Protein 7A0W (pdb70)

Sequence (1593 aa):
ASGGIILIIAAALAMLMANMGATSGWYHHDFLETPVQLRVGALEINKNMLLWINDALMAVFFLLIGLEVKRELMQGSLASLRQAAFPVIAAIGGMIVPALLYLAFNYSDPVTREGWAIPAATDIAFALGVLALLGSRVPLALKIFLMALAIIDDLGAIVIIALFYTSDLSIVSLGVAAFAIAVLALLNLCGVRRTGVYILVGAVLWTAVLKSGVHATLAGVIVGFFIPLKEKHGRSPAKRLEHVLHPWVAYLILPLFAFANAGVSLQGVTIDGLTSMLPLGIIAGLLIGKPLGISLFCWWLALRFKLAHLPQGTTYQQIMAVGILCGIGFTMSIFIASLAFGNVDPELINWAKLGILIGSLLSAVVGYSWDASGGIILIIAAALAMLMANMGATSGWWYHDFLETPVQLRVGALEINKNMLLWINDALMAVFFLLIGLEVKRELMQGSLASLRQAAFPVIAAIGGMIVPALLYLAFNYSDPVTREGWAIPAATDIAFALGVLALLGSRVPLALKIFLMALAIIDDLGAIVIIALFYTSDLSIVSLGVAAFAIAVLALLNLCGVRRTGVYILVGAVLWTAVLKSGVHATLAGVIVGFFIPLKEKHGRSPAKRLEHVLHPWVAYLILPLFAFANAGVSLQGVTIDGLTSMLPLGIIIAGLLIGKPLGISLFCWLALRFKLAHLPQGTTYQQIMAVGILCGIGFTMSIFIASLAFGNVDPELINWAKLGILLIGSLLSAVVGYSWLRARAVTLDESGGGLQTPGGGLSLVCKASGFTFSDYGMGWVRQAPDKGLEWVAGIYTTGSGTRYGAAVKGRATISRDNGQSTVRLQLNNLRAEDTGTYYCAKSTGRDYYGGGIDAWGHGTEVIVSSASTKGPSVFPLAPALGCLVKDYFPEPVTVSWNSGALTSGVHTFPAVLQSSGLYSLSSVVTVPSSSLGTQTYICNVNHKPSNTKVDKKVEPKALTQPSSVSANPGGTVKITCSGGTYSYGWFQQKSPGSAPVTVIYWNDKRPSNIPSRFSGSKSGSTHTLTITGVRAEDEAVYFCGSADSSGTAIFGAGTTLTVLRTVAAPSVFIFPPSDEQLKSGTASVVCLLNNFYPREAKVQWKVDNALQSGNSQESVTEQDSKDSTYSLSSTLTLSKADYEKHKVYACEVTHQGLSLPVTKSFNRAVTLDESGGGLQTPGGGLSLVCKASGFTFSDYGMGWVRQAPDKGLEWVAGIYTTGSGTRYGAAVKGRATISRDNGQSTVRRLQLNNLRAEDTGTYYCAKSTGRDYYGGGIDAWGHGTEVIVSSASTKGPSVFPLAPSSKSTSGGTAALGCLVKDYFPEPVTVSWNSGALTSGVHTFPAVLQSSGLYSLSSVVTVPSSSLGTQTYICNVNHKPSNTKVDKKVEPKALTQPSSVSANPGGTVKITCSGGTYSYGWFQQKSPGSAPVTVIYWNDKRPSNIPSRFSGSKSGSTHTLTITGVRAEDEAVYFCGSADSSGTAIFGAGTTLTVLRTVAAPSVFIFPPSDEQLKSGTASVVCLLNNFYPREAKVQWKVDNALQSGNSQESVTEQDSKDSTYSLSSTLTLSKADYEKHKVYACEVTHQGLSLPVTKSFNRGE

B-factor: mean 78.38, std 32.68, range [21.37, 193.09]

Solvent-accessible surface area: 68204 Å² total; per-residue (Å²): 63,73,19,6,95,78,1,71,88,14,10,47,78,0,43,100,36,8,58,91,80,94,31,44,34,161,11,84,97,83,22,70,28,92,12,34,38,89,43,34,103,126,72,24,92,23,54,29,30,68,47,46,5,2,42,17,2,14,42,16,0,18,10,5,0,2,23,13,29,69,12,89,110,110,22,13,29,51,50,149,129,92,14,15,2,6,50,54,0,0,82,0,0,41,66,12,0,8,104,41,0,55,61,78,0,145,52,0,6,1,0,89,28,0,44,1,0,0,0,0,2,2,16,29,25,0,50,10,18,21,36,100,88,24,111,235,42,41,147,27,11,67,46,7,0,19,2,2,1,7,53,7,2,29,25,0,0,54,44,10,11,124,157,106,28,87,142,34,62,161,115,20,95,44,57,12,65,141,2,56,43,36,0,30,105,30,44,146,103,32,54,59,109,32,23,47,0,66,77,19,5,49,75,5,62,75,22,6,8,144,12,13,6,40,0,0,31,3,8,2,46,8,0,74,50,0,9,11,117,101,106,176,51,157,6,2,1,56,104,23,15,140,70,25,95,37,56,5,16,113,46,18,5,15,79,0,0,62,5,2,0,12,5,67,88,115,39,46,77,130,120,16,27,69,15,34,0,1,51,0,0,18,11,0,0,44,92,0,2,24,81,0,1,23,72,39,3,138,73,8,64,172,121,171,123,25,88,76,21,161,52,6,83,137,106,64,5,70,14,3,0,20,5,1,0,0,0,10,4,2,0,1,2,0,0,35,43,11,8,30,87,6,0,37,12,0,33,47,28,0,18,15,0,0,29,49,0,3,113,64,0,14,92,65,8,100,95,156,178,14,52,14,3,84,66,0,56,84,11,12,44,95,0,38,104,51,8,64,98,71,71,22,36,36,184,16,99,81,106,22,54,26,92,12,43,44,94,41,22,96,128,62,25,96,24,56,32,30,70,47,44,4,7,43,20,3,15,53,15,2,22,5,6,0,3,20,9,23,77,10,55,114,103,27,40,14,16,47,134,200,108,23,39,4,7,65,53,0,3,83,0,0,45,67,25,0,6,113,47,0,50,62,67,0,144,44,0,6,2,0,78,32,0,40,2,0,0,0,0,1,2,14,30,18,0,33,9,15,1,33,90,52,25,112,233,32,34,140,31,7,58,54,10,0,45,2,2,1,5,52,5,4,38,22,2,5,54,43,4,13,120,138,95,40,96,146,21,66,138,119,20,87,38,58,16,66,143,2,44,47,42,0,34,114,26,47,152,100,27,44,69,113,35,26,44,0,75,84,20,6,50,74,7,57,75,20,7,13,130,13,15,5,37,0,0,46,5,6,16,49,8,0,72,48,0,5,19,101,94,124,173,48,167,7,13,5,61,144,21,17,132,58,15,88,43,54,6,17,129,51,13,3,13,79,0,0,62,8,1,0,15,7,69,84,110,40,48,81,145,124,12,33,79,14,40,0,1,58,0,0,21,14,0,0,41,77,0,2,22,88,0,0,18,85,36,7,131,81,6,69,169,127,181,149,27,111,80,32,170,48,8,91,124,55,36,6,58,0,0,0,22,0,2,0,0,0,7,6,6,0,0,2,0,0,27,40,9,11,30,83,6,0,42,13,0,32,49,35,0,15,14,0,0,22,56,0,3,98,77,0,10,93,66,0,63,44,79,18,153,81,156,121,77,61,12,71,8,57,41,27,22,52,48,74,75,49,23,28,31,44,3,27,0,104,6,58,51,40,85,8,47,72,54,0,0,3,0,0,12,10,29,90,134,142,26,12,72,15,0,0,0,0,3,13,85,81,68,5,43,28,36,5,103,43,2,143,81,34,13,71,5,50,40,67,77,68,100,28,19,0,105,0,72,4,63,90,2,102,69,109,0,30,1,20,0,2,0,2,8,3,24,0,49,2,3,0,0,0,2,4,44,20,29,1,108,12,17,60,3,11,11,30,93,52,93,61,88,26,19,43,12,20,5,2,18,87,27,7,0,0,1,0,12,37,0,10,2,43,69,15,70,28,43,2,31,102,44,92,28,107,89,33,39,28,58,2,68,29,42,96,19,124,80,36,34,34,9,13,7,0,3,0,62,20,97,89,113,34,72,78,126,80,87,28,55,0,15,2,17,0,151,61,36,139,35,144,53,84,55,118,19,41,91,175,109,15,96,17,52,96,72,34,73,13,98,64,56,27,77,2,122,0,55,0,36,47,22,25,4,0,2,0,0,0,34,5,47,21,84,77,32,30,3,65,6,2,0,39,36,15,59,78,105,25,126,130,18,57,89,40,5,50,11,68,70,57,13,65,51,0,28,0,17,0,81,28,1,130,21,64,3,15,7,45,0,6,0,0,0,0,43,52,40,0,20,2,27,19,3,87,10,0,64,0,42,0,91,46,110,69,24,47,9,52,10,72,25,3,53,11,8,86,76,1,42,166,74,33,41,0,0,0,3,0,2,0,7,64,0,4,22,109,123,15,136,19,50,9,62,1,56,134,44,139,47,96,85,31,50,62,83,17,32,14,80,7,49,88,178,74,3,12,12,1,2,7,2,19,0,45,26,57,79,72,68,7,98,148,73,142,51,0,7,0,57,0,64,9,128,33,36,119,143,76,44,69,88,69,31,102,157,119,68,51,13,90,34,64,47,17,30,78,53,76,62,49,23,28,23,34,0,48,0,96,2,50,51,39,82,7,50,68,53,0,0,3,0,0,16,5,23,87,130,138,22,12,72,13,0,0,0,0,6,11,100,29,96,4,45,36,31,6,105,43,2,118,74,21,9,80,6,53,32,68,59,72,109,30,26,0,106,0,42,0,68,97,3,121,56,129,2,23,1,11,0,0,0,2,8,3,21,1,57,1,3,0,0,0,2,3,44,18,28,2,155,16,21,92,0,36,4,19,88,28,90,74,87,18,13,46,7,20,26,4,18,4,22,115,69,103,18,32,80,49,62,2,1,0,0,0,7,0,19,39,0,2,12,77,82,14,84,22,47,1,30,99,42,92,34,106,92,32,38,23,57,2,72,26,30,95,26,131,78,22,31,20,14,18,5,0,0,0,32,7,85,44,105,25,38,84,116,87,62,12,45,0,25,2,34,0,148,56,31,141,40,158,41,101,46,90,4,90,67,170,105,16,94,18,54,92,72,30,78,8,88,92,62,27,82,9,127,1,60,0,35,47,19,29,2,0,0,0,0,0,17,5,122,25,87,32,49,36,4,64,5,1,0,39,34,16,50,72,104,24,126,114,16,53,90,48,4,54,10,66,75,57,12,69,44,0,25,0,18,0,80,25,1,122,54,94,2,30,9,42,0,5,0,0,0,0,44,49,36,0,19,2,28,20,3,89,7,0,60,2,28,2,76,94,117,75,31,41,12,44,4,3,2,1,46,14,16,91,75,3,26,176,81,31,41,0,1,0,0,0,0,0,7,55,0,3,6,79,106,21,111,20,50,5,56,6,61,141,53,96,42,96,85,42,53,80,78,18,44,22,116,47,47,113,190,71,14,14,35,0,0,5,2,28,0,59,26,53,76,70,68,9,75,152,60,88,57,0,9,0,29,0,57,11,132,33,40,120,139,68,48,70,50,55,34,50,65,75,162

Organism: Salmonella typhimurium (strain LT2 / SGSC1412 / ATCC 700720) (NCBI:txid99287)

Nearest PDB structures (foldseek):
  7a0w-assembly2_E  TM=1.005E+00  e=3.841E-42  Gallus gallus
  6u8d-assembly1_H  TM=9.599E-01  e=6.643E-33  Homo sapiens
  6ute-assembly4_G  TM=8.856E-01  e=1.412E-32  Homo sapiens
  7dha-assembly1_C  TM=7.088E-01  e=8.542E-33  Homo sapiens
  7dc7-assembly1_A  TM=6.233E-01  e=1.562E-32  Homo sapiens

Radius of gyration: 44.03 Å; Cα contacts (8 Å, |Δi|>4): 3648; chains: 6; bounding box: 127×53×130 Å

CATH classification: 2.60.40.10 (+1 more: 2.60.40.10)

Secondary structure (DSSP, 8-state):
-HHHHHHHHHHHHHHHHHTSTTTTTHHHHHHT-EEEEEETTEEEEEEHHHHHHHHHHHHHHHHHHHHHHHHHHHSGGGSTTTTHHHHHHHHHHHHHHHHHHHHHHTT-TTTGGGTTGGG---HHHHHHHHHHTTTS--HHHHHHHHHHHHHHHHHHHHHIIIIISPP--HHHHHHHHHHHHHHHHHHHTT---HHHHHHHHHHHHHHTTT-HHHHHHHHHHHHHHS----BTTB-HHHHHHHHHHHHIIIIIHHHHHHHHS----TT--HHHHTSHHHHHHHHIIIIIHHHHHHHHHHHHHHTSS----SS-TTHHHHHHHHHTT--HHHHHHHHHHHTTTS-HHHHHHHHHHHHHHHHHHHHHHHH-/--HHHHHHHHHHHHHHHHTTSHHHHHHHHHHHT-EEEEEETTEEEEEEHHHHHHHHHHHHHHHHHHHHHHHHHHSSSS-STT---HHHHHHHHHHHHHHHHHHHHHTT-TTGGGGTTGGG---HHHHHHHHHTTTTS--HHHHHHHHHHHHHHHHHHHHHHHHTSS----HHHHHHHHHHHHHHHHHHHTT---HHHHHHHHHHHHHHTTT-HHHHHHHHHHHHHHS----GGG--HHHHHHHHHHHHIIIIIHHHHHHHHS----TT--HHHHTSHHHHHHHHHHHTHHHHHHHHHHHHHHHTTS----SS-TTHHHHHHHHHHT--HHHHHHHHHHHTSSS-HHHHHHHHHHHHHHHHHHHHHHHHHHTT-/--EEEEE---EE-TT--EEEEEEEESS-GGGS-EEEEEE-TTS-EEEEEEE-SSTT-EEE-TTTTTTEEEEEETTTTEEEEEE-S--GGG-EEEEEEEESSSS--GGGEEEE---EEEEE-SPPPB--EEEEE---BEEEEEEEBSS--EEEEGGGT--TTEEEPPPEE-TTS-EEEEEEE---TT-SSSS--EEEEEEGGGTEEEEEE----/--B--SEEEE-TTS-EEEEEE--SS--EEEEESSTTS--EEEEBTTTB--TTS-TTEEEEEETTEEEEEETT--GGG-EEEEEEEE-TTS-EEE---EEEEE-PPPBPPEEEEEPPPHHHHHTTEEEEEEEEEEEBSS--EEEEEETTEE--SSEEEEEPPPPTTT--EEEEEEEEEEHHHHHH---EEEEEE-TT-SS-EEEEE--/--EEEEEE-EEE-TT--EEEEEEEESS-GGGS-EEEEEE-TTS-EEEEEEE-TTSS-EEE-TTTTTTEEEEEETTTTEEEEEE-S--GGG-EEEEEEEESSSS--GGGEEEE---EEEEE--PPPBPPEEEEEPPPSS-TBTTEEEEEEEEEEEBSS--EEEEGGGTB-TTEEEPPPEE-TTS-EEEEEEEEEEGGGTTTS-EEEEEEEGGGTEEEEEEE---/--B--SEEEE-TT--EEEEEE--SS--EEEEESSTTSPPEEEEBTTTB--TTS-TTEEEEEETTEEEEEESS--GGG-EEEEEEEE-TTS-EEE---EEEEE----BPPEEEEEPPPHHHHTTTEEEEEEEEEEEBSS-EEEEEEETTEE--SSEEEEEPPPPTTT--EEEEEEEEEEHHHHTT--EEEEEEEETT-SS-EEEEEETT-

Foldseek 3Di:
DVLQVLLVVLLVVLQVLCADPVRNPVLVCQQQAWDWDCDPPDIAIDGNVLLLLLVLLLQVLLLVLLVCQCCCCPNQVVDVQSVLQLVLLLVLLQPLLLVLLCVLCVVPPLQNLLSLLQSAFDLSNLLCLCVVVVPPDDPVVNVSLSSNRSCSLVVLLVVCVPPVFDDDDPVLVVLLVVLLVVLVVCLVVPDQDLVVLVVSLVSNLVSCVNTSSSNSVSSSSSSNSNAQDQDPNDGSSVVVSVVCVVCSSNPSSSVLSNSQLHAHCPPDDVVLCCHSNLVSSLCSLQPSQLRSSLVSQVVQVVVVSHDADPPHPSVVSSLVSLSRSQRRSSSLVSLCSSCPPHDVCSSRSNSVSNVNSNVNSSVVSSVD/DLVLLVLLVVLLVVLQVQCADPVRVVVLVCQQQAWDWDCDDPDIAIDGPVLVLLLVLLLLVLLLVLLVCLCCQPPRVVHDPCDACQLVLLLVLLQPLLLVLLCVLCVVPPQLNLLSLLLSAFDLSNLVSLVVVVVPPDDPVLNVSLNVNRCCSLVVLLVVCVVPVWDDADVQLVVLLVVLVVVLVVCLVVVPQDLVVLVVSLVSNLVSVVNTSSSSSVSSSSSSNSHFQDCPPNDGSSVVVSVVSVVCSSNPSSSVLSNSQSHAHCPPPDPVLCPHSNLVSLLCSLQPSQLVRSLVSSVVCVVVVNHDADDPCPSVLSSLSSLSRSQSRSSSLVSLCSSCPPHDVCSSNSNSVSNVVSNVSSSVCSNVVNVVD/DWAWAKDFADEDAAFFKTKMKIQIDDDQLLFWKKFKWWAAPPGDIDGAKIFFNPPGDIDGGPVQPPFWDWDADSVRSMIMIMGGRDDQVPWTWMKIWIFPGRTDDPVGGDDIHPTDTHGHHPDDFDAWDWDWQAVVTWIKTHFGDDDDKDKDKPVNPDDPQKDWDDWDQPPVRGIITIIDGDDDPVDAVPDWIKMWMADVVVRDIDIDTHHHD/DKDWDAEAEDEQQAKDKIKIFQAPFAKWKWWALDPPDDTHTQGPRQFDGDPVHDPQWGWHDDPGMIIIMRGRHHLLSFTWMKMWHAHPVGHIDIYPIYGYHYDDPWFFWDKDKDWADPVVLVVFKTKIKIKTPWTPDPDKDKFKAFLNDGDPPQKDKDKDRQDNPPRTIMMMIIRMDTSVVVVPTFKIKMWMDDPPDPDIDIDIDGD/DWAWDKDKADEDAAQAKTKMKTAIDDDQLLWWKKFKWWAAVPGDIGGAKIAFSVFPDIDGDPVQVPFKDWGADSVRNMIMIMGGRHDQRVWTWMKIWIAQGRGDDPVGTDDIHPTDTHGYAPDDFDAWDKAKQAWDPDCPPDQKTKIWIKTDFGDDDDKDKDKPVPPDDPFKDWDDWDQDPVRGIITIIMGMGGPVCQVPDWIWMWMADVVVRDIDIDTHHHD/DKDKDAEDEDAAQAKDKIKIFDADFFKWKWFAADPPDDTHTQAPRQFDGDPPHDPQWGWHDDDRMIMIMRHRDHPVRFGWMKMWHAHPVGHIDIYPTYGYHHDDDFAFWDKDKDWADPVVLVVFKTKIKMKTPFGPDPDKDKWKAFQRRTDDDFKDKDKDAQDPPRRGMMMMMMGMDTSVVVVVTFKIWMWMDDPPDPHIDIDIGTPPD

InterPro domains:
  IPR004670 Na+/H+ antiporter NhaA [MF_01844] (4-386)
  IPR004670 Na+/H+ antiporter NhaA [PF06965] (6-380)
  IPR004670 Na+/H+ antiporter NhaA [PTHR30341] (2-386)
  IPR004670 Na+/H+ antiporter NhaA [TIGR00773] (7-380)
  IPR023171 Na+/H+ antiporter domain superfamily [G3DSA:1.20.1530.10] (1-387)

Structure (mmCIF, N/CA/C/O backbone):
data_7A0W
#
_entry.id   7A0W
#
_cell.length_a   112.788
_cell.length_b   92.163
_cell.length_c   139.105
_cell.angle_alpha   90.000
_cell.angle_beta   109.885
_cell.angle_gamma   90.000
#
_symmetry.space_group_name_H-M   'P 1 21 1'
#
loop_
_entity.id
_entity.type
_entity.pdbx_description
1 polymer 'Na(+)/H(+) antiporter NhaA'
2 polymer 'chimeric antibody Fab-F6, heavy chain,chimeric antibody Fab-F6, heavy chain'
3 polymer 'chimeric antibody Fab-F6, light chain,chimeric antibody Fab-F6, light chain'
4 non-polymer CARDIOLIPIN
5 non-polymer 1,2-DIACYL-GLYCEROL-3-SN-PHOSPHATE
6 non-polymer 'PHOSPHATE ION'
7 non-polymer 'TETRAETHYLENE GLYCOL'
8 non-polymer 'CHLORIDE ION'
9 water water
#
loop_
_atom_site.group_PDB
_atom_site.id
_atom_site.type_symbol
_atom_site.label_atom_id
_atom_site.label_alt_id
_atom_site.label_comp_id
_atom_site.label_asym_id
_atom_site.label_entity_id
_atom_site.label_seq_id
_atom_site.pdbx_PDB_ins_code
_atom_site.Cartn_x
_atom_site.Cartn_y
_atom_site.Cartn_z
_atom_site.occupancy
_atom_site.B_iso_or_equiv
_atom_site.auth_seq_id
_atom_site.auth_comp_id
_atom_site.auth_asym_id
_atom_site.auth_atom_id
_atom_site.pdbx_PDB_model_num
ATOM 1 N N . ALA A 1 12 ? 22.53230 10.34349 15.29120 1.000 101.25686 12 ALA A N 1
ATOM 2 C CA . ALA A 1 12 ? 22.80971 10.45912 16.72194 1.000 97.30834 12 ALA A CA 1
ATOM 3 C C . ALA A 1 12 ? 21.80868 11.38726 17.39642 1.000 100.01828 12 ALA A C 1
ATOM 4 O O . ALA A 1 12 ? 21.97708 11.76612 18.55637 1.000 90.49992 12 ALA A O 1
ATOM 6 N N . SER A 1 13 ? 20.76062 11.74600 16.65299 1.000 110.38822 13 SER A N 1
ATOM 7 C CA . SER A 1 13 ? 19.79145 12.71851 17.14438 1.000 105.97508 13 SER A CA 1
ATOM 8 C C . SER A 1 13 ? 19.03416 12.20550 18.36330 1.000 111.80496 13 SER A C 1
ATOM 9 O O . SER A 1 13 ? 18.67796 12.99442 19.24687 1.000 109.25927 13 SER A O 1
ATOM 12 N N . GLY A 1 14 ? 18.77953 10.89771 18.43290 1.000 112.84888 14 GLY A N 1
ATOM 13 C CA . GLY A 1 14 ? 18.03060 10.35942 19.55490 1.000 105.29940 14 GLY A CA 1
ATOM 14 C C . GLY A 1 14 ? 18.73817 10.51969 20.88468 1.000 103.24174 14 GLY A C 1
ATOM 15 O O . GLY A 1 14 ? 18.08709 10.63662 21.92662 1.000 111.29175 14 GLY A O 1
ATOM 16 N N . GLY A 1 15 ? 20.06762 10.53544 20.87359 1.000 97.71495 15 GLY A N 1
ATOM 17 C CA . GLY A 1 15 ? 20.82763 10.63533 22.10337 1.000 87.05753 15 GLY A CA 1
ATOM 18 C C . GLY A 1 15 ? 20.82148 12.01696 22.72515 1.000 90.42287 15 GLY A C 1
ATOM 19 O O . GLY A 1 15 ? 20.79313 12.14662 23.95217 1.000 101.80341 15 GLY A O 1
ATOM 20 N N . ILE A 1 16 ? 20.85176 13.06095 21.89481 1.000 90.27770 16 ILE A N 1
ATOM 21 C CA . ILE A 1 16 ? 20.87022 14.42345 22.42183 1.000 93.06039 16 ILE A CA 1
ATOM 22 C C . ILE A 1 16 ? 19.52650 14.77062 23.05326 1.000 84.10994 16 ILE A C 1
ATOM 23 O O . ILE A 1 16 ? 19.46543 15.31693 24.16180 1.000 88.47872 16 ILE A O 1
ATOM 28 N N . ILE A 1 17 ? 18.42883 14.45291 22.36200 1.000 74.89075 17 ILE A N 1
ATOM 29 C CA . ILE A 1 17 ? 17.10542 14.75389 22.89180 1.000 85.94043 17 ILE A CA 1
ATOM 30 C C . ILE A 1 17 ? 16.83561 13.98517 24.17764 1.000 93.24164 17 ILE A C 1
ATOM 31 O O . ILE A 1 17 ? 15.98849 14.39451 24.97761 1.000 104.38449 17 ILE A O 1
ATOM 36 N N . LEU A 1 18 ? 17.55044 12.88125 24.40545 1.000 91.48634 18 LEU A N 1
ATOM 37 C CA . LEU A 1 18 ? 17.40892 12.13422 25.65036 1.000 74.08225 18 LEU A CA 1
ATOM 38 C C . LEU A 1 18 ? 18.12177 12.83376 26.80232 1.000 76.99979 18 LEU A C 1
ATOM 39 O O . LEU A 1 18 ? 17.61820 12.84697 27.93204 1.000 80.57996 18 LEU A O 1
ATOM 44 N N . ILE A 1 19 ? 19.29014 13.42250 26.53162 1.000 77.29184 19 ILE A N 1
ATOM 45 C CA . ILE A 1 19 ? 20.04445 14.11480 27.57348 1.000 71.14854 19 ILE A CA 1
ATOM 46 C C . ILE A 1 19 ? 19.36846 15.42879 27.94729 1.000 79.87709 19 ILE A C 1
ATOM 47 O O . ILE A 1 19 ? 19.33705 15.81234 29.12370 1.000 77.35401 19 ILE A O 1
ATOM 52 N N . ILE A 1 20 ? 18.82911 16.14719 26.95732 1.000 82.35832 20 ILE A N 1
ATOM 53 C CA . ILE A 1 20 ? 18.04193 17.33934 27.26067 1.000 76.94179 20 ILE A CA 1
ATOM 54 C C . ILE A 1 20 ? 16.87891 16.97944 28.17445 1.000 78.14872 20 ILE A C 1
ATOM 55 O O . ILE A 1 20 ? 16.58988 17.68598 29.14930 1.000 82.61639 20 ILE A O 1
ATOM 60 N N . ALA A 1 21 ? 16.20407 15.86438 27.88128 1.000 73.84431 21 ALA A N 1
ATOM 61 C CA . ALA A 1 21 ? 15.07440 15.43772 28.69940 1.000 61.55122 21 ALA A CA 1
ATOM 62 C C . ALA A 1 21 ? 15.50856 15.14566 30.12815 1.000 70.33359 21 ALA A C 1
ATOM 63 O O . ALA A 1 21 ? 14.78311 15.45360 31.08249 1.000 75.72590 21 ALA A O 1
ATOM 65 N N . ALA A 1 22 ? 16.69001 14.54725 30.29508 1.000 66.90334 22 ALA A N 1
ATOM 66 C CA . ALA A 1 22 ? 17.20776 14.30057 31.63541 1.000 61.15487 22 ALA A CA 1
ATOM 67 C C . ALA A 1 22 ? 17.68240 15.59184 32.28738 1.000 71.52007 22 ALA A C 1
ATOM 68 O O . ALA A 1 22 ? 17.54135 15.76766 33.50406 1.000 71.52144 22 ALA A O 1
ATOM 70 N N . ALA A 1 23 ? 18.26134 16.49865 31.49556 1.000 74.45086 23 ALA A N 1
ATOM 71 C CA . ALA A 1 23 ? 18.70498 17.78157 32.03054 1.000 71.92253 23 ALA A CA 1
ATOM 72 C C . ALA A 1 23 ? 17.54108 18.54910 32.64063 1.000 67.14654 23 ALA A C 1
ATOM 73 O O . ALA A 1 23 ? 17.61445 18.99696 33.79096 1.000 71.06121 23 ALA A O 1
ATOM 75 N N . LEU A 1 24 ? 16.45120 18.70421 31.87998 1.000 65.08330 24 LEU A N 1
ATOM 76 C CA . LEU A 1 24 ? 15.26874 19.38718 32.39797 1.000 74.65736 24 LEU A CA 1
ATOM 77 C C . LEU A 1 24 ? 14.74914 18.72071 33.66767 1.000 70.88717 24 LEU A C 1
ATOM 78 O O . LEU A 1 24 ? 14.34193 19.40599 34.61354 1.000 70.78700 24 LEU A O 1
ATOM 83 N N . ALA A 1 25 ? 14.76120 17.38542 33.71068 1.000 65.34395 25 ALA A N 1
ATOM 84 C CA . ALA A 1 25 ? 14.25557 16.67770 34.88338 1.000 59.07925 25 ALA A CA 1
ATOM 85 C C . ALA A 1 25 ? 15.07765 17.01054 36.12214 1.000 62.30130 25 ALA A C 1
ATOM 86 O O . ALA A 1 25 ? 14.52102 17.33364 37.17811 1.000 64.85789 25 ALA A O 1
ATOM 88 N N . MET A 1 26 ? 16.40930 16.92732 36.01506 1.000 58.97536 26 MET A N 1
ATOM 89 C CA . MET A 1 26 ? 17.26687 17.37929 37.10841 1.000 57.32627 26 MET A CA 1
ATOM 90 C C . MET A 1 26 ? 16.99029 18.83662 37.45165 1.000 71.05406 26 MET A C 1
ATOM 91 O O . MET A 1 26 ? 16.99812 19.21905 38.62874 1.000 74.37846 26 MET A O 1
ATOM 96 N N . LEU A 1 27 ? 16.74453 19.66499 36.43244 1.000 73.55981 27 LEU A N 1
ATOM 97 C CA . LEU A 1 27 ? 16.40189 21.06227 36.67376 1.000 72.99581 27 LEU A CA 1
ATOM 98 C C . LEU A 1 27 ? 15.07141 21.17661 37.40373 1.000 72.72931 27 LEU A C 1
ATOM 99 O O . LEU A 1 27 ? 14.97146 21.86738 38.42518 1.000 83.27142 27 LEU A O 1
ATOM 104 N N . MET A 1 28 ? 14.03604 20.49950 36.89186 1.000 63.90082 28 MET A N 1
ATOM 105 C CA . MET A 1 28 ? 12.73636 20.50367 37.55824 1.000 66.67593 28 MET A CA 1
ATOM 106 C C . MET A 1 28 ? 12.83457 20.00184 38.99342 1.000 66.17449 28 MET A C 1
ATOM 107 O O . MET A 1 28 ? 12.11108 20.48438 39.86967 1.000 68.34905 28 MET A O 1
ATOM 112 N N . ALA A 1 29 ? 13.72103 19.04630 39.25566 1.000 65.58111 29 ALA A N 1
ATOM 113 C CA . ALA A 1 29 ? 13.82352 18.43721 40.57143 1.000 59.97873 29 ALA A CA 1
ATOM 114 C C . ALA A 1 29 ? 14.69507 19.22389 41.53967 1.000 74.84725 29 ALA A C 1
ATOM 115 O O . ALA A 1 29 ? 14.74468 18.86797 42.72233 1.000 86.64797 29 ALA A O 1
ATOM 117 N N . ASN A 1 30 ? 15.38115 20.27803 41.08171 1.000 72.88790 30 ASN A N 1
ATOM 118 C CA . ASN A 1 30 ? 16.32728 20.99000 41.93659 1.000 67.70764 30 ASN A CA 1
ATOM 119 C C . ASN A 1 30 ? 16.12794 22.50197 41.91091 1.000 73.11544 30 ASN A C 1
ATOM 120 O O . ASN A 1 30 ? 17.05001 23.24735 42.25370 1.000 84.44935 30 ASN A O 1
ATOM 125 N N . MET A 1 31 ? 14.95345 22.97502 41.51938 1.000 65.52014 31 MET A N 1
ATOM 126 C CA . MET A 1 31 ? 14.63319 24.39241 41.57093 1.000 69.57298 31 MET A CA 1
ATOM 127 C C . MET A 1 31 ? 13.48104 24.60232 42.53695 1.000 73.54126 31 MET A C 1
ATOM 128 O O . MET A 1 31 ? 12.50484 23.84665 42.51841 1.000 81.17804 31 MET A O 1
ATOM 133 N N . GLY A 1 32 ? 13.60307 25.62981 43.37982 1.000 74.28983 32 GLY A N 1
ATOM 134 C CA . GLY A 1 32 ? 12.59076 25.86949 44.39635 1.000 72.49844 32 GLY A CA 1
ATOM 135 C C . GLY A 1 32 ? 11.18745 25.96019 43.82926 1.000 80.30927 32 GLY A C 1
ATOM 136 O O . GLY A 1 32 ? 10.22789 25.48333 44.44089 1.000 87.76382 32 GLY A O 1
ATOM 137 N N . ALA A 1 33 ? 11.04862 26.55745 42.64352 1.000 71.17549 33 ALA A N 1
ATOM 138 C CA . ALA A 1 33 ? 9.72832 26.74304 42.05395 1.000 75.72712 33 ALA A CA 1
ATOM 139 C C . ALA A 1 33 ? 9.16649 25.45617 41.45978 1.000 94.52427 33 ALA A C 1
ATOM 140 O O . ALA A 1 33 ? 7.95255 25.23161 41.52410 1.000 98.37430 33 ALA A O 1
ATOM 142 N N . THR A 1 34 ? 10.01674 24.60330 40.88556 1.000 98.98438 34 THR A N 1
ATOM 143 C CA . THR A 1 34 ? 9.53992 23.40904 40.19506 1.000 82.85252 34 THR A CA 1
ATOM 144 C C . THR A 1 34 ? 9.54405 22.17026 41.08345 1.000 80.76522 34 THR A C 1
ATOM 145 O O . THR A 1 34 ? 8.58115 21.39575 41.06189 1.000 83.74762 34 THR A O 1
ATOM 149 N N . SER A 1 35 ? 10.61049 21.95794 41.85290 1.000 74.60547 35 SER A N 1
ATOM 150 C CA . SER A 1 35 ? 10.68049 20.79689 42.72922 1.000 67.42058 35 SER A CA 1
ATOM 151 C C . SER A 1 35 ? 9.59075 20.88880 43.78192 1.000 79.03905 35 SER A C 1
ATOM 152 O O . SER A 1 35 ? 9.53623 21.85319 44.55026 1.000 92.28992 35 SER A O 1
ATOM 155 N N . GLY A 1 36 ? 8.72578 19.88359 43.81782 1.000 77.67234 36 GLY A N 1
ATOM 156 C CA . GLY A 1 36 ? 7.52145 19.95827 44.61880 1.000 74.02936 36 GLY A CA 1
ATOM 157 C C . GLY A 1 36 ? 6.32067 19.62395 43.76235 1.000 80.63012 36 GLY A C 1
ATOM 158 O O . GLY A 1 36 ? 5.66585 18.60210 43.97905 1.000 95.13142 36 GLY A O 1
ATOM 159 N N . TRP A 1 37 ? 6.02548 20.47632 42.77701 1.000 71.15372 37 TRP A N 1
ATOM 160 C CA . TRP A 1 37 ? 5.05749 20.10218 41.75113 1.000 76.25735 37 TRP A CA 1
ATOM 161 C C . TRP A 1 37 ? 5.54552 18.89127 40.96582 1.000 82.89785 37 TRP A C 1
ATOM 162 O O . TRP A 1 37 ? 4.75238 18.02232 40.58538 1.000 85.24725 37 TRP A O 1
ATOM 173 N N . TYR A 1 38 ? 6.85372 18.81940 40.71805 1.000 81.48345 38 TYR A N 1
ATOM 174 C CA . TYR A 1 38 ? 7.42900 17.68471 40.00396 1.000 67.66648 38 TYR A CA 1
ATOM 175 C C . TYR A 1 38 ? 7.32571 16.40668 40.82893 1.000 76.16177 38 TYR A C 1
ATOM 176 O O . TYR A 1 38 ? 6.87933 15.36657 40.33004 1.000 87.13082 38 TYR A O 1
ATOM 185 N N A HIS A 1 39 ? 7.74772 16.46921 42.09450 0.500 72.50548 39 HIS A N 1
ATOM 186 N N B HIS A 1 39 ? 7.70453 16.46587 42.10478 0.500 72.50200 39 HIS A N 1
ATOM 187 C CA A HIS A 1 39 ? 7.69559 15.29816 42.96356 0.500 71.13166 39 HIS A CA 1
ATOM 188 C CA B HIS A 1 39 ? 7.69852 15.25927 42.92274 0.500 71.07784 39 HIS A CA 1
ATOM 189 C C A HIS A 1 39 ? 6.25707 14.88973 43.25370 0.500 70.74529 39 HIS A C 1
ATOM 190 C C B HIS A 1 39 ? 6.33209 14.93399 43.51767 0.500 71.23971 39 HIS A C 1
ATOM 191 O O A HIS A 1 39 ? 5.93116 13.69692 43.24926 0.500 69.65807 39 HIS A O 1
ATOM 192 O O B HIS A 1 39 ? 6.14511 13.81396 44.00684 0.500 72.78340 39 HIS A O 1
ATOM 205 N N . ASP A 1 40 ? 5.37822 15.86526 43.49197 1.000 72.50064 40 ASP A N 1
ATOM 206 C CA . ASP A 1 40 ? 4.00532 15.53882 43.86817 1.000 78.24262 40 ASP A CA 1
ATOM 207 C C . ASP A 1 40 ? 3.21148 14.96811 42.70348 1.000 74.98810 40 ASP A C 1
ATOM 208 O O . ASP A 1 40 ? 2.35721 14.09733 42.90853 1.000 84.57776 40 ASP A O 1
ATOM 213 N N . PHE A 1 41 ? 3.47287 15.44294 41.48632 1.000 64.85434 41 PHE A N 1
ATOM 214 C CA . PHE A 1 41 ? 2.81277 14.87674 40.31625 1.000 70.48649 41 PHE A CA 1
ATOM 215 C C . PHE A 1 41 ? 3.17733 13.40933 40.13618 1.000 69.48594 41 PHE A C 1
ATOM 216 O O . PHE A 1 41 ? 2.29997 12.55689 39.95930 1.000 68.26014 41 PHE A O 1
ATOM 224 N N . LEU A 1 42 ? 4.47532 13.09675 40.17081 1.000 66.40273 42 LEU A N 1
ATOM 225 C CA . LEU A 1 42 ? 4.90225 11.71837 39.96782 1.000 62.38865 42 LEU A CA 1
ATOM 226 C C . LEU A 1 42 ? 4.35737 10.79258 41.05148 1.000 63.92903 42 LEU A C 1
ATOM 227 O O . LEU A 1 42 ? 4.07394 9.62009 40.77558 1.000 62.26276 42 LEU A O 1
ATOM 232 N N . GLU A 1 43 ? 4.18965 11.29698 42.27640 1.000 62.57823 43 GLU A N 1
ATOM 233 C CA . GLU A 1 43 ? 3.67449 10.50797 43.39003 1.000 54.29509 43 GLU A CA 1
ATOM 234 C C . GLU A 1 43 ? 2.14780 10.52068 43.48876 1.000 60.54495 43 GLU A C 1
ATOM 235 O O . GLU A 1 43 ? 1.60215 10.07013 44.50317 1.000 65.65037 43 GLU A O 1
ATOM 241 N N . THR A 1 44 ? 1.45123 10.99854 42.45854 1.000 71.49644 44 THR A N 1
ATOM 242 C CA . THR A 1 44 ? -0.01192 11.06885 42.49842 1.000 66.08106 44 THR A CA 1
ATOM 243 C C . THR A 1 44 ? -0.62216 9.67001 42.46199 1.000 54.94019 44 THR A C 1
ATOM 244 O O . THR A 1 44 ? -0.29703 8.87865 41.57087 1.000 69.33569 44 THR A O 1
ATOM 248 N N . PRO A 1 45 ? -1.51243 9.33326 43.38831 1.000 58.52082 45 PRO A N 1
ATOM 249 C CA . PRO A 1 45 ? -2.15336 8.01160 43.34388 1.000 58.10613 45 PRO A CA 1
ATOM 250 C C . PRO A 1 45 ? -3.21053 7.93399 42.25200 1.000 63.34779 45 PRO A C 1
ATOM 251 O O . PRO A 1 45 ? -4.01789 8.85084 42.07382 1.000 63.58527 45 PRO A O 1
ATOM 255 N N . VAL A 1 46 ? -3.20527 6.81393 41.53158 1.000 66.53597 46 VAL A N 1
ATOM 256 C CA . VAL A 1 46 ? -4.17445 6.52150 40.47809 1.000 65.06032 46 VAL A CA 1
ATOM 257 C C . VAL A 1 46 ? -4.84519 5.20624 40.83758 1.000 67.28560 46 VAL A C 1
ATOM 258 O O . VAL A 1 46 ? -4.20742 4.14665 40.79197 1.000 74.82976 46 VAL A O 1
ATOM 262 N N . GLN A 1 47 ? -6.12540 5.25999 41.17901 1.000 67.76043 47 GLN A N 1
ATOM 263 C CA . GLN A 1 47 ? -6.87571 4.06878 41.55687 1.000 65.64967 47 GLN A CA 1
ATOM 264 C C . GLN A 1 47 ? -7.90877 3.76422 40.48258 1.000 63.81620 47 GLN A C 1
ATOM 265 O O . GLN A 1 47 ? -8.84783 4.54121 40.28111 1.000 73.25164 47 GLN A O 1
ATOM 271 N N . LEU A 1 48 ? -7.73681 2.63327 39.80328 1.000 60.78182 48 LEU A N 1
ATOM 272 C CA . LEU A 1 48 ? -8.72734 2.11959 38.86809 1.000 61.94154 48 LEU A CA 1
ATOM 273 C C . LEU A 1 48 ? -9.54729 1.04544 39.56888 1.000 58.67537 48 LEU A C 1
ATOM 274 O O . LEU A 1 48 ? -8.98661 0.14469 40.20147 1.000 61.70403 48 LEU A O 1
ATOM 279 N N . ARG A 1 49 ? -10.87082 1.15938 39.47719 1.000 53.97011 49 ARG A N 1
ATOM 280 C CA . ARG A 1 49 ? -11.79614 0.23185 40.12094 1.000 59.66044 49 ARG A CA 1
ATOM 281 C C . ARG A 1 49 ? -12.79359 -0.24026 39.07581 1.000 63.06883 49 ARG A C 1
ATOM 282 O O . ARG A 1 49 ? -13.60536 0.55086 38.58518 1.000 68.93774 49 ARG A O 1
ATOM 290 N N . VAL A 1 50 ? -12.73400 -1.51907 38.73782 1.000 62.40197 50 VAL A N 1
ATOM 291 C CA . VAL A 1 50 ? -13.64637 -2.12512 37.77896 1.000 62.16018 50 VAL A CA 1
ATOM 292 C C . VAL A 1 50 ? -14.47428 -3.13918 38.55370 1.000 64.45613 50 VAL A C 1
ATOM 293 O O . VAL A 1 50 ? -14.01837 -4.25649 38.82247 1.000 69.79850 50 VAL A O 1
ATOM 297 N N . GLY A 1 51 ? -15.68835 -2.75399 38.91479 1.000 68.14858 51 GLY A N 1
ATOM 298 C CA . GLY A 1 51 ? -16.50732 -3.61709 39.74536 1.000 73.24381 51 GLY A CA 1
ATOM 299 C C . GLY A 1 51 ? -15.77599 -3.92549 41.03303 1.000 80.01332 51 GLY A C 1
ATOM 300 O O . GLY A 1 51 ? -15.44673 -3.02910 41.82009 1.000 87.38140 51 GLY A O 1
ATOM 301 N N . ALA A 1 52 ? -15.49519 -5.20903 41.25300 1.000 82.55132 52 ALA A N 1
ATOM 302 C CA . ALA A 1 52 ? -14.72655 -5.61029 42.42239 1.000 91.16120 52 ALA A CA 1
ATOM 303 C C . ALA A 1 52 ? -13.22596 -5.43235 42.22379 1.000 91.93012 52 ALA A C 1
ATOM 304 O O . ALA A 1 52 ? -12.50159 -5.25864 43.20930 1.000 86.00376 52 ALA A O 1
ATOM 306 N N . LEU A 1 53 ? -12.74918 -5.45922 40.98086 1.000 98.13016 53 LEU A N 1
ATOM 307 C CA . LEU A 1 53 ? -11.32585 -5.30839 40.71097 1.000 86.80149 53 LEU A CA 1
ATOM 308 C C . LEU A 1 53 ? -10.85322 -3.90369 41.06775 1.000 82.59902 53 LEU A C 1
ATOM 309 O O . LEU A 1 53 ? -11.58711 -2.92066 40.93485 1.000 89.06052 53 LEU A O 1
ATOM 314 N N . GLU A 1 54 ? -9.60394 -3.81663 41.51500 1.000 77.34148 54 GLU A N 1
ATOM 315 C CA . GLU A 1 54 ? -9.04297 -2.55666 41.98942 1.000 70.13323 54 GLU A CA 1
ATOM 316 C C . GLU A 1 54 ? -7.54005 -2.57255 41.76024 1.000 72.78794 54 GLU A C 1
ATOM 317 O O . GLU A 1 54 ? -6.85147 -3.46971 42.25390 1.000 85.96098 54 GLU A O 1
ATOM 323 N N . ILE A 1 55 ? -7.03729 -1.59295 41.01118 1.000 70.77158 55 ILE A N 1
ATOM 324 C CA . ILE A 1 55 ? -5.61172 -1.45630 40.71746 1.000 63.37227 55 ILE A CA 1
ATOM 325 C C . ILE A 1 55 ? -5.15051 -0.11979 41.28337 1.000 63.80832 55 ILE A C 1
ATOM 326 O O . ILE A 1 55 ? -5.63323 0.93862 40.85966 1.000 68.41603 55 ILE A O 1
ATOM 331 N N . ASN A 1 56 ? -4.23066 -0.16709 42.24517 1.000 61.88925 56 ASN A N 1
ATOM 332 C CA . ASN A 1 56 ? -3.68017 1.03050 42.880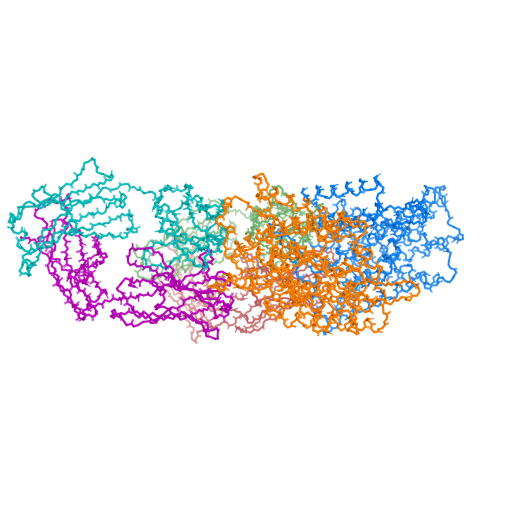23 1.000 57.70580 56 ASN A CA 1
ATOM 333 C C . ASN A 1 56 ? -2.20019 1.13162 42.53326 1.000 66.10972 56 ASN A C 1
ATOM 334 O O . ASN A 1 56 ? -1.37425 0.39305 43.07823 1.000 88.16499 56 ASN A O 1
ATOM 339 N N . LYS A 1 57 ? -1.86991 2.04038 41.62563 1.000 68.55987 57 LYS A N 1
ATOM 340 C CA . LYS A 1 57 ? -0.49141 2.38093 41.31164 1.000 62.03980 57 LYS A CA 1
ATOM 341 C C . LYS A 1 57 ? -0.39132 3.89562 41.26577 1.000 60.28068 57 LYS A C 1
ATOM 342 O O . LYS A 1 57 ? -1.31745 4.56752 40.80094 1.000 75.62733 57 LYS A O 1
ATOM 348 N N . ASN A 1 58 ? 0.72073 4.43676 41.75612 1.000 48.71936 58 ASN A N 1
ATOM 349 C CA . ASN A 1 58 ? 0.94498 5.86987 41.62635 1.000 61.34101 58 ASN A CA 1
ATOM 350 C C . ASN A 1 58 ? 1.05759 6.25308 40.15099 1.000 70.42940 58 ASN A C 1
ATOM 351 O O . ASN A 1 58 ? 0.98689 5.41205 39.24787 1.000 63.06681 58 ASN A O 1
ATOM 356 N N . MET A 1 59 ? 1.23793 7.55247 39.90815 1.000 73.13670 59 MET A N 1
ATOM 357 C CA . MET A 1 59 ? 1.27111 8.05585 38.53861 1.000 67.61870 59 MET A CA 1
ATOM 358 C C . MET A 1 59 ? 2.49560 7.53877 37.79240 1.000 65.00344 59 MET A C 1
ATOM 359 O O . MET A 1 59 ? 2.38951 7.08678 36.64614 1.000 67.10245 59 MET A O 1
ATOM 364 N N . LEU A 1 60 ? 3.66927 7.59476 38.43192 1.000 61.35882 60 LEU A N 1
ATOM 365 C CA . LEU A 1 60 ? 4.89913 7.17665 37.76595 1.000 50.99431 60 LEU A CA 1
ATOM 366 C C . LEU A 1 60 ? 4.83038 5.71682 37.33834 1.000 56.36196 60 LEU A C 1
ATOM 367 O O . LEU A 1 60 ? 5.32655 5.35162 36.26484 1.000 63.40639 60 LEU A O 1
ATOM 372 N N . LEU A 1 61 ? 4.21585 4.86805 38.16283 1.000 53.73289 61 LEU A N 1
ATOM 373 C CA . LEU A 1 61 ? 4.09524 3.45626 37.81481 1.000 55.98893 61 LEU A CA 1
ATOM 374 C C . LEU A 1 61 ? 3.25791 3.27194 36.55735 1.000 54.74573 61 LEU A C 1
ATOM 375 O O . LEU A 1 61 ? 3.63657 2.52178 35.65145 1.000 61.08628 61 LEU A O 1
ATOM 380 N N . TRP A 1 62 ? 2.11123 3.95159 36.48532 1.000 50.70272 62 TRP A N 1
ATOM 381 C CA . TRP A 1 62 ? 1.26034 3.83846 35.30633 1.000 54.57264 62 TRP A CA 1
ATOM 382 C C . TRP A 1 62 ? 1.97920 4.32880 34.05740 1.000 61.95514 62 TRP A C 1
ATOM 383 O O . TRP A 1 62 ? 1.85196 3.73054 32.98316 1.000 63.50715 62 TRP A O 1
ATOM 394 N N . ILE A 1 63 ? 2.74154 5.41533 34.17613 1.000 66.31638 63 ILE A N 1
ATOM 395 C CA . ILE A 1 63 ? 3.45312 5.94601 33.01690 1.000 65.85045 63 ILE A CA 1
ATOM 396 C C . ILE A 1 63 ? 4.55455 4.98796 32.58526 1.000 66.01608 63 ILE A C 1
ATOM 397 O O . ILE A 1 63 ? 4.68140 4.65661 31.40111 1.000 67.60679 63 ILE A O 1
ATOM 402 N N . ASN A 1 64 ? 5.36153 4.52079 33.54120 1.000 64.90909 64 ASN A N 1
ATOM 403 C CA . ASN A 1 64 ? 6.45462 3.61290 33.20784 1.000 61.00596 64 ASN A CA 1
ATOM 404 C C . ASN A 1 64 ? 5.94127 2.31939 32.58110 1.000 64.98029 64 ASN A C 1
ATOM 405 O O . ASN A 1 64 ? 6.53450 1.80846 31.62251 1.000 60.95638 64 ASN A O 1
ATOM 410 N N . ASP A 1 65 ? 4.83838 1.77625 33.10467 1.000 66.16727 65 ASP A N 1
ATOM 411 C CA . ASP A 1 65 ? 4.31050 0.52450 32.57096 1.000 69.90871 65 ASP A CA 1
ATOM 412 C C . ASP A 1 65 ? 3.87563 0.66975 31.11709 1.000 76.20628 65 ASP A C 1
ATOM 413 O O . ASP A 1 65 ? 3.98903 -0.28326 30.33628 1.000 81.87021 65 ASP A O 1
ATOM 418 N N . ALA A 1 66 ? 3.38495 1.84688 30.72872 1.000 70.23881 66 ALA A N 1
ATOM 419 C CA . ALA A 1 66 ? 3.00630 2.04560 29.33461 1.000 51.81882 66 ALA A CA 1
ATOM 420 C C . ALA A 1 66 ? 4.22095 2.35166 28.46628 1.000 67.81412 66 ALA A C 1
ATOM 421 O O . ALA A 1 66 ? 4.35843 1.79381 27.37222 1.000 74.51852 66 ALA A O 1
ATOM 423 N N . LEU A 1 67 ? 5.11907 3.21907 28.94150 1.000 71.71291 67 LEU A N 1
ATOM 424 C CA . LEU A 1 67 ? 6.28148 3.59866 28.14160 1.000 65.11433 67 LEU A CA 1
ATOM 425 C C . LEU A 1 67 ? 7.17719 2.39770 27.85960 1.000 68.30600 67 LEU A C 1
ATOM 426 O O . LEU A 1 67 ? 7.57115 2.15968 26.71140 1.000 81.97935 67 LEU A O 1
ATOM 431 N N . MET A 1 68 ? 7.50941 1.62376 28.89832 1.000 63.44952 68 MET A N 1
ATOM 432 C CA . MET A 1 68 ? 8.37474 0.46368 28.70658 1.000 60.52788 68 MET A CA 1
ATOM 433 C C . MET A 1 68 ? 7.68542 -0.66590 27.94720 1.000 59.66461 68 MET A C 1
ATOM 434 O O . MET A 1 68 ? 8.37080 -1.54983 27.42174 1.000 68.54749 68 MET A O 1
ATOM 439 N N . ALA A 1 69 ? 6.35478 -0.65781 27.86754 1.000 57.85439 69 ALA A N 1
ATOM 440 C CA . ALA A 1 69 ? 5.66314 -1.64404 27.04493 1.000 55.33233 69 ALA A CA 1
ATOM 441 C C . ALA A 1 69 ? 6.00521 -1.45821 25.57248 1.000 65.96589 69 ALA A C 1
ATOM 442 O O . ALA A 1 69 ? 6.50043 -2.38274 24.91789 1.000 78.51605 69 ALA A O 1
ATOM 444 N N . VAL A 1 70 ? 5.75467 -0.26092 25.03096 1.000 63.23563 70 VAL A N 1
ATOM 445 C CA . VAL A 1 70 ? 6.01529 -0.03608 23.61004 1.000 63.61283 70 VAL A CA 1
ATOM 446 C C . VAL A 1 70 ? 7.50919 -0.08071 23.32411 1.000 64.91072 70 VAL A C 1
ATOM 447 O O . VAL A 1 70 ? 7.92917 -0.53649 22.25242 1.000 67.06316 70 VAL A O 1
ATOM 451 N N . PHE A 1 71 ? 8.33683 0.37400 24.26776 1.000 57.08704 71 PHE A N 1
ATOM 452 C CA . PHE A 1 71 ? 9.77759 0.31239 24.05742 1.000 54.36219 71 PHE A CA 1
ATOM 453 C C . PHE A 1 71 ? 10.23743 -1.12648 23.88389 1.000 67.33212 71 PHE A C 1
ATOM 454 O O . PHE A 1 71 ? 11.03137 -1.43024 22.98572 1.000 77.78920 71 PHE A O 1
ATOM 462 N N . PHE A 1 72 ? 9.73088 -2.03263 24.71988 1.000 70.00584 72 PHE A N 1
ATOM 463 C CA . PHE A 1 72 ? 10.08756 -3.43717 24.58606 1.000 74.12303 72 PHE A CA 1
ATOM 464 C C . PHE A 1 72 ? 9.34505 -4.12896 23.45132 1.000 72.22445 72 PHE A C 1
ATOM 465 O O . PHE A 1 72 ? 9.78499 -5.19534 23.00558 1.000 77.77490 72 PHE A O 1
ATOM 473 N N . LEU A 1 73 ? 8.23800 -3.55500 22.97046 1.000 66.93391 73 LEU A N 1
ATOM 474 C CA . LEU A 1 73 ? 7.64542 -4.06096 21.73614 1.000 71.19889 73 LEU A CA 1
ATOM 475 C C . LEU A 1 73 ? 8.60245 -3.87121 20.56702 1.000 78.96887 73 LEU A C 1
ATOM 476 O O . LEU A 1 73 ? 8.75012 -4.76160 19.72067 1.000 84.05774 73 LEU A O 1
ATOM 481 N N . LEU A 1 74 ? 9.27239 -2.71778 20.51354 1.000 74.84273 74 LEU A N 1
ATOM 482 C CA . LEU A 1 74 ? 10.24519 -2.46942 19.45537 1.000 73.60116 74 LEU A CA 1
ATOM 483 C C . LEU A 1 74 ? 11.43484 -3.41259 19.57063 1.000 73.46360 74 LEU A C 1
ATOM 484 O O . LEU A 1 74 ? 11.98169 -3.85999 18.55500 1.000 84.41999 74 LEU A O 1
ATOM 489 N N . ILE A 1 75 ? 11.84323 -3.73109 20.80085 1.000 64.69439 75 ILE A N 1
ATOM 490 C CA . ILE A 1 75 ? 12.96130 -4.64708 20.99964 1.000 64.51540 75 ILE A CA 1
ATOM 491 C C . ILE A 1 75 ? 12.58308 -6.05551 20.56588 1.000 72.68377 75 ILE A C 1
ATOM 492 O O . ILE A 1 75 ? 13.39822 -6.77673 19.98000 1.000 87.61130 75 ILE A O 1
ATOM 497 N N . GLY A 1 76 ? 11.34346 -6.47000 20.83880 1.000 71.80765 76 GLY A N 1
ATOM 498 C CA . GLY A 1 76 ? 10.88202 -7.75675 20.34500 1.000 79.02201 76 GLY A CA 1
ATOM 499 C C . GLY A 1 76 ? 10.96582 -7.87516 18.83569 1.000 83.79652 76 GLY A C 1
ATOM 500 O O . GLY A 1 76 ? 11.25327 -8.95246 18.30728 1.000 89.69298 76 GLY A O 1
ATOM 501 N N . LEU A 1 77 ? 10.72239 -6.77522 18.12033 1.000 77.47105 77 LEU A N 1
ATOM 502 C CA . LEU A 1 77 ? 10.89624 -6.79065 16.67230 1.000 75.41698 77 LEU A CA 1
ATOM 503 C C . LEU A 1 77 ? 12.37128 -6.83838 16.29746 1.000 82.80133 77 LEU A C 1
ATOM 504 O O . LEU A 1 77 ? 12.75281 -7.51397 15.33282 1.000 84.75577 77 LEU A O 1
ATOM 509 N N . GLU A 1 78 ? 13.21730 -6.13067 17.04873 1.000 79.96626 78 GLU A N 1
ATOM 510 C CA . GLU A 1 78 ? 14.63167 -6.07829 16.69881 1.000 85.66529 78 GLU A CA 1
ATOM 511 C C . GLU A 1 78 ? 15.35169 -7.36550 17.07967 1.000 78.85205 78 GLU A C 1
ATOM 512 O O . GLU A 1 78 ? 16.23630 -7.81900 16.34577 1.000 82.71380 78 GLU A O 1
ATOM 518 N N . VAL A 1 79 ? 14.98662 -7.96807 18.21358 1.000 70.66268 79 VAL A N 1
ATOM 519 C CA . VAL A 1 79 ? 15.47342 -9.30829 18.53430 1.000 78.05590 79 VAL A CA 1
ATOM 520 C C . VAL A 1 79 ? 15.11836 -10.27715 17.41538 1.000 82.74878 79 VAL A C 1
ATOM 521 O O . VAL A 1 79 ? 15.96324 -11.04546 16.94323 1.000 88.61222 79 VAL A O 1
ATOM 525 N N . LYS A 1 80 ? 13.85851 -10.24847 16.97131 1.000 82.48947 80 LYS A N 1
ATOM 526 C CA . LYS A 1 80 ? 13.40435 -11.19769 15.96093 1.000 87.00994 80 LYS A CA 1
ATOM 527 C C . LYS A 1 80 ? 14.12007 -10.98433 14.63368 1.000 93.18703 80 LYS A C 1
ATOM 528 O O . LYS A 1 80 ? 14.44990 -11.95312 13.94059 1.000 101.59517 80 LYS A O 1
ATOM 534 N N . ARG A 1 81 ? 14.37895 -9.72745 14.26235 1.000 98.26441 81 ARG A N 1
ATOM 535 C CA . ARG A 1 81 ? 15.07612 -9.47602 13.00405 1.000 100.91984 81 ARG A CA 1
ATOM 536 C C . ARG A 1 81 ? 16.55637 -9.82579 13.10534 1.000 101.28086 81 ARG A C 1
ATOM 537 O O . ARG A 1 81 ? 17.16135 -10.23477 12.11063 1.000 109.34910 81 ARG A O 1
ATOM 545 N N . GLU A 1 82 ? 17.15624 -9.68244 14.28948 1.000 103.48612 82 GLU A N 1
ATOM 546 C CA . GLU A 1 82 ? 18.55059 -10.06568 14.46553 1.000 106.91624 82 GLU A CA 1
ATOM 547 C C . GLU A 1 82 ? 18.71346 -11.55619 14.73016 1.000 107.57182 82 GLU A C 1
ATOM 548 O O . GLU A 1 82 ? 19.79856 -12.09970 14.49627 1.000 101.06184 82 GLU A O 1
ATOM 554 N N . LEU A 1 83 ? 17.66652 -12.22436 15.21460 1.000 107.49632 83 LEU A N 1
ATOM 555 C CA . LEU A 1 83 ? 17.73568 -13.65033 15.50259 1.000 104.75192 83 LEU A CA 1
ATOM 556 C C . LEU A 1 83 ? 17.49980 -14.50458 14.26805 1.000 106.17952 83 LEU A C 1
ATOM 557 O O . LEU A 1 83 ? 17.79694 -15.70372 14.29921 1.000 109.27972 83 LEU A O 1
ATOM 562 N N . MET A 1 84 ? 16.98350 -13.91938 13.18398 1.000 107.17010 84 MET A N 1
ATOM 563 C CA . MET A 1 84 ? 16.74982 -14.65600 11.94848 1.000 107.85751 84 MET A CA 1
ATOM 564 C C . MET A 1 84 ? 17.28605 -13.97105 10.69771 1.000 109.56458 84 MET A C 1
ATOM 565 O O . MET A 1 84 ? 17.23597 -14.57924 9.62279 1.000 104.42512 84 MET A O 1
ATOM 570 N N . GLN A 1 85 ? 17.78481 -12.73404 10.79409 1.000 129.05080 85 GLN A N 1
ATOM 571 C CA . GLN A 1 85 ? 18.31585 -12.02408 9.63753 1.000 121.86689 85 GLN A CA 1
ATOM 572 C C . GLN A 1 85 ? 19.53998 -11.17365 9.94789 1.000 120.79406 85 GLN A C 1
ATOM 573 O O . GLN A 1 85 ? 20.00689 -10.45785 9.05643 1.000 129.71399 85 GLN A O 1
ATOM 579 N N . GLY A 1 86 ? 20.07047 -11.21725 11.16597 1.000 116.92537 86 GLY A N 1
ATOM 580 C CA . GLY A 1 86 ? 21.16707 -10.34251 11.52687 1.000 115.83783 86 GLY A CA 1
ATOM 581 C C . GLY A 1 86 ? 22.30729 -11.04421 12.23148 1.000 114.79956 86 GLY A C 1
ATOM 582 O O . GLY A 1 86 ? 22.79643 -12.07412 11.75935 1.000 117.54708 86 GLY A O 1
ATOM 583 N N . SER A 1 87 ? 22.73354 -10.49665 13.37227 1.000 111.00376 87 SER A N 1
ATOM 584 C CA . SER A 1 87 ? 23.90199 -11.03395 14.06273 1.000 110.19138 87 SER A CA 1
ATOM 585 C C . SER A 1 87 ? 23.59893 -12.38150 14.70635 1.000 108.90952 87 SER A C 1
ATOM 586 O O . SER A 1 87 ? 24.33710 -13.35271 14.51117 1.000 127.39818 87 SER A O 1
ATOM 589 N N . LEU A 1 88 ? 22.51947 -12.46253 15.47762 1.000 119.19275 88 LEU A N 1
ATOM 590 C CA . LEU A 1 88 ? 22.18438 -13.68270 16.20086 1.000 112.98129 88 LEU A CA 1
ATOM 591 C C . LEU A 1 88 ? 21.56645 -14.75386 15.30866 1.000 111.49758 88 LEU A C 1
ATOM 592 O O . LEU A 1 88 ? 21.02982 -15.73620 15.83247 1.000 114.15036 88 LEU A O 1
ATOM 597 N N . ALA A 1 89 ? 21.63411 -14.59079 13.98559 1.000 114.16080 89 ALA A N 1
ATOM 598 C CA . ALA A 1 89 ? 20.97624 -15.52477 13.07680 1.000 117.68402 89 ALA A CA 1
ATOM 599 C C . ALA A 1 89 ? 21.53172 -16.93554 13.23806 1.000 123.39136 89 ALA A C 1
ATOM 600 O O . ALA A 1 89 ? 20.79168 -17.88233 13.52852 1.000 128.36571 89 ALA A O 1
ATOM 602 N N . SER A 1 90 ? 22.83629 -17.09364 13.05646 1.000 118.26824 90 SER A N 1
ATOM 603 C CA . SER A 1 90 ? 23.47883 -18.38768 13.21320 1.000 119.93337 90 SER A CA 1
ATOM 604 C C . SER A 1 90 ? 23.98512 -18.56485 14.64053 1.000 130.62732 90 SER A C 1
ATOM 605 O O . SER A 1 90 ? 24.12498 -17.60502 15.40214 1.000 133.74508 90 SER A O 1
ATOM 608 N N . LEU A 1 91 ? 24.26342 -19.82074 14.99719 1.000 128.68847 91 LEU A N 1
ATOM 609 C CA . LEU A 1 91 ? 24.79073 -20.11380 16.32473 1.000 124.68510 91 LEU A CA 1
ATOM 610 C C . LEU A 1 91 ? 26.25793 -19.72303 16.45926 1.000 129.39766 91 LEU A C 1
ATOM 611 O O . LEU A 1 91 ? 26.72613 -19.49884 17.58024 1.000 127.14269 91 LEU A O 1
ATOM 616 N N . ARG A 1 92 ? 26.98899 -19.62343 15.34905 1.000 135.69044 92 ARG A N 1
ATOM 617 C CA . ARG A 1 92 ? 28.39815 -19.25400 15.40568 1.000 142.94809 92 ARG A CA 1
ATOM 618 C C . ARG A 1 92 ? 28.60456 -17.74332 15.39590 1.000 137.70605 92 ARG A C 1
ATOM 619 O O . ARG A 1 92 ? 29.47894 -17.23784 16.10818 1.000 135.03804 92 ARG A O 1
ATOM 627 N N . GLN A 1 93 ? 27.82280 -17.00866 14.59806 1.000 137.94244 93 GLN A N 1
ATOM 628 C CA . GLN A 1 93 ? 27.91336 -15.55088 14.62255 1.000 129.74851 93 GLN A CA 1
ATOM 629 C C . GLN A 1 93 ? 27.50481 -15.00171 15.98100 1.000 119.33374 93 GLN A C 1
ATOM 630 O O . GLN A 1 93 ? 28.10868 -14.04552 16.48152 1.000 111.80498 93 GLN A O 1
ATOM 636 N N . ALA A 1 94 ? 26.48129 -15.59878 16.59371 1.000 117.21738 94 ALA A N 1
ATOM 637 C CA . ALA A 1 94 ? 25.98698 -15.17589 17.89757 1.000 110.31309 94 ALA A CA 1
ATOM 638 C C . ALA A 1 94 ? 26.91342 -15.56364 19.03993 1.000 115.25575 94 ALA A C 1
ATOM 639 O O . ALA A 1 94 ? 26.58749 -15.27825 20.19697 1.000 118.15718 94 ALA A O 1
ATOM 641 N N . ALA A 1 95 ? 28.05050 -16.19972 18.75395 1.000 121.87915 95 ALA A N 1
ATOM 642 C CA . ALA A 1 95 ? 28.94349 -16.62279 19.82583 1.000 117.80873 95 ALA A CA 1
ATOM 643 C C . ALA A 1 95 ? 29.57738 -15.42802 20.52485 1.000 116.95549 95 ALA A C 1
ATOM 644 O O . ALA A 1 95 ? 29.72062 -15.42650 21.75224 1.000 122.51924 95 ALA A O 1
ATOM 646 N N . PHE A 1 96 ? 29.95021 -14.39970 19.76847 1.000 112.94532 96 PHE A N 1
ATOM 647 C CA . PHE A 1 96 ? 30.68831 -13.27668 20.33491 1.000 112.74102 96 PHE A CA 1
ATOM 648 C C . PHE A 1 96 ? 29.78507 -12.31473 21.10842 1.000 119.60771 96 PHE A C 1
ATOM 649 O O . PHE A 1 96 ? 30.14495 -11.91791 22.22537 1.000 118.23735 96 PHE A O 1
ATOM 657 N N . PRO A 1 97 ? 28.62485 -11.90265 20.57731 1.000 119.98674 97 PRO A N 1
ATOM 658 C CA . PRO A 1 97 ? 27.74378 -11.04138 21.38603 1.000 110.82233 97 PRO A CA 1
ATOM 659 C C . PRO A 1 97 ? 27.24812 -11.70333 22.65870 1.000 110.01991 97 PRO A C 1
ATOM 660 O O . PRO A 1 97 ? 27.09553 -11.01950 23.67920 1.000 114.71044 97 PRO A O 1
ATOM 664 N N . VAL A 1 98 ? 26.99436 -13.01362 22.63707 1.000 107.09867 98 VAL A N 1
ATOM 665 C CA . VAL A 1 98 ? 26.47501 -13.67953 23.82875 1.000 104.47699 98 VAL A CA 1
ATOM 666 C C . VAL A 1 98 ? 27.55882 -13.80121 24.89383 1.000 106.70252 98 VAL A C 1
ATOM 667 O O . VAL A 1 98 ? 27.31383 -13.53717 26.07825 1.000 110.48284 98 VAL A O 1
ATOM 671 N N . ILE A 1 99 ? 28.77106 -14.19927 24.49563 1.000 101.82065 99 ILE A N 1
ATOM 672 C CA . ILE A 1 99 ? 29.86220 -14.32122 25.45966 1.000 102.08004 99 ILE A CA 1
ATOM 673 C C . ILE A 1 99 ? 30.15693 -12.97231 26.10390 1.000 101.48555 99 ILE A C 1
ATOM 674 O O . ILE A 1 99 ? 30.38238 -12.88218 27.31720 1.000 101.74774 99 ILE A O 1
ATOM 679 N N . ALA A 1 100 ? 30.14321 -11.90050 25.30854 1.000 99.66649 100 ALA A N 1
ATOM 680 C CA . ALA A 1 100 ? 30.36839 -10.57278 25.86757 1.000 102.18861 100 ALA A CA 1
ATOM 681 C C . ALA A 1 100 ? 29.25366 -10.16773 26.81990 1.000 103.18936 100 ALA A C 1
ATOM 682 O O . ALA A 1 100 ? 29.49165 -9.39666 27.75632 1.000 101.13143 100 ALA A O 1
ATOM 684 N N . ALA A 1 101 ? 28.03978 -10.67860 26.60564 1.000 105.07924 101 ALA A N 1
ATOM 685 C CA . ALA A 1 101 ? 26.90812 -10.27757 27.43411 1.000 100.56730 101 ALA A CA 1
ATOM 686 C C . ALA A 1 101 ? 26.95963 -10.92252 28.81163 1.000 100.59512 101 ALA A C 1
ATOM 687 O O . ALA A 1 101 ? 26.68423 -10.26002 29.81886 1.000 99.70105 101 ALA A O 1
ATOM 689 N N . ILE A 1 102 ? 27.29719 -12.21167 28.87437 1.000 96.22186 102 ILE A N 1
ATOM 690 C CA . ILE A 1 102 ? 27.40057 -12.88636 30.16489 1.000 93.57860 102 ILE A CA 1
ATOM 691 C C . ILE A 1 102 ? 28.46953 -12.21963 31.02099 1.000 90.32653 102 ILE A C 1
ATOM 692 O O . ILE A 1 102 ? 28.25249 -11.92702 32.20300 1.000 97.61527 102 ILE A O 1
ATOM 697 N N . GLY A 1 103 ? 29.63810 -11.96063 30.43217 1.000 85.20313 103 GLY A N 1
ATOM 698 C CA . GLY A 1 103 ? 30.65322 -11.20214 31.14124 1.000 88.87610 103 GLY A CA 1
ATOM 699 C C . GLY A 1 103 ? 30.18138 -9.80597 31.49205 1.000 90.83798 103 GLY A C 1
ATOM 700 O O . GLY A 1 103 ? 30.42149 -9.31666 32.59922 1.000 97.98943 103 GLY A O 1
ATOM 701 N N . GLY A 1 104 ? 29.48416 -9.15503 30.56315 1.000 88.58982 104 GLY A N 1
ATOM 702 C CA . GLY A 1 104 ? 28.90569 -7.85202 30.81900 1.000 86.79756 104 GLY A CA 1
ATOM 703 C C . GLY A 1 104 ? 27.77549 -7.84053 31.82215 1.000 94.60173 104 GLY A C 1
ATOM 704 O O . GLY A 1 104 ? 27.22251 -6.77095 32.09410 1.000 91.00340 104 GLY A O 1
ATOM 705 N N . MET A 1 105 ? 27.41392 -8.99408 32.37542 1.000 99.40067 105 MET A N 1
ATOM 706 C CA . MET A 1 105 ? 26.38451 -9.08927 33.40236 1.000 92.62766 105 MET A CA 1
ATOM 707 C C . MET A 1 105 ? 26.90850 -9.60365 34.73265 1.000 92.77102 105 MET A C 1
ATOM 708 O O . MET A 1 105 ? 26.57354 -9.03963 35.77834 1.000 89.02088 105 MET A O 1
ATOM 713 N N . ILE A 1 106 ? 27.73255 -10.65412 34.72640 1.000 89.55875 106 ILE A N 1
ATOM 714 C CA . ILE A 1 106 ? 28.14755 -11.26221 35.98561 1.000 89.53590 106 ILE A CA 1
ATOM 715 C C . ILE A 1 106 ? 29.17958 -10.39540 36.70090 1.000 93.16497 106 ILE A C 1
ATOM 716 O O . ILE A 1 106 ? 29.16059 -10.28230 37.93175 1.000 104.14835 106 ILE A O 1
ATOM 721 N N . VAL A 1 107 ? 30.07378 -9.74974 35.96006 1.000 83.02549 107 VAL A N 1
ATOM 722 C CA . VAL A 1 107 ? 31.11139 -8.93164 36.58436 1.000 81.15903 107 VAL A CA 1
ATOM 723 C C . VAL A 1 107 ? 30.50898 -7.64596 37.14868 1.000 79.52236 107 VAL A C 1
ATOM 724 O O . VAL A 1 107 ? 30.81418 -7.29757 38.29905 1.000 80.02986 107 VAL A O 1
ATOM 728 N N . PRO A 1 108 ? 29.65944 -6.90959 36.41662 1.000 78.52193 108 PRO A N 1
ATOM 729 C CA . PRO A 1 108 ? 28.99556 -5.75598 37.04983 1.000 67.14229 108 PRO A CA 1
ATOM 730 C C . PRO A 1 108 ? 28.15826 -6.13292 38.25829 1.000 67.30039 108 PRO A C 1
ATOM 731 O O . PRO A 1 108 ? 28.04266 -5.33457 39.19863 1.000 65.29981 108 PRO A O 1
ATOM 735 N N . ALA A 1 109 ? 27.56373 -7.32687 38.26295 1.000 66.54893 109 ALA A N 1
ATOM 736 C CA . ALA A 1 109 ? 26.78171 -7.75475 39.41651 1.000 63.08087 109 ALA A CA 1
ATOM 737 C C . ALA A 1 109 ? 27.68670 -8.20433 40.55472 1.000 75.01134 109 ALA A C 1
ATOM 738 O O . ALA A 1 109 ? 27.39800 -7.93220 41.72632 1.000 76.58879 109 ALA A O 1
ATOM 740 N N . LEU A 1 110 ? 28.78374 -8.89171 40.22731 1.000 75.97171 110 LEU A N 1
ATOM 741 C CA . LEU A 1 110 ? 29.73697 -9.29725 41.25498 1.000 69.30082 110 LEU A CA 1
ATOM 742 C C . LEU A 1 110 ? 30.31470 -8.08560 41.97389 1.000 67.35955 110 LEU A C 1
ATOM 743 O O . LEU A 1 110 ? 30.38595 -8.05855 43.20780 1.000 76.94593 110 LEU A O 1
ATOM 748 N N . LEU A 1 111 ? 30.73063 -7.06808 41.21670 1.000 63.68582 111 LEU A N 1
ATOM 749 C CA . LEU A 1 111 ? 31.21610 -5.84312 41.84116 1.000 72.94163 111 LEU A CA 1
ATOM 750 C C . LEU A 1 111 ? 30.14646 -5.23169 42.73566 1.000 68.95727 111 LEU A C 1
ATOM 751 O O . LEU A 1 111 ? 30.40857 -4.89569 43.89568 1.000 68.68664 111 LEU A O 1
ATOM 756 N N . TYR A 1 112 ? 28.92579 -5.09670 42.21544 1.000 65.04146 112 TYR A N 1
ATOM 757 C CA . TYR A 1 112 ? 27.83078 -4.56727 43.02068 1.000 56.07623 112 TYR A CA 1
ATOM 758 C C . TYR A 1 112 ? 27.63312 -5.39456 44.28553 1.000 55.54673 112 TYR A C 1
ATOM 759 O O . TYR A 1 112 ? 27.51365 -4.84724 45.38755 1.000 56.85601 112 TYR A O 1
ATOM 768 N N . LEU A 1 113 ? 27.59734 -6.72166 44.14485 1.000 52.87039 113 LEU A N 1
ATOM 769 C CA . LEU A 1 113 ? 27.44246 -7.58440 45.31160 1.000 54.03289 113 LEU A CA 1
ATOM 770 C C . LEU A 1 113 ? 28.64126 -7.49652 46.24312 1.000 62.74973 113 LEU A C 1
ATOM 771 O O . LEU A 1 113 ? 28.48734 -7.63019 47.46192 1.000 66.27320 113 LEU A O 1
ATOM 776 N N . ALA A 1 114 ? 29.83985 -7.28738 45.69370 1.000 63.78374 114 ALA A N 1
ATOM 777 C CA . ALA A 1 114 ? 31.01854 -7.13520 46.54007 1.000 57.76711 114 ALA A CA 1
ATOM 778 C C . ALA A 1 114 ? 30.84685 -5.99572 47.53367 1.000 63.67469 114 ALA A C 1
ATOM 779 O O . ALA A 1 114 ? 31.31941 -6.09037 48.67288 1.000 65.70054 114 ALA A O 1
ATOM 781 N N . PHE A 1 115 ? 30.16158 -4.92244 47.12954 1.000 68.34811 115 PHE A N 1
ATOM 782 C CA . PHE A 1 115 ? 29.88838 -3.80184 48.01941 1.000 61.59242 115 PHE A CA 1
ATOM 783 C C . PHE A 1 115 ? 28.62536 -3.99005 48.84735 1.000 63.44690 115 PHE A C 1
ATOM 784 O O . PHE A 1 115 ? 28.54067 -3.45547 49.95994 1.000 67.39195 115 PHE A O 1
ATOM 792 N N . ASN A 1 116 ? 27.64142 -4.73146 48.33791 1.000 59.21612 116 ASN A N 1
ATOM 793 C CA . ASN A 1 116 ? 26.30552 -4.73914 48.91688 1.000 58.34337 116 ASN A CA 1
ATOM 794 C C . ASN A 1 116 ? 25.90775 -6.07606 49.52918 1.000 61.72682 116 ASN A C 1
ATOM 795 O O . ASN A 1 116 ? 24.75999 -6.21545 49.96722 1.000 64.09751 116 ASN A O 1
ATOM 800 N N . TYR A 1 117 ? 26.81868 -7.05641 49.58225 1.000 58.82746 117 TYR A N 1
ATOM 801 C CA . TYR A 1 117 ? 26.43343 -8.39877 50.02303 1.000 66.10899 117 TYR A CA 1
ATOM 802 C C . TYR A 1 117 ? 25.93250 -8.40565 51.46266 1.000 65.08920 117 TYR A C 1
ATOM 803 O O . TYR A 1 117 ? 25.05465 -9.20506 51.80662 1.000 68.23623 117 TYR A O 1
ATOM 812 N N . SER A 1 118 ? 26.45766 -7.51701 52.30996 1.000 59.05722 118 SER A N 1
ATOM 813 C CA . SER A 1 118 ? 26.12749 -7.52699 53.73003 1.000 60.78815 118 SER A CA 1
ATOM 814 C C . SER A 1 118 ? 24.76936 -6.91199 54.04290 1.000 64.57973 118 SER A C 1
ATOM 815 O O . SER A 1 118 ? 24.27535 -7.09036 55.16066 1.000 72.07575 118 SER A O 1
ATOM 818 N N . ASP A 1 119 ? 24.15665 -6.19955 53.10370 1.000 64.60656 119 ASP A N 1
ATOM 819 C CA . ASP A 1 119 ? 22.85590 -5.57849 53.33558 1.000 49.85885 119 ASP A CA 1
ATOM 820 C C . ASP A 1 119 ? 21.78937 -6.31837 52.54203 1.000 51.16510 119 ASP A C 1
ATOM 821 O O . ASP A 1 119 ? 21.71370 -6.15192 51.31407 1.000 58.23046 119 ASP A O 1
ATOM 826 N N . PRO A 1 120 ? 20.93940 -7.12252 53.18301 1.000 54.74952 120 PRO A N 1
ATOM 827 C CA . PRO A 1 120 ? 19.91851 -7.86623 52.42212 1.000 43.54329 120 PRO A CA 1
ATOM 828 C C . PRO A 1 120 ? 18.98212 -6.97990 51.62274 1.000 42.89159 120 PRO A C 1
ATOM 829 O O . PRO A 1 120 ? 18.41888 -7.44459 50.62311 1.000 48.07801 120 PRO A O 1
ATOM 833 N N . VAL A 1 121 ? 18.81290 -5.71892 52.00876 1.000 53.03206 121 VAL A N 1
ATOM 834 C CA . VAL A 1 121 ? 17.84877 -4.86057 51.33010 1.000 53.29984 121 VAL A CA 1
ATOM 835 C C . VAL A 1 121 ? 18.41827 -4.32247 50.02362 1.000 56.88720 121 VAL A C 1
ATOM 836 O O . VAL A 1 121 ? 17.68743 -4.15679 49.03917 1.000 57.66841 121 VAL A O 1
ATOM 840 N N . THR A 1 122 ? 19.72503 -4.05082 49.98409 1.000 48.33763 122 THR A N 1
ATOM 841 C CA . THR A 1 122 ? 20.33550 -3.49657 48.78329 1.000 49.55322 122 THR A CA 1
ATOM 842 C C . THR A 1 122 ? 20.83322 -4.56886 47.82733 1.000 57.07090 122 THR A C 1
ATOM 843 O O . THR A 1 122 ? 20.89996 -4.32544 46.61579 1.000 62.41450 122 THR A O 1
ATOM 847 N N . ARG A 1 123 ? 21.17713 -5.75354 48.32608 1.000 45.82312 123 ARG A N 1
ATOM 848 C CA . ARG A 1 123 ? 21.67687 -6.75468 47.39599 1.000 44.58322 123 ARG A CA 1
ATOM 849 C C . ARG A 1 123 ? 20.58081 -7.33256 46.51269 1.000 49.61902 123 ARG A C 1
ATOM 850 O O . ARG A 1 123 ? 20.85898 -8.22952 45.70893 1.000 64.36678 123 ARG A O 1
ATOM 858 N N . GLU A 1 124 ? 19.35218 -6.83846 46.63044 1.000 48.72675 124 GLU A N 1
ATOM 859 C CA . GLU A 1 124 ? 18.30216 -7.18930 45.68571 1.000 47.41760 124 GLU A CA 1
ATOM 860 C C . GLU A 1 124 ? 18.46700 -6.47732 44.34919 1.000 58.98111 124 GLU A C 1
ATOM 861 O O . GLU A 1 124 ? 17.98074 -6.98046 43.33108 1.000 61.60288 124 GLU A O 1
ATOM 867 N N . GLY A 1 125 ? 19.15730 -5.33720 44.32524 1.000 59.64643 125 GLY A N 1
ATOM 868 C CA . GLY A 1 125 ? 19.33649 -4.58904 43.09581 1.000 59.11202 125 GLY A CA 1
ATOM 869 C C . GLY A 1 125 ? 20.61841 -4.92310 42.36161 1.000 63.93625 125 GLY A C 1
ATOM 870 O O . GLY A 1 125 ? 21.18923 -4.06576 41.68209 1.000 60.53714 125 GLY A O 1
ATOM 871 N N . TRP A 1 126 ? 21.07116 -6.17427 42.48015 1.000 67.59810 126 TRP A N 1
ATOM 872 C CA . TRP A 1 126 ? 22.31581 -6.58950 41.84332 1.000 64.61963 126 TRP A CA 1
ATOM 873 C C . TRP A 1 126 ? 22.26177 -6.48057 40.32367 1.000 65.42506 126 TRP A C 1
ATOM 874 O O . TRP A 1 126 ? 23.31266 -6.37508 39.68189 1.000 66.70039 126 TRP A O 1
ATOM 885 N N . ALA A 1 127 ? 21.07153 -6.51303 39.73201 1.000 60.05316 127 ALA A N 1
ATOM 886 C CA . ALA A 1 127 ? 20.94732 -6.42351 38.28444 1.000 57.44808 127 ALA A CA 1
ATOM 887 C C . ALA A 1 127 ? 20.99787 -4.99158 37.76654 1.000 59.59175 127 ALA A C 1
ATOM 888 O O . ALA A 1 127 ? 20.98394 -4.79669 36.54567 1.000 65.84279 127 ALA A O 1
ATOM 890 N N . ILE A 1 128 ? 21.06525 -3.99433 38.65351 1.000 57.21129 128 ILE A N 1
ATOM 891 C CA . ILE A 1 128 ? 21.02393 -2.60251 38.19984 1.000 52.33877 128 ILE A CA 1
ATOM 892 C C . ILE A 1 128 ? 22.19429 -2.24754 37.28966 1.000 57.56516 128 ILE A C 1
ATOM 893 O O . ILE A 1 128 ? 21.94975 -1.69981 36.20185 1.000 61.06204 128 ILE A O 1
ATOM 898 N N . PRO A 1 129 ? 23.45189 -2.51974 37.64389 1.000 51.80627 129 PRO A N 1
ATOM 899 C CA . PRO A 1 129 ? 24.56277 -2.17911 36.74736 1.000 49.67350 129 PRO A CA 1
ATOM 900 C C . PRO A 1 129 ? 24.78374 -3.16192 35.60909 1.000 64.92409 129 PRO A C 1
ATOM 901 O O . PRO A 1 129 ? 25.81207 -3.07226 34.93040 1.000 74.41882 129 PRO A O 1
ATOM 905 N N . ALA A 1 130 ? 23.86856 -4.10394 35.39312 1.000 66.08737 130 ALA A N 1
ATOM 906 C CA . ALA A 1 130 ? 23.98704 -5.03028 34.27740 1.000 67.74778 130 ALA A CA 1
ATOM 907 C C . ALA A 1 130 ? 23.29749 -4.51903 33.02171 1.000 81.33650 130 ALA A C 1
ATOM 908 O O . ALA A 1 130 ? 23.60227 -4.99643 31.92159 1.000 88.99140 130 ALA A O 1
ATOM 910 N N . ALA A 1 131 ? 22.39163 -3.55644 33.16121 1.000 78.01382 131 ALA A N 1
ATOM 911 C CA . ALA A 1 131 ? 21.67326 -3.00672 32.02480 1.000 73.36120 131 ALA A CA 1
ATOM 912 C C . ALA A 1 131 ? 22.50790 -1.94785 31.31693 1.000 77.86136 131 ALA A C 1
ATOM 913 O O . ALA A 1 131 ? 23.31471 -1.24342 31.93073 1.000 81.08054 131 ALA A O 1
ATOM 915 N N . THR A 1 132 ? 22.30180 -1.84258 30.00735 1.000 86.48313 132 THR A N 1
ATOM 916 C CA . THR A 1 132 ? 22.97301 -0.85576 29.17370 1.000 85.67876 132 THR A CA 1
ATOM 917 C C . THR A 1 132 ? 21.92821 -0.11192 28.35848 1.000 88.27639 132 THR A C 1
ATOM 918 O O . THR A 1 132 ? 21.12955 -0.73590 27.65131 1.000 89.59009 132 THR A O 1
ATOM 922 N N . ASP A 1 133 ? 21.93227 1.21477 28.46169 1.000 86.43051 133 ASP A N 1
ATOM 923 C CA . ASP A 1 133 ? 21.06318 2.04583 27.63601 1.000 79.62695 133 ASP A CA 1
ATOM 924 C C . ASP A 1 133 ? 21.51374 1.94535 26.18399 1.000 86.47589 133 ASP A C 1
ATOM 925 O O . ASP A 1 133 ? 22.60415 2.40631 25.83332 1.000 96.37236 133 ASP A O 1
ATOM 930 N N . ILE A 1 134 ? 20.68074 1.33751 25.33735 1.000 86.67481 134 ILE A N 1
ATOM 931 C CA . ILE A 1 134 ? 21.04296 1.16767 23.93219 1.000 89.63641 134 ILE A CA 1
ATOM 932 C C . ILE A 1 134 ? 21.04002 2.51351 23.21787 1.000 87.96556 134 ILE A C 1
ATOM 933 O O . ILE A 1 134 ? 21.98768 2.85814 22.50139 1.000 90.89254 134 ILE A O 1
ATOM 938 N N . ALA A 1 135 ? 19.97015 3.29221 23.40602 1.000 81.55231 135 ALA A N 1
ATOM 939 C CA . ALA A 1 135 ? 19.83532 4.57138 22.71581 1.000 80.40665 135 ALA A CA 1
ATOM 940 C C . ALA A 1 135 ? 20.99103 5.50753 23.04241 1.000 86.20065 135 ALA A C 1
ATOM 941 O O . ALA A 1 135 ? 21.56643 6.13488 22.14463 1.000 96.64742 135 ALA A O 1
ATOM 943 N N . PHE A 1 136 ? 21.34124 5.61715 24.32493 1.000 87.45289 136 PHE A N 1
ATOM 944 C CA . PHE A 1 136 ? 22.44649 6.48048 24.72514 1.000 87.67837 136 PHE A CA 1
ATOM 945 C C . PHE A 1 136 ? 23.76207 5.99932 24.12017 1.000 92.15478 136 PHE A C 1
ATOM 946 O O . PHE A 1 136 ? 24.46537 6.76195 23.44531 1.000 90.35555 136 PHE A O 1
ATOM 954 N N . ALA A 1 137 ? 24.10468 4.72688 24.34530 1.000 90.29652 137 ALA A N 1
ATOM 955 C CA . ALA A 1 137 ? 25.38022 4.20220 23.86631 1.000 86.31642 137 ALA A CA 1
ATOM 956 C C . ALA A 1 137 ? 25.49539 4.31514 22.35222 1.000 99.61939 137 ALA A C 1
ATOM 957 O O . ALA A 1 137 ? 26.55372 4.68566 21.83147 1.000 106.48828 137 ALA A O 1
ATOM 959 N N . LEU A 1 138 ? 24.41843 4.00115 21.62555 1.000 102.63212 138 LEU A N 1
ATOM 960 C CA . LEU A 1 138 ? 24.43807 4.19168 20.17777 1.000 99.75992 138 LEU A CA 1
ATOM 961 C C . LEU A 1 138 ? 24.59948 5.66159 19.81613 1.000 98.54917 138 LEU A C 1
ATOM 962 O O . LEU A 1 138 ? 25.23758 5.98574 18.80857 1.000 108.31128 138 LEU A O 1
ATOM 967 N N . GLY A 1 139 ? 24.03397 6.56228 20.62268 1.000 95.21077 139 GLY A N 1
ATOM 968 C CA . GLY A 1 139 ? 24.22314 7.98097 20.37218 1.000 98.15956 139 GLY A CA 1
ATOM 969 C C . GLY A 1 139 ? 25.67689 8.39792 20.47745 1.000 102.96044 139 GLY A C 1
ATOM 970 O O . GLY A 1 139 ? 26.18095 9.14584 19.63586 1.000 110.46818 139 GLY A O 1
ATOM 971 N N . VAL A 1 140 ? 26.37484 7.90794 21.50471 1.000 101.05375 140 VAL A N 1
ATOM 972 C CA . VAL A 1 140 ? 27.78726 8.24107 21.67100 1.000 103.29976 140 VAL A CA 1
ATOM 973 C C . VAL A 1 140 ? 28.60640 7.69449 20.50962 1.000 119.26825 140 VAL A C 1
ATOM 974 O O . VAL A 1 140 ? 29.51922 8.36132 20.00602 1.000 121.80805 140 VAL A O 1
ATOM 978 N N . LEU A 1 141 ? 28.29828 6.47234 20.06809 1.000 128.00718 141 LEU A N 1
ATOM 979 C CA . LEU A 1 141 ? 28.98612 5.90853 18.90970 1.000 132.72986 141 LEU A CA 1
ATOM 980 C C . LEU A 1 141 ? 28.65842 6.68948 17.64523 1.000 142.71392 141 LEU A C 1
ATOM 981 O O . LEU A 1 141 ? 29.55389 7.03042 16.86397 1.000 155.37248 141 LEU A O 1
ATOM 986 N N . ALA A 1 142 ? 27.37437 6.97686 17.42285 1.000 140.89465 142 ALA A N 1
ATOM 987 C CA . ALA A 1 142 ? 26.98163 7.74073 16.24668 1.000 145.58840 142 ALA A CA 1
ATOM 988 C C . ALA A 1 142 ? 27.46145 9.18402 16.31244 1.000 142.33316 142 ALA A C 1
ATOM 989 O O . ALA A 1 142 ? 27.54157 9.84295 15.26986 1.000 151.13869 142 ALA A O 1
ATOM 991 N N . LEU A 1 143 ? 27.78043 9.68552 17.51020 1.000 129.27447 143 LEU A N 1
ATOM 992 C CA . LEU A 1 143 ? 28.34347 11.02712 17.63141 1.000 122.49835 143 LEU A CA 1
ATOM 993 C C . LEU A 1 143 ? 29.65689 11.14070 16.86596 1.000 132.26279 143 LEU A C 1
ATOM 994 O O . LEU A 1 143 ? 29.94539 12.17783 16.25692 1.000 141.24435 143 LEU A O 1
ATOM 999 N N . LEU A 1 144 ? 30.46336 10.07975 16.88221 1.000 129.97932 144 LEU A N 1
ATOM 1000 C CA . LEU A 1 144 ? 31.68616 9.99667 16.09509 1.000 134.48604 144 LEU A CA 1
ATOM 1001 C C . LEU A 1 144 ? 31.55219 9.00275 14.94829 1.000 144.07922 144 LEU A C 1
ATOM 1002 O O . LEU A 1 144 ? 32.56152 8.55291 14.39720 1.000 149.93353 144 LEU A O 1
ATOM 1007 N N . GLY A 1 145 ? 30.32263 8.65780 14.57586 1.000 147.12463 145 GLY A N 1
ATOM 1008 C CA . GLY A 1 145 ? 30.08259 7.58350 13.63462 1.000 150.80629 145 GLY A CA 1
ATOM 1009 C C . GLY A 1 145 ? 30.20889 7.94727 12.17032 1.000 154.93062 145 GLY A C 1
ATOM 1010 O O . GLY A 1 145 ? 29.40527 7.49487 11.34958 1.000 160.17750 145 GLY A O 1
ATOM 1011 N N . SER A 1 146 ? 31.20929 8.75835 11.82148 1.000 152.61719 146 SER A N 1
ATOM 1012 C CA . SER A 1 146 ? 31.46144 9.03647 10.41136 1.000 152.66104 146 SER A CA 1
ATOM 1013 C C . SER A 1 146 ? 31.98498 7.79420 9.70144 1.000 151.18336 146 SER A C 1
ATOM 1014 O O . SER A 1 146 ? 31.49471 7.42751 8.62739 1.000 152.74308 146 SER A O 1
ATOM 1017 N N . ARG A 1 147 ? 32.97692 7.12638 10.29417 1.000 147.21385 147 ARG A N 1
ATOM 1018 C CA . ARG A 1 147 ? 33.52675 5.88582 9.75752 1.000 144.13245 147 ARG A CA 1
ATOM 1019 C C . ARG A 1 147 ? 33.91968 4.94684 10.90399 1.000 147.36769 147 ARG A C 1
ATOM 1020 O O . ARG A 1 147 ? 35.07367 4.55737 11.05891 1.000 148.42291 147 ARG A O 1
ATOM 1028 N N . VAL A 1 148 ? 32.94342 4.57975 11.73303 1.000 141.70895 148 VAL A N 1
ATOM 1029 C CA . VAL A 1 148 ? 33.12267 3.51498 12.72143 1.000 131.67741 148 VAL A CA 1
ATOM 1030 C C . VAL A 1 148 ? 32.59673 2.22081 12.10934 1.000 132.18245 148 VAL A C 1
ATOM 1031 O O . VAL A 1 148 ? 31.60923 2.25589 11.35984 1.000 128.42914 148 VAL A O 1
ATOM 1035 N N . PRO A 1 149 ? 33.20648 1.06754 12.39672 1.000 137.70976 149 PRO A N 1
ATOM 1036 C CA . PRO A 1 149 ? 32.83004 -0.16258 11.68568 1.000 137.14986 149 PRO A CA 1
ATOM 1037 C C . PRO A 1 149 ? 31.36517 -0.51451 11.89613 1.000 140.43050 149 PRO A C 1
ATOM 1038 O O . PRO A 1 149 ? 30.82973 -0.39826 13.00039 1.000 134.27696 149 PRO A O 1
ATOM 1042 N N . LEU A 1 150 ? 30.71757 -0.93813 10.80662 1.000 145.85655 150 LEU A N 1
ATOM 1043 C CA . LEU A 1 150 ? 29.29962 -1.27930 10.86445 1.000 154.00025 150 LEU A CA 1
ATOM 1044 C C . LEU A 1 150 ? 29.04290 -2.39090 11.87153 1.000 152.68495 150 LEU A C 1
ATOM 1045 O O . LEU A 1 150 ? 28.04477 -2.35688 12.59957 1.000 156.28433 150 LEU A O 1
ATOM 1050 N N . ALA A 1 151 ? 29.94542 -3.37510 11.93809 1.000 149.33752 151 ALA A N 1
ATOM 1051 C CA . ALA A 1 151 ? 29.73800 -4.52933 12.80672 1.000 140.76995 151 ALA A CA 1
ATOM 1052 C C . ALA A 1 151 ? 29.59004 -4.12553 14.26794 1.000 131.27471 151 ALA A C 1
ATOM 1053 O O . ALA A 1 151 ? 28.83359 -4.76309 15.00964 1.000 126.34124 151 ALA A O 1
ATOM 1055 N N . LEU A 1 152 ? 30.28906 -3.06940 14.69510 1.000 124.10073 152 LEU A N 1
ATOM 1056 C CA . LEU A 1 152 ? 30.21039 -2.63532 16.08765 1.000 120.33516 152 LEU A CA 1
ATOM 1057 C C . LEU A 1 152 ? 28.79833 -2.19911 16.45640 1.000 121.49451 152 LEU A C 1
ATOM 1058 O O . LEU A 1 152 ? 28.27435 -2.58253 17.50923 1.000 119.94164 152 LEU A O 1
ATOM 1063 N N . LYS A 1 153 ? 28.16779 -1.38551 15.60354 1.000 122.72336 153 LYS A N 1
ATOM 1064 C CA . LYS A 1 153 ? 26.84463 -0.86054 15.93096 1.000 124.01123 153 LYS A CA 1
ATOM 1065 C C . LYS A 1 153 ? 25.80182 -1.97004 16.01492 1.000 127.48104 153 LYS A C 1
ATOM 1066 O O . LYS A 1 153 ? 24.84953 -1.86766 16.79797 1.000 120.73469 153 LYS A O 1
ATOM 1072 N N . ILE A 1 154 ? 25.96294 -3.03564 15.22784 1.000 136.37882 154 ILE A N 1
ATOM 1073 C CA . ILE A 1 154 ? 25.08368 -4.19144 15.37407 1.000 135.62859 154 ILE A CA 1
ATOM 1074 C C . ILE A 1 154 ? 25.56074 -5.08852 16.51537 1.000 134.63665 154 ILE A C 1
ATOM 1075 O O . ILE A 1 154 ? 24.73936 -5.68154 17.22694 1.000 133.88129 154 ILE A O 1
ATOM 1080 N N . PHE A 1 155 ? 26.87739 -5.18118 16.73004 1.000 129.34653 155 PHE A N 1
ATOM 1081 C CA . PHE A 1 155 ? 27.39380 -5.90650 17.88872 1.000 118.04762 155 PHE A CA 1
ATOM 1082 C C . PHE A 1 155 ? 26.92464 -5.26535 19.18693 1.000 115.82807 155 PHE A C 1
ATOM 1083 O O . PHE A 1 155 ? 26.40924 -5.94825 20.07986 1.000 112.49015 155 PHE A O 1
ATOM 1091 N N . LEU A 1 156 ? 27.09770 -3.94647 19.30829 1.000 110.21989 156 LEU A N 1
ATOM 1092 C CA . LEU A 1 156 ? 26.66336 -3.25429 20.51586 1.000 104.31838 156 LEU A CA 1
ATOM 1093 C C . LEU A 1 156 ? 25.16181 -3.39670 20.72011 1.000 106.27618 156 LEU A C 1
ATOM 1094 O O . LEU A 1 156 ? 24.69801 -3.55852 21.85510 1.000 101.45530 156 LEU A O 1
ATOM 1099 N N . MET A 1 157 ? 24.38440 -3.33713 19.63448 1.000 116.32366 157 MET A N 1
ATOM 1100 C CA . MET A 1 157 ? 22.93622 -3.47030 19.76086 1.000 123.96007 157 MET A CA 1
ATOM 1101 C C . MET A 1 157 ? 22.56293 -4.85471 20.27031 1.000 128.13664 157 MET A C 1
ATOM 1102 O O . MET A 1 157 ? 21.82267 -4.98883 21.25186 1.000 127.14088 157 MET A O 1
ATOM 1107 N N . ALA A 1 158 ? 23.07644 -5.90106 19.61794 1.000 132.63010 158 ALA A N 1
ATOM 1108 C CA . ALA A 1 158 ? 22.80193 -7.25793 20.07878 1.000 129.68058 158 ALA A CA 1
ATOM 1109 C C . ALA A 1 158 ? 23.33609 -7.47678 21.48929 1.000 126.56260 158 ALA A C 1
ATOM 1110 O O . ALA A 1 158 ? 22.70253 -8.15927 22.30324 1.000 121.58032 158 ALA A O 1
ATOM 1112 N N . LEU A 1 159 ? 24.49748 -6.89526 21.79718 1.000 120.64518 159 LEU A N 1
ATOM 1113 C CA . LEU A 1 159 ? 25.08030 -7.03770 23.12735 1.000 114.92971 159 LEU A CA 1
ATOM 1114 C C . LEU A 1 159 ? 24.15757 -6.46710 24.19798 1.000 110.35410 159 LEU A C 1
ATOM 1115 O O . LEU A 1 159 ? 23.85694 -7.13113 25.19657 1.000 112.79145 159 LEU A O 1
ATOM 1120 N N . ALA A 1 160 ? 23.68657 -5.23578 23.99904 1.000 101.13496 160 ALA A N 1
ATOM 1121 C CA . ALA A 1 160 ? 22.90583 -4.57037 25.03379 1.000 91.78160 160 ALA A CA 1
ATOM 1122 C C . ALA A 1 160 ? 21.53349 -5.20204 25.21073 1.000 103.22075 160 ALA A C 1
ATOM 1123 O O . ALA A 1 160 ? 20.96207 -5.13707 26.30519 1.000 103.07097 160 ALA A O 1
ATOM 1125 N N . ILE A 1 161 ? 20.99638 -5.82238 24.16089 1.000 107.88868 161 ILE A N 1
ATOM 1126 C CA . ILE A 1 161 ? 19.62015 -6.30455 24.20645 1.000 108.02721 161 ILE A CA 1
ATOM 1127 C C . ILE A 1 161 ? 19.50171 -7.56432 25.05820 1.000 101.72802 161 ILE A C 1
ATOM 1128 O O . ILE A 1 161 ? 18.55471 -7.70945 25.84198 1.000 92.46054 161 ILE A O 1
ATOM 1133 N N . ILE A 1 162 ? 20.44744 -8.49659 24.91703 1.000 107.34301 162 ILE A N 1
ATOM 1134 C CA . ILE A 1 162 ? 20.34567 -9.76161 25.63861 1.000 106.71892 162 ILE A CA 1
ATOM 1135 C C . ILE A 1 162 ? 20.44091 -9.53361 27.14233 1.000 106.18435 162 ILE A C 1
ATOM 1136 O O . ILE A 1 162 ? 19.68613 -10.13024 27.92189 1.000 105.59702 162 ILE A O 1
ATOM 1141 N N . ASP A 1 163 ? 21.35136 -8.65663 27.57355 1.000 103.99687 163 ASP A N 1
ATOM 1142 C CA . ASP A 1 163 ? 21.44119 -8.32034 28.99165 1.000 99.38020 163 ASP A CA 1
ATOM 1143 C C . ASP A 1 163 ? 20.14099 -7.70521 29.49594 1.000 96.31702 163 ASP A C 1
ATOM 1144 O O . ASP A 1 163 ? 19.58102 -8.14894 30.50595 1.000 91.41414 163 ASP A O 1
ATOM 1149 N N . ASP A 1 164 ? 19.64445 -6.67878 28.80083 1.000 100.89730 164 ASP A N 1
ATOM 1150 C CA . ASP A 1 164 ? 18.41695 -6.01394 29.23033 1.000 99.70490 164 ASP A CA 1
ATOM 1151 C C . ASP A 1 164 ? 17.24602 -6.98902 29.25862 1.000 96.33420 164 ASP A C 1
ATOM 1152 O O . ASP A 1 164 ? 16.51265 -7.06969 30.25207 1.000 90.51966 164 ASP A O 1
ATOM 1157 N N . LEU A 1 165 ? 17.06089 -7.74675 28.17461 1.000 98.82091 165 LEU A N 1
ATOM 1158 C CA . LEU A 1 165 ? 15.96889 -8.71353 28.12587 1.000 98.66739 165 LEU A CA 1
ATOM 1159 C C . LEU A 1 165 ? 16.18330 -9.82947 29.14122 1.000 96.22694 165 LEU A C 1
ATOM 1160 O O . LEU A 1 165 ? 15.25667 -10.20385 29.87066 1.000 92.24700 165 LEU A O 1
ATOM 1165 N N . GLY A 1 166 ? 17.40441 -10.36930 29.20497 1.000 93.20715 166 GLY A N 1
ATOM 1166 C CA . GLY A 1 166 ? 17.69297 -11.40223 30.18610 1.000 91.51010 166 GLY A CA 1
ATOM 1167 C C . GLY A 1 166 ? 17.44098 -10.93680 31.60640 1.000 93.89306 166 GLY A C 1
ATOM 1168 O O . GLY A 1 166 ? 16.86214 -11.66596 32.41558 1.000 96.34862 166 GLY A O 1
ATOM 1169 N N . ALA A 1 167 ? 17.86078 -9.70997 31.92384 1.000 89.71295 167 ALA A N 1
ATOM 1170 C CA . ALA A 1 167 ? 17.59172 -9.15109 33.24347 1.000 85.72770 167 ALA A CA 1
ATOM 1171 C C . ALA A 1 167 ? 16.09419 -9.05388 33.49819 1.000 89.95787 167 ALA A C 1
ATOM 1172 O O . ALA A 1 167 ? 15.60544 -9.45403 34.56072 1.000 87.11336 167 ALA A O 1
ATOM 1174 N N . ILE A 1 168 ? 15.34608 -8.52359 32.52882 1.000 92.25937 168 ILE A N 1
ATOM 1175 C CA . ILE A 1 168 ? 13.89593 -8.45112 32.67673 1.000 88.91729 168 ILE A CA 1
ATOM 1176 C C . ILE A 1 168 ? 13.30677 -9.84786 32.81951 1.000 100.14348 168 ILE A C 1
ATOM 1177 O O . ILE A 1 168 ? 12.37290 -10.06543 33.60117 1.000 112.74984 168 ILE A O 1
ATOM 1182 N N . VAL A 1 169 ? 13.85629 -10.82110 32.08875 1.000 93.20892 169 VAL A N 1
ATOM 1183 C CA . VAL A 1 169 ? 13.37681 -12.19653 32.20718 1.000 87.33806 169 VAL A CA 1
ATOM 1184 C C . VAL A 1 169 ? 13.63110 -12.73151 33.61234 1.000 96.71384 169 VAL A C 1
ATOM 1185 O O . VAL A 1 169 ? 12.70900 -13.20033 34.29140 1.000 98.92740 169 VAL A O 1
ATOM 1189 N N . ILE A 1 170 ? 14.88283 -12.65719 34.07710 1.000 99.93541 170 ILE A N 1
ATOM 1190 C CA . ILE A 1 170 ? 15.20907 -13.23299 35.38014 1.000 106.43325 170 ILE A CA 1
ATOM 1191 C C . ILE A 1 170 ? 14.51952 -12.46587 36.50497 1.000 106.85373 170 ILE A C 1
ATOM 1192 O O . ILE A 1 170 ? 14.21678 -13.03881 37.55986 1.000 102.92925 170 ILE A O 1
ATOM 1197 N N . ILE A 1 171 ? 14.25961 -11.17036 36.31017 1.000 107.07384 171 ILE A N 1
ATOM 1198 C CA . ILE A 1 171 ? 13.47383 -10.42593 37.28946 1.000 110.52983 171 ILE A CA 1
ATOM 1199 C C . ILE A 1 171 ? 12.02876 -10.90589 37.27887 1.000 110.42224 171 ILE A C 1
ATOM 1200 O O . ILE A 1 171 ? 11.38273 -11.00081 38.32989 1.000 105.31857 171 ILE A O 1
ATOM 1205 N N . ALA A 1 172 ? 11.50610 -11.23761 36.09824 1.000 108.09973 172 ALA A N 1
ATOM 1206 C CA . ALA A 1 172 ? 10.12800 -11.69138 35.96549 1.000 94.79554 172 ALA A CA 1
ATOM 1207 C C . ALA A 1 172 ? 9.95768 -13.18298 36.21709 1.000 99.70182 172 ALA A C 1
ATOM 1208 O O . ALA A 1 172 ? 8.82694 -13.67589 36.14982 1.000 109.14572 172 ALA A O 1
ATOM 1210 N N . LEU A 1 173 ? 11.03600 -13.91241 36.49763 1.000 98.95879 173 LEU A N 1
ATOM 1211 C CA . LEU A 1 173 ? 10.94130 -15.31981 36.86866 1.000 106.47141 173 LEU A CA 1
ATOM 1212 C C . LEU A 1 173 ? 11.00903 -15.53199 38.37726 1.000 109.02645 173 LEU A C 1
ATOM 1213 O O . LEU A 1 173 ? 10.16970 -16.23857 38.94346 1.000 116.37409 173 LEU A O 1
ATOM 1218 N N . PHE A 1 174 ? 11.98909 -14.92672 39.04504 1.000 99.79918 174 PHE A N 1
ATOM 1219 C CA . PHE A 1 174 ? 12.17933 -15.15294 40.47142 1.000 100.14277 174 PHE A CA 1
ATOM 1220 C C . PHE A 1 174 ? 11.68200 -13.96775 41.28606 1.000 107.84953 174 PHE A C 1
ATOM 1221 O O . PHE A 1 174 ? 10.69971 -14.07823 42.02748 1.000 109.56672 174 PHE A O 1
ATOM 1229 N N . TYR A 1 175 ? 12.35696 -12.82399 41.13403 1.000 113.63659 175 TYR A N 1
ATOM 1230 C CA . TYR A 1 175 ? 12.16640 -11.70737 42.05408 1.000 110.08121 175 TYR A CA 1
ATOM 1231 C C . TYR A 1 175 ? 10.79827 -11.05711 41.91420 1.000 123.46669 175 TYR A C 1
ATOM 1232 O O . TYR A 1 175 ? 10.31595 -10.43803 42.87034 1.000 120.68279 175 TYR A O 1
ATOM 1241 N N . THR A 1 176 ? 10.16249 -11.16913 40.75096 1.000 133.49345 176 THR A N 1
ATOM 1242 C CA . THR A 1 176 ? 8.81429 -10.64020 40.62131 1.000 133.85487 176 THR A CA 1
ATOM 1243 C C . THR A 1 176 ? 7.84626 -11.48006 41.44631 1.000 129.27009 176 THR A C 1
ATOM 1244 O O . THR A 1 176 ? 8.06186 -12.67332 41.68338 1.000 129.43994 176 THR A O 1
ATOM 1248 N N . SER A 1 177 ? 6.78343 -10.83472 41.90900 1.000 122.97667 177 SER A N 1
ATOM 1249 C CA . SER A 1 177 ? 5.76217 -11.53053 42.66927 1.000 116.74946 177 SER A CA 1
ATOM 1250 C C . SER A 1 177 ? 4.77954 -12.21389 41.72876 1.000 116.47553 177 SER A C 1
ATOM 1251 O O . SER A 1 177 ? 4.56079 -11.77694 40.59494 1.000 111.44328 177 SER A O 1
ATOM 1254 N N . ASP A 1 178 ? 4.18641 -13.29871 42.21676 1.000 124.94037 178 ASP A N 1
ATOM 1255 C CA . ASP A 1 178 ? 3.27383 -14.09008 41.40581 1.000 126.79565 178 ASP A CA 1
ATOM 1256 C C . ASP A 1 178 ? 2.04813 -13.27120 41.01322 1.000 123.71521 178 ASP A C 1
ATOM 1257 O O . ASP A 1 178 ? 1.65636 -12.32453 41.70140 1.000 127.55615 178 ASP A O 1
ATOM 1262 N N . LEU A 1 179 ? 1.45089 -13.63736 39.88065 1.000 115.20076 179 LEU A N 1
ATOM 1263 C CA . LEU A 1 179 ? 0.21431 -13.02813 39.41886 1.000 100.78621 179 LEU A CA 1
ATOM 1264 C C . LEU A 1 179 ? -0.98250 -13.80336 39.96012 1.000 91.68944 179 LEU A C 1
ATOM 1265 O O . LEU A 1 179 ? -0.84322 -14.84822 40.59983 1.000 89.82004 179 LEU A O 1
ATOM 1270 N N . SER A 1 180 ? -2.17894 -13.29179 39.68508 1.000 87.17258 180 SER A N 1
ATOM 1271 C CA . SER A 1 180 ? -3.39779 -13.98208 40.07174 1.000 77.82485 180 SER A CA 1
ATOM 1272 C C . SER A 1 180 ? -3.68376 -15.13969 39.11818 1.000 80.53882 180 SER A C 1
ATOM 1273 O O . SER A 1 180 ? -3.15712 -15.20918 38.00386 1.000 81.28046 180 SER A O 1
ATOM 1276 N N . ILE A 1 181 ? -4.54252 -16.05527 39.57335 1.000 90.30248 181 ILE A N 1
ATOM 1277 C CA . ILE A 1 181 ? -4.87960 -17.22302 38.76507 1.000 89.30025 181 ILE A CA 1
ATOM 1278 C C . ILE A 1 181 ? -5.61509 -16.80269 37.50010 1.000 86.88007 181 ILE A C 1
ATOM 1279 O O . ILE A 1 181 ? -5.34361 -17.31529 36.40676 1.000 85.94163 181 ILE A O 1
ATOM 1284 N N . VAL A 1 182 ? -6.55511 -15.86390 37.62419 1.000 88.58720 182 VAL A N 1
ATOM 1285 C CA . VAL A 1 182 ? -7.32342 -15.43086 36.46049 1.000 90.61009 182 VAL A CA 1
ATOM 1286 C C . VAL A 1 182 ? -6.43321 -14.67768 35.48002 1.000 92.63190 182 VAL A C 1
ATOM 1287 O O . VAL A 1 182 ? -6.56733 -14.82662 34.25763 1.000 92.22920 182 VAL A O 1
ATOM 1291 N N . SER A 1 183 ? -5.50295 -13.86863 35.99745 1.000 87.71222 183 SER A N 1
ATOM 1292 C CA . SER A 1 183 ? -4.62936 -13.08694 35.12666 1.000 84.78080 183 SER A CA 1
ATOM 1293 C C . SER A 1 183 ? -3.80402 -13.98250 34.20874 1.000 95.51582 183 SER A C 1
ATOM 1294 O O . SER A 1 183 ? -3.61404 -13.66448 33.02829 1.000 105.26300 183 SER A O 1
ATOM 1297 N N . LEU A 1 184 ? -3.31133 -15.11091 34.72766 1.000 91.83665 184 LEU A N 1
ATOM 1298 C CA . LEU A 1 184 ? -2.51190 -16.01167 33.90102 1.000 87.08515 184 LEU A CA 1
ATOM 1299 C C . LEU A 1 184 ? -3.36244 -16.70162 32.84080 1.000 86.51138 184 LEU A C 1
ATOM 1300 O O . LEU A 1 184 ? -2.89984 -16.92254 31.71513 1.000 91.96417 184 LEU A O 1
ATOM 1305 N N . GLY A 1 185 ? -4.60274 -17.05756 33.18108 1.000 81.67238 185 GLY A N 1
ATOM 1306 C CA . GLY A 1 185 ? -5.46279 -17.71189 32.20800 1.000 81.84148 185 GLY A CA 1
ATOM 1307 C C . GLY A 1 185 ? -5.73569 -16.84240 30.99680 1.000 81.14385 185 GLY A C 1
ATOM 1308 O O . GLY A 1 185 ? -5.76702 -17.33052 29.86460 1.000 87.70878 185 GLY A O 1
ATOM 1309 N N . VAL A 1 186 ? -5.92776 -15.53924 31.21662 1.000 75.44257 186 VAL A N 1
ATOM 1310 C CA . VAL A 1 186 ? -6.11973 -14.62279 30.09689 1.000 76.19583 186 VAL A CA 1
ATOM 1311 C C . VAL A 1 186 ? -4.80716 -14.40741 29.35488 1.000 82.01979 186 VAL A C 1
ATOM 1312 O O . VAL A 1 186 ? -4.77479 -14.37230 28.11819 1.000 91.15826 186 VAL A O 1
ATOM 1316 N N . ALA A 1 187 ? -3.70639 -14.25589 30.09405 1.000 76.76994 187 ALA A N 1
ATOM 1317 C CA . ALA A 1 187 ? -2.40588 -14.08703 29.45589 1.000 78.01572 187 ALA A CA 1
ATOM 1318 C C . ALA A 1 187 ? -2.07901 -15.27984 28.56720 1.000 83.54544 187 ALA A C 1
ATOM 1319 O O . ALA A 1 187 ? -1.68618 -15.11589 27.40545 1.000 90.86592 187 ALA A O 1
ATOM 1321 N N . ALA A 1 188 ? -2.25443 -16.49441 29.09578 1.000 82.29895 188 ALA A N 1
ATOM 1322 C CA . ALA A 1 188 ? -2.00123 -17.69233 28.30184 1.000 74.46889 188 ALA A CA 1
ATOM 1323 C C . ALA A 1 188 ? -2.91893 -17.75396 27.08996 1.000 72.27349 188 ALA A C 1
ATOM 1324 O O . ALA A 1 188 ? -2.47999 -18.10000 25.98754 1.000 78.42139 188 ALA A O 1
ATOM 1326 N N . PHE A 1 189 ? -4.19809 -17.42107 27.27174 1.000 74.09213 189 PHE A N 1
ATOM 1327 C CA . PHE A 1 189 ? -5.12186 -17.45035 26.14424 1.000 83.77901 189 PHE A CA 1
ATOM 1328 C C . PHE A 1 189 ? -4.77652 -16.37641 25.12225 1.000 90.18845 189 PHE A C 1
ATOM 1329 O O . PHE A 1 189 ? -4.87155 -16.61379 23.91169 1.000 96.86319 189 PHE A O 1
ATOM 1337 N N . ALA A 1 190 ? -4.37343 -15.18949 25.58806 1.000 81.00081 190 ALA A N 1
ATOM 1338 C CA . ALA A 1 190 ? -3.99187 -14.12987 24.66000 1.000 72.20907 190 ALA A CA 1
ATOM 1339 C C . ALA A 1 190 ? -2.77427 -14.53434 23.84403 1.000 84.83936 190 ALA A C 1
ATOM 1340 O O . ALA A 1 190 ? -2.72491 -14.30405 22.62902 1.000 96.27707 190 ALA A O 1
ATOM 1342 N N . ILE A 1 191 ? -1.78508 -15.15094 24.49352 1.000 82.66135 191 ILE A N 1
ATOM 1343 C CA . ILE A 1 191 ? -0.61179 -15.63222 23.77061 1.000 84.44955 191 ILE A CA 1
ATOM 1344 C C . ILE A 1 191 ? -1.01144 -16.70502 22.76337 1.000 91.46171 191 ILE A C 1
ATOM 1345 O O . ILE A 1 191 ? -0.47898 -16.75973 21.64749 1.000 97.57523 191 ILE A O 1
ATOM 1350 N N . ALA A 1 192 ? -1.97054 -17.56102 23.13028 1.000 89.77553 192 ALA A N 1
ATOM 1351 C CA . ALA A 1 192 ? -2.43617 -18.58773 22.20356 1.000 79.95429 192 ALA A CA 1
ATOM 1352 C C . ALA A 1 192 ? -3.08345 -17.96639 20.97368 1.000 84.90392 192 ALA A C 1
ATOM 1353 O O . ALA A 1 192 ? -2.85382 -18.42413 19.84750 1.000 89.81012 192 ALA A O 1
ATOM 1355 N N . VAL A 1 193 ? -3.89485 -16.92061 21.16666 1.000 79.67970 193 VAL A N 1
ATOM 1356 C CA . VAL A 1 193 ? -4.50293 -16.23706 20.02661 1.000 84.76912 193 VAL A CA 1
ATOM 1357 C C . VAL A 1 193 ? -3.42793 -15.61241 19.14554 1.000 94.84546 193 VAL A C 1
ATOM 1358 O O . VAL A 1 193 ? -3.53595 -15.61291 17.91218 1.000 93.98570 193 VAL A O 1
ATOM 1362 N N . LEU A 1 194 ? -2.37293 -15.06976 19.76251 1.000 97.72609 194 LEU A N 1
ATOM 1363 C CA . LEU A 1 194 ? -1.24750 -14.56043 18.98507 1.000 89.60131 194 LEU A CA 1
ATOM 1364 C C . LEU A 1 194 ? -0.55211 -15.67564 18.21689 1.000 95.27975 194 LEU A C 1
ATOM 1365 O O . LEU A 1 194 ? -0.03755 -15.44484 17.11595 1.000 99.58469 194 LEU A O 1
ATOM 1370 N N . ALA A 1 195 ? -0.52654 -16.88765 18.77572 1.000 93.83710 195 ALA A N 1
ATOM 1371 C CA . ALA A 1 195 ? 0.07672 -18.01331 18.07037 1.000 91.83163 195 ALA A CA 1
ATOM 1372 C C . ALA A 1 195 ? -0.81286 -18.48168 16.92384 1.000 91.14877 195 ALA A C 1
ATOM 1373 O O . ALA A 1 195 ? -0.33826 -18.68573 15.80034 1.000 96.30664 195 ALA A O 1
ATOM 1375 N N . LEU A 1 196 ? -2.10999 -18.66045 17.18959 1.000 91.31272 196 LEU A N 1
ATOM 1376 C CA . LEU A 1 196 ? -3.03142 -19.05505 16.12938 1.000 99.02991 196 LEU A CA 1
ATOM 1377 C C . LEU A 1 196 ? -3.07783 -18.01688 15.01766 1.000 101.57934 196 LEU A C 1
ATOM 1378 O O . LEU A 1 196 ? -3.21691 -18.37327 13.84144 1.000 103.99563 196 LEU A O 1
ATOM 1383 N N . LEU A 1 197 ? -2.96321 -16.73276 15.36800 1.000 98.95526 197 LEU A N 1
ATOM 1384 C CA . LEU A 1 197 ? -2.87026 -15.69263 14.34839 1.000 97.77307 197 LEU A CA 1
ATOM 1385 C C . LEU A 1 197 ? -1.62725 -15.87856 13.48716 1.000 100.22236 197 LEU A C 1
ATOM 1386 O O . LEU A 1 197 ? -1.68075 -15.72901 12.25955 1.000 94.84382 197 LEU A O 1
ATOM 1391 N N . ASN A 1 198 ? -0.49783 -16.21437 14.11268 1.000 99.28554 198 ASN A N 1
ATOM 1392 C CA . ASN A 1 198 ? 0.72670 -16.41863 13.34879 1.000 103.33936 198 ASN A CA 1
ATOM 1393 C C . ASN A 1 198 ? 0.66081 -17.69976 12.52733 1.000 106.91917 198 ASN A C 1
ATOM 1394 O O . ASN A 1 198 ? 1.08230 -17.71799 11.36466 1.000 108.38738 198 ASN A O 1
ATOM 1399 N N . LEU A 1 199 ? 0.13878 -18.78264 13.11225 1.000 106.77058 199 LEU A N 1
ATOM 1400 C CA . LEU A 1 199 ? 0.06819 -20.04605 12.38293 1.000 103.04088 199 LEU A CA 1
ATOM 1401 C C . LEU A 1 199 ? -0.90615 -19.96743 11.21578 1.000 98.24263 199 LEU A C 1
ATOM 1402 O O . LEU A 1 199 ? -0.67645 -20.59896 10.18076 1.000 102.27609 199 LEU A O 1
ATOM 1407 N N . CYS A 1 200 ? -1.99276 -19.20629 11.35866 1.000 100.71476 200 CYS A N 1
ATOM 1408 C CA . CYS A 1 200 ? -2.92203 -19.00266 10.25465 1.000 100.85536 200 CYS A CA 1
ATOM 1409 C C . CYS A 1 200 ? -2.42364 -17.97357 9.24763 1.000 100.75326 200 CYS A C 1
ATOM 1410 O O . CYS A 1 200 ? -3.03621 -17.82295 8.18454 1.000 99.84745 200 CYS A O 1
ATOM 1413 N N . GLY A 1 201 ? -1.34352 -17.26357 9.55748 1.000 102.15823 201 GLY A N 1
ATOM 1414 C CA . GLY A 1 201 ? -0.73513 -16.34337 8.61203 1.000 102.33159 201 GLY A CA 1
ATOM 1415 C C . GLY A 1 201 ? -1.50151 -15.06379 8.35044 1.000 109.88170 201 GLY A C 1
ATOM 1416 O O . GLY A 1 201 ? -1.63161 -14.65522 7.18880 1.000 111.90481 201 GLY A O 1
ATOM 1417 N N . VAL A 1 202 ? -2.01267 -14.41585 9.39739 1.000 110.92327 202 VAL A N 1
ATOM 1418 C CA . VAL A 1 202 ? -2.64344 -13.10842 9.25609 1.000 107.61325 202 VAL A CA 1
ATOM 1419 C C . VAL A 1 202 ? -1.56557 -12.04008 9.38191 1.000 102.83708 202 VAL A C 1
ATOM 1420 O O . VAL A 1 202 ? -0.65174 -12.14774 10.21086 1.000 102.79651 202 VAL A O 1
ATOM 1424 N N . ARG A 1 203 ? -1.65500 -11.00928 8.54073 1.000 97.90912 203 ARG A N 1
ATOM 1425 C CA . ARG A 1 203 ? -0.59878 -10.00962 8.44055 1.000 89.71774 203 ARG A CA 1
ATOM 1426 C C . ARG A 1 203 ? -1.06496 -8.60615 8.81208 1.000 94.15822 203 ARG A C 1
ATOM 1427 O O . ARG A 1 203 ? -0.30268 -7.64750 8.63844 1.000 98.07127 203 ARG A O 1
ATOM 1435 N N . ARG A 1 204 ? -2.28906 -8.45486 9.31720 1.000 95.77560 204 ARG A N 1
ATOM 1436 C CA . ARG A 1 204 ? -2.74108 -7.17012 9.84149 1.000 90.65299 204 ARG A CA 1
ATOM 1437 C C . ARG A 1 204 ? -2.03700 -6.91017 11.16424 1.000 93.79987 204 ARG A C 1
ATOM 1438 O O . ARG A 1 204 ? -2.25186 -7.63253 12.14250 1.000 97.25507 204 ARG A O 1
ATOM 1446 N N . THR A 1 205 ? -1.18694 -5.88462 11.19854 1.000 95.81608 205 THR A N 1
ATOM 1447 C CA . THR A 1 205 ? -0.42421 -5.61637 12.41138 1.000 97.88995 205 THR A CA 1
ATOM 1448 C C . THR A 1 205 ? -1.32940 -5.19513 13.56342 1.000 97.37722 205 THR A C 1
ATOM 1449 O O . THR A 1 205 ? -1.06244 -5.54427 14.71868 1.000 97.88767 205 THR A O 1
ATOM 1453 N N . GLY A 1 206 ? -2.40966 -4.46838 13.27021 1.000 99.02944 206 GLY A N 1
ATOM 1454 C CA . GLY A 1 206 ? -3.27764 -3.97911 14.32755 1.000 95.40870 206 GLY A CA 1
ATOM 1455 C C . GLY A 1 206 ? -3.97205 -5.07659 15.10780 1.000 96.61618 206 GLY A C 1
ATOM 1456 O O . GLY A 1 206 ? -4.28099 -4.89755 16.29039 1.000 98.14954 206 GLY A O 1
ATOM 1457 N N . VAL A 1 207 ? -4.23154 -6.21987 14.46806 1.000 92.54465 207 VAL A N 1
ATOM 1458 C CA . VAL A 1 207 ? -4.87625 -7.32230 15.17466 1.000 75.99082 207 VAL A CA 1
ATOM 1459 C C . VAL A 1 207 ? -3.96083 -7.86186 16.26377 1.000 77.99488 207 VAL A C 1
ATOM 1460 O O . VAL A 1 207 ? -4.39155 -8.07739 17.40353 1.000 84.93625 207 VAL A O 1
ATOM 1464 N N . TYR A 1 208 ? -2.68339 -8.07985 15.93810 1.000 76.26139 208 TYR A N 1
ATOM 1465 C CA . TYR A 1 208 ? -1.72635 -8.49018 16.96051 1.000 73.39955 208 TYR A CA 1
ATOM 1466 C C . TYR A 1 208 ? -1.66113 -7.46829 18.08807 1.000 77.54344 208 TYR A C 1
ATOM 1467 O O . TYR A 1 208 ? -1.59288 -7.83827 19.26724 1.000 87.47005 208 TYR A O 1
ATOM 1476 N N . ILE A 1 209 ? -1.69092 -6.17623 17.74741 1.000 73.57882 209 ILE A N 1
ATOM 1477 C CA . ILE A 1 209 ? -1.68772 -5.14145 18.77833 1.000 74.95665 209 ILE A CA 1
ATOM 1478 C C . ILE A 1 209 ? -2.95737 -5.22037 19.61294 1.000 74.38290 209 ILE A C 1
ATOM 1479 O O . ILE A 1 209 ? -2.93212 -5.00068 20.83006 1.000 75.86688 209 ILE A O 1
ATOM 1484 N N . LEU A 1 210 ? -4.08474 -5.54142 18.97566 1.000 74.97985 210 LEU A N 1
ATOM 1485 C CA . LEU A 1 210 ? -5.33094 -5.71108 19.71387 1.000 70.27489 210 LEU A CA 1
ATOM 1486 C C . LEU A 1 210 ? -5.20691 -6.83344 20.73678 1.000 74.89048 210 LEU A C 1
ATOM 1487 O O . LEU A 1 210 ? -5.43301 -6.62334 21.93385 1.000 82.78425 210 LEU A O 1
ATOM 1492 N N . VAL A 1 211 ? -4.82733 -8.03313 20.28391 1.000 74.31985 211 VAL A N 1
ATOM 1493 C CA . VAL A 1 211 ? -4.64313 -9.15026 21.20809 1.000 69.43514 211 VAL A CA 1
ATOM 1494 C C . VAL A 1 211 ? -3.56705 -8.82092 22.23482 1.000 71.81663 211 VAL A C 1
ATOM 1495 O O . VAL A 1 211 ? -3.67939 -9.18300 23.41272 1.000 86.57978 211 VAL A O 1
ATOM 1499 N N . GLY A 1 212 ? -2.51341 -8.12057 21.81065 1.000 69.79358 212 GLY A N 1
ATOM 1500 C CA . GLY A 1 212 ? -1.47831 -7.72120 22.74806 1.000 69.78323 212 GLY A CA 1
ATOM 1501 C C . GLY A 1 212 ? -1.97758 -6.76828 23.81431 1.000 76.67868 212 GLY A C 1
ATOM 1502 O O . GLY A 1 212 ? -1.49611 -6.79342 24.95199 1.000 74.26027 212 GLY A O 1
ATOM 1503 N N . ALA A 1 213 ? -2.94366 -5.91453 23.46769 1.000 74.90653 213 ALA A N 1
ATOM 1504 C CA . ALA A 1 213 ? -3.51587 -5.01590 24.46271 1.000 68.22724 213 ALA A CA 1
ATOM 1505 C C . ALA A 1 213 ? -4.23801 -5.79937 25.55296 1.000 76.08641 213 ALA A C 1
ATOM 1506 O O . ALA A 1 213 ? -4.14263 -5.46045 26.73893 1.000 80.59210 213 ALA A O 1
ATOM 1508 N N . VAL A 1 214 ? -4.96396 -6.85393 25.16801 1.000 77.14773 214 VAL A N 1
ATOM 1509 C CA . VAL A 1 214 ? -5.59006 -7.73531 26.15064 1.000 76.84937 214 VAL A CA 1
ATOM 1510 C C . VAL A 1 214 ? -4.53334 -8.38039 27.03764 1.000 80.06719 214 VAL A C 1
ATOM 1511 O O . VAL A 1 214 ? -4.68179 -8.44027 28.26397 1.000 85.87064 214 VAL A O 1
ATOM 1515 N N . LEU A 1 215 ? -3.46002 -8.89056 26.43097 1.000 77.37827 215 LEU A N 1
ATOM 1516 C CA . LEU A 1 215 ? -2.34929 -9.42308 27.21207 1.000 70.79812 215 LEU A CA 1
ATOM 1517 C C . LEU A 1 215 ? -1.83445 -8.38265 28.19848 1.000 69.29883 215 LEU A C 1
ATOM 1518 O O . LEU A 1 215 ? -1.72595 -8.64875 29.40204 1.000 67.35497 215 LEU A O 1
ATOM 1523 N N . TRP A 1 216 ? -1.54499 -7.17456 27.70341 1.000 71.83614 216 TRP A N 1
ATOM 1524 C CA . TRP A 1 216 ? -1.00069 -6.11643 28.55116 1.000 66.52528 216 TRP A CA 1
ATOM 1525 C C . TRP A 1 216 ? -1.93252 -5.79683 29.71122 1.000 69.11502 216 TRP A C 1
ATOM 1526 O O . TRP A 1 216 ? -1.47904 -5.57922 30.84096 1.000 73.82534 216 TRP A O 1
ATOM 1537 N N . THR A 1 217 ? -3.24118 -5.77708 29.45515 1.000 72.36371 217 THR A N 1
ATOM 1538 C CA . THR A 1 217 ? -4.19055 -5.39546 30.49435 1.000 72.28576 217 THR A CA 1
ATOM 1539 C C . THR A 1 217 ? -4.27261 -6.44954 31.59137 1.000 76.85091 217 THR A C 1
ATOM 1540 O O . THR A 1 217 ? -4.34542 -6.11106 32.77916 1.000 74.57284 217 THR A O 1
ATOM 1544 N N . ALA A 1 218 ? -4.25682 -7.73095 31.21354 1.000 77.89260 218 ALA A N 1
ATOM 1545 C CA . ALA A 1 218 ? -4.40385 -8.80125 32.19565 1.000 74.86679 218 ALA A CA 1
ATOM 1546 C C . ALA A 1 218 ? -3.30261 -8.77020 33.24946 1.000 80.63498 218 ALA A C 1
ATOM 1547 O O . ALA A 1 218 ? -3.54638 -9.12509 34.40765 1.000 86.90656 218 ALA A O 1
ATOM 1549 N N . VAL A 1 219 ? -2.09451 -8.34845 32.87896 1.000 84.28823 219 VAL A N 1
ATOM 1550 C CA . VAL A 1 219 ? -0.96437 -8.37115 33.80264 1.000 77.82048 219 VAL A CA 1
ATOM 1551 C C . VAL A 1 219 ? -0.63221 -6.95396 34.24897 1.000 81.64149 219 VAL A C 1
ATOM 1552 O O . VAL A 1 219 ? 0.52076 -6.65197 34.57848 1.000 82.07678 219 VAL A O 1
ATOM 1556 N N . LEU A 1 220 ? -1.64445 -6.08101 34.27627 1.000 79.43167 220 LEU A N 1
ATOM 1557 C CA . LEU A 1 220 ? -1.40921 -4.68044 34.61879 1.000 81.10714 220 LEU A CA 1
ATOM 1558 C C . LEU A 1 220 ? -0.76559 -4.53671 35.99222 1.000 88.35066 220 LEU A C 1
ATOM 1559 O O . LEU A 1 220 ? 0.10979 -3.68480 36.18565 1.000 97.12452 220 LEU A O 1
ATOM 1564 N N . LYS A 1 221 ? -1.18147 -5.36469 36.95699 1.000 86.02948 221 LYS A N 1
ATOM 1565 C CA . LYS A 1 221 ? -0.69024 -5.21751 38.32411 1.000 81.36754 221 LYS A CA 1
ATOM 1566 C C . LYS A 1 221 ? 0.81546 -5.44082 38.41634 1.000 86.69001 221 LYS A C 1
ATOM 1567 O O . LYS A 1 221 ? 1.46644 -4.91021 39.32485 1.000 87.21826 221 LYS A O 1
ATOM 1573 N N . SER A 1 222 ? 1.38845 -6.20756 37.49270 1.000 78.83334 222 SER A N 1
ATOM 1574 C CA . SER A 1 222 ? 2.82695 -6.44098 37.45908 1.000 80.30621 222 SER A CA 1
ATOM 1575 C C . SER A 1 222 ? 3.43298 -5.57837 36.35705 1.000 92.08056 222 SER A C 1
ATOM 1576 O O . SER A 1 222 ? 3.15718 -5.78757 35.17109 1.000 95.03794 222 SER A O 1
ATOM 1579 N N . GLY A 1 223 ? 4.26054 -4.60854 36.75173 1.000 95.38264 223 GLY A N 1
ATOM 1580 C CA . GLY A 1 223 ? 4.88529 -3.73680 35.77315 1.000 88.07016 223 GLY A CA 1
ATOM 1581 C C . GLY A 1 223 ? 5.90339 -4.44420 34.90332 1.000 94.97880 223 GLY A C 1
ATOM 1582 O O . GLY A 1 223 ? 6.06689 -4.10026 33.72834 1.000 99.39020 223 GLY A O 1
ATOM 1583 N N . VAL A 1 224 ? 6.60134 -5.43628 35.45643 1.000 94.42951 224 VAL A N 1
ATOM 1584 C CA . VAL A 1 224 ? 7.58838 -6.15513 34.65828 1.000 82.08562 224 VAL A CA 1
ATOM 1585 C C . VAL A 1 224 ? 6.90599 -7.14380 33.71858 1.000 78.47773 224 VAL A C 1
ATOM 1586 O O . VAL A 1 224 ? 7.44981 -7.47796 32.66003 1.000 80.52672 224 VAL A O 1
ATOM 1590 N N . HIS A 1 225 ? 5.71054 -7.61780 34.07065 1.000 82.74183 225 HIS A N 1
ATOM 1591 C CA . HIS A 1 225 ? 4.98849 -8.49914 33.16339 1.000 77.64575 225 HIS A CA 1
ATOM 1592 C C . HIS A 1 225 ? 4.34718 -7.71377 32.02785 1.000 76.14472 225 HIS A C 1
ATOM 1593 O O . HIS A 1 225 ? 4.43145 -8.12459 30.86460 1.000 74.55826 225 HIS A O 1
ATOM 1600 N N . ALA A 1 226 ? 3.72928 -6.57017 32.34142 1.000 74.69878 226 ALA A N 1
ATOM 1601 C CA . ALA A 1 226 ? 3.24938 -5.67654 31.29172 1.000 73.40873 226 ALA A CA 1
ATOM 1602 C C . ALA A 1 226 ? 4.38464 -5.22374 30.38041 1.000 84.29088 226 ALA A C 1
ATOM 1603 O O . ALA A 1 226 ? 4.14792 -4.88028 29.21696 1.000 96.38587 226 ALA A O 1
ATOM 1605 N N . THR A 1 227 ? 5.61889 -5.21478 30.88991 1.000 83.94684 227 THR A N 1
ATOM 1606 C CA . THR A 1 227 ? 6.78049 -4.94538 30.04750 1.000 73.39221 227 THR A CA 1
ATOM 1607 C C . THR A 1 227 ? 7.06161 -6.11415 29.11432 1.000 75.78399 227 THR A C 1
ATOM 1608 O O . THR A 1 227 ? 7.17863 -5.93736 27.89570 1.000 89.37812 227 THR A O 1
ATOM 1612 N N . LEU A 1 228 ? 7.19159 -7.31882 29.67530 1.000 74.14956 228 LEU A N 1
ATOM 1613 C CA . LEU A 1 228 ? 7.43303 -8.50399 28.86265 1.000 78.48100 228 LEU A CA 1
ATOM 1614 C C . LEU A 1 228 ? 6.30801 -8.76572 27.87420 1.000 79.74777 228 LEU A C 1
ATOM 1615 O O . LEU A 1 228 ? 6.53989 -9.41975 26.84973 1.000 82.18450 228 LEU A O 1
ATOM 1620 N N . ALA A 1 229 ? 5.09659 -8.27656 28.16074 1.000 75.08080 229 ALA A N 1
ATOM 1621 C CA . ALA A 1 229 ? 4.01226 -8.36933 27.18966 1.000 71.17492 229 ALA A CA 1
ATOM 1622 C C . ALA A 1 229 ? 4.39633 -7.72315 25.86593 1.000 72.80966 229 ALA A C 1
ATOM 1623 O O . ALA A 1 229 ? 4.01377 -8.21728 24.79971 1.000 81.27882 229 ALA A O 1
ATOM 1625 N N . GLY A 1 230 ? 5.16903 -6.63670 25.91279 1.000 70.71624 230 GLY A N 1
ATOM 1626 C CA . GLY A 1 230 ? 5.62004 -6.00713 24.68375 1.000 63.76161 230 GLY A CA 1
ATOM 1627 C C . GLY A 1 230 ? 6.57468 -6.87736 23.89128 1.000 66.96353 230 GLY A C 1
ATOM 1628 O O . GLY A 1 230 ? 6.50077 -6.92912 22.66053 1.000 75.34527 230 GLY A O 1
ATOM 1629 N N . VAL A 1 231 ? 7.48378 -7.57301 24.57964 1.000 70.27954 231 VAL A N 1
ATOM 1630 C CA . VAL A 1 231 ? 8.44084 -8.42620 23.87874 1.000 68.13801 231 VAL A CA 1
ATOM 1631 C C . VAL A 1 231 ? 7.72876 -9.60345 23.22953 1.000 78.59896 231 VAL A C 1
ATOM 1632 O O . VAL A 1 231 ? 8.08171 -10.02769 22.12268 1.000 89.56626 231 VAL A O 1
ATOM 1636 N N . ILE A 1 232 ? 6.72426 -10.15786 23.91024 1.000 80.24528 232 ILE A N 1
ATOM 1637 C CA . ILE A 1 232 ? 5.98681 -11.28901 23.35636 1.000 75.84597 232 ILE A CA 1
ATOM 1638 C C . ILE A 1 232 ? 5.24932 -10.87689 22.08861 1.000 82.61964 232 ILE A C 1
ATOM 1639 O O . ILE A 1 232 ? 5.26694 -11.59627 21.08221 1.000 88.89844 232 ILE A O 1
ATOM 1644 N N . VAL A 1 233 ? 4.59646 -9.71113 22.11160 1.000 80.59194 233 VAL A N 1
ATOM 1645 C CA . VAL A 1 233 ? 3.89590 -9.23321 20.92171 1.000 75.24434 233 VAL A CA 1
ATOM 1646 C C . VAL A 1 233 ? 4.88071 -8.99780 19.78438 1.000 82.49817 233 VAL A C 1
ATOM 1647 O O . VAL A 1 233 ? 4.62072 -9.36667 18.63212 1.000 89.33007 233 VAL A O 1
ATOM 1651 N N . GLY A 1 234 ? 6.03839 -8.40508 20.09214 1.000 86.65048 234 GLY A N 1
ATOM 1652 C CA . GLY A 1 234 ? 7.04530 -8.18191 19.06627 1.000 89.10079 234 GLY A CA 1
ATOM 1653 C C . GLY A 1 234 ? 7.58242 -9.46307 18.45945 1.000 89.71538 234 GLY A C 1
ATOM 1654 O O . GLY A 1 234 ? 8.05439 -9.46370 17.31911 1.000 101.66116 234 GLY A O 1
ATOM 1655 N N . PHE A 1 235 ? 7.52288 -10.56890 19.20579 1.000 83.17341 235 PHE A N 1
ATOM 1656 C CA . PHE A 1 235 ? 7.97661 -11.84475 18.66297 1.000 80.59630 235 PHE A CA 1
ATOM 1657 C C . PHE A 1 235 ? 6.98617 -12.41438 17.65896 1.000 81.54637 235 PHE A C 1
ATOM 1658 O O . PHE A 1 235 ? 7.39231 -13.09784 16.71381 1.000 90.16185 235 PHE A O 1
ATOM 1666 N N . PHE A 1 236 ? 5.69298 -12.14799 17.83820 1.000 82.98354 236 PHE A N 1
ATOM 1667 C CA . PHE A 1 236 ? 4.67434 -12.78526 17.01464 1.000 80.39653 236 PHE A CA 1
ATOM 1668 C C . PHE A 1 236 ? 4.27702 -11.97489 15.78963 1.000 82.45934 236 PHE A C 1
ATOM 1669 O O . PHE A 1 236 ? 3.59025 -12.51575 14.91571 1.000 96.44453 236 PHE A O 1
ATOM 1677 N N . ILE A 1 237 ? 4.67420 -10.70858 15.69953 1.000 78.96570 237 ILE A N 1
ATOM 1678 C CA . ILE A 1 237 ? 4.44363 -9.93899 14.47893 1.000 87.56736 237 ILE A CA 1
ATOM 1679 C C . ILE A 1 237 ? 5.18338 -10.64227 13.34768 1.000 96.07611 237 ILE A C 1
ATOM 1680 O O . ILE A 1 237 ? 6.40945 -10.81776 13.42710 1.000 101.35255 237 ILE A O 1
ATOM 1685 N N . PRO A 1 238 ? 4.48907 -11.06612 12.29280 1.000 94.25323 238 PRO A N 1
ATOM 1686 C CA . PRO A 1 238 ? 5.15717 -11.81846 11.22231 1.000 97.84111 238 PRO A CA 1
ATOM 1687 C C . PRO A 1 238 ? 6.22690 -10.99018 10.52349 1.000 97.27481 238 PRO A C 1
ATOM 1688 O O . PRO A 1 238 ? 6.06748 -9.78779 10.30081 1.000 97.04331 238 PRO A O 1
ATOM 1692 N N . LEU A 1 239 ? 7.32990 -11.65490 10.18047 1.000 100.58069 239 LEU A N 1
ATOM 1693 C CA . LEU A 1 239 ? 8.46479 -11.01880 9.52644 1.000 102.47961 239 LEU A CA 1
ATOM 1694 C C . LEU A 1 239 ? 8.59524 -11.40543 8.05814 1.000 100.79767 239 LEU A C 1
ATOM 1695 O O . LEU A 1 239 ? 9.44142 -10.83956 7.35936 1.000 107.44572 239 LEU A O 1
ATOM 1700 N N . LYS A 1 240 ? 7.76908 -12.33196 7.56802 1.000 99.67684 240 LYS A N 1
ATOM 1701 C CA . LYS A 1 240 ? 7.87966 -12.80755 6.19195 1.000 101.38368 240 LYS A CA 1
ATOM 1702 C C . LYS A 1 240 ? 7.76451 -11.65677 5.19677 1.000 109.65492 240 LYS A C 1
ATOM 1703 O O . LYS A 1 240 ? 7.15258 -10.62158 5.47341 1.000 119.17062 240 LYS A O 1
ATOM 1709 N N . GLU A 1 241 ? 8.35196 -11.85460 4.02039 1.000 110.09584 241 GLU A N 1
ATOM 1710 C CA . GLU A 1 241 ? 8.38079 -10.84387 2.96701 1.000 110.60861 241 GLU A CA 1
ATOM 1711 C C . GLU A 1 241 ? 7.55380 -11.32051 1.77519 1.000 127.53848 241 GLU A C 1
ATOM 1712 O O . GLU A 1 241 ? 8.08554 -11.70600 0.72954 1.000 142.57605 241 GLU A O 1
ATOM 1718 N N . LYS A 1 242 ? 6.23191 -11.28640 1.93634 1.000 106.10567 242 LYS A N 1
ATOM 1719 C CA . LYS A 1 242 ? 5.31252 -11.61235 0.85156 1.000 114.83607 242 LYS A CA 1
ATOM 1720 C C . LYS A 1 242 ? 4.93267 -10.34027 0.10322 1.000 120.69929 242 LYS A C 1
ATOM 1721 O O . LYS A 1 242 ? 4.52572 -9.35034 0.72081 1.000 110.15328 242 LYS A O 1
ATOM 1727 N N . HIS A 1 243 ? 5.06723 -10.37423 -1.22658 1.000 132.31678 243 HIS A N 1
ATOM 1728 C CA . HIS A 1 243 ? 4.77375 -9.22709 -2.08908 1.000 134.56690 243 HIS A CA 1
ATOM 1729 C C . HIS A 1 243 ? 5.64959 -8.02459 -1.73506 1.000 132.19108 243 HIS A C 1
ATOM 1730 O O . HIS A 1 243 ? 5.23547 -6.87135 -1.87899 1.000 128.10025 243 HIS A O 1
ATOM 1737 N N . GLY A 1 244 ? 6.86826 -8.28762 -1.26641 1.000 130.66798 244 GLY A N 1
ATOM 1738 C CA . GLY A 1 244 ? 7.77995 -7.21688 -0.89938 1.000 130.85876 244 GLY A CA 1
ATOM 1739 C C . GLY A 1 244 ? 7.31704 -6.36328 0.26079 1.000 133.76836 244 GLY A C 1
ATOM 1740 O O . GLY A 1 244 ? 7.64942 -5.17367 0.31606 1.000 139.86512 244 GLY A O 1
ATOM 1741 N N . ARG A 1 245 ? 6.56088 -6.93707 1.19751 1.000 122.35386 245 ARG A N 1
ATOM 1742 C CA . ARG A 1 245 ? 6.05114 -6.20720 2.35304 1.000 113.31313 245 ARG A CA 1
ATOM 1743 C C . ARG A 1 245 ? 6.16814 -7.07848 3.59496 1.000 110.12870 245 ARG A C 1
ATOM 1744 O O . ARG A 1 245 ? 5.84166 -8.26828 3.55912 1.000 114.94533 245 ARG A O 1
ATOM 1752 N N . SER A 1 246 ? 6.62961 -6.48104 4.69222 1.000 101.81883 246 SER A N 1
ATOM 1753 C CA . SER A 1 246 ? 6.80247 -7.19452 5.95473 1.000 103.19897 246 SER A CA 1
ATOM 1754 C C . SER A 1 246 ? 6.10257 -6.42870 7.06862 1.000 100.63030 246 SER A C 1
ATOM 1755 O O . SER A 1 246 ? 6.40659 -5.23622 7.28223 1.000 99.98046 246 SER A O 1
ATOM 1758 N N . PRO A 1 247 ? 5.17952 -7.05327 7.80422 1.000 95.60558 247 PRO A N 1
ATOM 1759 C CA . PRO A 1 247 ? 4.54611 -6.33844 8.92225 1.000 96.01060 247 PRO A CA 1
ATOM 1760 C C . PRO A 1 247 ? 5.52723 -5.92422 10.00599 1.000 88.14017 247 PRO A C 1
ATOM 1761 O O . PRO A 1 247 ? 5.45155 -4.79317 10.50053 1.000 82.02524 247 PRO A O 1
ATOM 1765 N N . ALA A 1 248 ? 6.45110 -6.81061 10.38924 1.000 82.03291 248 ALA A N 1
ATOM 1766 C CA . ALA A 1 248 ? 7.38104 -6.48286 11.46531 1.000 79.67552 248 ALA A CA 1
ATOM 1767 C C . ALA A 1 248 ? 8.36697 -5.40371 11.03554 1.000 91.02412 248 ALA A C 1
ATOM 1768 O O . ALA A 1 248 ? 8.63056 -4.46036 11.78971 1.000 93.62544 248 ALA A O 1
ATOM 1770 N N . LYS A 1 249 ? 8.92503 -5.52443 9.82881 1.000 100.84808 249 LYS A N 1
ATOM 1771 C CA . LYS A 1 249 ? 9.82595 -4.48851 9.33423 1.000 104.24474 249 LYS A CA 1
ATOM 1772 C C . LYS A 1 249 ? 9.11173 -3.15253 9.18991 1.000 94.10071 249 LYS A C 1
ATOM 1773 O O . LYS A 1 249 ? 9.70577 -2.09983 9.44838 1.000 93.66399 249 LYS A O 1
ATOM 1779 N N . ARG A 1 250 ? 7.83964 -3.17252 8.78949 1.000 91.08897 250 ARG A N 1
ATOM 1780 C CA . ARG A 1 250 ? 7.08021 -1.93081 8.69835 1.000 90.85448 250 ARG A CA 1
ATOM 1781 C C . ARG A 1 250 ? 6.78641 -1.36186 10.08175 1.000 88.82312 250 ARG A C 1
ATOM 1782 O O . ARG A 1 250 ? 6.86180 -0.14505 10.28534 1.000 92.96138 250 ARG A O 1
ATOM 1790 N N . LEU A 1 251 ? 6.46407 -2.22534 11.04945 1.000 88.28243 251 LEU A N 1
ATOM 1791 C CA . LEU A 1 251 ? 6.11045 -1.74462 12.38373 1.000 86.93682 251 LEU A CA 1
ATOM 1792 C C . LEU A 1 251 ? 7.32888 -1.20506 13.12191 1.000 88.96271 251 LEU A C 1
ATOM 1793 O O . LEU A 1 251 ? 7.24983 -0.16385 13.78525 1.000 94.22507 251 LEU A O 1
ATOM 1798 N N . GLU A 1 252 ? 8.45682 -1.91457 13.03811 1.000 89.51993 252 GLU A N 1
ATOM 1799 C CA . GLU A 1 252 ? 9.70646 -1.39961 13.58866 1.000 84.65844 252 GLU A CA 1
ATOM 1800 C C . GLU A 1 252 ? 10.06618 -0.05733 12.96381 1.000 88.34928 252 GLU A C 1
ATOM 1801 O O . GLU A 1 252 ? 10.58758 0.83546 13.64270 1.000 90.81362 252 GLU A O 1
ATOM 1807 N N . HIS A 1 253 ? 9.78285 0.10697 11.66926 1.000 93.65404 253 HIS A N 1
ATOM 1808 C CA . HIS A 1 253 ? 10.05280 1.37826 11.00749 1.000 97.65339 253 HIS A CA 1
ATOM 1809 C C . HIS A 1 253 ? 9.14547 2.49054 11.52037 1.000 94.19666 253 HIS A C 1
ATOM 1810 O O . HIS A 1 253 ? 9.54164 3.66196 11.51106 1.000 86.53596 253 HIS A O 1
ATOM 1817 N N . VAL A 1 254 ? 7.93231 2.15267 11.96289 1.000 99.54776 254 VAL A N 1
ATOM 1818 C CA . VAL A 1 254 ? 7.01839 3.17253 12.46968 1.000 95.15663 254 VAL A CA 1
ATOM 1819 C C . VAL A 1 254 ? 7.35010 3.52454 13.91291 1.000 91.67795 254 VAL A C 1
ATOM 1820 O O . VAL A 1 254 ? 7.33094 4.69935 14.29574 1.000 96.14342 254 VAL A O 1
ATOM 1824 N N . LEU A 1 255 ? 7.67628 2.51933 14.72970 1.000 90.10465 255 LEU A N 1
ATOM 1825 C CA . LEU A 1 255 ? 7.89092 2.75487 16.15372 1.000 87.21755 255 LEU A CA 1
ATOM 1826 C C . LEU A 1 255 ? 9.18513 3.50597 16.42941 1.000 89.75935 255 LEU A C 1
ATOM 1827 O O . LEU A 1 255 ? 9.27481 4.22391 17.43123 1.000 91.87986 255 LEU A O 1
ATOM 1832 N N . HIS A 1 256 ? 10.19222 3.35149 15.56979 1.000 94.11012 256 HIS A N 1
ATOM 1833 C CA . HIS A 1 256 ? 11.52373 3.85843 15.89812 1.000 84.37606 256 HIS A CA 1
ATOM 1834 C C . HIS A 1 256 ? 11.54402 5.35642 16.18266 1.000 84.40607 256 HIS A C 1
ATOM 1835 O O . HIS A 1 256 ? 12.04842 5.74759 17.25045 1.000 81.58515 256 HIS A O 1
ATOM 1842 N N . PRO A 1 257 ? 11.02079 6.23803 15.32040 1.000 80.47036 257 PRO A N 1
ATOM 1843 C CA . PRO A 1 257 ? 11.02536 7.66894 15.67495 1.000 80.48333 257 PRO A CA 1
ATOM 1844 C C . PRO A 1 257 ? 10.18745 8.00281 16.90034 1.000 86.97774 257 PRO A C 1
ATOM 1845 O O . PRO A 1 257 ? 10.52836 8.94324 17.62859 1.000 93.73745 257 PRO A O 1
ATOM 1849 N N . TRP A 1 258 ? 9.09836 7.27258 17.15581 1.000 83.04540 258 TRP A N 1
ATOM 1850 C CA . TRP A 1 258 ? 8.30744 7.55509 18.34983 1.000 77.53763 258 TRP A CA 1
ATOM 1851 C C . TRP A 1 258 ? 9.04529 7.15269 19.61618 1.000 78.60984 258 TRP A C 1
ATOM 1852 O O . TRP A 1 258 ? 8.90494 7.81549 20.65047 1.000 84.82093 258 TRP A O 1
ATOM 1863 N N . VAL A 1 259 ? 9.83597 6.08095 19.55727 1.000 80.30308 259 VAL A N 1
ATOM 1864 C CA . VAL A 1 259 ? 10.56975 5.64372 20.73946 1.000 75.86933 259 VAL A CA 1
ATOM 1865 C C . VAL A 1 259 ? 11.74945 6.56718 21.00411 1.000 76.47007 259 VAL A C 1
ATOM 1866 O O . VAL A 1 259 ? 12.02045 6.93853 22.15203 1.000 85.09101 259 VAL A O 1
ATOM 1870 N N . ALA A 1 260 ? 12.45682 6.96777 19.94725 1.000 73.08921 260 ALA A N 1
ATOM 1871 C CA . ALA A 1 260 ? 13.66199 7.76805 20.12397 1.000 70.85627 260 ALA A CA 1
ATOM 1872 C C . ALA A 1 260 ? 13.34508 9.20245 20.53382 1.000 81.95868 260 ALA A C 1
ATOM 1873 O O . ALA A 1 260 ? 14.16587 9.84772 21.19638 1.000 90.69827 260 ALA A O 1
ATOM 1875 N N . TYR A 1 261 ? 12.17383 9.72210 20.15507 1.000 77.38901 261 TYR A N 1
ATOM 1876 C CA . TYR A 1 261 ? 11.87226 11.13731 20.32672 1.000 74.84336 261 TYR A CA 1
ATOM 1877 C C . TYR A 1 261 ? 10.74191 11.42562 21.29992 1.000 82.15677 261 TYR A C 1
ATOM 1878 O O . TYR A 1 261 ? 10.51836 12.59785 21.62400 1.000 89.74257 261 TYR A O 1
ATOM 1887 N N . LEU A 1 262 ? 10.02231 10.41059 21.77058 1.000 73.56087 262 LEU A N 1
ATOM 1888 C CA . LEU A 1 262 ? 8.92853 10.65491 22.69940 1.000 66.00042 262 LEU A CA 1
ATOM 1889 C C . LEU A 1 262 ? 8.98168 9.69462 23.87949 1.000 69.64424 262 LEU A C 1
ATOM 1890 O O . LEU A 1 262 ? 8.97810 10.12630 25.03712 1.000 71.06125 262 LEU A O 1
ATOM 1895 N N . ILE A 1 263 ? 9.03348 8.39202 23.59697 1.000 66.12625 263 ILE A N 1
ATOM 1896 C CA . ILE A 1 263 ? 8.95889 7.39615 24.66376 1.000 65.67584 263 ILE A CA 1
ATOM 1897 C C . ILE A 1 263 ? 10.15520 7.52415 25.60133 1.000 63.70775 263 ILE A C 1
ATOM 1898 O O . ILE A 1 263 ? 10.00058 7.66871 26.82081 1.000 62.67922 263 ILE A O 1
ATOM 1903 N N . LEU A 1 264 ? 11.36338 7.48523 25.04896 1.000 61.03619 264 LEU A N 1
ATOM 1904 C CA . LEU A 1 264 ? 12.55680 7.55729 25.88492 1.000 62.51111 264 LEU A CA 1
ATOM 1905 C C . LEU A 1 264 ? 12.73353 8.93769 26.51926 1.000 70.90300 264 LEU A C 1
ATOM 1906 O O . LEU A 1 264 ? 13.05867 9.01586 27.71219 1.000 65.56846 264 LEU A O 1
ATOM 1911 N N . PRO A 1 265 ? 12.54840 10.04575 25.78475 1.000 74.14339 265 PRO A N 1
ATOM 1912 C CA . PRO A 1 265 ? 12.59758 11.35443 26.46185 1.000 64.00792 265 PRO A CA 1
ATOM 1913 C C . PRO A 1 265 ? 11.59173 11.49506 27.59121 1.000 68.98090 265 PRO A C 1
ATOM 1914 O O . PRO A 1 265 ? 11.93120 12.04249 28.64862 1.000 73.45370 265 PRO A O 1
ATOM 1918 N N . LEU A 1 266 ? 10.36225 11.01045 27.40919 1.000 67.33556 266 LEU A N 1
ATOM 1919 C CA . LEU A 1 266 ? 9.39194 11.09015 28.49621 1.000 64.27383 266 LEU A CA 1
ATOM 1920 C C . LEU A 1 266 ? 9.80116 10.20687 29.66436 1.000 66.27043 266 LEU A C 1
ATOM 1921 O O . LEU A 1 266 ? 9.64498 10.59608 30.82783 1.000 73.26583 266 LEU A O 1
ATOM 1926 N N . PHE A 1 267 ? 10.32320 9.01301 29.37923 1.000 65.51171 267 PHE A N 1
ATOM 1927 C CA . PHE A 1 267 ? 10.75853 8.14161 30.46367 1.000 59.67089 267 PHE A CA 1
ATOM 1928 C C . PHE A 1 267 ? 11.91536 8.76296 31.23029 1.000 59.26380 267 PHE A C 1
ATOM 1929 O O . PHE A 1 267 ? 11.95900 8.68949 32.46431 1.000 62.89392 267 PHE A O 1
ATOM 1937 N N . ALA A 1 268 ? 12.86200 9.37596 30.51541 1.000 59.45680 268 ALA A N 1
ATOM 1938 C CA . ALA A 1 268 ? 13.97449 10.04682 31.18147 1.000 65.10139 268 ALA A CA 1
ATOM 1939 C C . ALA A 1 268 ? 13.49882 11.26648 31.96050 1.000 69.64758 268 ALA A C 1
ATOM 1940 O O . ALA A 1 268 ? 14.00352 11.54802 33.05460 1.000 68.30352 268 ALA A O 1
ATOM 1942 N N . PHE A 1 269 ? 12.52412 11.99987 31.41812 1.000 67.92753 269 PHE A N 1
ATOM 1943 C CA . PHE A 1 269 ? 12.03036 13.18358 32.11049 1.000 61.29499 269 PHE A CA 1
ATOM 1944 C C . PHE A 1 269 ? 11.27478 12.81945 33.38182 1.000 72.07104 269 PHE A C 1
ATOM 1945 O O . PHE A 1 269 ? 11.28469 13.59202 34.34842 1.000 78.21407 269 PHE A O 1
ATOM 1953 N N . ALA A 1 270 ? 10.62588 11.65517 33.41013 1.000 62.19545 270 ALA A N 1
ATOM 1954 C CA . ALA A 1 270 ? 9.81854 11.26717 34.55847 1.000 56.35379 270 ALA A CA 1
ATOM 1955 C C . ALA A 1 270 ? 10.59089 10.47453 35.60577 1.000 63.11090 270 ALA A C 1
ATOM 1956 O O . ALA A 1 270 ? 10.05027 10.22639 36.68935 1.000 67.72210 270 ALA A O 1
ATOM 1958 N N . ASN A 1 271 ? 11.83356 10.07870 35.32449 1.000 59.18079 271 ASN A N 1
ATOM 1959 C CA . ASN A 1 271 ? 12.57299 9.20825 36.23170 1.000 50.17109 271 ASN A CA 1
ATOM 1960 C C . ASN A 1 271 ? 13.97290 9.69041 36.59263 1.000 56.32713 271 ASN A C 1
ATOM 1961 O O . ASN A 1 271 ? 14.47508 9.29382 37.64960 1.000 74.80396 271 ASN A O 1
ATOM 1966 N N . ALA A 1 272 ? 14.61452 10.52417 35.78046 1.000 51.57581 272 ALA A N 1
ATOM 1967 C CA . ALA A 1 272 ? 15.99395 10.92824 36.02445 1.000 56.51359 272 ALA A CA 1
ATOM 1968 C C . ALA A 1 272 ? 16.11562 12.16928 36.90370 1.000 63.81118 272 ALA A C 1
ATOM 1969 O O . ALA A 1 272 ? 17.21771 12.71149 37.03640 1.000 70.03784 272 ALA A O 1
ATOM 1971 N N . GLY A 1 273 ? 15.02447 12.62907 37.50686 1.000 62.32548 273 GLY A N 1
ATOM 1972 C CA . GLY A 1 273 ? 15.09263 13.79832 38.35905 1.000 58.75766 273 GLY A CA 1
ATOM 1973 C C . GLY A 1 273 ? 15.15354 13.45851 39.83490 1.000 61.02542 273 GLY A C 1
ATOM 1974 O O . GLY A 1 273 ? 14.15081 13.03982 40.42234 1.000 62.65742 273 GLY A O 1
ATOM 1975 N N . VAL A 1 274 ? 16.32760 13.61890 40.44314 1.000 55.30177 274 VAL A N 1
ATOM 1976 C CA . VAL A 1 274 ? 16.48950 13.45320 41.88172 1.000 61.07891 274 VAL A CA 1
ATOM 1977 C C . VAL A 1 274 ? 17.00900 14.75836 42.46232 1.000 57.40872 274 VAL A C 1
ATOM 1978 O O . VAL A 1 274 ? 17.74086 15.50786 41.80797 1.000 51.67373 274 VAL A O 1
ATOM 1982 N N . SER A 1 275 ? 16.62285 15.03240 43.70209 1.000 58.39212 275 SER A N 1
ATOM 1983 C CA . SER A 1 275 ? 17.13934 16.21378 44.36881 1.000 53.21728 275 SER A CA 1
ATOM 1984 C C . SER A 1 275 ? 18.61712 16.02375 44.66846 1.000 57.50996 275 SER A C 1
ATOM 1985 O O . SER A 1 275 ? 19.05925 14.92830 45.02701 1.000 55.29978 275 SER A O 1
ATOM 1988 N N . LEU A 1 276 ? 19.38533 17.09401 44.49690 1.000 61.43850 276 LEU A N 1
ATOM 1989 C CA . LEU A 1 276 ? 20.81047 17.08219 44.79017 1.000 60.73994 276 LEU A CA 1
ATOM 1990 C C . LEU A 1 276 ? 21.12783 17.69789 46.14458 1.000 61.98976 276 LEU A C 1
ATOM 1991 O O . LEU A 1 276 ? 22.29889 17.73849 46.53627 1.000 59.13063 276 LEU A O 1
ATOM 1996 N N . GLN A 1 277 ? 20.11584 18.16236 46.87149 1.000 59.91658 277 GLN A N 1
ATOM 1997 C CA . GLN A 1 277 ? 20.35597 18.84553 48.13326 1.000 46.12268 277 GLN A CA 1
ATOM 1998 C C . GLN A 1 277 ? 20.85932 17.86681 49.18311 1.000 46.74970 277 GLN A C 1
ATOM 1999 O O . GLN A 1 277 ? 20.25385 16.81618 49.41462 1.000 55.11041 277 GLN A O 1
ATOM 2005 N N . GLY A 1 278 ? 21.97775 18.21360 49.81628 1.000 55.76322 278 GLY A N 1
ATOM 2006 C CA . GLY A 1 278 ? 22.57767 17.37722 50.83438 1.000 51.28668 278 GLY A CA 1
ATOM 2007 C C . GLY A 1 278 ? 23.47247 16.27296 50.31906 1.000 60.35040 278 GLY A C 1
ATOM 2008 O O . GLY A 1 278 ? 23.97665 15.48191 51.12675 1.000 62.65028 278 GLY A O 1
ATOM 2009 N N . VAL A 1 279 ? 23.69157 16.18985 49.01034 1.000 65.05009 279 VAL A N 1
ATOM 2010 C CA . VAL A 1 279 ? 24.51206 15.12557 48.44311 1.000 57.57616 279 VAL A CA 1
ATOM 2011 C C . VAL A 1 279 ? 25.98311 15.46495 48.64145 1.000 63.95790 279 VAL A C 1
ATOM 2012 O O . VAL A 1 279 ? 26.44261 16.54492 48.25684 1.000 53.79800 279 VAL A O 1
ATOM 2016 N N . THR A 1 280 ? 26.72703 14.53973 49.24083 1.000 72.54622 280 THR A N 1
ATOM 2017 C CA . THR A 1 280 ? 28.13795 14.73102 49.53915 1.000 55.21028 280 THR A CA 1
ATOM 2018 C C . THR A 1 280 ? 28.93063 13.55139 48.98608 1.000 64.55887 280 THR A C 1
ATOM 2019 O O . THR A 1 280 ? 28.36913 12.51121 48.63237 1.000 65.99781 280 THR A O 1
ATOM 2023 N N . ILE A 1 281 ? 30.25404 13.72320 48.90013 1.000 68.83623 281 ILE A N 1
ATOM 2024 C CA . ILE A 1 281 ? 31.09982 12.65839 48.36514 1.000 67.11163 281 ILE A CA 1
ATOM 2025 C C . ILE A 1 281 ? 31.01613 11.41752 49.24425 1.000 69.22904 281 ILE A C 1
ATOM 2026 O O . ILE A 1 281 ? 30.98335 10.28430 48.74388 1.000 70.60108 281 ILE A O 1
ATOM 2031 N N . ASP A 1 282 ? 30.96360 11.60588 50.56609 1.000 66.75845 282 ASP A N 1
ATOM 2032 C CA . ASP A 1 282 ? 30.85246 10.45635 51.45902 1.000 67.53842 282 ASP A CA 1
ATOM 2033 C C . ASP A 1 282 ? 29.54138 9.71407 51.23423 1.000 69.06197 282 ASP A C 1
ATOM 2034 O O . ASP A 1 282 ? 29.49920 8.48018 51.30141 1.000 75.30861 282 ASP A O 1
ATOM 2039 N N . GLY A 1 283 ? 28.45958 10.44595 50.95913 1.000 62.50968 283 GLY A N 1
ATOM 2040 C CA . GLY A 1 283 ? 27.21774 9.78499 50.59220 1.000 46.09619 283 GLY A CA 1
ATOM 2041 C C . GLY A 1 283 ? 27.34934 8.99139 49.30584 1.000 56.29634 283 GLY A C 1
ATOM 2042 O O . GLY A 1 283 ? 26.85531 7.86686 49.20489 1.000 62.40427 283 GLY A O 1
ATOM 2043 N N . LEU A 1 284 ? 28.03832 9.55823 48.31010 1.000 57.21167 284 LEU A N 1
ATOM 2044 C CA . LEU A 1 284 ? 28.18639 8.88904 47.02271 1.000 57.68906 284 LEU A CA 1
ATOM 2045 C C . LEU A 1 284 ? 29.09641 7.67291 47.09499 1.000 61.96928 284 LEU A C 1
ATOM 2046 O O . LEU A 1 284 ? 29.05494 6.83430 46.18834 1.000 68.54398 284 LEU A O 1
ATOM 2051 N N . THR A 1 285 ? 29.91616 7.55871 48.13876 1.000 66.35133 285 THR A N 1
ATOM 2052 C CA . THR A 1 285 ? 30.81730 6.42696 48.30211 1.000 60.12621 285 THR A CA 1
ATOM 2053 C C . THR A 1 285 ? 30.23973 5.34547 49.20237 1.000 55.02521 285 THR A C 1
ATOM 2054 O O . THR A 1 285 ? 30.94754 4.38850 49.53293 1.000 63.73927 285 THR A O 1
ATOM 2058 N N . SER A 1 286 ? 28.97824 5.47083 49.61236 1.000 55.24767 286 SER A N 1
ATOM 2059 C CA . SER A 1 286 ? 28.35370 4.38755 50.35038 1.000 50.37666 286 SER A CA 1
ATOM 2060 C C . SER A 1 286 ? 28.10877 3.20256 49.41545 1.000 60.80564 286 SER A C 1
ATOM 2061 O O . SER A 1 286 ? 28.28341 3.29296 48.19792 1.000 63.60236 286 SER A O 1
ATOM 2064 N N . MET A 1 287 ? 27.70019 2.07276 50.00216 1.000 63.75725 287 MET A N 1
ATOM 2065 C CA . MET A 1 287 ? 27.73042 0.81163 49.26558 1.000 55.97185 287 MET A CA 1
ATOM 2066 C C . MET A 1 287 ? 26.78537 0.82762 48.06742 1.000 56.58180 287 MET A C 1
ATOM 2067 O O . MET A 1 287 ? 27.12764 0.31191 46.99433 1.000 57.70406 287 MET A O 1
ATOM 2072 N N . LEU A 1 288 ? 25.59353 1.42959 48.21928 1.000 50.07796 288 LEU A N 1
ATOM 2073 C CA . LEU A 1 288 ? 24.60473 1.34594 47.14276 1.000 47.31788 288 LEU A CA 1
ATOM 2074 C C . LEU A 1 288 ? 25.01882 2.15346 45.91528 1.000 52.78941 288 LEU A C 1
ATOM 2075 O O . LEU A 1 288 ? 25.17983 1.55907 44.83471 1.000 65.89584 288 LEU A O 1
ATOM 2080 N N . PRO A 1 289 ? 25.23197 3.47582 45.99279 1.000 54.98045 289 PRO A N 1
ATOM 2081 C CA . PRO A 1 289 ? 25.63769 4.18619 44.76409 1.000 48.80811 289 PRO A CA 1
ATOM 2082 C C . PRO A 1 289 ? 26.99879 3.76775 44.23969 1.000 58.63142 289 PRO A C 1
ATOM 2083 O O . PRO A 1 289 ? 27.17410 3.65461 43.01867 1.000 66.79053 289 PRO A O 1
ATOM 2087 N N . LEU A 1 290 ? 27.97536 3.53885 45.12152 1.000 55.62991 290 LEU A N 1
ATOM 2088 C CA . LEU A 1 290 ? 29.31084 3.18083 44.65295 1.000 50.11724 290 LEU A CA 1
ATOM 2089 C C . LEU A 1 290 ? 29.33636 1.78305 44.04893 1.000 51.16327 290 LEU A C 1
ATOM 2090 O O . LEU A 1 290 ? 30.08906 1.53113 43.09807 1.000 55.37235 290 LEU A O 1
ATOM 2095 N N . GLY A 1 291 ? 28.53097 0.86498 44.58152 1.000 50.22142 291 GLY A N 1
ATOM 2096 C CA . GLY A 1 291 ? 28.42299 -0.44664 43.96322 1.000 58.16589 291 GLY A CA 1
ATOM 2097 C C . GLY A 1 291 ? 27.87757 -0.36866 42.55077 1.000 66.43932 291 GLY A C 1
ATOM 2098 O O . GLY A 1 291 ? 28.29893 -1.11942 41.66838 1.000 71.05238 291 GLY A O 1
ATOM 2099 N N . ILE A 1 292 ? 26.93476 0.54704 42.31863 1.000 63.70386 292 ILE A N 1
ATOM 2100 C CA . ILE A 1 292 ? 26.42559 0.77896 40.97089 1.000 56.68785 292 ILE A CA 1
ATOM 2101 C C . ILE A 1 292 ? 27.48596 1.45560 40.11556 1.000 62.22319 292 ILE A C 1
ATOM 2102 O O . ILE A 1 292 ? 27.75174 1.04184 38.98126 1.000 70.10250 292 ILE A O 1
ATOM 2107 N N . ILE A 1 293 ? 28.10767 2.50643 40.65296 1.000 70.38317 293 ILE A N 1
ATOM 2108 C CA . ILE A 1 293 ? 29.16992 3.21123 39.93978 1.000 66.97057 293 ILE A CA 1
ATOM 2109 C C . ILE A 1 293 ? 30.28668 2.24749 39.55822 1.000 69.29257 293 ILE A C 1
ATOM 2110 O O . ILE A 1 293 ? 30.72141 2.19769 38.40035 1.000 73.61137 293 ILE A O 1
ATOM 2115 N N . ALA A 1 294 ? 30.76871 1.46430 40.52441 1.000 68.94386 294 ALA A N 1
ATOM 2116 C CA . ALA A 1 294 ? 31.81419 0.49418 40.21326 1.000 65.03914 294 ALA A CA 1
ATOM 2117 C C . ALA A 1 294 ? 31.30057 -0.57433 39.25914 1.000 68.38798 294 ALA A C 1
ATOM 2118 O O . ALA A 1 294 ? 32.02762 -1.01020 38.35809 1.000 68.18604 294 ALA A O 1
ATOM 2120 N N . GLY A 1 295 ? 30.04725 -1.00110 39.43533 1.000 66.67852 295 GLY A N 1
ATOM 2121 C CA . GLY A 1 295 ? 29.47641 -1.97958 38.52224 1.000 67.67997 295 GLY A CA 1
ATOM 2122 C C . GLY A 1 295 ? 29.45417 -1.49605 37.08367 1.000 71.48714 295 GLY A C 1
ATOM 2123 O O . GLY A 1 295 ? 29.83734 -2.22600 36.16777 1.000 78.55288 295 GLY A O 1
ATOM 2124 N N . LEU A 1 296 ? 29.01956 -0.25340 36.86684 1.000 70.34122 296 LEU A N 1
ATOM 2125 C CA . LEU A 1 296 ? 28.95080 0.29753 35.51708 1.000 63.19499 296 LEU A CA 1
ATOM 2126 C C . LEU A 1 296 ? 30.32837 0.68606 35.00520 1.000 72.02108 296 LEU A C 1
ATOM 2127 O O . LEU A 1 296 ? 30.77827 0.19762 33.96344 1.000 78.78901 296 LEU A O 1
ATOM 2132 N N . LEU A 1 297 ? 31.00815 1.57393 35.73244 1.000 76.05814 297 LEU A N 1
ATOM 2133 C CA . LEU A 1 297 ? 32.24017 2.16921 35.22824 1.000 79.57451 297 LEU A CA 1
ATOM 2134 C C . LEU A 1 297 ? 33.35302 1.14291 35.06071 1.000 82.24545 297 LEU A C 1
ATOM 2135 O O . LEU A 1 297 ? 34.21213 1.30836 34.18735 1.000 80.06624 297 LEU A O 1
ATOM 2140 N N . ILE A 1 298 ? 33.36144 0.08146 35.87191 1.000 82.34584 298 ILE A N 1
ATOM 2141 C CA . ILE A 1 298 ? 34.43223 -0.90540 35.85354 1.000 84.39214 298 ILE A CA 1
ATOM 2142 C C . ILE A 1 298 ? 33.92749 -2.29378 35.48584 1.000 81.29644 298 ILE A C 1
ATOM 2143 O O . ILE A 1 298 ? 34.56520 -2.99931 34.69629 1.000 86.10536 298 ILE A O 1
ATOM 2148 N N . GLY A 1 299 ? 32.79455 -2.71165 36.04920 1.000 72.39015 299 GLY A N 1
ATOM 2149 C CA . GLY A 1 299 ? 32.33127 -4.07190 35.82452 1.000 73.23119 299 GLY A CA 1
ATOM 2150 C C . GLY A 1 299 ? 32.03785 -4.35953 34.36645 1.000 80.53650 299 GLY A C 1
ATOM 2151 O O . GLY A 1 299 ? 32.37699 -5.42983 33.85486 1.000 91.93139 299 GLY A O 1
ATOM 2152 N N . LYS A 1 300 ? 31.41135 -3.40430 33.67466 1.000 85.19214 300 LYS A N 1
ATOM 2153 C CA . LYS A 1 300 ? 31.09520 -3.59811 32.26021 1.000 80.89094 300 LYS A CA 1
ATOM 2154 C C . LYS A 1 300 ? 32.34747 -3.79935 31.41665 1.000 78.67472 300 LYS A C 1
ATOM 2155 O O . LYS A 1 300 ? 32.49224 -4.87254 30.80415 1.000 76.96451 300 LYS A O 1
ATOM 2161 N N . PRO A 1 301 ? 33.29015 -2.85220 31.34708 1.000 79.07048 301 PRO A N 1
ATOM 2162 C CA . PRO A 1 301 ? 34.47309 -3.08906 30.50468 1.000 76.91729 301 PRO A CA 1
ATOM 2163 C C . PRO A 1 301 ? 35.33704 -4.23955 30.99451 1.000 81.37282 301 PRO A C 1
ATOM 2164 O O . PRO A 1 301 ? 36.07613 -4.82314 30.19415 1.000 94.59107 301 PRO A O 1
ATOM 2168 N N . LEU A 1 302 ? 35.26404 -4.59176 32.27836 1.000 82.09443 302 LEU A N 1
ATOM 2169 C CA . LEU A 1 302 ? 36.00260 -5.74826 32.77568 1.000 86.61069 302 LEU A CA 1
ATOM 2170 C C . LEU A 1 302 ? 35.38118 -7.04426 32.26874 1.000 85.30235 302 LEU A C 1
ATOM 2171 O O . LEU A 1 302 ? 36.04780 -7.85547 31.61608 1.000 87.93094 302 LEU A O 1
ATOM 2176 N N . GLY A 1 303 ? 34.09865 -7.25943 32.57137 1.000 79.45436 303 GLY A N 1
ATOM 2177 C CA . GLY A 1 303 ? 33.45158 -8.49336 32.16438 1.000 82.63606 303 GLY A CA 1
ATOM 2178 C C . GLY A 1 303 ? 33.39098 -8.66481 30.66173 1.000 93.11438 303 GLY A C 1
ATOM 2179 O O . GLY A 1 303 ? 33.50443 -9.78349 30.15275 1.000 103.06308 303 GLY A O 1
ATOM 2180 N N . ILE A 1 304 ? 33.22320 -7.56525 29.93030 1.000 90.15189 304 ILE A N 1
ATOM 2181 C CA . ILE A 1 304 ? 33.14204 -7.65183 28.47765 1.000 98.10740 304 ILE A CA 1
ATOM 2182 C C . ILE A 1 304 ? 34.50076 -8.01547 27.89227 1.000 103.23566 304 ILE A C 1
ATOM 2183 O O . ILE A 1 304 ? 34.61962 -8.96167 27.10551 1.000 111.60578 304 ILE A O 1
ATOM 2188 N N . SER A 1 305 ? 35.55019 -7.28994 28.28707 1.000 101.58478 305 SER A N 1
ATOM 2189 C CA . SER A 1 305 ? 36.88267 -7.57065 27.75720 1.000 95.89578 305 SER A CA 1
ATOM 2190 C C . SER A 1 305 ? 37.35602 -8.95915 28.16832 1.000 96.28686 305 SER A C 1
ATOM 2191 O O . SER A 1 305 ? 37.84235 -9.73160 27.33504 1.000 107.27494 305 SER A O 1
ATOM 2194 N N . LEU A 1 306 ? 37.21770 -9.29276 29.45513 1.000 89.78242 306 LEU A N 1
ATOM 2195 C CA . LEU A 1 306 ? 37.68505 -10.58510 29.95044 1.000 91.28458 306 LEU A CA 1
ATOM 2196 C C . LEU A 1 306 ? 37.07168 -11.73666 29.16363 1.000 93.99713 306 LEU A C 1
ATOM 2197 O O . LEU A 1 306 ? 37.78565 -12.62330 28.68179 1.000 101.52908 306 LEU A O 1
ATOM 2202 N N . PHE A 1 307 ? 35.74515 -11.73764 29.01811 1.000 89.08812 307 PHE A N 1
ATOM 2203 C CA . PHE A 1 307 ? 35.08676 -12.85445 28.34953 1.000 91.30991 307 PHE A CA 1
ATOM 2204 C C . PHE A 1 307 ? 35.37797 -12.85854 26.85440 1.000 108.70642 307 PHE A C 1
ATOM 2205 O O . PHE A 1 307 ? 35.55122 -13.92669 26.25638 1.000 120.37733 307 PHE A O 1
ATOM 2213 N N . CYS A 1 308 ? 35.44443 -11.67907 26.23205 1.000 111.11941 308 CYS A N 1
ATOM 2214 C CA . CYS A 1 308 ? 35.82909 -11.62143 24.82511 1.000 118.82534 308 CYS A CA 1
ATOM 2215 C C . CYS A 1 308 ? 37.26332 -12.09253 24.63410 1.000 114.84403 308 CYS A C 1
ATOM 2216 O O . CYS A 1 308 ? 37.56064 -12.83981 23.69472 1.000 118.11926 308 CYS A O 1
ATOM 2219 N N . TRP A 1 309 ? 38.16799 -11.66371 25.51509 1.000 106.27785 309 TRP A N 1
ATOM 2220 C CA A TRP A 1 309 ? 39.54386 -12.14714 25.45931 0.500 105.19050 309 TRP A CA 1
ATOM 2221 C CA B TRP A 1 309 ? 39.54001 -12.15013 25.44010 0.500 105.19574 309 TRP A CA 1
ATOM 2222 C C . TRP A 1 309 ? 39.60921 -13.64229 25.73865 1.000 102.40714 309 TRP A C 1
ATOM 2223 O O . TRP A 1 309 ? 40.39965 -14.36465 25.12285 1.000 106.61442 309 TRP A O 1
ATOM 2244 N N . LEU A 1 310 ? 38.78799 -14.12244 26.67538 1.000 103.11246 310 LEU A N 1
ATOM 2245 C CA . LEU A 1 310 ? 38.72249 -15.55739 26.93138 1.000 104.58300 310 LEU A CA 1
ATOM 2246 C C . LEU A 1 310 ? 38.13684 -16.29651 25.73846 1.000 100.70849 310 LEU A C 1
ATOM 2247 O O . LEU A 1 310 ? 38.57750 -17.40360 25.40855 1.000 105.57781 310 LEU A O 1
ATOM 2252 N N . ALA A 1 311 ? 37.13307 -15.70429 25.08894 1.000 96.32554 311 ALA A N 1
ATOM 2253 C CA . ALA 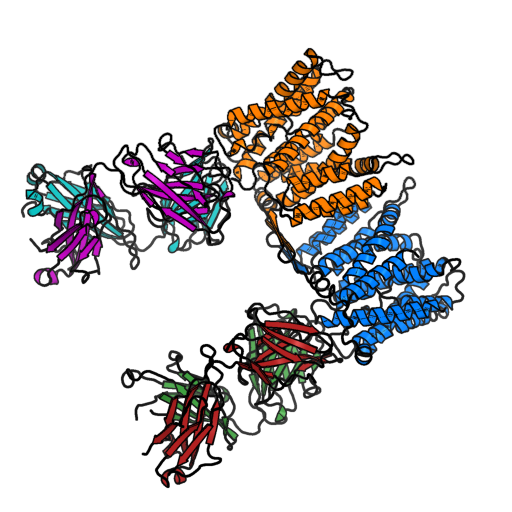A 1 311 ? 36.55758 -16.31831 23.89873 1.000 103.03925 311 ALA A CA 1
ATOM 2254 C C . ALA A 1 311 ? 37.61389 -16.50012 22.81960 1.000 116.23179 311 ALA A C 1
ATOM 2255 O O . ALA A 1 311 ? 37.82819 -17.61419 22.32829 1.000 126.49924 311 ALA A O 1
ATOM 2257 N N . LEU A 1 312 ? 38.29842 -15.41142 22.45447 1.000 115.03392 312 LEU A N 1
ATOM 2258 C CA . LEU A 1 312 ? 39.28527 -15.45901 21.37958 1.000 120.46315 312 LEU A CA 1
ATOM 2259 C C . LEU A 1 312 ? 40.32900 -16.54073 21.62661 1.000 123.79742 312 LEU A C 1
ATOM 2260 O O . LEU A 1 312 ? 40.60729 -17.36573 20.74904 1.000 122.24619 312 LEU A O 1
ATOM 2265 N N . ARG A 1 313 ? 40.90486 -16.56197 22.82993 1.000 126.20946 313 ARG A N 1
ATOM 2266 C CA . ARG A 1 313 ? 41.99028 -17.49407 23.11000 1.000 137.79852 313 ARG A CA 1
ATOM 2267 C C . ARG A 1 313 ? 41.51463 -18.94303 23.12942 1.000 138.86219 313 ARG A C 1
ATOM 2268 O O . ARG A 1 313 ? 42.26279 -19.84131 22.72762 1.000 155.40495 313 ARG A O 1
ATOM 2276 N N . PHE A 1 314 ? 40.28363 -19.19594 23.56330 1.000 142.10586 314 PHE A N 1
ATOM 2277 C CA . PHE A 1 314 ? 39.81038 -20.55546 23.80106 1.000 141.63915 314 PHE A CA 1
ATOM 2278 C C . PHE A 1 314 ? 38.84361 -21.04538 22.72473 1.000 140.08997 314 PHE A C 1
ATOM 2279 O O . PHE A 1 314 ? 37.86206 -21.72955 23.01743 1.000 150.40171 314 PHE A O 1
ATOM 2287 N N . LYS A 1 315 ? 39.10246 -20.66711 21.47137 1.000 129.62898 315 LYS A N 1
ATOM 2288 C CA . LYS A 1 315 ? 38.62285 -21.35732 20.27199 1.000 139.43137 315 LYS A CA 1
ATOM 2289 C C . LYS A 1 315 ? 37.10526 -21.41435 20.08629 1.000 133.17765 315 LYS A C 1
ATOM 2290 O O . LYS A 1 315 ? 36.63599 -21.78015 19.00246 1.000 129.28693 315 LYS A O 1
ATOM 2296 N N . LEU A 1 316 ? 36.32337 -21.05668 21.10810 1.000 135.75212 316 LEU A N 1
ATOM 2297 C CA . LEU A 1 316 ? 34.87030 -20.98562 20.98357 1.000 126.42322 316 LEU A CA 1
ATOM 2298 C C . LEU A 1 316 ? 34.40259 -19.63945 20.44212 1.000 127.74142 316 LEU A C 1
ATOM 2299 O O . LEU A 1 316 ? 33.29163 -19.19925 20.76382 1.000 124.04927 316 LEU A O 1
ATOM 2304 N N . ALA A 1 317 ? 35.20759 -18.98653 19.61119 1.000 134.60283 317 ALA A N 1
ATOM 2305 C CA . ALA A 1 317 ? 35.09569 -17.55616 19.39671 1.000 136.82025 317 ALA A CA 1
ATOM 2306 C C . ALA A 1 317 ? 34.64428 -17.20201 17.98456 1.000 143.77844 317 ALA A C 1
ATOM 2307 O O . ALA A 1 317 ? 34.27849 -18.06058 17.17423 1.000 154.12156 317 ALA A O 1
ATOM 2309 N N . HIS A 1 318 ? 34.66461 -15.90205 17.71452 1.000 143.50244 318 HIS A N 1
ATOM 2310 C CA . HIS A 1 318 ? 34.51031 -15.29572 16.40096 1.000 144.13269 318 HIS A CA 1
ATOM 2311 C C . HIS A 1 318 ? 35.18102 -13.92708 16.48999 1.000 140.66587 318 HIS A C 1
ATOM 2312 O O . HIS A 1 318 ? 35.82601 -13.60556 17.49392 1.000 137.61424 318 HIS A O 1
ATOM 2319 N N . LEU A 1 319 ? 35.04466 -13.12113 15.44532 1.000 141.66775 319 LEU A N 1
ATOM 2320 C CA . LEU A 1 319 ? 35.52957 -11.74840 15.50459 1.000 139.42840 319 LEU A CA 1
ATOM 2321 C C . LEU A 1 319 ? 34.84877 -10.91736 14.42478 1.000 140.68192 319 LEU A C 1
ATOM 2322 O O . LEU A 1 319 ? 34.88042 -11.28920 13.24360 1.000 147.52102 319 LEU A O 1
ATOM 2327 N N . PRO A 1 320 ? 34.21522 -9.80160 14.78608 1.000 132.28983 320 PRO A N 1
ATOM 2328 C CA . PRO A 1 320 ? 33.60902 -8.93459 13.76916 1.000 136.67038 320 PRO A CA 1
ATOM 2329 C C . PRO A 1 320 ? 34.65802 -8.37999 12.81504 1.000 146.54236 320 PRO A C 1
ATOM 2330 O O . PRO A 1 320 ? 35.85122 -8.32754 13.12046 1.000 161.48684 320 PRO A O 1
ATOM 2334 N N . GLN A 1 321 ? 34.19650 -7.96347 11.63774 1.000 137.77359 321 GLN A N 1
ATOM 2335 C CA . GLN A 1 321 ? 35.11083 -7.48558 10.60856 1.000 142.54358 321 GLN A CA 1
ATOM 2336 C C . GLN A 1 321 ? 35.66325 -6.11470 10.98319 1.000 145.41510 321 GLN A C 1
ATOM 2337 O O . GLN A 1 321 ? 34.91056 -5.21634 11.37118 1.000 139.23043 321 GLN A O 1
ATOM 2343 N N . GLY A 1 322 ? 36.98170 -5.95572 10.86330 1.000 157.66642 322 GLY A N 1
ATOM 2344 C CA . GLY A 1 322 ? 37.64245 -4.72267 11.25030 1.000 161.98716 322 GLY A CA 1
ATOM 2345 C C . GLY A 1 322 ? 37.49356 -4.42248 12.72791 1.000 170.83650 322 GLY A C 1
ATOM 2346 O O . GLY A 1 322 ? 36.93537 -3.38878 13.10810 1.000 178.70842 322 GLY A O 1
ATOM 2347 N N . THR A 1 323 ? 38.00002 -5.31914 13.57186 1.000 167.01611 323 THR A N 1
ATOM 2348 C CA . THR A 1 323 ? 37.75089 -5.27736 15.00736 1.000 154.94476 323 THR A CA 1
ATOM 2349 C C . THR A 1 323 ? 38.93687 -4.75384 15.81196 1.000 158.80138 323 THR A C 1
ATOM 2350 O O . THR A 1 323 ? 38.75055 -3.92105 16.70525 1.000 161.18946 323 THR A O 1
ATOM 2354 N N . THR A 1 324 ? 40.15085 -5.23888 15.52234 1.000 162.39680 324 THR A N 1
ATOM 2355 C CA . THR A 1 324 ? 41.39758 -4.85112 16.19049 1.000 166.65203 324 THR A CA 1
ATOM 2356 C C . THR A 1 324 ? 41.46447 -5.31154 17.64762 1.000 167.89897 324 THR A C 1
ATOM 2357 O O . THR A 1 324 ? 42.54740 -5.32512 18.24064 1.000 171.63687 324 THR A O 1
ATOM 2361 N N . TYR A 1 325 ? 40.31175 -5.66843 18.22397 1.000 159.81365 325 TYR A N 1
ATOM 2362 C CA . TYR A 1 325 ? 40.10753 -6.16340 19.58928 1.000 139.52567 325 TYR A CA 1
ATOM 2363 C C . TYR A 1 325 ? 40.37765 -5.11445 20.66770 1.000 136.75689 325 TYR A C 1
ATOM 2364 O O . TYR A 1 325 ? 40.06632 -5.34496 21.84188 1.000 129.47921 325 TYR A O 1
ATOM 2373 N N . GLN A 1 326 ? 40.94410 -3.96355 20.29997 1.000 140.14199 326 GLN A N 1
ATOM 2374 C CA . GLN A 1 326 ? 40.96095 -2.84626 21.23793 1.000 134.29550 326 GLN A CA 1
ATOM 2375 C C . GLN A 1 326 ? 39.64551 -2.08416 21.20752 1.000 129.64104 326 GLN A C 1
ATOM 2376 O O . GLN A 1 326 ? 39.26193 -1.46841 22.20841 1.000 129.47489 326 GLN A O 1
ATOM 2382 N N . GLN A 1 327 ? 38.94489 -2.11781 20.07405 1.000 127.73068 327 GLN A N 1
ATOM 2383 C CA . GLN A 1 327 ? 37.61928 -1.52508 19.98545 1.000 122.04945 327 GLN A CA 1
ATOM 2384 C C . GLN A 1 327 ? 36.55414 -2.37523 20.66665 1.000 125.51757 327 GLN A C 1
ATOM 2385 O O . GLN A 1 327 ? 35.45627 -1.86941 20.92602 1.000 126.50479 327 GLN A O 1
ATOM 2391 N N . ILE A 1 328 ? 36.85013 -3.64192 20.96967 1.000 120.30393 328 ILE A N 1
ATOM 2392 C CA . ILE A 1 328 ? 35.90761 -4.46284 21.72403 1.000 110.83429 328 ILE A CA 1
ATOM 2393 C C . ILE A 1 328 ? 35.83964 -3.99330 23.17124 1.000 108.60573 328 ILE A C 1
ATOM 2394 O O . ILE A 1 328 ? 34.75226 -3.80127 23.72638 1.000 109.82017 328 ILE A O 1
ATOM 2399 N N . MET A 1 329 ? 36.99920 -3.79350 23.80396 1.000 110.84468 329 MET A N 1
ATOM 2400 C CA . MET A 1 329 ? 37.00558 -3.25351 25.15808 1.000 116.71909 329 MET A CA 1
ATOM 2401 C C . MET A 1 329 ? 36.59416 -1.78870 25.18999 1.000 117.59113 329 MET A C 1
ATOM 2402 O O . MET A 1 329 ? 36.15410 -1.30468 26.23841 1.000 117.12499 329 MET A O 1
ATOM 2407 N N . ALA A 1 330 ? 36.72087 -1.07745 24.06776 1.000 120.18808 330 ALA A N 1
ATOM 2408 C CA . ALA A 1 330 ? 36.26371 0.30660 24.01323 1.000 120.61817 330 ALA A CA 1
ATOM 2409 C C . ALA A 1 330 ? 34.75528 0.39022 24.21270 1.000 120.11234 330 ALA A C 1
ATOM 2410 O O . ALA A 1 330 ? 34.27196 1.13951 25.06944 1.000 126.95653 330 ALA A O 1
ATOM 2412 N N . VAL A 1 331 ? 33.99091 -0.38358 23.43540 1.000 114.81326 331 VAL A N 1
ATOM 2413 C CA . VAL A 1 331 ? 32.54244 -0.38805 23.60719 1.000 108.82770 331 VAL A CA 1
ATOM 2414 C C . VAL A 1 331 ? 32.14542 -1.01158 24.93479 1.000 102.72017 331 VAL A C 1
ATOM 2415 O O . VAL A 1 331 ? 31.02076 -0.79803 25.40234 1.000 105.92121 331 VAL A O 1
ATOM 2419 N N . GLY A 1 332 ? 33.03716 -1.78611 25.55541 1.000 97.57224 332 GLY A N 1
ATOM 2420 C CA . GLY A 1 332 ? 32.77392 -2.24775 26.90633 1.000 96.96141 332 GLY A CA 1
ATOM 2421 C C . GLY A 1 332 ? 32.62570 -1.09436 27.87736 1.000 95.06801 332 GLY A C 1
ATOM 2422 O O . GLY A 1 332 ? 31.77791 -1.12583 28.77098 1.000 95.47594 332 GLY A O 1
ATOM 2423 N N . ILE A 1 333 ? 33.44052 -0.05233 27.70331 1.000 96.70882 333 ILE A N 1
ATOM 2424 C CA . ILE A 1 333 ? 33.29979 1.14912 28.51728 1.000 94.78462 333 ILE A CA 1
ATOM 2425 C C . ILE A 1 333 ? 31.98596 1.85088 28.20227 1.000 87.74395 333 ILE A C 1
ATOM 2426 O O . ILE A 1 333 ? 31.26134 2.28153 29.10767 1.000 90.99450 333 ILE A O 1
ATOM 2431 N N . LEU A 1 334 ? 31.65732 1.97102 26.91421 1.000 87.23809 334 LEU A N 1
ATOM 2432 C CA . LEU A 1 334 ? 30.40619 2.60390 26.51198 1.000 85.83412 334 LEU A CA 1
ATOM 2433 C C . LEU A 1 334 ? 29.19780 1.85197 27.04792 1.000 90.76541 334 LEU A C 1
ATOM 2434 O O . LEU A 1 334 ? 28.13624 2.45073 27.25678 1.000 99.65925 334 LEU A O 1
ATOM 2439 N N . CYS A 1 335 ? 29.33205 0.54531 27.27575 1.000 89.37731 335 CYS A N 1
ATOM 2440 C CA . CYS A 1 335 ? 28.23330 -0.20779 27.86328 1.000 97.06461 335 CYS A CA 1
ATOM 2441 C C . CYS A 1 335 ? 28.02521 0.11657 29.33491 1.000 95.66489 335 CYS A C 1
ATOM 2442 O O . CYS A 1 335 ? 27.00897 -0.29644 29.90321 1.000 99.48755 335 CYS A O 1
ATOM 2445 N N . GLY A 1 336 ? 28.95182 0.84355 29.96055 1.000 89.34364 336 GLY A N 1
ATOM 2446 C CA . GLY A 1 336 ? 28.72924 1.33810 31.30585 1.000 82.31070 336 GLY A CA 1
ATOM 2447 C C . GLY A 1 336 ? 27.64101 2.38500 31.40992 1.000 78.08186 336 GLY A C 1
ATOM 2448 O O . GLY A 1 336 ? 27.27849 2.76738 32.52766 1.000 88.89524 336 GLY A O 1
ATOM 2449 N N . ILE A 1 337 ? 27.12007 2.85818 30.27859 1.000 75.00042 337 ILE A N 1
ATOM 2450 C CA . ILE A 1 337 ? 26.00924 3.80248 30.26811 1.000 77.15474 337 ILE A CA 1
ATOM 2451 C C . ILE A 1 337 ? 24.71210 3.04048 30.50677 1.000 80.17083 337 ILE A C 1
ATOM 2452 O O . ILE A 1 337 ? 24.08089 2.55579 29.55996 1.000 82.17159 337 ILE A O 1
ATOM 2457 N N . GLY A 1 338 ? 24.31137 2.91963 31.77005 1.000 76.43997 338 GLY A N 1
ATOM 2458 C CA . GLY A 1 338 ? 23.08548 2.22169 32.10472 1.000 68.23467 338 GLY A CA 1
ATOM 2459 C C . GLY A 1 338 ? 21.85933 3.07728 31.86844 1.000 76.92266 338 GLY A C 1
ATOM 2460 O O . GLY A 1 338 ? 20.91109 2.65057 31.20066 1.000 84.69192 338 GLY A O 1
ATOM 2461 N N . PHE A 1 339 ? 21.87791 4.28821 32.43075 1.000 78.97542 339 PHE A N 1
ATOM 2462 C CA . PHE A 1 339 ? 20.86201 5.31750 32.22441 1.000 83.01262 339 PHE A CA 1
ATOM 2463 C C . PHE A 1 339 ? 19.43359 4.79084 32.32453 1.000 81.06777 339 PHE A C 1
ATOM 2464 O O . PHE A 1 339 ? 19.04463 4.23521 33.35682 1.000 86.48227 339 PHE A O 1
ATOM 2472 N N . THR A 1 340 ? 18.64842 4.95874 31.25527 1.000 74.28250 340 THR A N 1
ATOM 2473 C CA . THR A 1 340 ? 17.21895 4.67031 31.33652 1.000 80.56357 340 THR A CA 1
ATOM 2474 C C . THR A 1 340 ? 16.95667 3.21642 31.70437 1.000 79.40211 340 THR A C 1
ATOM 2475 O O . THR A 1 340 ? 16.06005 2.92562 32.50616 1.000 81.23018 340 THR A O 1
ATOM 2479 N N . MET A 1 341 ? 17.72857 2.28850 31.13461 1.000 72.04682 341 MET A N 1
ATOM 2480 C CA . MET A 1 341 ? 17.49433 0.87691 31.41805 1.000 71.40345 341 MET A CA 1
ATOM 2481 C C . MET A 1 341 ? 17.83530 0.52995 32.86105 1.000 71.87453 341 MET A C 1
ATOM 2482 O O . MET A 1 341 ? 17.07266 -0.17762 33.52920 1.000 71.34356 341 MET A O 1
ATOM 2487 N N . SER A 1 342 ? 18.97121 1.01357 33.36374 1.000 72.00385 342 SER A N 1
ATOM 2488 C CA . SER A 1 342 ? 19.29222 0.77247 34.76459 1.000 62.33134 342 SER A CA 1
ATOM 2489 C C . SER A 1 342 ? 18.27631 1.43712 35.67895 1.000 61.72696 342 SER A C 1
ATOM 2490 O O . SER A 1 342 ? 17.90977 0.87650 36.72009 1.000 59.48773 342 SER A O 1
ATOM 2493 N N . ILE A 1 343 ? 17.80875 2.63377 35.31101 1.000 65.09726 343 ILE A N 1
ATOM 2494 C CA . ILE A 1 343 ? 16.81778 3.31647 36.13799 1.000 57.89986 343 ILE A CA 1
ATOM 2495 C C . ILE A 1 343 ? 15.55063 2.48087 36.23690 1.000 57.59548 343 ILE A C 1
ATOM 2496 O O . ILE A 1 343 ? 14.97007 2.33361 37.31871 1.000 60.66585 343 ILE A O 1
ATOM 2501 N N . PHE A 1 344 ? 15.11054 1.90460 35.11592 1.000 58.54735 344 PHE A N 1
ATOM 2502 C CA . PHE A 1 344 ? 13.91669 1.06508 35.14263 1.000 53.90353 344 PHE A CA 1
ATOM 2503 C C . PHE A 1 344 ? 14.12876 -0.16916 36.01032 1.000 58.73631 344 PHE A C 1
ATOM 2504 O O . PHE A 1 344 ? 13.28887 -0.49225 36.85842 1.000 66.39231 344 PHE A O 1
ATOM 2512 N N . ILE A 1 345 ? 15.25360 -0.86745 35.81911 1.000 59.08893 345 ILE A N 1
ATOM 2513 C CA . ILE A 1 345 ? 15.59126 -1.99391 36.69042 1.000 48.46040 345 ILE A CA 1
ATOM 2514 C C . ILE A 1 345 ? 15.57780 -1.57325 38.15716 1.000 49.91297 345 ILE A C 1
ATOM 2515 O O . ILE A 1 345 ? 15.02959 -2.27811 39.01223 1.000 64.57663 345 ILE A O 1
ATOM 2520 N N . ALA A 1 346 ? 16.17080 -0.41663 38.47433 1.000 56.94276 346 ALA A N 1
ATOM 2521 C CA . ALA A 1 346 ? 16.17441 0.05156 39.85848 1.000 53.81355 346 ALA A CA 1
ATOM 2522 C C . ALA A 1 346 ? 14.76638 0.31789 40.36751 1.000 50.26835 346 ALA A C 1
ATOM 2523 O O . ALA A 1 346 ? 14.49162 0.11446 41.55423 1.000 49.55083 346 ALA A O 1
ATOM 2525 N N . SER A 1 347 ? 13.86405 0.78331 39.49844 1.000 50.95889 347 SER A N 1
ATOM 2526 C CA . SER A 1 347 ? 12.49746 1.03627 39.94085 1.000 54.61191 347 SER A CA 1
ATOM 2527 C C . SER A 1 347 ? 11.76801 -0.26317 40.26397 1.000 64.19336 347 SER A C 1
ATOM 2528 O O . SER A 1 347 ? 10.87526 -0.27560 41.11960 1.000 66.26410 347 SER A O 1
ATOM 2531 N N . LEU A 1 348 ? 12.12693 -1.35884 39.58873 1.000 62.72679 348 LEU A N 1
ATOM 2532 C CA . LEU A 1 348 ? 11.56122 -2.66663 39.90875 1.000 57.40285 348 LEU A CA 1
ATOM 2533 C C . LEU A 1 348 ? 12.18823 -3.24191 41.17265 1.000 58.11402 348 LEU A C 1
ATOM 2534 O O . LEU A 1 348 ? 11.48108 -3.72945 42.06127 1.000 63.74667 348 LEU A O 1
ATOM 2539 N N . ALA A 1 349 ? 13.52079 -3.19556 41.26515 1.000 45.92851 349 ALA A N 1
ATOM 2540 C CA . ALA A 1 349 ? 14.20022 -3.77492 42.41721 1.000 43.96363 349 ALA A CA 1
ATOM 2541 C C . ALA A 1 349 ? 13.85588 -3.04762 43.70753 1.000 55.94933 349 ALA A C 1
ATOM 2542 O O . ALA A 1 349 ? 13.82800 -3.66728 44.77735 1.000 52.61288 349 ALA A O 1
ATOM 2544 N N . PHE A 1 350 ? 13.57705 -1.74948 43.63249 1.000 65.46567 350 PHE A N 1
ATOM 2545 C CA . PHE A 1 350 ? 13.45670 -0.91496 44.81981 1.000 42.47132 350 PHE A CA 1
ATOM 2546 C C . PHE A 1 350 ? 12.06607 -0.31419 44.97039 1.000 40.91977 350 PHE A C 1
ATOM 2547 O O . PHE A 1 350 ? 11.90168 0.73491 45.59382 1.000 53.97820 350 PHE A O 1
ATOM 2555 N N . GLY A 1 351 ? 11.05328 -0.96933 44.41194 1.000 42.66874 351 GLY A N 1
ATOM 2556 C CA . GLY A 1 351 ? 9.68769 -0.60010 44.72462 1.000 46.44532 351 GLY A CA 1
ATOM 2557 C C . GLY A 1 351 ? 9.22194 -1.22313 46.02830 1.000 46.98483 351 GLY A C 1
ATOM 2558 O O . GLY A 1 351 ? 9.70985 -2.26695 46.45686 1.000 67.15006 351 GLY A O 1
ATOM 2559 N N . ASN A 1 352 ? 8.25769 -0.55709 46.66395 1.000 50.61151 352 ASN A N 1
ATOM 2560 C CA . ASN A 1 352 ? 7.70512 -0.97639 47.95946 1.000 53.99641 352 ASN A CA 1
ATOM 2561 C C . ASN A 1 352 ? 8.80645 -1.26137 48.97906 1.000 47.70283 352 ASN A C 1
ATOM 2562 O O . ASN A 1 352 ? 8.71139 -2.18510 49.79139 1.000 50.36792 352 ASN A O 1
ATOM 2567 N N . VAL A 1 353 ? 9.87918 -0.47680 48.91147 1.000 47.06333 353 VAL A N 1
ATOM 2568 C CA . VAL A 1 353 ? 10.85540 -0.36924 49.98285 1.000 44.38465 353 VAL A CA 1
ATOM 2569 C C . VAL A 1 353 ? 11.13072 1.11006 50.22608 1.000 45.25226 353 VAL A C 1
ATOM 2570 O O . VAL A 1 353 ? 10.51392 1.98804 49.61683 1.000 46.69872 353 VAL A O 1
ATOM 2574 N N . ASP A 1 354 ? 12.06764 1.37065 51.12797 1.000 53.76984 354 ASP A N 1
ATOM 2575 C CA . ASP A 1 354 ? 12.36264 2.72178 51.57531 1.000 38.59695 354 ASP A CA 1
ATOM 2576 C C . ASP A 1 354 ? 12.53088 3.66238 50.37908 1.000 39.07833 354 ASP A C 1
ATOM 2577 O O . ASP A 1 354 ? 13.21254 3.30553 49.40566 1.000 45.89726 354 ASP A O 1
ATOM 2582 N N . PRO A 1 355 ? 11.91890 4.85179 50.40227 1.000 36.90507 355 PRO A N 1
ATOM 2583 C CA . PRO A 1 355 ? 11.91514 5.70170 49.19884 1.000 36.06316 355 PRO A CA 1
ATOM 2584 C C . PRO A 1 355 ? 13.26834 6.26733 48.82390 1.000 44.39945 355 PRO A C 1
ATOM 2585 O O . PRO A 1 355 ? 13.42180 6.73222 47.68816 1.000 57.43879 355 PRO A O 1
ATOM 2589 N N . GLU A 1 356 ? 14.24956 6.26471 49.72355 1.000 48.20531 356 GLU A N 1
ATOM 2590 C CA . GLU A 1 356 ? 15.55366 6.81445 49.37675 1.000 47.81220 356 GLU A CA 1
ATOM 2591 C C . GLU A 1 356 ? 16.43935 5.81465 48.65149 1.000 43.04423 356 GLU A C 1
ATOM 2592 O O . GLU A 1 356 ? 17.44523 6.21458 48.05244 1.000 50.36489 356 GLU A O 1
ATOM 2598 N N . LEU A 1 357 ? 16.09019 4.52989 48.69389 1.000 38.41924 357 LEU A N 1
ATOM 2599 C CA . LEU A 1 357 ? 16.83585 3.52815 47.94640 1.000 36.88965 357 LEU A CA 1
ATOM 2600 C C . LEU A 1 357 ? 16.82419 3.83570 46.45101 1.000 41.32039 357 LEU A C 1
ATOM 2601 O O . LEU A 1 357 ? 17.86740 3.78302 45.78886 1.000 45.96370 357 LEU A O 1
ATOM 2606 N N . ILE A 1 358 ? 15.64902 4.15399 45.89531 1.000 41.50007 358 ILE A N 1
ATOM 2607 C CA . ILE A 1 358 ? 15.58421 4.45936 44.46690 1.000 45.34688 358 ILE A CA 1
ATOM 2608 C C . ILE A 1 358 ? 16.31275 5.76340 44.16312 1.000 48.58466 358 ILE A C 1
ATOM 2609 O O . ILE A 1 358 ? 16.90753 5.91588 43.08961 1.000 62.96176 358 ILE A O 1
ATOM 2614 N N . ASN A 1 359 ? 16.31658 6.70772 45.10428 1.000 45.06450 359 ASN A N 1
ATOM 2615 C CA . ASN A 1 359 ? 16.98986 7.98128 44.87171 1.000 41.97205 359 ASN A CA 1
ATOM 2616 C C . ASN A 1 359 ? 18.50486 7.81631 44.85209 1.000 45.20071 359 ASN A C 1
ATOM 2617 O O . ASN A 1 359 ? 19.18231 8.33709 43.95915 1.000 52.00450 359 ASN A O 1
ATOM 2622 N N . TRP A 1 360 ? 19.05970 7.09819 45.83292 1.000 42.83379 360 TRP A N 1
ATOM 2623 C CA . TRP A 1 360 ? 20.49833 6.83925 45.81532 1.000 42.53281 360 TRP A CA 1
ATOM 2624 C C . TRP A 1 360 ? 20.89969 6.00378 44.61119 1.000 51.55816 360 TRP A C 1
ATOM 2625 O O . TRP A 1 360 ? 22.02925 6.11855 44.12261 1.000 53.94798 360 TRP A O 1
ATOM 2636 N N . ALA A 1 361 ? 20.00043 5.14884 44.12730 1.000 52.25427 361 ALA A N 1
ATOM 2637 C CA . ALA A 1 361 ? 20.33170 4.32798 42.97168 1.000 47.98866 361 ALA A CA 1
ATOM 2638 C C . ALA A 1 361 ? 20.50878 5.19215 41.73365 1.000 53.49839 361 ALA A C 1
ATOM 2639 O O . ALA A 1 361 ? 21.52455 5.08722 41.03416 1.000 57.37279 361 ALA A O 1
ATOM 2641 N N . LYS A 1 362 ? 19.53912 6.07691 41.46478 1.000 48.35187 362 LYS A N 1
ATOM 2642 C CA . LYS A 1 362 ? 19.62958 6.94697 40.29352 1.000 45.59268 362 LYS A CA 1
ATOM 2643 C C . LYS A 1 362 ? 20.90035 7.78342 40.32008 1.000 48.13394 362 LYS A C 1
ATOM 2644 O O . LYS A 1 362 ? 21.53208 7.99797 39.27895 1.000 61.67263 362 LYS A O 1
ATOM 2650 N N . LEU A 1 363 ? 21.29730 8.26208 41.50031 1.000 52.13982 363 LEU A N 1
ATOM 2651 C CA . LEU A 1 363 ? 22.52493 9.04577 41.58132 1.000 58.78825 363 LEU A CA 1
ATOM 2652 C C . LEU A 1 363 ? 23.73326 8.21549 41.16736 1.000 55.37863 363 LEU A C 1
ATOM 2653 O O . LEU A 1 363 ? 24.57767 8.68105 40.39353 1.000 69.07667 363 LEU A O 1
ATOM 2658 N N . GLY A 1 364 ? 23.82251 6.97387 41.64864 1.000 54.78911 364 GLY A N 1
ATOM 2659 C CA . GLY A 1 364 ? 24.92376 6.11790 41.23372 1.000 51.52436 364 GLY A CA 1
ATOM 2660 C C . GLY A 1 364 ? 24.89552 5.82400 39.74674 1.000 55.39945 364 GLY A C 1
ATOM 2661 O O . GLY A 1 364 ? 25.93747 5.80550 39.08399 1.000 60.36711 364 GLY A O 1
ATOM 2662 N N . ILE A 1 365 ? 23.69935 5.60282 39.20152 1.000 50.63158 365 ILE A N 1
ATOM 2663 C CA . ILE A 1 365 ? 23.56450 5.32093 37.77660 1.000 56.21795 365 ILE A CA 1
ATOM 2664 C C . ILE A 1 365 ? 24.02519 6.51487 36.95483 1.000 62.96424 365 ILE A C 1
ATOM 2665 O O . ILE A 1 365 ? 24.78336 6.37135 35.98897 1.000 75.45523 365 ILE A O 1
ATOM 2670 N N . LEU A 1 366 ? 23.57625 7.71549 37.32951 1.000 57.03666 366 LEU A N 1
ATOM 2671 C CA . LEU A 1 366 ? 23.91094 8.90118 36.54625 1.000 57.80303 366 LEU A CA 1
ATOM 2672 C C . LEU A 1 366 ? 25.40445 9.19891 36.59284 1.000 63.96228 366 LEU A C 1
ATOM 2673 O O . LEU A 1 366 ? 26.01092 9.52207 35.56501 1.000 67.52070 366 LEU A O 1
ATOM 2678 N N . ILE A 1 367 ? 26.02185 9.08142 37.76686 1.000 61.51057 367 ILE A N 1
ATOM 2679 C CA . ILE A 1 367 ? 27.46508 9.27922 37.85072 1.000 62.46690 367 ILE A CA 1
ATOM 2680 C C . ILE A 1 367 ? 28.19309 8.19637 37.06609 1.000 67.74972 367 ILE A C 1
ATOM 2681 O O . ILE A 1 367 ? 29.07966 8.48542 36.25423 1.000 82.25184 367 ILE A O 1
ATOM 2686 N N . GLY A 1 368 ? 27.82170 6.93314 37.28886 1.000 60.89830 368 GLY A N 1
ATOM 2687 C CA . GLY A 1 368 ? 28.45145 5.84879 36.55147 1.000 64.85085 368 GLY A CA 1
ATOM 2688 C C . GLY A 1 368 ? 28.28607 5.98508 35.04954 1.000 70.51019 368 GLY A C 1
ATOM 2689 O O . GLY A 1 368 ? 29.24854 5.82784 34.29329 1.000 75.52778 368 GLY A O 1
ATOM 2690 N N . SER A 1 369 ? 27.06664 6.29244 34.59649 1.000 65.72013 369 SER A N 1
ATOM 2691 C CA . SER A 1 369 ? 26.82868 6.42429 33.16284 1.000 69.49930 369 SER A CA 1
ATOM 2692 C C . SER A 1 369 ? 27.57554 7.61757 32.58444 1.000 79.87269 369 SER A C 1
ATOM 2693 O O . SER A 1 369 ? 28.14579 7.52801 31.48989 1.000 80.39138 369 SER A O 1
ATOM 2696 N N . LEU A 1 370 ? 27.58564 8.74424 33.30023 1.000 84.25791 370 LEU A N 1
ATOM 2697 C CA . LEU A 1 370 ? 28.28300 9.92009 32.78882 1.000 93.73397 370 LEU A CA 1
ATOM 2698 C C . LEU A 1 370 ? 29.78477 9.67595 32.70413 1.000 89.39139 370 LEU A C 1
ATOM 2699 O O . LEU A 1 370 ? 30.43754 10.11505 31.75054 1.000 82.93997 370 LEU A O 1
ATOM 2704 N N . LEU A 1 371 ? 30.34995 8.97418 33.68767 1.000 87.51529 371 LEU A N 1
ATOM 2705 C CA . LEU A 1 371 ? 31.76860 8.64316 33.62504 1.000 83.28201 371 LEU A CA 1
ATOM 2706 C C . LEU A 1 371 ? 32.05210 7.64206 32.51268 1.000 85.43399 371 LEU A C 1
ATOM 2707 O O . LEU A 1 371 ? 33.04975 7.77290 31.79518 1.000 88.23261 371 LEU A O 1
ATOM 2712 N N . SER A 1 372 ? 31.18190 6.64130 32.34505 1.000 81.50149 372 SER A N 1
ATOM 2713 C CA . SER A 1 372 ? 31.36940 5.67628 31.26477 1.000 77.90995 372 SER A CA 1
ATOM 2714 C C . SER A 1 372 ? 31.25421 6.33282 29.89440 1.000 88.51792 372 SER A C 1
ATOM 2715 O O . SER A 1 372 ? 31.93359 5.91405 28.94909 1.000 93.08500 372 SER A O 1
ATOM 2718 N N . ALA A 1 373 ? 30.40257 7.35279 29.76094 1.000 86.91253 373 ALA A N 1
ATOM 2719 C CA . ALA A 1 373 ? 30.26448 8.02112 28.47071 1.000 81.24171 373 ALA A CA 1
ATOM 2720 C C . ALA A 1 373 ? 31.47795 8.88868 28.16379 1.000 88.28541 373 ALA A C 1
ATOM 2721 O O . ALA A 1 373 ? 31.98598 8.87619 27.03784 1.000 91.71152 373 ALA A O 1
ATOM 2723 N N . VAL A 1 374 ? 31.95973 9.64713 29.15001 1.000 94.49020 374 VAL A N 1
ATOM 2724 C CA . VAL A 1 374 ? 33.10237 10.52736 28.91590 1.000 96.70095 374 VAL A CA 1
ATOM 2725 C C . VAL A 1 374 ? 34.37230 9.71145 28.70718 1.000 93.80798 374 VAL A C 1
ATOM 2726 O O . VAL A 1 374 ? 35.14379 9.96640 27.77726 1.000 92.28330 374 VAL A O 1
ATOM 2730 N N . VAL A 1 375 ? 34.61123 8.72161 29.57132 1.000 98.78854 375 VAL A N 1
ATOM 2731 C CA . VAL A 1 375 ? 35.80758 7.89289 29.43807 1.000 96.63531 375 VAL A CA 1
ATOM 2732 C C . VAL A 1 375 ? 35.79199 7.13863 28.11439 1.000 102.45749 375 VAL A C 1
ATOM 2733 O O . VAL A 1 375 ? 36.80610 7.07237 27.40956 1.000 119.21606 375 VAL A O 1
ATOM 2737 N N . GLY A 1 376 ? 34.64299 6.56432 27.75044 1.000 96.08488 376 GLY A N 1
ATOM 2738 C CA . GLY A 1 376 ? 34.54175 5.84679 26.49128 1.000 97.50094 376 GLY A CA 1
ATOM 2739 C C . GLY A 1 376 ? 34.63310 6.73170 25.26626 1.000 104.26285 376 GLY A C 1
ATOM 2740 O O . GLY A 1 376 ? 34.90482 6.22931 24.17159 1.000 102.43429 376 GLY A O 1
ATOM 2741 N N . TYR A 1 377 ? 34.41352 8.03773 25.42528 1.000 118.17609 377 TYR A N 1
ATOM 2742 C CA . TYR A 1 377 ? 34.53597 8.97317 24.31434 1.000 123.50244 377 TYR A CA 1
ATOM 2743 C C . TYR A 1 377 ? 35.98598 9.28429 23.96891 1.000 118.64166 377 TYR A C 1
ATOM 2744 O O . TYR A 1 377 ? 36.26366 9.69573 22.83776 1.000 122.74787 377 TYR A O 1
ATOM 2753 N N . SER A 1 378 ? 36.91155 9.09447 24.91275 1.000 114.30391 378 SER A N 1
ATOM 2754 C CA . SER A 1 378 ? 38.31704 9.39187 24.66298 1.000 123.37445 378 SER A CA 1
ATOM 2755 C C . SER A 1 378 ? 38.97078 8.37641 23.73615 1.000 125.15676 378 SER A C 1
ATOM 2756 O O . SER A 1 378 ? 39.96247 8.70556 23.07667 1.000 132.62910 378 SER A O 1
ATOM 2759 N N . TRP A 1 379 ? 38.44440 7.15896 23.67184 1.000 119.64038 379 TRP A N 1
ATOM 2760 C CA . TRP A 1 379 ? 38.99627 6.13014 22.79938 1.000 121.42101 379 TRP A CA 1
ATOM 2761 C C . TRP A 1 379 ? 38.52222 6.30176 21.36188 1.000 115.58017 379 TRP A C 1
ATOM 2762 O O . TRP A 1 379 ? 37.63428 5.58263 20.90697 1.000 114.82047 379 TRP A O 1
ATOM 2773 N N . ASP B 1 11 ? -19.42698 -5.77322 -0.63296 1.000 126.51210 11 ASP B N 1
ATOM 2774 C CA . ASP B 1 11 ? -19.23543 -4.50852 0.06644 1.000 129.00683 11 ASP B CA 1
ATOM 2775 C C . ASP B 1 11 ? -20.34306 -4.30393 1.09511 1.000 136.14282 11 ASP B C 1
ATOM 2776 O O . ASP B 1 11 ? -20.29866 -3.36975 1.89734 1.000 145.75854 11 ASP B O 1
ATOM 2781 N N . ALA B 1 12 ? -21.33881 -5.18714 1.06519 1.000 131.46899 12 ALA B N 1
ATOM 2782 C CA . ALA B 1 12 ? -22.42163 -5.18128 2.03917 1.000 124.91141 12 ALA B CA 1
ATOM 2783 C C . ALA B 1 12 ? -22.09492 -5.99334 3.28633 1.000 124.36258 12 ALA B C 1
ATOM 2784 O O . ALA B 1 12 ? -22.97337 -6.18451 4.13405 1.000 124.53589 12 ALA B O 1
ATOM 2786 N N . SER B 1 13 ? -20.85263 -6.46795 3.41732 1.000 119.64639 13 SER B N 1
ATOM 2787 C CA . SER B 1 13 ? -20.49270 -7.32783 4.53946 1.000 114.32939 13 SER B CA 1
ATOM 2788 C C . SER B 1 13 ? -20.56961 -6.58930 5.87012 1.000 115.82849 13 SER B C 1
ATOM 2789 O O . SER B 1 13 ? -20.83732 -7.20949 6.90672 1.000 107.45337 13 SER B O 1
ATOM 2792 N N . GLY B 1 14 ? -20.33969 -5.27533 5.86446 1.000 120.78231 14 GLY B N 1
ATOM 2793 C CA . GLY B 1 14 ? -20.42122 -4.51941 7.10230 1.000 113.60044 14 GLY B CA 1
ATOM 2794 C C . GLY B 1 14 ? -21.82406 -4.49289 7.67623 1.000 108.72230 14 GLY B C 1
ATOM 2795 O O . GLY B 1 14 ? -22.00704 -4.57535 8.89370 1.000 103.39258 14 GLY B O 1
ATOM 2796 N N . GLY B 1 15 ? -22.83350 -4.38518 6.80916 1.000 104.74176 15 GLY B N 1
ATOM 2797 C CA . GLY B 1 15 ? -24.20569 -4.34598 7.28302 1.000 107.18661 15 GLY B CA 1
ATOM 2798 C C . GLY B 1 15 ? -24.70205 -5.68117 7.79941 1.000 110.04212 15 GLY B C 1
ATOM 2799 O O . GLY B 1 15 ? -25.57007 -5.72697 8.67648 1.000 103.45604 15 GLY B O 1
ATOM 2800 N N . ILE B 1 16 ? -24.16844 -6.78129 7.26869 1.000 116.04424 16 ILE B N 1
ATOM 2801 C CA . ILE B 1 16 ? -24.58258 -8.10282 7.72773 1.000 109.07945 16 ILE B CA 1
ATOM 2802 C C . ILE B 1 16 ? -23.94221 -8.42870 9.06989 1.000 100.96238 16 ILE B C 1
ATOM 2803 O O . ILE B 1 16 ? -24.61600 -8.89167 9.99789 1.000 99.79521 16 ILE B O 1
ATOM 2808 N N . ILE B 1 17 ? -22.63277 -8.19150 9.19282 1.000 97.39613 17 ILE B N 1
ATOM 2809 C CA . ILE B 1 17 ? -21.95947 -8.38580 10.47455 1.000 92.88798 17 ILE B CA 1
ATOM 2810 C C . ILE B 1 17 ? -22.61398 -7.52721 11.54879 1.000 99.78730 17 ILE B C 1
ATOM 2811 O O . ILE B 1 17 ? -22.77305 -7.95605 12.69866 1.000 105.43339 17 ILE B O 1
ATOM 2816 N N . LEU B 1 18 ? -23.01955 -6.30778 11.18721 1.000 96.38827 18 LEU B N 1
ATOM 2817 C CA . LEU B 1 18 ? -23.73874 -5.45374 12.12173 1.000 87.83672 18 LEU B CA 1
ATOM 2818 C C . LEU B 1 18 ? -25.06673 -6.06718 12.54246 1.000 90.01180 18 LEU B C 1
ATOM 2819 O O . LEU B 1 18 ? -25.56514 -5.75315 13.62895 1.000 95.50385 18 LEU B O 1
ATOM 2824 N N . ILE B 1 19 ? -25.64457 -6.94324 11.71607 1.000 86.67368 19 ILE B N 1
ATOM 2825 C CA . ILE B 1 19 ? -26.90833 -7.58184 12.07255 1.000 93.20962 19 ILE B CA 1
ATOM 2826 C C . ILE B 1 19 ? -26.67398 -8.81379 12.93885 1.000 96.20155 19 ILE B C 1
ATOM 2827 O O . ILE B 1 19 ? -27.42534 -9.06746 13.88773 1.000 92.68634 19 ILE B O 1
ATOM 2832 N N . ILE B 1 20 ? -25.63965 -9.60015 12.63009 1.000 98.96498 20 ILE B N 1
ATOM 2833 C CA . ILE B 1 20 ? -25.31279 -10.74923 13.47017 1.000 100.54115 20 ILE B CA 1
ATOM 2834 C C . ILE B 1 20 ? -25.02617 -10.29905 14.89854 1.000 97.74189 20 ILE B C 1
ATOM 2835 O O . ILE B 1 20 ? -25.47366 -10.92677 15.86814 1.000 92.78023 20 ILE B O 1
ATOM 2840 N N . ALA B 1 21 ? -24.29228 -9.19317 15.04949 1.000 88.76345 21 ALA B N 1
ATOM 2841 C CA . ALA B 1 21 ? -23.92500 -8.72259 16.37918 1.000 81.26593 21 ALA B CA 1
ATOM 2842 C C . ALA B 1 21 ? -25.15358 -8.32573 17.18607 1.000 84.10893 21 ALA B C 1
ATOM 2843 O O . ALA B 1 21 ? -25.21516 -8.57233 18.39708 1.000 86.42008 21 ALA B O 1
ATOM 2845 N N . ALA B 1 22 ? -26.14534 -7.71105 16.53406 1.000 81.86698 22 ALA B N 1
ATOM 2846 C CA . ALA B 1 22 ? -27.36395 -7.33400 17.24451 1.000 81.37203 22 ALA B CA 1
ATOM 2847 C C . ALA B 1 22 ? -28.20024 -8.56012 17.59176 1.000 94.32674 22 ALA B C 1
ATOM 2848 O O . ALA B 1 22 ? -28.82778 -8.60929 18.65775 1.000 99.07489 22 ALA B O 1
ATOM 2850 N N . ALA B 1 23 ? -28.22095 -9.55864 16.70375 1.000 94.86563 23 ALA B N 1
ATOM 2851 C CA . ALA B 1 23 ? -28.90046 -10.81445 17.00753 1.000 86.12298 23 ALA B CA 1
ATOM 2852 C C . ALA B 1 23 ? -28.24812 -11.51228 18.19487 1.000 85.93784 23 ALA B C 1
ATOM 2853 O O . ALA B 1 23 ? -28.93030 -11.92092 19.14336 1.000 82.17327 23 ALA B O 1
ATOM 2855 N N . LEU B 1 24 ? -26.92071 -11.66136 18.15512 1.000 83.46088 24 LEU B N 1
ATOM 2856 C CA . LEU B 1 24 ? -26.20124 -12.21729 19.29548 1.000 81.98094 24 LEU B CA 1
ATOM 2857 C C . LEU B 1 24 ? -26.53166 -11.45702 20.57283 1.000 83.58368 24 LEU B C 1
ATOM 2858 O O . LEU B 1 24 ? -26.82626 -12.06136 21.61034 1.000 89.39242 24 LEU B O 1
ATOM 2863 N N . ALA B 1 25 ? -26.49320 -10.12215 20.51007 1.000 84.01494 25 ALA B N 1
ATOM 2864 C CA . ALA B 1 25 ? -26.80468 -9.31410 21.68585 1.000 80.99850 25 ALA B CA 1
ATOM 2865 C C . ALA B 1 25 ? -28.21319 -9.59515 22.18681 1.000 84.01033 25 ALA B C 1
ATOM 2866 O O . ALA B 1 25 ? -28.43444 -9.72447 23.39618 1.000 86.24896 25 ALA B O 1
ATOM 2868 N N . MET B 1 26 ? -29.17814 -9.70427 21.26957 1.000 88.12411 26 MET B N 1
ATOM 2869 C CA . MET B 1 26 ? -30.54677 -10.02274 21.66702 1.000 85.49045 26 MET B CA 1
ATOM 2870 C C . MET B 1 26 ? -30.64121 -11.42420 22.25609 1.000 83.95460 26 MET B C 1
ATOM 2871 O O . MET B 1 26 ? -31.39888 -11.65368 23.20671 1.000 75.62910 26 MET B O 1
ATOM 2876 N N . LEU B 1 27 ? -29.88137 -12.37387 21.70124 1.000 80.97855 27 LEU B N 1
ATOM 2877 C CA . LEU B 1 27 ? -29.80813 -13.70549 22.29511 1.000 82.73093 27 LEU B CA 1
ATOM 2878 C C . LEU B 1 27 ? -29.22470 -13.64842 23.70080 1.000 84.00113 27 LEU B C 1
ATOM 2879 O O . LEU B 1 27 ? -29.75259 -14.27590 24.62715 1.000 94.11309 27 LEU B O 1
ATOM 2884 N N . MET B 1 28 ? -28.13894 -12.89221 23.87875 1.000 79.70122 28 MET B N 1
ATOM 2885 C CA . MET B 1 28 ? -27.51505 -12.77986 25.19220 1.000 83.06367 28 MET B CA 1
ATOM 2886 C C . MET B 1 28 ? -28.48790 -12.23184 26.23125 1.000 87.64819 28 MET B C 1
ATOM 2887 O O . MET B 1 28 ? -28.47736 -12.66263 27.39062 1.000 97.31567 28 MET B O 1
ATOM 2892 N N . ALA B 1 29 ? -29.34446 -11.29481 25.83471 1.000 83.24597 29 ALA B N 1
ATOM 2893 C CA . ALA B 1 29 ? -30.23468 -10.61226 26.76231 1.000 82.25514 29 ALA B CA 1
ATOM 2894 C C . ALA B 1 29 ? -31.57243 -11.31825 26.95458 1.000 84.04001 29 ALA B C 1
ATOM 2895 O O . ALA B 1 29 ? -32.49729 -10.71316 27.50561 1.000 92.42064 29 ALA B O 1
ATOM 2897 N N . ASN B 1 30 ? -31.70840 -12.57403 26.52606 1.000 90.14281 30 ASN B N 1
ATOM 2898 C CA . ASN B 1 30 ? -33.01417 -13.22069 26.63339 1.000 89.36942 30 ASN B CA 1
ATOM 2899 C C . ASN B 1 30 ? -32.97869 -14.67922 27.06868 1.000 95.91848 30 ASN B C 1
ATOM 2900 O O . ASN B 1 30 ? -33.94675 -15.12705 27.69277 1.000 106.81581 30 ASN B O 1
ATOM 2905 N N . MET B 1 31 ? -31.93064 -15.44317 26.77573 1.000 87.89634 31 MET B N 1
ATOM 2906 C CA . MET B 1 31 ? -31.83214 -16.77979 27.34222 1.000 101.76041 31 MET B CA 1
ATOM 2907 C C . MET B 1 31 ? -31.23320 -16.69398 28.73949 1.000 101.26492 31 MET B C 1
ATOM 2908 O O . MET B 1 31 ? -30.25813 -15.97182 28.97072 1.000 99.65254 31 MET B O 1
ATOM 2913 N N . GLY B 1 32 ? -31.84203 -17.42834 29.67599 1.000 99.83516 32 GLY B N 1
ATOM 2914 C CA . GLY B 1 32 ? -31.53127 -17.24273 31.08343 1.000 97.20904 32 GLY B CA 1
ATOM 2915 C C . GLY B 1 32 ? -30.08747 -17.53214 31.43686 1.000 101.66671 32 GLY B C 1
ATOM 2916 O O . GLY B 1 32 ? -29.56911 -16.99371 32.41911 1.000 103.42514 32 GLY B O 1
ATOM 2917 N N . ALA B 1 33 ? -29.41497 -18.37448 30.64594 1.000 105.42104 33 ALA B N 1
ATOM 2918 C CA . ALA B 1 33 ? -28.03047 -18.71976 30.95336 1.000 104.51413 33 ALA B CA 1
ATOM 2919 C C . ALA B 1 33 ? -27.11241 -17.50912 30.84349 1.000 103.97731 33 ALA B C 1
ATOM 2920 O O . ALA B 1 33 ? -26.07751 -17.44903 31.51948 1.000 102.76925 33 ALA B O 1
ATOM 2922 N N . THR B 1 34 ? -27.47657 -16.53397 30.00698 1.000 101.25374 34 THR B N 1
ATOM 2923 C CA . THR B 1 34 ? -26.62358 -15.39204 29.72072 1.000 93.15350 34 THR B CA 1
ATOM 2924 C C . THR B 1 34 ? -27.23116 -14.04442 30.09044 1.000 92.97894 34 THR B C 1
ATOM 2925 O O . THR B 1 34 ? -26.49916 -13.04822 30.11156 1.000 94.41409 34 THR B O 1
ATOM 2929 N N . SER B 1 35 ? -28.53446 -13.97788 30.38261 1.000 93.41820 35 SER B N 1
ATOM 2930 C CA . SER B 1 35 ? -29.15682 -12.69622 30.70490 1.000 88.72016 35 SER B CA 1
ATOM 2931 C C . SER B 1 35 ? -28.52780 -12.05496 31.93335 1.000 99.73509 35 SER B C 1
ATOM 2932 O O . SER B 1 35 ? -28.48330 -10.82397 32.03556 1.000 103.40280 35 SER B O 1
ATOM 2935 N N . GLY B 1 36 ? -28.03991 -12.86537 32.87306 1.000 106.83805 36 GLY B N 1
ATOM 2936 C CA . GLY B 1 36 ? -27.44772 -12.30684 34.07719 1.000 99.50478 36 GLY B CA 1
ATOM 2937 C C . GLY B 1 36 ? -26.08654 -11.68823 33.82238 1.000 94.37256 36 GLY B C 1
ATOM 2938 O O . GLY B 1 36 ? -25.80866 -10.57111 34.26570 1.000 91.21828 36 GLY B O 1
ATOM 2939 N N . TRP B 1 37 ? -25.22010 -12.40413 33.09904 1.000 90.51159 37 TRP B N 1
ATOM 2940 C CA A TRP B 1 37 ? -23.87478 -11.90231 32.82908 0.500 89.55327 37 TRP B CA 1
ATOM 2941 C CA B TRP B 1 37 ? -23.88022 -11.88403 32.85157 0.500 89.50502 37 TRP B CA 1
ATOM 2942 C C . TRP B 1 37 ? -23.91814 -10.65297 31.95612 1.000 93.24607 37 TRP B C 1
ATOM 2943 O O . TRP B 1 37 ? -23.21885 -9.66908 32.22225 1.000 100.70361 37 TRP B O 1
ATOM 2964 N N . TYR B 1 38 ? -24.72645 -10.68696 30.89462 1.000 88.23405 38 TYR B N 1
ATOM 2965 C CA . TYR B 1 38 ? -24.78802 -9.56906 29.95760 1.000 76.80410 38 TYR B CA 1
ATOM 2966 C C . TYR B 1 38 ? -25.25009 -8.29285 30.64955 1.000 84.19697 38 TYR B C 1
ATOM 2967 O O . TYR B 1 38 ? -24.64032 -7.22937 30.48862 1.000 88.05994 38 TYR B O 1
ATOM 2976 N N . HIS B 1 39 ? -26.32803 -8.38098 31.43129 1.000 82.51618 39 HIS B N 1
ATOM 2977 C CA . HIS B 1 39 ? -26.84919 -7.19828 32.10729 1.000 74.12557 39 HIS B CA 1
ATOM 2978 C C . HIS B 1 39 ? -25.87367 -6.69660 33.16623 1.000 78.38987 39 HIS B C 1
ATOM 2979 O O . HIS B 1 39 ? -25.57330 -5.49797 33.22707 1.000 76.43138 39 HIS B O 1
ATOM 2986 N N . ASP B 1 40 ? -25.35604 -7.60442 34.00243 1.000 84.50129 40 ASP B N 1
ATOM 2987 C CA . ASP B 1 40 ? -24.45530 -7.19889 35.08063 1.000 81.35996 40 ASP B CA 1
ATOM 2988 C C . ASP B 1 40 ? -23.15497 -6.61760 34.53741 1.000 73.12838 40 ASP B C 1
ATOM 2989 O O . ASP B 1 40 ? -22.62352 -5.64761 35.08932 1.000 76.93203 40 ASP B O 1
ATOM 2994 N N . PHE B 1 41 ? -22.62254 -7.20019 33.46447 1.000 75.95831 41 PHE B N 1
ATOM 2995 C CA . PHE B 1 41 ? -21.37196 -6.70036 32.90160 1.000 76.06051 41 PHE B CA 1
ATOM 2996 C C . PHE B 1 41 ? -21.52506 -5.28400 32.35880 1.000 76.46244 41 PHE B C 1
ATOM 2997 O O . PHE B 1 41 ? -20.66740 -4.42718 32.59976 1.000 72.28406 41 PHE B O 1
ATOM 3005 N N . LEU B 1 42 ? -22.60473 -5.01770 31.61926 1.000 80.73275 42 LEU B N 1
ATOM 3006 C CA . LEU B 1 42 ? -22.77674 -3.69507 31.02863 1.000 73.99483 42 LEU B CA 1
ATOM 3007 C C . LEU B 1 42 ? -23.02148 -2.62675 32.08777 1.000 72.37805 42 LEU B C 1
ATOM 3008 O O . LEU B 1 42 ? -22.67200 -1.45947 31.87598 1.000 75.23109 42 LEU B O 1
ATOM 3013 N N . GLU B 1 43 ? -23.60400 -2.99519 33.22818 1.000 72.52953 43 GLU B N 1
ATOM 3014 C CA . GLU B 1 43 ? -23.85447 -2.04594 34.30525 1.000 69.88658 43 GLU B CA 1
ATOM 3015 C C . GLU B 1 43 ? -22.74493 -2.03961 35.35365 1.000 76.07910 43 GLU B C 1
ATOM 3016 O O . GLU B 1 43 ? -22.89404 -1.39234 36.39465 1.000 82.47197 43 GLU B O 1
ATOM 3022 N N . THR B 1 44 ? -21.63754 -2.72989 35.09516 1.000 77.53988 44 THR B N 1
ATOM 3023 C CA . THR B 1 44 ? -20.51770 -2.74468 36.02847 1.000 76.48593 44 THR B CA 1
ATOM 3024 C C . THR B 1 44 ? -19.97458 -1.33032 36.21673 1.000 73.52343 44 THR B C 1
ATOM 3025 O O . THR B 1 44 ? -19.65664 -0.65696 35.22631 1.000 79.35478 44 THR B O 1
ATOM 3029 N N . PRO B 1 45 ? -19.85666 -0.84375 37.44983 1.000 65.42958 45 PRO B N 1
ATOM 3030 C CA . PRO B 1 45 ? -19.30237 0.49987 37.66192 1.000 55.37722 45 PRO B CA 1
ATOM 3031 C C . PRO B 1 45 ? -17.78700 0.51584 37.53806 1.000 70.56346 45 PRO B C 1
ATOM 3032 O O . PRO B 1 45 ? -17.09843 -0.43993 37.90484 1.000 80.11520 45 PRO B O 1
ATOM 3036 N N . VAL B 1 46 ? -17.27346 1.62090 37.00154 1.000 69.70003 46 VAL B N 1
ATOM 3037 C CA . VAL B 1 46 ? -15.85197 1.80008 36.72536 1.000 57.11944 46 VAL B CA 1
ATOM 3038 C C . VAL B 1 46 ? -15.45909 3.16552 37.26674 1.000 70.96880 46 VAL B C 1
ATOM 3039 O O . VAL B 1 46 ? -15.87913 4.19592 36.72471 1.000 85.34493 46 VAL B O 1
ATOM 3043 N N . GLN B 1 47 ? -14.65860 3.18061 38.32722 1.000 64.19284 47 GLN B N 1
ATOM 3044 C CA . GLN B 1 47 ? -14.20988 4.41537 38.95834 1.000 59.65414 47 GLN B CA 1
ATOM 3045 C C . GLN B 1 47 ? -12.72599 4.62022 38.68123 1.000 65.90160 47 GLN B C 1
ATOM 3046 O O . GLN B 1 47 ? -11.89777 3.78807 39.06915 1.000 67.41024 47 GLN B O 1
ATOM 3052 N N . LEU B 1 48 ? -12.39640 5.72271 38.01118 1.000 70.54903 48 LEU B N 1
ATOM 3053 C CA . LEU B 1 48 ? -11.01998 6.17917 37.85427 1.000 61.37103 48 LEU B CA 1
ATOM 3054 C C . LEU B 1 48 ? -10.80701 7.36627 38.77916 1.000 65.06939 48 LEU B C 1
ATOM 3055 O O . LEU B 1 48 ? -11.50102 8.38139 38.66200 1.000 70.77942 48 LEU B O 1
ATOM 3060 N N . ARG B 1 49 ? -9.85920 7.23788 39.69663 1.000 67.80122 49 ARG B N 1
ATOM 3061 C CA . ARG B 1 49 ? -9.54790 8.28961 40.65583 1.000 57.54837 49 ARG B CA 1
ATOM 3062 C C . ARG B 1 49 ? -8.08757 8.66978 40.46031 1.000 62.36610 49 ARG B C 1
ATOM 3063 O O . ARG B 1 49 ? -7.18802 7.89033 40.79435 1.000 68.00998 49 ARG B O 1
ATOM 3071 N N . VAL B 1 50 ? -7.85505 9.84586 39.88859 1.000 61.73630 50 VAL B N 1
ATOM 3072 C CA . VAL B 1 50 ? -6.51342 10.37414 39.67513 1.000 65.88664 50 VAL B CA 1
ATOM 3073 C C . VAL B 1 50 ? -6.33678 11.51466 40.66698 1.000 69.85793 50 VAL B C 1
ATOM 3074 O O . VAL B 1 50 ? -6.83624 12.62494 40.44825 1.000 75.17662 50 VAL B O 1
ATOM 3078 N N . GLY B 1 51 ? -5.63060 11.24710 41.76076 1.000 68.59369 51 GLY B N 1
ATOM 3079 C CA . GLY B 1 51 ? -5.51497 12.25059 42.80665 1.000 71.61437 51 GLY B CA 1
ATOM 3080 C C . GLY B 1 51 ? -6.88175 12.58594 43.36970 1.000 73.17351 51 GLY B C 1
ATOM 3081 O O . GLY B 1 51 ? -7.65651 11.70174 43.75141 1.000 75.19951 51 GLY B O 1
ATOM 3082 N N . ALA B 1 52 ? -7.19493 13.88138 43.42206 1.000 75.47607 52 ALA B N 1
ATOM 3083 C CA . ALA B 1 52 ? -8.51275 14.30363 43.87621 1.000 81.69676 52 ALA B CA 1
ATOM 3084 C C . ALA B 1 52 ? -9.56233 14.19197 42.77986 1.000 89.03547 52 ALA B C 1
ATOM 3085 O O . ALA B 1 52 ? -10.75847 14.14490 43.08843 1.000 95.32971 52 ALA B O 1
ATOM 3087 N N . LEU B 1 53 ? -9.13967 14.14108 41.51781 1.000 84.81521 53 LEU B N 1
ATOM 3088 C CA . LEU B 1 53 ? -10.06242 13.97065 40.40470 1.000 76.32628 53 LEU B CA 1
ATOM 3089 C C . LEU B 1 53 ? -10.66918 12.57113 40.41652 1.000 79.40286 53 LEU B C 1
ATOM 3090 O O . LEU B 1 53 ? -10.06641 11.61013 40.90392 1.000 96.34674 53 LEU B O 1
ATOM 3095 N N . GLU B 1 54 ? -11.87257 12.45830 39.85821 1.000 67.18107 54 GLU B N 1
ATOM 3096 C CA . GLU B 1 54 ? -12.60528 11.20232 39.91653 1.000 70.21095 54 GLU B CA 1
ATOM 3097 C C . GLU B 1 54 ? -13.63875 11.16332 38.80009 1.000 74.51883 54 GLU B C 1
ATOM 3098 O O . GLU B 1 54 ? -14.33919 12.14999 38.56238 1.000 88.59234 54 GLU B O 1
ATOM 3104 N N . ILE B 1 55 ? -13.72385 10.02008 38.12096 1.000 68.13760 55 ILE B N 1
ATOM 3105 C CA . ILE B 1 55 ? -14.70762 9.78870 37.06798 1.000 68.21364 55 ILE B CA 1
ATOM 3106 C C . ILE B 1 55 ? -15.43329 8.48558 37.37261 1.000 65.72615 55 ILE B C 1
ATOM 3107 O O . ILE B 1 55 ? -14.79425 7.43795 37.52995 1.000 66.49758 55 ILE B O 1
ATOM 3112 N N . ASN B 1 56 ? -16.76225 8.54828 37.44982 1.000 63.87262 56 ASN B N 1
ATOM 3113 C CA . ASN B 1 56 ? -17.59971 7.37435 37.67114 1.000 64.16825 56 ASN B CA 1
ATOM 3114 C C . ASN B 1 56 ? -18.54408 7.22079 36.48766 1.000 72.90017 56 ASN B C 1
ATOM 3115 O O . ASN B 1 56 ? -19.40146 8.07879 36.25382 1.000 87.38459 56 ASN B O 1
ATOM 3120 N N . LYS B 1 57 ? -18.37356 6.13498 35.74149 1.000 70.61682 57 LYS B N 1
ATOM 3121 C CA . LYS B 1 57 ? -19.26276 5.74942 34.65746 1.000 63.94315 57 LYS B CA 1
ATOM 3122 C C . LYS B 1 57 ? -19.37053 4.23464 34.66016 1.000 60.59468 57 LYS B C 1
ATOM 3123 O O . LYS B 1 57 ? -18.37770 3.54363 34.90439 1.000 67.71174 57 LYS B O 1
ATOM 3129 N N . ASN B 1 58 ? -20.56680 3.71728 34.38828 1.000 47.85905 58 ASN B N 1
ATOM 3130 C CA . ASN B 1 58 ? -20.69356 2.28145 34.21102 1.000 59.75510 58 ASN B CA 1
ATOM 3131 C C . ASN B 1 58 ? -19.82940 1.82275 33.03097 1.000 68.46619 58 ASN B C 1
ATOM 3132 O O . ASN B 1 58 ? -19.31682 2.62598 32.24396 1.000 69.53696 58 ASN B O 1
ATOM 3137 N N . MET B 1 59 ? -19.67257 0.50046 32.92230 1.000 70.68569 59 MET B N 1
ATOM 3138 C CA . MET B 1 59 ? -18.84992 -0.08133 31.86484 1.000 59.06408 59 MET B CA 1
ATOM 3139 C C . MET B 1 59 ? -19.34108 0.32998 30.48079 1.000 66.28833 59 MET B C 1
ATOM 3140 O O . MET B 1 59 ? -18.53872 0.68765 29.60849 1.000 72.06174 59 MET B O 1
ATOM 3145 N N . LEU B 1 60 ? -20.65918 0.28152 30.26333 1.000 64.53982 60 LEU B N 1
ATOM 3146 C CA . LEU B 1 60 ? -21.21350 0.54634 28.93880 1.000 59.12521 60 LEU B CA 1
ATOM 3147 C C . LEU B 1 60 ? -20.88961 1.95977 28.47022 1.000 63.78499 60 LEU B C 1
ATOM 3148 O O . LEU B 1 60 ? -20.66823 2.19063 27.27239 1.000 67.87527 60 LEU B O 1
ATOM 3153 N N . LEU B 1 61 ? -20.85978 2.92070 29.39968 1.000 53.17849 61 LEU B N 1
ATOM 3154 C CA . LEU B 1 61 ? -20.54428 4.29629 29.02696 1.000 52.44171 61 LEU B CA 1
ATOM 3155 C C . LEU B 1 61 ? -19.09355 4.43272 28.58046 1.000 53.69974 61 LEU B C 1
ATOM 3156 O O . LEU B 1 61 ? -18.81160 5.10588 27.58270 1.000 72.20073 61 LEU B O 1
ATOM 3161 N N . TRP B 1 62 ? -18.15770 3.80223 29.29939 1.000 53.53660 62 TRP B N 1
ATOM 3162 C CA . TRP B 1 62 ? -16.76257 3.82310 28.85934 1.000 58.74265 62 TRP B CA 1
ATOM 3163 C C . TRP B 1 62 ? -16.61982 3.24351 27.46195 1.000 64.17874 62 TRP B C 1
ATOM 3164 O O . TRP B 1 62 ? -15.92230 3.81024 26.61327 1.000 69.70900 62 TRP B O 1
ATOM 3175 N N . ILE B 1 63 ? -17.28176 2.11575 27.20366 1.000 66.88073 63 ILE B N 1
ATOM 3176 C CA . ILE B 1 63 ? -17.19570 1.47704 25.89333 1.000 57.40598 63 ILE B CA 1
ATOM 3177 C C . ILE B 1 63 ? -17.74219 2.40153 24.81313 1.000 65.33058 63 ILE B C 1
ATOM 3178 O O . ILE B 1 63 ? -17.12469 2.58555 23.75823 1.000 73.87102 63 ILE B O 1
ATOM 3183 N N . ASN B 1 64 ? -18.91157 2.99664 25.05700 1.000 64.14462 64 ASN B N 1
ATOM 3184 C CA . ASN B 1 64 ? -19.52526 3.83844 24.03379 1.000 61.56608 64 ASN B CA 1
ATOM 3185 C C . ASN B 1 64 ? -18.71070 5.10297 23.79185 1.000 58.77500 64 ASN B C 1
ATOM 3186 O O . ASN B 1 64 ? -18.56219 5.53887 22.64513 1.000 69.22910 64 ASN B O 1
ATOM 3191 N N . ASP B 1 65 ? -18.15875 5.69626 24.85212 1.000 55.92609 65 ASP B N 1
ATOM 3192 C CA . ASP B 1 65 ? -17.35164 6.89917 24.67485 1.000 57.03523 65 ASP B CA 1
ATOM 3193 C C . ASP B 1 65 ? -16.07314 6.60898 23.89824 1.000 66.45468 65 ASP B C 1
ATOM 3194 O O . ASP B 1 65 ? -15.55965 7.49132 23.19986 1.000 68.64995 65 ASP B O 1
ATOM 3199 N N . ALA B 1 66 ? -15.54937 5.38561 23.99407 1.000 69.63098 66 ALA B N 1
ATOM 3200 C CA . ALA B 1 66 ? -14.37428 5.02670 23.20668 1.000 58.44391 66 ALA B CA 1
ATOM 3201 C C . ALA B 1 66 ? -14.75367 4.61280 21.79072 1.000 67.33073 66 ALA B C 1
ATOM 3202 O O . ALA B 1 66 ? -14.09667 5.01879 20.82661 1.000 73.52411 66 ALA B O 1
ATOM 3204 N N . LEU B 1 67 ? -15.80677 3.80793 21.64268 1.000 70.62122 67 LEU B N 1
ATOM 3205 C CA . LEU B 1 67 ? -16.20852 3.35893 20.31317 1.000 59.65272 67 LEU B CA 1
ATOM 3206 C C . LEU B 1 67 ? -16.68791 4.52566 19.45998 1.000 63.81317 67 LEU B C 1
ATOM 3207 O O . LEU B 1 67 ? -16.25387 4.68967 18.31386 1.000 72.30146 67 LEU B O 1
ATOM 3212 N N . MET B 1 68 ? -17.58502 5.35058 20.00365 1.000 66.87016 68 MET B N 1
ATOM 3213 C CA . MET B 1 68 ? -18.13407 6.46306 19.23915 1.000 67.06664 68 MET B CA 1
ATOM 3214 C C . MET B 1 68 ? -17.12139 7.57670 18.99865 1.000 72.71367 68 MET B C 1
ATOM 3215 O O . MET B 1 68 ? -17.35454 8.42335 18.12961 1.000 74.59847 68 MET B O 1
ATOM 3220 N N . ALA B 1 69 ? -16.00371 7.59635 19.72645 1.000 69.07571 69 ALA B N 1
ATOM 3221 C CA . ALA B 1 69 ? -14.93158 8.52000 19.37162 1.000 64.96854 69 ALA B CA 1
ATOM 3222 C C . ALA B 1 69 ? -14.21011 8.06002 18.11068 1.000 75.47459 69 ALA B C 1
ATOM 3223 O O . ALA B 1 69 ? -13.85091 8.88105 17.25755 1.000 78.62389 69 ALA B O 1
ATOM 3225 N N . VAL B 1 7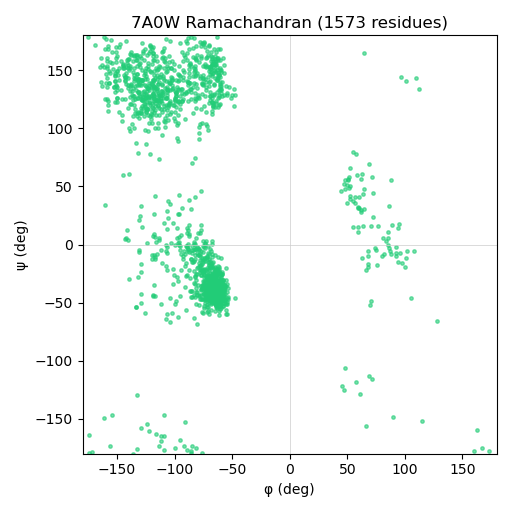0 ? -13.99689 6.75032 17.96851 1.000 73.09437 70 VAL B N 1
ATOM 3226 C CA . VAL B 1 70 ? -13.33453 6.23290 16.77370 1.000 69.05715 70 VAL B CA 1
ATOM 3227 C C . VAL B 1 70 ? -14.26174 6.31464 15.56701 1.000 74.11513 70 VAL B C 1
ATOM 3228 O O . VAL B 1 70 ? -13.83158 6.65443 14.45902 1.000 87.24276 70 VAL B O 1
ATOM 3232 N N . PHE B 1 71 ? -15.54568 6.00372 15.75920 1.000 73.59678 71 PHE B N 1
ATOM 3233 C CA . PHE B 1 71 ? -16.50102 6.07283 14.65698 1.000 73.33073 71 PHE B CA 1
ATOM 3234 C C . PHE B 1 71 ? -16.62288 7.49145 14.11610 1.000 80.41333 71 PHE B C 1
ATOM 3235 O O . PHE B 1 71 ? -16.69606 7.69543 12.89862 1.000 95.59054 71 PHE B O 1
ATOM 3243 N N . PHE B 1 72 ? -16.64346 8.48687 15.00340 1.000 72.77412 72 PHE B N 1
ATOM 3244 C CA . PHE B 1 72 ? -16.78877 9.86871 14.56584 1.000 74.40018 72 PHE B CA 1
ATOM 3245 C C . PHE B 1 72 ? -15.47635 10.49742 14.11104 1.000 74.09449 72 PHE B C 1
ATOM 3246 O O . PHE B 1 72 ? -15.50670 11.56700 13.49301 1.000 79.05816 72 PHE B O 1
ATOM 3254 N N . LEU B 1 73 ? -14.33024 9.87018 14.38657 1.000 69.92199 73 LEU B N 1
ATOM 3255 C CA . LEU B 1 73 ? -13.10455 10.29194 13.71486 1.000 73.58171 73 LEU B CA 1
ATOM 3256 C C . LEU B 1 73 ? -13.16609 9.96082 12.23150 1.000 85.96020 73 LEU B C 1
ATOM 3257 O O . LEU B 1 73 ? -12.73259 10.75768 11.38942 1.000 92.26162 73 LEU B O 1
ATOM 3262 N N . LEU B 1 74 ? -13.70600 8.78648 11.89539 1.000 87.01751 74 LEU B N 1
ATOM 3263 C CA . LEU B 1 74 ? -13.89638 8.42784 10.49580 1.000 81.32949 74 LEU B CA 1
ATOM 3264 C C . LEU B 1 74 ? -14.89122 9.35542 9.81719 1.000 79.13352 74 LEU B C 1
ATOM 3265 O O . LEU B 1 74 ? -14.73932 9.66261 8.63013 1.000 81.11609 74 LEU B O 1
ATOM 3270 N N . ILE B 1 75 ? -15.90761 9.81141 10.55308 1.000 79.59997 75 ILE B N 1
ATOM 3271 C CA . ILE B 1 75 ? -16.90772 10.70869 9.97981 1.000 82.53062 75 ILE B CA 1
ATOM 3272 C C . ILE B 1 75 ? -16.28655 12.06120 9.64914 1.000 92.89504 75 ILE B C 1
ATOM 3273 O O . ILE B 1 75 ? -16.49122 12.60481 8.55740 1.000 102.75074 75 ILE B O 1
ATOM 3278 N N . GLY B 1 76 ? -15.51623 12.62299 10.58595 1.000 90.92214 76 GLY B N 1
ATOM 3279 C CA . GLY B 1 76 ? -14.84859 13.88830 10.32620 1.000 89.46256 76 GLY B CA 1
ATOM 3280 C C . GLY B 1 76 ? -13.94768 13.84752 9.10944 1.000 95.19866 76 GLY B C 1
ATOM 3281 O O . GLY B 1 76 ? -13.83760 14.83707 8.38107 1.000 100.80303 76 GLY B O 1
ATOM 3282 N N . LEU B 1 77 ? -13.29599 12.70765 8.86812 1.000 104.90251 77 LEU B N 1
ATOM 3283 C CA . LEU B 1 77 ? -12.51792 12.54384 7.64499 1.000 85.37168 77 LEU B CA 1
ATOM 3284 C C . LEU B 1 77 ? -13.42490 12.54190 6.42037 1.000 100.21477 77 LEU B C 1
ATOM 3285 O O . LEU B 1 77 ? -13.15436 13.23692 5.43297 1.000 109.67836 77 LEU B O 1
ATOM 3290 N N . GLU B 1 78 ? -14.51028 11.76384 6.46795 1.000 88.79528 78 GLU B N 1
ATOM 3291 C CA . GLU B 1 78 ? -15.42966 11.70482 5.33656 1.000 92.64243 78 GLU B CA 1
ATOM 3292 C C . GLU B 1 78 ? -16.06990 13.06062 5.07479 1.000 94.65104 78 GLU B C 1
ATOM 3293 O O . GLU B 1 78 ? -16.18550 13.48650 3.91906 1.000 98.99611 78 GLU B O 1
ATOM 3299 N N . VAL B 1 79 ? -16.48464 13.75624 6.13610 1.000 91.77733 79 VAL B N 1
ATOM 3300 C CA . VAL B 1 79 ? -17.12064 15.06130 5.97093 1.000 93.60180 79 VAL B CA 1
ATOM 3301 C C . VAL B 1 79 ? -16.16693 16.03488 5.29668 1.000 96.41492 79 VAL B C 1
ATOM 3302 O O . VAL B 1 79 ? -16.50326 16.65489 4.28232 1.000 102.98373 79 VAL B O 1
ATOM 3306 N N . LYS B 1 80 ? -14.95929 16.18065 5.84931 1.000 94.34867 80 LYS B N 1
ATOM 3307 C CA . LYS B 1 80 ? -14.01785 17.15843 5.31384 1.000 96.93356 80 LYS B CA 1
ATOM 3308 C C . LYS B 1 80 ? -13.69995 16.87882 3.84911 1.000 110.69277 80 LYS B C 1
ATOM 3309 O O . LYS B 1 80 ? -13.54112 17.81094 3.05156 1.000 109.33176 80 LYS B O 1
ATOM 3315 N N . ARG B 1 81 ? -13.61097 15.60141 3.47339 1.000 107.13245 81 ARG B N 1
ATOM 3316 C CA . ARG B 1 81 ? -13.41739 15.25886 2.06787 1.000 109.04607 81 ARG B CA 1
ATOM 3317 C C . ARG B 1 81 ? -14.65322 15.60904 1.24851 1.000 119.09909 81 ARG B C 1
ATOM 3318 O O . ARG B 1 81 ? -14.55712 16.26760 0.20664 1.000 115.06936 81 ARG B O 1
ATOM 3326 N N . GLU B 1 82 ? -15.82933 15.18449 1.71349 1.000 121.74075 82 GLU B N 1
ATOM 3327 C CA . GLU B 1 82 ? -17.06580 15.42995 0.98409 1.000 118.29563 82 GLU B CA 1
ATOM 3328 C C . GLU B 1 82 ? -17.54084 16.87312 1.09802 1.000 118.10004 82 GLU B C 1
ATOM 3329 O O . GLU B 1 82 ? -18.51210 17.23716 0.43012 1.000 125.67426 82 GLU B O 1
ATOM 3335 N N . LEU B 1 83 ? -16.88760 17.69770 1.92109 1.000 114.88315 83 LEU B N 1
ATOM 3336 C CA . LEU B 1 83 ? -17.23307 19.10624 2.05256 1.000 111.86576 83 LEU B CA 1
ATOM 3337 C C . LEU B 1 83 ? -16.22806 20.03789 1.39308 1.000 115.22948 83 LEU B C 1
ATOM 3338 O O . LEU B 1 83 ? -16.58652 21.17275 1.06602 1.000 118.14059 83 LEU B O 1
ATOM 3343 N N . MET B 1 84 ? -14.98850 19.59140 1.18368 1.000 115.14876 84 MET B N 1
ATOM 3344 C CA . MET B 1 84 ? -13.97030 20.42354 0.56179 1.000 118.50395 84 MET B CA 1
ATOM 3345 C C . MET B 1 84 ? -13.57067 19.96032 -0.83146 1.000 131.65550 84 MET B C 1
ATOM 3346 O O . MET B 1 84 ? -12.96601 20.74273 -1.57183 1.000 129.44725 84 MET B O 1
ATOM 3351 N N . GLN B 1 85 ? -13.90206 18.72433 -1.20951 1.000 156.36061 85 GLN B N 1
ATOM 3352 C CA . GLN B 1 85 ? -13.61447 18.21808 -2.54714 1.000 136.59814 85 GLN B CA 1
ATOM 3353 C C . GLN B 1 85 ? -14.48510 17.00921 -2.87420 1.000 139.40811 85 GLN B C 1
ATOM 3354 O O . GLN B 1 85 ? -14.04917 16.09635 -3.58240 1.000 134.36594 85 GLN B O 1
ATOM 3360 N N . GLY B 1 86 ? -15.71746 16.99267 -2.37219 1.000 142.98953 86 GLY B N 1
ATOM 3361 C CA . GLY B 1 86 ? -16.57581 15.83724 -2.54978 1.000 140.18769 86 GLY B CA 1
ATOM 3362 C C . GLY B 1 86 ? -17.95490 16.15271 -3.09046 1.000 132.00221 86 GLY B C 1
ATOM 3363 O O . GLY B 1 86 ? -18.16337 17.20152 -3.70702 1.000 129.74534 86 GLY B O 1
ATOM 3364 N N . SER B 1 87 ? -18.90924 15.24763 -2.85593 1.000 128.28325 87 SER B N 1
ATOM 3365 C CA . SER B 1 87 ? -20.24409 15.40892 -3.42420 1.000 128.74777 87 SER B CA 1
ATOM 3366 C C . SER B 1 87 ? -21.02835 16.49523 -2.69776 1.000 132.26804 87 SER B C 1
ATOM 3367 O O . SER B 1 87 ? -21.57157 17.40699 -3.33108 1.000 141.80300 87 SER B O 1
ATOM 3370 N N . LEU B 1 88 ? -21.11667 16.40575 -1.36914 1.000 133.64701 88 LEU B N 1
ATOM 3371 C CA . LEU B 1 88 ? -21.72832 17.48197 -0.59533 1.000 136.80338 88 LEU B CA 1
ATOM 3372 C C . LEU B 1 88 ? -21.05096 18.81126 -0.90762 1.000 146.65798 88 LEU B C 1
ATOM 3373 O O . LEU B 1 88 ? -21.69233 19.75574 -1.38334 1.000 154.74275 88 LEU B O 1
ATOM 3378 N N . ALA B 1 89 ? -19.74218 18.88936 -0.65248 1.000 151.17125 89 ALA B N 1
ATOM 3379 C CA . ALA B 1 89 ? -18.87886 19.99264 -1.06593 1.000 152.11958 89 ALA B CA 1
ATOM 3380 C C . ALA B 1 89 ? -19.23528 21.31881 -0.40492 1.000 148.03119 89 ALA B C 1
ATOM 3381 O O . ALA B 1 89 ? -20.30965 21.47289 0.18607 1.000 128.34975 89 ALA B O 1
ATOM 3383 N N . SER B 1 90 ? -18.31231 22.27544 -0.48057 1.000 161.50720 90 SER B N 1
ATOM 3384 C CA . SER B 1 90 ? -18.61369 23.65468 -0.12962 1.000 166.96062 90 SER B CA 1
ATOM 3385 C C . SER B 1 90 ? -19.06687 24.38011 -1.38790 1.000 166.96120 90 SER B C 1
ATOM 3386 O O . SER B 1 90 ? -19.60069 23.75241 -2.30913 1.000 157.53612 90 SER B O 1
ATOM 3389 N N . LEU B 1 91 ? -18.85991 25.69316 -1.43895 1.000 173.88651 91 LEU B N 1
ATOM 3390 C CA . LEU B 1 91 ? -19.25521 26.54267 -2.55926 1.000 183.12854 91 LEU B CA 1
ATOM 3391 C C . LEU B 1 91 ? -20.75484 26.49475 -2.83833 1.000 179.02434 91 LEU B C 1
ATOM 3392 O O . LEU B 1 91 ? -21.19959 26.98599 -3.88408 1.000 188.37792 91 LEU B O 1
ATOM 3397 N N . ARG B 1 92 ? -21.54112 25.90285 -1.93310 1.000 158.36559 92 ARG B N 1
ATOM 3398 C CA . ARG B 1 92 ? -23.00443 25.94781 -1.97378 1.000 141.15201 92 ARG B CA 1
ATOM 3399 C C . ARG B 1 92 ? -23.57265 25.29099 -3.23095 1.000 146.37681 92 ARG B C 1
ATOM 3400 O O . ARG B 1 92 ? -24.66196 25.64665 -3.68851 1.000 152.28899 92 ARG B O 1
ATOM 3408 N N . GLN B 1 93 ? -22.85288 24.32188 -3.80042 1.000 152.89311 93 GLN B N 1
ATOM 3409 C CA . GLN B 1 93 ? -23.29927 23.70408 -5.05172 1.000 155.96935 93 GLN B CA 1
ATOM 3410 C C . GLN B 1 93 ? -24.36533 22.64140 -4.79526 1.000 150.59157 93 GLN B C 1
ATOM 3411 O O . GLN B 1 93 ? -25.53164 22.81301 -5.16295 1.000 137.59409 93 GLN B O 1
ATOM 3417 N N . ALA B 1 94 ? -23.97700 21.53155 -4.16487 1.000 145.52148 94 ALA B N 1
ATOM 3418 C CA . ALA B 1 94 ? -24.91149 20.45853 -3.83201 1.000 141.15044 94 ALA B CA 1
ATOM 3419 C C . ALA B 1 94 ? -25.59359 20.78721 -2.50425 1.000 145.87993 94 ALA B C 1
ATOM 3420 O O . ALA B 1 94 ? -25.34935 20.17648 -1.46140 1.000 142.67941 94 ALA B O 1
ATOM 3422 N N . ALA B 1 95 ? -26.45421 21.80233 -2.55858 1.000 152.77505 95 ALA B N 1
ATOM 3423 C CA . ALA B 1 95 ? -27.32480 22.13776 -1.44067 1.000 144.56937 95 ALA B CA 1
ATOM 3424 C C . ALA B 1 95 ? -28.58723 21.29023 -1.41868 1.000 137.16985 95 ALA B C 1
ATOM 3425 O O . ALA B 1 95 ? -29.44117 21.49841 -0.55055 1.000 139.74305 95 ALA B O 1
ATOM 3427 N N . PHE B 1 96 ? -28.72468 20.35738 -2.35958 1.000 130.36517 96 PHE B N 1
ATOM 3428 C CA . PHE B 1 96 ? -29.85448 19.43372 -2.33713 1.000 125.10199 96 PHE B CA 1
ATOM 3429 C C . PHE B 1 96 ? -29.88542 18.55794 -1.08820 1.000 128.90849 96 PHE B C 1
ATOM 3430 O O . PHE B 1 96 ? -30.98080 18.37484 -0.52863 1.000 128.53876 96 PHE B O 1
ATOM 3438 N N . PRO B 1 97 ? -28.77294 17.99249 -0.60155 1.000 127.03757 97 PRO B N 1
ATOM 3439 C CA . PRO B 1 97 ? -28.85103 17.26241 0.67283 1.000 116.81608 97 PRO B CA 1
ATOM 3440 C C . PRO B 1 97 ? -29.04867 18.16650 1.87829 1.000 119.31416 97 PRO B C 1
ATOM 3441 O O . PRO B 1 97 ? -29.68971 17.74393 2.84832 1.000 120.29484 97 PRO B O 1
ATOM 3445 N N . VAL B 1 98 ? -28.52412 19.39491 1.85391 1.000 122.61972 98 VAL B N 1
ATOM 3446 C CA . VAL B 1 98 ? -28.64732 20.27183 3.01691 1.000 119.16258 98 VAL B CA 1
ATOM 3447 C C . VAL B 1 98 ? -30.10447 20.65453 3.25217 1.000 129.36197 98 VAL B C 1
ATOM 3448 O O . VAL B 1 98 ? -30.56813 20.70598 4.39815 1.000 110.50345 98 VAL B O 1
ATOM 3452 N N . ILE B 1 99 ? -30.85171 20.92809 2.17861 1.000 138.60260 99 ILE B N 1
ATOM 3453 C CA . ILE B 1 99 ? -32.27319 21.21595 2.34292 1.000 137.84293 99 ILE B CA 1
ATOM 3454 C C . ILE B 1 99 ? -33.03501 19.94113 2.68764 1.000 136.20698 99 ILE B C 1
ATOM 3455 O O . ILE B 1 99 ? -34.01724 19.97953 3.44006 1.000 141.52937 99 ILE B O 1
ATOM 3460 N N . ALA B 1 100 ? -32.58664 18.79231 2.17297 1.000 129.29024 100 ALA B N 1
ATOM 3461 C CA . ALA B 1 100 ? -33.22795 17.52843 2.51633 1.000 110.44404 100 ALA B CA 1
ATOM 3462 C C . ALA B 1 100 ? -32.99126 17.15481 3.97252 1.000 125.79800 100 ALA B C 1
ATOM 3463 O O . ALA B 1 100 ? -33.85386 16.52740 4.59748 1.000 124.05929 100 ALA B O 1
ATOM 3465 N N . ALA B 1 101 ? -31.83845 17.53520 4.52997 1.000 117.59209 101 ALA B N 1
ATOM 3466 C CA . ALA B 1 101 ? -31.50563 17.13428 5.89282 1.000 101.64342 101 ALA B CA 1
ATOM 3467 C C . ALA B 1 101 ? -32.36846 17.86001 6.91485 1.000 100.77413 101 ALA B C 1
ATOM 3468 O O . ALA B 1 101 ? -32.76733 17.26930 7.92478 1.000 98.28467 101 ALA B O 1
ATOM 3470 N N . ILE B 1 102 ? -32.65660 19.14299 6.68037 1.000 103.36324 102 ILE B N 1
ATOM 3471 C CA . ILE B 1 102 ? -33.54733 19.87061 7.57837 1.000 103.04952 102 ILE B CA 1
ATOM 3472 C C . ILE B 1 102 ? -34.90965 19.19521 7.62867 1.000 112.62435 102 ILE B C 1
ATOM 3473 O O . ILE B 1 102 ? -35.57189 19.18780 8.67402 1.000 115.74968 102 ILE B O 1
ATOM 3478 N N . GLY B 1 103 ? -35.34225 18.60031 6.51408 1.000 109.30141 103 GLY B N 1
ATOM 3479 C CA . GLY B 1 103 ? -36.57292 17.82906 6.52577 1.000 113.17000 103 GLY B CA 1
ATOM 3480 C C . GLY B 1 103 ? -36.43054 16.49414 7.22746 1.000 110.77124 103 GLY B C 1
ATOM 3481 O O . GLY B 1 103 ? -37.37169 16.02555 7.87544 1.000 114.88007 103 GLY B O 1
ATOM 3482 N N . GLY B 1 104 ? -35.26262 15.86450 7.11250 1.000 106.72161 104 GLY B N 1
ATOM 3483 C CA . GLY B 1 104 ? -34.98053 14.64811 7.84782 1.000 111.46140 104 GLY B CA 1
ATOM 3484 C C . GLY B 1 104 ? -34.84746 14.82330 9.34522 1.000 116.54486 104 GLY B C 1
ATOM 3485 O O . GLY B 1 104 ? -34.70188 13.82677 10.05936 1.000 116.59524 104 GLY B O 1
ATOM 3486 N N . MET B 1 105 ? -34.88495 16.05899 9.83860 1.000 113.19175 105 MET B N 1
ATOM 3487 C CA . MET B 1 105 ? -34.83700 16.33590 11.26381 1.000 104.92486 105 MET B CA 1
ATOM 3488 C C . MET B 1 105 ? -36.08180 17.03249 11.78830 1.000 101.65274 105 MET B C 1
ATOM 3489 O O . MET B 1 105 ? -36.49066 16.75805 12.91805 1.000 100.98597 105 MET B O 1
ATOM 3494 N N . ILE B 1 106 ? -36.69933 17.91212 11.00137 1.000 99.20400 106 ILE B N 1
ATOM 3495 C CA . ILE B 1 106 ? -37.85699 18.65700 11.48301 1.000 100.73322 106 ILE B CA 1
ATOM 3496 C C . ILE B 1 106 ? -39.09284 17.76700 11.52933 1.000 102.65086 106 ILE B C 1
ATOM 3497 O O . ILE B 1 106 ? -39.82287 17.74271 12.52759 1.000 100.13417 106 ILE B O 1
ATOM 3502 N N . VAL B 1 107 ? -39.34305 17.01506 10.46242 1.000 108.97334 107 VAL B N 1
ATOM 3503 C CA . VAL B 1 107 ? -40.54143 16.17938 10.38718 1.000 107.35124 107 VAL B CA 1
ATOM 3504 C C . VAL B 1 107 ? -40.45054 15.01400 11.37212 1.000 99.41666 107 VAL B C 1
ATOM 3505 O O . VAL B 1 107 ? -41.42181 14.77645 12.10593 1.000 99.86193 107 VAL B O 1
ATOM 3509 N N . PRO B 1 108 ? -39.34055 14.25881 11.44536 1.000 95.87186 108 PRO B N 1
ATOM 3510 C CA . PRO B 1 108 ? -39.28003 13.20027 12.47092 1.000 89.39601 108 PRO B CA 1
ATOM 3511 C C . PRO B 1 108 ? -39.41782 13.73119 13.88546 1.000 91.14864 108 PRO B C 1
ATOM 3512 O O . PRO B 1 108 ? -40.04360 13.07730 14.72769 1.000 90.77810 108 PRO B O 1
ATOM 3516 N N . ALA B 1 109 ? -38.85578 14.90822 14.17014 1.000 91.48051 109 ALA B N 1
ATOM 3517 C CA . ALA B 1 109 ? -38.97867 15.48410 15.50548 1.000 85.19717 109 ALA B CA 1
ATOM 3518 C C . ALA B 1 109 ? -40.41397 15.91194 15.79116 1.000 99.14812 109 ALA B C 1
ATOM 3519 O O . ALA B 1 109 ? -40.97041 15.58688 16.84761 1.000 104.40527 109 ALA B O 1
ATOM 3521 N N . LEU B 1 110 ? -41.03132 16.64525 14.85909 1.000 97.08022 110 LEU B N 1
ATOM 3522 C CA . LEU B 1 110 ? -42.40659 17.08740 15.06646 1.000 95.84646 110 LEU B CA 1
ATOM 3523 C C . LEU B 1 110 ? -43.36359 15.90682 15.15369 1.000 94.97672 110 LEU B C 1
ATOM 3524 O O . LEU B 1 110 ? -44.34943 15.96109 15.89898 1.000 99.20908 110 LEU B O 1
ATOM 3529 N N . LEU B 1 111 ? -43.08543 14.82963 14.41544 1.000 92.24588 111 LEU B N 1
ATOM 3530 C CA . LEU B 1 111 ? -43.92856 13.64174 14.50030 1.000 94.87018 111 LEU B CA 1
ATOM 3531 C C . LEU B 1 111 ? -43.76251 12.94784 15.84712 1.000 96.62441 111 LEU B C 1
ATOM 3532 O O . LEU B 1 111 ? -44.74315 12.48670 16.44335 1.000 99.86302 111 LEU B O 1
ATOM 3537 N N . TYR B 1 112 ? -42.52695 12.86486 16.34002 1.000 90.73577 112 TYR B N 1
ATOM 3538 C CA . TYR B 1 112 ? -42.28457 12.28494 17.65600 1.000 84.48409 112 TYR B CA 1
ATOM 3539 C C . TYR B 1 112 ? -42.94685 13.11744 18.74689 1.000 92.89941 112 TYR B C 1
ATOM 3540 O O . TYR B 1 112 ? -43.64300 12.58267 19.61835 1.000 95.86642 112 TYR B O 1
ATOM 3549 N N . LEU B 1 113 ? -42.75121 14.43869 18.70465 1.000 95.93034 113 LEU B N 1
ATOM 3550 C CA . LEU B 1 113 ? -43.32076 15.31729 19.71943 1.000 93.23170 113 LEU B CA 1
ATOM 3551 C C . LEU B 1 113 ? -44.84225 15.33103 19.69209 1.000 94.99264 113 LEU B C 1
ATOM 3552 O O . LEU B 1 113 ? -45.46031 15.71981 20.68826 1.000 98.41631 113 LEU B O 1
ATOM 3557 N N . ALA B 1 114 ? -45.45922 14.92119 18.58047 1.000 94.15787 114 ALA B N 1
ATOM 3558 C CA . ALA B 1 114 ? -46.91490 14.84462 18.53960 1.000 91.13053 114 ALA B CA 1
ATOM 3559 C C . ALA B 1 114 ? -47.44425 13.80134 19.51419 1.000 89.60729 114 ALA B C 1
ATOM 3560 O O . ALA B 1 114 ? -48.56119 13.93983 20.02499 1.000 96.00221 114 ALA B O 1
ATOM 3562 N N . PHE B 1 115 ? -46.66170 12.75732 19.78800 1.000 86.66689 115 PHE B N 1
ATOM 3563 C CA . PHE B 1 115 ? -47.04894 11.73442 20.75266 1.000 90.74999 115 PHE B CA 1
ATOM 3564 C C . PHE B 1 115 ? -46.66267 12.11091 22.17854 1.000 97.55418 115 PHE B C 1
ATOM 3565 O O . PHE B 1 115 ? -47.46734 11.96054 23.10330 1.000 106.16531 115 PHE B O 1
ATOM 3573 N N . ASN B 1 116 ? -45.43745 12.59783 22.37008 1.000 88.88990 116 ASN B N 1
ATOM 3574 C CA . ASN B 1 116 ? -44.85146 12.74085 23.69464 1.000 92.73841 116 ASN B CA 1
ATOM 3575 C C . ASN B 1 116 ? -44.96226 14.15095 24.26272 1.000 95.63819 116 ASN B C 1
ATOM 3576 O O . ASN B 1 116 ? -44.28780 14.45276 25.25076 1.000 103.25405 116 ASN B O 1
ATOM 3581 N N . TYR B 1 117 ? -45.80133 15.01381 23.68092 1.000 89.34426 117 TYR B N 1
ATOM 3582 C CA . TYR B 1 117 ? -45.86008 16.40139 24.13726 1.000 94.09494 117 TYR B CA 1
ATOM 3583 C C . TYR B 1 117 ? -46.36217 16.49902 25.57432 1.000 97.99332 117 TYR B C 1
ATOM 3584 O O . TYR B 1 117 ? -45.88353 17.33623 26.35013 1.000 97.42841 117 TYR B O 1
ATOM 3593 N N . SER B 1 118 ? -47.32006 15.64712 25.95180 1.000 97.62052 118 SER B N 1
ATOM 3594 C CA . SER B 1 118 ? -47.88805 15.69048 27.29590 1.000 92.73726 118 SER B CA 1
ATOM 3595 C C . SER B 1 118 ? -46.94813 15.14297 28.36103 1.000 82.82946 118 SER B C 1
ATOM 3596 O O . SER B 1 118 ? -47.22943 15.31238 29.55250 1.000 88.78443 118 SER B O 1
ATOM 3599 N N . ASP B 1 119 ? -45.85949 14.48656 27.96979 1.000 77.55069 119 ASP B N 1
ATOM 3600 C CA . ASP B 1 119 ? -44.91121 13.91415 28.91807 1.000 72.75859 119 ASP B CA 1
ATOM 3601 C C . ASP B 1 119 ? -43.62363 14.72340 28.88729 1.000 76.99816 119 ASP B C 1
ATOM 3602 O O . ASP B 1 119 ? -42.84934 14.61029 27.92339 1.000 76.54567 119 ASP B O 1
ATOM 3607 N N . PRO B 1 120 ? -43.35190 15.54219 29.90489 1.000 82.22929 120 PRO B N 1
ATOM 3608 C CA . PRO B 1 120 ? -42.11113 16.33470 29.90364 1.000 78.09210 120 PRO B CA 1
ATOM 3609 C C . PRO B 1 120 ? -40.84639 15.49789 29.92969 1.000 73.36059 120 PRO B C 1
ATOM 3610 O O . PRO B 1 120 ? -39.79523 15.98435 29.49544 1.000 71.50648 120 PRO B O 1
ATOM 3614 N N . VAL B 1 121 ? -40.90608 14.25872 30.41749 1.000 76.35000 121 VAL B N 1
ATOM 3615 C CA . VAL B 1 121 ? -39.70152 13.43563 30.48853 1.000 76.13057 121 VAL B CA 1
ATOM 3616 C C . VAL B 1 121 ? -39.29721 12.95500 29.09926 1.000 81.01552 121 VAL B C 1
ATOM 3617 O O . VAL B 1 121 ? -38.13678 13.08761 28.69225 1.000 77.67131 121 VAL B O 1
ATOM 3621 N N . THR B 1 122 ? -40.24748 12.38778 28.35117 1.000 77.37397 122 THR B N 1
ATOM 3622 C CA . THR B 1 122 ? -39.93702 11.82123 27.04516 1.000 73.72612 122 THR B CA 1
ATOM 3623 C C . THR B 1 122 ? -39.78383 12.87558 25.95615 1.000 75.99179 122 THR B C 1
ATOM 3624 O O . THR B 1 122 ? -39.20519 12.57345 24.90709 1.000 77.30162 122 THR B O 1
ATOM 3628 N N . ARG B 1 123 ? -40.28566 14.09761 26.17431 1.000 80.78182 123 ARG B N 1
ATOM 3629 C CA . ARG B 1 123 ? -40.08646 15.17517 25.20757 1.000 70.94136 123 ARG B CA 1
ATOM 3630 C C . ARG B 1 123 ? -38.61692 15.40810 24.88937 1.000 69.25273 123 ARG B C 1
ATOM 3631 O O . ARG B 1 123 ? -38.30888 16.00063 23.85116 1.000 76.01627 123 ARG B O 1
ATOM 3639 N N . GLU B 1 124 ? -37.70537 14.95470 25.75436 1.000 73.50658 124 GLU B N 1
ATOM 3640 C CA . GLU B 1 124 ? -36.28651 15.21805 25.54628 1.000 81.42338 124 GLU B CA 1
ATOM 3641 C C . GLU B 1 124 ? -35.70870 14.36316 24.42662 1.000 80.00639 124 GLU B C 1
ATOM 3642 O O . GLU B 1 124 ? -34.72441 14.75986 23.79309 1.000 90.00949 124 GLU B O 1
ATOM 3648 N N . GLY B 1 125 ? -36.30254 13.20340 24.15981 1.000 77.07954 125 GLY B N 1
ATOM 3649 C CA . GLY B 1 125 ? -35.78659 12.32159 23.13153 1.000 74.59246 125 GLY B CA 1
ATOM 3650 C C . GLY B 1 125 ? -36.31960 12.60850 21.74362 1.000 79.03452 125 GLY B C 1
ATOM 3651 O O . GLY B 1 125 ? -36.56639 11.67775 20.97057 1.000 88.52137 125 GLY B O 1
ATOM 3652 N N . TRP B 1 126 ? -36.49113 13.88767 21.40410 1.000 83.54352 126 TRP B N 1
ATOM 3653 C CA . TRP B 1 126 ? -37.07252 14.25028 20.11549 1.000 86.61289 126 TRP B CA 1
ATOM 3654 C C . TRP B 1 126 ? -36.10546 14.09038 18.94911 1.000 87.51190 126 TRP B C 1
ATOM 3655 O O . TRP B 1 126 ? -36.54274 14.13737 17.79540 1.000 84.42055 126 TRP B O 1
ATOM 3666 N N . ALA B 1 127 ? -34.81443 13.91097 19.20969 1.000 87.99396 127 ALA B N 1
ATOM 3667 C CA . ALA B 1 127 ? -33.83271 13.72375 18.15279 1.000 79.12737 127 ALA B CA 1
ATOM 3668 C C . ALA B 1 127 ? -33.53557 12.25772 17.87833 1.000 87.40340 127 ALA B C 1
ATOM 3669 O O . ALA B 1 127 ? -32.72878 11.96140 16.99458 1.000 100.85952 127 ALA B O 1
ATOM 3671 N N . ILE B 1 128 ? -34.17364 11.33763 18.60720 1.000 83.87751 128 ILE B N 1
ATOM 3672 C CA . ILE B 1 128 ? -33.91695 9.91093 18.39044 1.000 78.53934 128 ILE B CA 1
ATOM 3673 C C . ILE B 1 128 ? -34.25576 9.48008 16.96784 1.000 86.54699 128 ILE B C 1
ATOM 3674 O O . ILE B 1 128 ? -33.38979 8.88539 16.30453 1.000 86.72907 128 ILE B O 1
ATOM 3679 N N . PRO B 1 129 ? -35.45586 9.73379 16.43169 1.000 76.37978 129 PRO B N 1
ATOM 3680 C CA . PRO B 1 129 ? -35.72099 9.31710 15.04697 1.000 85.66035 129 PRO B CA 1
ATOM 3681 C C . PRO B 1 129 ? -35.02014 10.17532 14.01299 1.000 95.37248 129 PRO B C 1
ATOM 3682 O O . PRO B 1 129 ? -35.13211 9.88476 12.81880 1.000 110.17376 129 PRO B O 1
ATOM 3686 N N . ALA B 1 130 ? -34.30572 11.22274 14.42755 1.000 88.42547 130 ALA B N 1
ATOM 3687 C CA . ALA B 1 130 ? -33.56831 12.04218 13.47663 1.000 85.95286 130 ALA B CA 1
ATOM 3688 C C . ALA B 1 130 ? -32.24836 11.41170 13.05599 1.000 92.80700 130 ALA B C 1
ATOM 3689 O O . ALA B 1 130 ? -31.61339 11.91686 12.12472 1.000 106.04862 130 ALA B O 1
ATOM 3691 N N . ALA B 1 131 ? -31.82651 10.33168 13.70895 1.000 86.28033 131 ALA B N 1
ATOM 3692 C CA . ALA B 1 131 ? -30.58621 9.65147 13.37311 1.000 86.75429 131 ALA B CA 1
ATOM 3693 C C . ALA B 1 131 ? -30.79530 8.66331 12.22710 1.000 88.96781 131 ALA B C 1
ATOM 3694 O O . ALA B 1 131 ? -31.91754 8.25281 11.91735 1.000 88.33161 131 ALA B O 1
ATOM 3696 N N . THR B 1 132 ? -29.68282 8.28191 11.59969 1.000 91.71691 132 THR B N 1
ATOM 3697 C CA . THR B 1 132 ? -29.68276 7.32051 10.50284 1.000 93.14696 132 THR B CA 1
ATOM 3698 C C . THR B 1 132 ? -28.40938 6.49260 10.57578 1.000 95.26359 132 THR B C 1
ATOM 3699 O O . THR B 1 132 ? -27.30818 7.05177 10.59158 1.000 90.43192 132 THR B O 1
ATOM 3703 N N . ASP B 1 133 ? -28.55664 5.16959 10.61652 1.000 98.42717 133 ASP B N 1
ATOM 3704 C CA . ASP B 1 133 ? -27.39728 4.28429 10.63053 1.000 101.17880 133 ASP B CA 1
ATOM 3705 C C . ASP B 1 133 ? -26.81782 4.22802 9.22193 1.000 106.25734 133 ASP B C 1
ATOM 3706 O O . ASP B 1 133 ? -27.38362 3.58138 8.33411 1.000 106.86767 133 ASP B O 1
ATOM 3711 N N . ILE B 1 134 ? -25.69093 4.91488 9.01820 1.000 104.36079 134 ILE B N 1
ATOM 3712 C CA . ILE B 1 134 ? -25.10245 5.01716 7.68452 1.000 103.18404 134 ILE B CA 1
ATOM 3713 C C . ILE B 1 134 ? -24.68133 3.64343 7.18126 1.000 102.73065 134 ILE B C 1
ATOM 3714 O O . ILE B 1 134 ? -25.01107 3.24469 6.05757 1.000 110.63065 134 ILE B O 1
ATOM 3719 N N . ALA B 1 135 ? -23.94549 2.89974 8.01165 1.000 95.88864 135 ALA B N 1
ATOM 3720 C CA . ALA B 1 135 ? -23.34701 1.64868 7.56033 1.000 103.11376 135 ALA B CA 1
ATOM 3721 C C . ALA B 1 135 ? -24.40683 0.62971 7.16514 1.000 109.01864 135 ALA B C 1
ATOM 3722 O O . ALA B 1 135 ? -24.28584 -0.03093 6.12622 1.000 121.53717 135 ALA B O 1
ATOM 3724 N N . PHE B 1 136 ? -25.45711 0.48765 7.97386 1.000 101.91513 136 PHE B N 1
ATOM 3725 C CA . PHE B 1 136 ? -26.45683 -0.52814 7.66735 1.000 106.69283 136 PHE B CA 1
ATOM 3726 C C . PHE B 1 136 ? -27.34914 -0.10474 6.50734 1.000 101.32089 136 PHE B C 1
ATOM 3727 O O . PHE B 1 136 ? -27.77216 -0.94836 5.70840 1.000 105.57013 136 PHE B O 1
ATOM 3735 N N . ALA B 1 137 ? -27.66464 1.18897 6.40678 1.000 94.38709 137 ALA B N 1
ATOM 3736 C CA . ALA B 1 137 ? -28.50301 1.65745 5.30619 1.000 98.13883 137 ALA B CA 1
ATOM 3737 C C . ALA B 1 137 ? -27.80791 1.44857 3.96574 1.000 111.00604 137 ALA B C 1
ATOM 3738 O O . ALA B 1 137 ? -28.41817 0.97010 3.00154 1.000 111.07635 137 ALA B O 1
ATOM 3740 N N . LEU B 1 138 ? -26.52316 1.80566 3.88635 1.000 108.11007 138 LEU B N 1
ATOM 3741 C CA . LEU B 1 138 ? -25.74327 1.47907 2.69840 1.000 105.83324 138 LEU B CA 1
ATOM 3742 C C . LEU B 1 138 ? -25.52117 -0.02156 2.57783 1.000 114.05171 138 LEU B C 1
ATOM 3743 O O . LEU B 1 138 ? -25.43496 -0.54663 1.46256 1.000 121.07124 138 LEU B O 1
ATOM 3748 N N . GLY B 1 139 ? -25.42002 -0.72327 3.70798 1.000 120.95256 139 GLY B N 1
ATOM 3749 C CA . GLY B 1 139 ? -25.31118 -2.17109 3.65746 1.000 129.46686 139 GLY B CA 1
ATOM 3750 C C . GLY B 1 139 ? -26.50811 -2.81607 2.98801 1.000 131.79897 139 GLY B C 1
ATOM 3751 O O . GLY B 1 139 ? -26.36646 -3.79020 2.24514 1.000 142.55881 139 GLY B O 1
ATOM 3752 N N . VAL B 1 140 ? -27.70359 -2.27685 3.23376 1.000 128.54895 140 VAL B N 1
ATOM 3753 C CA . VAL B 1 140 ? -28.88842 -2.77613 2.54777 1.000 130.72985 140 VAL B CA 1
ATOM 3754 C C . VAL B 1 140 ? -28.95887 -2.26498 1.11104 1.000 138.89242 140 VAL B C 1
ATOM 3755 O O . VAL B 1 140 ? -29.61811 -2.88997 0.26825 1.000 133.43019 140 VAL B O 1
ATOM 3759 N N . LEU B 1 141 ? -28.27860 -1.15458 0.80340 1.000 140.04169 141 LEU B N 1
ATOM 3760 C CA . LEU B 1 141 ? -28.17837 -0.69418 -0.57881 1.000 138.50293 141 LEU B CA 1
ATOM 3761 C C . LEU B 1 141 ? -27.14029 -1.48807 -1.35913 1.000 144.51001 141 LEU B C 1
ATOM 3762 O O . LEU B 1 141 ? -27.38778 -1.87588 -2.50687 1.000 155.30973 141 LEU B O 1
ATOM 3767 N N . ALA B 1 142 ? -25.96963 -1.72324 -0.75932 1.000 141.30946 142 ALA B N 1
ATOM 3768 C CA . ALA B 1 142 ? -24.96949 -2.58305 -1.38059 1.000 148.70921 142 ALA B CA 1
ATOM 3769 C C . ALA B 1 142 ? -25.50725 -3.98456 -1.63003 1.000 147.42722 142 ALA B C 1
ATOM 3770 O O . ALA B 1 142 ? -25.01754 -4.67718 -2.53002 1.000 154.76346 142 ALA B O 1
ATOM 3772 N N . LEU B 1 143 ? -26.50909 -4.40775 -0.85386 1.000 137.05999 143 LEU B N 1
ATOM 3773 C CA . LEU B 1 143 ? -27.20570 -5.65827 -1.13031 1.000 130.98631 143 LEU B CA 1
ATOM 3774 C C . LEU B 1 143 ? -27.82737 -5.65125 -2.52170 1.000 134.82513 143 LEU B C 1
ATOM 3775 O O . LEU B 1 143 ? -27.93919 -6.70452 -3.15964 1.000 145.12123 143 LEU B O 1
ATOM 3780 N N . LEU B 1 144 ? -28.23389 -4.47817 -3.00680 1.000 126.12057 144 LEU B N 1
ATOM 3781 C CA . LEU B 1 144 ? -28.78882 -4.31899 -4.34400 1.000 127.52515 144 LEU B CA 1
ATOM 3782 C C . LEU B 1 144 ? -27.89312 -3.48210 -5.24814 1.000 129.20548 144 LEU B C 1
ATOM 3783 O O . LEU B 1 144 ? -28.26397 -3.20826 -6.39392 1.000 128.64769 144 LEU B O 1
ATOM 3788 N N . GLY B 1 145 ? -26.71848 -3.08448 -4.76760 0.000 124.20812 145 GLY B N 1
ATOM 3789 C CA . GLY B 1 145 ? -25.90058 -2.11074 -5.46269 0.000 124.23450 145 GLY B CA 1
ATOM 3790 C C . GLY B 1 145 ? -25.12332 -2.60911 -6.66379 0.000 127.82264 145 GLY B C 1
ATOM 3791 O O . GLY B 1 145 ? -23.93745 -2.29628 -6.80542 0.000 127.89165 145 GLY B O 1
ATOM 3792 N N . SER B 1 146 ? -25.77005 -3.37700 -7.54248 0.000 131.11220 146 SER B N 1
ATOM 3793 C CA . SER B 1 146 ? -25.12579 -3.74424 -8.79930 0.000 134.85107 146 SER B CA 1
ATOM 3794 C C . SER B 1 146 ? -25.02522 -2.53865 -9.72496 0.000 135.89894 146 SER B C 1
ATOM 3795 O O . SER B 1 146 ? -23.93837 -2.20133 -10.20893 0.000 136.80682 146 SER B O 1
ATOM 3798 N N . ARG B 1 147 ? -26.15175 -1.87194 -9.97679 1.000 136.07521 147 ARG B N 1
ATOM 3799 C CA . ARG B 1 147 ? -26.18635 -0.65068 -10.76928 1.000 137.10156 147 ARG B CA 1
ATOM 3800 C C . ARG B 1 147 ? -27.15353 0.34816 -10.12656 1.000 149.34371 147 ARG B C 1
ATOM 3801 O O . ARG B 1 147 ? -28.15759 0.75503 -10.70369 1.000 144.71926 147 ARG B O 1
ATOM 3809 N N . VAL B 1 148 ? -26.85382 0.74115 -8.89161 1.000 145.05115 148 VAL B N 1
ATOM 3810 C CA . VAL B 1 148 ? -27.52723 1.87301 -8.26037 1.000 141.19121 148 VAL B CA 1
ATOM 3811 C C . VAL B 1 148 ? -26.68151 3.10953 -8.54230 1.000 137.58263 148 VAL B C 1
ATOM 3812 O O . VAL B 1 148 ? -25.44429 3.01827 -8.54322 1.000 138.70366 148 VAL B O 1
ATOM 3816 N N . PRO B 1 149 ? -27.28921 4.26402 -8.81217 1.000 130.82017 149 PRO B N 1
ATOM 3817 C CA . PRO B 1 149 ? -26.49769 5.46974 -9.08909 1.000 131.93971 149 PRO B CA 1
ATOM 3818 C C . PRO B 1 149 ? -25.50642 5.76584 -7.97294 1.000 132.62473 149 PRO B C 1
ATOM 3819 O O . PRO B 1 149 ? -25.85323 5.75965 -6.78891 1.000 140.39240 149 PRO B O 1
ATOM 3823 N N . LEU B 1 150 ? -24.25095 6.00064 -8.36630 1.000 140.57284 150 LEU B N 1
ATOM 3824 C CA . LEU B 1 150 ? -23.20028 6.30660 -7.39945 1.000 141.91376 150 LEU B CA 1
ATOM 3825 C C . LEU B 1 150 ? -23.56941 7.52074 -6.55971 1.000 146.72337 150 LEU B C 1
ATOM 3826 O O . LEU B 1 150 ? -23.40466 7.51693 -5.33399 1.000 142.81089 150 LEU B O 1
ATOM 3831 N N . ALA B 1 151 ? -24.06889 8.57559 -7.20959 1.000 150.13269 151 ALA B N 1
ATOM 3832 C CA . ALA B 1 151 ? -24.45702 9.77805 -6.48282 1.000 151.45219 151 ALA B CA 1
ATOM 3833 C C . ALA B 1 151 ? -25.53773 9.48636 -5.45259 1.000 147.20413 151 ALA B C 1
ATOM 3834 O O . ALA B 1 151 ? -25.55979 10.11475 -4.39108 1.000 147.45795 151 ALA B O 1
ATOM 3836 N N . LEU B 1 152 ? -26.42906 8.53401 -5.74166 1.000 148.81379 152 LEU B N 1
ATOM 3837 C CA . LEU B 1 152 ? -27.49034 8.18288 -4.80204 1.000 131.66892 152 LEU B CA 1
ATOM 3838 C C . LEU B 1 152 ? -26.91710 7.74884 -3.45868 1.000 135.31881 152 LEU B C 1
ATOM 3839 O O . LEU B 1 152 ? -27.29828 8.27485 -2.40529 1.000 133.63104 152 LEU B O 1
ATOM 3844 N N . LYS B 1 153 ? -25.99749 6.78108 -3.47841 1.000 129.34183 153 LYS B N 1
ATOM 3845 C CA . LYS B 1 153 ? -25.40503 6.29977 -2.23550 1.000 124.06367 153 LYS B CA 1
ATOM 3846 C C . LYS B 1 153 ? -24.61268 7.40021 -1.54653 1.000 131.81574 153 LYS B C 1
ATOM 3847 O O . LYS B 1 153 ? -24.71566 7.58273 -0.32692 1.000 130.32151 153 LYS B O 1
ATOM 3853 N N . ILE B 1 154 ? -23.82352 8.15618 -2.31423 1.000 140.92373 154 ILE B N 1
ATOM 3854 C CA . ILE B 1 154 ? -23.07111 9.26459 -1.73326 1.000 148.64649 154 ILE B CA 1
ATOM 3855 C C . ILE B 1 154 ? -23.95531 10.46823 -1.44907 1.000 152.79024 154 ILE B C 1
ATOM 3856 O O . ILE B 1 154 ? -23.51709 11.39491 -0.75676 1.000 156.01174 154 ILE B O 1
ATOM 3861 N N . PHE B 1 155 ? -25.19164 10.48045 -1.95835 1.000 150.01367 155 PHE B N 1
ATOM 3862 C CA . PHE B 1 155 ? -26.18782 11.42533 -1.46262 1.000 146.95686 155 PHE B CA 1
ATOM 3863 C C . PHE B 1 155 ? -26.78041 10.94724 -0.14461 1.000 146.86156 155 PHE B C 1
ATOM 3864 O O . PHE B 1 155 ? -26.95747 11.74451 0.78241 1.000 148.62940 155 PHE B O 1
ATOM 3872 N N . LEU B 1 156 ? -27.09444 9.65208 -0.04811 1.000 138.14008 156 LEU B N 1
ATOM 3873 C CA . LEU B 1 156 ? -27.53109 9.08496 1.22351 1.000 128.27608 156 LEU B CA 1
ATOM 3874 C C . LEU B 1 156 ? -26.47030 9.29156 2.29572 1.000 125.64631 156 LEU B C 1
ATOM 3875 O O . LEU B 1 156 ? -26.76475 9.77426 3.39502 1.000 123.23838 156 LEU B O 1
ATOM 3880 N N . MET B 1 157 ? -25.22362 8.92844 1.98788 1.000 134.33325 157 MET B N 1
ATOM 3881 C CA . MET B 1 157 ? -24.14769 9.05684 2.96465 1.000 141.42526 157 MET B CA 1
ATOM 3882 C C . MET B 1 157 ? -23.92492 10.51394 3.35238 1.000 132.70080 157 MET B C 1
ATOM 3883 O O . MET B 1 157 ? -23.66228 10.81888 4.52166 1.000 121.08518 157 MET B O 1
ATOM 3888 N N . ALA B 1 158 ? -24.03639 11.43113 2.38693 1.000 133.72812 158 ALA B N 1
ATOM 3889 C CA . ALA B 1 158 ? -23.93009 12.85070 2.70941 1.000 125.80303 158 ALA B CA 1
ATOM 3890 C C . ALA B 1 158 ? -25.14068 13.32480 3.50093 1.000 125.2606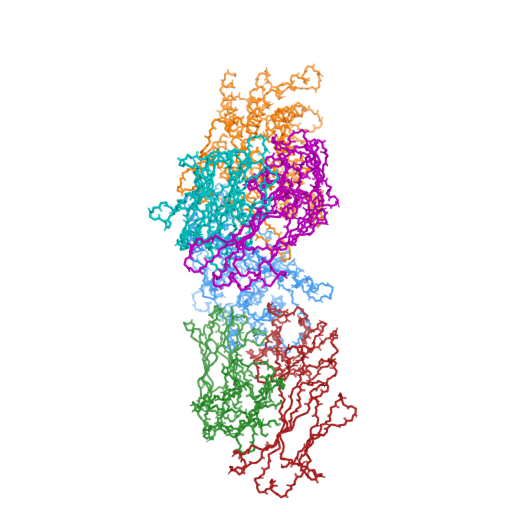5 158 ALA B C 1
ATOM 3891 O O . ALA B 1 158 ? -25.00975 14.14392 4.41800 1.000 118.91373 158 ALA B O 1
ATOM 3893 N N . LEU B 1 159 ? -26.32636 12.81515 3.16258 1.000 130.62708 159 LEU B N 1
ATOM 3894 C CA . LEU B 1 159 ? -27.54159 13.23049 3.85393 1.000 133.26734 159 LEU B CA 1
ATOM 3895 C C . LEU B 1 159 ? -27.56256 12.72571 5.29018 1.000 132.53674 159 LEU B C 1
ATOM 3896 O O . LEU B 1 159 ? -27.93553 13.46481 6.20938 1.000 132.24834 159 LEU B O 1
ATOM 3901 N N . ALA B 1 160 ? -27.15952 11.47022 5.50115 1.000 125.88655 160 ALA B N 1
ATOM 3902 C CA . ALA B 1 160 ? -27.25165 10.86712 6.82529 1.000 112.91208 160 ALA B CA 1
ATOM 3903 C C . ALA B 1 160 ? -26.34691 11.56231 7.83388 1.000 117.01041 160 ALA B C 1
ATOM 3904 O O . ALA B 1 160 ? -26.67061 11.60405 9.02651 1.000 120.40652 160 ALA B O 1
ATOM 3906 N N . ILE B 1 161 ? -25.22198 12.11833 7.38036 1.000 115.52865 161 ILE B N 1
ATOM 3907 C CA . ILE B 1 161 ? -24.26944 12.72408 8.30561 1.000 108.78838 161 ILE B CA 1
ATOM 3908 C C . ILE B 1 161 ? -24.82333 14.02114 8.88406 1.000 109.13011 161 ILE B C 1
ATOM 3909 O O . ILE B 1 161 ? -24.69913 14.27860 10.08827 1.000 108.62038 161 ILE B O 1
ATOM 3914 N N . ILE B 1 162 ? -25.43618 14.85867 8.04055 1.000 106.42993 162 ILE B N 1
ATOM 3915 C CA . ILE B 1 162 ? -25.97407 16.13495 8.50941 1.000 111.49767 162 ILE B CA 1
ATOM 3916 C C . ILE B 1 162 ? -26.95814 15.91080 9.65223 1.000 120.36441 162 ILE B C 1
ATOM 3917 O O . ILE B 1 162 ? -26.94110 16.63221 10.65781 1.000 121.16649 162 ILE B O 1
ATOM 3922 N N . ASP B 1 163 ? -27.82143 14.89950 9.52172 1.000 121.86826 163 ASP B N 1
ATOM 3923 C CA . ASP B 1 163 ? -28.77100 14.58252 10.58434 1.000 117.25488 163 ASP B CA 1
ATOM 3924 C C . ASP B 1 163 ? -28.05608 14.11023 11.84581 1.000 112.61460 163 ASP B C 1
ATOM 3925 O O . ASP B 1 163 ? -28.38359 14.54563 12.95641 1.000 103.27858 163 ASP B O 1
ATOM 3930 N N . ASP B 1 164 ? -27.07556 13.21487 11.69494 1.000 112.46868 164 ASP B N 1
ATOM 3931 C CA . ASP B 1 164 ? -26.38638 12.67031 12.86225 1.000 106.63977 164 ASP B CA 1
ATOM 3932 C C . ASP B 1 164 ? -25.48719 13.71556 13.51119 1.000 101.57832 164 ASP B C 1
ATOM 3933 O O . ASP B 1 164 ? -25.46085 13.84434 14.74148 1.000 89.76529 164 ASP B O 1
ATOM 3938 N N . LEU B 1 165 ? -24.73921 14.46428 12.69809 1.000 106.74077 165 LEU B N 1
ATOM 3939 C CA . LEU B 1 165 ? -23.90255 15.53646 13.22485 1.000 104.75083 165 LEU B CA 1
ATOM 3940 C C . LEU B 1 165 ? -24.75055 16.60688 13.90077 1.000 104.84399 165 LEU B C 1
ATOM 3941 O O . LEU B 1 165 ? -24.46354 17.02361 15.02997 1.000 101.84858 165 LEU B O 1
ATOM 3946 N N . GLY B 1 166 ? -25.80420 17.06465 13.21826 1.000 99.66137 166 GLY B N 1
ATOM 3947 C CA . GLY B 1 166 ? -26.67317 18.07097 13.80490 1.000 98.47670 166 GLY B CA 1
ATOM 3948 C C . GLY B 1 166 ? -27.29671 17.61698 15.11038 1.000 104.43832 166 GLY B C 1
ATOM 3949 O O . GLY B 1 166 ? -27.39182 18.39233 16.06540 1.000 107.20362 166 GLY B O 1
ATOM 3950 N N . ALA B 1 167 ? -27.72281 16.35137 15.17266 1.000 104.45573 167 ALA B N 1
ATOM 3951 C CA . ALA B 1 167 ? -28.29695 15.82528 16.40712 1.000 98.70843 167 ALA B CA 1
ATOM 3952 C C . ALA B 1 167 ? -27.27319 15.82894 17.53333 1.000 98.65420 167 ALA B C 1
ATOM 3953 O O . ALA B 1 167 ? -27.57914 16.23715 18.65994 1.000 102.86524 167 ALA B O 1
ATOM 3955 N N . ILE B 1 168 ? -26.04957 15.38201 17.24513 1.000 96.29878 168 ILE B N 1
ATOM 3956 C CA . ILE B 1 168 ? -24.99337 15.38462 18.25262 1.000 87.88943 168 ILE B CA 1
ATOM 3957 C C . ILE B 1 168 ? -24.65240 16.81207 18.66670 1.000 86.30073 168 ILE B C 1
ATOM 3958 O O . ILE B 1 168 ? -24.38658 17.08566 19.84282 1.000 85.46962 168 ILE B O 1
ATOM 3963 N N . VAL B 1 169 ? -24.68017 17.74738 17.71567 1.000 96.15384 169 VAL B N 1
ATOM 3964 C CA . VAL B 1 169 ? -24.35655 19.13799 18.02312 1.000 97.75796 169 VAL B CA 1
ATOM 3965 C C . VAL B 1 169 ? -25.38703 19.73406 18.97709 1.000 105.84912 169 VAL B C 1
ATOM 3966 O O . VAL B 1 169 ? -25.03417 20.38711 19.96602 1.000 112.72822 169 VAL B O 1
ATOM 3970 N N . ILE B 1 170 ? -26.67467 19.51550 18.69968 1.000 110.54327 170 ILE B N 1
ATOM 3971 C CA . ILE B 1 170 ? -27.72268 20.11379 19.52319 1.000 109.65355 170 ILE B CA 1
ATOM 3972 C C . ILE B 1 170 ? -27.70387 19.52415 20.92852 1.000 108.29832 170 ILE B C 1
ATOM 3973 O O . ILE B 1 170 ? -27.86234 20.24755 21.92029 1.000 107.79325 170 ILE B O 1
ATOM 3978 N N . ILE B 1 171 ? -27.50360 18.20770 21.04072 1.000 105.30408 171 ILE B N 1
ATOM 3979 C CA . ILE B 1 171 ? -27.37174 17.59169 22.35903 1.000 93.74852 171 ILE B CA 1
ATOM 3980 C C . ILE B 1 171 ? -26.16795 18.17034 23.09151 1.000 91.18738 171 ILE B C 1
ATOM 3981 O O . ILE B 1 171 ? -26.19294 18.35118 24.31511 1.000 87.04264 171 ILE B O 1
ATOM 3986 N N . ALA B 1 172 ? -25.10334 18.49016 22.35172 1.000 92.63045 172 ALA B N 1
ATOM 3987 C CA . ALA B 1 172 ? -23.89995 19.05054 22.95255 1.000 97.43426 172 ALA B CA 1
ATOM 3988 C C . ALA B 1 172 ? -24.04036 20.52772 23.29380 1.000 107.34023 172 ALA B C 1
ATOM 3989 O O . ALA B 1 172 ? -23.32302 21.01633 24.17394 1.000 115.81402 172 ALA B O 1
ATOM 3991 N N . LEU B 1 173 ? -24.94197 21.24599 22.62473 1.000 103.63585 173 LEU B N 1
ATOM 3992 C CA . LEU B 1 173 ? -25.09394 22.67881 22.84170 1.000 103.38461 173 LEU B CA 1
ATOM 3993 C C . LEU B 1 173 ? -26.17793 23.03120 23.85061 1.000 108.50566 173 LEU B C 1
ATOM 3994 O O . LEU B 1 173 ? -26.14294 24.13244 24.41250 1.000 105.87269 173 LEU B O 1
ATOM 3999 N N . PHE B 1 174 ? -27.13873 22.13930 24.09091 1.000 117.38790 174 PHE B N 1
ATOM 4000 C CA . PHE B 1 174 ? -28.24986 22.46568 24.97641 1.000 120.28902 174 PHE B CA 1
ATOM 4001 C C . PHE B 1 174 ? -28.51999 21.35271 25.98015 1.000 122.93454 174 PHE B C 1
ATOM 4002 O O . PHE B 1 174 ? -28.55390 21.59526 27.19054 1.000 126.88877 174 PHE B O 1
ATOM 4010 N N . TYR B 1 175 ? -28.71099 20.12942 25.48825 1.000 120.63313 175 TYR B N 1
ATOM 4011 C CA . TYR B 1 175 ? -29.19187 19.02358 26.30383 1.000 115.13643 175 TYR B CA 1
ATOM 4012 C C . TYR B 1 175 ? -28.07492 18.26688 27.02020 1.000 124.22712 175 TYR B C 1
ATOM 4013 O O . TYR B 1 175 ? -28.30800 17.14666 27.49020 1.000 127.39017 175 TYR B O 1
ATOM 4022 N N . THR B 1 176 ? -26.88045 18.84409 27.12445 1.000 127.17212 176 THR B N 1
ATOM 4023 C CA . THR B 1 176 ? -25.77577 18.20763 27.82736 1.000 122.76837 176 THR B CA 1
ATOM 4024 C C . THR B 1 176 ? -25.50310 18.91701 29.14811 1.000 129.42086 176 THR B C 1
ATOM 4025 O O . THR B 1 176 ? -25.90163 20.06593 29.36213 1.000 133.32374 176 THR B O 1
ATOM 4029 N N . SER B 1 177 ? -24.81283 18.20826 30.03800 1.000 128.98890 177 SER B N 1
ATOM 4030 C CA . SER B 1 177 ? -24.41222 18.77072 31.31591 1.000 123.07202 177 SER B CA 1
ATOM 4031 C C . SER B 1 177 ? -23.12002 19.56778 31.15265 1.000 118.32608 177 SER B C 1
ATOM 4032 O O . SER B 1 177 ? -22.52642 19.63486 30.07220 1.000 114.53914 177 SER B O 1
ATOM 4035 N N . ASP B 1 178 ? -22.67150 20.17259 32.24573 1.000 123.45317 178 ASP B N 1
ATOM 4036 C CA . ASP B 1 178 ? -21.57604 21.12646 32.19654 1.000 129.01740 178 ASP B CA 1
ATOM 4037 C C . ASP B 1 178 ? -20.21859 20.44431 32.31028 1.000 129.47243 178 ASP B C 1
ATOM 4038 O O . ASP B 1 178 ? -20.08343 19.35166 32.87045 1.000 126.77618 178 ASP B O 1
ATOM 4043 N N . LEU B 1 179 ? -19.21144 21.11262 31.75853 1.000 120.54498 179 LEU B N 1
ATOM 4044 C CA . LEU B 1 179 ? -17.81219 20.76794 31.93830 1.000 103.26500 179 LEU B CA 1
ATOM 4045 C C . LEU B 1 179 ? -17.13206 21.86370 32.74629 1.000 92.59168 179 LEU B C 1
ATOM 4046 O O . LEU B 1 179 ? -17.44888 23.04899 32.60437 1.000 92.92532 179 LEU B O 1
ATOM 4051 N N . SER B 1 180 ? -16.19547 21.45814 33.59755 1.000 87.81362 180 SER B N 1
ATOM 4052 C CA . SER B 1 180 ? -15.46136 22.41964 34.40201 1.000 87.59201 180 SER B CA 1
ATOM 4053 C C . SER B 1 180 ? -14.58704 23.29914 33.51397 1.000 87.79960 180 SER B C 1
ATOM 4054 O O . SER B 1 180 ? -14.24428 22.94191 32.38360 1.000 97.40246 180 SER B O 1
ATOM 4057 N N . ILE B 1 181 ? -14.22903 24.47210 34.04349 1.000 81.81554 181 ILE B N 1
ATOM 4058 C CA . ILE B 1 181 ? -13.41288 25.40827 33.27684 1.000 87.18828 181 ILE B CA 1
ATOM 4059 C C . ILE B 1 181 ? -12.04287 24.81361 32.98781 1.000 84.35524 181 ILE B C 1
ATOM 4060 O O . ILE B 1 181 ? -11.43129 25.11557 31.95554 1.000 96.36121 181 ILE B O 1
ATOM 4065 N N . VAL B 1 182 ? -11.54273 23.95246 33.87595 1.000 79.48425 182 VAL B N 1
ATOM 4066 C CA . VAL B 1 182 ? -10.28101 23.26924 33.60349 1.000 83.83766 182 VAL B CA 1
ATOM 4067 C C . VAL B 1 182 ? -10.42741 22.36041 32.38808 1.000 90.13773 182 VAL B C 1
ATOM 4068 O O . VAL B 1 182 ? -9.53091 22.28439 31.53777 1.000 92.06044 182 VAL B O 1
ATOM 4072 N N . SER B 1 183 ? -11.56498 21.66772 32.27808 1.000 87.06555 183 SER B N 1
ATOM 4073 C CA . SER B 1 183 ? -11.81861 20.84399 31.09982 1.000 84.86005 183 SER B CA 1
ATOM 4074 C C . SER B 1 183 ? -11.94106 21.70358 29.84868 1.000 90.53239 183 SER B C 1
ATOM 4075 O O . SER B 1 183 ? -11.32331 21.40878 28.81800 1.000 92.02485 183 SER B O 1
ATOM 4078 N N . LEU B 1 184 ? -12.73856 22.77385 29.92142 1.000 88.60426 184 LEU B N 1
ATOM 4079 C CA . LEU B 1 184 ? -12.91539 23.64642 28.76457 1.000 88.09654 184 LEU B CA 1
ATOM 4080 C C . LEU B 1 184 ? -11.60207 24.30189 28.36027 1.000 84.44263 184 LEU B C 1
ATOM 4081 O O . LEU B 1 184 ? -11.33602 24.49090 27.16806 1.000 88.13092 184 LEU B O 1
ATOM 4086 N N . GLY B 1 185 ? -10.76797 24.65735 29.33846 1.000 79.51769 185 GLY B N 1
ATOM 4087 C CA . GLY B 1 185 ? -9.49771 25.28531 29.01429 1.000 77.06579 185 GLY B CA 1
ATOM 4088 C C . GLY B 1 185 ? -8.58178 24.36355 28.23410 1.000 83.27928 185 GLY B C 1
ATOM 4089 O O . GLY B 1 185 ? -8.06552 24.72997 27.17424 1.000 86.44471 185 GLY B O 1
ATOM 4090 N N . VAL B 1 186 ? -8.37225 23.14783 28.74851 1.000 81.45232 186 VAL B N 1
ATOM 4091 C CA . VAL B 1 186 ? -7.52993 22.17709 28.05345 1.000 78.28177 186 VAL B CA 1
ATOM 4092 C C . VAL B 1 186 ? -8.12859 21.83070 26.69652 1.000 79.43680 186 VAL B C 1
ATOM 4093 O O . VAL B 1 186 ? -7.40612 21.66933 25.70476 1.000 82.02679 186 VAL B O 1
ATOM 4097 N N . ALA B 1 187 ? -9.45760 21.71914 26.62818 1.000 77.77920 187 ALA B N 1
ATOM 4098 C CA . ALA B 1 187 ? -10.10898 21.46117 25.34915 1.000 77.64548 187 ALA B CA 1
ATOM 4099 C C . ALA B 1 187 ? -9.79385 22.55822 24.33990 1.000 86.37339 187 ALA B C 1
ATOM 4100 O O . ALA B 1 187 ? -9.56189 22.27485 23.15940 1.000 93.89031 187 ALA B O 1
ATOM 4102 N N . ALA B 1 188 ? -9.76835 23.81834 24.78585 1.000 88.77249 188 ALA B N 1
ATOM 4103 C CA . ALA B 1 188 ? -9.44708 24.91109 23.87207 1.000 85.41932 188 ALA B CA 1
ATOM 4104 C C . ALA B 1 188 ? -7.96418 24.92309 23.52884 1.000 86.94026 188 ALA B C 1
ATOM 4105 O O . ALA B 1 188 ? -7.58915 25.19873 22.38386 1.000 90.45423 188 ALA B O 1
ATOM 4107 N N . PHE B 1 189 ? -7.10369 24.63171 24.50696 1.000 86.97291 189 PHE B N 1
ATOM 4108 C CA . PHE B 1 189 ? -5.67653 24.55303 24.21831 1.000 88.31463 189 PHE B CA 1
ATOM 4109 C C . PHE B 1 189 ? -5.35625 23.37369 23.30774 1.000 87.82791 189 PHE B C 1
ATOM 4110 O O . PHE B 1 189 ? -4.41963 23.44890 22.50417 1.000 83.89251 189 PHE B O 1
ATOM 4118 N N . ALA B 1 190 ? -6.12326 22.28472 23.41162 1.000 87.52726 190 ALA B N 1
ATOM 4119 C CA . ALA B 1 190 ? -5.90369 21.13745 22.53790 1.000 81.35422 190 ALA B CA 1
ATOM 4120 C C . ALA B 1 190 ? -6.22754 21.46567 21.08740 1.000 80.09660 190 ALA B C 1
ATOM 4121 O O . ALA B 1 190 ? -5.68003 20.83626 20.17602 1.000 80.99952 190 ALA B O 1
ATOM 4123 N N . ILE B 1 191 ? -7.11259 22.43560 20.85043 1.000 85.05720 191 ILE B N 1
ATOM 4124 C CA . ILE B 1 191 ? -7.39680 22.84504 19.47880 1.000 88.35411 191 ILE B CA 1
ATOM 4125 C C . ILE B 1 191 ? -6.35637 23.84265 18.98553 1.000 92.85732 191 ILE B C 1
ATOM 4126 O O . ILE B 1 191 ? -6.02137 23.85610 17.79520 1.000 104.00176 191 ILE B O 1
ATOM 4131 N N . ALA B 1 192 ? -5.83654 24.69158 19.87627 1.000 89.12635 192 ALA B N 1
ATOM 4132 C CA . ALA B 1 192 ? -4.79310 25.63031 19.47987 1.000 89.02848 192 ALA B CA 1
ATOM 4133 C C . ALA B 1 192 ? -3.56822 24.89701 18.94768 1.000 91.63778 192 ALA B C 1
ATOM 4134 O O . ALA B 1 192 ? -3.00484 25.28355 17.91647 1.000 99.02760 192 ALA B O 1
ATOM 4136 N N . VAL B 1 193 ? -3.14594 23.82823 19.63046 1.000 84.81738 193 VAL B N 1
ATOM 4137 C CA . VAL B 1 193 ? -2.01047 23.05368 19.13868 1.000 86.62847 193 VAL B CA 1
ATOM 4138 C C . VAL B 1 193 ? -2.39253 22.29292 17.87341 1.000 90.06606 193 VAL B C 1
ATOM 4139 O O . VAL B 1 193 ? -1.55788 22.10094 16.98078 1.000 96.63876 193 VAL B O 1
ATOM 4143 N N . LEU B 1 194 ? -3.65504 21.87588 17.75213 1.000 87.31640 194 LEU B N 1
ATOM 4144 C CA . LEU B 1 194 ? -4.11080 21.29865 16.49015 1.000 96.33156 194 LEU B CA 1
ATOM 4145 C C . LEU B 1 194 ? -4.09017 22.33334 15.37117 1.000 103.46782 194 LEU B C 1
ATOM 4146 O O . LEU B 1 194 ? -3.72307 22.01709 14.23281 1.000 108.66690 194 LEU B O 1
ATOM 4151 N N . ALA B 1 195 ? -4.47908 23.57517 15.67428 1.000 101.81582 195 ALA B N 1
ATOM 4152 C CA . ALA B 1 195 ? -4.46243 24.62120 14.65601 1.000 98.03566 195 ALA B CA 1
ATOM 4153 C C . ALA B 1 195 ? -3.03574 25.00571 14.28275 1.000 98.18637 195 ALA B C 1
ATOM 4154 O O . ALA B 1 195 ? -2.75374 25.30342 13.11692 1.000 107.73985 195 ALA B O 1
ATOM 4156 N N . LEU B 1 196 ? -2.12309 25.00958 15.25820 1.000 95.27240 196 LEU B N 1
ATOM 4157 C CA . LEU B 1 196 ? -0.71647 25.24596 14.94943 1.000 94.01864 196 LEU B CA 1
ATOM 4158 C C . LEU B 1 196 ? -0.15304 24.12917 14.08178 1.000 87.33380 196 LEU B C 1
ATOM 4159 O O . LEU B 1 196 ? 0.63716 24.38259 13.16625 1.000 91.80505 196 LEU B O 1
ATOM 4164 N N . LEU B 1 197 ? -0.54241 22.88280 14.35879 1.000 86.30259 197 LEU B N 1
ATOM 4165 C CA . LEU B 1 197 ? -0.09221 21.77308 13.52605 1.000 90.50419 197 LEU B CA 1
ATOM 4166 C C . LEU B 1 197 ? -0.62218 21.90677 12.10432 1.000 100.51195 197 LEU B C 1
ATOM 4167 O O . LEU B 1 197 ? 0.11056 21.67442 11.13509 1.000 99.99131 197 LEU B O 1
ATOM 4172 N N . ASN B 1 198 ? -1.89394 22.29104 11.96144 1.000 108.71536 198 ASN B N 1
ATOM 4173 C CA . ASN B 1 198 ? -2.49899 22.39031 10.63692 1.000 110.21349 198 ASN B CA 1
ATOM 4174 C C . ASN B 1 198 ? -1.83155 23.47488 9.79873 1.000 117.89507 198 ASN B C 1
ATOM 4175 O O . ASN B 1 198 ? -1.56463 23.27020 8.60840 1.000 122.77482 198 ASN B O 1
ATOM 4180 N N . LEU B 1 199 ? -1.55190 24.63398 10.39948 1.000 114.40200 199 LEU B N 1
ATOM 4181 C CA . LEU B 1 199 ? -0.91486 25.71080 9.64865 1.000 119.01698 199 LEU B CA 1
ATOM 4182 C C . LEU B 1 199 ? 0.51593 25.35169 9.27229 1.000 109.92020 199 LEU B C 1
ATOM 4183 O O . LEU B 1 199 ? 0.95113 25.61600 8.14560 1.000 110.72896 199 LEU B O 1
ATOM 4188 N N . CYS B 1 200 ? 1.25724 24.73838 10.19515 1.000 105.63675 200 CYS B N 1
ATOM 4189 C CA . CYS B 1 200 ? 2.65730 24.40520 9.95784 1.000 108.55411 200 CYS B CA 1
ATOM 4190 C C . CYS B 1 200 ? 2.84381 23.23417 8.99970 1.000 109.11827 200 CYS B C 1
ATOM 4191 O O . CYS B 1 200 ? 3.99194 22.85824 8.73512 1.000 106.78526 200 CYS B O 1
ATOM 4194 N N . GLY B 1 201 ? 1.76534 22.64757 8.48260 1.000 108.36321 201 GLY B N 1
ATOM 4195 C CA . GLY B 1 201 ? 1.89548 21.59554 7.49318 1.000 108.11442 201 GLY B CA 1
ATOM 4196 C C . GLY B 1 201 ? 2.40162 20.27276 8.01736 1.000 109.77080 201 GLY B C 1
ATOM 4197 O O . GLY B 1 201 ? 2.96475 19.48951 7.24814 1.000 109.92497 201 GLY B O 1
ATOM 4198 N N . VAL B 1 202 ? 2.22727 20.00227 9.31103 1.000 108.85967 202 VAL B N 1
ATOM 4199 C CA . VAL B 1 202 ? 2.59779 18.70684 9.86793 1.000 105.55079 202 VAL B CA 1
ATOM 4200 C C . VAL B 1 202 ? 1.70014 17.63255 9.27005 1.000 109.75415 202 VAL B C 1
ATOM 4201 O O . VAL B 1 202 ? 0.46879 17.76218 9.26737 1.000 116.75659 202 VAL B O 1
ATOM 4205 N N . ARG B 1 203 ? 2.31063 16.56311 8.75969 1.000 106.87095 203 ARG B N 1
ATOM 4206 C CA . ARG B 1 203 ? 1.57433 15.51803 8.05925 1.000 104.20317 203 ARG B CA 1
ATOM 4207 C C . ARG B 1 203 ? 1.64531 14.16177 8.75699 1.000 106.96205 203 ARG B C 1
ATOM 4208 O O . ARG B 1 203 ? 1.16143 13.16642 8.20384 1.000 116.99667 203 ARG B O 1
ATOM 4216 N N . ARG B 1 204 ? 2.23223 14.09421 9.95250 1.000 93.42537 204 ARG B N 1
ATOM 4217 C CA . ARG B 1 204 ? 2.23518 12.85652 10.72394 1.000 88.39651 204 ARG B CA 1
ATOM 4218 C C . ARG B 1 204 ? 0.85551 12.62659 11.32194 1.000 92.82080 204 ARG B C 1
ATOM 4219 O O . ARG B 1 204 ? 0.36805 13.44727 12.10686 1.000 104.44466 204 ARG B O 1
ATOM 4227 N N . THR B 1 205 ? 0.21990 11.51673 10.94718 1.000 90.50635 205 THR B N 1
ATOM 4228 C CA . THR B 1 205 ? -1.11361 11.23379 11.46556 1.000 87.81385 205 THR B CA 1
ATOM 4229 C C . THR B 1 205 ? -1.07982 11.01588 12.97313 1.000 91.03863 205 THR B C 1
ATOM 4230 O O . THR B 1 205 ? -1.99713 11.43220 13.69010 1.000 93.94135 205 THR B O 1
ATOM 4234 N N . GLY B 1 206 ? -0.01351 10.39233 13.47605 1.000 90.22239 206 GLY B N 1
ATOM 4235 C CA . GLY B 1 206 ? 0.03539 10.05754 14.88990 1.000 81.69264 206 GLY B CA 1
ATOM 4236 C C . GLY B 1 206 ? 0.10183 11.27299 15.79456 1.000 78.08453 206 GLY B C 1
ATOM 4237 O O . GLY B 1 206 ? -0.46374 11.26853 16.89102 1.000 78.00021 206 GLY B O 1
ATOM 4238 N N . VAL B 1 207 ? 0.79208 12.32818 15.35399 1.000 79.08826 207 VAL B N 1
ATOM 4239 C CA . VAL B 1 207 ? 0.91246 13.52814 16.17837 1.000 79.16745 207 VAL B CA 1
ATOM 4240 C C . VAL B 1 207 ? -0.44876 14.18229 16.36251 1.000 82.96612 207 VAL B C 1
ATOM 4241 O O . VAL B 1 207 ? -0.76130 14.71046 17.43711 1.000 85.23409 207 VAL B O 1
ATOM 4245 N N . TYR B 1 208 ? -1.28462 14.15246 15.32260 1.000 84.73502 208 TYR B N 1
ATOM 4246 C CA . TYR B 1 208 ? -2.64802 14.64592 15.47720 1.000 83.23191 208 TYR B CA 1
ATOM 4247 C C . TYR B 1 208 ? -3.46295 13.75173 16.39913 1.000 76.40250 208 TYR B C 1
ATOM 4248 O O . TYR B 1 208 ? -4.35343 14.23887 17.10463 1.000 84.37738 208 TYR B O 1
ATOM 4257 N N . ILE B 1 209 ? -3.17923 12.44905 16.41149 1.000 77.21886 209 ILE B N 1
ATOM 4258 C CA . ILE B 1 209 ? -3.92649 11.54655 17.28160 1.000 84.24088 209 ILE B CA 1
ATOM 4259 C C . ILE B 1 209 ? -3.44160 11.66424 18.72004 1.000 75.06224 209 ILE B C 1
ATOM 4260 O O . ILE B 1 209 ? -4.23514 11.57023 19.66342 1.000 69.90378 209 ILE B O 1
ATOM 4265 N N . LEU B 1 210 ? -2.13685 11.87790 18.90823 1.000 77.15807 210 LEU B N 1
ATOM 4266 C CA . LEU B 1 210 ? -1.60649 12.14220 20.24201 1.000 68.80527 210 LEU B CA 1
ATOM 4267 C C . LEU B 1 210 ? -2.31886 13.32859 20.88023 1.000 65.58496 210 LEU B C 1
ATOM 4268 O O . LEU B 1 210 ? -2.90210 13.20771 21.96426 1.000 74.37308 210 LEU B O 1
ATOM 4273 N N . VAL B 1 211 ? -2.30314 14.48169 20.20240 1.000 64.57652 211 VAL B N 1
ATOM 4274 C CA . VAL B 1 211 ? -3.01275 15.65866 20.69972 1.000 64.59623 211 VAL B CA 1
ATOM 4275 C C . VAL B 1 211 ? -4.49998 15.36781 20.84511 1.000 72.14508 211 VAL B C 1
ATOM 4276 O O . VAL B 1 211 ? -5.13491 15.77821 21.82567 1.000 76.62478 211 VAL B O 1
ATOM 4280 N N . GLY B 1 212 ? -5.08062 14.65793 19.87559 1.000 69.21948 212 GLY B N 1
ATOM 4281 C CA . GLY B 1 212 ? -6.47996 14.27846 19.99409 1.000 69.28956 212 GLY B CA 1
ATOM 4282 C C . GLY B 1 212 ? -6.76299 13.48291 21.25371 1.000 68.67446 212 GLY B C 1
ATOM 4283 O O . GLY B 1 212 ? -7.81576 13.64436 21.87975 1.000 64.37312 212 GLY B O 1
ATOM 4284 N N . ALA B 1 213 ? -5.82299 12.61939 21.64973 1.000 65.05700 213 ALA B N 1
ATOM 4285 C CA . ALA B 1 213 ? -6.00344 11.85248 22.87766 1.000 70.10493 213 ALA B CA 1
ATOM 4286 C C . ALA B 1 213 ? -6.13744 12.77514 24.08104 1.000 76.86238 213 ALA B C 1
ATOM 4287 O O . ALA B 1 213 ? -6.91992 12.50169 24.99838 1.000 87.35976 213 ALA B O 1
ATOM 4289 N N . VAL B 1 214 ? -5.39233 13.88241 24.08784 1.000 73.06076 214 VAL B N 1
ATOM 4290 C CA . VAL B 1 214 ? -5.52596 14.85898 25.16475 1.000 65.55496 214 VAL B CA 1
ATOM 4291 C C . VAL B 1 214 ? -6.89529 15.52392 25.11520 1.000 74.58458 214 VAL B C 1
ATOM 4292 O O . VAL B 1 214 ? -7.54811 15.71090 26.14934 1.000 84.76417 214 VAL B O 1
ATOM 4296 N N . LEU B 1 215 ? -7.35125 15.89770 23.91759 1.000 74.46497 215 LEU B N 1
ATOM 4297 C CA . LEU B 1 215 ? -8.68414 16.47739 23.79013 1.000 72.73462 215 LEU B CA 1
ATOM 4298 C C . LEU B 1 215 ? -9.74994 15.51576 24.29545 1.000 71.47769 215 LEU B C 1
ATOM 4299 O O . LEU B 1 215 ? -10.67377 15.92189 25.00996 1.000 72.80191 215 LEU B O 1
ATOM 4304 N N . TRP B 1 216 ? -9.62403 14.23081 23.95134 1.000 73.99669 216 TRP B N 1
ATOM 4305 C CA . TRP B 1 216 ? -10.61477 13.24251 24.36717 1.000 69.94816 216 TRP B CA 1
ATOM 4306 C C . TRP B 1 216 ? -10.65602 13.10312 25.88232 1.000 75.69321 216 TRP B C 1
ATOM 4307 O O . TRP B 1 216 ? -11.73166 13.16148 26.48953 1.000 85.57868 216 TRP B O 1
ATOM 4318 N N . THR B 1 217 ? -9.49430 12.91470 26.51420 1.000 71.81381 217 THR B N 1
ATOM 4319 C CA . THR B 1 217 ? -9.48074 12.71601 27.95983 1.000 70.64949 217 THR B CA 1
ATOM 4320 C C . THR B 1 217 ? -9.89940 13.97052 28.71888 1.000 64.90893 217 THR B C 1
ATOM 4321 O O . THR B 1 217 ? -10.47670 13.85374 29.80264 1.000 70.25243 217 THR B O 1
ATOM 4325 N N . ALA B 1 218 ? -9.65653 15.16183 28.16410 1.000 69.16975 218 ALA B N 1
ATOM 4326 C CA . ALA B 1 218 ? -10.06192 16.38789 28.84555 1.000 63.69795 218 ALA B CA 1
ATOM 4327 C C . ALA B 1 218 ? -11.57533 16.48662 28.98713 1.000 68.22603 218 ALA B C 1
ATOM 4328 O O . ALA B 1 218 ? -12.06731 17.03456 29.98102 1.000 75.84328 218 ALA B O 1
ATOM 4330 N N . VAL B 1 219 ? -12.32577 15.97151 28.01778 1.000 69.14127 219 VAL B N 1
ATOM 4331 C CA . VAL B 1 219 ? -13.78259 16.03730 28.03875 1.000 69.97119 219 VAL B CA 1
ATOM 4332 C C . VAL B 1 219 ? -14.39328 14.68045 28.38117 1.000 69.92909 219 VAL B C 1
ATOM 4333 O O . VAL B 1 219 ? -15.55656 14.42615 28.06905 1.000 69.97357 219 VAL B O 1
ATOM 4337 N N . LEU B 1 220 ? -13.62272 13.81159 29.03863 1.000 70.90975 220 LEU B N 1
ATOM 4338 C CA . LEU B 1 220 ? -14.05437 12.43768 29.26918 1.000 69.84829 220 LEU B CA 1
ATOM 4339 C C . LEU B 1 220 ? -15.31098 12.34271 30.13181 1.000 81.26563 220 LEU B C 1
ATOM 4340 O O . LEU B 1 220 ? -15.98128 11.30442 30.11192 1.000 90.77956 220 LEU B O 1
ATOM 4345 N N . LYS B 1 221 ? -15.65456 13.39372 30.87918 1.000 78.53643 221 LYS B N 1
ATOM 4346 C CA . LYS B 1 221 ? -16.85902 13.37979 31.70353 1.000 72.52622 221 LYS B CA 1
ATOM 4347 C C . LYS B 1 221 ? -18.14589 13.54947 30.90289 1.000 75.88888 221 LYS B C 1
ATOM 4348 O O . LYS B 1 221 ? -19.22710 13.53814 31.50001 1.000 86.75232 221 LYS B O 1
ATOM 4354 N N . SER B 1 222 ? -18.07133 13.71303 29.58390 1.000 73.91193 222 SER B N 1
ATOM 4355 C CA . SER B 1 222 ? -19.26298 13.94513 28.77837 1.000 71.52095 222 SER B CA 1
ATOM 4356 C C . SER B 1 222 ? -19.17572 13.14214 27.49052 1.000 81.43485 222 SER B C 1
ATOM 4357 O O . SER B 1 222 ? -18.19336 13.25272 26.75032 1.000 94.10415 222 SER B O 1
ATOM 4360 N N . GLY B 1 223 ? -20.21248 12.34682 27.22187 1.000 81.02490 223 GLY B N 1
ATOM 4361 C CA . GLY B 1 223 ? -20.18928 11.49065 26.04778 1.000 80.40211 223 GLY B CA 1
ATOM 4362 C C . GLY B 1 223 ? -20.23913 12.26759 24.74706 1.000 81.91108 223 GLY B C 1
ATOM 4363 O O . GLY B 1 223 ? -19.50530 11.95829 23.80365 1.000 89.87591 223 GLY B O 1
ATOM 4364 N N . VAL B 1 224 ? -21.10360 13.28396 24.67509 1.000 80.39621 224 VAL B N 1
ATOM 4365 C CA . VAL B 1 224 ? -21.22684 14.07215 23.44900 1.000 83.09240 224 VAL B CA 1
ATOM 4366 C C . VAL B 1 224 ? -19.91414 14.77416 23.13239 1.000 84.99759 224 VAL B C 1
ATOM 4367 O O . VAL B 1 224 ? -19.45011 14.77578 21.98557 1.000 88.11538 224 VAL B O 1
ATOM 4371 N N . HIS B 1 225 ? -19.29732 15.38528 24.14491 1.000 77.87912 225 HIS B N 1
ATOM 4372 C CA . HIS B 1 225 ? -18.04952 16.09857 23.90751 1.000 82.78429 225 HIS B CA 1
ATOM 4373 C C . HIS B 1 225 ? -16.93095 15.13817 23.52957 1.000 84.38610 225 HIS B C 1
ATOM 4374 O O . HIS B 1 225 ? -16.12495 15.43764 22.63943 1.000 87.96796 225 HIS B O 1
ATOM 4381 N N . ALA B 1 226 ? -16.87453 13.97313 24.18123 1.000 79.79450 226 ALA B N 1
ATOM 4382 C CA . ALA B 1 226 ? -15.94750 12.93559 23.74184 1.000 81.77603 226 ALA B CA 1
ATOM 4383 C C . ALA B 1 226 ? -16.23155 12.52970 22.30023 1.000 87.31628 226 ALA B C 1
ATOM 4384 O O . ALA B 1 226 ? -15.30527 12.25495 21.52841 1.000 90.14120 226 ALA B O 1
ATOM 4386 N N . THR B 1 227 ? -17.50958 12.50436 21.91448 1.000 84.59489 227 THR B N 1
ATOM 4387 C CA . THR B 1 227 ? -17.85843 12.23243 20.52440 1.000 82.19698 227 THR B CA 1
ATOM 4388 C C . THR B 1 227 ? -17.48280 13.40100 19.61912 1.000 90.97985 227 THR B C 1
ATOM 4389 O O . THR B 1 227 ? -16.97345 13.19418 18.51120 1.000 95.72675 227 THR B O 1
ATOM 4393 N N . LEU B 1 228 ? -17.72358 14.63654 20.07149 1.000 92.37547 228 LEU B N 1
ATOM 4394 C CA . LEU B 1 228 ? -17.34174 15.79917 19.27426 1.000 82.05396 228 LEU B CA 1
ATOM 4395 C C . LEU B 1 228 ? -15.83850 15.85878 19.05471 1.000 75.14915 228 LEU B C 1
ATOM 4396 O O . LEU B 1 228 ? -15.38330 16.34233 18.01260 1.000 88.10842 228 LEU B O 1
ATOM 4401 N N . ALA B 1 229 ? -15.05293 15.37953 20.02052 1.000 67.18921 229 ALA B N 1
ATOM 4402 C CA . ALA B 1 229 ? -13.60337 15.38507 19.86729 1.000 72.55161 229 ALA B CA 1
ATOM 4403 C C . ALA B 1 229 ? -13.13315 14.47607 18.73933 1.000 80.56008 229 ALA B C 1
ATOM 4404 O O . ALA B 1 229 ? -12.02570 14.66706 18.22881 1.000 88.19031 229 ALA B O 1
ATOM 4406 N N . GLY B 1 230 ? -13.93839 13.49207 18.34001 1.000 82.90963 230 GLY B N 1
ATOM 4407 C CA . GLY B 1 230 ? -13.54007 12.64235 17.23142 1.000 69.77337 230 GLY B CA 1
ATOM 4408 C C . GLY B 1 230 ? -13.62439 13.35798 15.89915 1.000 73.42141 230 GLY B C 1
ATOM 4409 O O . GLY B 1 230 ? -12.71431 13.25792 15.07142 1.000 79.46733 230 GLY B O 1
ATOM 4410 N N . VAL B 1 231 ? -14.71170 14.09942 15.67532 1.000 77.00685 231 VAL B N 1
ATOM 4411 C CA . VAL B 1 231 ? -14.87523 14.78708 14.39937 1.000 87.81921 231 VAL B CA 1
ATOM 4412 C C . VAL B 1 231 ? -13.89968 15.95106 14.28134 1.000 83.21344 231 VAL B C 1
ATOM 4413 O O . VAL B 1 231 ? -13.47433 16.30290 13.17404 1.000 81.17194 231 VAL B O 1
ATOM 4417 N N . ILE B 1 232 ? -13.51795 16.55935 15.40626 1.000 80.78619 232 ILE B N 1
ATOM 4418 C CA . ILE B 1 232 ? -12.61780 17.70490 15.35146 1.000 79.92455 232 ILE B CA 1
ATOM 4419 C C . ILE B 1 232 ? -11.21859 17.26482 14.94114 1.000 80.76562 232 ILE B C 1
ATOM 4420 O O . ILE B 1 232 ? -10.55342 17.93418 14.13958 1.000 85.31686 232 ILE B O 1
ATOM 4425 N N . VAL B 1 233 ? -10.75584 16.12668 15.46463 1.000 76.45765 233 VAL B N 1
ATOM 4426 C CA . VAL B 1 233 ? -9.45786 15.59748 15.05199 1.000 82.79676 233 VAL B CA 1
ATOM 4427 C C . VAL B 1 233 ? -9.47629 15.24095 13.57025 1.000 86.20499 233 VAL B C 1
ATOM 4428 O O . VAL B 1 233 ? -8.51825 15.51685 12.83853 1.000 95.64357 233 VAL B O 1
ATOM 4432 N N . GLY B 1 234 ? -10.57033 14.63766 13.09906 1.000 88.15953 234 GLY B N 1
ATOM 4433 C CA . GLY B 1 234 ? -10.70698 14.36778 11.67758 1.000 90.66068 234 GLY B CA 1
ATOM 4434 C C . GLY B 1 234 ? -10.80959 15.61311 10.82225 1.000 85.06707 234 GLY B C 1
ATOM 4435 O O . GLY B 1 234 ? -10.55296 15.54605 9.61714 1.000 88.30684 234 GLY B O 1
ATOM 4436 N N . PHE B 1 235 ? -11.18551 16.74608 11.41843 1.000 88.64973 235 PHE B N 1
ATOM 4437 C CA . PHE B 1 235 ? -11.24229 18.00680 10.68679 1.000 87.75425 235 PHE B CA 1
ATOM 4438 C C . PHE B 1 235 ? -9.85546 18.60578 10.49130 1.000 88.52016 235 PHE B C 1
ATOM 4439 O O . PHE B 1 235 ? -9.56229 19.16475 9.42945 1.000 101.55221 235 PHE B O 1
ATOM 4447 N N . PHE B 1 236 ? -8.99261 18.50435 11.50032 1.000 85.94861 236 PHE B N 1
ATOM 4448 C CA . PHE B 1 236 ? -7.70726 19.18819 11.47314 1.000 92.40295 236 PHE B CA 1
ATOM 4449 C C . PHE B 1 236 ? -6.59877 18.39054 10.79431 1.000 100.10717 236 PHE B C 1
ATOM 4450 O O . PHE B 1 236 ? -5.50548 18.93259 10.59980 1.000 112.52111 236 PHE B O 1
ATOM 4458 N N . ILE B 1 237 ? -6.84132 17.14039 10.42369 1.000 92.31869 237 ILE B N 1
ATOM 4459 C CA . ILE B 1 237 ? -5.80318 16.34050 9.76842 1.000 96.49881 237 ILE B CA 1
ATOM 4460 C C . ILE B 1 237 ? -5.67455 16.79340 8.31636 1.000 103.28049 237 ILE B C 1
ATOM 4461 O O . ILE B 1 237 ? -6.69257 16.87430 7.60955 1.000 100.77045 237 ILE B O 1
ATOM 4466 N N . PRO B 1 238 ? -4.46396 17.09032 7.84314 1.000 107.27765 238 PRO B N 1
ATOM 4467 C CA . PRO B 1 238 ? -4.30318 17.60064 6.47429 1.000 106.39004 238 PRO B CA 1
ATOM 4468 C C . PRO B 1 238 ? -4.79838 16.60700 5.43325 1.000 102.62875 238 PRO B C 1
ATOM 4469 O O . PRO B 1 238 ? -4.49285 15.41315 5.48913 1.000 97.00389 238 PRO B O 1
ATOM 4473 N N . LEU B 1 239 ? -5.57525 17.11877 4.48012 1.000 101.53754 239 LEU B N 1
ATOM 4474 C CA . LEU B 1 239 ? -6.07696 16.35083 3.34967 1.000 107.04263 239 LEU B CA 1
ATOM 4475 C C . LEU B 1 239 ? -5.21676 16.52849 2.10217 1.000 113.08929 239 LEU B C 1
ATOM 4476 O O . LEU B 1 239 ? -5.51787 15.93159 1.06363 1.000 109.10678 239 LEU B O 1
ATOM 4481 N N . LYS B 1 240 ? -4.13859 17.30752 2.19371 1.000 115.66640 240 LYS B N 1
ATOM 4482 C CA . LYS B 1 240 ? -3.35016 17.67551 1.02353 1.000 117.95991 240 LYS B CA 1
ATOM 4483 C C . LYS B 1 240 ? -2.78418 16.44659 0.32043 1.000 122.31175 240 LYS B C 1
ATOM 4484 O O . LYS B 1 240 ? -2.50415 15.41647 0.93912 1.000 119.54368 240 LYS B O 1
ATOM 4490 N N . GLU B 1 241 ? -2.60689 16.57547 -0.99502 1.000 130.77631 241 GLU B N 1
ATOM 4491 C CA . GLU B 1 241 ? -2.17164 15.48456 -1.85659 1.000 137.12129 241 GLU B CA 1
ATOM 4492 C C . GLU B 1 241 ? -0.70510 15.60324 -2.25743 1.000 144.69672 241 GLU B C 1
ATOM 4493 O O . GLU B 1 241 ? -0.33951 15.23276 -3.37909 1.000 164.22052 241 GLU B O 1
ATOM 4499 N N . LYS B 1 242 ? 0.14377 16.11019 -1.36604 1.000 137.52081 242 LYS B N 1
ATOM 4500 C CA . LYS B 1 242 ? 1.55670 16.27172 -1.68796 1.000 136.51652 242 LYS B CA 1
ATOM 4501 C C . LYS B 1 242 ? 2.22044 14.91413 -1.88748 1.000 136.56282 242 LYS B C 1
ATOM 4502 O O . LYS B 1 242 ? 2.10497 14.02313 -1.03919 1.000 134.90934 242 LYS B O 1
ATOM 4508 N N . HIS B 1 243 ? 2.91171 14.76165 -3.02005 1.000 137.78840 243 HIS B N 1
ATOM 4509 C CA . HIS B 1 243 ? 3.61586 13.52608 -3.37100 1.000 137.83581 243 HIS B CA 1
ATOM 4510 C C . HIS B 1 243 ? 2.65415 12.34643 -3.51176 1.000 144.19806 243 HIS B C 1
ATOM 4511 O O . HIS B 1 243 ? 3.02226 11.19530 -3.26315 1.000 144.69058 243 HIS B O 1
ATOM 4518 N N . GLY B 1 244 ? 1.41423 12.62446 -3.91296 1.000 146.52886 244 GLY B N 1
ATOM 4519 C CA . GLY B 1 244 ? 0.42705 11.58587 -4.14177 1.000 144.75806 244 GLY B CA 1
ATOM 4520 C C . GLY B 1 244 ? 0.04851 10.78040 -2.91149 1.000 136.64361 244 GLY B C 1
ATOM 4521 O O . GLY B 1 244 ? -0.54260 9.70387 -3.02800 1.000 137.81588 244 GLY B O 1
ATOM 4522 N N . ARG B 1 245 ? 0.38273 11.28733 -1.72565 1.000 123.90345 245 ARG B N 1
ATOM 4523 C CA . ARG B 1 245 ? 0.06588 10.61848 -0.46827 1.000 123.37697 245 ARG B CA 1
ATOM 4524 C C . ARG B 1 245 ? -0.63808 11.61108 0.44479 1.000 115.89441 245 ARG B C 1
ATOM 4525 O O . ARG B 1 245 ? -0.06561 12.65009 0.79227 1.000 112.27770 245 ARG B O 1
ATOM 4533 N N . SER B 1 246 ? -1.87695 11.29434 0.82707 1.000 108.25005 246 SER B N 1
ATOM 4534 C CA . SER B 1 246 ? -2.67456 12.16680 1.67442 1.000 111.72846 246 SER B CA 1
ATOM 4535 C C . SER B 1 246 ? -2.85163 11.55435 3.05647 1.000 112.54126 246 SER B C 1
ATOM 4536 O O . SER B 1 246 ? -3.30426 10.40593 3.16518 1.000 114.38096 246 SER B O 1
ATOM 4539 N N . PRO B 1 247 ? -2.50841 12.27705 4.12899 1.000 103.70693 247 PRO B N 1
ATOM 4540 C CA . PRO B 1 247 ? -2.68278 11.70371 5.47390 1.000 97.20914 247 PRO B CA 1
ATOM 4541 C C . PRO B 1 247 ? -4.12409 11.35398 5.79350 1.000 96.16843 247 PRO B C 1
ATOM 4542 O O . PRO B 1 247 ? -4.38055 10.31199 6.40899 1.000 99.23758 247 PRO B O 1
ATOM 4546 N N . ALA B 1 248 ? -5.07740 12.19685 5.38964 1.000 94.30502 248 ALA B N 1
ATOM 4547 C CA . ALA B 1 248 ? -6.47874 11.90415 5.66614 1.000 93.45815 248 ALA B CA 1
ATOM 4548 C C . ALA B 1 248 ? -6.95378 10.68641 4.88377 1.000 94.55214 248 ALA B C 1
ATOM 4549 O O . ALA B 1 248 ? -7.61237 9.80387 5.44417 1.000 112.45983 248 ALA B O 1
ATOM 4551 N N . LYS B 1 249 ? -6.62742 10.61257 3.59090 1.000 97.78059 249 LYS B N 1
ATOM 4552 C CA . LYS B 1 249 ? -7.03840 9.45219 2.80671 1.000 99.05239 249 LYS B CA 1
ATOM 4553 C C . LYS B 1 249 ? -6.35368 8.18139 3.29772 1.000 98.93938 249 LYS B C 1
ATOM 4554 O O . LYS B 1 249 ? -6.98417 7.11956 3.36917 1.000 99.04018 249 LYS B O 1
ATOM 4560 N N . ARG B 1 250 ? -5.06583 8.26584 3.64179 1.000 95.93821 250 ARG B N 1
ATOM 4561 C CA . ARG B 1 250 ? -4.37419 7.09412 4.16865 1.000 93.87392 250 ARG B CA 1
ATOM 4562 C C . ARG B 1 250 ? -5.00520 6.63197 5.47846 1.000 104.44688 250 ARG B C 1
ATOM 4563 O O . ARG B 1 250 ? -5.24587 5.43404 5.67371 1.000 103.87332 250 ARG B O 1
ATOM 4571 N N . LEU B 1 251 ? -5.30223 7.57202 6.38012 1.000 97.75574 251 LEU B N 1
ATOM 4572 C CA . LEU B 1 251 ? -5.91298 7.20792 7.65549 1.000 93.61440 251 LEU B CA 1
ATOM 4573 C C . LEU B 1 251 ? -7.30241 6.61674 7.45664 1.000 93.14218 251 LEU B C 1
ATOM 4574 O O . LEU B 1 251 ? -7.65374 5.61703 8.09398 1.000 94.73365 251 LEU B O 1
ATOM 4579 N N . GLU B 1 252 ? -8.10587 7.22037 6.57721 1.000 94.97370 252 GLU B N 1
ATOM 4580 C CA . GLU B 1 252 ? -9.45829 6.72163 6.34618 1.000 95.19595 252 GLU B CA 1
ATOM 4581 C C . GLU B 1 252 ? -9.43662 5.31319 5.76458 1.000 96.73322 252 GLU B C 1
ATOM 4582 O O . GLU B 1 252 ? -10.28718 4.48116 6.10310 1.000 95.12275 252 GLU B O 1
ATOM 4588 N N . HIS B 1 253 ? -8.46578 5.02242 4.89396 1.000 98.61491 253 HIS B N 1
ATOM 4589 C CA . HIS B 1 253 ? -8.37829 3.68399 4.31965 1.000 101.26475 253 HIS B CA 1
ATOM 4590 C C . HIS B 1 253 ? -7.97430 2.65140 5.36275 1.000 96.78718 253 HIS B C 1
ATOM 4591 O O . HIS B 1 253 ? -8.33041 1.47422 5.23902 1.000 96.99190 253 HIS B O 1
ATOM 4598 N N . VAL B 1 254 ? -7.22317 3.06569 6.38178 1.000 95.27614 254 VAL B N 1
ATOM 4599 C CA . VAL B 1 254 ? -6.93022 2.17630 7.49827 1.000 92.56633 254 VAL B CA 1
ATOM 4600 C C . VAL B 1 254 ? -8.09988 2.14325 8.46787 1.000 92.75094 254 VAL B C 1
ATOM 4601 O O . VAL B 1 254 ? -8.46707 1.08187 8.98351 1.000 93.44746 254 VAL B O 1
ATOM 4605 N N . LEU B 1 255 ? -8.70702 3.30521 8.71808 1.000 94.80163 255 LEU B N 1
ATOM 4606 C CA . LEU B 1 255 ? -9.75439 3.40944 9.72671 1.000 93.24695 255 LEU B CA 1
ATOM 4607 C C . LEU B 1 255 ? -11.04856 2.74446 9.28051 1.000 91.78036 255 LEU B C 1
ATOM 4608 O O . LEU B 1 255 ? -11.77045 2.18308 10.11242 1.000 93.78049 255 LEU B O 1
ATOM 4613 N N . HIS B 1 256 ? -11.36157 2.80124 7.98668 1.000 91.30999 256 HIS B N 1
ATOM 4614 C CA . HIS B 1 256 ? -12.66064 2.31785 7.52199 1.000 98.33183 256 HIS B CA 1
ATOM 4615 C C . HIS B 1 256 ? -12.90033 0.84193 7.82210 1.000 99.46700 256 HIS B C 1
ATOM 4616 O O . HIS B 1 256 ? -13.97219 0.51600 8.36265 1.000 94.09530 256 HIS B O 1
ATOM 4623 N N . PRO B 1 257 ? -11.98917 -0.09020 7.51043 1.000 100.91392 257 PRO B N 1
ATOM 4624 C CA . PRO B 1 257 ? -12.28808 -1.50500 7.79566 1.000 88.40510 257 PRO B CA 1
ATOM 4625 C C . PRO B 1 257 ? -12.46637 -1.81104 9.27321 1.000 87.61149 257 PRO B C 1
ATOM 4626 O O . PRO B 1 257 ? -13.25806 -2.69835 9.61527 1.000 95.21671 257 PRO B O 1
ATOM 4630 N N . TRP B 1 258 ? -11.76395 -1.10570 10.16438 1.000 86.28497 258 TRP B N 1
ATOM 4631 C CA . TRP B 1 258 ? -11.91847 -1.37182 11.59338 1.000 82.83036 258 TRP B CA 1
ATOM 4632 C C . TRP B 1 258 ? -13.28801 -0.94841 12.10516 1.000 83.72512 258 TRP B C 1
ATOM 4633 O O . TRP B 1 258 ? -13.82141 -1.57008 13.03296 1.000 86.42675 258 TRP B O 1
ATOM 4644 N N . VAL B 1 259 ? -13.86440 0.10641 11.52761 1.000 86.93086 259 VAL B N 1
ATOM 4645 C CA . VAL B 1 259 ? -15.19018 0.54764 11.94664 1.000 84.14546 259 VAL B CA 1
ATOM 4646 C C . VAL B 1 259 ? -16.25104 -0.45505 11.50778 1.000 86.24325 259 VAL B C 1
ATOM 4647 O O . VAL B 1 259 ? -17.13517 -0.82693 12.28824 1.000 87.93540 259 VAL B O 1
ATOM 4651 N N . ALA B 1 260 ? -16.17266 -0.92227 10.26137 1.000 89.80898 260 ALA B N 1
ATOM 4652 C CA . ALA B 1 260 ? -17.21751 -1.79813 9.74531 1.000 87.11946 260 ALA B CA 1
ATOM 4653 C C . ALA B 1 260 ? -17.17100 -3.17826 10.38556 1.000 89.66406 260 ALA B C 1
ATOM 4654 O O . ALA B 1 260 ? -18.21019 -3.83777 10.50328 1.000 91.93453 260 ALA B O 1
ATOM 4656 N N . TYR B 1 261 ? -15.98851 -3.62735 10.81405 1.000 89.23161 261 TYR B N 1
ATOM 4657 C CA . TYR B 1 261 ? -15.81369 -4.99245 11.28757 1.000 85.34882 261 TYR B CA 1
ATOM 4658 C C . TYR B 1 261 ? -15.63735 -5.11686 12.79191 1.000 76.91435 261 TYR B C 1
ATOM 4659 O O . TYR B 1 261 ? -15.82975 -6.21422 13.32346 1.000 81.99468 261 TYR B O 1
ATOM 4668 N N . LEU B 1 262 ? -15.28138 -4.03987 13.49204 1.000 76.15704 262 LEU B N 1
ATOM 4669 C CA . LEU B 1 262 ? -15.02500 -4.15711 14.92264 1.000 78.90666 262 LEU B CA 1
ATOM 4670 C C . LEU B 1 262 ? -15.78678 -3.12459 15.74629 1.000 83.28810 262 LEU B C 1
ATOM 4671 O O . LEU B 1 262 ? -16.44719 -3.48358 16.72679 1.000 90.60406 262 LEU B O 1
ATOM 4676 N N . ILE B 1 263 ? -15.69652 -1.84403 15.37731 1.000 81.22782 263 ILE B N 1
ATOM 4677 C CA . ILE B 1 263 ? -16.28607 -0.79834 16.21294 1.000 81.11280 263 ILE B CA 1
ATOM 4678 C C . ILE B 1 263 ? -17.80952 -0.88806 16.19041 1.000 84.85026 263 ILE B C 1
ATOM 4679 O O . ILE B 1 263 ? -18.46022 -0.92196 17.24202 1.000 79.50723 263 ILE B O 1
ATOM 4684 N N . LEU B 1 264 ? -18.40502 -0.93916 14.99302 1.000 78.07043 264 LEU B N 1
ATOM 4685 C CA . LEU B 1 264 ? -19.86593 -0.93134 14.92109 1.000 76.01490 264 LEU B CA 1
ATOM 4686 C C . LEU B 1 264 ? -20.48546 -2.22073 15.44450 1.000 77.39056 264 LEU B C 1
ATOM 4687 O O . LEU B 1 264 ? -21.45791 -2.13996 16.21661 1.000 80.04887 264 LEU B O 1
ATOM 4692 N N . PRO B 1 265 ? -20.00676 -3.41833 15.08573 1.000 78.25907 265 PRO B N 1
ATOM 4693 C CA . PRO B 1 265 ? -20.58634 -4.62630 15.69893 1.000 81.03949 265 PRO B CA 1
ATOM 4694 C C . PRO B 1 265 ? -20.39293 -4.69264 17.20193 1.000 86.27548 265 PRO B C 1
ATOM 4695 O O . PRO B 1 265 ? -21.22265 -5.29660 17.89310 1.000 103.10920 265 PRO B O 1
ATOM 4699 N N . LEU B 1 266 ? -19.33022 -4.08899 17.73799 1.000 80.31760 266 LEU B N 1
ATOM 4700 C CA . LEU B 1 266 ? -19.17615 -4.04796 19.18936 1.000 79.17502 266 LEU B CA 1
ATOM 4701 C C . LEU B 1 266 ? -20.18812 -3.10145 19.81821 1.000 70.12437 266 LEU B C 1
ATOM 4702 O O . LEU B 1 266 ? -20.84029 -3.44685 20.81071 1.000 77.51791 266 LEU B O 1
ATOM 4707 N N . PHE B 1 267 ? -20.33084 -1.89707 19.25548 1.000 72.64343 267 PHE B N 1
ATOM 4708 C CA . PHE B 1 267 ? -21.32929 -0.96176 19.76553 1.000 73.57070 267 PHE B CA 1
ATOM 4709 C C . PHE B 1 267 ? -22.72712 -1.56174 19.68371 1.000 73.77888 267 PHE B C 1
ATOM 4710 O O . PHE B 1 267 ? -23.55124 -1.36598 20.58644 1.000 80.24432 267 PHE B O 1
ATOM 4718 N N . ALA B 1 268 ? -23.00843 -2.30059 18.60953 1.000 69.74764 268 ALA B N 1
ATOM 4719 C CA . ALA B 1 268 ? -24.28700 -2.99122 18.49670 1.000 69.17450 268 ALA B CA 1
ATOM 4720 C C . ALA B 1 268 ? -24.40091 -4.10457 19.53156 1.000 75.62031 268 ALA B C 1
ATOM 4721 O O . ALA B 1 268 ? -25.42392 -4.23004 20.21498 1.000 79.89024 268 ALA B O 1
ATOM 4723 N N . PHE B 1 269 ? -23.35521 -4.92252 19.67009 1.000 74.73708 269 PHE B N 1
ATOM 4724 C CA . PHE B 1 269 ? -23.42366 -6.01911 20.63004 1.000 71.88816 269 PHE B CA 1
ATOM 4725 C C . PHE B 1 269 ? -23.55150 -5.50695 22.05710 1.000 77.70067 269 PHE B C 1
ATOM 4726 O O . PHE B 1 269 ? -24.10206 -6.20485 22.91498 1.000 85.84770 269 PHE B O 1
ATOM 4734 N N . ALA B 1 270 ? -23.06532 -4.29633 22.32854 1.000 75.45342 270 ALA B N 1
ATOM 4735 C CA . ALA B 1 270 ? -23.12687 -3.73838 23.67309 1.000 66.47592 270 ALA B CA 1
ATOM 4736 C C . ALA B 1 270 ? -24.40065 -2.95161 23.93626 1.000 66.18963 270 ALA B C 1
ATOM 4737 O O . ALA B 1 270 ? -24.82131 -2.84300 25.09147 1.000 71.40004 270 ALA B O 1
ATOM 4739 N N . ASN B 1 271 ? -25.02410 -2.39383 22.90091 1.000 69.82306 271 ASN B N 1
ATOM 4740 C CA . ASN B 1 271 ? -26.13912 -1.48445 23.09420 1.000 62.02191 271 ASN B CA 1
ATOM 4741 C C . ASN B 1 271 ? -27.45649 -1.96467 22.50755 1.000 75.13370 271 ASN B C 1
ATOM 4742 O O . ASN B 1 271 ? -28.48876 -1.35260 22.79471 1.000 84.97846 271 ASN B O 1
ATOM 4747 N N . ALA B 1 272 ? -27.46650 -3.02973 21.70481 1.000 71.42748 272 ALA B N 1
ATOM 4748 C CA . ALA B 1 272 ? -28.68847 -3.49320 21.05880 1.000 76.63306 272 ALA B CA 1
ATOM 4749 C C . ALA B 1 272 ? -29.31264 -4.69934 21.75488 1.000 87.09994 272 ALA B C 1
ATOM 4750 O O . ALA B 1 272 ? -30.13317 -5.39680 21.14972 1.000 100.59246 272 ALA B O 1
ATOM 4752 N N . GLY B 1 273 ? -28.95651 -4.95351 23.00958 1.000 84.14020 273 GLY B N 1
ATOM 4753 C CA . GLY B 1 273 ? -29.50617 -6.09133 23.71914 1.000 79.44225 273 GLY B CA 1
ATOM 4754 C C . GLY B 1 273 ? -30.56348 -5.70287 24.73063 1.000 79.62215 273 GLY B C 1
ATOM 4755 O O . GLY B 1 273 ? -30.25311 -5.06894 25.74352 1.000 87.46692 273 GLY B O 1
ATOM 4756 N N . VAL B 1 274 ? -31.81367 -6.08735 24.47518 1.000 74.81359 274 VAL B N 1
ATOM 4757 C CA . VAL B 1 274 ? -32.94605 -5.70998 25.31257 1.000 84.85910 274 VAL B CA 1
ATOM 4758 C C . VAL B 1 274 ? -33.71753 -6.96399 25.69768 1.000 84.39065 274 VAL B C 1
ATOM 4759 O O . VAL B 1 274 ? -34.09331 -7.75784 24.82762 1.000 87.80097 274 VAL B O 1
ATOM 4763 N N . SER B 1 275 ? -33.95969 -7.13404 26.99719 1.000 75.34966 275 SER B N 1
ATOM 4764 C CA . SER B 1 275 ? -34.77072 -8.24622 27.47526 1.000 74.21083 275 SER B CA 1
ATOM 4765 C C . SER B 1 275 ? -36.21796 -8.07354 27.03157 1.000 78.66099 275 SER B C 1
ATOM 4766 O O . SER B 1 275 ? -36.83849 -7.03789 27.28807 1.000 86.73900 275 SER B O 1
ATOM 4769 N N . LEU B 1 276 ? -36.75951 -9.09793 26.37781 1.000 82.49838 276 LEU B N 1
ATOM 4770 C CA . LEU B 1 276 ? -38.09296 -9.04434 25.79712 1.000 80.18091 276 LEU B CA 1
ATOM 4771 C C . LEU B 1 276 ? -39.15440 -9.68648 26.67760 1.000 85.61623 276 LEU B C 1
ATOM 4772 O O . LEU B 1 276 ? -40.30485 -9.81292 26.24589 1.000 93.67923 276 LEU B O 1
ATOM 4777 N N . GLN B 1 277 ? -38.80413 -10.10326 27.88983 1.000 77.58291 277 GLN B N 1
ATOM 4778 C CA . GLN B 1 277 ? -39.79736 -10.72226 28.75143 1.000 76.31816 277 GLN B CA 1
ATOM 4779 C C . GLN B 1 277 ? -40.86186 -9.70007 29.12262 1.000 86.74560 277 GLN B C 1
ATOM 4780 O O . GLN B 1 277 ? -40.56076 -8.53526 29.39449 1.000 94.58940 277 GLN B O 1
ATOM 4786 N N . GLY B 1 278 ? -42.11817 -10.13428 29.10356 1.000 93.37246 278 GLY B N 1
ATOM 4787 C CA . GLY B 1 278 ? -43.21962 -9.25305 29.41729 1.000 88.98513 278 GLY B CA 1
ATOM 4788 C C . GLY B 1 278 ? -43.58023 -8.25622 28.33927 1.000 92.55425 278 GLY B C 1
ATOM 4789 O O . GLY B 1 278 ? -44.57216 -7.53439 28.49865 1.000 100.22039 278 GLY B O 1
ATOM 4790 N N . VAL B 1 279 ? -42.82096 -8.19017 27.24757 1.000 91.35829 279 VAL B N 1
ATOM 4791 C CA . VAL B 1 279 ? -43.10889 -7.23409 26.18189 1.000 91.28738 279 VAL B CA 1
ATOM 4792 C C . VAL B 1 279 ? -44.42630 -7.62693 25.52053 1.000 97.72879 279 VAL B C 1
ATOM 4793 O O . VAL B 1 279 ? -44.53225 -8.68562 24.89536 1.000 104.22028 279 VAL B O 1
ATOM 4797 N N . THR B 1 280 ? -45.42954 -6.77239 25.65990 1.000 98.46086 280 THR B N 1
ATOM 4798 C CA . THR B 1 280 ? -46.74100 -6.96203 25.06662 1.000 88.30962 280 THR B CA 1
ATOM 4799 C C . THR B 1 280 ? -46.92888 -5.98831 23.90987 1.000 92.74914 280 THR B C 1
ATOM 4800 O O . THR B 1 280 ? -46.07588 -5.14398 23.62216 1.000 90.80850 280 THR B O 1
ATOM 4804 N N . ILE B 1 281 ? -48.07621 -6.11191 23.24423 1.000 105.80353 281 ILE B N 1
ATOM 4805 C CA . ILE B 1 281 ? -48.40223 -5.20323 22.15414 1.000 108.54367 281 ILE B CA 1
ATOM 4806 C C . ILE B 1 281 ? -48.92916 -3.86863 22.67027 1.000 109.30180 281 ILE B C 1
ATOM 4807 O O . ILE B 1 281 ? -48.90040 -2.87256 21.93699 1.000 107.29687 281 ILE B O 1
ATOM 4812 N N . ASP B 1 282 ? -49.40084 -3.81723 23.91859 1.000 109.48994 282 ASP B N 1
ATOM 4813 C CA . ASP B 1 282 ? -49.80689 -2.54360 24.50366 1.000 111.34968 282 ASP B CA 1
ATOM 4814 C C . ASP B 1 282 ? -48.59781 -1.67537 24.82092 1.000 105.93622 282 ASP B C 1
ATOM 4815 O O . ASP B 1 282 ? -48.66205 -0.44512 24.70921 1.000 105.35893 282 ASP B O 1
ATOM 4820 N N . GLY B 1 283 ? -47.48850 -2.29751 25.22490 1.000 102.66536 283 GLY B N 1
ATOM 4821 C CA . GLY B 1 283 ? -46.30523 -1.53111 25.57097 1.000 102.04392 283 GLY B CA 1
ATOM 4822 C C . GLY B 1 283 ? -45.66223 -0.85177 24.38047 1.000 101.50491 283 GLY B C 1
ATOM 4823 O O . GLY B 1 283 ? -45.14421 0.26248 24.50420 1.000 109.93986 283 GLY B O 1
ATOM 4824 N N . LEU B 1 284 ? -45.68900 -1.50271 23.21582 1.000 96.05326 284 LEU B N 1
ATOM 4825 C CA . LEU B 1 284 ? -45.07064 -0.94904 22.01863 1.000 88.19031 284 LEU B CA 1
ATOM 4826 C C . LEU B 1 284 ? -45.87155 0.19492 21.41652 1.000 90.62426 284 LEU B C 1
ATOM 4827 O O . LEU B 1 284 ? -45.30420 1.00932 20.68062 1.000 91.08571 284 LEU B O 1
ATOM 4832 N N . THR B 1 285 ? -47.16445 0.27968 21.71879 1.000 93.89547 285 THR B N 1
ATOM 4833 C CA . THR B 1 285 ? -48.01550 1.36446 21.25210 1.000 98.53324 285 THR B CA 1
ATOM 4834 C C . THR B 1 285 ? -48.00061 2.57203 22.18598 1.000 101.37154 285 THR B C 1
ATOM 4835 O O . THR B 1 285 ? -48.80755 3.49020 22.00241 1.000 100.68257 285 THR B O 1
ATOM 4839 N N . SER B 1 286 ? -47.10927 2.58968 23.17696 1.000 96.96835 286 SER B N 1
ATOM 4840 C CA . SER B 1 286 ? -46.97454 3.73658 24.06264 1.000 95.66093 286 SER B CA 1
ATOM 4841 C C . SER B 1 286 ? -46.40475 4.93358 23.30502 1.000 100.15915 286 SER B C 1
ATOM 4842 O O . SER B 1 286 ? -45.80861 4.79920 22.23310 1.000 99.88110 286 SER B O 1
ATOM 4845 N N . MET B 1 287 ? -46.57700 6.12030 23.89502 1.000 82.29130 287 MET B N 1
ATOM 4846 C CA . MET B 1 287 ? -46.18476 7.35216 23.21525 1.000 86.45866 287 MET B CA 1
ATOM 4847 C C . MET B 1 287 ? -44.69363 7.38218 22.89151 1.000 80.93155 287 MET B C 1
ATOM 4848 O O . MET B 1 287 ? -44.29440 7.97246 21.88001 1.000 83.09062 287 MET B O 1
ATOM 4853 N N . LEU B 1 288 ? -43.85800 6.74612 23.71904 1.000 75.63946 288 LEU B N 1
ATOM 4854 C CA . LEU B 1 288 ? -42.41101 6.79497 23.51403 1.000 76.99914 288 LEU B CA 1
ATOM 4855 C C . LEU B 1 288 ? -41.95721 5.89391 22.36512 1.000 80.92860 288 LEU B C 1
ATOM 4856 O O . LEU B 1 288 ? -41.35972 6.40197 21.40651 1.000 93.37785 288 LEU B O 1
ATOM 4861 N N . PRO B 1 289 ? -42.19919 4.57466 22.39654 1.000 72.19832 289 PRO B N 1
ATOM 4862 C CA . PRO B 1 289 ? -41.73459 3.75898 21.26171 1.000 74.42912 289 PRO B CA 1
ATOM 4863 C C . PRO B 1 289 ? -42.45971 4.07558 19.96916 1.000 81.11429 289 PRO B C 1
ATOM 4864 O O . PRO B 1 289 ? -41.82587 4.13696 18.90824 1.000 87.25872 289 PRO B O 1
ATOM 4868 N N . LEU B 1 290 ? -43.77543 4.28694 20.02591 1.000 77.48717 290 LEU B N 1
ATOM 4869 C CA . LEU B 1 290 ? -44.52302 4.57229 18.80494 1.000 86.28704 290 LEU B CA 1
ATOM 4870 C C . LEU B 1 290 ? -44.04658 5.86646 18.15730 1.000 92.24472 290 LEU B C 1
ATOM 4871 O O . LEU B 1 290 ? -43.98568 5.96718 16.92587 1.000 102.93797 290 LEU B O 1
ATOM 4876 N N . GLY B 1 291 ? -43.70088 6.86716 18.97179 1.000 81.42065 291 GLY B N 1
ATOM 4877 C CA . GLY B 1 291 ? -43.13741 8.08837 18.42202 1.000 84.07632 291 GLY B CA 1
ATOM 4878 C C . GLY B 1 291 ? -41.85610 7.83362 17.65438 1.000 83.76911 291 GLY B C 1
ATOM 4879 O O . GLY B 1 291 ? -41.62360 8.42763 16.59924 1.000 91.10819 291 GLY B O 1
ATOM 4880 N N . ILE B 1 292 ? -41.01339 6.93674 18.16830 1.000 79.75074 292 ILE B N 1
ATOM 4881 C CA . ILE B 1 292 ? -39.80680 6.54803 17.44621 1.000 82.14236 292 ILE B CA 1
ATOM 4882 C C . ILE B 1 292 ? -40.16323 5.72140 16.21399 1.000 85.22441 292 ILE B C 1
ATOM 4883 O O . ILE B 1 292 ? -39.56777 5.89143 15.14284 1.000 93.82136 292 ILE B O 1
ATOM 4888 N N . ILE B 1 293 ? -41.13862 4.81748 16.34222 1.000 77.26748 293 ILE B N 1
ATOM 4889 C CA A ILE B 1 293 ? -41.58538 4.05032 15.18437 0.500 75.83400 293 ILE B CA 1
ATOM 4890 C CA B ILE B 1 293 ? -41.61029 4.04899 15.19063 0.500 75.94240 293 ILE B CA 1
ATOM 4891 C C . ILE B 1 293 ? -42.09401 4.98726 14.09555 1.000 84.90211 293 ILE B C 1
ATOM 4892 O O . ILE B 1 293 ? -41.65187 4.91777 12.94218 1.000 91.87690 293 ILE B O 1
ATOM 4901 N N . ALA B 1 294 ? -43.01832 5.88399 14.44783 1.000 77.22299 294 ALA B N 1
ATOM 4902 C CA . ALA B 1 294 ? -43.59891 6.78763 13.45956 1.000 85.52351 294 ALA B CA 1
ATOM 4903 C C . ALA B 1 294 ? -42.55913 7.75910 12.91167 1.000 81.21752 294 ALA B C 1
ATOM 4904 O O . ALA B 1 294 ? -42.46587 7.96101 11.69522 1.000 84.07044 294 ALA B O 1
ATOM 4906 N N . GLY B 1 295 ? -41.76980 8.37383 13.79633 1.000 78.63243 295 GLY B N 1
ATOM 4907 C CA . GLY B 1 295 ? -40.76354 9.32043 13.34629 1.000 79.14587 295 GLY B CA 1
ATOM 4908 C C . GLY B 1 295 ? -39.74449 8.71216 12.40338 1.000 90.00123 295 GLY B C 1
ATOM 4909 O O . GLY B 1 295 ? -39.17740 9.41343 11.56075 1.000 92.54583 295 GLY B O 1
ATOM 4910 N N . LEU B 1 296 ? -39.49969 7.40673 12.52564 1.000 83.84317 296 LEU B N 1
ATOM 4911 C CA . LEU B 1 296 ? -38.58609 6.69839 11.63372 1.000 82.87982 296 LEU B CA 1
ATOM 4912 C C . LEU B 1 296 ? -39.31030 6.13582 10.41346 1.000 89.76760 296 LEU B C 1
ATOM 4913 O O . LEU B 1 296 ? -38.94082 6.43016 9.27260 1.000 88.97417 296 LEU B O 1
ATOM 4918 N N . LEU B 1 297 ? -40.34367 5.32232 10.64507 1.000 90.61728 297 LEU B N 1
ATOM 4919 C CA . LEU B 1 297 ? -41.00949 4.63245 9.54606 1.000 92.25134 297 LEU B CA 1
ATOM 4920 C C . LEU B 1 297 ? -41.79707 5.58988 8.66385 1.000 89.15605 297 LEU B C 1
ATOM 4921 O O . LEU B 1 297 ? -41.98521 5.31479 7.47606 1.000 100.90348 297 LEU B O 1
ATOM 4926 N N . ILE B 1 298 ? -42.27055 6.70760 9.21625 1.000 92.03481 298 ILE B N 1
ATOM 4927 C CA . ILE B 1 298 ? -43.04368 7.68616 8.46523 1.000 94.51378 298 ILE B CA 1
ATOM 4928 C C . ILE B 1 298 ? -42.35750 9.04515 8.42915 1.000 100.14694 298 ILE B C 1
ATOM 4929 O O . ILE B 1 298 ? -42.29274 9.68243 7.37190 1.000 104.74331 298 ILE B O 1
ATOM 4934 N N . GLY B 1 299 ? -41.82999 9.50426 9.56662 1.000 95.36154 299 GLY B N 1
ATOM 4935 C CA . GLY B 1 299 ? -41.20598 10.81728 9.60472 1.000 91.87327 299 GLY B CA 1
ATOM 4936 C C . GLY B 1 299 ? -40.05154 10.95024 8.63121 1.000 93.47524 299 GLY B C 1
ATOM 4937 O O . GLY B 1 299 ? -39.87776 11.99548 7.99942 1.000 93.55596 299 GLY B O 1
ATOM 4938 N N . LYS B 1 300 ? -39.25096 9.88383 8.48474 1.000 94.78519 300 LYS B N 1
ATOM 4939 C CA . LYS B 1 300 ? -38.14420 9.93505 7.52787 1.000 94.92609 300 LYS B CA 1
ATOM 4940 C C . LYS B 1 300 ? -38.63923 9.97140 6.08621 1.000 103.96734 300 LYS B C 1
ATOM 4941 O O . LYS B 1 300 ? -38.28262 10.91130 5.35352 1.000 114.75927 300 LYS B O 1
ATOM 4947 N N . PRO B 1 301 ? -39.44499 9.01109 5.60720 1.000 102.40960 301 PRO B N 1
ATOM 4948 C CA . PRO B 1 301 ? -39.86504 9.08726 4.19689 1.000 101.21854 301 PRO B CA 1
ATOM 4949 C C . PRO B 1 301 ? -40.73332 10.29708 3.89805 1.000 110.27479 301 PRO B C 1
ATOM 4950 O O . PRO B 1 301 ? -40.52194 10.96739 2.87920 1.000 107.33121 301 PRO B O 1
ATOM 4954 N N . LEU B 1 302 ? -41.69845 10.60914 4.76602 1.000 111.78313 302 LEU B N 1
ATOM 4955 C CA . LEU B 1 302 ? -42.55046 11.76956 4.52706 1.000 110.56296 302 LEU B CA 1
ATOM 4956 C C . LEU B 1 302 ? -41.75264 13.06504 4.59470 1.000 106.00447 302 LEU B C 1
ATOM 4957 O O . LEU B 1 302 ? -41.98745 13.98481 3.80468 1.000 109.53265 302 LEU B O 1
ATOM 4962 N N . GLY B 1 303 ? -40.79752 13.15212 5.52102 1.000 102.39831 303 GLY B N 1
ATOM 4963 C CA . GLY B 1 303 ? -40.03904 14.38372 5.66881 1.000 109.27569 303 GLY B CA 1
ATOM 4964 C C . GLY B 1 303 ? -39.03372 14.60099 4.55379 1.000 113.88724 303 GLY B C 1
ATOM 4965 O O . GLY B 1 303 ? -38.91854 15.70707 4.01649 1.000 110.70770 303 GLY B O 1
ATOM 4966 N N . ILE B 1 304 ? -38.29133 13.55327 4.19239 1.000 114.18763 304 ILE B N 1
ATOM 4967 C CA . ILE B 1 304 ? -37.26852 13.68299 3.15866 1.000 122.76740 304 ILE B CA 1
ATOM 4968 C C . ILE B 1 304 ? -37.90463 14.01455 1.81447 1.000 139.27904 304 ILE B C 1
ATOM 4969 O O . ILE B 1 304 ? -37.50210 14.96726 1.13594 1.000 151.52696 304 ILE B O 1
ATOM 4974 N N . SER B 1 305 ? -38.90944 13.23322 1.41124 1.000 137.57008 305 SER B N 1
ATOM 4975 C CA . SER B 1 305 ? -39.51909 13.42491 0.09985 1.000 122.61091 305 SER B CA 1
ATOM 4976 C C . SER B 1 305 ? -40.24395 14.76085 0.00990 1.000 119.62438 305 SER B C 1
ATOM 4977 O O . SER B 1 305 ? -40.19594 15.42786 -1.02960 1.000 128.65810 305 SER B O 1
ATOM 4980 N N . LEU B 1 306 ? -40.92061 15.17143 1.08452 1.000 117.61816 306 LEU B N 1
ATOM 4981 C CA . LEU B 1 306 ? -41.68816 16.41013 1.02481 1.000 121.48290 306 LEU B CA 1
ATOM 4982 C C . LEU B 1 306 ? -40.78383 17.62923 0.90359 1.000 125.49740 306 LEU B C 1
ATOM 4983 O O . LEU B 1 306 ? -41.19588 18.64776 0.33902 1.000 130.48197 306 LEU B O 1
ATOM 4988 N N . PHE B 1 307 ? -39.55874 17.55246 1.42728 1.000 122.75936 307 PHE B N 1
ATOM 4989 C CA . PHE B 1 307 ? -38.64795 18.68799 1.33595 1.000 123.01370 307 PHE B CA 1
ATOM 4990 C C . PHE B 1 307 ? -37.95585 18.75031 -0.02039 1.000 132.82518 307 PHE B C 1
ATOM 4991 O O . PHE B 1 307 ? -37.73634 19.84376 -0.55250 1.000 144.47239 307 PHE B O 1
ATOM 4999 N N . CYS B 1 308 ? -37.60322 17.59597 -0.59526 1.000 134.34668 308 CYS B N 1
ATOM 5000 C CA . CYS B 1 308 ? -37.09033 17.58569 -1.96339 1.000 140.07459 308 CYS B CA 1
ATOM 5001 C C . CYS B 1 308 ? -38.15302 18.06600 -2.94249 1.000 139.27660 308 CYS B C 1
ATOM 5002 O O . CYS B 1 308 ? -37.84999 18.78779 -3.89981 1.000 142.83609 308 CYS B O 1
ATOM 5005 N N . TRP B 1 309 ? -39.40682 17.67003 -2.71601 1.000 136.28702 309 TRP B N 1
ATOM 5006 C CA . TRP B 1 309 ? -40.51338 18.19906 -3.50320 1.000 137.00296 309 TRP B CA 1
ATOM 5007 C C . TRP B 1 309 ? -40.64204 19.70581 -3.31317 1.000 143.57623 309 TRP B C 1
ATOM 5008 O O . TRP B 1 309 ? -40.77081 20.45793 -4.28607 1.000 154.01094 309 TRP B O 1
ATOM 5019 N N . LEU B 1 310 ? -40.60839 20.16601 -2.05776 1.000 139.25902 310 LEU B N 1
ATOM 5020 C CA . LEU B 1 310 ? -40.73716 21.59482 -1.78636 1.000 145.64052 310 LEU B CA 1
ATOM 5021 C C . LEU B 1 310 ? -39.55556 22.38585 -2.33173 1.000 146.86238 310 LEU B C 1
ATOM 5022 O O . LEU B 1 310 ? -39.70510 23.56714 -2.66437 1.000 153.06159 310 LEU B O 1
ATOM 5027 N N . ALA B 1 311 ? -38.37926 21.76442 -2.43115 1.000 142.49144 311 ALA B N 1
ATOM 5028 C CA . ALA B 1 311 ? -37.20111 22.50627 -2.86392 1.000 137.07600 311 ALA B CA 1
ATOM 5029 C C . ALA B 1 311 ? -37.09075 22.55122 -4.38369 1.000 149.03416 311 ALA B C 1
ATOM 5030 O O . ALA B 1 311 ? -36.70962 23.58349 -4.94723 1.000 153.60981 311 ALA B O 1
ATOM 5032 N N . LEU B 1 312 ? -37.40646 21.44184 -5.05970 1.000 151.48323 312 LEU B N 1
ATOM 5033 C CA . LEU B 1 312 ? -37.29954 21.39659 -6.51555 1.000 147.62114 312 LEU B CA 1
ATOM 5034 C C . LEU B 1 312 ? -38.26226 22.37735 -7.17218 1.000 152.45845 312 LEU B C 1
ATOM 5035 O O . LEU B 1 312 ? -37.89212 23.09702 -8.10729 1.000 156.70394 312 LEU B O 1
ATOM 5040 N N . ARG B 1 313 ? -39.50818 22.41748 -6.69441 1.000 153.70588 313 ARG B N 1
ATOM 5041 C CA . ARG B 1 313 ? -40.51508 23.25826 -7.33232 1.000 162.35296 313 ARG B CA 1
ATOM 5042 C C . ARG B 1 313 ? -40.15392 24.73529 -7.22963 1.000 169.49762 313 ARG B C 1
ATOM 5043 O O . ARG B 1 313 ? -40.40547 25.50910 -8.16041 1.000 181.78705 313 ARG B O 1
ATOM 5051 N N . PHE B 1 314 ? -39.54642 25.14403 -6.11554 1.000 166.98551 314 PHE B N 1
ATOM 5052 C CA . PHE B 1 314 ? -39.24779 26.54788 -5.85720 1.000 169.98654 314 PHE B CA 1
ATOM 5053 C C . PHE B 1 314 ? -37.81308 26.91947 -6.22982 1.000 166.29753 314 PHE B C 1
ATOM 5054 O O . PHE B 1 314 ? -37.24096 27.84913 -5.65085 1.000 169.49778 314 PHE B O 1
ATOM 5062 N N . LYS B 1 315 ? -37.22017 26.18557 -7.17410 1.000 161.98818 315 LYS B N 1
ATOM 5063 C CA . LYS B 1 315 ? -35.97860 26.50558 -7.88035 1.000 163.27625 315 LYS B CA 1
ATOM 5064 C C . LYS B 1 315 ? -34.79136 26.77907 -6.95765 1.000 158.20667 315 LYS B C 1
ATOM 5065 O O . LYS B 1 315 ? -33.76740 27.30119 -7.41553 1.000 159.18947 315 LYS B O 1
ATOM 5071 N N . LEU B 1 316 ? -34.88348 26.42461 -5.67823 1.000 158.74722 316 LEU B N 1
ATOM 5072 C CA . LEU B 1 316 ? -33.75543 26.54390 -4.76398 1.000 153.63900 316 LEU B CA 1
ATOM 5073 C C . LEU B 1 316 ? -32.86983 25.30705 -4.74988 1.000 152.78499 316 LEU B C 1
ATOM 5074 O O . LEU B 1 316 ? -31.82992 25.32076 -4.08460 1.000 150.06945 316 LEU B O 1
ATOM 5079 N N . ALA B 1 317 ? -33.23924 24.25359 -5.47659 1.000 158.77202 317 ALA B N 1
ATOM 5080 C CA . ALA B 1 317 ? -32.69393 22.92576 -5.26905 1.000 159.64461 317 ALA B CA 1
ATOM 5081 C C . ALA B 1 317 ? -31.76676 22.52192 -6.41855 1.000 163.25667 317 ALA B C 1
ATOM 5082 O O . ALA B 1 317 ? -31.06831 23.37707 -6.98970 1.000 165.87471 317 ALA B O 1
ATOM 5084 N N . HIS B 1 318 ? -31.75130 21.23141 -6.73580 1.000 166.90762 318 HIS B N 1
ATOM 5085 C CA . HIS B 1 318 ? -30.83193 20.59942 -7.67606 1.000 171.64285 318 HIS B CA 1
ATOM 5086 C C . HIS B 1 318 ? -31.32370 19.16697 -7.85946 1.000 163.75160 318 HIS B C 1
ATOM 5087 O O . HIS B 1 318 ? -32.33558 18.76383 -7.27768 1.000 160.36068 318 HIS B O 1
ATOM 5094 N N . LEU B 1 319 ? -30.60631 18.39617 -8.66870 1.000 161.52236 319 LEU B N 1
ATOM 5095 C CA . LEU B 1 319 ? -31.00808 17.00705 -8.85018 1.000 159.67202 319 LEU B CA 1
ATOM 5096 C C . LEU B 1 319 ? -29.83312 16.16101 -9.32685 1.000 171.63616 319 LEU B C 1
ATOM 5097 O O . LEU B 1 319 ? -29.25967 16.43521 -10.38980 1.000 182.29442 319 LEU B O 1
ATOM 5102 N N . PRO B 1 320 ? -29.44743 15.13141 -8.57093 1.000 168.97382 320 PRO B N 1
ATOM 5103 C CA . PRO B 1 320 ? -28.32973 14.27937 -8.99604 1.000 170.85666 320 PRO B CA 1
ATOM 5104 C C . PRO B 1 320 ? -28.64249 13.54060 -10.28952 1.000 176.93249 320 PRO B C 1
ATOM 5105 O O . PRO B 1 320 ? -29.79171 13.19736 -10.57340 1.000 188.34254 320 PRO B O 1
ATOM 5109 N N . GLN B 1 321 ? -27.59374 13.29550 -11.07477 1.000 170.84495 321 GLN B N 1
ATOM 5110 C CA . GLN B 1 321 ? -27.73880 12.64581 -12.37395 1.000 165.76864 321 GLN B CA 1
ATOM 5111 C C . GLN B 1 321 ? -28.24123 11.21543 -12.19436 1.000 157.31931 321 GLN B C 1
ATOM 5112 O O . GLN B 1 321 ? -27.56806 10.38641 -11.57212 1.000 149.86742 321 GLN B O 1
ATOM 5118 N N . GLY B 1 322 ? -29.42431 10.92845 -12.73888 1.000 154.20870 322 GLY B N 1
ATOM 5119 C CA . GLY B 1 322 ? -30.03863 9.61974 -12.60555 1.000 151.94483 322 GLY B CA 1
ATOM 5120 C C . GLY B 1 322 ? -30.89081 9.49182 -11.35825 1.000 158.60196 322 GLY B C 1
ATOM 5121 O O . GLY B 1 322 ? -30.68834 8.58055 -10.54948 1.000 155.96628 322 GLY B O 1
ATOM 5122 N N . THR B 1 323 ? -31.86216 10.39181 -11.19976 1.000 165.84309 323 THR B N 1
ATOM 5123 C CA . THR B 1 323 ? -32.61548 10.52875 -9.95688 1.000 165.96319 323 THR B CA 1
ATOM 5124 C C . THR B 1 323 ? -33.97531 9.83523 -9.98992 1.000 177.41097 323 THR B C 1
ATOM 5125 O O . THR B 1 323 ? -34.29246 9.06884 -9.07428 1.000 181.69023 323 THR B O 1
ATOM 5129 N N . THR B 1 324 ? -34.79225 10.10540 -11.01703 1.000 181.98363 324 THR B N 1
ATOM 5130 C CA . THR B 1 324 ? -36.16008 9.59550 -11.17139 1.000 179.95081 324 THR B CA 1
ATOM 5131 C C . THR B 1 324 ? -37.11658 10.13452 -10.10638 1.000 170.21334 324 THR B C 1
ATOM 5132 O O . THR B 1 324 ? -38.33598 10.11818 -10.30337 1.000 170.26426 324 THR B O 1
ATOM 5136 N N . TYR B 1 325 ? -36.56774 10.58643 -8.97437 1.000 161.54149 325 TYR B N 1
ATOM 5137 C CA . TYR B 1 325 ? -37.26353 11.18412 -7.83245 1.000 150.35956 325 TYR B CA 1
ATOM 5138 C C . TYR B 1 325 ? -38.13345 10.17983 -7.07887 1.000 149.71904 325 TYR B C 1
ATOM 5139 O O . TYR B 1 325 ? -38.48110 10.41795 -5.91792 1.000 132.27886 325 TYR B O 1
ATOM 5148 N N . GLN B 1 326 ? -38.48832 9.05711 -7.70476 1.000 155.97900 326 GLN B N 1
ATOM 5149 C CA . GLN B 1 326 ? -39.05450 7.95495 -6.93758 1.000 158.08711 326 GLN B CA 1
ATOM 5150 C C . GLN B 1 326 ? -37.97286 7.14046 -6.24025 1.000 151.80662 326 GLN B C 1
ATOM 5151 O O . GLN B 1 326 ? -38.24928 6.51811 -5.20851 1.000 152.02884 326 GLN B O 1
ATOM 5157 N N . GLN B 1 327 ? -36.74680 7.14452 -6.77402 1.000 144.59194 327 GLN B N 1
ATOM 5158 C CA . GLN B 1 327 ? -35.63267 6.49564 -6.09051 1.000 136.03321 327 GLN B CA 1
ATOM 5159 C C . GLN B 1 327 ? -35.26783 7.21754 -4.80087 1.000 131.29625 327 GLN B C 1
ATOM 5160 O O . GLN B 1 327 ? -34.71567 6.59995 -3.88313 1.000 129.33559 327 GLN B O 1
ATOM 5166 N N . ILE B 1 328 ? -35.55285 8.52022 -4.71908 1.000 133.80735 328 ILE B N 1
ATOM 5167 C CA . ILE B 1 328 ? -35.29447 9.26928 -3.49129 1.000 128.50303 328 ILE B CA 1
ATOM 5168 C C . ILE B 1 328 ? -36.17158 8.74889 -2.36109 1.000 128.22261 328 ILE B C 1
ATOM 5169 O O . ILE B 1 328 ? -35.70924 8.55724 -1.22908 1.000 122.73535 328 ILE B O 1
ATOM 5174 N N . MET B 1 329 ? -37.44833 8.49777 -2.65603 1.000 134.92618 329 MET B N 1
ATOM 5175 C CA . MET B 1 329 ? -38.36985 7.97386 -1.65716 1.000 137.81565 329 MET B CA 1
ATOM 5176 C C . MET B 1 329 ? -37.97618 6.57790 -1.18708 1.000 142.35346 329 MET B C 1
ATOM 5177 O O . MET B 1 329 ? -38.40277 6.15697 -0.10587 1.000 139.39044 329 MET B O 1
ATOM 5182 N N . ALA B 1 330 ? -37.16749 5.85444 -1.96802 1.000 148.43596 330 ALA B N 1
ATOM 5183 C CA . ALA B 1 330 ? -36.60591 4.59631 -1.48479 1.000 145.18477 330 ALA B CA 1
ATOM 5184 C C . ALA B 1 330 ? -35.50327 4.84847 -0.46420 1.000 134.26973 330 ALA B C 1
ATOM 5185 O O . ALA B 1 330 ? -35.36302 4.09764 0.50886 1.000 123.27199 330 ALA B O 1
ATOM 5187 N N . VAL B 1 331 ? -34.70603 5.89724 -0.67577 1.000 128.12540 331 VAL B N 1
ATOM 5188 C CA . VAL B 1 331 ? -33.74065 6.31118 0.33561 1.000 122.61179 331 VAL B CA 1
ATOM 5189 C C . VAL B 1 331 ? -34.46268 6.79402 1.58751 1.000 118.82687 331 VAL B C 1
ATOM 5190 O O . VAL B 1 331 ? -34.02295 6.53557 2.71480 1.000 120.22569 331 VAL B O 1
ATOM 5194 N N . GLY B 1 332 ? -35.58289 7.49282 1.41040 1.000 116.62572 332 GLY B N 1
ATOM 5195 C CA . GLY B 1 332 ? -36.37316 7.97863 2.52403 1.000 111.94319 332 GLY B CA 1
ATOM 5196 C C . GLY B 1 332 ? -36.78813 6.87231 3.46791 1.000 99.86251 332 GLY B C 1
ATOM 5197 O O . GLY B 1 332 ? -36.43234 6.89736 4.64871 1.000 95.11145 332 GLY B O 1
ATOM 5198 N N . ILE B 1 333 ? -37.52835 5.88492 2.95517 1.000 102.24874 333 ILE B N 1
ATOM 5199 C CA . ILE B 1 333 ? -37.88246 4.72625 3.76526 1.000 105.42421 333 ILE B CA 1
ATOM 5200 C C . ILE B 1 333 ? -36.63824 4.00271 4.25933 1.000 107.69748 333 ILE B C 1
ATOM 5201 O O . ILE B 1 333 ? -36.67914 3.34052 5.30175 1.000 108.18236 333 ILE B O 1
ATOM 5206 N N . LEU B 1 334 ? -35.52108 4.12371 3.53828 1.000 108.13674 334 LEU B N 1
ATOM 5207 C CA . LEU B 1 334 ? -34.25750 3.56341 3.99590 1.000 99.19534 334 LEU B CA 1
ATOM 5208 C C . LEU B 1 334 ? -33.59880 4.41528 5.07023 1.000 106.10047 334 LEU B C 1
ATOM 5209 O O . LEU B 1 334 ? -32.76437 3.90238 5.82327 1.000 110.23568 334 LEU B O 1
ATOM 5214 N N . CYS B 1 335 ? -33.94161 5.70097 5.15295 1.000 105.26740 335 CYS B N 1
ATOM 5215 C CA . CYS B 1 335 ? -33.42584 6.54568 6.22180 1.000 104.17465 335 CYS B CA 1
ATOM 5216 C C . CYS B 1 335 ? -34.14450 6.32393 7.54552 1.000 103.35343 335 CYS B C 1
ATOM 5217 O O . CYS B 1 335 ? -33.68395 6.83206 8.57371 1.000 98.52825 335 CYS B O 1
ATOM 5220 N N . GLY B 1 336 ? -35.25460 5.58355 7.54874 1.000 107.31400 336 GLY B N 1
ATOM 5221 C CA . GLY B 1 336 ? -35.84077 5.11934 8.79096 1.000 98.20556 336 GLY B CA 1
ATOM 5222 C C . GLY B 1 336 ? -35.00543 4.10417 9.52843 1.000 96.50012 336 GLY B C 1
ATOM 5223 O O . GLY B 1 336 ? -35.44175 3.57753 10.55663 1.000 102.75754 336 GLY B O 1
ATOM 5224 N N . ILE B 1 337 ? -33.81693 3.80108 9.01289 1.000 96.91185 337 ILE B N 1
ATOM 5225 C CA . ILE B 1 337 ? -32.84613 2.95716 9.69873 1.000 99.69602 337 ILE B CA 1
ATOM 5226 C C . ILE B 1 337 ? -32.16446 3.82354 10.75327 1.000 104.19175 337 ILE B C 1
ATOM 5227 O O . ILE B 1 337 ? -31.21186 4.54722 10.45960 1.000 112.74010 337 ILE B O 1
ATOM 5232 N N . GLY B 1 338 ? -32.65801 3.75693 11.98893 1.000 89.68070 338 GLY B N 1
ATOM 5233 C CA . GLY B 1 338 ? -31.98202 4.40656 13.08786 1.000 87.23881 338 GLY B CA 1
ATOM 5234 C C . GLY B 1 338 ? -30.87295 3.52645 13.61665 1.000 96.78087 338 GLY B C 1
ATOM 5235 O O . GLY B 1 338 ? -29.69643 3.88518 13.54550 1.000 101.77956 338 GLY B O 1
ATOM 5236 N N . PHE B 1 339 ? -31.24645 2.35244 14.13661 1.000 97.91474 339 PHE B N 1
ATOM 5237 C CA . PHE B 1 339 ? -30.29781 1.36693 14.64953 1.000 100.05313 339 PHE B CA 1
ATOM 5238 C C . PHE B 1 339 ? -29.24892 1.97350 15.57043 1.000 97.11954 339 PHE B C 1
ATOM 5239 O O . PHE B 1 339 ? -29.58528 2.64810 16.54825 1.000 110.91663 339 PHE B O 1
ATOM 5247 N N . THR B 1 340 ? -27.97266 1.75212 15.23923 1.000 89.31230 340 THR B N 1
ATOM 5248 C CA . THR B 1 340 ? -26.89625 2.12109 16.15286 1.000 88.03566 340 THR B CA 1
ATOM 5249 C C . THR B 1 340 ? -26.89046 3.61809 16.42326 1.000 86.45243 340 THR B C 1
ATOM 5250 O O . THR B 1 340 ? -26.67684 4.04759 17.56426 1.000 81.52646 340 THR B O 1
ATOM 5254 N N . MET B 1 341 ? -27.15084 4.42923 15.39502 1.000 78.87817 341 MET B N 1
ATOM 5255 C CA . MET B 1 341 ? -27.04936 5.87426 15.56793 1.000 78.33196 341 MET B CA 1
ATOM 5256 C C . MET B 1 341 ? -28.15277 6.40833 16.47253 1.000 77.96376 341 MET B C 1
ATOM 5257 O O . MET B 1 341 ? -27.90204 7.27149 17.32167 1.000 80.17643 341 MET B O 1
ATOM 5262 N N . SER B 1 342 ? -29.38214 5.91681 16.30189 1.000 76.93923 342 SER B N 1
ATOM 5263 C CA . SER B 1 342 ? -30.45855 6.30987 17.20440 1.000 78.40925 342 SER B CA 1
ATOM 5264 C C . SER B 1 342 ? -30.26443 5.73252 18.60060 1.000 79.11972 342 SER B C 1
ATOM 5265 O O . SER B 1 342 ? -30.64985 6.36818 19.59049 1.000 77.19051 342 SER B O 1
ATOM 5268 N N . ILE B 1 343 ? -29.68999 4.53218 18.70835 1.000 70.72793 343 ILE B N 1
ATOM 5269 C CA . ILE B 1 343 ? -29.42635 3.98014 20.03349 1.000 68.33909 343 ILE B CA 1
ATOM 5270 C C . ILE B 1 343 ? -28.45763 4.87710 20.78357 1.000 69.59610 343 ILE B C 1
ATOM 5271 O O . ILE B 1 343 ? -28.65084 5.17321 21.96816 1.000 75.83918 343 ILE B O 1
ATOM 5276 N N . PHE B 1 344 ? -27.41597 5.35012 20.09809 1.000 65.35068 344 PHE B N 1
ATOM 5277 C CA . PHE B 1 344 ? -26.47749 6.26314 20.73739 1.000 64.74009 344 PHE B CA 1
ATOM 5278 C C . PHE B 1 344 ? -27.17378 7.54817 21.17177 1.000 69.46092 344 PHE B C 1
ATOM 5279 O O . PHE B 1 344 ? -27.00725 8.00362 22.31009 1.000 67.43404 344 PHE B O 1
ATOM 5287 N N . ILE B 1 345 ? -27.96894 8.14425 20.27910 1.000 68.45720 345 ILE B N 1
ATOM 5288 C CA . ILE B 1 345 ? -28.70349 9.35411 20.64227 1.000 59.78618 345 ILE B CA 1
ATOM 5289 C C . ILE B 1 345 ? -29.62458 9.08009 21.82084 1.000 62.15947 345 ILE B C 1
ATOM 5290 O O . ILE B 1 345 ? -29.71933 9.88640 22.75601 1.000 67.98813 345 ILE B O 1
ATOM 5295 N N . ALA B 1 346 ? -30.31387 7.93574 21.80006 1.000 65.69583 346 ALA B N 1
ATOM 5296 C CA . ALA B 1 346 ? -31.18074 7.57365 22.91827 1.000 63.16380 346 ALA B CA 1
ATOM 5297 C C . ALA B 1 346 ? -30.39019 7.46431 24.21692 1.000 65.52438 346 ALA B C 1
ATOM 5298 O O . ALA B 1 346 ? -30.81077 7.98842 25.25429 1.000 67.13530 346 ALA B O 1
ATOM 5300 N N . SER B 1 347 ? -29.23101 6.80291 24.17568 1.000 64.37128 347 SER B N 1
ATOM 5301 C CA . SER B 1 347 ? -28.42276 6.64539 25.37680 1.000 58.72686 347 SER B CA 1
ATOM 5302 C C . SER B 1 347 ? -27.95020 7.98233 25.93340 1.000 65.41954 347 SER B C 1
ATOM 5303 O O . SER B 1 347 ? -27.66163 8.08040 27.13268 1.000 72.36048 347 SER B O 1
ATOM 5306 N N . LEU B 1 348 ? -27.86393 9.01478 25.09700 1.000 66.17961 348 LEU B N 1
ATOM 5307 C CA . LEU B 1 348 ? -27.47201 10.32758 25.59695 1.000 61.00119 348 LEU B CA 1
ATOM 5308 C C . LEU B 1 348 ? -28.67288 11.08510 26.14626 1.000 68.28519 348 LEU B C 1
ATOM 5309 O O . LEU B 1 348 ? -28.60335 11.67404 27.23054 1.000 78.56091 348 LEU B O 1
ATOM 5314 N N . ALA B 1 349 ? -29.78717 11.07674 25.41054 1.000 67.89078 349 ALA B N 1
ATOM 5315 C CA . ALA B 1 349 ? -30.96879 11.80816 25.85074 1.000 64.80203 349 ALA B CA 1
ATOM 5316 C C . ALA B 1 349 ? -31.59648 11.20825 27.10209 1.000 67.23653 349 ALA B C 1
ATOM 5317 O O . ALA B 1 349 ? -32.28180 11.92381 27.84167 1.000 65.49995 349 ALA B O 1
ATOM 5319 N N . PHE B 1 350 ? -31.37885 9.92362 27.36214 1.000 66.71935 350 PHE B N 1
ATOM 5320 C CA . PHE B 1 350 ? -32.01025 9.23339 28.47874 1.000 63.06547 350 PHE B CA 1
ATOM 5321 C C . PHE B 1 350 ? -30.97461 8.74745 29.48602 1.000 63.86023 350 PHE B C 1
ATOM 5322 O O . PHE B 1 350 ? -31.05728 7.63093 30.00494 1.000 65.61594 350 PHE B O 1
ATOM 5330 N N . GLY B 1 351 ? -29.98560 9.58736 29.77527 1.000 56.01571 351 GLY B N 1
ATOM 5331 C CA . GLY B 1 351 ? -29.04603 9.33686 30.84907 1.000 47.56382 351 GLY B CA 1
ATOM 5332 C C . GLY B 1 351 ? -29.47097 10.06286 32.11303 1.000 57.30727 351 GLY B C 1
ATOM 5333 O O . GLY B 1 351 ? -30.03598 11.15228 32.06060 1.000 82.85262 351 GLY B O 1
ATOM 5334 N N . ASN B 1 352 ? -29.19111 9.43845 33.25574 1.000 55.66960 352 ASN B N 1
ATOM 5335 C CA . ASN B 1 352 ? -29.57205 9.96097 34.57359 1.000 58.86448 352 ASN B CA 1
ATOM 5336 C C . ASN B 1 352 ? -31.08029 10.19948 34.67027 1.000 55.72550 352 ASN B C 1
ATOM 5337 O O . ASN B 1 352 ? -31.54288 11.15580 35.30027 1.000 55.91695 352 ASN B O 1
ATOM 5342 N N . VAL B 1 353 ? -31.85391 9.32851 34.02440 1.000 55.00513 353 VAL B N 1
ATOM 5343 C CA . VAL B 1 353 ? -33.29706 9.23543 34.21046 1.000 57.73953 353 VAL B CA 1
ATOM 5344 C C . VAL B 1 353 ? -33.66471 7.76057 34.31527 1.000 59.76724 353 VAL B C 1
ATOM 5345 O O . VAL B 1 353 ? -32.80363 6.87981 34.23074 1.000 63.77169 353 VAL B O 1
ATOM 5349 N N . ASP B 1 354 ? -34.96062 7.50616 34.48875 1.000 63.71018 354 ASP B N 1
ATOM 5350 C CA . ASP B 1 354 ? -35.48082 6.16788 34.72930 1.000 52.20647 354 ASP B CA 1
ATOM 5351 C C . ASP B 1 354 ? -34.88421 5.17177 33.73521 1.000 52.96591 354 ASP B C 1
ATOM 5352 O O . ASP B 1 354 ? -34.90225 5.42793 32.52355 1.000 56.06660 354 ASP B O 1
ATOM 5357 N N . PRO B 1 355 ? -34.32742 4.04828 34.20392 1.000 47.73097 355 PRO B N 1
ATOM 5358 C CA . PRO B 1 355 ? -33.61418 3.14282 33.28928 1.000 48.50092 355 PRO B CA 1
ATOM 5359 C C . PRO B 1 355 ? -34.49252 2.48837 32.24588 1.000 58.71736 355 PRO B C 1
ATOM 5360 O O . PRO B 1 355 ? -33.97742 2.11005 31.18772 1.000 66.88197 355 PRO B O 1
ATOM 5364 N N . GLU B 1 356 ? -35.79024 2.32868 32.49286 1.000 58.58027 356 GLU B N 1
ATOM 5365 C CA . GLU B 1 356 ? -36.61733 1.69172 31.47801 1.000 44.49824 356 GLU B CA 1
ATOM 5366 C C . GLU B 1 356 ? -36.85569 2.58983 30.27596 1.000 61.56851 356 GLU B C 1
ATOM 5367 O O . GLU B 1 356 ? -37.34986 2.10741 29.24991 1.000 66.43262 356 GLU B O 1
ATOM 5373 N N . LEU B 1 357 ? -36.51178 3.87395 30.37444 1.000 56.32191 357 LEU B N 1
ATOM 5374 C CA . LEU B 1 357 ? -36.67993 4.77410 29.24024 1.000 62.79523 357 LEU B CA 1
ATOM 5375 C C . LEU B 1 357 ? -35.80830 4.34274 28.06784 1.000 67.21152 357 LEU B C 1
ATOM 5376 O O . LEU B 1 357 ? -36.28812 4.23603 26.93295 1.000 68.12823 357 LEU B O 1
ATOM 5381 N N . ILE B 1 358 ? -34.52481 4.06871 28.32477 1.000 68.74583 358 ILE B N 1
ATOM 5382 C CA . ILE B 1 358 ? -33.64117 3.64594 27.23942 1.000 67.16506 358 ILE B CA 1
ATOM 5383 C C . ILE B 1 358 ? -34.09357 2.30713 26.66350 1.000 60.63074 358 ILE B C 1
ATOM 5384 O O . ILE B 1 358 ? -33.99344 2.08400 25.45257 1.000 68.90183 358 ILE B O 1
ATOM 5389 N N . ASN B 1 359 ? -34.63436 1.41289 27.49538 1.000 58.93752 359 ASN B N 1
ATOM 5390 C CA . ASN B 1 359 ? -35.07125 0.11369 26.98960 1.000 51.32636 359 ASN B CA 1
ATOM 5391 C C . ASN B 1 359 ? -36.26613 0.25483 26.05431 1.000 58.06990 359 ASN B C 1
ATOM 5392 O O . ASN B 1 359 ? -36.29478 -0.35143 24.97772 1.000 71.75124 359 ASN B O 1
ATOM 5397 N N . TRP B 1 360 ? -37.27176 1.04083 26.44763 1.000 54.06236 360 TRP B N 1
ATOM 5398 C CA . TRP B 1 360 ? -38.40050 1.25182 25.54731 1.000 53.21057 360 TRP B CA 1
ATOM 5399 C C . TRP B 1 360 ? -37.97816 2.00899 24.29628 1.000 65.04309 360 TRP B C 1
ATOM 5400 O O . TRP B 1 360 ? -38.51205 1.75526 23.20964 1.000 73.63198 360 TRP B O 1
ATOM 5411 N N . ALA B 1 361 ? -37.02114 2.93154 24.42262 1.000 68.31862 361 ALA B N 1
ATOM 5412 C CA . ALA B 1 361 ? -36.52250 3.63090 23.24290 1.000 71.00025 361 ALA B CA 1
ATOM 5413 C C . ALA B 1 361 ? -35.86381 2.66273 22.26680 1.000 79.59623 361 ALA B C 1
ATOM 5414 O O . ALA B 1 361 ? -36.06623 2.76445 21.05048 1.000 88.73752 361 ALA B O 1
ATOM 5416 N N . LYS B 1 362 ? -35.08467 1.70473 22.78204 1.000 67.06495 362 LYS B N 1
ATOM 5417 C CA . LYS B 1 362 ? -34.41815 0.74206 21.90816 1.000 63.52385 362 LYS B CA 1
ATOM 5418 C C . LYS B 1 362 ? -35.42431 -0.10194 21.13133 1.000 67.78653 362 LYS B C 1
ATOM 5419 O O . LYS B 1 362 ? -35.22300 -0.37870 19.94241 1.000 80.35510 362 LYS B O 1
ATOM 5425 N N . LEU B 1 363 ? -36.51424 -0.51927 21.78179 1.000 63.95529 363 LEU B N 1
ATOM 5426 C CA . LEU B 1 363 ? -37.53069 -1.30022 21.08202 1.000 67.93961 363 LEU B CA 1
ATOM 5427 C C . LEU B 1 363 ? -38.13795 -0.50696 19.93486 1.000 75.71124 363 LEU B C 1
ATOM 5428 O O . LEU B 1 363 ? -38.27568 -1.02256 18.81918 1.000 89.86168 363 LEU B O 1
ATOM 5433 N N . GLY B 1 364 ? -38.49494 0.75387 20.18449 1.000 74.23167 364 GLY B N 1
ATOM 5434 C CA . GLY B 1 364 ? -39.00207 1.59988 19.12007 1.000 86.24062 364 GLY B CA 1
ATOM 5435 C C . GLY B 1 364 ? -38.01591 1.81936 17.99193 1.000 89.36653 364 GLY B C 1
ATOM 5436 O O . GLY B 1 364 ? -38.42992 2.13113 16.87050 1.000 95.54659 364 GLY B O 1
ATOM 5437 N N . ILE B 1 365 ? -36.71854 1.65597 18.25865 1.000 87.11896 365 ILE B N 1
ATOM 5438 C CA . ILE B 1 365 ? -35.71330 1.87045 17.22201 1.000 83.74528 365 ILE B CA 1
ATOM 5439 C C . ILE B 1 365 ? -35.56730 0.63830 16.33786 1.000 84.64456 365 ILE B C 1
ATOM 5440 O O . ILE B 1 365 ? -35.51850 0.74696 15.10671 1.000 97.26694 365 ILE B O 1
ATOM 5445 N N . LEU B 1 366 ? -35.50378 -0.55033 16.94204 1.000 72.83187 366 LEU B N 1
ATOM 5446 C CA A LEU B 1 366 ? -35.28198 -1.76214 16.16101 0.500 68.30854 366 LEU B CA 1
ATOM 5447 C CA B LEU B 1 366 ? -35.27927 -1.75749 16.15372 0.500 68.31908 366 LEU B CA 1
ATOM 5448 C C . LEU B 1 366 ? -36.51514 -2.13245 15.34602 1.000 85.13495 366 LEU B C 1
ATOM 5449 O O . LEU B 1 366 ? -36.39835 -2.58307 14.19967 1.000 89.99104 366 LEU B O 1
ATOM 5458 N N . ILE B 1 367 ? -37.70610 -1.95038 15.91602 1.000 71.72190 367 ILE B N 1
ATOM 5459 C CA . ILE B 1 367 ? -38.92071 -2.23328 15.15892 1.000 78.35047 367 ILE B CA 1
ATOM 5460 C C . ILE B 1 367 ? -39.09665 -1.20895 14.04286 1.000 89.39167 367 ILE B C 1
ATOM 5461 O O . ILE B 1 367 ? -39.49890 -1.54999 12.92296 1.000 100.36852 367 ILE B O 1
ATOM 5466 N N . GLY B 1 368 ? -38.77340 0.05568 14.32010 1.000 82.22277 368 GLY B N 1
ATOM 5467 C CA . GLY B 1 368 ? -38.87557 1.07666 13.29144 1.000 79.80196 368 GLY B CA 1
ATOM 5468 C C . GLY B 1 368 ? -37.86278 0.88677 12.17937 1.000 88.85191 368 GLY B C 1
ATOM 5469 O O . GLY B 1 368 ? -38.17582 1.08744 11.00234 1.000 104.62260 368 GLY B O 1
ATOM 5470 N N . SER B 1 369 ? -36.63844 0.49036 12.53219 1.000 85.82435 369 SER B N 1
ATOM 5471 C CA . SER B 1 369 ? -35.60924 0.27891 11.51844 1.000 88.75179 369 SER B CA 1
ATOM 5472 C C . SER B 1 369 ? -35.90192 -0.96513 10.68832 1.000 93.54160 369 SER B C 1
ATOM 5473 O O . SER B 1 369 ? -35.81209 -0.93572 9.45641 1.000 102.58379 369 SER B O 1
ATOM 5476 N N . LEU B 1 370 ? -36.24954 -2.07210 11.34976 1.000 97.22980 370 LEU B N 1
ATOM 5477 C CA . LEU B 1 370 ? -36.58579 -3.29758 10.63019 1.000 98.74400 370 LEU B CA 1
ATOM 5478 C C . LEU B 1 370 ? -37.72133 -3.05786 9.64708 1.000 97.98057 370 LEU B C 1
ATOM 5479 O O . LEU B 1 370 ? -37.65054 -3.47342 8.48386 1.000 96.76580 370 LEU B O 1
ATOM 5484 N N . LEU B 1 371 ? -38.78180 -2.38457 10.10068 1.000 91.40932 371 LEU B N 1
ATOM 5485 C CA . LEU B 1 371 ? -39.85639 -2.01279 9.18960 1.000 91.86105 371 LEU B CA 1
ATOM 5486 C C . LEU B 1 371 ? -39.35495 -1.09100 8.08749 1.000 102.25954 371 LEU B C 1
ATOM 5487 O O . LEU B 1 371 ? -39.84635 -1.15332 6.95602 1.000 114.27554 371 LEU B O 1
ATOM 5492 N N . SER B 1 372 ? -38.37087 -0.24271 8.38684 1.000 95.13272 372 SER B N 1
ATOM 5493 C CA . SER B 1 372 ? -37.81349 0.61697 7.34940 1.000 89.12139 372 SER B CA 1
ATOM 5494 C C . SER B 1 372 ? -36.92050 -0.16694 6.39721 1.000 91.09235 372 SER B C 1
ATOM 5495 O O . SER B 1 372 ? -36.94250 0.07476 5.18507 1.000 99.17608 372 SER B O 1
ATOM 5498 N N . ALA B 1 373 ? -36.13183 -1.10857 6.92433 1.000 90.05115 373 ALA B N 1
ATOM 5499 C CA . ALA B 1 373 ? -35.23997 -1.88866 6.07020 1.000 96.23785 373 ALA B CA 1
ATOM 5500 C C . ALA B 1 373 ? -36.02448 -2.76242 5.10107 1.000 105.03517 373 ALA B C 1
ATOM 5501 O O . ALA B 1 373 ? -35.70401 -2.81764 3.90779 1.000 109.61897 373 ALA B O 1
ATOM 5503 N N . VAL B 1 374 ? -37.05484 -3.45081 5.59596 1.000 103.47565 374 VAL B N 1
ATOM 5504 C CA . VAL B 1 374 ? -37.83780 -4.34019 4.74387 1.000 100.84759 374 VAL B CA 1
ATOM 5505 C C . VAL B 1 374 ? -38.62332 -3.53793 3.71346 1.000 107.58037 374 VAL B C 1
ATOM 5506 O O . VAL B 1 374 ? -38.58013 -3.83041 2.51215 1.000 104.13558 374 VAL B O 1
ATOM 5510 N N . VAL B 1 375 ? -39.35585 -2.51653 4.16710 1.000 112.55373 375 VAL B N 1
ATOM 5511 C CA . VAL B 1 375 ? -40.08585 -1.65748 3.23697 1.000 114.26913 375 VAL B CA 1
ATOM 5512 C C . VAL B 1 375 ? -39.12053 -0.97723 2.27355 1.000 115.86122 375 VAL B C 1
ATOM 5513 O O . VAL B 1 375 ? -39.39522 -0.86397 1.07281 1.000 113.86616 375 VAL B O 1
ATOM 5517 N N . GLY B 1 376 ? -37.96643 -0.53310 2.77796 1.000 119.61201 376 GLY B N 1
ATOM 5518 C CA . GLY B 1 376 ? -36.98135 0.09268 1.91330 1.000 123.86419 376 GLY B CA 1
ATOM 5519 C C . GLY B 1 376 ? -36.38596 -0.85426 0.89228 1.000 132.26058 376 GLY B C 1
ATOM 5520 O O . GLY B 1 376 ? -36.04544 -0.43947 -0.21981 1.000 134.18393 376 GLY B O 1
ATOM 5521 N N . TYR B 1 377 ? -36.25361 -2.13204 1.24676 1.000 135.99432 377 TYR B N 1
ATOM 5522 C CA . TYR B 1 377 ? -35.70611 -3.11233 0.31667 1.000 138.09829 377 TYR B CA 1
ATOM 5523 C C . TYR B 1 377 ? -36.77168 -3.60679 -0.65453 1.000 134.50397 377 TYR B C 1
ATOM 5524 O O . TYR B 1 377 ? -36.56010 -3.60735 -1.87166 1.000 133.22086 377 TYR B O 1
ATOM 5533 N N . SER B 1 378 ? -37.92288 -4.03528 -0.12885 1.000 131.38485 378 SER B N 1
ATOM 5534 C CA . SER B 1 378 ? -38.97402 -4.59857 -0.96856 1.000 126.77210 378 SER B CA 1
ATOM 5535 C C . SER B 1 378 ? -39.54753 -3.58335 -1.94453 1.000 134.84534 378 SER B C 1
ATOM 5536 O O . SER B 1 378 ? -40.08276 -3.97732 -2.98703 1.000 146.48287 378 SER B O 1
ATOM 5539 N N . TRP B 1 379 ? -39.45539 -2.29133 -1.63707 1.000 128.90392 379 TRP B N 1
ATOM 5540 C CA . TRP B 1 379 ? -39.98220 -1.29166 -2.55500 1.000 135.14516 379 TRP B CA 1
ATOM 5541 C C . TRP B 1 379 ? -38.93466 -0.81200 -3.55160 1.000 136.26203 379 TRP B C 1
ATOM 5542 O O . TRP B 1 379 ? -39.26518 -0.54993 -4.71318 1.000 143.40907 379 TRP B O 1
ATOM 5553 N N . LEU B 1 380 ? -37.67449 -0.69134 -3.12626 1.000 131.08406 380 LEU B N 1
ATOM 5554 C CA . LEU B 1 380 ? -36.62794 -0.29676 -4.06343 1.000 131.11169 380 LEU B CA 1
ATOM 5555 C C . LEU B 1 380 ? -36.25939 -1.43810 -5.00382 1.000 132.13244 380 LEU B C 1
ATOM 5556 O O . LEU B 1 380 ? -35.82999 -1.18980 -6.13685 1.000 134.91364 380 LEU B O 1
ATOM 5561 N N . ARG B 1 381 ? -36.42317 -2.69030 -4.56511 1.000 129.05768 381 ARG B N 1
ATOM 5562 C CA . ARG B 1 381 ? -36.21462 -3.80945 -5.47636 1.000 130.75883 381 ARG B CA 1
ATOM 5563 C C . ARG B 1 381 ? -37.26779 -3.84693 -6.57485 1.000 140.33242 381 ARG B C 1
ATOM 5564 O O . ARG B 1 381 ? -37.07620 -4.54340 -7.57693 1.000 146.14009 381 ARG B O 1
ATOM 5572 N N . ALA B 1 382 ? -38.37528 -3.11917 -6.40427 1.000 141.94599 382 ALA B N 1
ATOM 5573 C CA . ALA B 1 382 ? -39.38621 -3.02504 -7.44906 1.000 145.72846 382 ALA B CA 1
ATOM 5574 C C . ALA B 1 382 ? -39.01035 -2.00466 -8.51566 1.000 149.34672 382 ALA B C 1
ATOM 5575 O O . ALA B 1 382 ? -39.37613 -2.17406 -9.68465 1.000 151.68090 382 ALA B O 1
ATOM 5577 N N . ARG B 1 383 ? -38.28536 -0.95382 -8.14317 1.000 136.09426 383 ARG B N 1
ATOM 5578 C CA . ARG B 1 383 ? -37.88510 0.07113 -9.10196 1.000 145.06791 383 ARG B CA 1
ATOM 5579 C C . ARG B 1 383 ? -36.40488 -0.03759 -9.46681 1.000 143.32310 383 ARG B C 1
ATOM 5580 O O . ARG B 1 383 ? -36.05637 -0.38913 -10.59686 1.000 142.95393 383 ARG B O 1
ATOM 5588 N N . ALA C 2 1 ? -7.42150 -4.29411 61.53570 1.000 70.59755 1 ALA C N 1
ATOM 5589 C CA . ALA C 2 1 ? -6.79888 -3.82296 62.76592 1.000 63.15306 1 ALA C CA 1
ATOM 5590 C C . ALA C 2 1 ? -5.46499 -4.51753 62.96057 1.000 60.82320 1 ALA C C 1
ATOM 5591 O O . ALA C 2 1 ? -5.41517 -5.68376 63.34803 1.000 76.92691 1 ALA C O 1
ATOM 5593 N N . VAL C 2 2 ? -4.37813 -3.79612 62.69218 1.000 59.88813 2 VAL C N 1
ATOM 5594 C CA . VAL C 2 2 ? -3.04908 -4.38009 62.79720 1.000 51.18642 2 VAL C CA 1
ATOM 5595 C C . VAL C 2 2 ? -2.74047 -4.68857 64.25513 1.000 55.18102 2 VAL C C 1
ATOM 5596 O O . VAL C 2 2 ? -2.88706 -3.82860 65.13266 1.000 61.21124 2 VAL C O 1
ATOM 5600 N N . THR C 2 3 ? -2.31146 -5.92250 64.51948 1.000 53.73169 3 THR C N 1
ATOM 5601 C CA . THR C 2 3 ? -2.09300 -6.41541 65.87414 1.000 52.34911 3 THR C CA 1
ATOM 5602 C C . THR C 2 3 ? -0.72664 -7.07341 65.97182 1.000 55.44779 3 THR C C 1
ATOM 5603 O O . THR C 2 3 ? -0.38613 -7.93172 65.15066 1.000 65.36410 3 THR C O 1
ATOM 5607 N N . LEU C 2 4 ? 0.04958 -6.67307 66.97842 1.000 57.43422 4 LEU C N 1
ATOM 5608 C CA . LEU C 2 4 ? 1.36711 -7.24519 67.25148 1.000 55.01465 4 LEU C CA 1
ATOM 5609 C C . LEU C 2 4 ? 1.43260 -7.59400 68.73594 1.000 56.13546 4 LEU C C 1
ATOM 5610 O O . LEU C 2 4 ? 1.41297 -6.69739 69.58654 1.000 63.76221 4 LEU C O 1
ATOM 5615 N N . ASP C 2 5 ? 1.50105 -8.89078 69.05176 1.000 57.64131 5 ASP C N 1
ATOM 5616 C CA . ASP C 2 5 ? 1.39641 -9.37507 70.42798 1.000 50.86185 5 ASP C CA 1
ATOM 5617 C C . ASP C 2 5 ? 2.64324 -10.17071 70.79385 1.000 44.27605 5 ASP C C 1
ATOM 5618 O O . ASP C 2 5 ? 2.79974 -11.31889 70.36883 1.000 53.49018 5 ASP C O 1
ATOM 5623 N N . GLU C 2 6 ? 3.51870 -9.56774 71.59283 1.000 49.30009 6 GLU C N 1
ATOM 5624 C CA . GLU C 2 6 ? 4.77132 -10.19036 71.99493 1.000 43.39045 6 GLU C CA 1
ATOM 5625 C C . GLU C 2 6 ? 4.58629 -11.07612 73.22360 1.000 49.79111 6 GLU C C 1
ATOM 5626 O O . GLU C 2 6 ? 3.69224 -10.85758 74.04370 1.000 53.77867 6 GLU C O 1
ATOM 5632 N N . SER C 2 7 ? 5.45453 -12.07938 73.34874 1.000 49.37594 7 SER C N 1
ATOM 5633 C CA . SER C 2 7 ? 5.51849 -12.89977 74.54881 1.000 46.65201 7 SER C CA 1
ATOM 5634 C C . SER C 2 7 ? 6.92160 -13.48544 74.64818 1.000 39.02060 7 SER C C 1
ATOM 5635 O O . SER C 2 7 ? 7.75825 -13.29326 73.76031 1.000 49.03483 7 SER C O 1
ATOM 5638 N N . GLY C 2 8 ? 7.18358 -14.19765 75.74686 1.000 45.00393 8 GLY C N 1
ATOM 5639 C CA . GLY C 2 8 ? 8.45906 -14.85205 75.97109 1.000 49.87236 8 GLY C CA 1
ATOM 5640 C C . GLY C 2 8 ? 9.43645 -14.07869 76.83896 1.000 43.47292 8 GLY C C 1
ATOM 5641 O O . GLY C 2 8 ? 10.41074 -14.66424 77.32546 1.000 65.93860 8 GLY C O 1
ATOM 5642 N N . GLY C 2 9 ? 9.21303 -12.79265 77.04298 1.000 52.08673 9 GLY C N 1
ATOM 5643 C CA . GLY C 2 9 ? 10.06283 -12.04821 77.94352 1.000 53.51336 9 GLY C CA 1
ATOM 5644 C C . GLY C 2 9 ? 9.81403 -12.42542 79.38868 1.000 63.04089 9 GLY C C 1
ATOM 5645 O O . GLY C 2 9 ? 8.77820 -12.98406 79.75153 1.000 83.22462 9 GLY C O 1
ATOM 5646 N N . GLY C 2 10 ? 10.78701 -12.10386 80.22863 1.000 56.48825 10 GLY C N 1
ATOM 5647 C CA . GLY C 2 10 ? 10.69779 -12.43866 81.63630 1.000 45.02512 10 GLY C CA 1
ATOM 5648 C C . GLY C 2 10 ? 12.06752 -12.35100 82.28173 1.000 54.01119 10 GLY C C 1
ATOM 5649 O O . GLY C 2 10 ? 12.96929 -11.69420 81.76715 1.000 57.66452 10 GLY C O 1
ATOM 5650 N N . LEU C 2 11 ? 12.19087 -13.02768 83.41808 1.000 67.24243 11 LEU C N 1
ATOM 5651 C CA . LEU C 2 11 ? 13.41040 -12.99282 84.21119 1.000 69.23908 11 LEU C CA 1
ATOM 5652 C C . LEU C 2 11 ? 14.37150 -14.08053 83.74636 1.000 72.31847 11 LEU C C 1
ATOM 5653 O O . LEU C 2 11 ? 13.95603 -15.19801 83.42655 1.000 68.67269 11 LEU C O 1
ATOM 5658 N N . GLN C 2 12 ? 15.65777 -13.73822 83.69218 1.000 58.81948 12 GLN C N 1
ATOM 5659 C CA . GLN C 2 12 ? 16.69841 -14.70127 83.36059 1.000 55.19010 12 GLN C CA 1
ATOM 5660 C C . GLN C 2 12 ? 18.00509 -14.28480 84.02227 1.000 54.66644 12 GLN C C 1
ATOM 5661 O O . GLN C 2 12 ? 18.28239 -13.09154 84.16389 1.000 50.18251 12 GLN C O 1
ATOM 5667 N N . THR C 2 13 ? 18.79791 -15.27362 84.43090 1.000 50.95014 13 THR C N 1
ATOM 5668 C CA . THR C 2 13 ? 20.09478 -14.99135 85.02065 1.000 52.84370 13 THR C CA 1
ATOM 5669 C C . THR C 2 13 ? 21.07765 -14.54181 83.93605 1.000 49.28452 13 THR C C 1
ATOM 5670 O O . THR C 2 13 ? 20.91828 -14.88927 82.76349 1.000 56.77931 13 THR C O 1
ATOM 5674 N N . PRO C 2 14 ? 22.09798 -13.75984 84.29814 1.000 56.17362 14 PRO C N 1
ATOM 5675 C CA . PRO C 2 14 ? 23.10684 -13.36788 83.30394 1.000 50.78894 14 PRO C CA 1
ATOM 5676 C C . PRO C 2 14 ? 23.80440 -14.58801 82.71671 1.000 48.73464 14 PRO C C 1
ATOM 5677 O O . PRO C 2 14 ? 24.17343 -15.52245 83.42978 1.000 54.43441 14 PRO C O 1
ATOM 5681 N N . GLY C 2 15 ? 23.98552 -14.57061 81.39990 1.000 47.51712 15 GLY C N 1
ATOM 5682 C CA . GLY C 2 15 ? 24.60180 -15.66133 80.68634 1.000 40.42202 15 GLY C CA 1
ATOM 5683 C C . GLY C 2 15 ? 23.62577 -16.58319 79.98823 1.000 46.57091 15 GLY C C 1
ATOM 5684 O O . GLY C 2 15 ? 24.03069 -17.32200 79.08279 1.000 50.94003 15 GLY C O 1
ATOM 5685 N N . GLY C 2 16 ? 22.35931 -16.57077 80.38587 1.000 49.06673 16 GLY C N 1
ATOM 5686 C CA . GLY C 2 16 ? 21.36248 -17.39597 79.74166 1.000 43.03120 16 GLY C CA 1
ATOM 5687 C C . GLY C 2 16 ? 20.80528 -16.69742 78.52319 1.000 47.85292 16 GLY C C 1
ATOM 5688 O O . GLY C 2 16 ? 21.26596 -15.63161 78.11491 1.000 51.82635 16 GLY C O 1
ATOM 5689 N N . GLY C 2 17 ? 19.77723 -17.31368 77.93181 1.000 46.39316 17 GLY C N 1
ATOM 5690 C CA . GLY C 2 17 ? 19.10869 -16.73910 76.78567 1.000 44.56692 17 GLY C CA 1
ATOM 5691 C C . GLY C 2 17 ? 17.60834 -16.66170 77.00595 1.000 40.60385 17 GLY C C 1
ATOM 5692 O O . GLY C 2 17 ? 17.06358 -17.26652 77.93590 1.000 42.19192 17 GLY C O 1
ATOM 5693 N N . LEU C 2 18 ? 16.94735 -15.90221 76.12987 1.000 38.83171 18 LEU C N 1
ATOM 5694 C CA . LEU C 2 18 ? 15.49171 -15.83274 76.09207 1.000 53.49149 18 LEU C CA 1
ATOM 5695 C C . LEU C 2 18 ? 15.02730 -15.83087 74.63893 1.000 47.55877 18 LEU C C 1
ATOM 5696 O O . LEU C 2 18 ? 15.74620 -15.38322 73.74004 1.000 47.22984 18 LEU C O 1
ATOM 5701 N N . SER C 2 19 ? 13.81662 -16.34501 74.41884 1.000 42.83110 19 SER C N 1
ATOM 5702 C CA . SER C 2 19 ? 13.21072 -16.45424 73.09356 1.000 33.40786 19 SER C CA 1
ATOM 5703 C C . SER C 2 19 ? 11.91605 -15.64689 73.09790 1.000 28.91723 19 SER C C 1
ATOM 5704 O O . SER C 2 19 ? 10.95650 -16.01425 73.78211 1.000 45.91192 19 SER C O 1
ATOM 5707 N N . LEU C 2 20 ? 11.89402 -14.53929 72.35999 1.000 34.83041 20 LEU C N 1
ATOM 5708 C CA . LEU C 2 20 ? 10.70746 -13.70573 72.22029 1.000 39.76830 20 LEU C CA 1
ATOM 5709 C C . LEU C 2 20 ? 10.04796 -13.98324 70.87670 1.000 37.18160 20 LEU C C 1
ATOM 5710 O O . LEU C 2 20 ? 10.73551 -14.22928 69.87631 1.000 42.28595 20 LEU C O 1
ATOM 5715 N N . VAL C 2 21 ? 8.71402 -13.95552 70.86032 1.000 34.46190 21 VAL C N 1
ATOM 5716 C CA . VAL C 2 21 ? 7.93182 -14.23506 69.66229 1.000 43.04120 21 VAL C CA 1
ATOM 5717 C C . VAL C 2 21 ? 6.83393 -13.18623 69.54630 1.000 44.83172 21 VAL C C 1
ATOM 5718 O O . VAL C 2 21 ? 6.25046 -12.76638 70.55185 1.000 45.62964 21 VAL C O 1
ATOM 5722 N N . CYS C 2 22 ? 6.57918 -12.73978 68.31795 1.000 39.97023 22 CYS C N 1
ATOM 5723 C CA . CYS C 2 22 ? 5.53923 -11.76640 68.00989 1.000 37.36894 22 CYS C CA 1
ATOM 5724 C C . CYS C 2 22 ? 4.49066 -12.45179 67.15765 1.000 43.04756 22 CYS C C 1
ATOM 5725 O O . CYS C 2 22 ? 4.80776 -12.94945 66.07515 1.000 53.04563 22 CYS C O 1
ATOM 5728 N N . LYS C 2 23 ? 3.25484 -12.49002 67.64148 1.000 45.96541 23 LYS C N 1
ATOM 5729 C CA . LYS C 2 23 ? 2.14376 -13.03126 66.86822 1.000 42.15765 23 LYS C CA 1
ATOM 5730 C C . LYS C 2 23 ? 1.44194 -11.87147 66.17062 1.000 55.23103 23 LYS C C 1
ATOM 5731 O O . LYS C 2 23 ? 0.97260 -10.94037 66.83218 1.000 67.09593 23 LYS C O 1
ATOM 5737 N N . ALA C 2 24 ? 1.38220 -11.91741 64.84304 1.000 56.38569 24 ALA C N 1
ATOM 5738 C CA . ALA C 2 24 ? 0.85446 -10.81808 64.05009 1.000 43.05544 24 ALA C CA 1
ATOM 5739 C C . ALA C 2 24 ? -0.51143 -11.17224 63.47642 1.000 47.55689 24 ALA C C 1
ATOM 5740 O O . ALA C 2 24 ? -0.79876 -12.33501 63.18862 1.000 54.72396 24 ALA C O 1
ATOM 5742 N N . SER C 2 25 ? -1.35575 -10.15921 63.31018 1.000 50.72145 25 SER C N 1
ATOM 5743 C CA . SER C 2 25 ? -2.64673 -10.35835 62.66602 1.000 61.11731 25 SER C CA 1
ATOM 5744 C C . SER C 2 25 ? -3.12648 -9.01876 62.12804 1.000 47.45530 25 SER C C 1
ATOM 5745 O O . SER C 2 25 ? -2.53951 -7.96743 62.39997 1.000 49.77989 25 SER C O 1
ATOM 5748 N N . GLY C 2 26 ? -4.19925 -9.06987 61.34597 1.000 39.95620 26 GLY C N 1
ATOM 5749 C CA . GLY C 2 26 ? -4.76338 -7.87109 60.76551 1.000 47.86928 26 GLY C CA 1
ATOM 5750 C C . GLY C 2 26 ? -4.15168 -7.42590 59.45477 1.000 56.46281 26 GLY C C 1
ATOM 5751 O O . GLY C 2 26 ? -4.63733 -6.44823 58.86773 1.000 58.74975 26 GLY C O 1
ATOM 5752 N N . PHE C 2 27 ? -3.11677 -8.10876 58.97122 1.000 58.92015 27 PHE C N 1
ATOM 5753 C CA . PHE C 2 27 ? -2.46564 -7.74362 57.72008 1.000 62.03158 27 PHE C CA 1
ATOM 5754 C C . PHE C 2 27 ? -1.80015 -8.98288 57.13706 1.000 62.56034 27 PHE C C 1
ATOM 5755 O O . PHE C 2 27 ? -1.64058 -10.00203 57.81455 1.000 66.87435 27 PHE C O 1
ATOM 5763 N N . THR C 2 28 ? -1.41222 -8.88731 55.86499 1.000 58.78112 28 THR C N 1
ATOM 5764 C CA . THR C 2 28 ? -0.76211 -10.01229 55.18929 1.000 57.25404 28 THR C CA 1
ATOM 5765 C C . THR C 2 28 ? 0.69637 -10.05434 55.62817 1.000 49.47043 28 THR C C 1
ATOM 5766 O O . THR C 2 28 ? 1.53496 -9.29663 55.13880 1.000 49.80674 28 THR C O 1
ATOM 5770 N N . PHE C 2 29 ? 0.99533 -10.96248 56.55422 1.000 47.25047 29 PHE C N 1
ATOM 5771 C CA . PHE C 2 29 ? 2.26923 -10.93443 57.26077 1.000 45.82278 29 PHE C CA 1
ATOM 5772 C C . PHE C 2 29 ? 3.45011 -11.08264 56.30816 1.000 53.17112 29 PHE C C 1
ATOM 5773 O O . PHE C 2 29 ? 4.50427 -10.47079 56.51818 1.000 44.16573 29 PHE C O 1
ATOM 5781 N N . SER C 2 30 ? 3.29236 -11.87930 55.24758 1.000 57.59329 30 SER C N 1
ATOM 5782 C CA . SER C 2 30 ? 4.43375 -12.24538 54.41390 1.000 47.18363 30 SER C CA 1
ATOM 5783 C C . SER C 2 30 ? 4.93451 -11.11104 53.53015 1.000 50.27083 30 SER C C 1
ATOM 5784 O O . SER C 2 30 ? 6.04161 -11.21867 52.99533 1.000 49.06587 30 SER C O 1
ATOM 5787 N N . ASP C 2 31 ? 4.16650 -10.03567 53.36628 1.000 51.24791 31 ASP C N 1
ATOM 5788 C CA . ASP C 2 31 ? 4.51941 -8.95946 52.45148 1.000 53.76754 31 ASP C CA 1
ATOM 5789 C C . ASP C 2 31 ? 5.36667 -7.86931 53.08783 1.000 45.59103 31 ASP C C 1
ATOM 5790 O O . ASP C 2 31 ? 5.75125 -6.93043 52.38541 1.000 45.58619 31 ASP C O 1
ATOM 5795 N N . TYR C 2 32 ? 5.66463 -7.96034 54.38484 1.000 34.16460 32 TYR C N 1
ATOM 5796 C CA . TYR C 2 32 ? 6.28861 -6.86814 55.11211 1.000 33.74518 32 TYR C CA 1
ATOM 5797 C C . TYR C 2 32 ? 7.55715 -7.33025 55.80911 1.000 37.06350 32 TYR C C 1
ATOM 5798 O O . TYR C 2 32 ? 7.63253 -8.45560 56.31160 1.000 42.55317 32 TYR C O 1
ATOM 5807 N N . GLY C 2 33 ? 8.56009 -6.46258 55.82168 1.000 39.26176 33 GLY C N 1
ATOM 5808 C CA . GLY C 2 33 ? 9.68614 -6.69021 56.69377 1.000 31.15109 33 GLY C CA 1
ATOM 5809 C C . GLY C 2 33 ? 9.25713 -6.52664 58.13294 1.000 37.32571 33 GLY C C 1
ATOM 5810 O O . GLY C 2 33 ? 8.24170 -5.91020 58.43177 1.000 35.79270 33 GLY C O 1
ATOM 5811 N N . MET C 2 34 ? 10.01416 -7.12901 59.03816 1.000 43.05202 34 MET C N 1
ATOM 5812 C CA . MET C 2 34 ? 9.71550 -7.03137 60.45669 1.000 30.53507 34 MET C CA 1
ATOM 5813 C C . MET C 2 34 ? 11.02252 -6.83092 61.19921 1.000 44.27850 34 MET C C 1
ATOM 5814 O O . MET C 2 34 ? 12.10777 -7.08979 60.67114 1.000 44.59544 34 MET C O 1
ATOM 5819 N N . GLY C 2 35 ? 10.90710 -6.37549 62.43992 1.000 36.69540 35 GLY C N 1
ATOM 5820 C CA . GLY C 2 35 ? 12.10121 -6.11667 63.21652 1.000 29.92310 35 GLY C CA 1
ATOM 5821 C C . GLY C 2 35 ? 11.75330 -6.05306 64.68498 1.000 31.54964 35 GLY C C 1
ATOM 5822 O O . GLY C 2 35 ? 10.58918 -6.16977 65.07541 1.000 32.71306 35 GLY C O 1
ATOM 5823 N N . TRP C 2 36 ? 12.78428 -5.85127 65.50260 1.000 35.62795 36 TRP C N 1
ATOM 5824 C CA . TRP C 2 36 ? 12.61075 -5.77054 66.94489 1.000 31.76766 36 TRP C CA 1
ATOM 5825 C C . TRP C 2 36 ? 13.34746 -4.55130 67.45451 1.000 28.52467 36 TRP C C 1
ATOM 5826 O O . TRP C 2 36 ? 14.44625 -4.22997 66.98177 1.000 31.96239 36 TRP C O 1
ATOM 5837 N N . VAL C 2 37 ? 12.73139 -3.86859 68.41170 1.000 34.14132 37 VAL C N 1
ATOM 5838 C CA . VAL C 2 37 ? 13.27146 -2.64836 68.98629 1.000 30.14897 37 VAL C CA 1
ATOM 5839 C C . VAL C 2 37 ? 13.17370 -2.78119 70.49989 1.000 38.14543 37 VAL C C 1
ATOM 5840 O O . VAL C 2 37 ? 12.25256 -3.41915 71.01978 1.000 37.46068 37 VAL C O 1
ATOM 5844 N N . ARG C 2 38 ? 14.13203 -2.19586 71.21786 1.000 38.45296 38 ARG C N 1
ATOM 5845 C CA . ARG C 2 38 ? 14.14278 -2.33787 72.66550 1.000 30.72989 38 ARG C CA 1
ATOM 5846 C C . ARG C 2 38 ? 14.35542 -0.98924 73.32405 1.000 33.31497 38 ARG C C 1
ATOM 5847 O O . ARG C 2 38 ? 14.77128 -0.01812 72.68962 1.000 37.98371 38 ARG C O 1
ATOM 5855 N N . GLN C 2 39 ? 14.03036 -0.92941 74.61144 1.000 33.95097 39 GLN C N 1
ATOM 5856 C CA . GLN C 2 39 ? 14.11587 0.32310 75.35013 1.000 35.88452 39 GLN C CA 1
ATOM 5857 C C . GLN C 2 39 ? 14.53218 -0.00866 76.77542 1.000 48.06380 39 GLN C C 1
ATOM 5858 O O . GLN C 2 39 ? 13.73339 -0.54463 77.55059 1.000 50.79392 39 GLN C O 1
ATOM 5864 N N . ALA C 2 40 ? 15.78601 0.27999 77.10767 1.000 52.64582 40 ALA C N 1
ATOM 5865 C CA . ALA C 2 40 ? 16.24608 0.08593 78.47049 1.000 51.07286 40 ALA C CA 1
ATOM 5866 C C . ALA C 2 40 ? 15.56243 1.09228 79.39468 1.000 49.53204 40 ALA C C 1
ATOM 5867 O O . ALA C 2 40 ? 15.14649 2.16409 78.95044 1.000 55.43816 40 ALA C O 1
ATOM 5869 N N . PRO C 2 41 ? 15.42052 0.76213 80.67799 1.000 55.13026 41 PRO C N 1
ATOM 5870 C CA . PRO C 2 41 ? 14.74145 1.66703 81.61356 1.000 58.04389 41 PRO C CA 1
ATOM 5871 C C . PRO C 2 41 ? 15.27477 3.08884 81.55491 1.000 61.67719 41 PRO C C 1
ATOM 5872 O O . PRO C 2 41 ? 16.48190 3.32318 81.63890 1.000 68.77196 41 PRO C O 1
ATOM 5876 N N . ASP C 2 42 ? 14.35137 4.04156 81.40124 1.000 63.61838 42 ASP C N 1
ATOM 5877 C CA . ASP C 2 42 ? 14.66927 5.46999 81.36198 1.000 69.13074 42 ASP C CA 1
ATOM 5878 C C . ASP C 2 42 ? 15.68570 5.79249 80.26905 1.000 72.74879 42 ASP C C 1
ATOM 5879 O O . ASP C 2 42 ? 16.59589 6.60380 80.45812 1.000 75.01873 42 ASP C O 1
ATOM 5884 N N . LYS C 2 43 ? 15.52360 5.16042 79.10924 1.000 60.30419 43 LYS C N 1
ATOM 5885 C CA . LYS C 2 43 ? 16.40715 5.39171 77.97726 1.000 53.94720 43 LYS C CA 1
ATOM 5886 C C . LYS C 2 43 ? 15.59786 5.36812 76.68641 1.000 47.64563 43 LYS C C 1
ATOM 5887 O O . LYS C 2 43 ? 14.39402 5.09548 76.68196 1.000 56.65695 43 LYS C O 1
ATOM 5893 N N . GLY C 2 44 ? 16.27768 5.66059 75.57693 1.000 42.58566 44 GLY C N 1
ATOM 5894 C CA . GLY C 2 44 ? 15.62343 5.78726 74.29361 1.000 42.01843 44 GLY C CA 1
ATOM 5895 C C . GLY C 2 44 ? 15.52950 4.46934 73.55594 1.000 43.16914 44 GLY C C 1
ATOM 5896 O O . GLY C 2 44 ? 16.00743 3.42714 74.00245 1.000 37.74848 44 GLY C O 1
ATOM 5897 N N . LEU C 2 45 ? 14.89532 4.52598 72.39029 1.000 45.01864 45 LEU C N 1
ATOM 5898 C CA . LEU C 2 45 ? 14.73881 3.32722 71.58678 1.000 45.29305 45 LEU C CA 1
ATOM 5899 C C . LEU C 2 45 ? 16.08220 2.90756 71.00810 1.000 38.97344 45 LEU C C 1
ATOM 5900 O O . LEU C 2 45 ? 16.94743 3.74255 70.73136 1.000 40.43974 45 LEU C O 1
ATOM 5905 N N . GLU C 2 46 ? 16.24811 1.59565 70.82599 1.000 40.28911 46 GLU C N 1
ATOM 5906 C CA . GLU C 2 46 ? 17.46100 1.01680 70.26078 1.000 36.84269 46 GLU C CA 1
ATOM 5907 C C . GLU C 2 46 ? 17.07564 -0.16149 69.38226 1.000 39.06416 46 GLU C C 1
ATOM 5908 O O . GLU C 2 46 ? 16.40007 -1.08016 69.84785 1.000 44.30576 46 GLU C O 1
ATOM 5914 N N . TRP C 2 47 ? 17.50413 -0.14539 68.12338 1.000 31.65598 47 TRP C N 1
ATOM 5915 C CA . TRP C 2 47 ? 17.16400 -1.23722 67.21548 1.000 31.91957 47 TRP C CA 1
ATOM 5916 C C . TRP C 2 47 ? 17.90450 -2.51020 67.60127 1.000 34.94008 47 TRP C C 1
ATOM 5917 O O . TRP C 2 47 ? 19.08772 -2.47582 67.95102 1.000 45.57793 47 TRP C O 1
ATOM 5928 N N . VAL C 2 48 ? 17.20821 -3.64614 67.51619 1.000 38.57052 48 VAL C N 1
ATOM 5929 C CA . VAL C 2 48 ? 17.77682 -4.95093 67.84278 1.000 34.98054 48 VAL C CA 1
ATOM 5930 C C . VAL C 2 48 ? 18.04953 -5.77377 66.58043 1.000 36.21043 48 VAL C C 1
ATOM 5931 O O . VAL C 2 48 ? 19.18927 -6.15773 66.31518 1.000 41.11639 48 VAL C O 1
ATOM 5935 N N . ALA C 2 49 ? 17.01550 -6.05331 65.78915 1.000 31.97630 49 ALA C N 1
ATOM 5936 C CA . ALA C 2 49 ? 17.20127 -6.90420 64.61962 1.000 28.44938 49 ALA C CA 1
ATOM 5937 C C . ALA C 2 49 ? 16.07793 -6.65741 63.62023 1.000 34.81727 49 ALA C C 1
ATOM 5938 O O . ALA C 2 49 ? 15.01572 -6.13094 63.96793 1.000 35.90419 49 ALA C O 1
ATOM 5940 N N . GLY C 2 50 ? 16.32520 -7.05317 62.37546 1.000 33.69279 50 GLY C N 1
ATOM 5941 C CA . GLY C 2 50 ? 15.31628 -6.95082 61.33281 1.000 33.87774 50 GLY C CA 1
ATOM 5942 C C . GLY C 2 50 ? 15.43824 -8.11272 60.37494 1.000 40.52454 50 GLY C C 1
ATOM 5943 O O . GLY C 2 50 ? 16.51764 -8.69253 60.21665 1.000 35.68905 50 GLY C O 1
ATOM 5944 N N . ILE C 2 51 ? 14.31838 -8.46707 59.73752 1.000 34.35456 51 ILE C N 1
ATOM 5945 C CA . ILE C 2 51 ? 14.27521 -9.59840 58.81870 1.000 36.89110 51 ILE C CA 1
ATOM 5946 C C . ILE C 2 51 ? 13.43669 -9.21109 57.60321 1.000 46.17111 51 ILE C C 1
ATOM 5947 O O . ILE C 2 51 ? 12.34083 -8.65964 57.74660 1.000 38.47358 51 ILE C O 1
ATOM 5952 N N . TYR C 2 52 ? 13.96691 -9.48918 56.40950 1.000 43.62469 52 TYR C N 1
ATOM 5953 C CA . TYR C 2 52 ? 13.40375 -9.12009 55.11829 1.000 37.22411 52 TYR C CA 1
ATOM 5954 C C . TYR C 2 52 ? 12.21580 -10.02090 54.78572 1.000 41.92337 52 TYR C C 1
ATOM 5955 O O . TYR C 2 52 ? 11.94681 -11.00532 55.47568 1.000 53.34112 52 TYR C O 1
ATOM 5964 N N . THR C 2 53 ? 11.50510 -9.69381 53.69581 1.000 43.63706 53 THR C N 1
ATOM 5965 C CA . THR C 2 53 ? 10.35929 -10.51469 53.29858 1.000 34.73635 53 THR C CA 1
ATOM 5966 C C . THR C 2 53 ? 10.80282 -11.83202 52.68196 1.000 48.08584 53 THR C C 1
ATOM 5967 O O . THR C 2 53 ? 10.35934 -12.90447 53.10354 1.000 55.50442 53 THR C O 1
ATOM 5971 N N . THR C 2 54 ? 11.64476 -11.77261 51.66006 1.000 63.20509 54 THR C N 1
ATOM 5972 C CA . THR C 2 54 ? 12.05540 -12.95318 50.91969 1.000 65.78245 54 THR C CA 1
ATOM 5973 C C . THR C 2 54 ? 13.50549 -13.29150 51.23426 1.000 63.41433 54 THR C C 1
ATOM 5974 O O . THR C 2 54 ? 14.28661 -12.44326 51.66777 1.000 78.03185 54 THR C O 1
ATOM 5978 N N . GLY C 2 55 ? 13.85644 -14.55777 51.02511 1.000 72.46750 55 GLY C N 1
ATOM 5979 C CA . GLY C 2 55 ? 15.20370 -15.03175 51.26676 1.000 72.44026 55 GLY C CA 1
ATOM 5980 C C . GLY C 2 55 ? 15.64829 -15.06715 52.71322 1.000 71.10254 55 GLY C C 1
ATOM 5981 O O . GLY C 2 55 ? 16.74537 -15.57349 52.98948 1.000 72.71384 55 GLY C O 1
ATOM 5982 N N . SER C 2 56 ? 14.84190 -14.56232 53.64650 1.000 86.09998 56 SER C N 1
ATOM 5983 C CA . SER C 2 56 ? 15.22921 -14.46105 55.05202 1.000 90.23523 56 SER C CA 1
ATOM 5984 C C . SER C 2 56 ? 16.62345 -13.84366 55.18013 1.000 84.15176 56 SER C C 1
ATOM 5985 O O . SER C 2 56 ? 17.55687 -14.42805 55.73312 1.000 71.97368 56 SER C O 1
ATOM 5988 N N . GLY C 2 57 ? 16.77523 -12.65587 54.60096 1.000 72.93011 57 GLY C N 1
ATOM 5989 C CA . GLY C 2 57 ? 17.94350 -11.84927 54.87847 1.000 46.27657 57 GLY C CA 1
ATOM 5990 C C . GLY C 2 57 ? 17.73116 -11.15151 56.20396 1.000 47.93163 57 GLY C C 1
ATOM 5991 O O . GLY C 2 57 ? 16.70692 -10.49098 56.41394 1.000 48.83618 57 GLY C O 1
ATOM 5992 N N . THR C 2 58 ? 18.69154 -11.30571 57.10955 1.000 42.19914 58 THR C N 1
ATOM 5993 C CA . THR C 2 58 ? 18.58358 -10.74339 58.44165 1.000 41.02397 58 THR C CA 1
ATOM 5994 C C . THR C 2 58 ? 19.68890 -9.72941 58.66707 1.000 32.13922 58 THR C C 1
ATOM 5995 O O . THR C 2 58 ? 20.72517 -9.74547 58.00012 1.000 46.45738 58 THR C O 1
ATOM 5999 N N . ARG C 2 59 ? 19.46005 -8.85180 59.63837 1.000 37.14923 59 ARG C N 1
ATOM 6000 C CA . ARG C 2 59 ? 20.41541 -7.81522 59.98659 1.000 34.77857 59 ARG C CA 1
ATOM 6001 C C . ARG C 2 59 ? 20.20781 -7.48780 61.46009 1.000 44.12594 59 ARG C C 1
ATOM 6002 O O . ARG C 2 59 ? 19.07440 -7.53974 61.95242 1.000 39.95445 59 ARG C O 1
ATOM 6010 N N . TYR C 2 60 ? 21.30252 -7.16675 62.16213 1.000 39.06168 60 TYR C N 1
ATOM 6011 C CA . TYR C 2 60 ? 21.29964 -7.08420 63.61828 1.000 36.45558 60 TYR C CA 1
ATOM 6012 C C . TYR C 2 60 ? 21.96026 -5.80022 64.10118 1.000 35.93488 60 TYR C C 1
ATOM 6013 O O . TYR C 2 60 ? 22.96032 -5.35421 63.53131 1.000 47.38660 60 TYR C O 1
ATOM 6022 N N . GLY C 2 61 ? 21.40854 -5.21865 65.16856 1.000 29.13323 61 GLY C N 1
ATOM 6023 C CA . GLY C 2 61 ? 22.05497 -4.08261 65.79859 1.000 32.20190 61 GLY C CA 1
ATOM 6024 C C . GLY C 2 61 ? 23.40614 -4.45366 66.38083 1.000 42.33462 61 GLY C C 1
ATOM 6025 O O . GLY C 2 61 ? 23.69106 -5.61281 66.67223 1.000 42.09765 61 GLY C O 1
ATOM 6026 N N . ALA C 2 62 ? 24.25948 -3.44286 66.55360 1.000 41.91309 62 ALA C N 1
ATOM 6027 C CA . ALA C 2 62 ? 25.64744 -3.72273 66.91339 1.000 42.73551 62 ALA C CA 1
ATOM 6028 C C . ALA C 2 62 ? 25.76484 -4.39405 68.27562 1.000 46.89755 62 ALA C C 1
ATOM 6029 O O . ALA C 2 62 ? 26.67745 -5.20228 68.49143 1.000 48.82616 62 ALA C O 1
ATOM 6031 N N . ALA C 2 63 ? 24.85868 -4.08016 69.20233 1.000 38.99758 63 ALA C N 1
ATOM 6032 C CA . ALA C 2 63 ? 24.98769 -4.55789 70.57480 1.000 36.15951 63 ALA C CA 1
ATOM 6033 C C . ALA C 2 63 ? 24.55307 -6.00449 70.74730 1.000 43.45272 63 ALA C C 1
ATOM 6034 O O . ALA C 2 63 ? 24.87384 -6.61607 71.77442 1.000 57.44907 63 ALA C O 1
ATOM 6036 N N . VAL C 2 64 ? 23.82885 -6.56306 69.78224 1.000 41.27769 64 VAL C N 1
ATOM 6037 C CA . VAL C 2 64 ? 23.39471 -7.95253 69.84964 1.000 33.10846 64 VAL C CA 1
ATOM 6038 C C . VAL C 2 64 ? 23.96530 -8.81222 68.73644 1.000 34.43522 64 VAL C C 1
ATOM 6039 O O . VAL C 2 64 ? 23.86616 -10.04494 68.82440 1.000 47.53183 64 VAL C O 1
ATOM 6043 N N . LYS C 2 65 ? 24.55946 -8.22184 67.69816 1.000 44.62120 65 LYS C N 1
ATOM 6044 C CA . LYS C 2 65 ? 25.12530 -9.01026 66.60873 1.000 37.36013 65 LYS C CA 1
ATOM 6045 C C . LYS C 2 65 ? 26.11853 -10.02496 67.15467 1.000 47.28499 65 LYS C C 1
ATOM 6046 O O . LYS C 2 65 ? 26.92950 -9.71872 68.03238 1.000 54.25521 65 LYS C O 1
ATOM 6052 N N . GLY C 2 66 ? 26.04171 -11.24742 66.63736 1.000 49.67405 66 GLY C N 1
ATOM 6053 C CA . GLY C 2 66 ? 26.83181 -12.34502 67.13787 1.000 34.02883 66 GLY C CA 1
ATOM 6054 C C . GLY C 2 66 ? 26.14900 -13.19674 68.18932 1.000 41.66370 66 GLY C C 1
ATOM 6055 O O . GLY C 2 66 ? 26.62069 -14.29825 68.47511 1.000 51.09971 66 GLY C O 1
ATOM 6056 N N . ARG C 2 67 ? 25.05514 -12.72055 68.78340 1.000 43.30545 67 ARG C N 1
ATOM 6057 C CA . ARG C 2 67 ? 24.37160 -13.52930 69.78152 1.000 48.09503 67 ARG C CA 1
ATOM 6058 C C . ARG C 2 67 ? 22.84940 -13.42849 69.69195 1.000 42.03881 67 ARG C C 1
ATOM 6059 O O . ARG C 2 67 ? 22.15484 -13.90827 70.60117 1.000 42.46699 67 ARG C O 1
ATOM 6067 N N . ALA C 2 68 ? 22.30931 -12.85555 68.61950 1.000 36.80571 68 ALA C N 1
ATOM 6068 C CA . ALA C 2 68 ? 20.87490 -12.79184 68.37587 1.000 37.57483 68 ALA C CA 1
ATOM 6069 C C . ALA C 2 68 ? 20.53171 -13.60361 67.13332 1.000 37.17000 68 ALA C C 1
ATOM 6070 O O . ALA C 2 68 ? 21.39398 -13.88077 66.29487 1.000 41.86841 68 ALA C O 1
ATOM 6072 N N . THR C 2 69 ? 19.26242 -14.01193 67.03930 1.000 33.40005 69 THR C N 1
ATOM 6073 C CA . THR C 2 69 ? 18.75123 -14.78819 65.90510 1.000 33.94095 69 THR C CA 1
ATOM 6074 C C . THR C 2 69 ? 17.31501 -14.35375 65.67365 1.000 40.52497 69 THR C C 1
ATOM 6075 O O . THR C 2 69 ? 16.44522 -14.63402 66.50646 1.000 40.24493 69 THR C O 1
ATOM 6079 N N . ILE C 2 70 ? 17.05801 -13.67122 64.56186 1.000 32.96232 70 ILE C N 1
ATOM 6080 C CA . ILE C 2 70 ? 15.69728 -13.31653 64.17334 1.000 35.06566 70 ILE C CA 1
ATOM 6081 C C . ILE C 2 70 ? 15.27755 -14.24528 63.04341 1.000 45.12725 70 ILE C C 1
ATOM 6082 O O . ILE C 2 70 ? 16.08433 -14.57968 62.16610 1.000 44.10181 70 ILE C O 1
ATOM 6087 N N . SER C 2 71 ? 14.03023 -14.70649 63.09766 1.000 40.42753 71 SER C N 1
ATOM 6088 C CA . SER C 2 71 ? 13.47840 -15.57545 62.07071 1.000 45.99948 71 SER C CA 1
ATOM 6089 C C . SER C 2 71 ? 11.98019 -15.32357 62.00759 1.000 36.27770 71 SER C C 1
ATOM 6090 O O . SER C 2 71 ? 11.41520 -14.66726 62.87992 1.000 40.10470 71 SER C O 1
ATOM 6093 N N . ARG C 2 72 ? 11.32549 -15.87544 60.98288 1.000 44.60333 72 ARG C N 1
ATOM 6094 C CA . ARG C 2 72 ? 9.90251 -15.62203 60.79312 1.000 37.09106 72 ARG C CA 1
ATOM 6095 C C . ARG C 2 72 ? 9.20937 -16.87393 60.29602 1.000 47.31245 72 ARG C C 1
ATOM 6096 O O . ARG C 2 72 ? 9.77483 -17.65276 59.52314 1.000 44.03450 72 ARG C O 1
ATOM 6104 N N . ASP C 2 73 ? 7.98141 -17.05785 60.75798 1.000 46.99210 73 ASP C N 1
ATOM 6105 C CA . ASP C 2 73 ? 7.13128 -18.16432 60.34666 1.000 43.04315 73 ASP C CA 1
ATOM 6106 C C . ASP C 2 73 ? 5.93010 -17.53474 59.64973 1.000 39.05056 73 ASP C C 1
ATOM 6107 O O . ASP C 2 73 ? 5.01512 -17.03058 60.30946 1.000 53.71047 73 ASP C O 1
ATOM 6112 N N . ASN C 2 74 ? 5.94300 -17.53822 58.31412 1.000 39.80319 74 ASN C N 1
ATOM 6113 C CA . ASN C 2 74 ? 4.82281 -16.98169 57.56378 1.000 44.69421 74 ASN C CA 1
ATOM 6114 C C . ASN C 2 74 ? 3.55385 -17.81762 57.68045 1.000 50.25207 74 ASN C C 1
ATOM 6115 O O . ASN C 2 74 ? 2.48432 -17.33361 57.30710 1.000 59.67224 74 ASN C O 1
ATOM 6120 N N . GLY C 2 75 ? 3.64029 -19.05393 58.17513 1.000 51.77537 75 GLY C N 1
ATOM 6121 C CA . GLY C 2 75 ? 2.44129 -19.85326 58.37397 1.000 44.20358 75 GLY C CA 1
ATOM 6122 C C . GLY C 2 75 ? 1.71439 -19.53344 59.66442 1.000 50.02283 75 GLY C C 1
ATOM 6123 O O . GLY C 2 75 ? 0.49601 -19.71428 59.75232 1.000 62.25458 75 GLY C O 1
ATOM 6124 N N . GLN C 2 76 ? 2.43912 -19.06553 60.68082 1.000 43.54728 76 GLN C N 1
ATOM 6125 C CA . GLN C 2 76 ? 1.84262 -18.66777 61.94634 1.000 57.20202 76 GLN C CA 1
ATOM 6126 C C . GLN C 2 76 ? 1.81016 -17.16227 62.11029 1.000 52.71748 76 GLN C C 1
ATOM 6127 O O . GLN C 2 76 ? 1.29908 -16.67647 63.12531 1.000 58.89951 76 GLN C O 1
ATOM 6133 N N . SER C 2 77 ? 2.34932 -16.41881 61.14586 1.000 42.63393 77 SER C N 1
ATOM 6134 C CA . SER C 2 77 ? 2.52555 -14.97979 61.25355 1.000 43.48194 77 SER C CA 1
ATOM 6135 C C . SER C 2 77 ? 3.24792 -14.63544 62.55420 1.000 42.15475 77 SER C C 1
ATOM 6136 O O . SER C 2 77 ? 2.74137 -13.91193 63.41296 1.000 53.86122 77 SER C O 1
ATOM 6139 N N . THR C 2 78 ? 4.44753 -15.19493 62.70596 1.000 41.98326 78 THR C N 1
ATOM 6140 C CA . THR C 2 78 ? 5.24823 -14.91390 63.88483 1.000 37.29350 78 THR C CA 1
ATOM 6141 C C . THR C 2 78 ? 6.67477 -14.57337 63.49094 1.000 33.68724 78 THR C C 1
ATOM 6142 O O . THR C 2 78 ? 7.25390 -15.20083 62.60122 1.000 49.59362 78 THR C O 1
ATOM 6146 N N . VAL C 2 79 ? 7.22201 -13.55753 64.14479 1.000 42.96853 79 VAL C N 1
ATOM 6147 C CA . VAL C 2 79 ? 8.65387 -13.30342 64.17209 1.000 43.05213 79 VAL C CA 1
ATOM 6148 C C . VAL C 2 79 ? 9.15648 -13.78750 65.52108 1.000 40.32934 79 VAL C C 1
ATOM 6149 O O . VAL C 2 79 ? 8.46939 -13.62991 66.53757 1.000 43.31439 79 VAL C O 1
ATOM 6153 N N . ARG C 2 80 ? 10.34254 -14.37920 65.53796 1.000 37.82767 80 ARG C N 1
ATOM 6154 C CA . ARG C 2 80 ? 10.93924 -14.86073 66.77247 1.000 31.29173 80 ARG C CA 1
ATOM 6155 C C . ARG C 2 80 ? 12.30638 -14.22723 66.92527 1.000 36.10460 80 ARG C C 1
ATOM 6156 O O . ARG C 2 80 ? 13.08707 -14.19169 65.96966 1.000 45.68640 80 ARG C O 1
ATOM 6164 N N . LEU C 2 81 ? 12.57974 -13.69561 68.10792 1.000 34.68105 81 LEU C N 1
ATOM 6165 C CA . LEU C 2 81 ? 13.90360 -13.18789 68.44353 1.000 29.55543 81 LEU C CA 1
ATOM 6166 C C . LEU C 2 81 ? 14.46418 -14.05719 69.55852 1.000 36.06037 81 LEU C C 1
ATOM 6167 O O . LEU C 2 81 ? 13.85337 -14.16664 70.62530 1.000 47.67495 81 LEU C O 1
ATOM 6172 N N . GLN C 2 82 ? 15.59205 -14.70704 69.30088 1.000 33.18869 82 GLN C N 1
ATOM 6173 C CA . GLN C 2 82 ? 16.35524 -15.35829 70.35371 1.000 34.05215 82 GLN C CA 1
ATOM 6174 C C . GLN C 2 82 ? 17.60150 -14.53673 70.63923 1.000 41.12150 82 GLN C C 1
ATOM 6175 O O . GLN C 2 82 ? 18.35036 -14.20108 69.71581 1.000 43.34573 82 GLN C O 1
ATOM 6181 N N . LEU C 2 83 ? 17.81760 -14.21735 71.91157 1.000 39.77640 83 LEU C N 1
ATOM 6182 C CA . LEU C 2 83 ? 18.95126 -13.41239 72.35094 1.000 39.02073 83 LEU C CA 1
ATOM 6183 C C . LEU C 2 83 ? 19.72586 -14.20662 73.39653 1.000 46.02173 83 LEU C C 1
ATOM 6184 O O . LEU C 2 83 ? 19.15161 -14.62462 74.40802 1.000 55.63506 83 LEU C O 1
ATOM 6189 N N . ASN C 2 84 ? 21.01417 -14.43021 73.14803 1.000 40.46126 84 ASN C N 1
ATOM 6190 C CA . ASN C 2 84 ? 21.85623 -15.26782 73.99528 1.000 36.58784 84 ASN C CA 1
ATOM 6191 C C . ASN C 2 84 ? 22.86387 -14.41984 74.76756 1.000 40.64211 84 ASN C C 1
ATOM 6192 O O . ASN C 2 84 ? 23.07490 -13.24030 74.48053 1.000 48.42014 84 ASN C O 1
ATOM 6197 N N . ASN C 2 85 ? 23.51919 -15.05970 75.73566 1.000 42.46468 85 ASN C N 1
ATOM 6198 C CA . ASN C 2 85 ? 24.56840 -14.42733 76.53139 1.000 52.17219 85 ASN C CA 1
ATOM 6199 C C . ASN C 2 85 ? 24.08490 -13.10169 77.11889 1.000 49.83381 85 ASN C C 1
ATOM 6200 O O . ASN C 2 85 ? 24.74956 -12.06695 77.03137 1.000 61.72608 85 ASN C O 1
ATOM 6205 N N . LEU C 2 86 ? 22.89935 -13.14693 77.72188 1.000 46.39738 86 LEU C N 1
ATOM 6206 C CA . LEU C 2 86 ? 22.27926 -11.95197 78.28188 1.000 39.85265 86 LEU C CA 1
ATOM 6207 C C . LEU C 2 86 ? 23.15973 -11.30397 79.34455 1.000 37.89506 86 LEU C C 1
ATOM 6208 O O . LEU C 2 86 ? 23.78740 -11.98724 80.16227 1.000 52.58041 86 LEU C O 1
ATOM 6213 N N . ARG C 2 87 ? 23.19134 -9.97385 79.32419 1.000 43.76813 87 ARG C N 1
ATOM 6214 C CA . ARG C 2 87 ? 23.84562 -9.12920 80.31385 1.000 43.06647 87 ARG C CA 1
ATOM 6215 C C . ARG C 2 87 ? 22.82349 -8.12873 80.84143 1.000 46.30200 87 ARG C C 1
ATOM 6216 O O . ARG C 2 87 ? 21.74299 -7.95818 80.27131 1.000 49.46521 87 ARG C O 1
ATOM 6224 N N . ALA C 2 88 ? 23.19038 -7.43538 81.92394 1.000 60.80019 88 ALA C N 1
ATOM 6225 C CA . ALA C 2 88 ? 22.29478 -6.44101 82.51251 1.000 48.91903 88 ALA C CA 1
ATOM 6226 C C . ALA C 2 88 ? 21.84480 -5.40571 81.48513 1.000 51.98766 88 ALA C C 1
ATOM 6227 O O . ALA C 2 88 ? 20.67058 -5.01726 81.45964 1.000 65.59694 88 ALA C O 1
ATOM 6229 N N . GLU C 2 89 ? 22.75621 -4.95831 80.61752 1.000 49.99393 89 GLU C N 1
ATOM 6230 C CA . GLU C 2 89 ? 22.39952 -3.97164 79.60233 1.000 45.40596 89 GLU C CA 1
ATOM 6231 C C . GLU C 2 89 ? 21.30400 -4.44992 78.65794 1.000 47.25204 89 GLU C C 1
ATOM 6232 O O . GLU C 2 89 ? 20.78321 -3.63431 77.88918 1.000 56.34772 89 GLU C O 1
ATOM 6238 N N . ASP C 2 90 ? 20.95189 -5.73715 78.67898 1.000 35.98912 90 ASP C N 1
ATOM 6239 C CA . ASP C 2 90 ? 19.89278 -6.26079 77.82487 1.000 38.70192 90 ASP C CA 1
ATOM 6240 C C . ASP C 2 90 ? 18.51475 -6.17096 78.46619 1.000 44.07474 90 ASP C C 1
ATOM 6241 O O . ASP C 2 90 ? 17.52325 -6.53394 77.81877 1.000 40.71217 90 ASP C O 1
ATOM 6246 N N . THR C 2 91 ? 18.43658 -5.71535 79.71778 1.000 39.01886 91 THR C N 1
ATOM 6247 C CA . THR C 2 91 ? 17.15248 -5.48135 80.36926 1.000 50.36402 91 THR C CA 1
ATOM 6248 C C . THR C 2 91 ? 16.39926 -4.34504 79.67625 1.000 43.45524 91 THR C C 1
ATOM 6249 O O . THR C 2 91 ? 16.98395 -3.31561 79.33118 1.000 43.69130 91 THR C O 1
ATOM 6253 N N . GLY C 2 92 ? 15.10159 -4.52805 79.46867 1.000 38.16558 92 GLY C N 1
ATOM 6254 C CA . GLY C 2 92 ? 14.28855 -3.47069 78.89291 1.000 29.28000 92 GLY C CA 1
ATOM 6255 C C . GLY C 2 92 ? 12.99776 -4.00969 78.30554 1.000 33.66171 92 GLY C C 1
ATOM 6256 O O . GLY C 2 92 ? 12.68621 -5.19743 78.39671 1.000 38.56831 92 GLY C O 1
ATOM 6257 N N . THR C 2 93 ? 12.23150 -3.09260 77.71592 1.000 42.36374 93 THR C N 1
ATOM 6258 C CA . THR C 2 93 ? 11.04648 -3.47167 76.95624 1.000 37.58371 93 THR C CA 1
ATOM 6259 C C . THR C 2 93 ? 11.45409 -3.77216 75.52248 1.000 34.90059 93 THR C C 1
ATOM 6260 O O . THR C 2 93 ? 12.21774 -3.01920 74.91079 1.000 42.78559 93 THR C O 1
ATOM 6264 N N . TYR C 2 94 ? 10.95198 -4.87244 74.98985 1.000 36.27581 94 TYR C N 1
ATOM 6265 C CA . TYR C 2 94 ? 11.24412 -5.28272 73.62147 1.000 44.01667 94 TYR C CA 1
ATOM 6266 C C . TYR C 2 94 ? 9.95947 -5.19808 72.81801 1.000 37.32990 94 TYR C C 1
ATOM 6267 O O . TYR C 2 94 ? 8.98644 -5.89133 73.13032 1.000 40.29486 94 TYR C O 1
ATOM 6276 N N . TYR C 2 95 ? 9.95225 -4.34367 71.80249 1.000 41.23127 95 TYR C N 1
ATOM 6277 C CA . TYR C 2 95 ? 8.78315 -4.14249 70.96185 1.000 36.68965 95 TYR C CA 1
ATOM 6278 C C . TYR C 2 95 ? 9.00884 -4.81543 69.62040 1.000 34.39299 95 TYR C C 1
ATOM 6279 O O . TYR C 2 95 ? 10.07200 -4.65229 69.01205 1.000 37.13524 95 TYR C O 1
ATOM 6288 N N . CYS C 2 96 ? 8.00789 -5.56743 69.17727 1.000 41.25842 96 CYS C N 1
ATOM 6289 C CA . CYS C 2 96 ? 7.89946 -6.00520 67.79248 1.000 30.97986 96 CYS C CA 1
ATOM 6290 C C . CYS C 2 96 ? 7.50444 -4.81733 66.92822 1.000 33.49270 96 CYS C C 1
ATOM 6291 O O . CYS C 2 96 ? 6.69311 -3.98694 67.33694 1.000 40.76952 96 CYS C O 1
ATOM 6294 N N . ALA C 2 97 ? 8.10203 -4.70938 65.74184 1.000 33.77180 97 ALA C N 1
ATOM 6295 C CA . ALA C 2 97 ? 7.91601 -3.52929 64.90154 1.000 36.93116 97 ALA C CA 1
ATOM 6296 C C . ALA C 2 97 ? 7.65897 -3.96292 63.46624 1.000 34.56831 97 ALA C C 1
ATOM 6297 O O . ALA C 2 97 ? 8.46377 -4.69785 62.89142 1.000 45.10803 97 ALA C O 1
ATOM 6299 N N . LYS C 2 98 ? 6.54766 -3.50493 62.88739 1.000 34.50221 98 LYS C N 1
ATOM 6300 C CA . LYS C 2 98 ? 6.14953 -3.91349 61.54565 1.000 34.49118 98 LYS C CA 1
ATOM 6301 C C . LYS C 2 98 ? 6.49605 -2.82674 60.54204 1.000 36.31059 98 LYS C C 1
ATOM 6302 O O . LYS C 2 98 ? 6.22751 -1.65158 60.77635 1.000 37.43520 98 LYS C O 1
ATOM 6308 N N . SER C 2 99 ? 7.07852 -3.22111 59.41700 1.000 44.91186 99 SER C N 1
ATOM 6309 C CA . SER C 2 99 ? 7.48834 -2.24568 58.42021 1.000 37.12804 99 SER C CA 1
ATOM 6310 C C . SER C 2 99 ? 6.37401 -1.95758 57.41362 1.000 38.25207 99 SER C C 1
ATOM 6311 O O . SER C 2 99 ? 5.44608 -2.74682 57.21834 1.000 43.87182 99 SER C O 1
ATOM 6314 N N . THR C 2 100 ? 6.48810 -0.79816 56.76339 1.000 38.88674 100 THR C N 1
ATOM 6315 C CA . THR C 2 100 ? 5.56991 -0.42926 55.69065 1.000 39.38774 100 THR C CA 1
ATOM 6316 C C . THR C 2 100 ? 5.85930 -1.18807 54.40170 1.000 36.63567 100 THR C C 1
ATOM 6317 O O . THR C 2 100 ? 4.93009 -1.52070 53.65656 1.000 42.36565 100 THR C O 1
ATOM 6321 N N . GLY C 2 101 ? 7.12515 -1.47093 54.12289 1.000 40.08097 101 GLY C N 1
ATOM 6322 C CA . GLY C 2 101 ? 7.47094 -2.17758 52.90927 1.000 39.41227 101 GLY C CA 1
ATOM 6323 C C . GLY C 2 101 ? 8.21601 -3.45946 53.19509 1.000 37.92078 101 GLY C C 1
ATOM 6324 O O . GLY C 2 101 ? 8.15693 -3.98976 54.30975 1.000 44.09860 101 GLY C O 1
ATOM 6325 N N . ARG C 2 102 ? 8.92968 -3.96997 52.19027 1.000 38.89156 102 ARG C N 1
ATOM 6326 C CA . ARG C 2 102 ? 9.66179 -5.21268 52.36541 1.000 39.80228 102 ARG C CA 1
ATOM 6327 C C . ARG C 2 102 ? 10.88320 -5.05029 53.25583 1.000 43.00160 102 ARG C C 1
ATOM 6328 O O . ARG C 2 102 ? 11.37394 -6.04595 53.79301 1.000 47.15347 102 ARG C O 1
ATOM 6336 N N . ASP C 2 103 ? 11.38758 -3.83269 53.42124 1.000 40.42020 103 ASP C N 1
ATOM 6337 C CA . ASP C 2 103 ? 12.62047 -3.63501 54.16075 1.000 36.64558 103 ASP C CA 1
ATOM 6338 C C . ASP C 2 103 ? 12.32735 -3.52262 55.65250 1.000 42.96342 103 ASP C C 1
ATOM 6339 O O . ASP C 2 103 ? 11.18326 -3.61630 56.09836 1.000 54.02613 103 ASP C O 1
ATOM 6344 N N . TYR C 2 104 ? 13.38289 -3.29228 56.43791 1.000 41.69874 104 TYR C N 1
ATOM 6345 C CA . TYR C 2 104 ? 13.25630 -3.13668 57.88230 1.000 36.39107 104 TYR C CA 1
ATOM 6346 C C . TYR C 2 104 ? 13.93364 -1.86529 58.38125 1.000 46.38932 104 TYR C C 1
ATOM 6347 O O . TYR C 2 104 ? 14.17884 -1.73644 59.58708 1.000 47.13575 104 TYR C O 1
ATOM 6356 N N . TYR C 2 105 ? 14.25820 -0.93426 57.48407 1.000 39.20128 105 TYR C N 1
ATOM 6357 C CA . TYR C 2 105 ? 14.85951 0.31992 57.90902 1.000 37.42823 105 TYR C CA 1
ATOM 6358 C C . TYR C 2 105 ? 13.90901 1.04819 58.84125 1.000 38.95619 105 TYR C C 1
ATOM 6359 O O . TYR C 2 105 ? 12.70037 0.81466 58.83939 1.000 39.66505 105 TYR C O 1
ATOM 6368 N N . GLY C 2 106 ? 14.46650 1.95743 59.63936 1.000 34.90562 106 GLY C N 1
ATOM 6369 C CA . GLY C 2 106 ? 13.65739 2.62257 60.64452 1.000 32.72493 106 GLY C CA 1
ATOM 6370 C C . GLY C 2 106 ? 12.71505 3.66618 60.08914 1.000 38.12883 106 GLY C C 1
ATOM 6371 O O . GLY C 2 106 ? 11.74078 4.02904 60.76311 1.000 40.73749 106 GLY C O 1
ATOM 6372 N N . GLY C 2 107 ? 12.98648 4.17636 58.88619 1.000 33.52550 107 GLY C N 1
ATOM 6373 C CA . GLY C 2 107 ? 12.11621 5.19258 58.32220 1.000 30.89447 107 GLY C CA 1
ATOM 6374 C C . GLY C 2 107 ? 10.69607 4.72979 58.06479 1.000 25.88425 107 GLY C C 1
ATOM 6375 O O . GLY C 2 107 ? 9.78622 5.56188 57.97452 1.000 32.56007 107 GLY C O 1
ATOM 6376 N N . GLY C 2 108 ? 10.48223 3.42389 57.95461 1.000 29.94015 108 GLY C N 1
ATOM 6377 C CA . GLY C 2 108 ? 9.20956 2.91281 57.49160 1.000 42.84080 108 GLY C CA 1
ATOM 6378 C C . GLY C 2 108 ? 8.44437 2.05886 58.48165 1.000 37.86639 108 GLY C C 1
ATOM 6379 O O . GLY C 2 108 ? 7.44082 1.43823 58.10374 1.000 38.15801 108 GLY C O 1
ATOM 6380 N N . ILE C 2 109 ? 8.90514 2.01202 59.73926 1.000 32.17490 109 ILE C N 1
ATOM 6381 C CA . ILE C 2 109 ? 8.17478 1.31568 60.79745 1.000 31.21119 109 ILE C CA 1
ATOM 6382 C C . ILE C 2 109 ? 6.82926 1.99090 60.97792 1.000 33.03511 109 ILE C C 1
ATOM 6383 O O . ILE C 2 109 ? 6.76792 3.16259 61.35995 1.000 33.70922 109 ILE C O 1
ATOM 6388 N N . ASP C 2 110 ? 5.73916 1.25376 60.75049 1.000 31.76131 110 ASP C N 1
ATOM 6389 C CA . ASP C 2 110 ? 4.42025 1.87357 60.84689 1.000 37.71319 110 ASP C CA 1
ATOM 6390 C C . ASP C 2 110 ? 3.51521 1.29398 61.92452 1.000 35.87714 110 ASP C C 1
ATOM 6391 O O . ASP C 2 110 ? 2.45902 1.87770 62.18762 1.000 39.63473 110 ASP C O 1
ATOM 6396 N N . ALA C 2 111 ? 3.88013 0.18148 62.55716 1.000 30.59973 111 ALA C N 1
ATOM 6397 C CA . ALA C 2 111 ? 3.06544 -0.36943 63.63319 1.000 35.71009 111 ALA C CA 1
ATOM 6398 C C . ALA C 2 111 ? 3.98408 -0.96706 64.68673 1.000 38.93354 111 ALA C C 1
ATOM 6399 O O . ALA C 2 111 ? 5.03608 -1.50875 64.35915 1.000 33.54539 111 ALA C O 1
ATOM 6401 N N . TRP C 2 112 ? 3.56692 -0.87552 65.95268 1.000 45.27367 112 TRP C N 1
ATOM 6402 C CA . TRP C 2 112 ? 4.38731 -1.25150 67.09871 1.000 35.57983 112 TRP C CA 1
ATOM 6403 C C . TRP C 2 112 ? 3.60793 -2.15510 68.04061 1.000 42.03462 112 TRP C C 1
ATOM 6404 O O . TRP C 2 112 ? 2.44460 -1.88068 68.34980 1.000 42.01316 112 TRP C O 1
ATOM 6415 N N . GLY C 2 113 ? 4.26730 -3.18935 68.54119 1.000 48.41269 113 GLY C N 1
ATOM 6416 C CA . GLY C 2 113 ? 3.67347 -4.01688 69.56728 1.000 48.68826 113 GLY C CA 1
ATOM 6417 C C . GLY C 2 113 ? 3.64246 -3.32510 70.91637 1.000 46.97237 113 GLY C C 1
ATOM 6418 O O . GLY C 2 113 ? 4.23762 -2.26970 71.12785 1.000 49.77297 113 GLY C O 1
ATOM 6419 N N . HIS C 2 114 ? 2.92095 -3.93931 71.86023 1.000 51.81816 114 HIS C N 1
ATOM 6420 C CA . HIS C 2 114 ? 2.83860 -3.37498 73.20664 1.000 51.91792 114 HIS C CA 1
ATOM 6421 C C . HIS C 2 114 ? 4.11706 -3.60163 74.00795 1.000 47.87886 114 HIS C C 1
ATOM 6422 O O . HIS C 2 114 ? 4.37518 -2.86977 74.96669 1.000 49.13670 114 HIS C O 1
ATOM 6429 N N . GLY C 2 115 ? 4.92395 -4.58658 73.64590 1.000 45.27055 115 GLY C N 1
ATOM 6430 C CA . GLY C 2 115 ? 6.17521 -4.75708 74.35493 1.000 44.12787 115 GLY C CA 1
ATOM 6431 C C . GLY C 2 115 ? 6.13380 -5.86893 75.37825 1.000 41.68539 115 GLY C C 1
ATOM 6432 O O . GLY C 2 115 ? 5.11915 -6.07229 76.05021 1.000 63.98356 115 GLY C O 1
ATOM 6433 N N . THR C 2 116 ? 7.22442 -6.61568 75.47511 1.000 51.01430 116 THR C N 1
ATOM 6434 C CA . THR C 2 116 ? 7.39109 -7.66195 76.46792 1.000 45.79804 116 THR C CA 1
ATOM 6435 C C . THR C 2 116 ? 8.66234 -7.33404 77.23260 1.000 48.67905 116 THR C C 1
ATOM 6436 O O . THR C 2 116 ? 9.61473 -6.79668 76.66028 1.000 55.35915 116 THR C O 1
ATOM 6440 N N . GLU C 2 117 ? 8.65625 -7.58874 78.53266 1.000 52.46467 117 GLU C N 1
ATOM 6441 C CA . GLU C 2 117 ? 9.69243 -7.06465 79.40965 1.000 45.80596 117 GLU C CA 1
ATOM 6442 C C . GLU C 2 117 ? 10.75249 -8.13170 79.63780 1.000 49.57879 117 GLU C C 1
ATOM 6443 O O . GLU C 2 117 ? 10.43143 -9.29995 79.86493 1.000 48.93696 117 GLU C O 1
ATOM 6449 N N . VAL C 2 118 ? 12.01774 -7.72992 79.56050 1.000 42.98835 118 VAL C N 1
ATOM 6450 C CA . VAL C 2 118 ? 13.14034 -8.63663 79.76828 1.000 38.85260 118 VAL C CA 1
ATOM 6451 C C . VAL C 2 118 ? 13.93659 -8.12584 80.95815 1.000 40.23244 118 VAL C C 1
ATOM 6452 O O . VAL C 2 118 ? 14.27740 -6.93943 81.01560 1.000 45.39395 118 VAL C O 1
ATOM 6456 N N . ILE C 2 119 ? 14.21065 -9.01259 81.91257 1.000 42.69626 119 ILE C N 1
ATOM 6457 C CA . ILE C 2 119 ? 14.89744 -8.65877 83.15156 1.000 50.46742 119 ILE C CA 1
ATOM 6458 C C . ILE C 2 119 ? 16.04155 -9.64399 83.32083 1.000 48.58744 119 ILE C C 1
ATOM 6459 O O . ILE C 2 119 ? 15.80565 -10.83814 83.53759 1.000 51.66771 119 ILE C O 1
ATOM 6464 N N . VAL C 2 120 ? 17.27318 -9.15361 83.22791 1.000 53.05725 120 VAL C N 1
ATOM 6465 C CA . VAL C 2 120 ? 18.46389 -9.97480 83.41228 1.000 44.18880 120 VAL C CA 1
ATOM 6466 C C . VAL C 2 120 ? 18.98166 -9.72113 84.82035 1.000 54.00479 120 VAL C C 1
ATOM 6467 O O . VAL C 2 120 ? 19.51275 -8.64445 85.11226 1.000 64.19040 120 VAL C O 1
ATOM 6471 N N . SER C 2 121 ? 18.82797 -10.70758 85.69809 1.000 56.28547 121 SER C N 1
ATOM 6472 C CA . SER C 2 121 ? 19.23377 -10.55961 87.08732 1.000 59.29307 121 SER C CA 1
ATOM 6473 C C . SER C 2 121 ? 19.33592 -11.94000 87.71272 1.000 67.71977 121 SER C C 1
ATOM 6474 O O . SER C 2 121 ? 18.67740 -12.88512 87.26907 1.000 68.30620 121 SER C O 1
ATOM 6477 N N . SER C 2 122 ? 20.17191 -12.04353 88.74434 1.000 75.11062 122 SER C N 1
ATOM 6478 C CA . SER C 2 122 ? 20.30265 -13.26548 89.52754 1.000 77.85520 122 SER C CA 1
ATOM 6479 C C . SER C 2 122 ? 19.31714 -13.33577 90.68421 1.000 82.08941 122 SER C C 1
ATOM 6480 O O . SER C 2 122 ? 19.33843 -14.31567 91.43426 1.000 88.42825 122 SER C O 1
ATOM 6483 N N . ALA C 2 123 ? 18.46724 -12.32578 90.85210 1.000 83.46025 123 ALA C N 1
ATOM 6484 C CA . ALA C 2 123 ? 17.51017 -12.30892 91.94779 1.000 77.85397 123 ALA C CA 1
ATOM 6485 C C . ALA C 2 123 ? 16.32788 -13.21633 91.63775 1.000 85.26394 123 ALA C C 1
ATOM 6486 O O . ALA C 2 123 ? 15.87861 -13.30882 90.49225 1.000 87.75791 123 ALA C O 1
ATOM 6488 N N . SER C 2 124 ? 15.82196 -13.88461 92.66740 1.000 95.64084 124 SER C N 1
ATOM 6489 C CA . SER C 2 124 ? 14.69480 -14.78134 92.48303 1.000 102.96737 124 SER C CA 1
ATOM 6490 C C . SER C 2 124 ? 13.38594 -13.99895 92.44786 1.000 97.29107 124 SER C C 1
ATOM 6491 O O . SER C 2 124 ? 13.31017 -12.83883 92.86306 1.000 95.94170 124 SER C O 1
ATOM 6494 N N . THR C 2 125 ? 12.34527 -14.65402 91.94047 1.000 93.68789 125 THR C N 1
ATOM 6495 C CA . THR C 2 125 ? 11.03371 -14.02915 91.87668 1.000 81.48551 125 THR C CA 1
ATOM 6496 C C . THR C 2 125 ? 10.47273 -13.86258 93.28159 1.000 88.22867 125 THR C C 1
ATOM 6497 O O . THR C 2 125 ? 10.73130 -14.67169 94.17464 1.000 91.72480 125 THR C O 1
ATOM 6501 N N . LYS C 2 126 ? 9.71619 -12.78385 93.47814 1.000 94.30207 126 LYS C N 1
ATOM 6502 C CA . LYS C 2 126 ? 9.07546 -12.51909 94.75867 1.000 94.49885 126 LYS C CA 1
ATOM 6503 C C . LYS C 2 126 ? 7.74095 -11.83395 94.50729 1.000 88.75944 126 LYS C C 1
ATOM 6504 O O . LYS C 2 126 ? 7.66239 -10.89137 93.71372 1.000 85.90755 126 LYS C O 1
ATOM 6510 N N . GLY C 2 127 ? 6.69828 -12.31904 95.17422 1.000 91.47793 127 GLY C N 1
ATOM 6511 C CA . GLY C 2 127 ? 5.38838 -11.72609 95.07857 1.000 89.43492 127 GLY C CA 1
ATOM 6512 C C . GLY C 2 127 ? 5.25087 -10.51522 95.97864 1.000 94.58395 127 GLY C C 1
ATOM 6513 O O . GLY C 2 127 ? 6.00085 -10.33636 96.94505 1.000 99.51834 127 GLY C O 1
ATOM 6514 N N . PRO C 2 128 ? 4.27500 -9.66543 95.68399 1.000 89.28294 128 PRO C N 1
ATOM 6515 C CA . PRO C 2 128 ? 4.16639 -8.38165 96.38108 1.000 94.36871 128 PRO C CA 1
ATOM 6516 C C . PRO C 2 128 ? 3.47545 -8.51761 97.73178 1.000 94.91474 128 PRO C C 1
ATOM 6517 O O . PRO C 2 128 ? 2.92654 -9.55959 98.08624 1.000 95.65172 128 PRO C O 1
ATOM 6521 N N . SER C 2 129 ? 3.52903 -7.42544 98.49113 1.000 94.94396 129 SER C N 1
ATOM 6522 C CA . SER C 2 129 ? 2.76775 -7.26211 99.72315 1.000 92.14442 129 SER C CA 1
ATOM 6523 C C . SER C 2 129 ? 1.89322 -6.03126 99.55724 1.000 95.98326 129 SER C C 1
ATOM 6524 O O . SER C 2 129 ? 2.40381 -4.93308 99.30899 1.000 106.15550 129 SER C O 1
ATOM 6527 N N . VAL C 2 130 ? 0.58416 -6.21439 99.68268 1.000 90.89299 130 VAL C N 1
ATOM 6528 C CA . VAL C 2 130 ? -0.38325 -5.15834 99.41977 1.000 91.48284 130 VAL C CA 1
ATOM 6529 C C . VAL C 2 130 ? -0.81328 -4.54616 100.74392 1.000 102.11280 130 VAL C C 1
ATOM 6530 O O . VAL C 2 130 ? -1.26894 -5.25711 101.64968 1.000 106.14569 130 VAL C O 1
ATOM 6534 N N . PHE C 2 131 ? -0.66582 -3.22581 100.85665 1.000 101.01643 131 PHE C N 1
ATOM 6535 C CA . PHE C 2 131 ? -1.06291 -2.48473 102.04163 1.000 95.25936 131 PHE C CA 1
ATOM 6536 C C . PHE C 2 131 ? -2.01552 -1.37200 101.62213 1.000 100.01767 131 PHE C C 1
ATOM 6537 O O . PHE C 2 131 ? -1.70213 -0.60319 100.69616 1.000 98.97121 131 PHE C O 1
ATOM 6545 N N . PRO C 2 132 ? -3.17528 -1.25016 102.26015 1.000 105.97474 132 PRO C N 1
ATOM 6546 C CA . PRO C 2 132 ? -4.13347 -0.21670 101.85412 1.000 110.21272 132 PRO C CA 1
ATOM 6547 C C . PRO C 2 132 ? -3.71129 1.16922 102.31531 1.000 110.98761 132 PRO C C 1
ATOM 6548 O O . PRO C 2 132 ? -3.15519 1.34797 103.40218 1.000 116.52174 132 PRO C O 1
ATOM 6552 N N . LEU C 2 133 ? -3.98152 2.15632 101.46457 1.000 103.62788 133 LEU C N 1
ATOM 6553 C CA . LEU C 2 133 ? -3.78420 3.56612 101.79421 1.000 104.89017 133 LEU C CA 1
ATOM 6554 C C . LEU C 2 133 ? -5.14008 4.10303 102.23640 1.000 116.94401 133 LEU C C 1
ATOM 6555 O O . LEU C 2 133 ? -5.92953 4.59587 101.42915 1.000 115.65254 133 LEU C O 1
ATOM 6560 N N . ALA C 2 134 ? -5.41303 3.99003 103.53224 1.000 120.87399 134 ALA C N 1
ATOM 6561 C CA . ALA C 2 134 ? -6.71182 4.38701 104.04975 1.000 119.44708 134 ALA C CA 1
ATOM 6562 C C . ALA C 2 134 ? -6.82861 5.90999 104.07772 1.000 122.62622 134 ALA C C 1
ATOM 6563 O O . ALA C 2 134 ? -5.84976 6.60518 104.37055 1.000 119.96161 134 ALA C O 1
ATOM 6565 N N . PRO C 2 135 ? -8.01374 6.46014 103.76987 1.000 128.18820 135 PRO C N 1
ATOM 6566 C CA . PRO C 2 135 ? -8.30405 7.89988 103.80922 1.000 131.48636 135 PRO C CA 1
ATOM 6567 C C . PRO C 2 135 ? -8.12589 8.51272 105.19737 1.000 129.43515 135 PRO C C 1
ATOM 6568 O O . PRO C 2 135 ? -8.76488 9.52705 105.48809 1.000 125.22902 135 PRO C O 1
ATOM 6572 N N . ALA C 2 146 ? -7.94444 9.89938 96.96062 1.000 107.20702 146 ALA C N 1
ATOM 6573 C CA . ALA C 2 146 ? -8.72276 9.72135 98.17932 1.000 107.65938 146 ALA C CA 1
ATOM 6574 C C . ALA C 2 146 ? -8.36887 8.40370 98.87748 1.000 110.59785 146 ALA C C 1
ATOM 6575 O O . ALA C 2 146 ? -8.35585 8.33757 100.10702 1.000 119.74403 146 ALA C O 1
ATOM 6577 N N . LEU C 2 147 ? -8.07429 7.36286 98.09821 1.000 109.98955 147 LEU C N 1
ATOM 6578 C CA . LEU C 2 147 ? -7.70625 6.06681 98.65998 1.000 116.41866 147 LEU C CA 1
ATOM 6579 C C . LEU C 2 147 ? -6.97588 5.25184 97.59956 1.000 113.59555 147 LEU C C 1
ATOM 6580 O O . LEU C 2 147 ? -6.96388 5.60121 96.41653 1.000 114.80296 147 LEU C O 1
ATOM 6585 N N . GLY C 2 148 ? -6.36798 4.15604 98.04000 1.000 108.30185 148 GLY C N 1
ATOM 6586 C CA . GLY C 2 148 ? -5.67694 3.27270 97.12193 1.000 101.87772 148 GLY C CA 1
ATOM 6587 C C . GLY C 2 148 ? -4.92893 2.18156 97.85779 1.000 103.10950 148 GLY C C 1
ATOM 6588 O O . GLY C 2 148 ? -4.98172 2.07309 99.08660 1.000 116.58266 148 GLY C O 1
ATOM 6589 N N . CYS C 2 149 ? -4.22511 1.36898 97.07097 1.000 95.96076 149 CYS C N 1
ATOM 6590 C CA . CYS C 2 149 ? -3.45572 0.23548 97.56898 1.000 102.76844 149 CYS C CA 1
ATOM 6591 C C . CYS C 2 149 ? -1.96684 0.47229 97.34786 1.000 94.49276 149 CYS C C 1
ATOM 6592 O O . CYS C 2 149 ? -1.56691 1.06979 96.34323 1.000 100.98731 149 CYS C O 1
ATOM 6595 N N . LEU C 2 150 ? -1.14803 0.00632 98.29232 1.000 84.68869 150 LEU C N 1
ATOM 6596 C CA . LEU C 2 150 ? 0.30644 0.11571 98.20861 1.000 79.29407 150 LEU C CA 1
ATOM 6597 C C . LEU C 2 150 ? 0.88227 -1.26967 97.94326 1.000 87.25660 150 LEU C C 1
ATOM 6598 O O . LEU C 2 150 ? 0.87683 -2.13377 98.82842 1.000 90.58034 150 LEU C O 1
ATOM 6603 N N . VAL C 2 151 ? 1.37959 -1.47281 96.72756 1.000 79.79255 151 VAL C N 1
ATOM 6604 C CA . VAL C 2 151 ? 1.99551 -2.73187 96.32629 1.000 79.11137 151 VAL C CA 1
ATOM 6605 C C . VAL C 2 151 ? 3.48590 -2.63592 96.63118 1.000 79.80839 151 VAL C C 1
ATOM 6606 O O . VAL C 2 151 ? 4.22426 -1.91883 95.95171 1.000 84.10203 151 VAL C O 1
ATOM 6610 N N . LYS C 2 152 ? 3.93109 -3.36413 97.64866 1.000 85.85255 152 LYS C N 1
ATOM 6611 C CA . LYS C 2 152 ? 5.25437 -3.18100 98.22473 1.000 96.60039 152 LYS C CA 1
ATOM 6612 C C . LYS C 2 152 ? 6.12171 -4.41114 97.99020 1.000 99.38247 152 LYS C C 1
ATOM 6613 O O . LYS C 2 152 ? 5.65246 -5.54761 98.11207 1.000 94.11590 152 LYS C O 1
ATOM 6619 N N . ASP C 2 153 ? 7.38720 -4.16793 97.64097 1.000 103.82294 153 ASP C N 1
ATOM 6620 C CA . ASP C 2 153 ? 8.42668 -5.19259 97.60969 1.000 104.68987 153 ASP C CA 1
ATOM 6621 C C . ASP C 2 153 ? 8.06616 -6.38944 96.73743 1.000 104.00624 153 ASP C C 1
ATOM 6622 O O . ASP C 2 153 ? 7.65844 -7.43463 97.25301 1.000 112.37968 153 ASP C O 1
ATOM 6627 N N . TYR C 2 154 ? 8.22354 -6.26070 95.42268 1.000 94.80379 154 TYR C N 1
ATOM 6628 C CA . TYR C 2 154 ? 7.99977 -7.38135 94.52297 1.000 90.95160 154 TYR C CA 1
ATOM 6629 C C . TYR C 2 154 ? 9.03652 -7.35008 93.41080 1.000 92.71448 154 TYR C C 1
ATOM 6630 O O . TYR C 2 154 ? 9.63241 -6.31162 93.11457 1.000 98.03987 154 TYR C O 1
ATOM 6639 N N . PHE C 2 155 ? 9.24084 -8.51437 92.78966 1.000 88.58080 155 PHE C N 1
ATOM 6640 C CA . PHE C 2 155 ? 10.21532 -8.64942 91.71873 1.000 81.41601 155 PHE C CA 1
ATOM 6641 C C . PHE C 2 155 ? 9.92971 -9.92953 90.95652 1.000 80.61213 155 PHE C C 1
ATOM 6642 O O . PHE C 2 155 ? 9.67475 -10.96421 91.58785 1.000 85.17736 155 PHE C O 1
ATOM 6650 N N . PRO C 2 156 ? 9.97483 -9.91261 89.61960 1.000 73.97984 156 PRO C N 1
ATOM 6651 C CA . PRO C 2 156 ? 10.25265 -8.71691 88.82265 1.000 69.90879 156 PRO C CA 1
ATOM 6652 C C . PRO C 2 156 ? 8.99705 -7.99932 88.34698 1.000 73.62904 156 PRO C C 1
ATOM 6653 O O . PRO C 2 156 ? 7.89250 -8.29327 88.80069 1.000 75.44128 156 PRO C O 1
ATOM 6657 N N . GLU C 2 157 ? 9.18711 -7.05627 87.43129 1.000 74.00465 157 GLU C N 1
ATOM 6658 C CA . GLU C 2 157 ? 8.07514 -6.43621 86.74299 1.000 78.41447 157 GLU C CA 1
ATOM 6659 C C . GLU C 2 157 ? 7.37570 -7.46724 85.85686 1.000 91.37256 157 GLU C C 1
ATOM 6660 O O . GLU C 2 157 ? 7.97691 -8.46957 85.46161 1.000 97.54134 157 GLU C O 1
ATOM 6666 N N . PRO C 2 158 ? 6.08597 -7.25428 85.54642 1.000 87.71714 158 PRO C N 1
ATOM 6667 C CA . PRO C 2 158 ? 5.27086 -6.16669 86.07822 1.000 77.11499 158 PRO C CA 1
ATOM 6668 C C . PRO C 2 158 ? 4.21962 -6.65624 87.05761 1.000 73.43251 158 PRO C C 1
ATOM 6669 O O . PRO C 2 158 ? 4.16167 -7.84354 87.37642 1.000 69.56388 158 PRO C O 1
ATOM 6673 N N . VAL C 2 159 ? 3.39692 -5.72166 87.52308 1.000 78.07875 159 VAL C N 1
ATOM 6674 C CA . VAL C 2 159 ? 2.25392 -5.99755 88.38004 1.000 75.18751 159 VAL C CA 1
ATOM 6675 C C . VAL C 2 159 ? 1.05675 -5.26806 87.79091 1.000 79.67645 159 VAL C C 1
ATOM 6676 O O . VAL C 2 159 ? 1.18030 -4.12010 87.35003 1.000 82.23370 159 VAL C O 1
ATOM 6680 N N . THR C 2 160 ? -0.09301 -5.93879 87.75471 1.000 77.71762 160 THR C N 1
ATOM 6681 C CA . THR C 2 160 ? -1.32557 -5.34518 87.25430 1.000 74.46330 160 THR C CA 1
ATOM 6682 C C . THR C 2 160 ? -2.28191 -5.09004 88.40950 1.000 80.10452 160 THR C C 1
ATOM 6683 O O . THR C 2 160 ? -2.37486 -5.89487 89.34262 1.000 78.11404 160 THR C O 1
ATOM 6687 N N . VAL C 2 161 ? -2.99108 -3.96625 88.34288 1.000 85.76798 161 VAL C N 1
ATOM 6688 C CA . VAL C 2 161 ? -3.94823 -3.57625 89.37076 1.000 87.87682 161 VAL C CA 1
ATOM 6689 C C . VAL C 2 161 ? -5.25614 -3.19068 88.69623 1.000 89.07832 161 VAL C C 1
ATOM 6690 O O . VAL C 2 161 ? -5.25886 -2.42053 87.72966 1.000 90.11813 161 VAL C O 1
ATOM 6694 N N . SER C 2 162 ? -6.36079 -3.72870 89.20220 1.000 91.52559 162 SER C N 1
ATOM 6695 C CA . SER C 2 162 ? -7.69687 -3.30622 88.81593 1.000 93.34366 162 SER C CA 1
ATOM 6696 C C . SER C 2 162 ? -8.48854 -2.99187 90.07858 1.000 98.39355 162 SER C C 1
ATOM 6697 O O . SER C 2 162 ? -8.02544 -3.21606 91.20090 1.000 94.00943 162 SER C O 1
ATOM 6700 N N . TRP C 2 163 ? -9.69557 -2.46333 89.88886 1.000 105.66028 163 TRP C N 1
ATOM 6701 C CA . TRP C 2 163 ? -10.56151 -2.07939 90.99509 1.000 106.18564 163 TRP C CA 1
ATOM 6702 C C . TRP C 2 163 ? -11.95869 -2.62570 90.75966 1.000 109.05153 163 TRP C C 1
ATOM 6703 O O . TRP C 2 163 ? -12.51892 -2.45416 89.67226 1.000 116.56415 163 TRP C O 1
ATOM 6714 N N . ASN C 2 164 ? -12.51345 -3.27637 91.78445 1.000 110.70862 164 ASN C N 1
ATOM 6715 C CA . ASN C 2 164 ? -13.84973 -3.86703 91.72038 1.000 110.86616 164 ASN C CA 1
ATOM 6716 C C . ASN C 2 164 ? -13.99344 -4.77848 90.50381 1.000 119.63998 164 ASN C C 1
ATOM 6717 O O . ASN C 2 164 ? -15.01259 -4.77017 89.81003 1.000 132.93149 164 ASN C O 1
ATOM 6722 N N . SER C 2 165 ? -12.94562 -5.56289 90.24002 1.000 114.80471 165 SER C N 1
ATOM 6723 C CA . SER C 2 165 ? -12.93686 -6.55204 89.15998 1.000 120.55660 165 SER C CA 1
ATOM 6724 C C . SER C 2 165 ? -13.14482 -5.89834 87.79319 1.000 122.98405 165 SER C C 1
ATOM 6725 O O . SER C 2 165 ? -13.86025 -6.42096 86.93568 1.000 132.94645 165 SER C O 1
ATOM 6728 N N . GLY C 2 166 ? -12.50600 -4.74656 87.58333 1.000 112.94515 166 GLY C N 1
ATOM 6729 C CA . GLY C 2 166 ? -12.64386 -4.00666 86.34703 1.000 107.24156 166 GLY C CA 1
ATOM 6730 C C . GLY C 2 166 ? -13.87224 -3.12743 86.25105 1.000 111.51717 166 GLY C C 1
ATOM 6731 O O . GLY C 2 166 ? -13.97883 -2.34608 85.29657 1.000 117.88313 166 GLY C O 1
ATOM 6732 N N . ALA C 2 167 ? -14.80245 -3.22112 87.20130 1.000 108.71893 167 ALA C N 1
ATOM 6733 C CA . ALA C 2 167 ? -16.01233 -2.40772 87.20126 1.000 110.83860 167 ALA C CA 1
ATOM 6734 C C . ALA C 2 167 ? -15.79273 -1.01195 87.77152 1.000 110.66280 167 ALA C C 1
ATOM 6735 O O . ALA C 2 167 ? -16.76512 -0.26656 87.93884 1.000 108.30290 167 ALA C O 1
ATOM 6737 N N . LEU C 2 168 ? -14.55112 -0.64611 88.08244 1.000 107.63251 168 LEU C N 1
ATOM 6738 C CA . LEU C 2 168 ? -14.22725 0.69918 88.54936 1.000 109.64246 168 LEU C CA 1
ATOM 6739 C C . LEU C 2 168 ? -12.96809 1.15580 87.82948 1.000 109.82068 168 LEU C C 1
ATOM 6740 O O . LEU C 2 168 ? -11.88049 0.62705 88.07966 1.000 110.94506 168 LEU C O 1
ATOM 6745 N N . THR C 2 169 ? -13.11757 2.12981 86.93425 1.000 113.71518 169 THR C N 1
ATOM 6746 C CA . THR C 2 169 ? -11.99218 2.68402 86.19366 1.000 108.04850 169 THR C CA 1
ATOM 6747 C C . THR C 2 169 ? -11.91149 4.20268 86.23468 1.000 111.77057 169 THR C C 1
ATOM 6748 O O . THR C 2 169 ? -10.84489 4.74672 85.92489 1.000 113.79106 169 THR C O 1
ATOM 6752 N N . SER C 2 170 ? -12.98008 4.90054 86.61490 1.000 111.39259 170 SER C N 1
ATOM 6753 C CA . SER C 2 170 ? -12.97550 6.35696 86.60517 1.000 110.27388 170 SER C CA 1
ATOM 6754 C C . SER C 2 170 ? -12.13754 6.90398 87.75472 1.000 107.96551 170 SER C C 1
ATOM 6755 O O . SER C 2 170 ? -12.33980 6.53594 88.91610 1.000 106.95232 170 SER C O 1
ATOM 6758 N N . GLY C 2 171 ? -11.20001 7.79256 87.42722 1.000 104.78703 171 GLY C N 1
ATOM 6759 C CA . GLY C 2 171 ? -10.39551 8.45158 88.43706 1.000 98.28315 171 GLY C CA 1
ATOM 6760 C C . GLY C 2 171 ? -9.29106 7.61102 89.02868 1.000 96.85102 171 GLY C C 1
ATOM 6761 O O . GLY C 2 171 ? -8.75181 7.97060 90.07916 1.000 99.86282 171 GLY C O 1
ATOM 6762 N N . VAL C 2 172 ? -8.93480 6.50619 88.38755 1.000 96.27492 172 VAL C N 1
ATOM 6763 C CA . VAL C 2 172 ? -7.90051 5.60195 88.87509 1.000 91.97252 172 VAL C CA 1
ATOM 6764 C C . VAL C 2 172 ? -6.54992 6.05759 88.34024 1.000 90.68689 172 VAL C C 1
ATOM 6765 O O . VAL C 2 172 ? -6.43493 6.47657 87.18209 1.000 94.06551 172 VAL C O 1
ATOM 6769 N N . HIS C 2 173 ? -5.52086 5.97939 89.18846 1.000 80.09189 173 HIS C N 1
ATOM 6770 C CA . HIS C 2 173 ? -4.14965 6.32827 88.80961 1.000 70.47190 173 HIS C CA 1
ATOM 6771 C C . HIS C 2 173 ? -3.22204 5.26973 89.39596 1.000 69.78897 173 HIS C C 1
ATOM 6772 O O . HIS C 2 173 ? -2.93255 5.28756 90.59617 1.000 77.45641 173 HIS C O 1
ATOM 6779 N N . THR C 2 174 ? -2.75085 4.36087 88.54931 1.000 67.70111 174 THR C N 1
ATOM 6780 C CA . THR C 2 174 ? -1.80423 3.32349 88.95301 1.000 77.21439 174 THR C CA 1
ATOM 6781 C C . THR C 2 174 ? -0.41097 3.80482 88.56303 1.000 70.00787 174 THR C C 1
ATOM 6782 O O . THR C 2 174 ? -0.02942 3.75184 87.39169 1.000 76.38205 174 THR C O 1
ATOM 6786 N N . PHE C 2 175 ? 0.34402 4.28083 89.54971 1.000 66.05614 175 PHE C N 1
ATOM 6787 C CA . PHE C 2 175 ? 1.63495 4.88874 89.27624 1.000 71.84687 175 PHE C CA 1
ATOM 6788 C C . PHE C 2 175 ? 2.63566 3.84759 88.77630 1.000 78.65794 175 PHE C C 1
ATOM 6789 O O . PHE C 2 175 ? 2.57458 2.67541 89.16092 1.000 80.06585 175 PHE C O 1
ATOM 6797 N N . PRO C 2 176 ? 3.56418 4.25207 87.90969 1.000 72.06184 176 PRO C N 1
ATOM 6798 C CA . PRO C 2 176 ? 4.62264 3.33069 87.48823 1.000 63.17120 176 PRO C CA 1
ATOM 6799 C C . PRO C 2 176 ? 5.47300 2.90770 88.67553 1.000 65.94853 176 PRO C C 1
ATOM 6800 O O . PRO C 2 176 ? 5.69045 3.67335 89.61720 1.000 74.79180 176 PRO C O 1
ATOM 6804 N N . ALA C 2 177 ? 5.93638 1.66241 88.63147 1.000 62.57437 177 ALA C N 1
ATOM 6805 C CA . ALA C 2 177 ? 6.72447 1.12490 89.72897 1.000 68.33662 177 ALA C CA 1
ATOM 6806 C C . ALA C 2 177 ? 8.08032 1.81477 89.80096 1.000 66.62339 177 ALA C C 1
ATOM 6807 O O . ALA C 2 177 ? 8.62017 2.28194 88.79617 1.000 67.60028 177 ALA C O 1
ATOM 6809 N N . VAL C 2 178 ? 8.62656 1.88533 91.00907 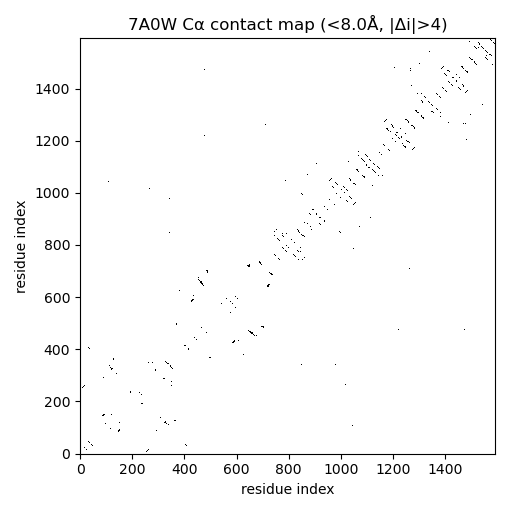1.000 65.08123 178 VAL C N 1
ATOM 6810 C CA . VAL C 2 178 ? 9.96138 2.42056 91.23471 1.000 66.84137 178 VAL C CA 1
ATOM 6811 C C . VAL C 2 178 ? 10.80829 1.32249 91.86008 1.000 71.05322 178 VAL C C 1
ATOM 6812 O O . VAL C 2 178 ? 10.33647 0.57379 92.72235 1.000 82.27068 178 VAL C O 1
ATOM 6816 N N . LEU C 2 179 ? 12.05020 1.20924 91.40373 1.000 79.89097 179 LEU C N 1
ATOM 6817 C CA . LEU C 2 179 ? 12.96915 0.20125 91.92283 1.000 80.95360 179 LEU C CA 1
ATOM 6818 C C . LEU C 2 179 ? 13.49755 0.68677 93.26489 1.000 87.53155 179 LEU C C 1
ATOM 6819 O O . LEU C 2 179 ? 14.34524 1.57944 93.32650 1.000 91.44373 179 LEU C O 1
ATOM 6824 N N . GLN C 2 180 ? 12.98373 0.11146 94.34902 1.000 91.73738 180 GLN C N 1
ATOM 6825 C CA . GLN C 2 180 ? 13.51980 0.41144 95.66654 1.000 94.86091 180 GLN C CA 1
ATOM 6826 C C . GLN C 2 180 ? 14.96386 -0.07373 95.76404 1.000 102.52549 180 GLN C C 1
ATOM 6827 O O . GLN C 2 180 ? 15.41489 -0.93054 94.99834 1.000 100.22008 180 GLN C O 1
ATOM 6833 N N . SER C 2 181 ? 15.69561 0.48718 96.72869 1.000 116.48554 181 SER C N 1
ATOM 6834 C CA . SER C 2 181 ? 17.11159 0.16411 96.86591 1.000 120.55621 181 SER C CA 1
ATOM 6835 C C . SER C 2 181 ? 17.34578 -1.28162 97.28709 1.000 119.34737 181 SER C C 1
ATOM 6836 O O . SER C 2 181 ? 18.47467 -1.77217 97.17254 1.000 117.23435 181 SER C O 1
ATOM 6839 N N . SER C 2 182 ? 16.31412 -1.97041 97.76941 1.000 115.57024 182 SER C N 1
ATOM 6840 C CA . SER C 2 182 ? 16.39952 -3.38978 98.08372 1.000 109.31465 182 SER C CA 1
ATOM 6841 C C . SER C 2 182 ? 16.32729 -4.27439 96.84448 1.000 111.39910 182 SER C C 1
ATOM 6842 O O . SER C 2 182 ? 16.20976 -5.49688 96.98165 1.000 121.17921 182 SER C O 1
ATOM 6845 N N . GLY C 2 183 ? 16.39442 -3.69201 95.64753 1.000 101.09522 183 GLY C N 1
ATOM 6846 C CA . GLY C 2 183 ? 16.22772 -4.43815 94.42020 1.000 89.28980 183 GLY C CA 1
ATOM 6847 C C . GLY C 2 183 ? 14.80478 -4.84562 94.11665 1.000 86.66177 183 GLY C C 1
ATOM 6848 O O . GLY C 2 183 ? 14.56083 -5.43147 93.05366 1.000 83.41057 183 GLY C O 1
ATOM 6849 N N . LEU C 2 184 ? 13.86170 -4.55506 95.01029 1.000 85.69848 184 LEU C N 1
ATOM 6850 C CA . LEU C 2 184 ? 12.45861 -4.89224 94.83155 1.000 81.23030 184 LEU C CA 1
ATOM 6851 C C . LEU C 2 184 ? 11.67172 -3.67256 94.36811 1.000 74.81784 184 LEU C C 1
ATOM 6852 O O . LEU C 2 184 ? 12.00845 -2.53163 94.69375 1.000 75.63925 184 LEU C O 1
ATOM 6857 N N . TYR C 2 185 ? 10.60794 -3.92579 93.61472 1.000 70.85555 185 TYR C N 1
ATOM 6858 C CA . TYR C 2 185 ? 9.77082 -2.85335 93.10361 1.000 69.94526 185 TYR C CA 1
ATOM 6859 C C . TYR C 2 185 ? 8.62903 -2.54024 94.06063 1.000 70.86182 185 TYR C C 1
ATOM 6860 O O . TYR C 2 185 ? 8.26326 -3.33797 94.92730 1.000 75.86112 185 TYR C O 1
ATOM 6869 N N . SER C 2 186 ? 8.06102 -1.35330 93.87915 1.000 74.91389 186 SER C N 1
ATOM 6870 C CA . SER C 2 186 ? 6.95968 -0.88721 94.71275 1.000 78.60633 186 SER C CA 1
ATOM 6871 C C . SER C 2 186 ? 6.20267 0.18054 93.94402 1.000 77.39942 186 SER C C 1
ATOM 6872 O O . SER C 2 186 ? 6.79960 1.17210 93.51293 1.000 84.37800 186 SER C O 1
ATOM 6875 N N . LEU C 2 187 ? 4.90380 -0.02549 93.75853 1.000 71.86190 187 LEU C N 1
ATOM 6876 C CA . LEU C 2 187 ? 4.03920 0.97554 93.16094 1.000 75.40477 187 LEU C CA 1
ATOM 6877 C C . LEU C 2 187 ? 2.82974 1.17827 94.05862 1.000 76.93344 187 LEU C C 1
ATOM 6878 O O . LEU C 2 187 ? 2.50546 0.33986 94.90423 1.000 80.13588 187 LEU C O 1
ATOM 6883 N N . SER C 2 188 ? 2.16683 2.31105 93.86447 1.000 75.82743 188 SER C N 1
ATOM 6884 C CA . SER C 2 188 ? 0.96112 2.65314 94.59800 1.000 83.01277 188 SER C CA 1
ATOM 6885 C C . SER C 2 188 ? -0.15310 2.92574 93.60037 1.000 86.03421 188 SER C C 1
ATOM 6886 O O . SER C 2 188 ? 0.06258 3.61545 92.59761 1.000 90.45430 188 SER C O 1
ATOM 6889 N N . SER C 2 189 ? -1.32867 2.36455 93.86183 1.000 84.07988 189 SER C N 1
ATOM 6890 C CA . SER C 2 189 ? -2.52034 2.64116 93.07645 1.000 83.85552 189 SER C CA 1
ATOM 6891 C C . SER C 2 189 ? -3.41442 3.59054 93.85798 1.000 91.92682 189 SER C C 1
ATOM 6892 O O . SER C 2 189 ? -3.38710 3.61675 95.08996 1.000 107.60808 189 SER C O 1
ATOM 6895 N N . VAL C 2 190 ? -4.20184 4.37914 93.13384 1.000 92.27599 190 VAL C N 1
ATOM 6896 C CA . VAL C 2 190 ? -4.96775 5.46352 93.74220 1.000 89.47613 190 VAL C CA 1
ATOM 6897 C C . VAL C 2 190 ? -6.21274 5.71002 92.90378 1.000 90.56688 190 VAL C C 1
ATOM 6898 O O . VAL C 2 190 ? -6.17030 5.64782 91.67160 1.000 91.68361 190 VAL C O 1
ATOM 6902 N N . VAL C 2 191 ? -7.32704 5.98136 93.57783 1.000 92.81217 191 VAL C N 1
ATOM 6903 C CA . VAL C 2 191 ? -8.59243 6.25698 92.90993 1.000 99.12713 191 VAL C CA 1
ATOM 6904 C C . VAL C 2 191 ? -9.27748 7.42087 93.61471 1.000 103.18065 191 VAL C C 1
ATOM 6905 O O . VAL C 2 191 ? -9.28788 7.49850 94.84808 1.000 95.61157 191 VAL C O 1
ATOM 6909 N N . THR C 2 192 ? -9.83020 8.33810 92.82392 1.000 109.14222 192 THR C N 1
ATOM 6910 C CA . THR C 2 192 ? -10.58625 9.47622 93.33024 1.000 105.07961 192 THR C CA 1
ATOM 6911 C C . THR C 2 192 ? -12.07307 9.15928 93.21778 1.000 105.07097 192 THR C C 1
ATOM 6912 O O . THR C 2 192 ? -12.56454 8.85222 92.12589 1.000 104.34033 192 THR C O 1
ATOM 6916 N N . VAL C 2 193 ? -12.78069 9.22007 94.34407 1.000 110.84749 193 VAL C N 1
ATOM 6917 C CA . VAL C 2 193 ? -14.21150 8.90527 94.37235 1.000 118.72121 193 VAL C CA 1
ATOM 6918 C C . VAL C 2 193 ? -14.92395 9.88423 95.28441 1.000 122.03682 193 VAL C C 1
ATOM 6919 O O . VAL C 2 193 ? -14.35322 10.39880 96.25581 1.000 115.69733 193 VAL C O 1
ATOM 6923 N N . PRO C 2 194 ? -16.19244 10.16754 94.98511 1.000 136.03031 194 PRO C N 1
ATOM 6924 C CA . PRO C 2 194 ? -16.96184 11.08470 95.83520 1.000 142.04225 194 PRO C CA 1
ATOM 6925 C C . PRO C 2 194 ? -17.21319 10.50408 97.21866 1.000 133.05741 194 PRO C C 1
ATOM 6926 O O . PRO C 2 194 ? -17.26569 9.28744 97.41342 1.000 128.47476 194 PRO C O 1
ATOM 6930 N N . SER C 2 195 ? -17.37859 11.40380 98.18758 1.000 135.15128 195 SER C N 1
ATOM 6931 C CA . SER C 2 195 ? -17.52040 11.02003 99.58547 1.000 136.07794 195 SER C CA 1
ATOM 6932 C C . SER C 2 195 ? -18.94782 10.65160 99.97131 1.000 137.36711 195 SER C C 1
ATOM 6933 O O . SER C 2 195 ? -19.17162 10.22312 101.10976 1.000 138.67139 195 SER C O 1
ATOM 6936 N N . SER C 2 196 ? -19.91446 10.80109 99.06370 0.000 135.06404 196 SER C N 1
ATOM 6937 C CA . SER C 2 196 ? -21.29226 10.45325 99.39041 0.000 133.33809 196 SER C CA 1
ATOM 6938 C C . SER C 2 196 ? -21.49146 8.95077 99.53953 0.000 133.62104 196 SER C C 1
ATOM 6939 O O . SER C 2 196 ? -22.51257 8.52582 100.09054 0.000 138.40654 196 SER C O 1
ATOM 6942 N N . SER C 2 197 ? -20.54461 8.14146 99.06797 0.000 129.04787 197 SER C N 1
ATOM 6943 C CA . SER C 2 197 ? -20.63645 6.68419 99.14119 0.000 129.41851 197 SER C CA 1
ATOM 6944 C C . SER C 2 197 ? -19.28995 6.13954 99.60895 0.000 125.05105 197 SER C C 1
ATOM 6945 O O . SER C 2 197 ? -18.35070 6.02116 98.81630 0.000 120.33308 197 SER C O 1
ATOM 6948 N N . LEU C 2 198 ? -19.19919 5.81142 100.89706 0.000 127.05617 198 LEU C N 1
ATOM 6949 C CA . LEU C 2 198 ? -17.99270 5.21392 101.45565 0.000 124.09241 198 LEU C CA 1
ATOM 6950 C C . LEU C 2 198 ? -18.33014 3.91460 102.17348 0.000 128.11061 198 LEU C C 1
ATOM 6951 O O . LEU C 2 198 ? -17.81613 2.84820 101.82057 0.000 125.50577 198 LEU C O 1
ATOM 6956 N N . GLY C 2 199 ? -19.19464 3.99702 103.18344 1.000 137.22486 199 GLY C N 1
ATOM 6957 C CA . GLY C 2 199 ? -19.60917 2.82005 103.92067 1.000 150.33440 199 GLY C CA 1
ATOM 6958 C C . GLY C 2 199 ? -20.67890 1.98785 103.25291 1.000 163.47078 199 GLY C C 1
ATOM 6959 O O . GLY C 2 199 ? -20.99705 0.90174 103.74643 1.000 173.35022 199 GLY C O 1
ATOM 6960 N N . THR C 2 200 ? -21.24270 2.46888 102.14625 1.000 165.14063 200 THR C N 1
ATOM 6961 C CA . THR C 2 200 ? -22.26045 1.72973 101.41057 1.000 171.34142 200 THR C CA 1
ATOM 6962 C C . THR C 2 200 ? -21.70226 0.95997 100.22184 1.000 164.61933 200 THR C C 1
ATOM 6963 O O . THR C 2 200 ? -22.23604 -0.10000 99.87859 1.000 170.68348 200 THR C O 1
ATOM 6967 N N . GLN C 2 201 ? -20.64599 1.46042 99.59030 1.000 151.55058 201 GLN C N 1
ATOM 6968 C CA . GLN C 2 201 ? -20.02459 0.79757 98.45415 1.000 145.64382 201 GLN C CA 1
ATOM 6969 C C . GLN C 2 201 ? -18.71859 0.14234 98.88557 1.000 142.33985 201 GLN C C 1
ATOM 6970 O O . GLN C 2 201 ? -17.94896 0.71732 99.66132 1.000 137.63582 201 GLN C O 1
ATOM 6976 N N . THR C 2 202 ? -18.47813 -1.06616 98.38211 1.000 140.49175 202 THR C N 1
ATOM 6977 C CA . THR C 2 202 ? -17.27050 -1.82406 98.68286 1.000 132.85570 202 THR C CA 1
ATOM 6978 C C . THR C 2 202 ? -16.26239 -1.62684 97.55626 1.000 128.45564 202 THR C C 1
ATOM 6979 O O . THR C 2 202 ? -16.56226 -1.91889 96.39320 1.000 132.91189 202 THR C O 1
ATOM 6983 N N . TYR C 2 203 ? -15.07527 -1.13056 97.90173 1.000 121.25559 203 TYR C N 1
ATOM 6984 C CA . TYR C 2 203 ? -13.98033 -0.94339 96.95425 1.000 111.88508 203 TYR C CA 1
ATOM 6985 C C . TYR C 2 203 ? -12.86405 -1.92130 97.28778 1.000 105.31855 203 TYR C C 1
ATOM 6986 O O . TYR C 2 203 ? -12.35198 -1.92288 98.41246 1.000 105.25057 203 TYR C O 1
ATOM 6995 N N . ILE C 2 204 ? -12.48309 -2.74004 96.31009 1.000 109.79372 204 ILE C N 1
ATOM 6996 C CA . ILE C 2 204 ? -11.43819 -3.74183 96.47432 1.000 107.58845 204 ILE C CA 1
ATOM 6997 C C . ILE C 2 204 ? -10.47644 -3.62000 95.30166 1.000 108.01424 204 ILE C C 1
ATOM 6998 O O . ILE C 2 204 ? -10.90998 -3.55737 94.14572 1.000 109.04581 204 ILE C O 1
ATOM 7003 N N . CYS C 2 205 ? -9.17721 -3.57827 95.59590 1.000 110.02872 205 CYS C N 1
ATOM 7004 C CA . CYS C 2 205 ? -8.15563 -3.55558 94.55683 1.000 104.74579 205 CYS C CA 1
ATOM 7005 C C . CYS C 2 205 ? -7.70465 -4.97878 94.25803 1.000 100.25688 205 CYS C C 1
ATOM 7006 O O . CYS C 2 205 ? -7.63595 -5.82498 95.15615 1.000 94.49794 205 CYS C O 1
ATOM 7009 N N . ASN C 2 206 ? -7.41618 -5.24198 92.98463 1.000 91.01110 206 ASN C N 1
ATOM 7010 C CA . ASN C 2 206 ? -7.09555 -6.58253 92.50824 1.000 93.04107 206 ASN C CA 1
ATOM 7011 C C . ASN C 2 206 ? -5.69124 -6.56553 91.91815 1.000 96.24602 206 ASN C C 1
ATOM 7012 O O . ASN C 2 206 ? -5.48330 -6.06516 90.80659 1.000 100.24511 206 ASN C O 1
ATOM 7017 N N . VAL C 2 207 ? -4.73075 -7.11209 92.65651 1.000 96.54137 207 VAL C N 1
ATOM 7018 C CA . VAL C 2 207 ? -3.34029 -7.16615 92.22106 1.000 94.24432 207 VAL C CA 1
ATOM 7019 C C . VAL C 2 207 ? -3.06479 -8.54993 91.65152 1.000 87.64655 207 VAL C C 1
ATOM 7020 O O . VAL C 2 207 ? -3.35185 -9.56555 92.29826 1.000 89.54553 207 VAL C O 1
ATOM 7024 N N . ASN C 2 208 ? -2.52106 -8.59094 90.43599 1.000 86.79465 208 ASN C N 1
ATOM 7025 C CA . ASN C 2 208 ? -2.15500 -9.83584 89.76986 1.000 85.82886 208 ASN C CA 1
ATOM 7026 C C . ASN C 2 208 ? -0.69482 -9.75419 89.35020 1.000 77.71616 208 ASN C C 1
ATOM 7027 O O . ASN C 2 208 ? -0.31424 -8.86692 88.58115 1.000 78.00572 208 ASN C O 1
ATOM 7032 N N . HIS C 2 209 ? 0.11518 -10.67414 89.84982 1.000 82.65224 209 HIS C N 1
ATOM 7033 C CA . HIS C 2 209 ? 1.53270 -10.74461 89.51471 1.000 83.09125 209 HIS C CA 1
ATOM 7034 C C . HIS C 2 209 ? 1.74743 -12.00039 88.66956 1.000 88.23110 209 HIS C C 1
ATOM 7035 O O . HIS C 2 209 ? 1.93736 -13.09780 89.20410 1.000 81.34283 209 HIS C O 1
ATOM 7042 N N . LYS C 2 210 ? 1.70432 -11.82933 87.34567 1.000 90.38327 210 LYS C N 1
ATOM 7043 C CA . LYS C 2 210 ? 1.87176 -12.96267 86.43731 1.000 82.46213 210 LYS C CA 1
ATOM 7044 C C . LYS C 2 210 ? 3.14738 -13.75320 86.69445 1.000 78.35312 210 LYS C C 1
ATOM 7045 O O . LYS C 2 210 ? 3.07415 -14.99413 86.72801 1.000 94.55141 210 LYS C O 1
ATOM 7051 N N . PRO C 2 211 ? 4.32660 -13.13498 86.87318 1.000 69.86450 211 PRO C N 1
ATOM 7052 C CA . PRO C 2 211 ? 5.54991 -13.94754 87.02853 1.000 74.66933 211 PRO C CA 1
ATOM 7053 C C . PRO C 2 211 ? 5.49775 -14.92830 88.18500 1.000 89.04797 211 PRO C C 1
ATOM 7054 O O . PRO C 2 211 ? 6.05094 -16.03012 88.08354 1.000 99.20243 211 PRO C O 1
ATOM 7058 N N . SER C 2 212 ? 4.85023 -14.56210 89.28560 1.000 92.85674 212 SER C N 1
ATOM 7059 C CA . SER C 2 212 ? 4.69457 -15.45814 90.42032 1.000 96.98216 212 SER C CA 1
ATOM 7060 C C . SER C 2 212 ? 3.35710 -16.18643 90.41682 1.000 106.05189 212 SER C C 1
ATOM 7061 O O . SER C 2 212 ? 3.08855 -16.95984 91.34358 1.000 111.50906 212 SER C O 1
ATOM 7064 N N . ASN C 2 213 ? 2.52322 -15.96534 89.39954 1.000 101.62845 213 ASN C N 1
ATOM 7065 C CA . ASN C 2 213 ? 1.17194 -16.52026 89.33734 1.000 92.13883 213 ASN C CA 1
ATOM 7066 C C . ASN C 2 213 ? 0.42822 -16.23599 90.64266 1.000 100.68864 213 ASN C C 1
ATOM 7067 O O . ASN C 2 213 ? -0.05401 -17.13434 91.33533 1.000 102.65351 213 ASN C O 1
ATOM 7072 N N . THR C 2 214 ? 0.36145 -14.94664 90.97416 1.000 102.64528 214 THR C N 1
ATOM 7073 C CA . THR C 2 214 ? -0.16178 -14.47833 92.25097 1.000 101.95951 214 THR C CA 1
ATOM 7074 C C . THR C 2 214 ? -1.27530 -13.47204 92.01298 1.000 94.54799 214 THR C C 1
ATOM 7075 O O . THR C 2 214 ? -1.08314 -12.48998 91.28874 1.000 93.64438 214 THR C O 1
ATOM 7079 N N . LYS C 2 215 ? -2.43308 -13.72302 92.62068 1.000 102.10129 215 LYS C N 1
ATOM 7080 C CA . LYS C 2 215 ? -3.54756 -12.78513 92.64801 1.000 104.92064 215 LYS C CA 1
ATOM 7081 C C . LYS C 2 215 ? -3.92129 -12.52468 94.10005 1.000 108.71501 215 LYS C C 1
ATOM 7082 O O . LYS C 2 215 ? -4.15030 -13.46958 94.86217 1.000 99.78793 215 LYS C O 1
ATOM 7088 N N . VAL C 2 216 ? -3.97194 -11.24913 94.48306 1.000 120.19095 216 VAL C N 1
ATOM 7089 C CA . VAL C 2 216 ? -4.26757 -10.85122 95.85720 1.000 120.73412 216 VAL C CA 1
ATOM 7090 C C . VAL C 2 216 ? -5.24354 -9.68305 95.83510 1.000 114.51030 216 VAL C C 1
ATOM 7091 O O . VAL C 2 216 ? -5.01036 -8.68439 95.14536 1.000 104.41999 216 VAL C O 1
ATOM 7095 N N . ASP C 2 217 ? -6.33419 -9.81150 96.58515 1.000 123.69349 217 ASP C N 1
ATOM 7096 C CA . ASP C 2 217 ? -7.29491 -8.73848 96.79114 1.000 130.64340 217 ASP C CA 1
ATOM 7097 C C . ASP C 2 217 ? -7.09228 -8.11022 98.16576 1.000 132.44848 217 ASP C C 1
ATOM 7098 O O . ASP C 2 217 ? -6.53620 -8.72318 99.08057 1.000 141.29655 217 ASP C O 1
ATOM 7103 N N . LYS C 2 218 ? -7.55577 -6.86984 98.30164 1.000 124.14088 218 LYS C N 1
ATOM 7104 C CA . LYS C 2 218 ? -7.43696 -6.14963 99.56756 1.000 119.81014 218 LYS C CA 1
ATOM 7105 C C . LYS C 2 218 ? -8.48693 -5.05086 99.59388 1.000 121.17923 218 LYS C C 1
ATOM 7106 O O . LYS C 2 218 ? -8.43053 -4.12217 98.78086 1.000 127.34539 218 LYS C O 1
ATOM 7112 N N . LYS C 2 219 ? -9.44435 -5.15668 100.51180 1.000 114.69197 219 LYS C N 1
ATOM 7113 C CA . LYS C 2 219 ? -10.48214 -4.14367 100.63871 1.000 120.62116 219 LYS C CA 1
ATOM 7114 C C . LYS C 2 219 ? -9.96641 -2.97206 101.46671 1.000 130.09343 219 LYS C C 1
ATOM 7115 O O . LYS C 2 219 ? -9.40262 -3.16300 102.54951 1.000 130.58640 219 LYS C O 1
ATOM 7121 N N . VAL C 2 220 ? -10.14433 -1.76121 100.94632 1.000 132.65041 220 VAL C N 1
ATOM 7122 C CA . VAL C 2 220 ? -9.70359 -0.54882 101.62586 1.000 130.57580 220 VAL C CA 1
ATOM 7123 C C . VAL C 2 220 ? -10.86383 -0.00269 102.44514 1.000 135.38551 220 VAL C C 1
ATOM 7124 O O . VAL C 2 220 ? -11.98183 0.14673 101.93708 1.000 135.01123 220 VAL C O 1
ATOM 7128 N N . GLU C 2 221 ? -10.59645 0.29741 103.71482 1.000 138.77218 221 GLU C N 1
ATOM 7129 C CA . GLU C 2 221 ? -11.60679 0.61650 104.70898 1.000 137.03700 221 GLU C CA 1
ATOM 7130 C C . GLU C 2 221 ? -11.42893 2.03551 105.23729 1.000 133.62119 221 GLU C C 1
ATOM 7131 O O . GLU C 2 221 ? -10.30636 2.54902 105.29461 1.000 130.84656 221 GLU C O 1
ATOM 7137 N N . PRO C 2 222 ? -12.52302 2.69798 105.62243 1.000 132.82724 222 PRO C N 1
ATOM 7138 C CA . PRO C 2 222 ? -12.40315 4.01615 106.26099 1.000 134.68156 222 PRO C CA 1
ATOM 7139 C C . PRO C 2 222 ? -11.87406 3.92189 107.68510 1.000 145.69810 222 PRO C C 1
ATOM 7140 O O . PRO C 2 222 ? -12.60753 3.54538 108.60610 1.000 151.73162 222 PRO C O 1
ATOM 7144 N N . LYS C 2 223 ? -10.60357 4.26268 107.87692 1.000 144.79264 223 LYS C N 1
ATOM 7145 C CA . LYS C 2 223 ? -9.99695 4.23756 109.20342 1.000 146.68637 223 LYS C CA 1
ATOM 7146 C C . LYS C 2 223 ? -8.91541 5.30536 109.32891 1.000 150.92108 223 LYS C C 1
ATOM 7147 O O . LYS C 2 223 ? -8.54399 5.94435 108.34369 1.000 150.77964 223 LYS C O 1
ATOM 7153 N N . ALA D 3 1 ? 22.95911 7.22852 65.63277 1.000 79.23412 1 ALA D N 1
ATOM 7154 C CA . ALA D 3 1 ? 23.80208 8.35234 65.23666 1.000 54.47489 1 ALA D CA 1
ATOM 7155 C C . ALA D 3 1 ? 22.96413 9.41192 64.54094 1.000 52.99980 1 ALA D C 1
ATOM 7156 O O . ALA D 3 1 ? 23.47230 10.16594 63.70540 1.000 53.83943 1 ALA D O 1
ATOM 7158 N N . LEU D 3 2 ? 21.67657 9.45650 64.88488 1.000 49.17623 2 LEU D N 1
ATOM 7159 C CA . LEU D 3 2 ? 20.82474 10.58364 64.53937 1.000 44.94755 2 LEU D CA 1
ATOM 7160 C C . LEU D 3 2 ? 20.91736 11.65891 65.61111 1.000 49.18731 2 LEU D C 1
ATOM 7161 O O . LEU D 3 2 ? 21.08179 11.36443 66.79927 1.000 45.39452 2 LEU D O 1
ATOM 7166 N N . THR D 3 3 ? 20.79206 12.91243 65.17867 1.000 47.36560 3 THR D N 1
ATOM 7167 C CA . THR D 3 3 ? 20.84143 14.07193 66.05974 1.000 42.11356 3 THR D CA 1
ATOM 7168 C C . THR D 3 3 ? 19.50505 14.78908 66.00301 1.000 49.04845 3 THR D C 1
ATOM 7169 O O . THR D 3 3 ? 19.06955 15.20864 64.92631 1.000 60.06725 3 THR D O 1
ATOM 7173 N N . GLN D 3 4 ? 18.85738 14.91720 67.15405 1.000 55.40412 4 GLN D N 1
ATOM 7174 C CA . GLN D 3 4 ? 17.62795 15.67534 67.31239 1.000 50.39144 4 GLN D CA 1
ATOM 7175 C C . GLN D 3 4 ? 17.70754 16.39906 68.64573 1.000 52.61420 4 GLN D C 1
ATOM 7176 O O . GLN D 3 4 ? 18.39451 15.93205 69.56273 1.000 55.60485 4 GLN D O 1
ATOM 7182 N N . PRO D 3 5 ? 17.04271 17.54523 68.77940 1.000 47.07760 5 PRO D N 1
ATOM 7183 C CA . PRO D 3 5 ? 17.21257 18.34868 69.99261 1.000 42.71055 5 PRO D CA 1
ATOM 7184 C C . PRO D 3 5 ? 16.62788 17.65204 71.21300 1.000 50.70856 5 PRO D C 1
ATOM 7185 O O . PRO D 3 5 ? 15.72886 16.81311 71.11951 1.000 53.51388 5 PRO D O 1
ATOM 7189 N N . SER D 3 6 ? 17.17581 18.00902 72.37943 1.000 60.24785 6 SER D N 1
ATOM 7190 C CA . SER D 3 6 ? 16.74076 17.39189 73.62832 1.000 52.11590 6 SER D CA 1
ATOM 7191 C C . SER D 3 6 ? 15.28052 17.70046 73.91813 1.000 55.67909 6 SER D C 1
ATOM 7192 O O . SER D 3 6 ? 14.53839 16.82914 74.38590 1.000 52.56874 6 SER D O 1
ATOM 7195 N N . SER D 3 7 ? 14.84561 18.92777 73.64364 1.000 54.31087 7 SER D N 1
ATOM 7196 C CA . SER D 3 7 ? 13.51451 19.34503 74.05390 1.000 51.30817 7 SER D CA 1
ATOM 7197 C C . SER D 3 7 ? 13.06613 20.52475 73.20672 1.000 45.05395 7 SER D C 1
ATOM 7198 O O . SER D 3 7 ? 13.88847 21.30516 72.72542 1.000 47.92085 7 SER D O 1
ATOM 7201 N N . VAL D 3 8 ? 11.74840 20.64625 73.04195 1.000 50.53224 8 VAL D N 1
ATOM 7202 C CA . VAL D 3 8 ? 11.12705 21.73847 72.29887 1.000 50.72273 8 VAL D CA 1
ATOM 7203 C C . VAL D 3 8 ? 9.84725 22.11304 73.02703 1.000 59.23156 8 VAL D C 1
ATOM 7204 O O . VAL D 3 8 ? 9.10702 21.23804 73.48555 1.000 69.01772 8 VAL D O 1
ATOM 7208 N N . SER D 3 9 ? 9.58949 23.40956 73.14337 1.000 64.41054 9 SER D N 1
ATOM 7209 C CA . SER D 3 9 ? 8.41075 23.91131 73.83160 1.000 54.31614 9 SER D CA 1
ATOM 7210 C C . SER D 3 9 ? 7.51064 24.65406 72.84900 1.000 56.46102 9 SER D C 1
ATOM 7211 O O . SER D 3 9 ? 7.97894 25.20856 71.84859 1.000 66.36815 9 SER D O 1
ATOM 7214 N N . ALA D 3 10 ? 6.21059 24.65873 73.13742 1.000 52.44180 10 ALA D N 1
ATOM 7215 C CA . ALA D 3 10 ? 5.24751 25.29313 72.24964 1.000 53.56383 10 ALA D CA 1
ATOM 7216 C C . ALA D 3 10 ? 3.98848 25.65162 73.01957 1.000 62.41276 10 ALA D C 1
ATOM 7217 O O . ALA D 3 10 ? 3.61393 24.95997 73.96879 1.000 61.43568 10 ALA D O 1
ATOM 7219 N N . ASN D 3 11 ? 3.32350 26.74157 72.58349 1.000 62.76553 11 ASN D N 1
ATOM 7220 C CA . ASN D 3 11 ? 1.98716 27.04888 73.07452 1.000 56.21805 11 ASN D CA 1
ATOM 7221 C C . ASN D 3 11 ? 0.94963 26.25891 72.28373 1.000 50.81252 11 ASN D C 1
ATOM 7222 O O . ASN D 3 11 ? 1.15180 25.96881 71.10144 1.000 65.13107 11 ASN D O 1
ATOM 7227 N N . PRO D 3 12 ? -0.16289 25.88439 72.91199 1.000 55.08007 12 PRO D N 1
ATOM 7228 C CA . PRO D 3 12 ? -1.21556 25.18694 72.16399 1.000 56.48571 12 PRO D CA 1
ATOM 7229 C C . PRO D 3 12 ? -1.71236 26.06996 71.02846 1.000 62.39114 12 PRO D C 1
ATOM 7230 O O . PRO D 3 12 ? -2.00371 27.24926 71.22040 1.000 73.89896 12 PRO D O 1
ATOM 7234 N N . GLY D 3 13 ? -1.77675 25.49673 69.83013 1.000 61.55767 13 GLY D N 1
ATOM 7235 C CA . GLY D 3 13 ? -2.12326 26.24979 68.64599 1.000 56.40408 13 GLY D CA 1
ATOM 7236 C C . GLY D 3 13 ? -0.94735 26.83079 67.88848 1.000 55.10520 13 GLY D C 1
ATOM 7237 O O . GLY D 3 13 ? -1.14681 27.39102 66.80219 1.000 58.38766 13 GLY D O 1
ATOM 7238 N N . GLY D 3 14 ? 0.27041 26.74078 68.43458 1.000 55.78064 14 GLY D N 1
ATOM 7239 C CA . GLY D 3 14 ? 1.45737 27.17150 67.72980 1.000 45.84994 14 GLY D CA 1
ATOM 7240 C C . GLY D 3 14 ? 1.99139 26.05959 66.85186 1.000 45.57689 14 GLY D C 1
ATOM 7241 O O . GLY D 3 14 ? 1.45484 24.95564 66.80754 1.000 59.39942 14 GLY D O 1
ATOM 7242 N N . THR D 3 15 ? 3.07016 26.36087 66.13183 1.000 58.77056 15 THR D N 1
ATOM 7243 C CA . THR D 3 15 ? 3.68376 25.39594 65.22347 1.000 52.70193 15 THR D CA 1
ATOM 7244 C C . THR D 3 15 ? 4.98154 24.88982 65.83314 1.000 41.72714 15 THR D C 1
ATOM 7245 O O . THR D 3 15 ? 5.80362 25.68501 66.30194 1.000 54.42625 15 THR D O 1
ATOM 7249 N N . VAL D 3 16 ? 5.14940 23.57174 65.83683 1.000 43.54923 16 VAL D N 1
ATOM 7250 C CA . VAL D 3 16 ? 6.33133 22.90544 66.36831 1.000 43.89694 16 VAL D CA 1
ATOM 7251 C C . VAL D 3 16 ? 7.12312 22.35922 65.19547 1.000 48.10611 16 VAL D C 1
ATOM 7252 O O . VAL D 3 16 ? 6.55205 21.72281 64.30254 1.000 48.58349 16 VAL D O 1
ATOM 7256 N N . LYS D 3 17 ? 8.43666 22.56012 65.21656 1.000 52.17486 17 LYS D N 1
ATOM 7257 C CA . LYS D 3 17 ? 9.31920 21.94201 64.23750 1.000 38.80461 17 LYS D CA 1
ATOM 7258 C C . LYS D 3 17 ? 10.45413 21.23951 64.96159 1.000 44.40415 17 LYS D C 1
ATOM 7259 O O . LYS D 3 17 ? 11.25930 21.88807 65.63705 1.000 62.50277 17 LYS D O 1
ATOM 7265 N N . ILE D 3 18 ? 10.50061 19.91465 64.83494 1.000 42.43809 18 ILE D N 1
ATOM 7266 C CA . ILE D 3 18 ? 11.54138 19.08738 65.42585 1.000 38.92688 18 ILE D CA 1
ATOM 7267 C C . ILE D 3 18 ? 12.37262 18.52629 64.28627 1.000 44.47108 18 ILE D C 1
ATOM 7268 O O . ILE D 3 18 ? 11.82815 17.88834 63.37585 1.000 43.92092 18 ILE D O 1
ATOM 7273 N N . THR D 3 19 ? 13.68552 18.73469 64.33912 1.000 45.14023 19 THR D N 1
ATOM 7274 C CA . THR D 3 19 ? 14.55728 18.27760 63.26697 1.000 52.99613 19 THR D CA 1
ATOM 7275 C C . THR D 3 19 ? 15.35513 17.03933 63.65962 1.000 54.06317 19 THR D C 1
ATOM 7276 O O . THR D 3 19 ? 15.51645 16.70762 64.83651 1.000 54.04097 19 THR D O 1
ATOM 7280 N N . CYS D 3 20 ? 15.87698 16.37261 62.63334 1.000 45.83501 20 CYS D N 1
ATOM 7281 C CA . CYS D 3 20 ? 16.67336 15.16424 62.76346 1.000 37.19827 20 CYS D CA 1
ATOM 7282 C C . CYS D 3 20 ? 17.63680 15.14243 61.58287 1.000 43.91785 20 CYS D C 1
ATOM 7283 O O . CYS D 3 20 ? 17.24777 15.46976 60.45871 1.000 43.01733 20 CYS D O 1
ATOM 7286 N N . SER D 3 21 ? 18.89531 14.78722 61.83721 1.000 41.86317 21 SER D N 1
ATOM 7287 C CA . SER D 3 21 ? 19.86371 14.62811 60.76300 1.000 39.29148 21 SER D CA 1
ATOM 7288 C C . SER D 3 21 ? 20.70093 13.38490 61.03022 1.000 36.09967 21 SER D C 1
ATOM 7289 O O . SER D 3 21 ? 20.67896 12.81434 62.12392 1.000 39.91660 21 SER D O 1
ATOM 7292 N N . GLY D 3 22 ? 21.42559 12.94221 60.00326 1.000 37.34848 22 GLY D N 1
ATOM 7293 C CA . GLY D 3 22 ? 22.35024 11.83748 60.14316 1.000 38.14350 22 GLY D CA 1
ATOM 7294 C C . GLY D 3 22 ? 21.92085 10.54261 59.49634 1.000 42.70813 22 GLY D C 1
ATOM 7295 O O . GLY D 3 22 ? 22.70272 9.58215 59.49710 1.000 46.73005 22 GLY D O 1
ATOM 7296 N N . GLY D 3 23 ? 20.71471 10.46493 58.95631 1.000 41.58737 23 GLY D N 1
ATOM 7297 C CA . GLY D 3 23 ? 20.27968 9.25929 58.28422 1.000 33.11561 23 GLY D CA 1
ATOM 7298 C C . GLY D 3 23 ? 20.69166 9.25900 56.82422 1.000 39.97219 23 GLY D C 1
ATOM 7299 O O . GLY D 3 23 ? 20.90190 10.30527 56.21624 1.000 47.00304 23 GLY D O 1
ATOM 7300 N N . THR D 3 24 ? 20.81297 8.05843 56.26428 1.000 41.48373 24 THR D N 1
ATOM 7301 C CA . THR D 3 24 ? 21.07743 7.90832 54.83934 1.000 39.47287 24 THR D CA 1
ATOM 7302 C C . THR D 3 24 ? 19.81157 7.62472 54.04335 1.000 40.34024 24 THR D C 1
ATOM 7303 O O . THR D 3 24 ? 19.72306 8.01847 52.87207 1.000 44.43777 24 THR D O 1
ATOM 7307 N N . TYR D 3 25 ? 18.81281 7.00071 54.66766 1.000 38.70588 25 TYR D N 1
ATOM 7308 C CA . TYR D 3 25 ? 17.54001 6.68172 54.04126 1.000 44.16541 25 TYR D CA 1
ATOM 7309 C C . TYR D 3 25 ? 16.42528 7.52793 54.66172 1.000 39.51479 25 TYR D C 1
ATOM 7310 O O . TYR D 3 25 ? 16.68413 8.48564 55.39227 1.000 41.18832 25 TYR D O 1
ATOM 7319 N N . SER D 3 26 ? 15.17368 7.18808 54.35174 1.000 47.87182 26 SER D N 1
ATOM 7320 C CA . SER D 3 26 ? 14.04841 8.02101 54.75832 1.000 33.09501 26 SER D CA 1
ATOM 7321 C C . SER D 3 26 ? 13.95531 8.10241 56.28495 1.000 38.62476 26 SER D C 1
ATOM 7322 O O . SER D 3 26 ? 14.61313 7.35252 57.02194 1.000 34.49198 26 SER D O 1
ATOM 7325 N N . TYR D 3 27 ? 13.11778 9.02800 56.76236 1.000 43.72525 27 TYR D N 1
ATOM 7326 C CA . TYR D 3 27 ? 12.96065 9.28873 58.18985 1.000 39.41492 27 TYR D CA 1
ATOM 7327 C C . TYR D 3 27 ? 11.53765 9.00142 58.63816 1.000 42.28307 27 TYR D C 1
ATOM 7328 O O . TYR D 3 27 ? 10.58023 9.23367 57.89290 1.000 37.69110 27 TYR D O 1
ATOM 7337 N N . GLY D 3 28 ? 11.40831 8.51001 59.87448 1.000 36.79325 28 GLY D N 1
ATOM 7338 C CA . GLY D 3 28 ? 10.11475 8.31645 60.48851 1.000 22.78207 28 GLY D CA 1
ATOM 7339 C C . GLY D 3 28 ? 10.11644 8.94521 61.86731 1.000 37.94554 28 GLY D C 1
ATOM 7340 O O . GLY D 3 28 ? 11.17609 9.22659 62.44182 1.000 34.48431 28 GLY D O 1
ATOM 7341 N N . TRP D 3 29 ? 8.91576 9.16607 62.39396 1.000 33.98567 29 TRP D N 1
ATOM 7342 C CA . TRP D 3 29 ? 8.78753 9.81174 63.69403 1.000 28.74864 29 TRP D CA 1
ATOM 7343 C C . TRP D 3 29 ? 7.79075 9.04666 64.54103 1.000 33.54872 29 TRP D C 1
ATOM 7344 O O . TRP D 3 29 ? 6.69580 8.71714 64.07388 1.000 41.74000 29 TRP D O 1
ATOM 7355 N N . PHE D 3 30 ? 8.16426 8.77607 65.78580 1.000 38.32733 30 PHE D N 1
ATOM 7356 C CA . PHE D 3 30 ? 7.37919 7.90533 66.64788 1.000 40.72657 30 PHE D CA 1
ATOM 7357 C C . PHE D 3 30 ? 7.10136 8.64775 67.93903 1.000 35.55660 30 PHE D C 1
ATOM 7358 O O . PHE D 3 30 ? 8.00305 9.27664 68.50397 1.000 38.83181 30 PHE D O 1
ATOM 7366 N N . GLN D 3 31 ? 5.84326 8.62861 68.36335 1.000 29.55725 31 GLN D N 1
ATOM 7367 C CA . GLN D 3 31 ? 5.40177 9.37593 69.53107 1.000 27.77072 31 GLN D CA 1
ATOM 7368 C C . GLN D 3 31 ? 5.33947 8.39923 70.69576 1.000 35.24346 31 GLN D C 1
ATOM 7369 O O . GLN D 3 31 ? 4.73779 7.32883 70.57680 1.000 39.84276 31 GLN D O 1
ATOM 7375 N N . GLN D 3 32 ? 6.00862 8.73433 71.79402 1.000 38.93561 32 GLN D N 1
ATOM 7376 C CA . GLN D 3 32 ? 5.96700 7.91045 72.99565 1.000 36.23226 32 GLN D CA 1
ATOM 7377 C C . GLN D 3 32 ? 5.42216 8.79054 74.10115 1.000 33.59140 32 GLN D C 1
ATOM 7378 O O . GLN D 3 32 ? 6.06918 9.76497 74.50106 1.000 41.72410 32 GLN D O 1
ATOM 7384 N N . LYS D 3 33 ? 4.22158 8.46381 74.57167 1.000 51.07899 33 LYS D N 1
ATOM 7385 C CA . LYS D 3 33 ? 3.56283 9.31190 75.55197 1.000 47.67451 33 LYS D CA 1
ATOM 7386 C C . LYS D 3 33 ? 4.17470 9.14771 76.93890 1.000 52.09458 33 LYS D C 1
ATOM 7387 O O . LYS D 3 33 ? 4.20650 10.10918 77.71048 1.000 50.72530 33 LYS D O 1
ATOM 7393 N N . SER D 3 34 ? 4.67640 7.96073 77.26303 1.000 52.76530 34 SER D N 1
ATOM 7394 C CA . SER D 3 34 ? 5.41683 7.71983 78.49384 1.000 61.89232 34 SER D CA 1
ATOM 7395 C C . SER D 3 34 ? 6.33664 6.53093 78.26201 1.000 55.33766 34 SER D C 1
ATOM 7396 O O . SER D 3 34 ? 6.07528 5.70810 77.37768 1.000 70.89605 34 SER D O 1
ATOM 7399 N N . PRO D 3 35 ? 7.43060 6.41617 79.02551 1.000 62.21237 35 PRO D N 1
ATOM 7400 C CA . PRO D 3 35 ? 8.37448 5.30805 78.78600 1.000 64.55708 35 PRO D CA 1
ATOM 7401 C C . PRO D 3 35 ? 7.75620 3.93615 78.96636 1.000 62.02316 35 PRO D C 1
ATOM 7402 O O . PRO D 3 35 ? 8.30141 2.94869 78.45312 1.000 72.41057 35 PRO D O 1
ATOM 7406 N N . GLY D 3 36 ? 6.63571 3.84091 79.67410 1.000 71.93740 36 GLY D N 1
ATOM 7407 C CA . GLY D 3 36 ? 5.95408 2.57659 79.85019 1.000 81.16333 36 GLY D CA 1
ATOM 7408 C C . GLY D 3 36 ? 4.82489 2.38439 78.85886 1.000 82.26332 36 GLY D C 1
ATOM 7409 O O . GLY D 3 36 ? 3.74267 1.91380 79.22220 1.000 74.02382 36 GLY D O 1
ATOM 7410 N N . SER D 3 37 ? 5.06210 2.74109 77.59765 1.000 75.91981 37 SER D N 1
ATOM 7411 C CA . SER D 3 37 ? 4.03628 2.56922 76.58323 1.000 58.20526 37 SER D CA 1
ATOM 7412 C C . SER D 3 37 ? 4.68716 2.48314 75.21249 1.000 49.50693 37 SER D C 1
ATOM 7413 O O . SER D 3 37 ? 5.71341 3.11536 74.95083 1.000 57.12272 37 SER D O 1
ATOM 7416 N N . ALA D 3 38 ? 4.06175 1.69866 74.34332 1.000 51.17640 38 ALA D N 1
ATOM 7417 C CA . ALA D 3 38 ? 4.53603 1.52718 72.98104 1.000 45.11829 38 ALA D CA 1
ATOM 7418 C C . ALA D 3 38 ? 4.50605 2.85125 72.23104 1.000 55.10937 38 ALA D C 1
ATOM 7419 O O . ALA D 3 38 ? 3.60645 3.67123 72.43923 1.000 48.80366 38 ALA D O 1
ATOM 7421 N N . PRO D 3 39 ? 5.48863 3.09176 71.36556 1.000 52.45220 39 PRO D N 1
ATOM 7422 C CA . PRO D 3 39 ? 5.44000 4.27553 70.50560 1.000 51.05056 39 PRO D CA 1
ATOM 7423 C C . PRO D 3 39 ? 4.35463 4.13802 69.44938 1.000 44.10073 39 PRO D C 1
ATOM 7424 O O . PRO D 3 39 ? 3.75386 3.08301 69.25044 1.000 47.39757 39 PRO D O 1
ATOM 7428 N N . VAL D 3 40 ? 4.11887 5.24965 68.75853 1.000 39.64221 40 VAL D N 1
ATOM 7429 C CA . VAL D 3 40 ? 3.07131 5.36733 67.75243 1.000 40.91405 40 VAL D CA 1
ATOM 7430 C C . VAL D 3 40 ? 3.65615 6.15864 66.59104 1.000 39.15122 40 VAL D C 1
ATOM 7431 O O . VAL D 3 40 ? 4.14088 7.27579 66.78852 1.000 50.90784 40 VAL D O 1
ATOM 7435 N N . THR D 3 41 ? 3.66807 5.56586 65.39739 1.000 45.27724 41 THR D N 1
ATOM 7436 C CA . THR D 3 41 ? 4.22610 6.25689 64.23667 1.000 42.45905 41 THR D CA 1
ATOM 7437 C C . THR D 3 41 ? 3.32282 7.41868 63.86096 1.000 40.10856 41 THR D C 1
ATOM 7438 O O . THR D 3 41 ? 2.11970 7.21809 63.65354 1.000 39.89015 41 THR D O 1
ATOM 7442 N N . VAL D 3 42 ? 3.88330 8.63592 63.79531 1.000 32.04743 42 VAL D N 1
ATOM 7443 C CA . VAL D 3 42 ? 3.13155 9.78843 63.31432 1.000 36.81696 42 VAL D CA 1
ATOM 7444 C C . VAL D 3 42 ? 3.50915 10.08279 61.86201 1.000 42.43770 42 VAL D C 1
ATOM 7445 O O . VAL D 3 42 ? 2.70393 10.62932 61.10198 1.000 46.93578 42 VAL D O 1
ATOM 7449 N N . ILE D 3 43 ? 4.71870 9.70425 61.45294 1.000 37.62637 43 ILE D N 1
ATOM 7450 C CA . ILE D 3 43 ? 5.20584 9.97581 60.10091 1.000 32.77999 43 ILE D CA 1
ATOM 7451 C C . ILE D 3 43 ? 6.17047 8.86941 59.72162 1.000 39.23134 43 ILE D C 1
ATOM 7452 O O . ILE D 3 43 ? 7.04828 8.50421 60.51391 1.000 39.85023 43 ILE D O 1
ATOM 7457 N N . TYR D 3 44 ? 6.00138 8.31767 58.51840 1.000 32.99246 44 TYR D N 1
ATOM 7458 C CA . TYR D 3 44 ? 6.93516 7.33818 57.98711 1.000 36.82015 44 TYR D CA 1
ATOM 7459 C C . TYR D 3 44 ? 7.26426 7.70599 56.55116 1.000 36.47382 44 TYR D C 1
ATOM 7460 O O . TYR D 3 44 ? 6.55642 8.49121 55.91116 1.000 46.12658 44 TYR D O 1
ATOM 7469 N N . TRP D 3 45 ? 8.35372 7.11618 56.06278 1.000 35.58750 45 TRP D N 1
ATOM 7470 C CA . TRP D 3 45 ? 8.83673 7.31377 54.69770 1.000 30.86538 45 TRP D CA 1
ATOM 7471 C C . TRP D 3 45 ? 8.86594 8.79227 54.32874 1.000 32.97121 45 TRP D C 1
ATOM 7472 O O . TRP D 3 45 ? 8.30264 9.22089 53.31652 1.000 43.55966 45 TRP D O 1
ATOM 7483 N N . ASN D 3 46 ? 9.51723 9.57727 55.19096 1.000 30.86636 46 ASN D N 1
ATOM 7484 C CA . ASN D 3 46 ? 9.75366 11.00677 54.98935 1.000 35.22435 46 ASN D CA 1
ATOM 7485 C C . ASN D 3 46 ? 8.50650 11.87532 55.11274 1.000 40.04672 46 ASN D C 1
ATOM 7486 O O . ASN D 3 46 ? 8.54488 12.90073 55.79795 1.000 42.20735 46 ASN D O 1
ATOM 7491 N N . ASP D 3 47 ? 7.40427 11.51971 54.44653 1.000 45.16269 47 ASP D N 1
ATOM 7492 C CA . ASP D 3 47 ? 6.26238 12.42642 54.46223 1.000 40.05023 47 ASP D CA 1
ATOM 7493 C C . ASP D 3 47 ? 4.90513 11.73694 54.52843 1.000 41.24696 47 ASP D C 1
ATOM 7494 O O . ASP D 3 47 ? 3.88055 12.42857 54.44631 1.000 42.71495 47 ASP D O 1
ATOM 7499 N N . LYS D 3 48 ? 4.85097 10.41971 54.68727 1.000 48.47957 48 LYS D N 1
ATOM 7500 C CA . LYS D 3 48 ? 3.58084 9.70917 54.69630 1.000 42.26424 48 LYS D CA 1
ATOM 7501 C C . LYS D 3 48 ? 3.00931 9.64385 56.10939 1.000 40.27433 48 LYS D C 1
ATOM 7502 O O . LYS D 3 48 ? 3.74330 9.44348 57.08213 1.000 48.01980 48 LYS D O 1
ATOM 7508 N N . ARG D 3 49 ? 1.69111 9.79845 56.21189 1.000 36.49109 49 ARG D N 1
ATOM 7509 C CA . ARG D 3 49 ? 0.99556 9.85134 57.49010 1.000 37.53410 49 ARG D CA 1
ATOM 7510 C C . ARG D 3 49 ? -0.01405 8.71679 57.59752 1.000 50.03087 49 ARG D C 1
ATOM 7511 O O . ARG D 3 49 ? -0.92133 8.63167 56.75291 1.000 60.80042 49 ARG D O 1
ATOM 7519 N N . PRO D 3 50 ? 0.07771 7.83958 58.60225 1.000 54.08773 50 PRO D N 1
ATOM 7520 C CA . PRO D 3 50 ? -0.92387 6.77359 58.75117 1.000 41.81802 50 PRO D CA 1
ATOM 7521 C C . PRO D 3 50 ? -2.32832 7.33552 58.89116 1.000 44.41131 50 PRO D C 1
ATOM 7522 O O . PRO D 3 50 ? -2.53034 8.50540 59.22124 1.000 52.83615 50 PRO D O 1
ATOM 7526 N N . SER D 3 51 ? -3.31403 6.47450 58.63345 1.000 57.68619 51 SER D N 1
ATOM 7527 C CA . SER D 3 51 ? -4.68743 6.94803 58.48368 1.000 59.37045 51 SER D CA 1
ATOM 7528 C C . SER D 3 51 ? -5.29973 7.40270 59.80191 1.000 66.81096 51 SER D C 1
ATOM 7529 O O . SER D 3 51 ? -6.20905 8.24242 59.79801 1.000 66.59667 51 SER D O 1
ATOM 7532 N N . ASN D 3 52 ? -4.85346 6.86005 60.93082 1.000 54.30631 52 ASN D N 1
ATOM 7533 C CA . ASN D 3 52 ? -5.46704 7.23740 62.19760 1.000 60.03857 52 ASN D CA 1
ATOM 7534 C C . ASN D 3 52 ? -4.81083 8.45874 62.83151 1.000 49.02861 52 ASN D C 1
ATOM 7535 O O . ASN D 3 52 ? -5.32294 8.96779 63.83035 1.000 57.07765 52 ASN D O 1
ATOM 7540 N N . ILE D 3 53 ? -3.72104 8.95696 62.25868 1.000 47.36126 53 ILE D N 1
ATOM 7541 C CA . ILE D 3 53 ? -2.97726 10.09809 62.79321 1.000 39.42185 53 ILE D CA 1
ATOM 7542 C C . ILE D 3 53 ? -3.57520 11.41681 62.30404 1.000 47.57327 53 ILE D C 1
ATOM 7543 O O . ILE D 3 53 ? -3.82330 11.57612 61.10042 1.000 52.98444 53 ILE D O 1
ATOM 7548 N N . PRO D 3 54 ? -3.82367 12.38421 63.19230 1.000 55.83611 54 PRO D N 1
ATOM 7549 C CA . PRO D 3 54 ? -4.43915 13.65278 62.76682 1.000 46.37598 54 PRO D CA 1
ATOM 7550 C C . PRO D 3 54 ? -3.57436 14.45070 61.79776 1.000 52.29317 54 PRO D C 1
ATOM 7551 O O . PRO D 3 54 ? -2.34303 14.42298 61.85004 1.000 44.27947 54 PRO D O 1
ATOM 7555 N N . SER D 3 55 ? -4.24863 15.21898 60.93546 1.000 54.51034 55 SER D N 1
ATOM 7556 C CA . SER D 3 55 ? -3.59864 15.84473 59.78675 1.000 56.11007 55 SER D CA 1
ATOM 7557 C C . SER D 3 55 ? -2.63241 16.96456 60.15717 1.000 49.91893 55 SER D C 1
ATOM 7558 O O . SER D 3 55 ? -1.87562 17.40546 59.28721 1.000 52.13880 55 SER D O 1
ATOM 7561 N N . ARG D 3 56 ? -2.63855 17.44671 61.40201 1.000 57.65897 56 ARG D N 1
ATOM 7562 C CA . ARG D 3 56 ? -1.69360 18.48802 61.79172 1.000 40.68388 56 ARG D CA 1
ATOM 7563 C C . ARG D 3 56 ? -0.25061 18.00304 61.81203 1.000 48.49820 56 ARG D C 1
ATOM 7564 O O . ARG D 3 56 ? 0.65706 18.83855 61.91756 1.000 52.71582 56 ARG D O 1
ATOM 7572 N N . PHE D 3 57 ? -0.01911 16.69000 61.70845 1.000 46.17161 57 PHE D N 1
ATOM 7573 C CA . PHE D 3 57 ? 1.32100 16.11011 61.66698 1.000 42.19474 57 PHE D CA 1
ATOM 7574 C C . PHE D 3 57 ? 1.80050 16.01261 60.22431 1.000 48.06864 57 PHE D C 1
ATOM 7575 O O . PHE D 3 57 ? 1.08394 15.49061 59.36078 1.000 61.09099 57 PHE D O 1
ATOM 7583 N N . SER D 3 58 ? 3.01618 16.49521 59.96401 1.000 39.35274 58 SER D N 1
ATOM 7584 C CA . SER D 3 58 ? 3.58941 16.36003 58.63061 1.000 42.12645 58 SER D CA 1
ATOM 7585 C C . SER D 3 58 ? 5.10258 16.28831 58.73801 1.000 46.38060 58 SER D C 1
ATOM 7586 O O . SER D 3 58 ? 5.70063 16.73055 59.72320 1.000 51.79416 58 SER D O 1
ATOM 7589 N N . GLY D 3 59 ? 5.71215 15.71079 57.71093 1.000 40.84225 59 GLY D N 1
ATOM 7590 C CA . GLY D 3 59 ? 7.15556 15.59933 57.64605 1.000 35.22846 59 GLY D CA 1
ATOM 7591 C C . GLY D 3 59 ? 7.65499 16.04329 56.28692 1.000 46.23772 59 GLY D C 1
ATOM 7592 O O . GLY D 3 59 ? 6.93920 15.98307 55.28630 1.000 54.09035 59 GLY D O 1
ATOM 7593 N N . SER D 3 60 ? 8.90198 16.50628 56.26428 1.000 41.34479 60 SER D N 1
ATOM 7594 C CA . SER D 3 60 ? 9.52339 16.92383 55.01741 1.000 44.74178 60 SER D CA 1
ATOM 7595 C C . SER D 3 60 ? 11.02152 16.68894 55.10918 1.000 46.01352 60 SER D C 1
ATOM 7596 O O . SER D 3 60 ? 11.65660 17.14947 56.06046 1.000 53.42639 60 SER D O 1
ATOM 7599 N N . LYS D 3 61 ? 11.58395 15.96805 54.14336 1.000 47.70356 61 LYS D N 1
ATOM 7600 C CA . LYS D 3 61 ? 13.03139 15.83178 54.07074 1.000 44.27544 61 LYS D CA 1
ATOM 7601 C C . LYS D 3 61 ? 13.58577 16.98219 53.25187 1.000 44.85376 61 LYS D C 1
ATOM 7602 O O . LYS D 3 61 ? 13.07070 17.28830 52.17251 1.000 72.49238 61 LYS D O 1
ATOM 7608 N N . SER D 3 62 ? 14.62913 17.62616 53.77109 1.000 52.78606 62 SER D N 1
ATOM 7609 C CA . SER D 3 62 ? 15.28767 18.74250 53.09593 1.000 53.74728 62 SER D CA 1
ATOM 7610 C C . SER D 3 62 ? 16.79757 18.49256 53.11438 1.000 57.60807 62 SER D C 1
ATOM 7611 O O . SER D 3 62 ? 17.53515 19.07278 53.91215 1.000 64.83398 62 SER D O 1
ATOM 7614 N N . GLY D 3 63 ? 17.25710 17.62773 52.22037 1.000 52.54309 63 GLY D N 1
ATOM 7615 C CA . GLY D 3 63 ? 18.66619 17.30369 52.17746 1.000 49.07638 63 GLY D CA 1
ATOM 7616 C C . GLY D 3 63 ? 19.09123 16.46146 53.35916 1.000 53.86993 63 GLY D C 1
ATOM 7617 O O . GLY D 3 63 ? 18.63410 15.32531 53.52556 1.000 67.56498 63 GLY D O 1
ATOM 7618 N N . SER D 3 64 ? 19.96193 17.01788 54.19715 1.000 60.06882 64 SER D N 1
ATOM 7619 C CA . SER D 3 64 ? 20.53809 16.28300 55.31426 1.000 60.88352 64 SER D CA 1
ATOM 7620 C C . SER D 3 64 ? 19.65634 16.28659 56.55451 1.000 49.57118 64 SER D C 1
ATOM 7621 O O . SER D 3 64 ? 19.87672 15.46615 57.45223 1.000 56.23120 64 SER D O 1
ATOM 7624 N N . THR D 3 65 ? 18.66146 17.16901 56.61896 1.000 50.02958 65 THR D N 1
ATOM 7625 C CA . THR D 3 65 ? 17.84268 17.36238 57.80912 1.000 46.65783 65 THR D CA 1
ATOM 7626 C C . THR D 3 65 ? 16.39453 17.02030 57.50038 1.000 44.64645 65 THR D C 1
ATOM 7627 O O . THR D 3 65 ? 15.82307 17.54847 56.54239 1.000 61.08956 65 THR D O 1
ATOM 7631 N N . HIS D 3 66 ? 15.79994 16.15476 58.31363 1.000 47.52155 66 HIS D N 1
ATOM 7632 C CA . HIS D 3 66 ? 14.36088 15.93807 58.28247 1.000 44.99091 66 HIS D CA 1
ATOM 7633 C C . HIS D 3 66 ? 13.68248 16.77885 59.35673 1.000 40.60058 66 HIS D C 1
ATOM 7634 O O . HIS D 3 66 ? 14.28847 17.11618 60.37722 1.000 51.20875 66 HIS D O 1
ATOM 7641 N N . THR D 3 67 ? 12.41058 17.11117 59.12058 1.000 45.91152 67 THR D N 1
ATOM 7642 C CA . THR D 3 67 ? 11.63723 17.97173 60.01225 1.000 32.83055 67 THR D CA 1
ATOM 7643 C C . THR D 3 67 ? 10.24489 17.39122 60.22812 1.000 44.70460 67 THR D C 1
ATOM 7644 O O . THR D 3 67 ? 9.48376 17.22589 59.26545 1.000 45.74487 67 THR D O 1
ATOM 7648 N N . LEU D 3 68 ? 9.91164 17.08712 61.48689 1.000 39.92733 68 LEU D N 1
ATOM 7649 C CA . LEU D 3 68 ? 8.52649 16.86802 61.89764 1.000 29.50740 68 LEU D CA 1
ATOM 7650 C C . LEU D 3 68 ? 7.89045 18.20793 62.23253 1.000 38.55188 68 LEU D C 1
ATOM 7651 O O . LEU D 3 68 ? 8.41833 18.96534 63.05788 1.000 40.43571 68 LEU D O 1
ATOM 7656 N N . THR D 3 69 ? 6.76737 18.51023 61.58554 1.000 38.50294 69 THR D N 1
ATOM 7657 C CA . THR D 3 69 ? 6.01592 19.72896 61.85429 1.000 36.68387 69 THR D CA 1
ATOM 7658 C C . THR D 3 69 ? 4.64943 19.36584 62.42185 1.000 49.58403 69 THR D C 1
ATOM 7659 O O . THR D 3 69 ? 3.97769 18.46280 61.90740 1.000 47.28240 69 THR D O 1
ATOM 7663 N N . ILE D 3 70 ? 4.25045 20.05391 63.49052 1.000 52.07421 70 ILE D N 1
ATOM 7664 C CA . ILE D 3 70 ? 2.90501 19.95378 64.04130 1.000 42.06875 70 ILE D CA 1
ATOM 7665 C C . ILE D 3 70 ? 2.29745 21.33553 63.92869 1.000 45.14811 70 ILE D C 1
ATOM 7666 O O . ILE D 3 70 ? 2.76456 22.28358 64.57385 1.000 49.88092 70 ILE D O 1
ATOM 7671 N N . THR D 3 71 ? 1.26649 21.46040 63.10657 1.000 41.34489 71 THR D N 1
ATOM 7672 C CA . THR D 3 71 ? 0.64310 22.74692 62.85121 1.000 40.08402 71 THR D CA 1
ATOM 7673 C C . THR D 3 71 ? -0.57963 22.89070 63.74957 1.000 47.16659 71 THR D C 1
ATOM 7674 O O . THR D 3 71 ? -1.47785 22.04559 63.72516 1.000 59.74549 71 THR D O 1
ATOM 7678 N N . GLY D 3 72 ? -0.60980 23.95645 64.54433 1.000 53.40072 72 GLY D N 1
ATOM 7679 C CA . GLY D 3 72 ? -1.66377 24.11013 65.52548 1.000 48.00231 72 GLY D CA 1
ATOM 7680 C C . GLY D 3 72 ? -1.60963 22.97947 66.52683 1.000 49.80661 72 GLY D C 1
ATOM 7681 O O . GLY D 3 72 ? -2.58456 22.24270 66.70239 1.000 56.34601 72 GLY D O 1
ATOM 7682 N N . VAL D 3 73 ? -0.44725 22.83457 67.17092 1.000 49.60446 73 VAL D N 1
ATOM 7683 C CA . VAL D 3 73 ? -0.23045 21.77019 68.13814 1.000 45.79020 73 VAL D CA 1
ATOM 7684 C C . VAL D 3 73 ? -1.27182 21.83769 69.25410 1.000 50.71995 73 VAL D C 1
ATOM 7685 O O . VAL D 3 73 ? -1.76298 22.91328 69.61726 1.000 49.93630 73 VAL D O 1
ATOM 7689 N N . ARG D 3 74 ? -1.63773 20.67054 69.78104 1.000 58.49165 74 ARG D N 1
ATOM 7690 C CA . ARG D 3 74 ? -2.63666 20.57026 70.83567 1.000 56.35688 74 ARG D CA 1
ATOM 7691 C C . ARG D 3 74 ? -1.99506 20.01646 72.10184 1.000 51.84125 74 ARG D C 1
ATOM 7692 O O . ARG D 3 74 ? -0.91690 19.42059 72.05875 1.000 56.28607 74 ARG D O 1
ATOM 7700 N N . ALA D 3 75 ? -2.67822 20.21745 73.23674 1.000 50.26858 75 ALA D N 1
ATOM 7701 C CA . ALA D 3 75 ? -2.11022 19.82121 74.52586 1.000 47.66837 75 ALA D CA 1
ATOM 7702 C C . ALA D 3 75 ? -1.77600 18.33611 74.57378 1.000 53.43861 75 ALA D C 1
ATOM 7703 O O . ALA D 3 75 ? -0.77466 17.94342 75.18317 1.000 60.93556 75 ALA D O 1
ATOM 7705 N N . GLU D 3 76 ? -2.59342 17.48941 73.93837 1.000 53.68082 76 GLU D N 1
ATOM 7706 C CA . GLU D 3 76 ? -2.32293 16.05288 73.94686 1.000 48.18497 76 GLU D CA 1
ATOM 7707 C C . GLU D 3 76 ? -1.10262 15.66303 73.12014 1.000 51.06484 76 GLU D C 1
ATOM 7708 O O . GLU D 3 76 ? -0.68242 14.49698 73.18012 1.000 50.11195 76 GLU D O 1
ATOM 7714 N N . ASP D 3 77 ? -0.51517 16.59228 72.36343 1.000 56.46595 77 ASP D N 1
ATOM 7715 C CA . ASP D 3 77 ? 0.68300 16.27454 71.59227 1.000 57.17076 77 ASP D CA 1
ATOM 7716 C C . ASP D 3 77 ? 1.95050 16.27933 72.43422 1.000 56.03762 77 ASP D C 1
ATOM 7717 O O . ASP D 3 77 ? 3.02481 15.99044 71.89394 1.000 49.60419 77 ASP D O 1
ATOM 7722 N N . GLU D 3 78 ? 1.85316 16.62220 73.72080 1.000 53.95096 78 GLU D N 1
ATOM 7723 C CA . GLU D 3 78 ? 2.99759 16.56478 74.62346 1.000 50.20490 78 GLU D CA 1
ATOM 7724 C C . GLU D 3 78 ? 3.40644 15.11017 74.82049 1.000 54.48466 78 GLU D C 1
ATOM 7725 O O . GLU D 3 78 ? 2.60342 14.28649 75.27023 1.000 60.33089 78 GLU D O 1
ATOM 7731 N N . ALA D 3 79 ? 4.64047 14.78947 74.44607 1.000 46.99438 79 ALA D N 1
ATOM 7732 C CA . ALA D 3 79 ? 5.16204 13.42799 74.46635 1.000 46.78080 79 ALA D CA 1
ATOM 7733 C C . ALA D 3 79 ? 6.64329 13.50069 74.10862 1.000 38.15642 79 ALA D C 1
ATOM 7734 O O . ALA D 3 79 ? 7.19046 14.57862 73.86795 1.000 42.24385 79 ALA D O 1
ATOM 7736 N N . VAL D 3 80 ? 7.28675 12.34270 74.06810 1.000 37.60605 80 VAL D N 1
ATOM 7737 C CA . VAL D 3 80 ? 8.62410 12.22473 73.50537 1.000 42.31256 80 VAL D CA 1
ATOM 7738 C C . VAL D 3 80 ? 8.49056 11.73247 72.07124 1.000 37.51693 80 VAL D C 1
ATOM 7739 O O . VAL D 3 80 ? 7.71984 10.80510 71.79020 1.000 46.82584 80 VAL D O 1
ATOM 7743 N N . TYR D 3 81 ? 9.21772 12.36777 71.15639 1.000 45.57777 81 TYR D N 1
ATOM 7744 C CA . TYR D 3 81 ? 9.23511 11.97992 69.75161 1.000 40.14145 81 TYR D CA 1
ATOM 7745 C C . TYR D 3 81 ? 10.62606 11.47480 69.41154 1.000 39.18097 81 TYR D C 1
ATOM 7746 O O . TYR D 3 81 ? 11.61547 12.17866 69.65073 1.000 43.47243 81 TYR D O 1
ATOM 7755 N N . PHE D 3 82 ? 10.70215 10.25633 68.87248 1.000 43.03571 82 PHE D N 1
ATOM 7756 C CA . PHE D 3 82 ? 11.93515 9.69560 68.33737 1.000 41.84595 82 PHE D CA 1
ATOM 7757 C C . PHE D 3 82 ? 11.89068 9.71565 66.81111 1.000 47.13884 82 PHE D C 1
ATOM 7758 O O . PHE D 3 82 ? 10.84474 9.43204 66.21193 1.000 38.55459 82 PHE D O 1
ATOM 7766 N N . CYS D 3 83 ? 13.02536 10.03249 66.17662 1.000 37.16004 83 CYS D N 1
ATOM 7767 C CA . CYS D 3 83 ? 13.14823 9.84027 64.73657 1.000 33.55341 83 CYS D CA 1
ATOM 7768 C C . CYS D 3 83 ? 13.84475 8.51950 64.45092 1.000 37.70294 83 CYS D C 1
ATOM 7769 O O . CYS D 3 83 ? 14.69012 8.05842 65.22098 1.000 34.67059 83 CYS D O 1
ATOM 7772 N N . GLY D 3 84 ? 13.45045 7.89490 63.35096 1.000 47.40714 84 GLY D N 1
ATOM 7773 C CA . GLY D 3 84 ? 14.08977 6.67723 62.89970 1.000 33.80419 84 GLY D CA 1
ATOM 7774 C C . GLY D 3 84 ? 14.56818 6.85023 61.47562 1.000 39.38625 84 GLY D C 1
ATOM 7775 O O . GLY D 3 84 ? 14.02468 7.64292 60.70639 1.000 40.19918 84 GLY D O 1
ATOM 7776 N N . SER D 3 85 ? 15.62261 6.11126 61.14067 1.000 35.83036 85 SER D N 1
ATOM 7777 C CA . SER D 3 85 ? 16.13184 6.11516 59.77216 1.000 30.09680 85 SER D CA 1
ATOM 7778 C C . SER D 3 85 ? 16.99424 4.86674 59.59825 1.000 43.11369 85 SER D C 1
ATOM 7779 O O . SER D 3 85 ? 16.73103 3.83666 60.23096 1.000 41.22147 85 SER D O 1
ATOM 7782 N N . ALA D 3 86 ? 18.01317 4.95670 58.75182 1.000 41.69238 86 ALA D N 1
ATOM 7783 C CA . ALA D 3 86 ? 18.95733 3.85943 58.60181 1.000 27.60089 86 ALA D CA 1
ATOM 7784 C C . ALA D 3 86 ? 20.28052 4.44505 58.13852 1.000 35.12302 86 ALA D C 1
ATOM 7785 O O . ALA D 3 86 ? 20.30683 5.49104 57.48735 1.000 41.95868 86 ALA D O 1
ATOM 7787 N N . ASP D 3 87 ? 21.38213 3.78964 58.48787 1.000 37.97346 87 ASP D N 1
ATOM 7788 C CA . ASP D 3 87 ? 22.67560 4.37372 58.16187 1.000 33.56745 87 ASP D CA 1
ATOM 7789 C C . ASP D 3 87 ? 23.14876 3.85486 56.80292 1.000 43.60264 87 ASP D C 1
ATOM 7790 O O . ASP D 3 87 ? 22.41803 3.16349 56.08732 1.000 52.20305 87 ASP D O 1
ATOM 7795 N N . SER D 3 88 ? 24.38570 4.18627 56.42869 1.000 50.79476 88 SER D N 1
ATOM 7796 C CA . SER D 3 88 ? 24.86264 3.82925 55.09946 1.000 54.95278 88 SER D CA 1
ATOM 7797 C C . SER D 3 88 ? 24.96106 2.32299 54.90317 1.000 52.52303 88 SER D C 1
ATOM 7798 O O . SER D 3 88 ? 24.89037 1.85879 53.76176 1.000 59.38101 88 SER D O 1
ATOM 7801 N N . SER D 3 89 ? 25.08802 1.54708 55.97912 1.000 52.32058 89 SER D N 1
ATOM 7802 C CA . SER D 3 89 ? 25.23785 0.10058 55.87666 1.000 54.45082 89 SER D CA 1
ATOM 7803 C C . SER D 3 89 ? 23.90856 -0.64734 55.87014 1.000 56.74268 89 SER D C 1
ATOM 7804 O O . SER D 3 89 ? 23.91236 -1.87756 55.76185 1.000 56.05454 89 SER D O 1
ATOM 7807 N N . GLY D 3 90 ? 22.78314 0.05043 55.98314 1.000 51.04811 90 GLY D N 1
ATOM 7808 C CA . GLY D 3 90 ? 21.49389 -0.61701 56.00605 1.000 50.09348 90 GLY D CA 1
ATOM 7809 C C . GLY D 3 90 ? 21.05699 -1.09416 57.37704 1.000 46.04132 90 GLY D C 1
ATOM 7810 O O . GLY D 3 90 ? 20.39529 -2.13171 57.49226 1.000 55.38026 90 GLY D O 1
ATOM 7811 N N . THR D 3 91 ? 21.41509 -0.36379 58.42397 1.000 42.67487 91 THR D N 1
ATOM 7812 C CA . THR D 3 91 ? 21.05597 -0.69889 59.79136 1.000 43.44056 91 THR D CA 1
ATOM 7813 C C . THR D 3 91 ? 20.12802 0.38302 60.31027 1.000 39.64344 91 THR D C 1
ATOM 7814 O O . THR D 3 91 ? 20.46446 1.56690 60.24784 1.000 44.76474 91 THR D O 1
ATOM 7818 N N . ALA D 3 92 ? 18.95193 -0.00780 60.78397 1.000 31.37363 92 ALA D N 1
ATOM 7819 C CA . ALA D 3 92 ? 18.05022 0.99120 61.33479 1.000 31.48754 92 ALA D CA 1
ATOM 7820 C C . ALA D 3 92 ? 18.67727 1.60938 62.57636 1.000 27.32190 92 ALA D C 1
ATOM 7821 O O . ALA D 3 92 ? 19.37570 0.93520 63.33778 1.000 46.06091 92 ALA D O 1
ATOM 7823 N N . ILE D 3 93 ? 18.46475 2.91444 62.75849 1.000 39.47004 93 ILE D N 1
ATOM 7824 C CA . ILE D 3 93 ? 18.99181 3.64837 63.90208 1.000 39.82358 93 ILE D CA 1
ATOM 7825 C C . ILE D 3 93 ? 17.94925 4.66237 64.34551 1.000 40.36805 93 ILE D C 1
ATOM 7826 O O . ILE D 3 93 ? 17.13733 5.13361 63.54268 1.000 33.37907 93 ILE D O 1
ATOM 7831 N N . PHE D 3 94 ? 17.97755 5.00311 65.63615 1.000 40.69574 94 PHE D N 1
ATOM 7832 C CA . PHE D 3 94 ? 17.03416 5.94500 66.21829 1.000 37.87303 94 PHE D CA 1
ATOM 7833 C C . PHE D 3 94 ? 17.78115 7.09874 66.86422 1.000 37.15524 94 PHE D C 1
ATOM 7834 O O . PHE D 3 94 ? 18.91468 6.94906 67.33236 1.000 45.00386 94 PHE D O 1
ATOM 7842 N N . GLY D 3 95 ? 17.13586 8.25396 66.88350 1.000 34.87556 95 GLY D N 1
ATOM 7843 C CA . GLY D 3 95 ? 17.64121 9.36881 67.64702 1.000 40.58574 95 GLY D CA 1
ATOM 7844 C C . GLY D 3 95 ? 17.38343 9.19281 69.12968 1.000 50.80281 95 GLY D C 1
ATOM 7845 O O . GLY D 3 95 ? 16.71833 8.25026 69.56703 1.000 57.19078 95 GLY 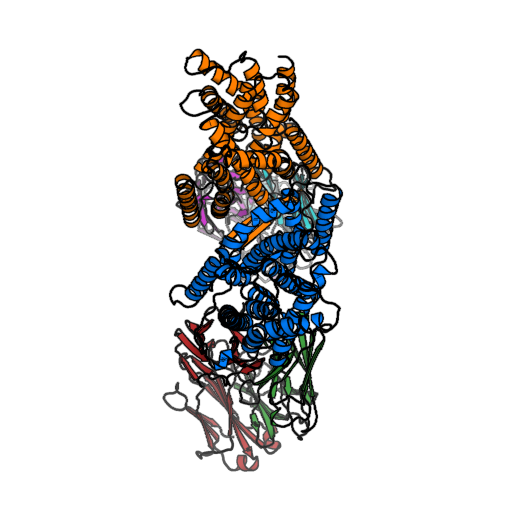D O 1
ATOM 7846 N N . ALA D 3 96 ? 17.94137 10.12390 69.90753 1.000 51.27589 96 ALA D N 1
ATOM 7847 C CA . ALA D 3 96 ? 17.85970 10.07893 71.36359 1.000 39.28555 96 ALA D CA 1
ATOM 7848 C C . ALA D 3 96 ? 16.49212 10.49498 71.88900 1.000 47.18749 96 ALA D C 1
ATOM 7849 O O . ALA D 3 96 ? 16.15665 10.16921 73.03435 1.000 46.17923 96 ALA D O 1
ATOM 7851 N N . GLY D 3 97 ? 15.71588 11.21874 71.09952 1.000 44.86726 97 GLY D N 1
ATOM 7852 C CA . GLY D 3 97 ? 14.37004 11.59245 71.49678 1.000 40.25225 97 GLY D CA 1
ATOM 7853 C C . GLY D 3 97 ? 14.26355 13.07384 71.78779 1.000 44.55925 97 GLY D C 1
ATOM 7854 O O . GLY D 3 97 ? 15.18985 13.69445 72.32693 1.000 49.24979 97 GLY D O 1
ATOM 7855 N N . THR D 3 98 ? 13.12264 13.65468 71.42365 1.000 41.83252 98 THR D N 1
ATOM 7856 C CA . THR D 3 98 ? 12.83585 15.04948 71.71121 1.000 39.41873 98 THR D CA 1
ATOM 7857 C C . THR D 3 98 ? 11.62152 15.12245 72.61993 1.000 46.91248 98 THR D C 1
ATOM 7858 O O . THR D 3 98 ? 10.55147 14.61794 72.26950 1.000 52.76160 98 THR D O 1
ATOM 7862 N N . THR D 3 99 ? 11.78640 15.75764 73.77612 1.000 45.24661 99 THR D N 1
ATOM 7863 C CA . THR D 3 99 ? 10.67803 15.99078 74.69327 1.000 46.59913 99 THR D CA 1
ATOM 7864 C C . THR D 3 99 ? 9.93819 17.25032 74.25569 1.000 52.19313 99 THR D C 1
ATOM 7865 O O . THR D 3 99 ? 10.48260 18.35587 74.32023 1.000 57.68508 99 THR D O 1
ATOM 7869 N N . LEU D 3 100 ? 8.70003 17.09444 73.80676 1.000 45.53409 100 LEU D N 1
ATOM 7870 C CA . LEU D 3 100 ? 7.89257 18.23161 73.38643 1.000 41.78441 100 LEU D CA 1
ATOM 7871 C C . LEU D 3 100 ? 6.94657 18.62254 74.50934 1.000 50.89279 100 LEU D C 1
ATOM 7872 O O . LEU D 3 100 ? 6.20776 17.77746 75.02502 1.000 44.14671 100 LEU D O 1
ATOM 7877 N N . THR D 3 101 ? 6.96714 19.90084 74.86759 1.000 56.86545 101 THR D N 1
ATOM 7878 C CA . THR D 3 101 ? 6.18063 20.45801 75.95691 1.000 48.36134 101 THR D CA 1
ATOM 7879 C C . THR D 3 101 ? 5.16441 21.42119 75.36508 1.000 47.33092 101 THR D C 1
ATOM 7880 O O . THR D 3 101 ? 5.54190 22.37349 74.67492 1.000 60.57120 101 THR D O 1
ATOM 7884 N N . VAL D 3 102 ? 3.88439 21.16824 75.62851 1.000 52.44692 102 VAL D N 1
ATOM 7885 C CA . VAL D 3 102 ? 2.78920 22.02761 75.19078 1.000 52.56698 102 VAL D CA 1
ATOM 7886 C C . VAL D 3 102 ? 2.22767 22.72373 76.41942 1.000 63.53528 102 VAL D C 1
ATOM 7887 O O . VAL D 3 102 ? 1.68187 22.06827 77.31555 1.000 66.43201 102 VAL D O 1
ATOM 7891 N N . LEU D 3 103 ? 2.33422 24.05194 76.45013 1.000 72.79403 103 LEU D N 1
ATOM 7892 C CA . LEU D 3 103 ? 2.01181 24.83280 77.64344 1.000 71.86807 103 LEU D CA 1
ATOM 7893 C C . LEU D 3 103 ? 0.50374 25.07563 77.73142 1.000 72.33092 103 LEU D C 1
ATOM 7894 O O . LEU D 3 103 ? -0.00709 26.16828 77.47743 1.000 69.89734 103 LEU D O 1
ATOM 7899 N N . ARG D 3 104 ? -0.21395 24.01827 78.10677 1.000 73.06831 104 ARG D N 1
ATOM 7900 C CA . ARG D 3 104 ? -1.61023 24.16319 78.48631 1.000 69.08449 104 ARG D CA 1
ATOM 7901 C C . ARG D 3 104 ? -1.71480 24.93245 79.80589 1.000 70.66916 104 ARG D C 1
ATOM 7902 O O . ARG D 3 104 ? -0.73026 25.10635 80.53346 1.000 68.83971 104 ARG D O 1
ATOM 7910 N N . THR D 3 105 ? -2.92872 25.39569 80.11631 1.000 67.21867 105 THR D N 1
ATOM 7911 C CA . THR D 3 105 ? -3.11634 26.25893 81.27731 1.000 74.65837 105 THR D CA 1
ATOM 7912 C C . THR D 3 105 ? -2.70474 25.54976 82.56183 1.000 79.25182 105 THR D C 1
ATOM 7913 O O . THR D 3 105 ? -2.96493 24.35699 82.74912 1.000 85.62928 105 THR D O 1
ATOM 7917 N N . VAL D 3 106 ? -2.04782 26.30621 83.44563 1.000 86.83895 106 VAL D N 1
ATOM 7918 C CA . VAL D 3 106 ? -1.53315 25.75498 84.69236 1.000 89.91457 106 VAL D CA 1
ATOM 7919 C C . VAL D 3 106 ? -2.68114 25.25465 85.55988 1.000 87.43319 106 VAL D C 1
ATOM 7920 O O . VAL D 3 106 ? -3.75726 25.86460 85.61799 1.000 85.06645 106 VAL D O 1
ATOM 7924 N N . ALA D 3 107 ? -2.45327 24.12878 86.23765 1.000 77.06057 107 ALA D N 1
ATOM 7925 C CA . ALA D 3 107 ? -3.42961 23.52679 87.13766 1.000 71.35215 107 ALA D CA 1
ATOM 7926 C C . ALA D 3 107 ? -2.73125 23.10367 88.42293 1.000 81.05669 107 ALA D C 1
ATOM 7927 O O . ALA D 3 107 ? -1.72493 22.38708 88.38134 1.000 77.75423 107 ALA D O 1
ATOM 7929 N N . ALA D 3 108 ? -3.27214 23.53568 89.56030 1.000 85.08746 108 ALA D N 1
ATOM 7930 C CA . ALA D 3 108 ? -2.64386 23.25741 90.84461 1.000 79.35998 108 ALA D CA 1
ATOM 7931 C C . ALA D 3 108 ? -3.00879 21.85339 91.32893 1.000 80.48108 108 ALA D C 1
ATOM 7932 O O . ALA D 3 108 ? -4.13237 21.39107 91.10535 1.000 74.52510 108 ALA D O 1
ATOM 7934 N N . PRO D 3 109 ? -2.08605 21.16058 91.99636 1.000 80.61015 109 PRO D N 1
ATOM 7935 C CA . PRO D 3 109 ? -2.37868 19.80665 92.47411 1.000 77.05587 109 PRO D CA 1
ATOM 7936 C C . PRO D 3 109 ? -3.17391 19.80747 93.76696 1.000 77.89560 109 PRO D C 1
ATOM 7937 O O . PRO D 3 109 ? -3.03712 20.69076 94.61671 1.000 79.44471 109 PRO D O 1
ATOM 7941 N N . SER D 3 110 ? -4.01986 18.79094 93.90176 1.000 119.70557 110 SER D N 1
ATOM 7942 C CA . SER D 3 110 ? -4.68223 18.49292 95.16279 1.000 103.53945 110 SER D CA 1
ATOM 7943 C C . SER D 3 110 ? -3.83884 17.47558 95.91891 1.000 103.89636 110 SER D C 1
ATOM 7944 O O . SER D 3 110 ? -3.51258 16.41037 95.38354 1.000 118.90694 110 SER D O 1
ATOM 7947 N N . VAL D 3 111 ? -3.47491 17.80971 97.15053 1.000 102.51319 111 VAL D N 1
ATOM 7948 C CA . VAL D 3 111 ? -2.54341 17.01058 97.93710 1.000 101.93564 111 VAL D CA 1
ATOM 7949 C C . VAL D 3 111 ? -3.32425 16.08112 98.85272 1.000 101.27533 111 VAL D C 1
ATOM 7950 O O . VAL D 3 111 ? -4.36957 16.45362 99.40004 1.000 101.65636 111 VAL D O 1
ATOM 7954 N N . PHE D 3 112 ? -2.81939 14.85886 99.00161 1.000 102.90964 112 PHE D N 1
ATOM 7955 C CA . PHE D 3 112 ? -3.34520 13.85977 99.91984 1.000 100.70488 112 PHE D CA 1
ATOM 7956 C C . PHE D 3 112 ? -2.16696 13.13928 100.55216 1.000 106.28478 112 PHE D C 1
ATOM 7957 O O . PHE D 3 112 ? -1.22158 12.75428 99.85625 1.000 107.71664 112 PHE D O 1
ATOM 7965 N N . ILE D 3 113 ? -2.22664 12.94876 101.86580 1.000 103.40817 113 ILE D N 1
ATOM 7966 C CA . ILE D 3 113 ? -1.17984 12.25283 102.60321 1.000 103.81605 113 ILE D CA 1
ATOM 7967 C C . ILE D 3 113 ? -1.81340 11.07375 103.33045 1.000 107.35855 113 ILE D C 1
ATOM 7968 O O . ILE D 3 113 ? -2.88653 11.21085 103.93010 1.000 118.34184 113 ILE D O 1
ATOM 7973 N N . PHE D 3 114 ? -1.16152 9.91244 103.25666 1.000 103.53174 114 PHE D N 1
ATOM 7974 C CA . PHE D 3 114 ? -1.68407 8.69182 103.84339 1.000 102.75520 114 PHE D CA 1
ATOM 7975 C C . PHE D 3 114 ? -0.74712 8.16693 104.92343 1.000 104.51564 114 PHE D C 1
ATOM 7976 O O . PHE D 3 114 ? 0.47212 8.14880 104.73138 1.000 102.35776 114 PHE D O 1
ATOM 7984 N N . PRO D 3 115 ? -1.28451 7.73987 106.06331 1.000 105.28417 115 PRO D N 1
ATOM 7985 C CA . PRO D 3 115 ? -0.45131 7.13770 107.10719 1.000 105.78346 115 PRO D CA 1
ATOM 7986 C C . PRO D 3 115 ? -0.09051 5.70857 106.74943 1.000 114.54881 115 PRO D C 1
ATOM 7987 O O . PRO D 3 115 ? -0.74815 5.08821 105.89975 1.000 121.72080 115 PRO D O 1
ATOM 7991 N N . PRO D 3 116 ? 0.95146 5.15306 107.36742 1.000 111.08718 116 PRO D N 1
ATOM 7992 C CA . PRO D 3 116 ? 1.32795 3.76668 107.07164 1.000 116.66576 116 PRO D CA 1
ATOM 7993 C C . PRO D 3 116 ? 0.20662 2.79731 107.41178 1.000 126.72601 116 PRO D C 1
ATOM 7994 O O . PRO D 3 116 ? -0.59992 3.03262 108.31373 1.000 125.33209 116 PRO D O 1
ATOM 7998 N N . SER D 3 117 ? 0.16322 1.69671 106.66742 1.000 144.70849 117 SER D N 1
ATOM 7999 C CA . SER D 3 117 ? -0.87267 0.69435 106.86947 1.000 149.38092 117 SER D CA 1
ATOM 8000 C C . SER D 3 117 ? -0.65053 -0.05684 108.17466 1.000 146.95822 117 SER D C 1
ATOM 8001 O O . SER D 3 117 ? 0.48623 -0.32548 108.56997 1.000 152.06209 117 SER D O 1
ATOM 8004 N N . ASP D 3 118 ? -1.75396 -0.39898 108.84419 1.000 136.64504 118 ASP D N 1
ATOM 8005 C CA . ASP D 3 118 ? -1.65762 -1.14499 110.09374 1.000 127.03253 118 ASP D CA 1
ATOM 8006 C C . ASP D 3 118 ? -1.02229 -2.51350 109.88095 1.000 135.22324 118 ASP D C 1
ATOM 8007 O O . ASP D 3 118 ? -0.29477 -3.00070 110.75452 1.000 126.18257 118 ASP D O 1
ATOM 8012 N N . GLU D 3 119 ? -1.28087 -3.14928 108.73265 1.000 135.12969 119 GLU D N 1
ATOM 8013 C CA . GLU D 3 119 ? -0.60636 -4.40796 108.42648 1.000 139.77006 119 GLU D CA 1
ATOM 8014 C C . GLU D 3 119 ? 0.87711 -4.18348 108.17529 1.000 131.95699 119 GLU D C 1
ATOM 8015 O O . GLU D 3 119 ? 1.71230 -5.00775 108.56619 1.000 133.45677 119 GLU D O 1
ATOM 8021 N N . GLN D 3 120 ? 1.22156 -3.07393 107.51862 1.000 125.36460 120 GLN D N 1
ATOM 8022 C CA . GLN D 3 120 ? 2.62385 -2.78344 107.24713 1.000 123.07721 120 GLN D CA 1
ATOM 8023 C C . GLN D 3 120 ? 3.37003 -2.42663 108.52632 1.000 124.36781 120 GLN D C 1
ATOM 8024 O O . GLN D 3 120 ? 4.52602 -2.82651 108.71010 1.000 123.47254 120 GLN D O 1
ATOM 8030 N N . LEU D 3 121 ? 2.72315 -1.67599 109.42128 1.000 126.67607 121 LEU D N 1
ATOM 8031 C CA . LEU D 3 121 ? 3.36210 -1.29898 110.67685 1.000 123.79603 121 LEU D CA 1
ATOM 8032 C C . LEU D 3 121 ? 3.80804 -2.52644 111.45903 1.000 134.58609 121 LEU D C 1
ATOM 8033 O O . LEU D 3 121 ? 4.87396 -2.51768 112.08565 1.000 144.84448 121 LEU D O 1
ATOM 8038 N N . LYS D 3 122 ? 3.01399 -3.59916 111.42209 1.000 134.39282 122 LYS D N 1
ATOM 8039 C CA . LYS D 3 122 ? 3.36182 -4.81405 112.14871 1.000 137.47842 122 LYS D CA 1
ATOM 8040 C C . LYS D 3 122 ? 4.45842 -5.61819 111.46276 1.000 140.70482 122 LYS D C 1
ATOM 8041 O O . LYS D 3 122 ? 5.06740 -6.48142 112.10527 1.000 138.17282 122 LYS D O 1
ATOM 8047 N N . SER D 3 123 ? 4.72729 -5.35259 110.18609 1.000 147.71333 123 SER D N 1
ATOM 8048 C CA . SER D 3 123 ? 5.75501 -6.06590 109.44091 1.000 150.14792 123 SER D CA 1
ATOM 8049 C C . SER D 3 123 ? 7.12498 -5.40461 109.53534 1.000 153.72840 123 SER D C 1
ATOM 8050 O O . SER D 3 123 ? 8.08725 -5.92521 108.96299 1.000 156.89728 123 SER D O 1
ATOM 8053 N N . GLY D 3 124 ? 7.23949 -4.27875 110.23481 1.000 151.48067 124 GLY D N 1
ATOM 8054 C CA . GLY D 3 124 ? 8.52552 -3.64154 110.43019 1.000 147.55278 124 GLY D CA 1
ATOM 8055 C C . GLY D 3 124 ? 8.86586 -2.54415 109.45113 1.000 144.38957 124 GLY D C 1
ATOM 8056 O O . GLY D 3 124 ? 10.04043 -2.17329 109.34568 1.000 147.26080 124 GLY D O 1
ATOM 8057 N N . THR D 3 125 ? 7.87995 -2.00409 108.73729 1.000 115.80553 125 THR D N 1
ATOM 8058 C CA . THR D 3 125 ? 8.11049 -0.96180 107.74879 1.000 106.65157 125 THR D CA 1
ATOM 8059 C C . THR D 3 125 ? 6.95011 0.02120 107.77934 1.000 102.02638 125 THR D C 1
ATOM 8060 O O . THR D 3 125 ? 5.79414 -0.37653 107.94422 1.000 97.68339 125 THR D O 1
ATOM 8064 N N . ALA D 3 126 ? 7.26370 1.30671 107.63438 1.000 105.89843 126 ALA D N 1
ATOM 8065 C CA . ALA D 3 126 ? 6.25709 2.36086 107.60162 1.000 109.52044 126 ALA D CA 1
ATOM 8066 C C . ALA D 3 126 ? 6.42960 3.16441 106.32214 1.000 112.32276 126 ALA D C 1
ATOM 8067 O O . ALA D 3 126 ? 7.47319 3.79436 106.11878 1.000 115.17332 126 ALA D O 1
ATOM 8069 N N . SER D 3 127 ? 5.41051 3.14266 105.46437 1.000 110.30875 127 SER D N 1
ATOM 8070 C CA . SER D 3 127 ? 5.40116 3.91059 104.22265 1.000 100.96152 127 SER D CA 1
ATOM 8071 C C . SER D 3 127 ? 4.27571 4.93428 104.29759 1.000 99.23112 127 SER D C 1
ATOM 8072 O O . SER D 3 127 ? 3.09410 4.56935 104.29600 1.000 97.68121 127 SER D O 1
ATOM 8075 N N . VAL D 3 128 ? 4.64194 6.20994 104.37180 1.000 100.07670 128 VAL D N 1
ATOM 8076 C CA . VAL D 3 128 ? 3.69493 7.31540 104.30660 1.000 105.93445 128 VAL D CA 1
ATOM 8077 C C . VAL D 3 128 ? 3.86972 7.99642 102.95741 1.000 108.78509 128 VAL D C 1
ATOM 8078 O O . VAL D 3 128 ? 4.98622 8.38040 102.58777 1.000 112.59300 128 VAL D O 1
ATOM 8082 N N . VAL D 3 129 ? 2.77539 8.13215 102.21623 1.000 102.30209 129 VAL D N 1
ATOM 8083 C CA . VAL D 3 129 ? 2.83571 8.62394 100.84785 1.000 93.17824 129 VAL D CA 1
ATOM 8084 C C . VAL D 3 129 ? 2.13327 9.96919 100.75309 1.000 98.76256 129 VAL D C 1
ATOM 8085 O O . VAL D 3 129 ? 1.20560 10.27613 101.51097 1.000 103.54275 129 VAL D O 1
ATOM 8089 N N . CYS D 3 130 ? 2.60121 10.78060 99.81105 1.000 101.54394 130 CYS D N 1
ATOM 8090 C CA . CYS D 3 130 ? 1.99525 12.05765 99.46769 1.000 99.14074 130 CYS D CA 1
ATOM 8091 C C . CYS D 3 130 ? 1.49656 11.94821 98.03541 1.000 93.65748 130 CYS D C 1
ATOM 8092 O O . CYS D 3 130 ? 2.20906 11.42699 97.17073 1.000 84.57444 130 CYS D O 1
ATOM 8095 N N . LEU D 3 131 ? 0.27247 12.40759 97.78743 1.000 89.17689 131 LEU D N 1
ATOM 8096 C CA . LEU D 3 131 ? -0.36199 12.26071 96.48182 1.000 78.07135 131 LEU D CA 1
ATOM 8097 C C . LEU D 3 131 ? -0.70663 13.63402 95.93179 1.000 78.73329 131 LEU D C 1
ATOM 8098 O O . LEU D 3 131 ? -1.47873 14.37500 96.54465 1.000 88.31760 131 LEU D O 1
ATOM 8103 N N . LEU D 3 132 ? -0.14277 13.96429 94.77712 1.000 85.38939 132 LEU D N 1
ATOM 8104 C CA . LEU D 3 132 ? -0.46181 15.18879 94.05249 1.000 76.35055 132 LEU D CA 1
ATOM 8105 C C . LEU D 3 132 ? -1.30745 14.77746 92.85561 1.000 74.34738 132 LEU D C 1
ATOM 8106 O O . LEU D 3 132 ? -0.81448 14.11067 91.94053 1.000 80.95695 132 LEU D O 1
ATOM 8111 N N . ASN D 3 133 ? -2.57983 15.15304 92.87080 1.000 76.22035 133 ASN D N 1
ATOM 8112 C CA . ASN D 3 133 ? -3.55996 14.61291 91.94065 1.000 83.91323 133 ASN D CA 1
ATOM 8113 C C . ASN D 3 133 ? -3.92659 15.65799 90.89702 1.000 78.73501 133 ASN D C 1
ATOM 8114 O O . ASN D 3 133 ? -4.30801 16.77928 91.24386 1.000 85.30984 133 ASN D O 1
ATOM 8119 N N . ASN D 3 134 ? -3.79139 15.28473 89.62255 1.000 83.71284 134 ASN D N 1
ATOM 8120 C CA . ASN D 3 134 ? -4.31400 16.04924 88.49308 1.000 81.89224 134 ASN D CA 1
ATOM 8121 C C . ASN D 3 134 ? -3.78145 17.47576 88.42939 1.000 72.70345 134 ASN D C 1
ATOM 8122 O O . ASN D 3 134 ? -4.49325 18.42110 88.77127 1.000 78.27673 134 ASN D O 1
ATOM 8127 N N . PHE D 3 135 ? -2.54635 17.64664 87.96256 1.000 78.24931 135 PHE D N 1
ATOM 8128 C CA . PHE D 3 135 ? -1.93281 18.96345 87.89022 1.000 77.18363 135 PHE D CA 1
ATOM 8129 C C . PHE D 3 135 ? -1.17038 19.11041 86.57777 1.000 74.75027 135 PHE D C 1
ATOM 8130 O O . PHE D 3 135 ? -0.89298 18.13358 85.87648 1.000 73.60564 135 PHE D O 1
ATOM 8138 N N . TYR D 3 136 ? -0.85221 20.36307 86.24548 1.000 74.94036 136 TYR D N 1
ATOM 8139 C CA . TYR D 3 136 ? -0.00078 20.71149 85.12364 1.000 68.48173 136 TYR D CA 1
ATOM 8140 C C . TYR D 3 136 ? 0.70173 22.00925 85.49739 1.000 68.61494 136 TYR D C 1
ATOM 8141 O O . TYR D 3 136 ? 0.04123 22.93302 85.99481 1.000 76.80783 136 TYR D O 1
ATOM 8150 N N . PRO D 3 137 ? 2.02012 22.13169 85.25250 1.000 70.54525 137 PRO D N 1
ATOM 8151 C CA . PRO D 3 137 ? 2.88522 21.14637 84.58667 1.000 71.69872 137 PRO D CA 1
ATOM 8152 C C . PRO D 3 137 ? 3.36534 20.04193 85.51380 1.000 71.80817 137 PRO D C 1
ATOM 8153 O O . PRO D 3 137 ? 2.94795 19.99134 86.67216 1.000 71.86777 137 PRO D O 1
ATOM 8157 N N . ARG D 3 138 ? 4.24085 19.17475 85.00346 1.000 62.60928 138 ARG D N 1
ATOM 8158 C CA . ARG D 3 138 ? 4.71038 18.03606 85.78145 1.000 70.44480 138 ARG D CA 1
ATOM 8159 C C . ARG D 3 138 ? 5.75898 18.40717 86.82382 1.000 77.82104 138 ARG D C 1
ATOM 8160 O O . ARG D 3 138 ? 6.00041 17.61673 87.74355 1.000 82.94415 138 ARG D O 1
ATOM 8168 N N . GLU D 3 139 ? 6.38889 19.57304 86.70531 1.000 77.84485 139 GLU D N 1
ATOM 8169 C CA . GLU D 3 139 ? 7.39340 19.99635 87.67883 1.000 70.13510 139 GLU D CA 1
ATOM 8170 C C . GLU D 3 139 ? 6.68942 20.34492 88.97858 1.000 84.31718 139 GLU D C 1
ATOM 8171 O O . GLU D 3 139 ? 6.14159 21.43803 89.13006 1.000 91.76793 139 GLU D O 1
ATOM 8177 N N . ALA D 3 140 ? 6.68932 19.40734 89.91849 1.000 87.70731 140 ALA D N 1
ATOM 8178 C CA . ALA D 3 140 ? 6.18150 19.64388 91.25975 1.000 89.30553 140 ALA D CA 1
ATOM 8179 C C . ALA D 3 140 ? 7.23597 19.20585 92.26147 1.000 90.01751 140 ALA D C 1
ATOM 8180 O O . ALA D 3 140 ? 7.91575 18.19471 92.05853 1.000 97.41360 140 ALA D O 1
ATOM 8182 N N . LYS D 3 141 ? 7.36901 19.96988 93.33790 1.000 91.96541 141 LYS D N 1
ATOM 8183 C CA . LYS D 3 141 ? 8.38544 19.73742 94.35824 1.000 96.27162 141 LYS D CA 1
ATOM 8184 C C . LYS D 3 141 ? 7.69328 19.33102 95.65401 1.000 94.48051 141 LYS D C 1
ATOM 8185 O O . LYS D 3 141 ? 7.01316 20.14889 96.28045 1.000 101.77698 141 LYS D O 1
ATOM 8191 N N . VAL D 3 142 ? 7.86435 18.07118 96.05469 1.000 97.17824 142 VAL D N 1
ATOM 8192 C CA . VAL D 3 142 ? 7.29837 17.55708 97.29896 1.000 105.13296 142 VAL D CA 1
ATOM 8193 C C . VAL D 3 142 ? 8.38170 17.57008 98.36678 1.000 108.47167 142 VAL D C 1
ATOM 8194 O O . VAL D 3 142 ? 9.55048 17.27413 98.08621 1.000 108.79043 142 VAL D O 1
ATOM 8198 N N . GLN D 3 143 ? 7.99676 17.91350 99.59525 1.000 110.07514 143 GLN D N 1
ATOM 8199 C CA . GLN D 3 143 ? 8.93615 18.08204 100.69786 1.000 114.39378 143 GLN D CA 1
ATOM 8200 C C . GLN D 3 143 ? 8.38948 17.38656 101.93498 1.000 111.63759 143 GLN D C 1
ATOM 8201 O O . GLN D 3 143 ? 7.34785 17.78723 102.46461 1.000 116.79998 143 GLN D O 1
ATOM 8207 N N . TRP D 3 144 ? 9.09870 16.36287 102.40398 1.000 104.84344 144 TRP D N 1
ATOM 8208 C CA . TRP D 3 144 ? 8.67952 15.59785 103.57136 1.000 106.12906 144 TRP D CA 1
ATOM 8209 C C . TRP D 3 144 ? 9.22652 16.24065 104.84031 1.000 118.08448 144 TRP D C 1
ATOM 8210 O O . TRP D 3 144 ? 10.44176 16.41871 104.97915 1.000 127.07529 144 TRP D O 1
ATOM 8221 N N . LYS D 3 145 ? 8.32954 16.57858 105.76454 1.000 118.55835 145 LYS D N 1
ATOM 8222 C CA . LYS D 3 145 ? 8.69008 17.15799 107.05177 1.000 122.53406 145 LYS D CA 1
ATOM 8223 C C . LYS D 3 145 ? 8.19332 16.25649 108.17075 1.000 124.02461 145 LYS D C 1
ATOM 8224 O O . LYS D 3 145 ? 7.01051 15.89985 108.20806 1.000 124.40857 145 LYS D O 1
ATOM 8230 N N . VAL D 3 146 ? 9.09471 15.89696 109.07960 1.000 126.07190 146 VAL D N 1
ATOM 8231 C CA . VAL D 3 146 ? 8.77459 15.06591 110.23271 1.000 122.41018 146 VAL D CA 1
ATOM 8232 C C . VAL D 3 146 ? 9.22147 15.81773 111.47786 1.000 125.75510 146 VAL D C 1
ATOM 8233 O O . VAL D 3 146 ? 10.42108 16.05915 111.66351 1.000 126.37682 146 VAL D O 1
ATOM 8237 N N . ASP D 3 147 ? 8.25848 16.18578 112.32728 1.000 122.94506 147 ASP D N 1
ATOM 8238 C CA . ASP D 3 147 ? 8.50870 17.05156 113.48623 1.000 132.86039 147 ASP D CA 1
ATOM 8239 C C . ASP D 3 147 ? 9.17640 18.35652 113.05851 1.000 135.24053 147 ASP D C 1
ATOM 8240 O O . ASP D 3 147 ? 10.04561 18.88802 113.75420 1.000 130.77725 147 ASP D O 1
ATOM 8245 N N . ASN D 3 148 ? 8.75785 18.87195 111.89880 1.000 136.74933 148 ASN D N 1
ATOM 8246 C CA . ASN D 3 148 ? 9.33126 20.07509 111.29470 1.000 140.05440 148 ASN D CA 1
ATOM 8247 C C . ASN D 3 148 ? 10.82410 19.91439 111.02074 1.000 142.30008 148 ASN D C 1
ATOM 8248 O O . ASN D 3 148 ? 11.58211 20.88600 111.07049 1.000 153.40526 148 ASN D O 1
ATOM 8253 N N . ALA D 3 149 ? 11.25674 18.68888 110.72827 1.000 133.01974 149 ALA D N 1
ATOM 8254 C CA . ALA D 3 149 ? 12.64083 18.40253 110.38478 1.000 128.71070 149 ALA D CA 1
ATOM 8255 C C . ALA D 3 149 ? 12.72172 17.91833 108.94407 1.000 130.67938 149 ALA D C 1
ATOM 8256 O O . ALA D 3 149 ? 11.81558 17.24132 108.44667 1.000 127.18169 149 ALA D O 1
ATOM 8258 N N . LEU D 3 150 ? 13.81760 18.27439 108.27765 1.000 132.78214 150 LEU D N 1
ATOM 8259 C CA . LEU D 3 150 ? 14.00434 17.92173 106.87758 1.000 129.48395 150 LEU D CA 1
ATOM 8260 C C . LEU D 3 150 ? 14.36930 16.45115 106.73512 1.000 127.92093 150 LEU D C 1
ATOM 8261 O O . LEU D 3 150 ? 15.16842 15.91232 107.50641 1.000 132.83836 150 LEU D O 1
ATOM 8266 N N . GLN D 3 151 ? 13.77407 15.80383 105.74212 1.000 119.77077 151 GLN D N 1
ATOM 8267 C CA . GLN D 3 151 ? 14.08185 14.42406 105.41504 1.000 118.83360 151 GLN D CA 1
ATOM 8268 C C . GLN D 3 151 ? 14.89054 14.38017 104.12721 1.000 119.94646 151 GLN D C 1
ATOM 8269 O O . GLN D 3 151 ? 14.80203 15.28183 103.28884 1.000 114.28722 151 GLN D O 1
ATOM 8275 N N . SER D 3 152 ? 15.69070 13.32684 103.98294 1.000 126.35073 152 SER D N 1
ATOM 8276 C CA . SER D 3 152 ? 16.57866 13.20015 102.83844 1.000 128.18801 152 SER D CA 1
ATOM 8277 C C . SER D 3 152 ? 16.82972 11.72746 102.55767 1.000 123.60177 152 SER D C 1
ATOM 8278 O O . SER D 3 152 ? 17.08029 10.94569 103.47825 1.000 130.93346 152 SER D O 1
ATOM 8281 N N . GLY D 3 153 ? 16.76165 11.35767 101.27857 1.000 113.06922 153 GLY D N 1
ATOM 8282 C CA . GLY D 3 153 ? 17.05913 10.01108 100.84567 1.000 110.26612 153 GLY D CA 1
ATOM 8283 C C . GLY D 3 153 ? 15.98850 8.97974 101.12550 1.000 114.39582 153 GLY D C 1
ATOM 8284 O O . GLY D 3 153 ? 16.00419 7.91020 100.50255 1.000 120.17084 153 GLY D O 1
ATOM 8285 N N . ASN D 3 154 ? 15.05245 9.25941 102.03354 1.000 110.10624 154 ASN D N 1
ATOM 8286 C CA . ASN D 3 154 ? 14.02621 8.30135 102.42477 1.000 111.19861 154 ASN D CA 1
ATOM 8287 C C . ASN D 3 154 ? 12.71650 8.49948 101.66610 1.000 110.14359 154 ASN D C 1
ATOM 8288 O O . ASN D 3 154 ? 11.64997 8.13167 102.16924 1.000 115.33497 154 ASN D O 1
ATOM 8293 N N . SER D 3 155 ? 12.77091 9.06478 100.46115 1.000 101.50787 155 SER D N 1
ATOM 8294 C CA . SER D 3 155 ? 11.56450 9.33408 99.69377 1.000 97.78198 155 SER D CA 1
ATOM 8295 C C . SER D 3 155 ? 11.81867 9.08514 98.21521 1.000 96.53506 155 SER D C 1
ATOM 8296 O O . SER D 3 155 ? 12.91211 9.35788 97.71085 1.000 97.11672 155 SER D O 1
ATOM 8299 N N . GLN D 3 156 ? 10.79804 8.57380 97.52490 1.000 90.30469 156 GLN D N 1
ATOM 8300 C CA . GLN D 3 156 ? 10.85036 8.35016 96.08771 1.000 84.92630 156 GLN D CA 1
ATOM 8301 C C . GLN D 3 156 ? 9.58529 8.89485 95.43844 1.000 85.64556 156 GLN D C 1
ATOM 8302 O O . GLN D 3 156 ? 8.49926 8.85637 96.02550 1.000 90.99231 156 GLN D O 1
ATOM 8308 N N . GLU D 3 157 ? 9.73556 9.39682 94.21570 1.000 84.21645 157 GLU D N 1
ATOM 8309 C CA . GLU D 3 157 ? 8.63991 9.99293 93.46712 1.000 84.90024 157 GLU D CA 1
ATOM 8310 C C . GLU D 3 157 ? 8.26072 9.11717 92.28123 1.000 82.53189 157 GLU D C 1
ATOM 8311 O O . GLU D 3 157 ? 9.03321 8.26742 91.82917 1.000 83.42069 157 GLU D O 1
ATOM 8317 N N . SER D 3 158 ? 7.05033 9.34506 91.77787 1.000 80.46523 158 SER D N 1
ATOM 8318 C CA . SER D 3 158 ? 6.52519 8.57796 90.65156 1.000 66.51348 158 SER D CA 1
ATOM 8319 C C . SER D 3 158 ? 5.42406 9.39819 89.99787 1.000 71.07219 158 SER D C 1
ATOM 8320 O O . SER D 3 158 ? 4.47928 9.81601 90.67725 1.000 78.65035 158 SER D O 1
ATOM 8323 N N . VAL D 3 159 ? 5.54747 9.63377 88.69364 1.000 72.80828 159 VAL D N 1
ATOM 8324 C CA . VAL D 3 159 ? 4.60600 10.44388 87.92558 1.000 70.66122 159 VAL D CA 1
ATOM 8325 C C . VAL D 3 159 ? 3.85135 9.53080 86.96913 1.000 72.49810 159 VAL D C 1
ATOM 8326 O O . VAL D 3 159 ? 4.46412 8.71760 86.26627 1.000 75.38420 159 VAL D O 1
ATOM 8330 N N . THR D 3 160 ? 2.52701 9.66810 86.93309 1.000 77.81377 160 THR D N 1
ATOM 8331 C CA . THR D 3 160 ? 1.74314 8.89643 85.98109 1.000 68.85734 160 THR D CA 1
ATOM 8332 C C . THR D 3 160 ? 1.95624 9.42237 84.56550 1.000 69.81135 160 THR D C 1
ATOM 8333 O O . THR D 3 160 ? 2.49885 10.50890 84.34478 1.000 76.41898 160 THR D O 1
ATOM 8337 N N . GLU D 3 161 ? 1.51167 8.62892 83.59606 1.000 71.93230 161 GLU D N 1
ATOM 8338 C CA . GLU D 3 161 ? 1.41132 9.11681 82.22956 1.000 62.64933 161 GLU D CA 1
ATOM 8339 C C . GLU D 3 161 ? 0.44188 10.29071 82.18267 1.000 70.68497 161 GLU D C 1
ATOM 8340 O O . GLU D 3 161 ? -0.52126 10.35691 82.95291 1.000 76.60724 161 GLU D O 1
ATOM 8346 N N . GLN D 3 162 ? 0.72591 11.24404 81.30404 1.000 64.44983 162 GLN D N 1
ATOM 8347 C CA . GLN D 3 162 ? -0.15185 12.39424 81.15414 1.000 61.13764 162 GLN D CA 1
ATOM 8348 C C . GLN D 3 162 ? -1.53634 11.93750 80.70034 1.000 58.68859 162 GLN D C 1
ATOM 8349 O O . GLN D 3 162 ? -1.66689 11.16846 79.74449 1.000 65.95205 162 GLN D O 1
ATOM 8355 N N . ASP D 3 163 ? -2.56764 12.39017 81.40827 1.000 68.78883 163 ASP D N 1
ATOM 8356 C CA . ASP D 3 163 ? -3.94141 12.03414 81.06718 1.000 75.52138 163 ASP D CA 1
ATOM 8357 C C . ASP D 3 163 ? -4.22253 12.34890 79.60136 1.000 75.59029 163 ASP D C 1
ATOM 8358 O O . ASP D 3 163 ? -3.84248 13.40860 79.09789 1.000 85.94363 163 ASP D O 1
ATOM 8363 N N . SER D 3 164 ? -4.87597 11.41555 78.91090 1.000 77.91106 164 SER D N 1
ATOM 8364 C CA . SER D 3 164 ? -5.14864 11.58102 77.48684 1.000 78.87074 164 SER D CA 1
ATOM 8365 C C . SER D 3 164 ? -6.37755 12.43484 77.20301 1.000 85.10837 164 SER D C 1
ATOM 8366 O O . SER D 3 164 ? -6.70044 12.64238 76.02899 1.000 97.72424 164 SER D O 1
ATOM 8369 N N . LYS D 3 165 ? -7.06345 12.93436 78.23211 1.000 80.44591 165 LYS D N 1
ATOM 8370 C CA . LYS D 3 165 ? -8.25974 13.74999 78.06314 1.000 78.19068 165 LYS D CA 1
ATOM 8371 C C . LYS D 3 165 ? -8.05693 15.19588 78.49146 1.000 77.92411 165 LYS D C 1
ATOM 8372 O O . LYS D 3 165 ? -8.36933 16.11435 77.72783 1.000 89.89016 165 LYS D O 1
ATOM 8378 N N . ASP D 3 166 ? -7.53957 15.42710 79.70052 1.000 69.79540 166 ASP D N 1
ATOM 8379 C CA . ASP D 3 166 ? -7.26957 16.77286 80.18763 1.000 73.58685 166 ASP D CA 1
ATOM 8380 C C . ASP D 3 166 ? -5.78667 17.12948 80.22325 1.000 68.21120 166 ASP D C 1
ATOM 8381 O O . ASP D 3 166 ? -5.45583 18.28682 80.50659 1.000 69.41915 166 ASP D O 1
ATOM 8386 N N . SER D 3 167 ? -4.89292 16.17356 79.96398 1.000 68.96225 167 SER D N 1
ATOM 8387 C CA . SER D 3 167 ? -3.45248 16.43274 79.86916 1.000 73.51655 167 SER D CA 1
ATOM 8388 C C . SER D 3 167 ? -2.87454 16.92252 81.19820 1.000 72.55064 167 SER D C 1
ATOM 8389 O O . SER D 3 167 ? -2.07700 17.86294 81.24059 1.000 81.13997 167 SER D O 1
ATOM 8392 N N . THR D 3 168 ? -3.27773 16.28200 82.29198 1.000 70.08020 168 THR D N 1
ATOM 8393 C CA . THR D 3 168 ? -2.75189 16.56832 83.62008 1.000 73.69830 168 THR D CA 1
ATOM 8394 C C . THR D 3 168 ? -1.90705 15.39834 84.10504 1.000 71.63299 168 THR D C 1
ATOM 8395 O O . THR D 3 168 ? -1.94233 14.29829 83.54864 1.000 71.95013 168 THR D O 1
ATOM 8399 N N . TYR D 3 169 ? -1.14125 15.64601 85.16198 1.000 67.80845 169 TYR D N 1
ATOM 8400 C CA . TYR D 3 169 ? -0.27508 14.63159 85.73974 1.000 67.90814 169 TYR D CA 1
ATOM 8401 C C . TYR D 3 169 ? -0.68048 14.34613 87.17842 1.000 71.54306 169 TYR D C 1
ATOM 8402 O O . TYR D 3 169 ? -1.32624 15.16041 87.84266 1.000 69.35058 169 TYR D O 1
ATOM 8411 N N . SER D 3 170 ? -0.28415 13.17132 87.65551 1.000 72.20028 170 SER D N 1
ATOM 8412 C CA . SER D 3 170 ? -0.42337 12.82500 89.05958 1.000 72.92698 170 SER D CA 1
ATOM 8413 C C . SER D 3 170 ? 0.91545 12.32177 89.57154 1.000 68.34497 170 SER D C 1
ATOM 8414 O O . SER D 3 170 ? 1.64729 11.63916 88.85130 1.000 71.90919 170 SER D O 1
ATOM 8417 N N . LEU D 3 171 ? 1.24582 12.69546 90.80324 1.000 71.16394 171 LEU D N 1
ATOM 8418 C CA . LEU D 3 171 ? 2.53834 12.38705 91.39452 1.000 78.16169 171 LEU D CA 1
ATOM 8419 C C . LEU D 3 171 ? 2.32618 11.78404 92.77272 1.000 81.65695 171 LEU D C 1
ATOM 8420 O O . LEU D 3 171 ? 1.43214 12.20460 93.51375 1.000 84.84329 171 LEU D O 1
ATOM 8425 N N . SER D 3 172 ? 3.16340 10.80937 93.11698 1.000 76.36588 172 SER D N 1
ATOM 8426 C CA . SER D 3 172 ? 3.12270 10.16742 94.42410 1.000 86.20969 172 SER D CA 1
ATOM 8427 C C . SER D 3 172 ? 4.52331 10.16720 95.01580 1.000 88.25953 172 SER D C 1
ATOM 8428 O O . SER D 3 172 ? 5.43920 9.56264 94.44762 1.000 88.98617 172 SER D O 1
ATOM 8431 N N . SER D 3 173 ? 4.68848 10.84123 96.15004 1.000 86.23474 173 SER D N 1
ATOM 8432 C CA . SER D 3 173 ? 5.93522 10.81459 96.90326 1.000 89.31895 173 SER D CA 1
ATOM 8433 C C . SER D 3 173 ? 5.76581 9.85852 98.07691 1.000 91.21178 173 SER D C 1
ATOM 8434 O O . SER D 3 173 ? 4.89277 10.06521 98.92617 1.000 94.28568 173 SER D O 1
ATOM 8437 N N . THR D 3 174 ? 6.59169 8.81671 98.11992 1.000 86.63199 174 THR D N 1
ATOM 8438 C CA . THR D 3 174 ? 6.49212 7.77161 99.13097 1.000 89.41568 174 THR D CA 1
ATOM 8439 C C . THR D 3 174 ? 7.63488 7.92327 100.12447 1.000 92.85592 174 THR D C 1
ATOM 8440 O O . THR D 3 174 ? 8.80418 7.76389 99.75990 1.000 92.93717 174 THR D O 1
ATOM 8444 N N . LEU D 3 175 ? 7.29416 8.22012 101.37388 1.000 95.97128 175 LEU D N 1
ATOM 8445 C CA . LEU D 3 175 ? 8.26868 8.32807 102.45567 1.000 99.84353 175 LEU D CA 1
ATOM 8446 C C . LEU D 3 175 ? 8.27591 6.99822 103.20347 1.000 106.71335 175 LEU D C 1
ATOM 8447 O O . LEU D 3 175 ? 7.35100 6.69159 103.95997 1.000 106.69682 175 LEU D O 1
ATOM 8452 N N . THR D 3 176 ? 9.31624 6.20202 102.97992 1.000 108.24012 176 THR D N 1
ATOM 8453 C CA . THR D 3 176 ? 9.47560 4.91360 103.64124 1.000 116.70308 176 THR D CA 1
ATOM 8454 C C . THR D 3 176 ? 10.42378 5.07960 104.82043 1.000 123.35217 176 THR D C 1
ATOM 8455 O O . THR D 3 176 ? 11.58895 5.44809 104.63666 1.000 124.98488 176 THR D O 1
ATOM 8459 N N . LEU D 3 177 ? 9.92466 4.80952 106.02283 1.000 127.73222 177 LEU D N 1
ATOM 8460 C CA . LEU D 3 177 ? 10.72208 4.86115 107.23669 1.000 131.63148 177 LEU D CA 1
ATOM 8461 C C . LEU D 3 177 ? 10.67013 3.51728 107.95056 1.000 130.96303 177 LEU D C 1
ATOM 8462 O O . LEU D 3 177 ? 9.73738 2.72887 107.77259 1.000 130.37123 177 LEU D O 1
ATOM 8467 N N . SER D 3 178 ? 11.69116 3.26499 108.76503 1.000 134.21954 178 SER D N 1
ATOM 8468 C CA . SER D 3 178 ? 11.72787 2.04961 109.55985 1.000 133.25747 178 SER D CA 1
ATOM 8469 C C . SER D 3 178 ? 10.63307 2.06957 110.62065 1.000 134.48397 178 SER D C 1
ATOM 8470 O O . SER D 3 178 ? 10.15912 3.12602 111.04745 1.000 134.69460 178 SER D O 1
ATOM 8473 N N . LYS D 3 179 ? 10.23022 0.87076 111.04490 1.000 137.12064 179 LYS D N 1
ATOM 8474 C CA . LYS D 3 179 ? 9.22995 0.76400 112.10022 1.000 144.10906 179 LYS D CA 1
ATOM 8475 C C . LYS D 3 179 ? 9.69939 1.45757 113.37184 1.000 151.25539 179 LYS D C 1
ATOM 8476 O O . LYS D 3 179 ? 8.93045 2.18315 114.01173 1.000 153.18427 179 LYS D O 1
ATOM 8482 N N . ALA D 3 180 ? 10.96653 1.25950 113.74410 1.000 156.44407 180 ALA D N 1
ATOM 8483 C CA . ALA D 3 180 ? 11.48767 1.87430 114.96105 1.000 153.78033 180 ALA D CA 1
ATOM 8484 C C . ALA D 3 180 ? 11.61703 3.38570 114.81121 1.000 152.82990 180 ALA D C 1
ATOM 8485 O O . ALA D 3 180 ? 11.30409 4.13581 115.74215 1.000 152.33526 180 ALA D O 1
ATOM 8487 N N . ASP D 3 181 ? 12.07663 3.85396 113.64909 1.000 154.23353 181 ASP D N 1
ATOM 8488 C CA . ASP D 3 181 ? 12.20053 5.29238 113.43977 1.000 153.88452 181 ASP D CA 1
ATOM 8489 C C . ASP D 3 181 ? 10.83978 5.96168 113.30755 1.000 144.59278 181 ASP D C 1
ATOM 8490 O O . ASP D 3 181 ? 10.71206 7.15959 113.58456 1.000 146.67417 181 ASP D O 1
ATOM 8495 N N . TYR D 3 182 ? 9.81723 5.21452 112.88506 1.000 139.58784 182 TYR D N 1
ATOM 8496 C CA . TYR D 3 182 ? 8.47944 5.78419 112.78174 1.000 136.93993 182 TYR D CA 1
ATOM 8497 C C . TYR D 3 182 ? 7.85997 6.04163 114.14827 1.000 140.91824 182 TYR D C 1
ATOM 8498 O O . TYR D 3 182 ? 6.94350 6.86306 114.25522 1.000 138.57583 182 TYR D O 1
ATOM 8507 N N . GLU D 3 183 ? 8.34578 5.37200 115.19283 1.000 148.78808 183 GLU D N 1
ATOM 8508 C CA . GLU D 3 183 ? 7.80218 5.54504 116.53292 1.000 158.21144 183 GLU D CA 1
ATOM 8509 C C . GLU D 3 183 ? 8.49404 6.64980 117.32217 1.000 161.30069 183 GLU D C 1
ATOM 8510 O O . GLU D 3 183 ? 7.95208 7.09370 118.34160 1.000 167.09851 183 GLU D O 1
ATOM 8516 N N . LYS D 3 184 ? 9.66920 7.10463 116.87911 1.000 159.23744 184 LYS D N 1
ATOM 8517 C CA . LYS D 3 184 ? 10.38578 8.15038 117.60448 1.000 159.46495 184 LYS D CA 1
ATOM 8518 C C . LYS D 3 184 ? 9.68178 9.49567 117.46881 1.000 159.86558 184 LYS D C 1
ATOM 8519 O O . LYS D 3 184 ? 9.31024 10.12269 118.46850 1.000 156.21940 184 LYS D O 1
ATOM 8525 N N . HIS D 3 185 ? 9.49372 9.95538 116.23580 1.000 135.24614 185 HIS D N 1
ATOM 8526 C CA . HIS D 3 185 ? 8.91637 11.26216 115.96834 1.000 133.66410 185 HIS D CA 1
ATOM 8527 C C . HIS D 3 185 ? 7.39324 11.17126 115.87779 1.000 132.35108 185 HIS D C 1
ATOM 8528 O O . HIS D 3 185 ? 6.80657 10.08655 115.89140 1.000 132.73000 185 HIS D O 1
ATOM 8535 N N . LYS D 3 186 ? 6.74659 12.33513 115.77911 1.000 125.82220 186 LYS D N 1
ATOM 8536 C CA . LYS D 3 186 ? 5.28808 12.37326 115.88028 1.000 124.33957 186 LYS D CA 1
ATOM 8537 C C . LYS D 3 186 ? 4.60975 13.13417 114.74879 1.000 121.16647 186 LYS D C 1
ATOM 8538 O O . LYS D 3 186 ? 3.58762 12.67050 114.23543 1.000 119.88832 186 LYS D O 1
ATOM 8544 N N . VAL D 3 187 ? 5.14252 14.28085 114.34653 0.000 120.14353 187 VAL D N 1
ATOM 8545 C CA . VAL D 3 187 ? 4.54546 15.05205 113.26081 0.000 117.42584 187 VAL D CA 1
ATOM 8546 C C . VAL D 3 187 ? 5.02296 14.49129 111.92917 0.000 116.31896 187 VAL D C 1
ATOM 8547 O O . VAL D 3 187 ? 6.19331 14.12552 111.77617 0.000 117.72288 187 VAL D O 1
ATOM 8551 N N . TYR D 3 188 ? 4.10977 14.40342 110.96246 1.000 114.07487 188 TYR D N 1
ATOM 8552 C CA . TYR D 3 188 ? 4.42435 13.89279 109.62918 1.000 113.91265 188 TYR D CA 1
ATOM 8553 C C . TYR D 3 188 ? 3.68134 14.72574 108.59944 1.000 110.23992 188 TYR D C 1
ATOM 8554 O O . TYR D 3 188 ? 2.44745 14.73272 108.58124 1.000 110.92507 188 TYR D O 1
ATOM 8563 N N . ALA D 3 189 ? 4.42517 15.41190 107.73712 1.000 109.55837 189 ALA D N 1
ATOM 8564 C CA . ALA D 3 189 ? 3.82564 16.30947 106.76331 1.000 116.63645 189 ALA D CA 1
ATOM 8565 C C . ALA D 3 189 ? 4.58478 16.23466 105.44799 1.000 117.11071 189 ALA D C 1
ATOM 8566 O O . ALA D 3 189 ? 5.79763 16.01068 105.42308 1.000 111.57356 189 ALA D O 1
ATOM 8568 N N . CYS D 3 190 ? 3.85554 16.41695 104.35088 1.000 120.76008 190 CYS D N 1
ATOM 8569 C CA . CYS D 3 190 ? 4.45584 16.63021 103.04253 1.000 126.28995 190 CYS D CA 1
ATOM 8570 C C . CYS D 3 190 ? 4.01747 17.99252 102.52998 1.000 122.68058 190 CYS D C 1
ATOM 8571 O O . CYS D 3 190 ? 2.83942 18.35067 102.63370 1.000 124.80928 190 CYS D O 1
ATOM 8574 N N . GLU D 3 191 ? 4.97017 18.75358 101.99996 1.000 116.63175 191 GLU D N 1
ATOM 8575 C CA . GLU D 3 191 ? 4.72496 20.09397 101.48903 1.000 110.11126 191 GLU D CA 1
ATOM 8576 C C . GLU D 3 191 ? 5.01486 20.11870 99.99695 1.000 105.60089 191 GLU D C 1
ATOM 8577 O O . GLU D 3 191 ? 6.04342 19.59826 99.55286 1.000 109.50202 191 GLU D O 1
ATOM 8583 N N . VAL D 3 192 ? 4.11703 20.72796 99.22995 1.000 100.87884 192 VAL D N 1
ATOM 8584 C CA . VAL D 3 192 ? 4.22235 20.74893 97.77747 1.000 102.47609 192 VAL D CA 1
ATOM 8585 C C . VAL D 3 192 ? 4.56867 22.15775 97.31428 1.000 102.12005 192 VAL D C 1
ATOM 8586 O O . VAL D 3 192 ? 4.24867 23.15259 97.97480 1.000 104.02360 192 VAL D O 1
ATOM 8590 N N . THR D 3 193 ? 5.24086 22.23432 96.16512 1.000 108.46621 193 THR D N 1
ATOM 8591 C CA . THR D 3 193 ? 5.66179 23.50477 95.57086 1.000 109.42655 193 THR D CA 1
ATOM 8592 C C . THR D 3 193 ? 5.42315 23.40921 94.06750 1.000 111.17614 193 THR D C 1
ATOM 8593 O O . THR D 3 193 ? 6.24794 22.85513 93.33394 1.000 119.47214 193 THR D O 1
ATOM 8597 N N . HIS D 3 194 ? 4.29674 23.94519 93.61413 1.000 109.63266 194 HIS D N 1
ATOM 8598 C CA . HIS D 3 194 ? 3.93189 23.91087 92.20980 1.000 97.07619 194 HIS D CA 1
ATOM 8599 C C . HIS D 3 194 ? 3.81168 25.33355 91.68022 1.000 98.10178 194 HIS D C 1
ATOM 8600 O O . HIS D 3 194 ? 3.74483 26.30073 92.44051 1.000 99.58246 194 HIS D O 1
ATOM 8607 N N . GLN D 3 195 ? 3.80108 25.45418 90.35426 1.000 109.33470 195 GLN D N 1
ATOM 8608 C CA . GLN D 3 195 ? 3.65044 26.76866 89.74441 1.000 98.82498 195 GLN D CA 1
ATOM 8609 C C . GLN D 3 195 ? 2.26908 27.34790 90.01756 1.000 103.50858 195 GLN D C 1
ATOM 8610 O O . GLN D 3 195 ? 2.13736 28.54336 90.30479 1.000 115.58179 195 GLN D O 1
ATOM 8616 N N . GLY D 3 196 ? 1.23314 26.51434 89.95602 1.000 95.30336 196 GLY D N 1
ATOM 8617 C CA . GLY D 3 196 ? -0.13080 26.97003 90.14343 1.000 94.57997 196 GLY D CA 1
ATOM 8618 C C . GLY D 3 196 ? -0.52158 27.23050 91.58319 1.000 95.47911 196 GLY D C 1
ATOM 8619 O O . GLY D 3 196 ? -1.71169 27.31899 91.89937 1.000 100.48603 196 GLY D O 1
ATOM 8620 N N . LEU D 3 197 ? 0.46394 27.35857 92.46677 1.000 100.88775 197 LEU D N 1
ATOM 8621 C CA . LEU D 3 197 ? 0.23096 27.65351 93.87544 1.000 101.89241 197 LEU D CA 1
ATOM 8622 C C . LEU D 3 197 ? 0.99812 28.91354 94.24573 1.000 107.90115 197 LEU D C 1
ATOM 8623 O O . LEU D 3 197 ? 2.23259 28.93182 94.17968 1.000 102.74618 197 LEU D O 1
ATOM 8628 N N . SER D 3 198 ? 0.26559 29.96636 94.62174 1.000 112.65293 198 SER D N 1
ATOM 8629 C CA . SER D 3 198 ? 0.91078 31.18074 95.11085 1.000 114.98110 198 SER D CA 1
ATOM 8630 C C . SER D 3 198 ? 1.69326 30.89681 96.38581 1.000 113.60904 198 SER D C 1
ATOM 8631 O O . SER D 3 198 ? 2.86451 31.27387 96.50842 1.000 114.64894 198 SER D O 1
ATOM 8634 N N . LEU D 3 199 ? 1.05888 30.22076 97.34487 1.000 107.06970 199 LEU D N 1
ATOM 8635 C CA . LEU D 3 199 ? 1.67986 29.78527 98.58138 1.000 114.21845 199 LEU D CA 1
ATOM 8636 C C . LEU D 3 199 ? 1.70971 28.26197 98.64188 1.000 119.30888 199 LEU D C 1
ATOM 8637 O O . LEU D 3 199 ? 0.75984 27.60860 98.19572 1.000 119.31532 199 LEU D O 1
ATOM 8642 N N . PRO D 3 200 ? 2.78163 27.66991 99.17075 1.000 119.79352 200 PRO D N 1
ATOM 8643 C CA . PRO D 3 200 ? 2.87131 26.20480 99.22095 1.000 115.19918 200 PRO D CA 1
ATOM 8644 C C . PRO D 3 200 ? 1.79389 25.59352 100.10697 1.000 110.68525 200 PRO D C 1
ATOM 8645 O O . PRO D 3 200 ? 1.26110 26.22797 101.01995 1.000 118.33730 200 PRO D O 1
ATOM 8649 N N . VAL D 3 201 ? 1.48124 24.33000 99.82400 1.000 104.54175 201 VAL D N 1
ATOM 8650 C CA . VAL D 3 201 ? 0.43162 23.58761 100.51579 1.000 102.96126 201 VAL D CA 1
ATOM 8651 C C . VAL D 3 201 ? 1.07257 22.46686 101.32428 1.000 105.51755 201 VAL D C 1
ATOM 8652 O O . VAL D 3 201 ? 1.86125 21.67765 100.78883 1.000 105.03168 201 VAL D O 1
ATOM 8656 N N . THR D 3 202 ? 0.72369 22.38998 102.60686 1.000 111.14998 202 THR D N 1
ATOM 8657 C CA . THR D 3 202 ? 1.23550 21.36749 103.50837 1.000 108.22610 202 THR D CA 1
ATOM 8658 C C . THR D 3 202 ? 0.09345 20.46557 103.95458 1.000 109.31127 202 THR D C 1
ATOM 8659 O O . THR D 3 202 ? -0.94378 20.95300 104.41575 1.000 114.72986 202 THR D O 1
ATOM 8663 N N . LYS D 3 203 ? 0.28688 19.15584 103.81515 1.000 104.29578 203 LYS D N 1
ATOM 8664 C CA . LYS D 3 203 ? -0.65593 18.15605 104.29877 1.000 101.99294 203 LYS D CA 1
ATOM 8665 C C . LYS D 3 203 ? 0.03632 17.32815 105.36919 1.000 113.03858 203 LYS D C 1
ATOM 8666 O O . LYS D 3 203 ? 1.01178 16.62707 105.08049 1.000 118.60069 203 LYS D O 1
ATOM 8672 N N . SER D 3 204 ? -0.46533 17.41262 106.59680 1.000 114.94821 204 SER D N 1
ATOM 8673 C CA . SER D 3 204 ? 0.14509 16.77707 107.75280 1.000 113.67323 204 SER D CA 1
ATOM 8674 C C . SER D 3 204 ? -0.84132 15.81979 108.41015 1.000 116.97131 204 SER D C 1
ATOM 8675 O O . SER D 3 204 ? -2.04389 15.84102 108.13519 1.000 119.24088 204 SER D O 1
ATOM 8678 N N . PHE D 3 205 ? -0.31583 14.97258 109.29448 1.000 114.97246 205 PHE D N 1
ATOM 8679 C CA . PHE D 3 205 ? -1.15338 14.06751 110.07063 1.000 116.95452 205 PHE D CA 1
ATOM 8680 C C . PHE D 3 205 ? -0.39947 13.62856 111.31582 1.000 118.91464 205 PHE D C 1
ATOM 8681 O O . PHE D 3 205 ? 0.83317 13.66360 111.36622 1.000 114.70644 205 PHE D O 1
ATOM 8689 N N . ASN D 3 206 ? -1.16900 13.20080 112.31575 1.000 125.15760 206 ASN D N 1
ATOM 8690 C CA . ASN D 3 206 ? -0.64002 12.57270 113.51680 1.000 124.65637 206 ASN D CA 1
ATOM 8691 C C . ASN D 3 206 ? -1.49255 11.35748 113.85259 1.000 123.85483 206 ASN D C 1
ATOM 8692 O O . ASN D 3 206 ? -2.65364 11.25467 113.44851 1.000 120.16007 206 ASN D O 1
ATOM 8697 N N . ARG D 3 207 ? -0.90097 10.43597 114.60283 1.000 130.30238 207 ARG D N 1
ATOM 8698 C CA . ARG D 3 207 ? -1.58818 9.21356 114.99988 1.000 140.61411 207 ARG D CA 1
ATOM 8699 C C . ARG D 3 207 ? -2.74035 9.51469 115.95578 1.000 138.61192 207 ARG D C 1
ATOM 8700 O O . ARG D 3 207 ? -3.89714 9.20698 115.66746 1.000 138.06763 207 ARG D O 1
ATOM 8708 N N . ALA E 2 1 ? -25.80116 16.49237 53.98854 1.000 87.97312 1 ALA E N 1
ATOM 8709 C CA . ALA E 2 1 ? -26.81259 15.44456 53.91920 1.000 75.48190 1 ALA E CA 1
ATOM 8710 C C . ALA E 2 1 ? -28.07631 15.96795 53.25156 1.000 72.18588 1 ALA E C 1
ATOM 8711 O O . ALA E 2 1 ? -28.42338 17.13949 53.40315 1.000 81.84053 1 ALA E O 1
ATOM 8713 N N . VAL E 2 2 ? -28.76088 15.10125 52.50801 1.000 62.30544 2 VAL E N 1
ATOM 8714 C CA . VAL E 2 2 ? -29.98183 15.51229 51.82498 1.000 58.18225 2 VAL E CA 1
ATOM 8715 C C . VAL E 2 2 ? -31.04498 15.82724 52.86550 1.000 53.60056 2 VAL E C 1
ATOM 8716 O O . VAL E 2 2 ? -31.39451 14.97820 53.69324 1.000 53.91818 2 VAL E O 1
ATOM 8720 N N . THR E 2 3 ? -31.55411 17.05385 52.83893 1.000 54.45256 3 THR E N 1
ATOM 8721 C CA . THR E 2 3 ? -32.64020 17.45426 53.71837 1.000 50.79526 3 THR E CA 1
ATOM 8722 C C . THR E 2 3 ? -33.76093 18.03596 52.87375 1.000 48.37717 3 THR E C 1
ATOM 8723 O O . THR E 2 3 ? -33.52054 18.67892 51.84806 1.000 55.33594 3 THR E O 1
ATOM 8727 N N . LEU E 2 4 ? -34.99044 17.80389 53.30970 1.000 55.58819 4 LEU E N 1
ATOM 8728 C CA . LEU E 2 4 ? -36.16591 18.34207 52.62911 1.000 41.74714 4 LEU E CA 1
ATOM 8729 C C . LEU E 2 4 ? -37.07829 18.93294 53.70667 1.000 48.10442 4 LEU E C 1
ATOM 8730 O O . LEU E 2 4 ? -37.96378 18.25010 54.23152 1.000 63.58929 4 LEU E O 1
ATOM 8735 N N . ASP E 2 5 ? -36.83977 20.20008 54.04699 1.000 55.20894 5 ASP E N 1
ATOM 8736 C CA . ASP E 2 5 ? -37.64086 20.89389 55.05062 1.000 56.40254 5 ASP E CA 1
ATOM 8737 C C . ASP E 2 5 ? -38.92658 21.42679 54.42334 1.000 55.03600 5 ASP E C 1
ATOM 8738 O O . ASP E 2 5 ? -38.88666 22.16030 53.43065 1.000 64.86574 5 ASP E O 1
ATOM 8743 N N . GLU E 2 6 ? -40.06582 21.07139 55.00981 1.000 59.82396 6 GLU E N 1
ATOM 8744 C CA . GLU E 2 6 ? -41.37021 21.45018 54.48784 1.000 41.15039 6 GLU E CA 1
ATOM 8745 C C . GLU E 2 6 ? -42.04337 22.47605 55.39032 1.000 54.46777 6 GLU E C 1
ATOM 8746 O O . GLU E 2 6 ? -41.61555 22.71062 56.52503 1.000 71.95240 6 GLU E O 1
ATOM 8752 N N . SER E 2 7 ? -43.10281 23.09251 54.86339 1.000 50.56334 7 SER E N 1
ATOM 8753 C CA . SER E 2 7 ? -43.87451 24.10294 55.58358 1.000 47.31168 7 SER E CA 1
ATOM 8754 C C . SER E 2 7 ? -45.14205 24.39096 54.78923 1.000 40.08997 7 SER E C 1
ATOM 8755 O O . SER E 2 7 ? -45.30951 23.93033 53.65713 1.000 48.20841 7 SER E O 1
ATOM 8758 N N . GLY E 2 8 ? -46.03068 25.16945 55.39215 1.000 38.94407 8 GLY E N 1
ATOM 8759 C CA . GLY E 2 8 ? -47.33420 25.38003 54.79565 1.000 43.22116 8 GLY E CA 1
ATOM 8760 C C . GLY E 2 8 ? -48.33922 24.34204 55.25123 1.000 46.25037 8 GLY E C 1
ATOM 8761 O O . GLY E 2 8 ? -48.26056 23.83640 56.37457 1.000 61.07274 8 GLY E O 1
ATOM 8762 N N . GLY E 2 9 ? -49.28531 24.00787 54.38810 1.000 56.19742 9 GLY E N 1
ATOM 8763 C CA . GLY E 2 9 ? -50.34090 23.12368 54.83548 1.000 45.47058 9 GLY E CA 1
ATOM 8764 C C . GLY E 2 9 ? -51.18331 23.79912 55.89636 1.000 46.05701 9 GLY E C 1
ATOM 8765 O O . GLY E 2 9 ? -51.24896 25.02078 56.00421 1.000 52.00819 9 GLY E O 1
ATOM 8766 N N . GLY E 2 10 ? -51.83503 22.97009 56.71174 1.000 39.04086 10 GLY E N 1
ATOM 8767 C CA . GLY E 2 10 ? -52.66345 23.48442 57.78277 1.000 29.60379 10 GLY E CA 1
ATOM 8768 C C . GLY E 2 10 ? -54.11992 23.13395 57.56741 1.000 36.75372 10 GLY E C 1
ATOM 8769 O O . GLY E 2 10 ? -54.44257 22.13282 56.91946 1.000 34.02888 10 GLY E O 1
ATOM 8770 N N . LEU E 2 11 ? -54.99473 23.97609 58.10135 1.000 37.20586 11 LEU E N 1
ATOM 8771 C CA . LEU E 2 11 ? -56.43285 23.72756 58.11786 1.000 40.51355 11 LEU E CA 1
ATOM 8772 C C . LEU E 2 11 ? -57.12331 24.70892 57.17999 1.000 41.45099 11 LEU E C 1
ATOM 8773 O O . LEU E 2 11 ? -56.90191 25.91979 57.27689 1.000 40.06808 11 LEU E O 1
ATOM 8778 N N . GLN E 2 12 ? -57.95251 24.18834 56.27528 1.000 39.83214 12 GLN E N 1
ATOM 8779 C CA . GLN E 2 12 ? -58.72337 25.03025 55.36271 1.000 44.86069 12 GLN E CA 1
ATOM 8780 C C . GLN E 2 12 ? -60.14069 24.48070 55.23079 1.000 36.13811 12 GLN E C 1
ATOM 8781 O O . GLN E 2 12 ? -60.37776 23.28990 55.43330 1.000 36.57338 12 GLN E O 1
ATOM 8787 N N . THR E 2 13 ? -61.08707 25.35574 54.90809 1.000 39.13283 13 THR E N 1
ATOM 8788 C CA . THR E 2 13 ? -62.41412 24.89230 54.53189 1.000 35.79244 13 THR E CA 1
ATOM 8789 C C . THR E 2 13 ? -62.40925 24.39290 53.08844 1.000 49.18874 13 THR E C 1
ATOM 8790 O O . THR E 2 13 ? -61.54489 24.77507 52.29302 1.000 51.85550 13 THR E O 1
ATOM 8794 N N . PRO E 2 14 ? -63.35549 23.52585 52.72080 1.000 49.94368 14 PRO E N 1
ATOM 8795 C CA . PRO E 2 14 ? -63.40118 23.04828 51.33368 1.000 43.49445 14 PRO E CA 1
ATOM 8796 C C . PRO E 2 14 ? -63.66708 24.19560 50.36937 1.000 53.41121 14 PRO E C 1
ATOM 8797 O O . PRO E 2 14 ? -64.41219 25.13096 50.67083 1.000 59.32290 14 PRO E O 1
ATOM 8801 N N . GLY E 2 15 ? -63.02485 24.13333 49.20700 1.000 50.78091 15 GLY E N 1
ATOM 8802 C CA . GLY E 2 15 ? -63.13414 25.19524 48.22869 1.000 48.72417 15 GLY E CA 1
ATOM 8803 C C . GLY E 2 15 ? -62.07124 26.27061 48.32917 1.000 53.76147 15 GLY E C 1
ATOM 8804 O O . GLY E 2 15 ? -61.97369 27.11123 47.42534 1.000 62.28415 15 GLY E O 1
ATOM 8805 N N . GLY E 2 16 ? -61.27329 26.27931 49.39427 1.000 44.06382 16 GLY E N 1
ATOM 8806 C CA . GLY E 2 16 ? -60.24095 27.27591 49.56901 1.000 41.08713 16 GLY E CA 1
ATOM 8807 C C . GLY E 2 16 ? -58.89802 26.71805 49.15677 1.000 43.01374 16 GLY E C 1
ATOM 8808 O O . GLY E 2 16 ? -58.78070 25.60005 48.65442 1.000 47.86836 16 GLY E O 1
ATOM 8809 N N . GLY E 2 17 ? -57.86111 27.50970 49.37829 1.000 42.55230 17 GLY E N 1
ATOM 8810 C CA . GLY E 2 17 ? -56.56778 27.01518 48.95743 1.000 34.51621 17 GLY E CA 1
ATOM 8811 C C . GLY E 2 17 ? -55.57010 26.84513 50.07815 1.000 44.72217 17 GLY E C 1
ATOM 8812 O O . GLY E 2 17 ? -55.74328 27.37102 51.18762 1.000 51.38800 17 GLY E O 1
ATOM 8813 N N . LEU E 2 18 ? -54.50840 26.10667 49.79047 1.000 39.78590 18 LEU E N 1
ATOM 8814 C CA . LEU E 2 18 ? -53.38240 25.96238 50.69555 1.000 39.81994 18 LEU E CA 1
ATOM 8815 C C . LEU E 2 18 ? -52.14097 25.74084 49.85133 1.000 42.08772 18 LEU E C 1
ATOM 8816 O O . LEU E 2 18 ? -52.20666 25.14449 48.77136 1.000 46.23730 18 LEU E O 1
ATOM 8821 N N . SER E 2 19 ? -51.00874 26.20409 50.36136 1.000 48.19106 19 SER E N 1
ATOM 8822 C CA . SER E 2 19 ? -49.73313 26.06303 49.68191 1.000 46.19117 19 SER E CA 1
ATOM 8823 C C . SER E 2 19 ? -48.75474 25.32888 50.58184 1.000 48.37170 19 SER E C 1
ATOM 8824 O O . SER E 2 19 ? -48.70529 25.57352 51.78979 1.000 53.99919 19 SER E O 1
ATOM 8827 N N . LEU E 2 20 ? -47.98613 24.42215 49.99163 1.000 53.55921 20 LEU E N 1
ATOM 8828 C CA . LEU E 2 20 ? -46.88687 23.76576 50.67845 1.000 53.59218 20 LEU E CA 1
ATOM 8829 C C . LEU E 2 20 ? -45.58250 24.11707 49.98160 1.000 46.94656 20 LEU E C 1
ATOM 8830 O O . LEU E 2 20 ? -45.53523 24.25143 48.75322 1.000 53.87404 20 LEU E O 1
ATOM 8835 N N . VAL E 2 21 ? -44.53574 24.29193 50.77665 1.000 47.79163 21 VAL E N 1
ATOM 8836 C CA . VAL E 2 21 ? -43.21344 24.64188 50.28089 1.000 36.54185 21 VAL E CA 1
ATOM 8837 C C . VAL E 2 21 ? -42.23359 23.61226 50.81860 1.000 44.09661 21 VAL E C 1
ATOM 8838 O O . VAL E 2 21 ? -42.40372 23.08293 51.92222 1.000 51.04619 21 VAL E O 1
ATOM 8842 N N . CYS E 2 22 ? -41.20629 23.32059 50.02815 1.000 41.15385 22 CYS E N 1
ATOM 8843 C CA . CYS E 2 22 ? -40.16851 22.36674 50.40336 1.000 38.98573 22 CYS E CA 1
ATOM 8844 C C . CYS E 2 22 ? -38.82333 23.01484 50.11347 1.000 48.84166 22 CYS E C 1
ATOM 8845 O O . CYS E 2 22 ? -38.50273 23.29269 48.95422 1.000 65.79881 22 CYS E O 1
ATOM 8848 N N . LYS E 2 23 ? -38.05970 23.29431 51.16522 1.000 49.27806 23 LYS E N 1
ATOM 8849 C CA . LYS E 2 23 ? -36.72218 23.86397 51.03837 1.000 41.90065 23 LYS E CA 1
ATOM 8850 C C . LYS E 2 23 ? -35.70487 22.73129 51.07630 1.000 51.53463 23 LYS E C 1
ATOM 8851 O O . LYS E 2 23 ? -35.59096 22.02896 52.08668 1.000 58.76186 23 LYS E O 1
ATOM 8857 N N . ALA E 2 24 ? -34.96921 22.55716 49.98362 1.000 56.53437 24 ALA E N 1
ATOM 8858 C CA . ALA E 2 24 ? -34.03696 21.44920 49.83743 1.000 53.34227 24 ALA E CA 1
ATOM 8859 C C . ALA E 2 24 ? -32.60582 21.92754 50.03920 1.000 55.04207 24 ALA E C 1
ATOM 8860 O O . ALA E 2 24 ? -32.25195 23.04407 49.64662 1.000 59.89218 24 ALA E O 1
ATOM 8862 N N . SER E 2 25 ? -31.78516 21.07830 50.65686 1.000 44.86649 25 SER E N 1
ATOM 8863 C CA . SER E 2 25 ? -30.36894 21.37180 50.81700 1.000 46.31300 25 SER E CA 1
ATOM 8864 C C . SER E 2 25 ? -29.59322 20.06393 50.80418 1.000 51.31092 25 SER E C 1
ATOM 8865 O O . SER E 2 25 ? -30.16980 18.97596 50.85063 1.000 53.35194 25 SER E O 1
ATOM 8868 N N . GLY E 2 26 ? -28.27029 20.17984 50.74081 1.000 51.17943 26 GLY E N 1
ATOM 8869 C CA . GLY E 2 26 ? -27.41998 19.00809 50.74285 1.000 54.27881 26 GLY E CA 1
ATOM 8870 C C . GLY E 2 26 ? -27.19111 18.36797 49.39260 1.000 61.64449 26 GLY E C 1
ATOM 8871 O O . GLY E 2 26 ? -26.56464 17.30350 49.32985 1.000 69.10069 26 GLY E O 1
ATOM 8872 N N . PHE E 2 27 ? -27.67345 18.97647 48.31155 1.000 63.21201 27 PHE E N 1
ATOM 8873 C CA . PHE E 2 27 ? -27.48008 18.43926 46.97027 1.000 58.10891 27 PHE E CA 1
ATOM 8874 C C . PHE E 2 27 ? -27.78844 19.53629 45.96398 1.000 66.98560 27 PHE E C 1
ATOM 8875 O O . PHE E 2 27 ? -28.45979 20.52192 46.28333 1.000 72.97189 27 PHE E O 1
ATOM 8883 N N . THR E 2 28 ? -27.28317 19.35935 44.74323 1.000 65.70501 28 THR E N 1
ATOM 8884 C CA . THR E 2 28 ? -27.51730 20.33531 43.67972 1.000 57.93783 28 THR E CA 1
ATOM 8885 C C . THR E 2 28 ? -28.97328 20.23615 43.23913 1.000 56.76123 28 THR E C 1
ATOM 8886 O O . THR E 2 28 ? -29.36262 19.32115 42.51064 1.000 54.13755 28 THR E O 1
ATOM 8890 N N . PHE E 2 29 ? -29.78941 21.18293 43.70553 1.000 65.13617 29 PHE E N 1
ATOM 8891 C CA . PHE E 2 29 ? -31.23674 21.09213 43.53219 1.000 53.50607 29 PHE E CA 1
ATOM 8892 C C . PHE E 2 29 ? -31.62362 21.01490 42.06098 1.000 51.70773 29 PHE E C 1
ATOM 8893 O O . PHE E 2 29 ? -32.49768 20.23001 41.68198 1.000 55.55897 29 PHE E O 1
ATOM 8901 N N . SER E 2 30 ? -30.97505 21.80985 41.21430 1.000 62.92887 30 SER E N 1
ATOM 8902 C CA . SER E 2 30 ? -31.39646 21.91687 39.82248 1.000 63.26413 30 SER E CA 1
ATOM 8903 C C . SER E 2 30 ? -31.09756 20.66752 39.00194 1.000 67.86669 30 SER E C 1
ATOM 8904 O O . SER E 2 30 ? -31.45485 20.63515 37.82080 1.000 75.89980 30 SER E O 1
ATOM 8907 N N . ASP E 2 31 ? -30.48101 19.64133 39.58696 1.000 68.18613 31 ASP E N 1
ATOM 8908 C CA . ASP E 2 31 ? -30.14200 18.42188 38.86573 1.000 63.87420 31 ASP E CA 1
ATOM 8909 C C . ASP E 2 31 ? -31.17865 17.31433 38.99524 1.000 63.25659 31 ASP E C 1
ATOM 8910 O O . ASP E 2 31 ? -31.04876 16.29225 38.31388 1.000 64.66919 31 ASP E O 1
ATOM 8915 N N . TYR E 2 32 ? -32.18281 17.47189 39.85154 1.000 57.86144 32 TYR E N 1
ATOM 8916 C CA . TYR E 2 32 ? -33.06417 16.37303 40.20485 1.000 53.70036 32 TYR E CA 1
ATOM 8917 C C . TYR E 2 32 ? -34.51391 16.78769 40.01949 1.000 53.17376 32 TYR E C 1
ATOM 8918 O O . TYR E 2 32 ? -34.88263 17.93453 40.29232 1.000 64.44691 32 TYR E O 1
ATOM 8927 N N . GLY E 2 33 ? -35.32512 15.85638 39.52712 1.000 40.02130 33 GLY E N 1
ATOM 8928 C CA . GLY E 2 33 ? -36.75473 16.06114 39.53395 1.000 40.76160 33 GLY E CA 1
ATOM 8929 C 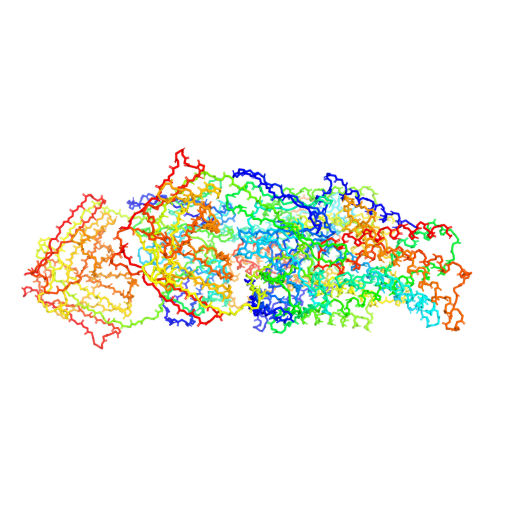C . GLY E 2 33 ? -37.29729 16.00417 40.94804 1.000 45.42967 33 GLY E C 1
ATOM 8930 O O . GLY E 2 33 ? -36.72668 15.37371 41.83794 1.000 47.21247 33 GLY E O 1
ATOM 8931 N N . MET E 2 34 ? -38.40744 16.69559 41.16272 1.000 40.50274 34 MET E N 1
ATOM 8932 C CA . MET E 2 34 ? -39.01834 16.77733 42.47480 1.000 38.94264 34 MET E CA 1
ATOM 8933 C C . MET E 2 34 ? -40.50565 16.50855 42.33325 1.000 44.38704 34 MET E C 1
ATOM 8934 O O . MET E 2 34 ? -41.08286 16.65370 41.25265 1.000 43.59039 34 MET E O 1
ATOM 8939 N N . GLY E 2 35 ? -41.12373 16.11549 43.43967 1.000 37.98790 35 GLY E N 1
ATOM 8940 C CA . GLY E 2 35 ? -42.54194 15.83625 43.40383 1.000 36.28317 35 GLY E CA 1
ATOM 8941 C C . GLY E 2 35 ? -43.11666 15.90389 44.79777 1.000 41.03546 35 GLY E C 1
ATOM 8942 O O . GLY E 2 35 ? -42.40010 16.10707 45.77888 1.000 37.37324 35 GLY E O 1
ATOM 8943 N N . TRP E 2 36 ? -44.43374 15.72546 44.87255 1.000 39.17528 36 TRP E N 1
ATOM 8944 C CA . TRP E 2 36 ? -45.14197 15.68815 46.14137 1.000 28.30581 36 TRP E CA 1
ATOM 8945 C C . TRP E 2 36 ? -46.00811 14.44651 46.18747 1.000 41.17746 36 TRP E C 1
ATOM 8946 O O . TRP E 2 36 ? -46.68721 14.11308 45.20698 1.000 37.34046 36 TRP E O 1
ATOM 8957 N N . VAL E 2 37 ? -45.99594 13.78434 47.34030 1.000 36.45895 37 VAL E N 1
ATOM 8958 C CA . VAL E 2 37 ? -46.75836 12.56998 47.57536 1.000 36.55309 37 VAL E CA 1
ATOM 8959 C C . VAL E 2 37 ? -47.60784 12.78853 48.81854 1.000 43.53468 37 VAL E C 1
ATOM 8960 O O . VAL E 2 37 ? -47.22753 13.54003 49.72042 1.000 46.91162 37 VAL E O 1
ATOM 8964 N N . ARG E 2 38 ? -48.77270 12.14809 48.86835 1.000 38.58583 38 ARG E N 1
ATOM 8965 C CA . ARG E 2 38 ? -49.66591 12.34429 49.99693 1.000 25.87465 38 ARG E CA 1
ATOM 8966 C C . ARG E 2 38 ? -50.20877 11.01286 50.47232 1.000 32.77695 38 ARG E C 1
ATOM 8967 O O . ARG E 2 38 ? -50.16076 10.00289 49.76327 1.000 40.28801 38 ARG E O 1
ATOM 8975 N N . GLN E 2 39 ? -50.74963 11.03602 51.68941 1.000 30.31082 39 GLN E N 1
ATOM 8976 C CA . GLN E 2 39 ? -51.28347 9.83798 52.32393 1.000 25.11175 39 GLN E CA 1
ATOM 8977 C C . GLN E 2 39 ? -52.44944 10.24033 53.21094 1.000 36.55448 39 GLN E C 1
ATOM 8978 O O . GLN E 2 39 ? -52.25502 10.96447 54.19029 1.000 41.60932 39 GLN E O 1
ATOM 8984 N N . ALA E 2 40 ? -53.65882 9.79070 52.85959 1.000 40.69907 40 ALA E N 1
ATOM 8985 C CA . ALA E 2 40 ? -54.82798 10.08281 53.66584 1.000 37.68567 40 ALA E CA 1
ATOM 8986 C C . ALA E 2 40 ? -54.79182 9.24562 54.93738 1.000 43.33853 40 ALA E C 1
ATOM 8987 O O . ALA E 2 40 ? -54.15116 8.19449 54.97293 1.000 52.85706 40 ALA E O 1
ATOM 8989 N N . PRO E 2 41 ? -55.46075 9.69621 56.00174 1.000 41.61388 41 PRO E N 1
ATOM 8990 C CA . PRO E 2 41 ? -55.41870 8.95372 57.26765 1.000 49.88149 41 PRO E CA 1
ATOM 8991 C C . PRO E 2 41 ? -55.75572 7.47814 57.06783 1.000 67.23829 41 PRO E C 1
ATOM 8992 O O . PRO E 2 41 ? -56.77732 7.13354 56.46884 1.000 68.80970 41 PRO E O 1
ATOM 8996 N N . ASP E 2 42 ? -54.85478 6.61221 57.54763 1.000 70.74433 42 ASP E N 1
ATOM 8997 C CA . ASP E 2 42 ? -54.87910 5.14490 57.48980 1.000 82.56088 42 ASP E CA 1
ATOM 8998 C C . ASP E 2 42 ? -54.92479 4.57172 56.07133 1.000 79.60988 42 ASP E C 1
ATOM 8999 O O . ASP E 2 42 ? -55.20883 3.37969 55.90400 1.000 95.39083 42 ASP E O 1
ATOM 9004 N N . LYS E 2 43 ? -54.63479 5.36547 55.04399 1.000 67.03617 43 LYS E N 1
ATOM 9005 C CA . LYS E 2 43 ? -54.59742 4.83143 53.69235 1.000 52.17648 43 LYS E CA 1
ATOM 9006 C C . LYS E 2 43 ? -53.15278 4.84238 53.17656 1.000 50.48989 43 LYS E C 1
ATOM 9007 O O . LYS E 2 43 ? -52.20155 4.97969 53.95645 1.000 57.36222 43 LYS E O 1
ATOM 9013 N N . GLY E 2 44 ? -52.98492 4.68706 51.86484 1.000 48.47152 44 GLY E N 1
ATOM 9014 C CA . GLY E 2 44 ? -51.68512 4.48775 51.26766 1.000 38.99502 44 GLY E CA 1
ATOM 9015 C C . GLY E 2 44 ? -51.16274 5.73118 50.56966 1.000 31.00884 44 GLY E C 1
ATOM 9016 O O . GLY E 2 44 ? -51.83068 6.75418 50.45547 1.000 38.97149 44 GLY E O 1
ATOM 9017 N N . LEU E 2 45 ? -49.92224 5.61829 50.10297 1.000 41.04563 45 LEU E N 1
ATOM 9018 C CA . LEU E 2 45 ? -49.28777 6.72133 49.40206 1.000 44.16386 45 LEU E CA 1
ATOM 9019 C C . LEU E 2 45 ? -50.01378 7.00348 48.09036 1.000 45.09808 45 LEU E C 1
ATOM 9020 O O . LEU E 2 45 ? -50.57010 6.10401 47.45753 1.000 44.98162 45 LEU E O 1
ATOM 9025 N N . GLU E 2 46 ? -50.00216 8.26973 47.68286 1.000 41.13758 46 GLU E N 1
ATOM 9026 C CA . GLU E 2 46 ? -50.70558 8.69695 46.48133 1.000 33.00374 46 GLU E CA 1
ATOM 9027 C C . GLU E 2 46 ? -49.95057 9.86894 45.88743 1.000 30.91953 46 GLU E C 1
ATOM 9028 O O . GLU E 2 46 ? -49.67776 10.84847 46.58646 1.000 46.96485 46 GLU E O 1
ATOM 9034 N N . TRP E 2 47 ? -49.60001 9.75885 44.60993 1.000 43.38134 47 TRP E N 1
ATOM 9035 C CA . TRP E 2 47 ? -48.81718 10.79732 43.95906 1.000 34.57508 47 TRP E CA 1
ATOM 9036 C C . TRP E 2 47 ? -49.67251 12.02569 43.71644 1.000 44.02211 47 TRP E C 1
ATOM 9037 O O . TRP E 2 47 ? -50.81349 11.92658 43.26045 1.000 52.73178 47 TRP E O 1
ATOM 9048 N N . VAL E 2 48 ? -49.10944 13.19350 44.01333 1.000 35.26976 48 VAL E N 1
ATOM 9049 C CA . VAL E 2 48 ? -49.81165 14.44447 43.79156 1.000 38.27925 48 VAL E CA 1
ATOM 9050 C C . VAL E 2 48 ? -49.28063 15.11000 42.52846 1.000 45.05970 48 VAL E C 1
ATOM 9051 O O . VAL E 2 48 ? -50.03029 15.34442 41.57303 1.000 49.23156 48 VAL E O 1
ATOM 9055 N N . ALA E 2 49 ? -47.98177 15.39985 42.50348 1.000 34.61932 49 ALA E N 1
ATOM 9056 C CA . ALA E 2 49 ? -47.44303 16.25692 41.46045 1.000 22.76631 49 ALA E CA 1
ATOM 9057 C C . ALA E 2 49 ? -45.95490 16.00926 41.32725 1.000 39.72167 49 ALA E C 1
ATOM 9058 O O . ALA E 2 49 ? -45.29389 15.59892 42.28580 1.000 38.74646 49 ALA E O 1
ATOM 9060 N N . GLY E 2 50 ? -45.44258 16.26685 40.13202 1.000 38.27660 50 GLY E N 1
ATOM 9061 C CA . GLY E 2 50 ? -44.01556 16.19981 39.88946 1.000 37.98705 50 GLY E CA 1
ATOM 9062 C C . GLY E 2 50 ? -43.62673 17.26212 38.88940 1.000 35.71757 50 GLY E C 1
ATOM 9063 O O . GLY E 2 50 ? -44.44166 17.70204 38.07554 1.000 41.49256 50 GLY E O 1
ATOM 9064 N N . ILE E 2 51 ? -42.36599 17.68368 38.96314 1.000 43.20161 51 ILE E N 1
ATOM 9065 C CA . ILE E 2 51 ? -41.85773 18.74339 38.10236 1.000 49.28084 51 ILE E CA 1
ATOM 9066 C C . ILE E 2 51 ? -40.46952 18.36053 37.61244 1.000 46.70118 51 ILE E C 1
ATOM 9067 O O . ILE E 2 51 ? -39.65012 17.82797 38.36794 1.000 49.84736 51 ILE E O 1
ATOM 9072 N N . TYR E 2 52 ? -40.21750 18.61718 36.33453 1.000 52.33968 52 TYR E N 1
ATOM 9073 C CA . TYR E 2 52 ? -38.95170 18.27417 35.71660 1.000 53.10725 52 TYR E CA 1
ATOM 9074 C C . TYR E 2 52 ? -37.86278 19.25000 36.16613 1.000 61.73257 52 TYR E C 1
ATOM 9075 O O . TYR E 2 52 ? -38.12391 20.25198 36.83921 1.000 67.66090 52 TYR E O 1
ATOM 9084 N N . THR E 2 53 ? -36.61937 18.95132 35.77647 1.000 66.24426 53 THR E N 1
ATOM 9085 C CA . THR E 2 53 ? -35.49329 19.74700 36.25480 1.000 62.04500 53 THR E CA 1
ATOM 9086 C C . THR E 2 53 ? -35.49940 21.15056 35.66011 1.000 77.80424 53 THR E C 1
ATOM 9087 O O . THR E 2 53 ? -35.11875 22.11335 36.33660 1.000 85.02212 53 THR E O 1
ATOM 9091 N N . THR E 2 54 ? -35.92522 21.29482 34.40158 1.000 85.29234 54 THR E N 1
ATOM 9092 C CA . THR E 2 54 ? -35.95510 22.62239 33.79383 1.000 97.80658 54 THR E CA 1
ATOM 9093 C C . THR E 2 54 ? -37.00526 23.52858 34.42874 1.000 106.89362 54 THR E C 1
ATOM 9094 O O . THR E 2 54 ? -36.90565 24.75365 34.29993 1.000 121.46871 54 THR E O 1
ATOM 9098 N N . GLY E 2 55 ? -37.99661 22.96173 35.11670 1.000 97.29583 55 GLY E N 1
ATOM 9099 C CA . GLY E 2 55 ? -39.04252 23.73908 35.74649 1.000 85.12076 55 GLY E CA 1
ATOM 9100 C C . GLY E 2 55 ? -40.22698 24.06083 34.86169 1.000 89.93304 55 GLY E C 1
ATOM 9101 O O . GLY E 2 55 ? -41.20784 24.63405 35.35417 1.000 92.47803 55 GLY E O 1
ATOM 9102 N N . SER E 2 56 ? -40.17125 23.71146 33.57614 1.000 89.34971 56 SER E N 1
ATOM 9103 C CA . SER E 2 56 ? -41.22555 24.02468 32.62124 1.000 94.28945 56 SER E CA 1
ATOM 9104 C C . SER E 2 56 ? -42.05410 22.80511 32.24099 1.000 98.90640 56 SER E C 1
ATOM 9105 O O . SER E 2 56 ? -42.81375 22.86154 31.26696 1.000 116.37211 56 SER E O 1
ATOM 9108 N N . GLY E 2 57 ? -41.92373 21.70637 32.97808 1.000 73.56298 57 GLY E N 1
ATOM 9109 C CA . GLY E 2 57 ? -42.65492 20.49688 32.66835 1.000 56.21412 57 GLY E CA 1
ATOM 9110 C C . GLY E 2 57 ? -43.19481 19.84965 33.92059 1.000 57.51838 57 GLY E C 1
ATOM 9111 O O . GLY E 2 57 ? -42.42597 19.50481 34.82390 1.000 57.91332 57 GLY E O 1
ATOM 9112 N N . THR E 2 58 ? -44.51458 19.68953 33.99578 1.000 55.29977 58 THR E N 1
ATOM 9113 C CA . THR E 2 58 ? -45.16368 19.19248 35.19767 1.000 52.51852 58 THR E CA 1
ATOM 9114 C C . THR E 2 58 ? -46.17967 18.12038 34.84014 1.000 56.20625 58 THR E C 1
ATOM 9115 O O . THR E 2 58 ? -46.65598 18.03786 33.70347 1.000 62.07683 58 THR E O 1
ATOM 9119 N N . ARG E 2 59 ? -46.50029 17.29448 35.83780 1.000 48.98216 59 ARG E N 1
ATOM 9120 C CA . ARG E 2 59 ? -47.55478 16.29644 35.73389 1.000 53.69804 59 ARG E CA 1
ATOM 9121 C C . ARG E 2 59 ? -48.24658 16.17874 37.07911 1.000 47.18755 59 ARG E C 1
ATOM 9122 O O . ARG E 2 59 ? -47.66439 16.48403 38.12348 1.000 52.25628 59 ARG E O 1
ATOM 9130 N N . TYR E 2 60 ? -49.49465 15.72538 37.04204 1.000 47.14945 60 TYR E N 1
ATOM 9131 C CA . TYR E 2 60 ? -50.34112 15.70153 38.22121 1.000 46.07939 60 TYR E CA 1
ATOM 9132 C C . TYR E 2 60 ? -51.08740 14.37983 38.29196 1.000 48.82695 60 TYR E C 1
ATOM 9133 O O . TYR E 2 60 ? -51.41911 13.78007 37.26537 1.000 49.89379 60 TYR E O 1
ATOM 9142 N N . GLY E 2 61 ? -51.35860 13.93657 39.51855 1.000 39.49060 61 GLY E N 1
ATOM 9143 C CA . GLY E 2 61 ? -52.18797 12.76661 39.70173 1.000 35.01207 61 GLY E CA 1
ATOM 9144 C C . GLY E 2 61 ? -53.64622 13.05243 39.39157 1.000 52.83072 61 GLY E C 1
ATOM 9145 O O . GLY E 2 61 ? -54.10210 14.19577 39.37129 1.000 64.41673 61 GLY E O 1
ATOM 9146 N N . ALA E 2 62 ? -54.39599 11.97602 39.14561 1.000 49.95988 62 ALA E N 1
ATOM 9147 C CA . ALA E 2 62 ? -55.76588 12.12712 38.66990 1.000 46.11816 62 ALA E CA 1
ATOM 9148 C C . ALA E 2 62 ? -56.67720 12.75730 39.71969 1.000 53.00580 62 ALA E C 1
ATOM 9149 O O . ALA E 2 62 ? -57.65724 13.42102 39.36524 1.000 64.85893 62 ALA E O 1
ATOM 9151 N N . ALA E 2 63 ? -56.37549 12.57774 41.00676 1.000 46.59748 63 ALA E N 1
ATOM 9152 C CA . ALA E 2 63 ? -57.25566 13.12036 42.03842 1.000 43.69028 63 ALA E CA 1
ATOM 9153 C C . ALA E 2 63 ? -57.11564 14.63118 42.18218 1.000 47.82560 63 ALA E C 1
ATOM 9154 O O . ALA E 2 63 ? -58.06028 15.29727 42.62603 1.000 58.59671 63 ALA E O 1
ATOM 9156 N N . VAL E 2 64 ? -55.96007 15.19148 41.81940 1.000 41.08984 64 VAL E N 1
ATOM 9157 C CA . VAL E 2 64 ? -55.70389 16.62103 41.96597 1.000 43.57058 64 VAL E CA 1
ATOM 9158 C C . VAL E 2 64 ? -55.59049 17.33902 40.63285 1.000 52.61455 64 VAL E C 1
ATOM 9159 O O . VAL E 2 64 ? -55.44895 18.57177 40.62123 1.000 51.84310 64 VAL E O 1
ATOM 9163 N N . LYS E 2 65 ? -55.63299 16.62021 39.51153 1.000 56.37888 65 LYS E N 1
ATOM 9164 C CA . LYS E 2 65 ? -55.50647 17.26814 38.21082 1.000 52.97268 65 LYS E CA 1
ATOM 9165 C C . LYS E 2 65 ? -56.54772 18.36937 38.07388 1.000 53.93647 65 LYS E C 1
ATOM 9166 O O . LYS E 2 65 ? -57.73562 18.15840 38.33541 1.000 53.27265 65 LYS E O 1
ATOM 9172 N N . GLY E 2 66 ? -56.09363 19.55834 37.69549 1.000 55.58135 66 GLY E N 1
ATOM 9173 C CA . GLY E 2 66 ? -56.96782 20.70146 37.58336 1.000 46.23953 66 GLY E CA 1
ATOM 9174 C C . GLY E 2 66 ? -57.13407 21.50482 38.85517 1.000 47.30816 66 GLY E C 1
ATOM 9175 O O . GLY E 2 66 ? -57.73684 22.58261 38.80928 1.000 54.33761 66 GLY E O 1
ATOM 9176 N N . ARG E 2 67 ? -56.62719 21.02040 39.98800 1.000 53.32868 67 ARG E N 1
ATOM 9177 C CA . ARG E 2 67 ? -56.73540 21.73572 41.25274 1.000 48.24986 67 ARG E CA 1
ATOM 9178 C C . ARG E 2 67 ? -55.38861 21.98534 41.91260 1.000 45.04013 67 ARG E C 1
ATOM 9179 O O . ARG E 2 67 ? -55.34552 22.57522 42.99714 1.000 57.51751 67 ARG E O 1
ATOM 9187 N N . ALA E 2 68 ? -54.29479 21.56655 41.28804 1.000 48.83303 68 ALA E N 1
ATOM 9188 C CA . ALA E 2 68 ? -52.96733 21.61534 41.87615 1.000 40.88012 68 ALA E CA 1
ATOM 9189 C C . ALA E 2 68 ? -51.99744 22.22359 40.87790 1.000 50.75168 68 ALA E C 1
ATOM 9190 O O . ALA E 2 68 ? -52.09581 21.97413 39.67327 1.000 56.91404 68 ALA E O 1
ATOM 9192 N N . THR E 2 69 ? -51.06070 23.02106 41.38199 1.000 55.35886 69 THR E N 1
ATOM 9193 C CA . THR E 2 69 ? -50.01486 23.60889 40.55396 1.000 54.27678 69 THR E CA 1
ATOM 9194 C C . THR E 2 69 ? -48.69625 23.47876 41.29575 1.000 54.64933 69 THR E C 1
ATOM 9195 O O . THR E 2 69 ? -48.58413 23.94371 42.43533 1.000 52.88402 69 THR E O 1
ATOM 9199 N N . ILE E 2 70 ? -47.70369 22.85585 40.66086 1.000 52.66367 70 ILE E N 1
ATOM 9200 C CA . ILE E 2 70 ? -46.37605 22.69943 41.24753 1.000 47.99263 70 ILE E CA 1
ATOM 9201 C C . ILE E 2 70 ? -45.39919 23.58751 40.49178 1.000 44.30979 70 ILE E C 1
ATOM 9202 O O . ILE E 2 70 ? -45.51931 23.77078 39.27503 1.000 60.35409 70 ILE E O 1
ATOM 9207 N N . SER E 2 71 ? -44.44491 24.15860 41.22031 1.000 43.71038 71 SER E N 1
ATOM 9208 C CA . SER E 2 71 ? -43.41950 24.99910 40.62317 1.000 40.03564 71 SER E CA 1
ATOM 9209 C C . SER E 2 71 ? -42.13978 24.82826 41.42443 1.000 41.66614 71 SER E C 1
ATOM 9210 O O . SER E 2 71 ? -42.12062 24.18000 42.47273 1.000 47.92765 71 SER E O 1
ATOM 9213 N N . ARG E 2 72 ? -41.05926 25.41737 40.92420 1.000 46.82158 72 ARG E N 1
ATOM 9214 C CA . ARG E 2 72 ? -39.78330 25.27599 41.60444 1.000 49.97732 72 ARG E CA 1
ATOM 9215 C C . ARG E 2 72 ? -38.95606 26.51479 41.34272 1.000 46.23830 72 ARG E C 1
ATOM 9216 O O . ARG E 2 72 ? -39.07619 27.14989 40.29188 1.000 59.73414 72 ARG E O 1
ATOM 9224 N N . ASP E 2 73 ? -38.12205 26.85659 42.31830 1.000 61.87118 73 ASP E N 1
ATOM 9225 C CA . ASP E 2 73 ? -37.23929 28.01678 42.25159 1.000 64.82874 73 ASP E CA 1
ATOM 9226 C C . ASP E 2 73 ? -35.82170 27.49616 42.45614 1.000 69.41643 73 ASP E C 1
ATOM 9227 O O . ASP E 2 73 ? -35.39201 27.28395 43.59427 1.000 81.90962 73 ASP E O 1
ATOM 9232 N N . ASN E 2 74 ? -35.09550 27.29313 41.35393 1.000 68.19842 74 ASN E N 1
ATOM 9233 C CA . ASN E 2 74 ? -33.78472 26.66100 41.44857 1.000 63.74664 74 ASN E CA 1
ATOM 9234 C C . ASN E 2 74 ? -32.76919 27.56133 42.13729 1.000 70.66056 74 ASN E C 1
ATOM 9235 O O . ASN E 2 74 ? -31.83191 27.05964 42.76906 1.000 84.26059 74 ASN E O 1
ATOM 9240 N N . GLY E 2 75 ? -32.93931 28.88116 42.04160 1.000 66.43535 75 GLY E N 1
ATOM 9241 C CA . GLY E 2 75 ? -32.10202 29.79543 42.79847 1.000 67.23258 75 GLY E CA 1
ATOM 9242 C C . GLY E 2 75 ? -32.31524 29.72426 44.29805 1.000 74.37676 75 GLY E C 1
ATOM 9243 O O . GLY E 2 75 ? -31.40458 30.06275 45.05985 1.000 86.85061 75 GLY E O 1
ATOM 9244 N N . GLN E 2 76 ? -33.49137 29.28157 44.73979 1.000 70.29563 76 GLN E N 1
ATOM 9245 C CA . GLN E 2 76 ? -33.81136 29.19565 46.15750 1.000 75.18413 76 GLN E CA 1
ATOM 9246 C C . GLN E 2 76 ? -33.84293 27.76344 46.67419 1.000 73.42022 76 GLN E C 1
ATOM 9247 O O . GLN E 2 76 ? -34.08345 27.55747 47.86913 1.000 78.16244 76 GLN E O 1
ATOM 9253 N N . SER E 2 77 ? -33.60110 26.77547 45.80949 1.000 61.07228 77 SER E N 1
ATOM 9254 C CA . SER E 2 77 ? -33.66469 25.35676 46.17374 1.000 60.72250 77 SER E CA 1
ATOM 9255 C C . SER E 2 77 ? -34.99432 25.00921 46.83956 1.000 58.91637 77 SER E C 1
ATOM 9256 O O . SER E 2 77 ? -35.05913 24.21689 47.78561 1.000 55.96566 77 SER E O 1
ATOM 9259 N N . THR E 2 78 ? -36.07204 25.60097 46.33106 1.000 57.93239 78 THR E N 1
ATOM 9260 C CA . THR E 2 78 ? -37.41225 25.33987 46.82913 1.000 58.16451 78 THR E CA 1
ATOM 9261 C C . THR E 2 78 ? -38.28150 24.76321 45.72329 1.000 50.04349 78 THR E C 1
ATOM 9262 O O . THR E 2 78 ? -38.03579 24.97686 44.53391 1.000 68.89700 78 THR E O 1
ATOM 9266 N N . VAL E 2 79 ? -39.30811 24.02478 46.13797 1.000 41.64162 79 VAL E N 1
ATOM 9267 C CA . VAL E 2 79 ? -40.37399 23.55862 45.25616 1.000 46.58011 79 VAL E CA 1
ATOM 9268 C C . VAL E 2 79 ? -41.68855 23.78838 45.99172 1.000 43.64352 79 VAL E C 1
ATOM 9269 O O . VAL E 2 79 ? -41.79112 23.49966 47.18876 1.000 46.59040 79 VAL E O 1
ATOM 9273 N N . ARG E 2 80 ? -42.67889 24.33673 45.28922 1.000 44.90555 80 ARG E N 1
ATOM 9274 C CA A ARG E 2 80 ? -43.92294 24.80745 45.88393 0.570 41.34118 80 ARG E CA 1
ATOM 9275 C CA B ARG E 2 80 ? -43.92096 24.79587 45.89426 0.430 41.96822 80 ARG E CA 1
ATOM 9276 C C . ARG E 2 80 ? -45.10358 24.04417 45.29870 1.000 42.70051 80 ARG E C 1
ATOM 9277 O O . ARG E 2 80 ? -45.12625 23.74166 44.10039 1.000 54.11248 80 ARG E O 1
ATOM 9292 N N . LEU E 2 81 ? -46.08583 23.73851 46.13919 1.000 40.07768 81 LEU E N 1
ATOM 9293 C CA . LEU E 2 81 ? -47.32352 23.09739 45.70367 1.000 34.33286 81 LEU E CA 1
ATOM 9294 C C . LEU E 2 81 ? -48.49353 23.99192 46.08784 1.000 42.73118 81 LEU E C 1
ATOM 9295 O O . LEU E 2 81 ? -48.65744 24.33007 47.26614 1.000 49.61403 81 LEU E O 1
ATOM 9300 N N . GLN E 2 82 ? -49.28903 24.39579 45.10136 1.000 44.19000 82 GLN E N 1
ATOM 9301 C CA . GLN E 2 82 ? -50.49502 25.17279 45.35367 1.000 40.85391 82 GLN E CA 1
ATOM 9302 C C . GLN E 2 82 ? -51.69562 24.25964 45.17192 1.000 42.77200 82 GLN E C 1
ATOM 9303 O O . GLN E 2 82 ? -51.87640 23.67623 44.09660 1.000 52.90626 82 GLN E O 1
ATOM 9309 N N . LEU E 2 83 ? -52.48434 24.10372 46.22960 1.000 41.78967 83 LEU E N 1
ATOM 9310 C CA . LEU E 2 83 ? -53.70676 23.31006 46.19934 1.000 44.73729 83 LEU E CA 1
ATOM 9311 C C . LEU E 2 83 ? -54.89108 24.25960 46.24016 1.000 38.44479 83 LEU E C 1
ATOM 9312 O O . LEU E 2 83 ? -55.03263 25.03472 47.19041 1.000 60.47330 83 LEU E O 1
ATOM 9317 N N . ASN E 2 84 ? -55.72524 24.21096 45.21275 1.000 45.14320 84 ASN E N 1
ATOM 9318 C CA . ASN E 2 84 ? -56.88694 25.07596 45.11694 1.000 40.22664 84 ASN E CA 1
ATOM 9319 C C . ASN E 2 84 ? -58.14232 24.21743 45.08430 1.000 37.98443 84 ASN E C 1
ATOM 9320 O O . ASN E 2 84 ? -58.08281 23.01309 44.83666 1.000 46.36537 84 ASN E O 1
ATOM 9325 N N . ASN E 2 85 ? -59.28195 24.84110 45.36099 1.000 49.30227 85 ASN E N 1
ATOM 9326 C CA . ASN E 2 85 ? -60.57050 24.14770 45.35908 1.000 51.66097 85 ASN E CA 1
ATOM 9327 C C . ASN E 2 85 ? -60.51940 22.86023 46.17481 1.000 49.27679 85 ASN E C 1
ATOM 9328 O O . ASN E 2 85 ? -60.91395 21.78599 45.71713 1.000 57.72291 85 ASN E O 1
ATOM 9333 N N . LEU E 2 86 ? -60.04175 22.98470 47.40801 1.000 50.34996 86 LEU E N 1
ATOM 9334 C CA . LEU E 2 86 ? -59.85253 21.82568 48.26485 1.000 46.77069 86 LEU E CA 1
ATOM 9335 C C . LEU E 2 86 ? -61.17780 21.12629 48.55237 1.000 48.21208 86 LEU E C 1
ATOM 9336 O O . LEU E 2 86 ? -62.23886 21.75548 48.62462 1.000 42.32282 86 LEU E O 1
ATOM 9341 N N . ARG E 2 87 ? -61.09562 19.80297 48.70665 1.000 42.47744 87 ARG E N 1
ATOM 9342 C CA . ARG E 2 87 ? -62.17974 18.93644 49.14445 1.000 39.87783 87 ARG E CA 1
ATOM 9343 C C . ARG E 2 87 ? -61.72061 18.19401 50.39166 1.000 49.23857 87 ARG E C 1
ATOM 9344 O O . ARG E 2 87 ? -60.52459 18.14562 50.69633 1.000 45.12451 87 ARG E O 1
ATOM 9352 N N . ALA E 2 88 ? -62.67719 17.60223 51.11251 1.000 45.22203 88 ALA E N 1
ATOM 9353 C CA . ALA E 2 88 ? -62.33005 16.91591 52.35682 1.000 41.54518 88 ALA E CA 1
ATOM 9354 C C . ALA E 2 88 ? -61.38487 15.74771 52.10784 1.000 49.67131 88 ALA E C 1
ATOM 9355 O O . ALA E 2 88 ? -60.48707 15.48493 52.91848 1.000 54.62709 88 ALA E O 1
ATOM 9357 N N . GLU E 2 89 ? -61.56762 15.03368 50.99256 1.000 51.19376 89 GLU E N 1
ATOM 9358 C CA . GLU E 2 89 ? -60.69482 13.91032 50.66630 1.000 48.33350 89 GLU E CA 1
ATOM 9359 C C . GLU E 2 89 ? -59.23890 14.32367 50.46259 1.000 52.24065 89 GLU E C 1
ATOM 9360 O O . GLU E 2 89 ? -58.37676 13.44166 50.36339 1.000 46.11918 89 GLU E O 1
ATOM 9366 N N . ASP E 2 90 ? -58.94192 15.62551 50.38436 1.000 49.87653 90 ASP E N 1
ATOM 9367 C CA . ASP E 2 90 ? -57.56151 16.09320 50.29638 1.000 38.88630 90 ASP E CA 1
ATOM 9368 C C . ASP E 2 90 ? -56.85270 16.09095 51.64661 1.000 41.36761 90 ASP E C 1
ATOM 9369 O O . ASP E 2 90 ? -55.64953 16.37864 51.69782 1.000 42.05808 90 ASP E O 1
ATOM 9374 N N . THR E 2 91 ? -57.56938 15.78003 52.72845 1.000 41.79880 91 THR E N 1
ATOM 9375 C CA . THR E 2 91 ? -56.97530 15.72006 54.05982 1.000 29.99154 91 THR E CA 1
ATOM 9376 C C . THR E 2 91 ? -55.92483 14.61773 54.11826 1.000 33.25504 91 THR E C 1
ATOM 9377 O O . THR E 2 91 ? -56.17343 13.48943 53.68724 1.000 45.35555 91 THR E O 1
ATOM 9381 N N . GLY E 2 92 ? -54.74098 14.94038 54.62955 1.000 35.07352 92 GLY E N 1
ATOM 9382 C CA . GLY E 2 92 ? -53.72876 13.91044 54.77811 1.000 22.90258 92 GLY E CA 1
ATOM 9383 C C . GLY E 2 92 ? -52.36780 14.51238 55.06945 1.000 30.14595 92 GLY E C 1
ATOM 9384 O O . GLY E 2 92 ? -52.22797 15.72524 55.27191 1.000 31.74756 92 GLY E O 1
ATOM 9385 N N . THR E 2 93 ? -51.37499 13.62192 55.11042 1.000 31.51359 93 THR E N 1
ATOM 9386 C CA . THR E 2 93 ? -49.96157 13.97668 55.21620 1.000 29.93159 93 THR E CA 1
ATOM 9387 C C . THR E 2 93 ? -49.37043 14.13424 53.82464 1.000 33.65729 93 THR E C 1
ATOM 9388 O O . THR E 2 93 ? -49.52327 13.23727 52.98678 1.000 28.84862 93 THR E O 1
ATOM 9392 N N . TYR E 2 94 ? -48.65868 15.23809 53.59906 1.000 29.36007 94 TYR E N 1
ATOM 9393 C CA . TYR E 2 94 ? -48.02896 15.54870 52.32018 1.000 24.73044 94 TYR E CA 1
ATOM 9394 C C . TYR E 2 94 ? -46.51524 15.52793 52.48086 1.000 33.16258 94 TYR E C 1
ATOM 9395 O O . TYR E 2 94 ? -45.98072 16.17593 53.38682 1.000 30.63017 94 TYR E O 1
ATOM 9404 N N . TYR E 2 95 ? -45.82883 14.77749 51.61681 1.000 40.88437 95 TYR E N 1
ATOM 9405 C CA . TYR E 2 95 ? -44.38379 14.60804 51.69942 1.000 41.43323 95 TYR E CA 1
ATOM 9406 C C . TYR E 2 95 ? -43.70959 15.14656 50.44491 1.000 39.65630 95 TYR E C 1
ATOM 9407 O O . TYR E 2 95 ? -44.12373 14.83014 49.32496 1.000 40.58326 95 TYR E O 1
ATOM 9416 N N . CYS E 2 96 ? -42.65348 15.92715 50.63634 1.000 39.36267 96 CYS E N 1
ATOM 9417 C CA . CYS E 2 96 ? -41.74969 16.25931 49.54380 1.000 30.27112 96 CYS E CA 1
ATOM 9418 C C . CYS E 2 96 ? -41.02281 14.98879 49.11765 1.000 33.08029 96 CYS E C 1
ATOM 9419 O O . CYS E 2 96 ? -40.75868 14.10993 49.94063 1.000 39.21644 96 CYS E O 1
ATOM 9422 N N . ALA E 2 97 ? -40.74422 14.85832 47.82152 1.000 37.23309 97 ALA E N 1
ATOM 9423 C CA . ALA E 2 97 ? -40.07707 13.67053 47.30054 1.000 32.41333 97 ALA E CA 1
ATOM 9424 C C . ALA E 2 97 ? -39.00095 14.08835 46.31450 1.000 35.47515 97 ALA E C 1
ATOM 9425 O O . ALA E 2 97 ? -39.27230 14.85229 45.37973 1.000 42.28539 97 ALA E O 1
ATOM 9427 N N . LYS E 2 98 ? -37.78729 13.59375 46.52502 1.000 40.32818 98 LYS E N 1
ATOM 9428 C CA . LYS E 2 98 ? -36.66114 13.88881 45.65196 1.000 35.05350 98 LYS E CA 1
ATOM 9429 C C . LYS E 2 98 ? -36.39918 12.70019 44.73959 1.000 36.73971 98 LYS E C 1
ATOM 9430 O O . LYS E 2 98 ? -36.42578 11.54825 45.18172 1.000 49.65430 98 LYS E O 1
ATOM 9436 N N . SER E 2 99 ? -36.14110 12.98143 43.46705 1.000 41.88425 99 SER E N 1
ATOM 9437 C CA . SER E 2 99 ? -35.87675 11.91615 42.51660 1.000 35.25519 99 SER E CA 1
ATOM 9438 C C . SER E 2 99 ? -34.38303 11.64175 42.41328 1.000 41.20756 99 SER E C 1
ATOM 9439 O O . SER E 2 99 ? -33.54328 12.47952 42.74890 1.000 52.25716 99 SER E O 1
ATOM 9442 N N . THR E 2 100 ? -34.05890 10.43233 41.95160 1.000 45.49653 100 THR E N 1
ATOM 9443 C CA . THR E 2 100 ? -32.65881 10.06779 41.76737 1.000 42.17548 100 THR E CA 1
ATOM 9444 C C . THR E 2 100 ? -32.06976 10.75376 40.54989 1.000 45.26835 100 THR E C 1
ATOM 9445 O O . THR E 2 100 ? -30.87505 11.07223 40.53094 1.000 53.26757 100 THR E O 1
ATOM 9449 N N . GLY E 2 101 ? -32.88181 10.97648 39.52001 1.000 51.03132 101 GLY E N 1
ATOM 9450 C CA . GLY E 2 101 ? -32.43007 11.60795 38.30197 1.000 50.10173 101 GLY E CA 1
ATOM 9451 C C . GLY E 2 101 ? -33.27362 12.83393 37.98342 1.000 47.60651 101 GLY E C 1
ATOM 9452 O O . GLY E 2 101 ? -33.86702 13.46680 38.86713 1.000 45.34032 101 GLY E O 1
ATOM 9453 N N . ARG E 2 102 ? -33.31662 13.16365 36.68237 1.000 47.36783 102 ARG E N 1
ATOM 9454 C CA . ARG E 2 102 ? -34.05464 14.33352 36.21343 1.000 44.48113 102 ARG E CA 1
ATOM 9455 C C . ARG E 2 102 ? -35.56081 14.11255 36.15736 1.000 45.47640 102 ARG E C 1
ATOM 9456 O O . ARG E 2 102 ? -36.32117 15.08201 36.25826 1.000 56.62042 102 ARG E O 1
ATOM 9464 N N . ASP E 2 103 ? -36.00901 12.87394 35.99581 1.000 47.46689 103 ASP E N 1
ATOM 9465 C CA . ASP E 2 103 ? -37.43245 12.60303 35.91885 1.000 39.45599 103 ASP E CA 1
ATOM 9466 C C . ASP E 2 103 ? -38.04686 12.66760 37.31051 1.000 46.22024 103 ASP E C 1
ATOM 9467 O O . ASP E 2 103 ? -37.37279 12.92119 38.31007 1.000 53.10851 103 ASP E O 1
ATOM 9472 N N . TYR E 2 104 ? -39.35289 12.42697 37.37417 1.000 43.66377 104 TYR E N 1
ATOM 9473 C CA . TYR E 2 104 ? -40.06994 12.37783 38.64124 1.000 45.77462 104 TYR E CA 1
ATOM 9474 C C . TYR E 2 104 ? -40.91785 11.11769 38.74595 1.000 47.22963 104 TYR E C 1
ATOM 9475 O O . TYR E 2 104 ? -41.91707 11.11274 39.47130 1.000 49.73531 104 TYR E O 1
ATOM 9484 N N . TYR E 2 105 ? -40.55407 10.06491 38.01286 1.000 44.35962 105 TYR E N 1
ATOM 9485 C CA . TYR E 2 105 ? -41.29636 8.81714 38.06627 1.000 47.18003 105 TYR E CA 1
ATOM 9486 C C . TYR E 2 105 ? -41.13372 8.15650 39.42944 1.000 50.58514 105 TYR E C 1
ATOM 9487 O O . TYR E 2 105 ? -40.19531 8.43648 40.18115 1.000 56.72100 105 TYR E O 1
ATOM 9496 N N . GLY E 2 106 ? -42.05611 7.24179 39.72922 1.000 43.88418 106 GLY E N 1
ATOM 9497 C CA . GLY E 2 106 ? -42.10829 6.65929 41.05923 1.000 37.49245 106 GLY E CA 1
ATOM 9498 C C . GLY E 2 106 ? -40.90888 5.79709 41.40036 1.000 48.97816 106 GLY E C 1
ATOM 9499 O O . GLY E 2 106 ? -40.51423 5.71721 42.56642 1.000 64.48842 106 GLY E O 1
ATOM 9500 N N . GLY E 2 107 ? -40.30450 5.15455 40.40235 1.000 46.01444 107 GLY E N 1
ATOM 9501 C CA . GLY E 2 107 ? -39.24719 4.19021 40.67591 1.000 37.14457 107 GLY E CA 1
ATOM 9502 C C . GLY E 2 107 ? -37.93832 4.79720 41.14376 1.000 40.84899 107 GLY E C 1
ATOM 9503 O O . GLY E 2 107 ? -37.05823 4.05184 41.59444 1.000 39.17704 107 GLY E O 1
ATOM 9504 N N . GLY E 2 108 ? -37.79684 6.11834 41.07089 1.000 41.02058 108 GLY E N 1
ATOM 9505 C CA . GLY E 2 108 ? -36.51644 6.75007 41.33681 1.000 39.61065 108 GLY E CA 1
ATOM 9506 C C . GLY E 2 108 ? -36.49855 7.66760 42.54242 1.000 40.82689 108 GLY E C 1
ATOM 9507 O O . GLY E 2 108 ? -35.46989 8.28968 42.82706 1.000 48.09529 108 GLY E O 1
ATOM 9508 N N . ILE E 2 109 ? -37.62105 7.76543 43.25534 1.000 43.54131 109 ILE E N 1
ATOM 9509 C CA . ILE E 2 109 ? -37.67403 8.56282 44.47621 1.000 40.38002 109 ILE E CA 1
ATOM 9510 C C . ILE E 2 109 ? -36.69062 7.98560 45.48298 1.000 42.02293 109 ILE E C 1
ATOM 9511 O O . ILE E 2 109 ? -36.80853 6.82421 45.88894 1.000 45.61929 109 ILE E O 1
ATOM 9516 N N . ASP E 2 110 ? -35.72178 8.79560 45.90475 1.000 36.45802 110 ASP E N 1
ATOM 9517 C CA . ASP E 2 110 ? -34.70620 8.31831 46.83052 1.000 48.51591 110 ASP E CA 1
ATOM 9518 C C . ASP E 2 110 ? -34.66297 9.06337 48.15876 1.000 44.69518 110 ASP E C 1
ATOM 9519 O O . ASP E 2 110 ? -33.94779 8.62519 49.06668 1.000 47.82976 110 ASP E O 1
ATOM 9524 N N . ALA E 2 111 ? -35.38945 10.16548 48.30606 1.000 38.18093 111 ALA E N 1
ATOM 9525 C CA . ALA E 2 111 ? -35.39852 10.89806 49.56200 1.000 33.55024 111 ALA E CA 1
ATOM 9526 C C . ALA E 2 111 ? -36.79110 11.44386 49.80865 1.000 36.90510 111 ALA E C 1
ATOM 9527 O O . ALA E 2 111 ? -37.48120 11.84848 48.86635 1.000 38.19848 111 ALA E O 1
ATOM 9529 N N . TRP E 2 112 ? -37.19037 11.46310 51.08039 1.000 41.74696 112 TRP E N 1
ATOM 9530 C CA . TRP E 2 112 ? -38.53347 11.84712 51.48517 1.000 35.44073 112 TRP E CA 1
ATOM 9531 C C . TRP E 2 112 ? -38.48722 12.85725 52.62315 1.000 38.71669 112 TRP E C 1
ATOM 9532 O O . TRP E 2 112 ? -37.68465 12.72965 53.55184 1.000 54.49236 112 TRP E O 1
ATOM 9543 N N . GLY E 2 113 ? -39.37677 13.82988 52.57222 1.000 34.69301 113 GLY E N 1
ATOM 9544 C CA . GLY E 2 113 ? -39.44710 14.81268 53.62686 1.000 29.98260 113 GLY E CA 1
ATOM 9545 C C . GLY E 2 113 ? -40.27243 14.32941 54.79809 1.000 36.16847 113 GLY E C 1
ATOM 9546 O O . GLY E 2 113 ? -40.96399 13.31960 54.73235 1.000 39.78426 113 GLY E O 1
ATOM 9547 N N . HIS E 2 114 ? -40.19440 15.08467 55.89389 1.000 49.77054 114 HIS E N 1
ATOM 9548 C CA . HIS E 2 114 ? -40.83607 14.65911 57.13323 1.000 47.68300 114 HIS E CA 1
ATOM 9549 C C . HIS E 2 114 ? -42.34699 14.52176 56.96279 1.000 41.31122 114 HIS E C 1
ATOM 9550 O O . HIS E 2 114 ? -42.95490 13.58672 57.49168 1.000 41.88470 114 HIS E O 1
ATOM 9557 N N . GLY E 2 115 ? -42.97369 15.43247 56.22876 1.000 44.91729 115 GLY E N 1
ATOM 9558 C CA . GLY E 2 115 ? -44.41131 15.34272 56.04955 1.000 29.44471 115 GLY E CA 1
ATOM 9559 C C . GLY E 2 115 ? -45.13837 16.47558 56.73790 1.000 39.85837 115 GLY E C 1
ATOM 9560 O O . GLY E 2 115 ? -44.83576 16.80750 57.88837 1.000 49.64443 115 GLY E O 1
ATOM 9561 N N . THR E 2 116 ? -46.08459 17.08734 56.03155 1.000 45.32409 116 THR E N 1
ATOM 9562 C CA . THR E 2 116 ? -46.87864 18.19763 56.53523 1.000 42.57623 116 THR E CA 1
ATOM 9563 C C . THR E 2 116 ? -48.33836 17.78138 56.53653 1.000 36.98923 116 THR E C 1
ATOM 9564 O O . THR E 2 116 ? -48.79243 17.09354 55.61785 1.000 43.44726 116 THR E O 1
ATOM 9568 N N . GLU E 2 117 ? -49.06896 18.18518 57.56670 1.000 46.94027 117 GLU E N 1
ATOM 9569 C CA . GLU E 2 117 ? -50.47141 17.82075 57.68203 1.000 43.11985 117 GLU E CA 1
ATOM 9570 C C . GLU E 2 117 ? -51.32845 18.85055 56.96720 1.000 38.07090 117 GLU E C 1
ATOM 9571 O O . GLU E 2 117 ? -51.08003 20.05106 57.05575 1.000 37.16649 117 GLU E O 1
ATOM 9577 N N . VAL E 2 118 ? -52.32126 18.36826 56.23389 1.000 37.36161 118 VAL E N 1
ATOM 9578 C CA . VAL E 2 118 ? -53.30271 19.22459 55.58868 1.000 40.38622 118 VAL E CA 1
ATOM 9579 C C . VAL E 2 118 ? -54.67552 18.71762 56.00211 1.000 38.64018 118 VAL E C 1
ATOM 9580 O O . VAL E 2 118 ? -54.97185 17.53183 55.83579 1.000 46.60385 118 VAL E O 1
ATOM 9584 N N . ILE E 2 119 ? -55.49547 19.59941 56.57293 1.000 36.14232 119 ILE E N 1
ATOM 9585 C CA . ILE E 2 119 ? -56.82037 19.23073 57.06029 1.000 40.45708 119 ILE E CA 1
ATOM 9586 C C . ILE E 2 119 ? -57.84214 20.07355 56.31816 1.000 40.89868 119 ILE E C 1
ATOM 9587 O O . ILE E 2 119 ? -57.75407 21.30844 56.31680 1.000 47.29884 119 ILE E O 1
ATOM 9592 N N . VAL E 2 120 ? -58.81908 19.41568 55.70203 1.000 31.19783 120 VAL E N 1
ATOM 9593 C CA . VAL E 2 120 ? -59.85181 20.10976 54.94096 1.000 43.73594 120 VAL E CA 1
ATOM 9594 C C . VAL E 2 120 ? -61.20396 19.71109 55.50368 1.000 41.22366 120 VAL E C 1
ATOM 9595 O O . VAL E 2 120 ? -61.58921 18.53897 55.43242 1.000 51.14786 120 VAL E O 1
ATOM 9599 N N . SER E 2 121 ? -61.92695 20.68034 56.05511 1.000 40.90933 121 SER E N 1
ATOM 9600 C CA . SER E 2 121 ? -63.15827 20.35815 56.75676 1.000 40.73413 121 SER E CA 1
ATOM 9601 C C . SER E 2 121 ? -63.99470 21.61202 56.87836 1.000 39.25645 121 SER E C 1
ATOM 9602 O O . SER E 2 121 ? -63.46302 22.72279 56.90032 1.000 48.52356 121 SER E O 1
ATOM 9605 N N . SER E 2 122 ? -65.31242 21.41829 56.95856 1.000 37.04300 122 SER E N 1
ATOM 9606 C CA . SER E 2 122 ? -66.23644 22.50594 57.23937 1.000 36.09885 122 SER E CA 1
ATOM 9607 C C . SER E 2 122 ? -66.52020 22.65932 58.72546 1.000 38.44570 122 SER E C 1
ATOM 9608 O O . SER E 2 122 ? -67.21514 23.59998 59.11197 1.000 51.36041 122 SER E O 1
ATOM 9611 N N . ALA E 2 123 ? -66.01864 21.75547 59.56068 1.000 37.82185 123 ALA E N 1
ATOM 9612 C CA . ALA E 2 123 ? -66.34091 21.79945 60.97826 1.000 34.45510 123 ALA E CA 1
ATOM 9613 C C . ALA E 2 123 ? -65.75857 23.05518 61.61832 1.000 40.11784 123 ALA E C 1
ATOM 9614 O O . ALA E 2 123 ? -64.74655 23.59138 61.16896 1.000 46.27403 123 ALA E O 1
ATOM 9616 N N . SER E 2 124 ? -66.42931 23.54103 62.65774 1.000 54.36906 124 SER E N 1
ATOM 9617 C CA . SER E 2 124 ? -65.92181 24.63727 63.47092 1.000 45.80670 124 SER E CA 1
ATOM 9618 C C . SER E 2 124 ? -65.11830 24.08499 64.64252 1.000 38.58967 124 SER E C 1
ATOM 9619 O O . SER E 2 124 ? -65.39942 22.99496 65.14531 1.000 36.60642 124 SER E O 1
ATOM 9622 N N . THR E 2 125 ? -64.10897 24.84667 65.07023 1.000 39.47580 125 THR E N 1
ATOM 9623 C CA . THR E 2 125 ? -63.29611 24.43781 66.21108 1.000 41.28314 125 THR E CA 1
ATOM 9624 C C . THR E 2 125 ? -64.19208 24.21692 67.42136 1.000 39.18454 125 THR E C 1
ATOM 9625 O O . THR E 2 125 ? -65.00428 25.07303 67.76491 1.000 42.73149 125 THR E O 1
ATOM 9629 N N . LYS E 2 126 ? -64.06167 23.05710 68.05744 1.000 37.10740 126 LYS E N 1
ATOM 9630 C CA . LYS E 2 126 ? -64.95863 22.71010 69.15004 1.000 46.61582 126 LYS E CA 1
ATOM 9631 C C . LYS E 2 126 ? -64.21078 21.84192 70.15193 1.000 47.97893 126 LYS E C 1
ATOM 9632 O O . LYS E 2 126 ? -63.42000 20.98037 69.76128 1.000 47.88586 126 LYS E O 1
ATOM 9638 N N . GLY E 2 127 ? -64.47045 22.06355 71.43816 1.000 42.12041 127 GLY E N 1
ATOM 9639 C CA . GLY E 2 127 ? -63.88800 21.24186 72.47508 1.000 32.31086 127 GLY E CA 1
ATOM 9640 C C . GLY E 2 127 ? -64.64051 19.94134 72.69199 1.000 45.46661 127 GLY E C 1
ATOM 9641 O O . GLY E 2 127 ? -65.80807 19.79029 72.30603 1.000 37.50848 127 GLY E O 1
ATOM 9642 N N . PRO E 2 128 ? -63.98119 18.96954 73.31180 1.000 38.78906 128 PRO E N 1
ATOM 9643 C CA . PRO E 2 128 ? -64.58799 17.64879 73.47090 1.000 43.93427 128 PRO E CA 1
ATOM 9644 C C . PRO E 2 128 ? -65.54529 17.60281 74.64587 1.000 43.82614 128 PRO E C 1
ATOM 9645 O O . PRO E 2 128 ? -65.50313 18.42818 75.55824 1.000 49.66646 128 PRO E O 1
ATOM 9649 N N . SER E 2 129 ? -66.43411 16.61818 74.58673 1.000 50.25321 129 SER E N 1
ATOM 9650 C CA . SER E 2 129 ? -67.10855 16.09942 75.76390 1.000 42.76214 129 SER E CA 1
ATOM 9651 C C . SER E 2 129 ? -66.36082 14.85840 76.23029 1.000 40.13431 129 SER E C 1
ATOM 9652 O O . SER E 2 129 ? -65.90034 14.05717 75.41004 1.000 48.18947 129 SER E O 1
ATOM 9655 N N . VAL E 2 130 ? -66.23742 14.70230 77.54476 1.000 33.83255 130 VAL E N 1
ATOM 9656 C CA . VAL E 2 130 ? -65.50519 13.59058 78.13416 1.000 35.61811 130 VAL E CA 1
ATOM 9657 C C . VAL E 2 130 ? -66.47345 12.76221 78.95873 1.000 40.19335 130 VAL E C 1
ATOM 9658 O O . VAL E 2 130 ? -67.16020 13.29874 79.83354 1.000 44.40277 130 VAL E O 1
ATOM 9662 N N . PHE E 2 131 ? -66.52799 11.45568 78.68077 1.000 29.16942 131 PHE E N 1
ATOM 9663 C CA . PHE E 2 131 ? -67.41016 10.56778 79.41192 1.000 33.96478 131 PHE E CA 1
ATOM 9664 C C . PHE E 2 131 ? -66.62279 9.40971 80.00807 1.000 38.67543 131 PHE E C 1
ATOM 9665 O O . PHE E 2 131 ? -65.66545 8.93496 79.39107 1.000 37.63414 131 PHE E O 1
ATOM 9673 N N . PRO E 2 132 ? -67.00079 8.92950 81.19003 1.000 42.30202 132 PRO E N 1
ATOM 9674 C CA . PRO E 2 132 ? -66.27947 7.80503 81.79410 1.000 42.34039 132 PRO E CA 1
ATOM 9675 C C . PRO E 2 132 ? -66.62155 6.47743 81.14044 1.000 46.15279 132 PRO E C 1
ATOM 9676 O O . PRO E 2 132 ? -67.77866 6.19976 80.81796 1.000 48.65265 132 PRO E O 1
ATOM 9680 N N . LEU E 2 133 ? -65.59078 5.65072 80.94934 1.000 45.81178 133 LEU E N 1
ATOM 9681 C CA . LEU E 2 133 ? -65.75901 4.22057 80.70245 1.000 39.61550 133 LEU E CA 1
ATOM 9682 C C . LEU E 2 133 ? -65.53664 3.55023 82.05767 1.000 38.40356 133 LEU E C 1
ATOM 9683 O O . LEU E 2 133 ? -64.40996 3.23563 82.44164 1.000 43.44645 133 LEU E O 1
ATOM 9688 N N . ALA E 2 134 ? -66.62079 3.36469 82.79877 1.000 42.77926 134 ALA E N 1
ATOM 9689 C CA . ALA E 2 134 ? -66.52412 2.96705 84.19502 1.000 49.07609 134 ALA E CA 1
ATOM 9690 C C . ALA E 2 134 ? -66.16593 1.48911 84.31044 1.000 64.03571 134 ALA E C 1
ATOM 9691 O O . ALA E 2 134 ? -66.64884 0.66999 83.52377 1.000 66.19606 134 ALA E O 1
ATOM 9693 N N . PRO E 2 135 ? -65.33861 1.12800 85.29036 1.000 71.36303 135 PRO E N 1
ATOM 9694 C CA . PRO E 2 135 ? -64.92439 -0.27303 85.43185 1.000 71.93726 135 PRO E CA 1
ATOM 9695 C C . PRO E 2 135 ? -66.12262 -1.16504 85.71748 1.000 84.42919 135 PRO E C 1
ATOM 9696 O O . PRO E 2 135 ? -66.89624 -0.91940 86.64763 1.000 70.16744 135 PRO E O 1
ATOM 9700 N N . SER E 2 136 ? -66.26913 -2.20403 84.89617 1.000 99.60526 136 SER E N 1
ATOM 9701 C CA . SER E 2 136 ? -67.43838 -3.06899 84.96182 1.000 106.91622 136 SER E CA 1
ATOM 9702 C C . SER E 2 136 ? -67.53513 -3.75385 86.31827 1.000 96.46344 136 SER E C 1
ATOM 9703 O O . SER E 2 136 ? -66.52401 -4.08853 86.94051 1.000 86.97756 136 SER E O 1
ATOM 9706 N N . SER E 2 137 ? -68.77144 -3.95342 86.77899 1.000 102.22674 137 SER E N 1
ATOM 9707 C CA . SER E 2 137 ? -68.99640 -4.64903 88.04009 1.000 111.85681 137 SER E CA 1
ATOM 9708 C C . SER E 2 137 ? -68.64352 -6.13031 87.95864 1.000 124.83194 137 SER E C 1
ATOM 9709 O O . SER E 2 137 ? -68.43961 -6.76155 89.00070 1.000 118.27894 137 SER E O 1
ATOM 9712 N N . LYS E 2 138 ? -68.56999 -6.69328 86.75427 1.000 138.02423 138 LYS E N 1
ATOM 9713 C CA . LYS E 2 138 ? -68.16588 -8.07888 86.58520 1.000 142.76353 138 LYS E CA 1
ATOM 9714 C C . LYS E 2 138 ? -66.70642 -8.26990 86.99772 1.000 141.99844 138 LYS E C 1
ATOM 9715 O O . LYS E 2 138 ? -65.95345 -7.31136 87.19519 1.000 144.11439 138 LYS E O 1
ATOM 9721 N N . SER E 2 139 ? -66.30930 -9.53883 87.11996 1.000 136.34987 139 SER E N 1
ATOM 9722 C CA . SER E 2 139 ? -64.95427 -9.89578 87.53066 1.000 133.10933 139 SER E CA 1
ATOM 9723 C C . SER E 2 139 ? -63.94525 -9.54326 86.44344 1.000 144.74303 139 SER E C 1
ATOM 9724 O O . SER E 2 139 ? -62.73409 -9.68600 86.64332 1.000 143.44127 139 SER E O 1
ATOM 9727 N N . THR E 2 140 ? -64.44714 -9.06803 85.29746 1.000 149.44542 140 THR E N 1
ATOM 9728 C CA . THR E 2 140 ? -63.65264 -8.72165 84.12558 1.000 148.27255 140 THR E CA 1
ATOM 9729 C C . THR E 2 140 ? -62.66095 -9.82458 83.77714 1.000 155.29298 140 THR E C 1
ATOM 9730 O O . THR E 2 140 ? -63.05951 -10.88689 83.28602 1.000 164.75122 140 THR E O 1
ATOM 9734 N N . SER E 2 141 ? -61.37390 -9.59782 84.04623 1.000 142.53341 141 SER E N 1
ATOM 9735 C CA . SER E 2 141 ? -60.31915 -10.52621 83.63263 1.000 131.14907 141 SER E CA 1
ATOM 9736 C C . SER E 2 141 ? -59.28967 -10.65926 84.75305 1.000 135.07102 141 SER E C 1
ATOM 9737 O O . SER E 2 141 ? -58.42576 -9.79185 84.91323 1.000 139.84207 141 SER E O 1
ATOM 9740 N N . GLY E 2 142 ? -59.38714 -11.74978 85.51610 1.000 129.44121 142 GLY E N 1
ATOM 9741 C CA . GLY E 2 142 ? -58.34826 -12.19327 86.43395 1.000 122.52879 142 GLY E CA 1
ATOM 9742 C C . GLY E 2 142 ? -57.79858 -11.19554 87.43682 1.000 110.94836 142 GLY E C 1
ATOM 9743 O O . GLY E 2 142 ? -56.57843 -11.04794 87.56408 1.000 111.83455 142 GLY E O 1
ATOM 9744 N N . GLY E 2 143 ? -58.67798 -10.51543 88.17004 1.000 95.68448 143 GLY E N 1
ATOM 9745 C CA . GLY E 2 143 ? -58.25082 -9.59415 89.20073 1.000 86.66263 143 GLY E CA 1
ATOM 9746 C C . GLY E 2 143 ? -57.81154 -8.22427 88.72281 1.000 88.57454 143 GLY E C 1
ATOM 9747 O O . GLY E 2 143 ? -57.59506 -7.33813 89.56082 1.000 91.00037 143 GLY E O 1
ATOM 9748 N N . THR E 2 144 ? -57.65489 -8.01313 87.41794 1.000 79.97730 144 THR E N 1
ATOM 9749 C CA . THR E 2 144 ? -57.36124 -6.69352 86.88184 1.000 74.61248 144 THR E CA 1
ATOM 9750 C C . THR E 2 144 ? -58.62029 -6.11944 86.24370 1.000 71.42632 144 THR E C 1
ATOM 9751 O O . THR E 2 144 ? -59.37940 -6.83739 85.58555 1.000 74.13349 144 THR E O 1
ATOM 9755 N N . ALA E 2 145 ? -58.84998 -4.82870 86.45975 1.000 59.06475 145 ALA E N 1
ATOM 9756 C CA . ALA E 2 145 ? -60.01178 -4.14399 85.92022 1.000 53.23647 145 ALA E CA 1
ATOM 9757 C C . ALA E 2 145 ? -59.56524 -3.10864 84.90072 1.000 57.83528 145 ALA E C 1
ATOM 9758 O O . ALA E 2 145 ? -58.43835 -2.60847 84.94928 1.000 67.69292 145 ALA E O 1
ATOM 9760 N N . ALA E 2 146 ? -60.44624 -2.80334 83.95995 1.000 55.02764 146 ALA E N 1
ATOM 9761 C CA . ALA E 2 146 ? -60.17016 -1.77736 82.97117 1.000 45.48405 146 ALA E CA 1
ATOM 9762 C C . ALA E 2 146 ? -61.14840 -0.62928 83.14900 1.000 45.88585 146 ALA E C 1
ATOM 9763 O O . ALA E 2 146 ? -62.27682 -0.80889 83.61767 1.000 42.36445 146 ALA E O 1
ATOM 9765 N N . LEU E 2 147 ? -60.68924 0.56003 82.79592 1.000 42.20388 147 LEU E N 1
ATOM 9766 C CA . LEU E 2 147 ? -61.53262 1.73728 82.85998 1.000 37.84089 147 LEU E CA 1
ATOM 9767 C C . LEU E 2 147 ? -60.92128 2.74721 81.91699 1.000 33.26720 147 LEU E C 1
ATOM 9768 O O . LEU E 2 147 ? -59.80424 2.56919 81.42940 1.000 44.03318 147 LEU E O 1
ATOM 9773 N N . GLY E 2 148 ? -61.67535 3.79721 81.64061 1.000 37.62838 148 GLY E N 1
ATOM 9774 C CA . GLY E 2 148 ? -61.14714 4.84239 80.79403 1.000 36.06779 148 GLY E CA 1
ATOM 9775 C C . GLY E 2 148 ? -62.11001 5.99901 80.72824 1.000 38.81239 148 GLY E C 1
ATOM 9776 O O . GLY E 2 148 ? -63.02470 6.12602 81.55165 1.000 43.45405 148 GLY E O 1
ATOM 9777 N N . CYS E 2 149 ? -61.88484 6.85023 79.73277 1.000 30.50714 149 CYS E N 1
ATOM 9778 C CA . CYS E 2 149 ? -62.81610 7.92363 79.44321 1.000 45.85815 149 CYS E CA 1
ATOM 9779 C C . CYS E 2 149 ? -62.92930 8.07302 77.93297 1.000 42.03976 149 CYS E C 1
ATOM 9780 O O . CYS E 2 149 ? -61.96482 7.85258 77.19553 1.000 38.51162 149 CYS E O 1
ATOM 9783 N N . LEU E 2 150 ? -64.13609 8.38239 77.48072 1.000 41.95026 150 LEU E N 1
ATOM 9784 C CA . LEU E 2 150 ? -64.44242 8.51416 76.06621 1.000 30.94056 150 LEU E CA 1
ATOM 9785 C C . LEU E 2 150 ? -64.43271 10.00183 75.73927 1.000 39.13752 150 LEU E C 1
ATOM 9786 O O . LEU E 2 150 ? -65.25880 10.76782 76.25050 1.000 33.09089 150 LEU E O 1
ATOM 9791 N N . VAL E 2 151 ? -63.47883 10.41322 74.91582 1.000 40.80626 151 VAL E N 1
ATOM 9792 C CA . VAL E 2 151 ? -63.29102 11.80976 74.55266 1.000 37.13389 151 VAL E CA 1
ATOM 9793 C C . VAL E 2 151 ? -63.98229 12.01070 73.22015 1.000 40.00271 151 VAL E C 1
ATOM 9794 O O . VAL E 2 151 ? -63.52457 11.48825 72.19880 1.000 42.66908 151 VAL E O 1
ATOM 9798 N N . LYS E 2 152 ? -65.07806 12.76207 73.20763 1.000 42.62956 152 LYS E N 1
ATOM 9799 C CA . LYS E 2 152 ? -65.96971 12.72153 72.06143 1.000 32.53438 152 LYS E CA 1
ATOM 9800 C C . LYS E 2 152 ? -66.26595 14.11694 71.53414 1.000 34.82573 152 LYS E C 1
ATOM 9801 O O . LYS E 2 152 ? -66.38624 15.07567 72.30514 1.000 39.52514 152 LYS E O 1
ATOM 9807 N N . ASP E 2 153 ? -66.33676 14.21692 70.20183 1.000 36.75731 153 ASP E N 1
ATOM 9808 C CA . ASP E 2 153 ? -66.91119 15.35090 69.48620 1.000 27.79453 153 ASP E CA 1
ATOM 9809 C C . ASP E 2 153 ? -66.06683 16.61288 69.55163 1.000 29.56423 153 ASP E C 1
ATOM 9810 O O . ASP E 2 153 ? -66.54137 17.66529 69.98537 1.000 41.51266 153 ASP E O 1
ATOM 9815 N N . TYR E 2 154 ? -64.82221 16.53358 69.08932 1.000 30.90909 154 TYR E N 1
ATOM 9816 C CA . TYR E 2 154 ? -63.95725 17.69595 69.06201 1.000 32.07197 154 TYR E CA 1
ATOM 9817 C C . TYR E 2 154 ? -63.41048 17.87126 67.65549 1.000 30.38309 154 TYR E C 1
ATOM 9818 O O . TYR E 2 154 ? -63.40318 16.94048 66.84784 1.000 32.88920 154 TYR E O 1
ATOM 9827 N N . PHE E 2 155 ? -62.97680 19.09330 67.36300 1.000 37.29360 155 PHE E N 1
ATOM 9828 C CA . PHE E 2 155 ? -62.35109 19.40604 66.08661 1.000 41.10740 155 PHE E CA 1
ATOM 9829 C C . PHE E 2 155 ? -61.55012 20.67937 66.28281 1.000 48.88439 155 PHE E C 1
ATOM 9830 O O . PHE E 2 155 ? -62.03661 21.59512 66.95985 1.000 56.09167 155 PHE E O 1
ATOM 9838 N N . PRO E 2 156 ? -60.33503 20.78124 65.72965 1.000 43.45117 156 PRO E N 1
ATOM 9839 C CA . PRO E 2 156 ? -59.63895 19.69643 65.04377 1.000 38.38952 156 PRO E CA 1
ATOM 9840 C C . PRO E 2 156 ? -58.80673 18.88938 66.01164 1.000 37.82641 156 PRO E C 1
ATOM 9841 O O . PRO E 2 156 ? -58.82952 19.15471 67.21167 1.000 46.32251 156 PRO E O 1
ATOM 9845 N N . GLU E 2 157 ? -58.06893 17.91851 65.48811 1.000 41.65997 157 GLU E N 1
ATOM 9846 C CA . GLU E 2 157 ? -57.03880 17.27689 66.27462 1.000 33.19033 157 GLU E CA 1
ATOM 9847 C C . GLU E 2 157 ? -55.97255 18.30065 66.64366 1.000 40.66295 157 GLU E C 1
ATOM 9848 O O . GLU E 2 157 ? -55.86224 19.35369 66.00573 1.000 50.34359 157 GLU E O 1
ATOM 9854 N N . PRO E 2 158 ? -55.16143 18.01502 67.67483 1.000 34.64382 158 PRO E N 1
ATOM 9855 C CA . PRO E 2 158 ? -55.17679 16.83089 68.53107 1.000 34.73487 158 PRO E CA 1
ATOM 9856 C C . PRO E 2 158 ? -55.66906 17.11422 69.94900 1.000 39.63680 158 PRO E C 1
ATOM 9857 O O . PRO E 2 158 ? -55.61841 18.26327 70.37608 1.000 39.19691 158 PRO E O 1
ATOM 9861 N N . VAL E 2 159 ? -56.13817 16.08513 70.65294 1.000 43.83906 159 VAL E N 1
ATOM 9862 C CA . VAL E 2 159 ? -56.26195 16.10971 72.10666 1.000 46.26347 159 VAL E CA 1
ATOM 9863 C C . VAL E 2 159 ? -55.15448 15.23477 72.68036 1.000 49.06572 159 VAL E C 1
ATOM 9864 O O . VAL E 2 159 ? -54.68516 14.28858 72.03899 1.000 56.76702 159 VAL E O 1
ATOM 9868 N N . THR E 2 160 ? -54.72887 15.56091 73.89495 1.000 48.36228 160 THR E N 1
ATOM 9869 C CA . THR E 2 160 ? -53.87167 14.68896 74.68172 1.000 46.21742 160 THR E CA 1
ATOM 9870 C C . THR E 2 160 ? -54.60619 14.29823 75.95405 1.000 44.08465 160 THR E C 1
ATOM 9871 O O . THR E 2 160 ? -55.30525 15.12029 76.55468 1.000 53.78597 160 THR E O 1
ATOM 9875 N N . VAL E 2 161 ? -54.42918 13.04569 76.36402 1.000 40.85948 161 VAL E N 1
ATOM 9876 C CA . VAL E 2 161 ? -55.03727 12.50157 77.56839 1.000 48.14910 161 VAL E CA 1
ATOM 9877 C C . VAL E 2 161 ? -53.92456 12.00185 78.47387 1.000 47.91219 161 VAL E C 1
ATOM 9878 O O . VAL E 2 161 ? -53.06638 11.22996 78.03528 1.000 56.41751 161 VAL E O 1
ATOM 9882 N N . SER E 2 162 ? -53.92748 12.45080 79.72312 1.000 48.39191 162 SER E N 1
ATOM 9883 C CA . SER E 2 162 ? -53.10597 11.85885 80.76913 1.000 42.63480 162 SER E CA 1
ATOM 9884 C C . SER E 2 162 ? -54.01947 11.31539 81.86060 1.000 51.22414 162 SER E C 1
ATOM 9885 O O . SER E 2 162 ? -55.22780 11.56683 81.86904 1.000 53.91939 162 SER E O 1
ATOM 9888 N N . TRP E 2 163 ? -53.43861 10.55445 82.78640 1.000 57.19537 163 TRP E N 1
ATOM 9889 C CA . TRP E 2 163 ? -54.18142 10.01665 83.91938 1.000 53.82448 163 TRP E CA 1
ATOM 9890 C C . TRP E 2 163 ? -53.49266 10.42856 85.21161 1.000 58.11947 163 TRP E C 1
ATOM 9891 O O . TRP E 2 163 ? -52.26194 10.36856 85.30766 1.000 68.81280 163 TRP E O 1
ATOM 9902 N N . ASN E 2 164 ? -54.29304 10.85284 86.19364 1.000 63.16722 164 ASN E N 1
ATOM 9903 C CA . ASN E 2 164 ? -53.80756 11.36371 87.48158 1.000 57.28013 164 ASN E CA 1
ATOM 9904 C C . ASN E 2 164 ? -52.63595 12.32134 87.29047 1.000 65.81962 164 ASN E C 1
ATOM 9905 O O . ASN E 2 164 ? -51.60526 12.23116 87.96173 1.000 82.41585 164 ASN E O 1
ATOM 9910 N N . SER E 2 165 ? -52.80418 13.23894 86.33765 1.000 65.48971 165 SER E N 1
ATOM 9911 C CA . SER E 2 165 ? -51.86081 14.32796 86.09796 1.000 63.74618 165 SER E CA 1
ATOM 9912 C C . SER E 2 165 ? -50.46422 13.82015 85.75692 1.000 65.06005 165 SER E C 1
ATOM 9913 O O . SER E 2 165 ? -49.46572 14.47024 86.07368 1.000 69.57003 165 SER E O 1
ATOM 9916 N N . GLY E 2 166 ? -50.38066 12.66744 85.09738 1.000 59.48987 166 GLY E N 1
ATOM 9917 C CA . GLY E 2 166 ? -49.10448 12.08985 84.74361 1.000 54.07403 166 GLY E CA 1
ATOM 9918 C C . GLY E 2 166 ? -48.57727 11.05737 85.71471 1.000 61.79221 166 GLY E C 1
ATOM 9919 O O . GLY E 2 166 ? -47.56385 10.41165 85.41543 1.000 70.84397 166 GLY E O 1
ATOM 9920 N N . ALA E 2 167 ? -49.23041 10.86853 86.86067 1.000 53.87919 167 ALA E N 1
ATOM 9921 C CA . ALA E 2 167 ? -48.77744 9.89615 87.84739 1.000 53.17108 167 ALA E CA 1
ATOM 9922 C C . ALA E 2 167 ? -49.15729 8.46493 87.50267 1.000 67.67165 167 ALA E C 1
ATOM 9923 O O . ALA E 2 167 ? -48.76853 7.55064 88.23660 1.000 76.52958 167 ALA E O 1
ATOM 9925 N N . LEU E 2 168 ? -49.91150 8.24058 86.42746 1.000 68.03677 168 LEU E N 1
ATOM 9926 C CA . LEU E 2 168 ? -50.30705 6.89539 86.01428 1.000 63.05117 168 LEU E CA 1
ATOM 9927 C C . LEU E 2 168 ? -50.02108 6.75344 84.52625 1.000 64.06617 168 LEU E C 1
ATOM 9928 O O . LEU E 2 168 ? -50.63755 7.43922 83.70283 1.000 61.77898 168 LEU E O 1
ATOM 9933 N N . THR E 2 169 ? -49.08090 5.87158 84.18487 1.000 65.49671 169 THR E N 1
ATOM 9934 C CA . THR E 2 169 ? -48.66617 5.69134 82.79881 1.000 60.16649 169 THR E CA 1
ATOM 9935 C C . THR E 2 169 ? -48.63627 4.22001 82.42312 1.000 60.64563 169 THR E C 1
ATOM 9936 O O . THR E 2 169 ? -48.80915 3.86859 81.25105 1.000 56.79674 169 THR E O 1
ATOM 9940 N N . SER E 2 170 ? -48.40608 3.35757 83.40899 1.000 72.21844 170 SER E N 1
ATOM 9941 C CA . SER E 2 170 ? -48.32110 1.92556 83.15993 1.000 66.33457 170 SER E CA 1
ATOM 9942 C C . SER E 2 170 ? -49.69139 1.36278 82.80222 1.000 65.01384 170 SER E C 1
ATOM 9943 O O . SER E 2 170 ? -50.64014 1.46680 83.58793 1.000 64.76474 170 SER E O 1
ATOM 9946 N N . GLY E 2 171 ? -49.78963 0.75069 81.62502 1.000 65.02340 171 GLY E N 1
ATOM 9947 C CA . GLY E 2 171 ? -51.01718 0.11623 81.19182 1.000 55.03424 171 GLY E CA 1
ATOM 9948 C C . GLY E 2 171 ? -52.01452 1.03194 80.52416 1.000 52.71848 171 GLY E C 1
ATOM 9949 O O . GLY E 2 171 ? -53.16037 0.61827 80.30599 1.000 61.05424 171 GLY E O 1
ATOM 9950 N N . VAL E 2 172 ? -51.62662 2.24619 80.20007 1.000 52.22818 172 VAL E N 1
ATOM 9951 C CA . VAL E 2 172 ? -52.50329 3.21405 79.55474 1.000 46.77969 172 VAL E CA 1
ATOM 9952 C C . VAL E 2 172 ? -52.44605 2.99718 78.05251 1.000 54.47061 172 VAL E C 1
ATOM 9953 O O . VAL E 2 172 ? -51.37296 2.75786 77.49233 1.000 69.52224 172 VAL E O 1
ATOM 9957 N N . HIS E 2 173 ? -53.60070 3.07453 77.39297 1.000 52.62653 173 HIS E N 1
ATOM 9958 C CA . HIS E 2 173 ? -53.67233 3.00215 75.93661 1.000 40.05893 173 HIS E CA 1
ATOM 9959 C C . HIS E 2 173 ? -54.60145 4.10542 75.46383 1.000 44.80673 173 HIS E C 1
ATOM 9960 O O . HIS E 2 173 ? -55.80877 4.05419 75.72404 1.000 52.85213 173 HIS E O 1
ATOM 9967 N N . THR E 2 174 ? -54.05271 5.08809 74.76432 1.000 38.93094 174 THR E N 1
ATOM 9968 C CA . THR E 2 174 ? -54.83334 6.18975 74.22504 1.000 38.82015 174 THR E CA 1
ATOM 9969 C C . THR E 2 174 ? -54.95874 5.96609 72.72447 1.000 50.82194 174 THR E C 1
ATOM 9970 O O . THR E 2 174 ? -53.98556 6.13199 71.98170 1.000 60.25200 174 THR E O 1
ATOM 9974 N N . PHE E 2 175 ? -56.14310 5.58491 72.28555 1.000 49.13170 175 PHE E N 1
ATOM 9975 C CA . PHE E 2 175 ? -56.25022 5.11875 70.91804 1.000 41.48214 175 PHE E CA 1
ATOM 9976 C C . PHE E 2 175 ? -56.19827 6.29288 69.94648 1.000 38.96811 175 PHE E C 1
ATOM 9977 O O . PHE E 2 175 ? -56.54060 7.41837 70.30921 1.000 42.96240 175 PHE E O 1
ATOM 9985 N N . PRO E 2 176 ? -55.75121 6.05891 68.71111 1.000 35.94463 176 PRO E N 1
ATOM 9986 C CA . PRO E 2 176 ? -55.77059 7.12983 67.71084 1.000 28.52822 176 PRO E CA 1
ATOM 9987 C C . PRO E 2 176 ? -57.18968 7.62103 67.48894 1.000 35.29675 176 PRO E C 1
ATOM 9988 O O . PRO E 2 176 ? -58.15354 6.86271 67.59304 1.000 41.74201 176 PRO E O 1
ATOM 9992 N N . ALA E 2 177 ? -57.31051 8.90172 67.16679 1.000 36.74037 177 ALA E N 1
ATOM 9993 C CA . ALA E 2 177 ? -58.62603 9.48080 66.97914 1.000 27.63193 177 ALA E CA 1
ATOM 9994 C C . ALA E 2 177 ? -59.30747 8.89833 65.74161 1.000 46.33537 177 ALA E C 1
ATOM 9995 O O . ALA E 2 177 ? -58.66956 8.36406 64.83247 1.000 52.61268 177 ALA E O 1
ATOM 9997 N N . VAL E 2 178 ? -60.62788 9.03278 65.70807 1.000 46.98532 178 VAL E N 1
ATOM 9998 C CA . VAL E 2 178 ? -61.44799 8.54087 64.61123 1.000 29.54166 178 VAL E CA 1
ATOM 9999 C C . VAL E 2 178 ? -62.31574 9.69510 64.13374 1.000 31.32657 178 VAL E C 1
ATOM 10000 O O . VAL E 2 178 ? -62.93069 10.38765 64.95159 1.000 40.98783 178 VAL E O 1
ATOM 10004 N N . LEU E 2 179 ? -62.34447 9.92673 62.81977 1.000 30.74183 179 LEU E N 1
ATOM 10005 C CA . LEU E 2 179 ? -63.21087 10.95600 62.26328 1.000 32.82911 179 LEU E CA 1
ATOM 10006 C C . LEU E 2 179 ? -64.61447 10.38891 62.11772 1.000 39.04771 179 LEU E C 1
ATOM 10007 O O . LEU E 2 179 ? -64.79623 9.33986 61.49680 1.000 43.45557 179 LEU E O 1
ATOM 10012 N N . GLN E 2 180 ? -65.59942 11.06466 62.69696 1.000 46.85427 180 GLN E N 1
ATOM 10013 C CA . GLN E 2 180 ? -66.97191 10.58241 62.67656 1.000 50.54166 180 GLN E CA 1
ATOM 10014 C C . GLN E 2 180 ? -67.74318 11.18432 61.50187 1.000 55.04243 180 GLN E C 1
ATOM 10015 O O . GLN E 2 180 ? -67.32799 12.16410 60.87878 1.000 57.61946 180 GLN E O 1
ATOM 10021 N N . SER E 2 181 ? -68.90564 10.59630 61.21807 1.000 58.96830 181 SER E N 1
ATOM 10022 C CA . SER E 2 181 ? -69.72264 11.08841 60.11676 1.000 58.30448 181 SER E CA 1
ATOM 10023 C C . SER E 2 181 ? -70.16252 12.53101 60.32289 1.000 55.66074 181 SER E C 1
ATOM 10024 O O . SER E 2 181 ? -70.50873 13.20473 59.34681 1.000 71.07519 181 SER E O 1
ATOM 10027 N N . SER E 2 182 ? -70.15771 13.02237 61.56575 1.000 49.45479 182 SER E N 1
ATOM 10028 C CA . SER E 2 182 ? -70.53456 14.40379 61.83941 1.000 45.02171 182 SER E CA 1
ATOM 10029 C C . SER E 2 182 ? -69.46238 15.40297 61.43371 1.000 44.47018 182 SER E C 1
ATOM 10030 O O . SER E 2 182 ? -69.75491 16.60112 61.36048 1.000 46.74212 182 SER E O 1
ATOM 10033 N N . GLY E 2 183 ? -68.24575 14.95008 61.15629 1.000 43.21433 183 GLY E N 1
ATOM 10034 C CA . GLY E 2 183 ? -67.12691 15.84014 60.94100 1.000 49.40911 183 GLY E CA 1
ATOM 10035 C C . GLY E 2 183 ? -66.20664 15.97053 62.13504 1.000 47.56622 183 GLY E C 1
ATOM 10036 O O . GLY E 2 183 ? -65.10128 16.50612 61.99086 1.000 50.50252 183 GLY E O 1
ATOM 10037 N N . LEU E 2 184 ? -66.61863 15.46984 63.29567 1.000 46.89957 184 LEU E N 1
ATOM 10038 C CA . LEU E 2 184 ? -65.90709 15.67497 64.54164 1.000 38.24987 184 LEU E CA 1
ATOM 10039 C C . LEU E 2 184 ? -65.20558 14.39191 64.95428 1.000 37.57089 184 LEU E C 1
ATOM 10040 O O . LEU E 2 184 ? -65.66405 13.28500 64.65412 1.000 38.58938 184 LEU E O 1
ATOM 10045 N N . TYR E 2 185 ? -64.07673 14.54712 65.63352 1.000 31.21048 185 TYR E N 1
ATOM 10046 C CA . TYR E 2 185 ? -63.28223 13.39721 66.01176 1.000 30.64469 185 TYR E CA 1
ATOM 10047 C C . TYR E 2 185 ? -63.72647 12.86016 67.36386 1.000 37.20397 185 TYR E C 1
ATOM 10048 O O . TYR E 2 185 ? -64.43370 13.52187 68.12425 1.000 35.18264 185 TYR E O 1
ATOM 10057 N N . SER E 2 186 ? -63.29139 11.63879 67.66193 1.000 35.72081 186 SER E N 1
ATOM 10058 C CA . SER E 2 186 ? -63.38903 11.10911 69.01246 1.000 34.27306 186 SER E CA 1
ATOM 10059 C C . SER E 2 186 ? -62.33532 10.03706 69.18247 1.000 37.63470 186 SER E C 1
ATOM 10060 O O . SER E 2 186 ? -61.85889 9.44142 68.20934 1.000 40.97486 186 SER E O 1
ATOM 10063 N N . LEU E 2 187 ? -61.97478 9.80653 70.43938 1.000 42.50131 187 LEU E N 1
ATOM 10064 C CA . LEU E 2 187 ? -61.05802 8.73964 70.79710 1.000 37.13877 187 LEU E CA 1
ATOM 10065 C C . LEU E 2 187 ? -61.39705 8.27760 72.20343 1.000 34.21332 187 LEU E C 1
ATOM 10066 O O . LEU E 2 187 ? -62.13306 8.94449 72.93884 1.000 40.40416 187 LEU E O 1
ATOM 10071 N N . SER E 2 188 ? -60.84894 7.12045 72.56660 1.000 37.22596 188 SER E N 1
ATOM 10072 C CA . SER E 2 188 ? -60.93891 6.57689 73.91255 1.000 39.60463 188 SER E CA 1
ATOM 10073 C C . SER E 2 188 ? -59.54099 6.44985 74.48908 1.000 42.54327 188 SER E C 1
ATOM 10074 O O . SER E 2 188 ? -58.60082 6.06424 73.78683 1.000 40.12706 188 SER E O 1
ATOM 10077 N N . SER E 2 189 ? -59.40339 6.78532 75.76357 1.000 40.47532 189 SER E N 1
ATOM 10078 C CA . SER E 2 189 ? -58.21111 6.45069 76.52470 1.000 35.43701 189 SER E CA 1
ATOM 10079 C C . SER E 2 189 ? -58.63840 5.48057 77.60494 1.000 35.13784 189 SER E C 1
ATOM 10080 O O . SER E 2 189 ? -59.54718 5.78169 78.38385 1.000 48.52653 189 SER E O 1
ATOM 10083 N N . VAL E 2 190 ? -58.00462 4.31444 77.63791 1.000 40.95734 190 VAL E N 1
ATOM 10084 C CA . VAL E 2 190 ? -58.32726 3.28263 78.60354 1.000 37.64055 190 VAL E CA 1
ATOM 10085 C C . VAL E 2 190 ? -57.07504 2.98624 79.40765 1.000 44.00776 190 VAL E C 1
ATOM 10086 O O . VAL E 2 190 ? -55.97582 3.43190 79.08048 1.000 52.35859 190 VAL E O 1
ATOM 10090 N N . VAL E 2 191 ? -57.25447 2.20519 80.46390 1.000 44.28492 191 VAL E N 1
ATOM 10091 C CA . VAL E 2 191 ? -56.14654 1.84890 81.33477 1.000 54.86708 191 VAL E CA 1
ATOM 10092 C C . VAL E 2 191 ? -56.59392 0.66981 82.17766 1.000 57.83653 191 VAL E C 1
ATOM 10093 O O . VAL E 2 191 ? -57.76115 0.59180 82.58264 1.000 58.37200 191 VAL E O 1
ATOM 10097 N N . THR E 2 192 ? -55.68968 -0.27717 82.38741 1.000 57.49705 192 THR E N 1
ATOM 10098 C CA . THR E 2 192 ? -55.94389 -1.43979 83.21512 1.000 58.25995 192 THR E CA 1
ATOM 10099 C C . THR E 2 192 ? -55.27284 -1.23969 84.56617 1.000 60.41231 192 THR E C 1
ATOM 10100 O O . THR E 2 192 ? -54.17730 -0.67681 84.64720 1.000 65.24924 192 THR E O 1
ATOM 10104 N N . VAL E 2 193 ? -55.94856 -1.67016 85.62710 1.000 59.06403 193 VAL E N 1
ATOM 10105 C CA . VAL E 2 193 ? -55.47584 -1.44841 86.99258 1.000 64.31217 193 VAL E CA 1
ATOM 10106 C C . VAL E 2 193 ? -55.88292 -2.63378 87.84994 1.000 70.20820 193 VAL E C 1
ATOM 10107 O O . VAL E 2 193 ? -56.81268 -3.37863 87.50989 1.000 64.76168 193 VAL E O 1
ATOM 10111 N N . PRO E 2 194 ? -55.18687 -2.84880 88.96433 1.000 70.32306 194 PRO E N 1
ATOM 10112 C CA . PRO E 2 194 ? -55.63653 -3.88215 89.90090 1.000 66.03457 194 PRO E CA 1
ATOM 10113 C C . PRO E 2 194 ? -57.04462 -3.56727 90.38441 1.000 72.59477 194 PRO E C 1
ATOM 10114 O O . PRO E 2 194 ? -57.35636 -2.42837 90.74108 1.000 79.40049 194 PRO E O 1
ATOM 10118 N N . SER E 2 195 ? -57.90888 -4.58511 90.36696 1.000 73.94319 195 SER E N 1
ATOM 10119 C CA . SER E 2 195 ? -59.30353 -4.37381 90.73625 1.000 78.29600 195 SER E CA 1
ATOM 10120 C C . SER E 2 195 ? -59.49851 -4.20724 92.23549 1.000 86.59774 195 SER E C 1
ATOM 10121 O O . SER E 2 195 ? -60.58599 -3.79989 92.65605 1.000 92.70086 195 SER E O 1
ATOM 10124 N N . SER E 2 196 ? -58.48275 -4.50143 93.04590 1.000 91.10176 196 SER E N 1
ATOM 10125 C CA . SER E 2 196 ? -58.56787 -4.26231 94.48052 1.000 93.67461 196 SER E CA 1
ATOM 10126 C C . SER E 2 196 ? -58.35852 -2.79889 94.85167 1.000 91.91715 196 SER E C 1
ATOM 10127 O O . SER E 2 196 ? -58.56568 -2.43726 96.01491 1.000 95.82401 196 SER E O 1
ATOM 10130 N N . SER E 2 197 ? -57.96111 -1.95379 93.90231 1.000 86.81008 197 SER E N 1
ATOM 10131 C CA . SER E 2 197 ? -57.71644 -0.54231 94.16270 1.000 87.01294 197 SER E CA 1
ATOM 10132 C C . SER E 2 197 ? -58.84385 0.35808 93.67724 1.000 86.59332 197 SER E C 1
ATOM 10133 O O . SER E 2 197 ? -58.73856 1.58173 93.81054 1.000 89.29458 197 SER E O 1
ATOM 10136 N N . LEU E 2 198 ? -59.91304 -0.21370 93.11518 1.000 87.07601 198 LEU E N 1
ATOM 10137 C CA . LEU E 2 198 ? -61.00688 0.60360 92.59740 1.000 80.56079 198 LEU E CA 1
ATOM 10138 C C . LEU E 2 198 ? -61.69406 1.38317 93.71208 1.000 92.09699 198 LEU E C 1
ATOM 10139 O O . LEU E 2 198 ? -62.03778 2.55783 93.53575 1.000 104.49002 198 LEU E O 1
ATOM 10144 N N . GLY E 2 199 ? -61.90657 0.74889 94.86343 1.000 92.58961 199 GLY E N 1
ATOM 10145 C CA . GLY E 2 199 ? -62.48934 1.42357 96.00496 1.000 102.45348 199 GLY E CA 1
ATOM 10146 C C . GLY E 2 199 ? -61.52412 2.23023 96.84046 1.000 108.37183 199 GLY E C 1
ATOM 10147 O O . GLY E 2 199 ? -61.93922 2.89105 97.79646 1.000 115.35242 199 GLY E O 1
ATOM 10148 N N . THR E 2 200 ? -60.23588 2.19145 96.50648 1.000 105.08956 200 THR E N 1
ATOM 10149 C CA . THR E 2 200 ? -59.21167 2.95620 97.20353 1.000 94.52597 200 THR E CA 1
ATOM 10150 C C . THR E 2 200 ? -58.70832 4.12313 96.36495 1.000 96.66616 200 THR E C 1
ATOM 10151 O O . THR E 2 200 ? -58.89615 5.28546 96.73458 1.000 102.83769 200 THR E O 1
ATOM 10155 N N . GLN E 2 201 ? -58.07584 3.83177 95.23195 1.000 93.49843 201 GLN E N 1
ATOM 10156 C CA . GLN E 2 201 ? -57.47897 4.85686 94.39141 1.000 83.83763 201 GLN E CA 1
ATOM 10157 C C . GLN E 2 201 ? -58.53261 5.53343 93.52560 1.000 82.70817 201 GLN E C 1
ATOM 10158 O O . GLN E 2 201 ? -59.37999 4.87112 92.91779 1.000 91.38777 201 GLN E O 1
ATOM 10164 N N . THR E 2 202 ? -58.47324 6.86137 93.47030 1.000 79.89928 202 THR E N 1
ATOM 10165 C CA . THR E 2 202 ? -59.27924 7.63006 92.53386 1.000 70.87469 202 THR E CA 1
ATOM 10166 C C . THR E 2 202 ? -58.53326 7.75116 91.21336 1.000 66.16538 202 THR E C 1
ATOM 10167 O O . THR E 2 202 ? -57.30442 7.88195 91.19285 1.000 59.83500 202 THR E O 1
ATOM 10171 N N . TYR E 2 203 ? -59.28570 7.72062 90.11143 1.000 62.96801 203 TYR E N 1
ATOM 10172 C CA . TYR E 2 203 ? -58.71907 7.75248 88.76684 1.000 51.48170 203 TYR E CA 1
ATOM 10173 C C . TYR E 2 203 ? -59.34308 8.90211 87.98727 1.000 54.22712 203 TYR E C 1
ATOM 10174 O O . TYR E 2 203 ? -60.54600 8.88491 87.69952 1.000 56.13619 203 TYR E O 1
ATOM 10183 N N . ILE E 2 204 ? -58.52220 9.89413 87.64586 1.000 48.14967 204 ILE E N 1
ATOM 10184 C CA . ILE E 2 204 ? -58.93631 11.05662 86.87036 1.000 47.11447 204 ILE E CA 1
ATOM 10185 C C . ILE E 2 204 ? -58.20537 11.01568 85.53849 1.000 47.42518 204 ILE E C 1
ATOM 10186 O O . ILE E 2 204 ? -56.97720 10.86521 85.50592 1.000 54.34210 204 ILE E O 1
ATOM 10191 N N . CYS E 2 205 ? -58.94010 11.17677 84.44354 1.000 40.67354 205 CYS E N 1
ATOM 10192 C CA . CYS E 2 205 ? -58.30513 11.40677 83.15496 1.000 50.13136 205 CYS E CA 1
ATOM 10193 C C . CYS E 2 205 ? -58.33079 12.89832 82.86894 1.000 55.50640 205 CYS E C 1
ATOM 10194 O O . CYS E 2 205 ? -59.35691 13.55823 83.06340 1.000 54.84653 205 CYS E O 1
ATOM 10197 N N . ASN E 2 206 ? -57.17959 13.43290 82.47951 1.000 48.10744 206 ASN E N 1
ATOM 10198 C CA . ASN E 2 206 ? -57.01206 14.84748 82.19502 1.000 42.70433 206 ASN E CA 1
ATOM 10199 C C . ASN E 2 206 ? -56.93454 15.00906 80.68547 1.000 47.96776 206 ASN E C 1
ATOM 10200 O O . ASN E 2 206 ? -56.03403 14.45621 80.04443 1.000 50.34796 206 ASN E O 1
ATOM 10205 N N . VAL E 2 207 ? -57.88660 15.74384 80.12254 1.000 46.55494 207 VAL E N 1
ATOM 10206 C CA . VAL E 2 207 ? -58.05956 15.85266 78.68137 1.000 48.32629 207 VAL E CA 1
ATOM 10207 C C . VAL E 2 207 ? -57.72077 17.27101 78.26822 1.000 47.65197 207 VAL E C 1
ATOM 10208 O O . VAL E 2 207 ? -58.24259 18.23212 78.84362 1.000 51.57456 207 VAL E O 1
ATOM 10212 N N . ASN E 2 208 ? -56.84992 17.40620 77.27433 1.000 55.11498 208 ASN E N 1
ATOM 10213 C CA . ASN E 2 208 ? -56.38303 18.70715 76.82098 1.000 47.29520 208 ASN E CA 1
ATOM 10214 C C . ASN E 2 208 ? -56.68212 18.86266 75.34020 1.000 45.44149 208 ASN E C 1
ATOM 10215 O O . ASN E 2 208 ? -56.27546 18.02180 74.53177 1.000 50.86999 208 ASN E O 1
ATOM 10220 N N . HIS E 2 209 ? -57.37466 19.94002 74.98541 1.000 41.93130 209 HIS E N 1
ATOM 10221 C CA . HIS E 2 209 ? -57.66608 20.26112 73.59031 1.000 42.48805 209 HIS E CA 1
ATOM 10222 C C . HIS E 2 209 ? -57.15628 21.67051 73.33509 1.000 42.94562 209 HIS E C 1
ATOM 10223 O O . HIS E 2 209 ? -57.89645 22.64945 73.46125 1.000 50.08834 209 HIS E O 1
ATOM 10230 N N . LYS E 2 210 ? -55.87744 21.76688 72.98037 1.000 43.85451 210 LYS E N 1
ATOM 10231 C CA . LYS E 2 210 ? -55.26984 23.07134 72.75533 1.000 49.95965 210 LYS E CA 1
ATOM 10232 C C . LYS E 2 210 ? -55.95158 23.89433 71.66695 1.000 45.34622 210 LYS E C 1
ATOM 10233 O O . LYS E 2 210 ? -56.06025 25.11688 71.84906 1.000 57.88322 210 LYS E O 1
ATOM 10239 N N . PRO E 2 211 ? -56.40486 23.33335 70.53662 1.000 52.08701 211 PRO E N 1
ATOM 10240 C CA . PRO E 2 211 ? -57.01645 24.20032 69.51295 1.000 34.20677 211 PRO E CA 1
ATOM 10241 C C . PRO E 2 211 ? -58.19486 25.02204 70.01273 1.000 48.49740 211 PRO E C 1
ATOM 10242 O O . PRO E 2 211 ? -58.32018 26.18744 69.61992 1.000 57.29029 211 PRO E O 1
ATOM 10246 N N . SER E 2 212 ? -59.06402 24.46633 70.85987 1.000 49.24748 212 SER E N 1
ATOM 10247 C CA . SER E 2 212 ? -60.15231 25.25714 71.43060 1.000 45.42965 212 SER E CA 1
ATOM 10248 C C . SER E 2 212 ? -59.81852 25.83606 72.79768 1.000 51.00020 212 SER E C 1
ATOM 10249 O O . SER E 2 212 ? -60.65035 26.55536 73.36111 1.000 57.47831 212 SER E O 1
ATOM 10252 N N . ASN E 2 213 ? -58.62801 25.54928 73.33312 1.000 46.41515 213 ASN E N 1
ATOM 10253 C CA . ASN E 2 213 ? -58.18138 26.07699 74.63002 1.000 48.59045 213 ASN E CA 1
ATOM 10254 C C . ASN E 2 213 ? -59.06205 25.54205 75.75878 1.000 52.76429 213 ASN E C 1
ATOM 10255 O O . ASN E 2 213 ? -59.50802 26.28328 76.63621 1.000 63.26863 213 ASN E O 1
ATOM 10260 N N . THR E 2 214 ? -59.28054 24.22493 75.73644 1.000 47.17940 214 THR E N 1
ATOM 10261 C CA . THR E 2 214 ? -60.22248 23.53333 76.60598 1.000 47.95054 214 THR E CA 1
ATOM 10262 C C . THR E 2 214 ? -59.51588 22.41212 77.35260 1.000 47.27677 214 THR E C 1
ATOM 10263 O O . THR E 2 214 ? -58.89319 21.54669 76.72917 1.000 65.29174 214 THR E O 1
ATOM 10267 N N . LYS E 2 215 ? -59.62744 22.41946 78.68295 1.000 51.98705 215 LYS E N 1
ATOM 10268 C CA . LYS E 2 215 ? -59.17290 21.32514 79.53300 1.000 54.50952 215 LYS E CA 1
ATOM 10269 C C . LYS E 2 215 ? -60.35681 20.74273 80.29667 1.000 53.61854 215 LYS E C 1
ATOM 10270 O O . LYS E 2 215 ? -61.24389 21.47926 80.73432 1.000 59.14574 215 LYS E O 1
ATOM 10276 N N . VAL E 2 216 ? -60.36776 19.42026 80.45650 1.000 50.22020 216 VAL E N 1
ATOM 10277 C CA . VAL E 2 216 ? -61.42714 18.70950 81.17060 1.000 56.13973 216 VAL E CA 1
ATOM 10278 C C . VAL E 2 216 ? -60.78586 17.65254 82.05803 1.000 54.36314 216 VAL E C 1
ATOM 10279 O O . VAL E 2 216 ? -59.93178 16.88978 81.59536 1.000 55.85112 216 VAL E O 1
ATOM 10283 N N . ASP E 2 217 ? -61.19841 17.59883 83.32375 1.000 60.64012 217 ASP E N 1
ATOM 10284 C CA . ASP E 2 217 ? -60.83410 16.51538 84.23095 1.000 58.92431 217 ASP E CA 1
ATOM 10285 C C . ASP E 2 217 ? -62.07312 15.69353 84.54560 1.000 61.45096 217 ASP E C 1
ATOM 10286 O O . ASP E 2 217 ? -63.12312 16.25186 84.88116 1.000 73.33382 217 ASP E O 1
ATOM 10291 N N . LYS E 2 218 ? -61.94888 14.37356 84.44856 1.000 56.36730 218 LYS E N 1
ATOM 10292 C CA . LYS E 2 218 ? -63.08026 13.46964 84.62567 1.000 49.72928 218 LYS E CA 1
ATOM 10293 C C . LYS E 2 218 ? -62.69114 12.36581 85.59818 1.000 54.10902 218 LYS E C 1
ATOM 10294 O O . LYS E 2 218 ? -61.88614 11.49388 85.25857 1.000 58.56077 218 LYS E O 1
ATOM 10300 N N . LYS E 2 219 ? -63.25326 12.40257 86.80260 1.000 61.74505 219 LYS E N 1
ATOM 10301 C CA . LYS E 2 219 ? -63.10264 11.28697 87.72757 1.000 55.79813 219 LYS E CA 1
ATOM 10302 C C . LYS E 2 219 ? -63.87539 10.08384 87.20050 1.000 52.75650 219 LYS E C 1
ATOM 10303 O O . LYS E 2 219 ? -65.04304 10.20530 86.81755 1.000 55.89662 219 LYS E O 1
ATOM 10309 N N . VAL E 2 220 ? -63.22620 8.92392 87.16683 1.000 54.74948 220 VAL E N 1
ATOM 10310 C CA . VAL E 2 220 ? -63.82551 7.70073 86.63934 1.000 62.62716 220 VAL E CA 1
ATOM 10311 C C . VAL E 2 220 ? -64.02602 6.73645 87.79852 1.000 64.35980 220 VAL E C 1
ATOM 10312 O O . VAL E 2 220 ? -63.05561 6.29837 88.42934 1.000 74.66796 220 VAL E O 1
ATOM 10316 N N . GLU E 2 221 ? -65.27938 6.40962 88.07927 1.000 72.89357 221 GLU E N 1
ATOM 10317 C CA . GLU E 2 221 ? -65.67071 5.63656 89.24684 1.000 72.51800 221 GLU E CA 1
ATOM 10318 C C . GLU E 2 221 ? -66.58493 4.48899 88.85049 1.000 64.32519 221 GLU E C 1
ATOM 10319 O O . GLU E 2 221 ? -67.24314 4.53830 87.80483 1.000 64.99045 221 GLU E O 1
ATOM 10325 N N . PRO E 2 222 ? -66.64854 3.43805 89.66656 1.000 62.66069 222 PRO E N 1
ATOM 10326 C CA . PRO E 2 222 ? -67.60961 2.36208 89.40544 1.000 72.13495 222 PRO E CA 1
ATOM 10327 C C . PRO E 2 222 ? -69.04101 2.87423 89.48127 1.000 86.88680 222 PRO E C 1
ATOM 10328 O O . PRO E 2 222 ? -69.32674 3.92465 90.05867 1.000 99.29941 222 PRO E O 1
ATOM 10332 N N . LYS E 2 223 ? -69.94974 2.11567 88.87825 1.000 89.79170 223 LYS E N 1
ATOM 10333 C CA . LYS E 2 223 ? -71.35983 2.49023 88.86976 1.000 94.13208 223 LYS E CA 1
ATOM 10334 C C . LYS E 2 223 ? -71.98665 2.31660 90.24776 1.000 94.79561 223 LYS E C 1
ATOM 10335 O O . LYS E 2 223 ? -71.35244 1.79955 91.16651 1.000 98.16912 223 LYS E O 1
ATOM 10341 N N . ALA F 3 1 ? -52.04446 2.24458 39.54870 1.000 96.72451 1 ALA F N 1
ATOM 10342 C CA . ALA F 3 1 ? -52.64847 0.97517 39.15286 1.000 86.16092 1 ALA F CA 1
ATOM 10343 C C . ALA F 3 1 ? -51.67299 -0.18092 39.34799 1.000 80.64145 1 ALA F C 1
ATOM 10344 O O . ALA F 3 1 ? -51.69830 -1.15550 38.59619 1.000 88.13122 1 ALA F O 1
ATOM 10346 N N . LEU F 3 2 ? -50.80952 -0.06844 40.35463 1.000 67.85460 2 LEU F N 1
ATOM 10347 C CA . LEU F 3 2 ? -49.89540 -1.15185 40.67794 1.000 51.78182 2 LEU F CA 1
ATOM 10348 C C . LEU F 3 2 ? -50.58502 -2.17545 41.56446 1.000 56.70905 2 LEU F C 1
ATOM 10349 O O . LEU F 3 2 ? -51.41010 -1.83417 42.41641 1.000 65.12950 2 LEU F O 1
ATOM 10354 N N . THR F 3 3 ? -50.23577 -3.43682 41.35637 1.000 56.31432 3 THR F N 1
ATOM 10355 C CA . THR F 3 3 ? -50.80145 -4.55629 42.09126 1.000 54.05081 3 THR F CA 1
ATOM 10356 C C . THR F 3 3 ? -49.71281 -5.15728 42.96420 1.000 60.97654 3 THR F C 1
ATOM 10357 O O . THR F 3 3 ? -48.63879 -5.51214 42.46552 1.000 65.21450 3 THR F O 1
ATOM 10361 N N . GLN F 3 4 ? -49.98192 -5.24649 44.26195 1.000 55.05494 4 GLN F N 1
ATOM 10362 C CA . GLN F 3 4 ? -49.07557 -5.87671 45.20876 1.000 50.45660 4 GLN F CA 1
ATOM 10363 C C . GLN F 3 4 ? -49.92496 -6.46900 46.31677 1.000 51.79643 4 GLN F C 1
ATOM 10364 O O . GLN F 3 4 ? -50.97325 -5.90534 46.65415 1.000 67.18767 4 GLN F O 1
ATOM 10370 N N . PRO F 3 5 ? -49.52482 -7.60508 46.88268 1.000 48.96262 5 PRO F N 1
ATOM 10371 C CA . PRO F 3 5 ? -50.38667 -8.27808 47.85556 1.000 51.64611 5 PRO F CA 1
ATOM 10372 C C . PRO F 3 5 ? -50.57763 -7.42795 49.10473 1.000 49.94216 5 PRO F C 1
ATOM 10373 O O . PRO F 3 5 ? -49.76724 -6.56492 49.44367 1.000 57.53692 5 PRO F O 1
ATOM 10377 N N . SER F 3 6 ? -51.69039 -7.68037 49.79012 1.000 57.32206 6 SER F N 1
ATOM 10378 C CA . SER F 3 6 ? -52.01891 -6.88724 50.96638 1.000 57.37307 6 SER F CA 1
ATOM 10379 C C . SER F 3 6 ? -51.09344 -7.19168 52.13815 1.000 60.07442 6 SER F C 1
ATOM 10380 O O . SER F 3 6 ? -50.88064 -6.32639 52.99634 1.000 65.63402 6 SER F O 1
ATOM 10383 N N . SER F 3 7 ? -50.53261 -8.39743 52.19545 1.000 60.56269 7 SER F N 1
ATOM 10384 C CA . SER F 3 7 ? -49.77747 -8.80176 53.37218 1.000 59.25633 7 SER F CA 1
ATOM 10385 C C . SER F 3 7 ? -48.84610 -9.95476 53.02916 1.000 58.54572 7 SER F C 1
ATOM 10386 O O . SER F 3 7 ? -49.16278 -10.80530 52.19408 1.000 70.61179 7 SER F O 1
ATOM 10389 N N . VAL F 3 8 ? -47.69709 -9.97650 53.69495 1.000 57.70249 8 VAL F N 1
ATOM 10390 C CA . VAL F 3 8 ? -46.80455 -11.12778 53.68083 1.000 62.04634 8 VAL F CA 1
ATOM 10391 C C . VAL F 3 8 ? -46.34695 -11.37679 55.10826 1.000 65.51501 8 VAL F C 1
ATOM 10392 O O . VAL F 3 8 ? -46.12650 -10.43449 55.87658 1.000 68.41741 8 VAL F O 1
ATOM 10396 N N . SER F 3 9 ? -46.19775 -12.64639 55.45869 1.000 67.99508 9 SER F N 1
ATOM 10397 C CA . SER F 3 9 ? -45.77373 -13.06007 56.78630 1.000 66.84643 9 SER F CA 1
ATOM 10398 C C . SER F 3 9 ? -44.43714 -13.77444 56.67069 1.000 67.73550 9 SER F C 1
ATOM 10399 O O . SER F 3 9 ? -44.31520 -14.74602 55.91819 1.000 88.84180 9 SER F O 1
ATOM 10402 N N . ALA F 3 10 ? -43.43798 -13.29328 57.40057 1.000 52.72397 10 ALA F N 1
ATOM 10403 C CA . ALA F 3 10 ? -42.15465 -13.97227 57.47692 1.000 63.52389 10 ALA F CA 1
ATOM 10404 C C . ALA F 3 10 ? -41.85715 -14.35034 58.92242 1.000 61.54158 10 ALA F C 1
ATOM 10405 O O . ALA F 3 10 ? -42.53677 -13.92098 59.85581 1.000 68.40150 10 ALA F O 1
ATOM 10407 N N . ASN F 3 11 ? -40.83367 -15.18153 59.09666 1.000 75.57474 11 ASN F N 1
ATOM 10408 C CA . ASN F 3 11 ? -40.26420 -15.47930 60.39827 1.000 73.24160 11 ASN F CA 1
ATOM 10409 C C . ASN F 3 11 ? -38.85345 -14.90583 60.48442 1.000 75.73044 11 ASN F C 1
ATOM 10410 O O . ASN F 3 11 ? -38.19097 -14.73492 59.45633 1.000 79.73192 11 ASN F O 1
ATOM 10415 N N . PRO F 3 12 ? -38.37165 -14.57566 61.68216 1.000 70.64733 12 PRO F N 1
ATOM 10416 C CA . PRO F 3 12 ? -37.05762 -13.92832 61.78815 1.000 67.61716 12 PRO F CA 1
ATOM 10417 C C . PRO F 3 12 ? -35.96871 -14.81826 61.20564 1.000 75.60058 12 PRO F C 1
ATOM 10418 O O . PRO F 3 12 ? -35.92563 -16.02072 61.46055 1.000 78.60661 12 PRO F O 1
ATOM 10422 N N . GLY F 3 13 ? -35.09836 -14.22097 60.39653 1.000 80.07188 13 GLY F N 1
ATOM 10423 C CA . GLY F 3 13 ? -34.04607 -14.96865 59.74301 1.000 78.89957 13 GLY F CA 1
ATOM 10424 C C . GLY F 3 13 ? -34.43516 -15.62958 58.43770 1.000 77.53430 13 GLY F C 1
ATOM 10425 O O . GLY F 3 13 ? -33.58382 -16.27729 57.81466 1.000 86.27248 13 GLY F O 1
ATOM 10426 N N . GLY F 3 14 ? -35.68821 -15.48843 57.99935 1.000 70.30813 14 GLY F N 1
ATOM 10427 C CA . GLY F 3 14 ? -36.13817 -16.06778 56.75397 1.000 67.92803 14 GLY F CA 1
ATOM 10428 C C . GLY F 3 14 ? -36.06509 -15.07588 55.60102 1.000 66.23900 14 GLY F C 1
ATOM 10429 O O . GLY F 3 14 ? -35.75403 -13.90319 55.77019 1.000 67.77802 14 GLY F O 1
ATOM 10430 N N . THR F 3 15 ? -36.34182 -15.58578 54.40399 1.000 77.53681 15 THR F N 1
ATOM 10431 C CA . THR F 3 15 ? -36.36270 -14.77890 53.18960 1.000 66.90831 15 THR F CA 1
ATOM 10432 C C . THR F 3 15 ? -37.81028 -14.49066 52.81989 1.000 74.39006 15 THR F C 1
ATOM 10433 O O . THR F 3 15 ? -38.65337 -15.39566 52.84414 1.000 78.66042 15 THR F O 1
ATOM 10437 N N . VAL F 3 16 ? -38.09258 -13.23384 52.48790 1.000 67.23088 16 VAL F N 1
ATOM 10438 C CA . VAL F 3 16 ? -39.43094 -12.77982 52.13356 1.000 68.14666 16 VAL F CA 1
ATOM 10439 C C . VAL F 3 16 ? -39.36298 -12.10028 50.77358 1.000 62.45021 16 VAL F C 1
ATOM 10440 O O . VAL F 3 16 ? -38.43435 -11.33320 50.49695 1.000 71.32315 16 VAL F O 1
ATOM 10444 N N . LYS F 3 17 ? -40.33978 -12.39246 49.92056 1.000 60.90284 17 LYS F N 1
ATOM 10445 C CA . LYS F 3 17 ? -40.46081 -11.76125 48.61613 1.000 59.35700 17 LYS F CA 1
ATOM 10446 C C . LYS F 3 17 ? -41.79744 -11.03995 48.51873 1.000 62.45012 17 LYS F C 1
ATOM 10447 O O . LYS F 3 17 ? -42.82408 -11.55029 48.97822 1.000 67.03585 17 LYS F O 1
ATOM 10453 N N . ILE F 3 18 ? -41.77857 -9.84690 47.92844 1.000 56.96724 18 ILE F N 1
ATOM 10454 C CA . ILE F 3 18 ? -42.98789 -9.08118 47.65085 1.000 58.49938 18 ILE F CA 1
ATOM 10455 C C . ILE F 3 18 ? -42.97485 -8.69379 46.17850 1.000 56.44642 18 ILE F C 1
ATOM 10456 O O . ILE F 3 18 ? -42.00037 -8.10337 45.69541 1.000 53.79828 18 ILE F O 1
ATOM 10461 N N . THR F 3 19 ? -44.05509 -9.01143 45.47444 1.000 57.99346 19 THR F N 1
ATOM 10462 C CA . THR F 3 19 ? -44.17722 -8.73140 44.05305 1.000 63.52703 19 THR F CA 1
ATOM 10463 C C . THR F 3 19 ? -45.01209 -7.48104 43.80309 1.000 57.81510 19 THR F C 1
ATOM 10464 O O . THR F 3 19 ? -45.85423 -7.08690 44.61383 1.000 58.44988 19 THR F O 1
ATOM 10468 N N . CYS F 3 20 ? -44.76937 -6.87041 42.64469 1.000 55.88973 20 CYS F N 1
ATOM 10469 C CA . CYS F 3 20 ? -45.47869 -5.67140 42.21310 1.000 63.18917 20 CYS F CA 1
ATOM 10470 C C . CYS F 3 20 ? -45.53272 -5.70117 40.69596 1.000 64.06423 20 CYS F C 1
ATOM 10471 O O . CYS F 3 20 ? -44.48712 -5.78150 40.04608 1.000 73.51224 20 CYS F O 1
ATOM 10474 N N . SER F 3 21 ? -46.73522 -5.66397 40.13448 1.000 55.69883 21 SER F N 1
ATOM 10475 C CA . SER F 3 21 ? -46.91115 -5.61951 38.69277 1.000 52.05395 21 SER F CA 1
ATOM 10476 C C . SER F 3 21 ? -47.70253 -4.37394 38.31120 1.000 52.92608 21 SER F C 1
ATOM 10477 O O . SER F 3 21 ? -48.22136 -3.65297 39.16597 1.000 53.78091 21 SER F O 1
ATOM 10480 N N . GLY F 3 22 ? -47.78426 -4.11729 37.00360 1.000 63.70167 22 GLY F N 1
ATOM 10481 C CA . GLY F 3 22 ? -48.60804 -3.05034 36.47287 1.000 51.99713 22 GLY F CA 1
ATOM 10482 C C . GLY F 3 22 ? -47.86148 -1.79409 36.08482 1.000 55.14606 22 GLY F C 1
ATOM 10483 O O . GLY F 3 22 ? -48.47764 -0.87525 35.53002 1.000 60.27262 22 GLY F O 1
ATOM 10484 N N . GLY F 3 23 ? -46.56055 -1.71735 36.36111 1.000 60.32532 23 GLY F N 1
ATOM 10485 C CA . GLY F 3 23 ? -45.78616 -0.56106 35.96653 1.000 56.80560 23 GLY F CA 1
ATOM 10486 C C . GLY F 3 23 ? -45.24439 -0.65908 34.54600 1.000 60.41145 23 GLY F C 1
ATOM 10487 O O . GLY F 3 23 ? -45.07441 -1.74218 33.98349 1.000 70.05975 23 GLY F O 1
ATOM 10488 N N . THR F 3 24 ? -44.97617 0.50603 33.95981 1.000 52.34659 24 THR F N 1
ATOM 10489 C CA . THR F 3 24 ? -44.35079 0.59064 32.64622 1.000 55.73679 24 THR F CA 1
ATOM 10490 C C . THR F 3 24 ? -42.86670 0.91780 3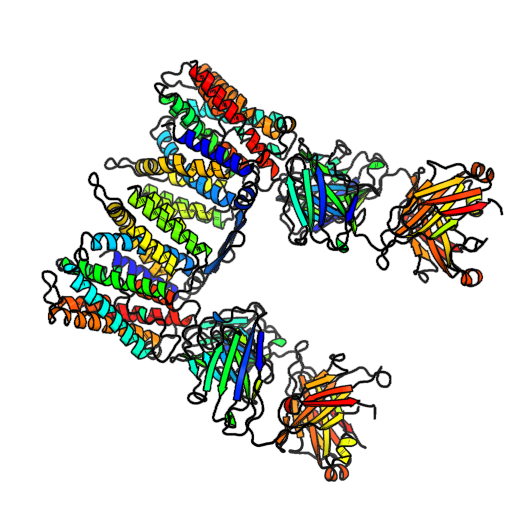2.72936 1.000 58.05824 24 THR F C 1
ATOM 10491 O O . THR F 3 24 ? -42.07926 0.43507 31.90919 1.000 66.50187 24 THR F O 1
ATOM 10495 N N . TYR F 3 25 ? -42.46411 1.71429 33.71269 1.000 44.85847 25 TYR F N 1
ATOM 10496 C CA . TYR F 3 25 ? -41.07493 2.06612 33.91618 1.000 51.18486 25 TYR F CA 1
ATOM 10497 C C . TYR F 3 25 ? -40.56503 1.37060 35.18035 1.000 50.38242 25 TYR F C 1
ATOM 10498 O O . TYR F 3 25 ? -41.20586 0.44296 35.68997 1.000 61.46172 25 TYR F O 1
ATOM 10507 N N . SER F 3 26 ? -39.41896 1.82241 35.68672 1.000 50.38308 26 SER F N 1
ATOM 10508 C CA . SER F 3 26 ? -38.72952 1.09840 36.74333 1.000 44.56631 26 SER F CA 1
ATOM 10509 C C . SER F 3 26 ? -39.56564 1.07873 38.01613 1.000 40.85161 26 SER F C 1
ATOM 10510 O O . SER F 3 26 ? -40.51165 1.85066 38.18419 1.000 44.13981 26 SER F O 1
ATOM 10513 N N . TYR F 3 27 ? -39.22203 0.16309 38.91374 1.000 46.60007 27 TYR F N 1
ATOM 10514 C CA . TYR F 3 27 ? -39.91117 0.04661 40.18743 1.000 41.75856 27 TYR F CA 1
ATOM 10515 C C . TYR F 3 27 ? -38.98015 0.44556 41.32040 1.000 43.96043 27 TYR F C 1
ATOM 10516 O O . TYR F 3 27 ? -37.76619 0.22564 41.25981 1.000 45.66766 27 TYR F O 1
ATOM 10525 N N . GLY F 3 28 ? -39.56900 1.04322 42.35308 1.000 50.12577 28 GLY F N 1
ATOM 10526 C CA . GLY F 3 28 ? -38.86104 1.31502 43.58140 1.000 33.81031 28 GLY F CA 1
ATOM 10527 C C . GLY F 3 28 ? -39.72091 0.87586 44.74749 1.000 38.05413 28 GLY F C 1
ATOM 10528 O O . GLY F 3 28 ? -40.93499 0.68115 44.61586 1.000 35.27175 28 GLY F O 1
ATOM 10529 N N . TRP F 3 29 ? -39.07360 0.70033 45.89545 1.000 40.58380 29 TRP F N 1
ATOM 10530 C CA . TRP F 3 29 ? -39.76685 0.21080 47.08287 1.000 34.85290 29 TRP F CA 1
ATOM 10531 C C . TRP F 3 29 ? -39.49007 1.12880 48.25527 1.000 42.30348 29 TRP F C 1
ATOM 10532 O O . TRP F 3 29 ? -38.35524 1.57952 48.44806 1.000 52.96742 29 TRP F O 1
ATOM 10543 N N . PHE F 3 30 ? -40.52900 1.38985 49.04545 1.000 38.47156 30 PHE F N 1
ATOM 10544 C CA . PHE F 3 30 ? -40.47116 2.40871 50.08256 1.000 46.06537 30 PHE F CA 1
ATOM 10545 C C . PHE F 3 30 ? -41.00963 1.83392 51.37804 1.000 43.26350 30 PHE F C 1
ATOM 10546 O O . PHE F 3 30 ? -42.12823 1.31210 51.41258 1.000 48.77307 30 PHE F O 1
ATOM 10554 N N . GLN F 3 31 ? -40.20927 1.93930 52.43492 1.000 41.89869 31 GLN F N 1
ATOM 10555 C CA . GLN F 3 31 ? -40.52052 1.37468 53.74222 1.000 41.36206 31 GLN F CA 1
ATOM 10556 C C . GLN F 3 31 ? -41.15062 2.44233 54.62624 1.000 36.63803 31 GLN F C 1
ATOM 10557 O O . GLN F 3 31 ? -40.55277 3.50079 54.84422 1.000 51.44649 31 GLN F O 1
ATOM 10563 N N . GLN F 3 32 ? -42.35120 2.17295 55.13516 1.000 46.70557 32 GLN F N 1
ATOM 10564 C CA . GLN F 3 32 ? -43.01443 3.08742 56.06344 1.000 48.45561 32 GLN F CA 1
ATOM 10565 C C . GLN F 3 32 ? -43.37005 2.31535 57.32633 1.000 46.72343 32 GLN F C 1
ATOM 10566 O O . GLN F 3 32 ? -44.19906 1.39925 57.28914 1.000 54.40876 32 GLN F O 1
ATOM 10572 N N . LYS F 3 33 ? -42.73807 2.67557 58.44151 1.000 45.40745 33 LYS F N 1
ATOM 10573 C CA . LYS F 3 33 ? -42.87973 1.89462 59.66067 1.000 43.20444 33 LYS F CA 1
ATOM 10574 C C . LYS F 3 33 ? -44.09744 2.28626 60.47741 1.000 53.20304 33 LYS F C 1
ATOM 10575 O O . LYS F 3 33 ? -44.46289 1.55856 61.40627 1.000 70.21881 33 LYS F O 1
ATOM 10581 N N . SER F 3 34 ? -44.73222 3.41413 60.15530 1.000 52.89264 34 SER F N 1
ATOM 10582 C CA . SER F 3 34 ? -45.99230 3.78043 60.77775 1.000 50.75351 34 SER F CA 1
ATOM 10583 C C . SER F 3 34 ? -46.68824 4.76644 59.85986 1.000 58.41222 34 SER F C 1
ATOM 10584 O O . SER F 3 34 ? -46.00636 5.60162 59.24447 1.000 48.09084 34 SER F O 1
ATOM 10587 N N . PRO F 3 35 ? -48.01623 4.70565 59.73579 1.000 53.39064 35 PRO F N 1
ATOM 10588 C CA . PRO F 3 35 ? -48.71736 5.62072 58.82420 1.000 49.55659 35 PRO F CA 1
ATOM 10589 C C . PRO F 3 35 ? -48.50392 7.07435 59.21631 1.000 43.19736 35 PRO F C 1
ATOM 10590 O O . PRO F 3 35 ? -48.58921 7.44073 60.39051 1.000 60.10639 35 PRO F O 1
ATOM 10594 N N . GLY F 3 36 ? -48.24020 7.90967 58.21229 1.000 42.65031 36 GLY F N 1
ATOM 10595 C CA . GLY F 3 36 ? -48.02448 9.32790 58.42908 1.000 45.06186 36 GLY F CA 1
ATOM 10596 C C . GLY F 3 36 ? -46.57647 9.72191 58.63967 1.000 40.37354 36 GLY F C 1
ATOM 10597 O O . GLY F 3 36 ? -46.29389 10.91342 58.80499 1.000 45.32719 36 GLY F O 1
ATOM 10598 N N . SER F 3 37 ? -45.66322 8.75847 58.65551 1.000 47.32928 37 SER F N 1
ATOM 10599 C CA . SER F 3 37 ? -44.24314 8.99329 58.84748 1.000 39.91764 37 SER F CA 1
ATOM 10600 C C . SER F 3 37 ? -43.52621 8.88249 57.51173 1.000 50.03259 37 SER F C 1
ATOM 10601 O O . SER F 3 37 ? -43.97245 8.17244 56.60489 1.000 57.34320 37 SER F O 1
ATOM 10604 N N . ALA F 3 38 ? -42.41876 9.59165 57.39605 1.000 47.65968 38 ALA F N 1
ATOM 10605 C CA . ALA F 3 38 ? -41.71924 9.64165 56.12619 1.000 38.71445 38 ALA F CA 1
ATOM 10606 C C . ALA F 3 38 ? -41.31520 8.23532 55.70961 1.000 48.13471 38 ALA F C 1
ATOM 10607 O O . ALA F 3 38 ? -40.73564 7.49720 56.51695 1.000 47.92972 38 ALA F O 1
ATOM 10609 N N . PRO F 3 39 ? -41.64466 7.80893 54.49570 1.000 43.73325 39 PRO F N 1
ATOM 10610 C CA . PRO F 3 39 ? -41.12702 6.53632 54.00109 1.000 38.70706 39 PRO F CA 1
ATOM 10611 C C . PRO F 3 39 ? -39.61484 6.60087 53.86913 1.000 36.00788 39 PRO F C 1
ATOM 10612 O O . PRO F 3 39 ? -39.00460 7.66732 53.90866 1.000 42.08644 39 PRO F O 1
ATOM 10616 N N . VAL F 3 40 ? -39.01066 5.42666 53.71158 1.000 41.45089 40 VAL F N 1
ATOM 10617 C CA . VAL F 3 40 ? -37.57845 5.28128 53.47768 1.000 38.71228 40 VAL F CA 1
ATOM 10618 C C . VAL F 3 40 ? -37.41183 4.42116 52.23458 1.000 39.26622 40 VAL F C 1
ATOM 10619 O O . VAL F 3 40 ? -37.84582 3.26447 52.21874 1.000 46.51778 40 VAL F O 1
ATOM 10623 N N . THR F 3 41 ? -36.81362 4.98097 51.19361 1.000 40.11288 41 THR F N 1
ATOM 10624 C CA . THR F 3 41 ? -36.55419 4.21370 49.98416 1.000 36.49712 41 THR F CA 1
ATOM 10625 C C . THR F 3 41 ? -35.53761 3.12458 50.28972 1.000 43.35605 41 THR F C 1
ATOM 10626 O O . THR F 3 41 ? -34.41599 3.42725 50.70999 1.000 45.29236 41 THR F O 1
ATOM 10630 N N . VAL F 3 42 ? -35.92219 1.85819 50.09786 1.000 47.12965 42 VAL F N 1
ATOM 10631 C CA . VAL F 3 42 ? -34.97846 0.75789 50.27511 1.000 43.55954 42 VAL F CA 1
ATOM 10632 C C . VAL F 3 42 ? -34.43480 0.23411 48.94267 1.000 49.11089 42 VAL F C 1
ATOM 10633 O O . VAL F 3 42 ? -33.35912 -0.38625 48.92908 1.000 52.42588 42 VAL F O 1
ATOM 10637 N N . ILE F 3 43 ? -35.12557 0.48431 47.83123 1.000 43.04081 43 ILE F N 1
ATOM 10638 C CA . ILE F 3 43 ? -34.70246 0.06371 46.49508 1.000 40.37174 43 ILE F CA 1
ATOM 10639 C C . ILE F 3 43 ? -35.25929 1.07739 45.50397 1.000 46.25315 43 ILE F C 1
ATOM 10640 O O . ILE F 3 43 ? -36.41927 1.48938 45.60894 1.000 40.30650 43 ILE F O 1
ATOM 10645 N N . TYR F 3 44 ? -34.44181 1.48474 44.53751 1.000 38.27426 44 TYR F N 1
ATOM 10646 C CA . TYR F 3 44 ? -34.92570 2.36799 43.48505 1.000 35.85870 44 TYR F CA 1
ATOM 10647 C C . TYR F 3 44 ? -34.31392 1.93343 42.16466 1.000 42.75731 44 TYR F C 1
ATOM 10648 O O . TYR F 3 44 ? -33.28595 1.25426 42.12829 1.000 52.25032 44 TYR F O 1
ATOM 10657 N N . TRP F 3 45 ? -34.95521 2.34555 41.07450 1.000 45.80119 45 TRP F N 1
ATOM 10658 C CA . TRP F 3 45 ? -34.51715 1.97559 39.73535 1.000 46.54608 45 TRP F CA 1
ATOM 10659 C C . TRP F 3 45 ? -34.29946 0.46370 39.62557 1.000 58.66216 45 TRP F C 1
ATOM 10660 O O . TRP F 3 45 ? -33.21449 -0.01293 39.28723 1.000 67.50213 45 TRP F O 1
ATOM 10671 N N . ASN F 3 46 ? -35.35147 -0.29159 39.95755 1.000 63.74538 46 ASN F N 1
ATOM 10672 C CA . ASN F 3 46 ? -35.41704 -1.74632 39.80461 1.000 53.94753 46 ASN F CA 1
ATOM 10673 C C . ASN F 3 46 ? -34.50948 -2.52121 40.75701 1.000 53.68577 46 ASN F C 1
ATOM 10674 O O . ASN F 3 46 ? -34.97530 -3.44817 41.42564 1.000 66.92634 46 ASN F O 1
ATOM 10679 N N . ASP F 3 47 ? -33.21442 -2.18607 40.81362 1.000 59.84275 47 ASP F N 1
ATOM 10680 C CA . ASP F 3 47 ? -32.29243 -2.94905 41.64672 1.000 61.67701 47 ASP F CA 1
ATOM 10681 C C . ASP F 3 47 ? -31.25401 -2.11250 42.38503 1.000 59.38650 47 ASP F C 1
ATOM 10682 O O . ASP F 3 47 ? -30.38766 -2.69517 43.04507 1.000 58.84637 47 ASP F O 1
ATOM 10687 N N . LYS F 3 48 ? -31.29457 -0.78608 42.29356 1.000 59.88481 48 LYS F N 1
ATOM 10688 C CA . LYS F 3 48 ? -30.30798 0.03915 42.97740 1.000 51.65149 48 LYS F CA 1
ATOM 10689 C C . LYS F 3 48 ? -30.68680 0.20791 44.44364 1.000 47.97443 48 LYS F C 1
ATOM 10690 O O . LYS F 3 48 ? -31.85607 0.42080 44.77766 1.000 50.24837 48 LYS F O 1
ATOM 10696 N N . ARG F 3 49 ? -29.68539 0.12349 45.31915 1.000 50.83388 49 ARG F N 1
ATOM 10697 C CA . ARG F 3 49 ? -29.88405 0.22816 46.75727 1.000 52.17968 49 ARG F CA 1
ATOM 10698 C C . ARG F 3 49 ? -29.13930 1.43766 47.30832 1.000 57.11052 49 ARG F C 1
ATOM 10699 O O . ARG F 3 49 ? -27.93201 1.57287 47.06460 1.000 76.01707 49 ARG F O 1
ATOM 10707 N N . PRO F 3 50 ? -29.79994 2.32321 48.05796 1.000 46.26794 50 PRO F N 1
ATOM 10708 C CA . PRO F 3 50 ? -29.08818 3.45852 48.65693 1.000 46.34886 50 PRO F CA 1
ATOM 10709 C C . PRO F 3 50 ? -28.06417 2.98136 49.67607 1.000 55.85745 50 PRO F C 1
ATOM 10710 O O . PRO F 3 50 ? -28.15997 1.87920 50.22070 1.000 66.49719 50 PRO F O 1
ATOM 10714 N N . SER F 3 51 ? -27.06900 3.83563 49.93470 1.000 61.11882 51 SER F N 1
ATOM 10715 C CA . SER F 3 51 ? -25.88018 3.39606 50.66541 1.000 65.62135 51 SER F CA 1
ATOM 10716 C C . SER F 3 51 ? -26.13640 3.15698 52.14903 1.000 64.41507 51 SER F C 1
ATOM 10717 O O . SER F 3 51 ? -25.36347 2.43340 52.78518 1.000 71.84640 51 SER F O 1
ATOM 10720 N N . ASN F 3 52 ? -27.18397 3.74804 52.71486 1.000 62.46067 52 ASN F N 1
ATOM 10721 C CA . ASN F 3 52 ? -27.53994 3.51424 54.10782 1.000 67.21115 52 ASN F CA 1
ATOM 10722 C C . ASN F 3 52 ? -28.42440 2.28788 54.30120 1.000 64.41340 52 ASN F C 1
ATOM 10723 O O . ASN F 3 52 ? -28.60884 1.85248 55.44375 1.000 66.53404 52 ASN F O 1
ATOM 10728 N N . ILE F 3 53 ? -28.96749 1.72770 53.22660 1.000 57.94135 53 ILE F N 1
ATOM 10729 C CA . ILE F 3 53 ? -29.88521 0.59214 53.32803 1.000 53.95683 53 ILE F CA 1
ATOM 10730 C C . ILE F 3 53 ? -29.06966 -0.69827 53.37608 1.000 59.35185 53 ILE F C 1
ATOM 10731 O O . ILE F 3 53 ? -28.13021 -0.85174 52.58276 1.000 64.33115 53 ILE F O 1
ATOM 10736 N N . PRO F 3 54 ? -29.37391 -1.62352 54.29157 1.000 60.45800 54 PRO F N 1
ATOM 10737 C CA . PRO F 3 54 ? -28.57157 -2.84975 54.40049 1.000 61.28773 54 PRO F CA 1
ATOM 10738 C C . PRO F 3 54 ? -28.67737 -3.71094 53.15189 1.000 56.34329 54 PRO F C 1
ATOM 10739 O O . PRO F 3 54 ? -29.67228 -3.67692 52.42460 1.000 68.24100 54 PRO F O 1
ATOM 10743 N N . SER F 3 55 ? -27.64105 -4.51902 52.92997 1.000 64.79428 55 SER F N 1
ATOM 10744 C CA . SER F 3 55 ? -27.51090 -5.31758 51.71537 1.000 61.49803 55 SER F CA 1
ATOM 10745 C C . SER F 3 55 ? -28.43949 -6.52299 51.67246 1.000 64.99595 55 SER F C 1
ATOM 10746 O O . SER F 3 55 ? -28.40880 -7.25354 50.67654 1.000 69.15393 55 SER F O 1
ATOM 10749 N N . ARG F 3 56 ? -29.23664 -6.77445 52.71132 1.000 66.53411 56 ARG F N 1
ATOM 10750 C CA . ARG F 3 56 ? -30.20750 -7.85817 52.64897 1.000 64.53044 56 ARG F CA 1
ATOM 10751 C C . ARG F 3 56 ? -31.44230 -7.48852 51.83154 1.000 63.75829 56 ARG F C 1
ATOM 10752 O O . ARG F 3 56 ? -32.29069 -8.35445 51.59742 1.000 71.80205 56 ARG F O 1
ATOM 10760 N N . PHE F 3 57 ? -31.55379 -6.23889 51.38552 1.000 57.93926 57 PHE F N 1
ATOM 10761 C CA . PHE F 3 57 ? -32.62215 -5.81207 50.48742 1.000 54.14146 57 PHE F CA 1
ATOM 10762 C C . PHE F 3 57 ? -32.13347 -5.88156 49.04577 1.000 52.01248 57 PHE F C 1
ATOM 10763 O O . PHE F 3 57 ? -31.03085 -5.42001 48.73842 1.000 59.07053 57 PHE F O 1
ATOM 10771 N N . SER F 3 58 ? -32.94924 -6.45748 48.16502 1.000 53.83404 58 SER F N 1
ATOM 10772 C CA . SER F 3 58 ? -32.63381 -6.44067 46.74387 1.000 53.15736 58 SER F CA 1
ATOM 10773 C C . SER F 3 58 ? -33.92811 -6.46009 45.94148 1.000 52.70982 58 SER F C 1
ATOM 10774 O O . SER F 3 58 ? -34.99899 -6.79823 46.45436 1.000 57.61016 58 SER F O 1
ATOM 10777 N N . GLY F 3 59 ? -33.81734 -6.08038 44.67674 1.000 57.10830 59 GLY F N 1
ATOM 10778 C CA . GLY F 3 59 ? -34.95650 -6.09455 43.77729 1.000 57.99568 59 GLY F CA 1
ATOM 10779 C C . GLY F 3 59 ? -34.53619 -6.57834 42.40685 1.000 64.93214 59 GLY F C 1
ATOM 10780 O O . GLY F 3 59 ? -33.36999 -6.46961 42.01837 1.000 69.36528 59 GLY F O 1
ATOM 10781 N N . SER F 3 60 ? -35.50404 -7.12888 41.67349 1.000 58.22570 60 SER F N 1
ATOM 10782 C CA . SER F 3 60 ? -35.24578 -7.60342 40.32097 1.000 63.42673 60 SER F CA 1
ATOM 10783 C C . SER F 3 60 ? -36.52270 -7.51049 39.49976 1.000 68.68774 60 SER F C 1
ATOM 10784 O O . SER F 3 60 ? -37.61399 -7.80647 39.99564 1.000 63.35688 60 SER F O 1
ATOM 10787 N N . LYS F 3 61 ? -36.37313 -7.10631 38.24031 1.000 70.78277 61 LYS F N 1
ATOM 10788 C CA . LYS F 3 61 ? -37.49480 -6.92017 37.33014 1.000 65.90071 61 LYS F CA 1
ATOM 10789 C C . LYS F 3 61 ? -37.53741 -8.08408 36.35003 1.000 72.56904 61 LYS F C 1
ATOM 10790 O O . LYS F 3 61 ? -36.56523 -8.33052 35.63014 1.000 90.18930 61 LYS F O 1
ATOM 10796 N N . SER F 3 62 ? -38.66096 -8.79431 36.32677 1.000 72.08633 62 SER F N 1
ATOM 10797 C CA . SER F 3 62 ? -38.86438 -9.95601 35.46401 1.000 70.23069 62 SER F CA 1
ATOM 10798 C C . SER F 3 62 ? -40.07512 -9.66918 34.58105 1.000 79.37257 62 SER F C 1
ATOM 10799 O O . SER F 3 62 ? -41.17836 -10.16156 34.82945 1.000 83.37595 62 SER F O 1
ATOM 10802 N N . GLY F 3 63 ? -39.86205 -8.85955 33.54661 1.000 84.55535 63 GLY F N 1
ATOM 10803 C CA . GLY F 3 63 ? -40.92890 -8.49696 32.63563 1.000 82.13952 63 GLY F CA 1
ATOM 10804 C C . GLY F 3 63 ? -41.97160 -7.60464 33.27234 1.000 74.30563 63 GLY F C 1
ATOM 10805 O O . GLY F 3 63 ? -41.68407 -6.45778 33.62891 1.000 75.55799 63 GLY F O 1
ATOM 10806 N N . SER F 3 64 ? -43.18634 -8.13098 33.43388 1.000 77.45986 64 SER F N 1
ATOM 10807 C CA . SER F 3 64 ? -44.29651 -7.37407 33.99853 1.000 79.39255 64 SER F CA 1
ATOM 10808 C C . SER F 3 64 ? -44.29619 -7.34118 35.52199 1.000 77.22257 64 SER F C 1
ATOM 10809 O O . SER F 3 64 ? -45.08927 -6.59371 36.10799 1.000 75.76844 64 SER F O 1
ATOM 10812 N N . THR F 3 65 ? -43.44005 -8.12072 36.17553 1.000 72.39058 65 THR F N 1
ATOM 10813 C CA . THR F 3 65 ? -43.44533 -8.24737 37.62601 1.000 66.42678 65 THR F CA 1
ATOM 10814 C C . THR F 3 65 ? -42.09795 -7.82272 38.19010 1.000 63.70644 65 THR F C 1
ATOM 10815 O O . THR F 3 65 ? -41.04860 -8.20648 37.66529 1.000 75.93276 65 THR F O 1
ATOM 10819 N N . HIS F 3 66 ? -42.13277 -7.03635 39.25671 1.000 67.51515 66 HIS F N 1
ATOM 10820 C CA . HIS F 3 66 ? -40.95403 -6.71658 40.04418 1.000 61.53135 66 HIS F CA 1
ATOM 10821 C C . HIS F 3 66 ? -41.05262 -7.40678 41.39706 1.000 63.29042 66 HIS F C 1
ATOM 10822 O O . HIS F 3 66 ? -42.14451 -7.53961 41.95782 1.000 61.86237 66 HIS F O 1
ATOM 10829 N N . THR F 3 67 ? -39.91037 -7.84345 41.92053 1.000 65.66937 67 THR F N 1
ATOM 10830 C CA . THR F 3 67 ? -39.85730 -8.56375 43.18741 1.000 63.35527 67 THR F CA 1
ATOM 10831 C C . THR F 3 67 ? -38.87218 -7.87487 44.12115 1.000 59.63666 67 THR F C 1
ATOM 10832 O O . THR F 3 67 ? -37.70268 -7.69218 43.76777 1.000 62.75893 67 THR F O 1
ATOM 10836 N N . LEU F 3 68 ? -39.34550 -7.49491 45.30741 1.000 56.25970 68 LEU F N 1
ATOM 10837 C CA . LEU F 3 68 ? -38.47642 -7.06116 46.39416 1.000 51.59394 68 LEU F CA 1
ATOM 10838 C C . LEU F 3 68 ? -38.16334 -8.26493 47.27327 1.000 48.89398 68 LEU F C 1
ATOM 10839 O O . LEU F 3 68 ? -39.08132 -8.92363 47.77135 1.000 56.87216 68 LEU F O 1
ATOM 10844 N N . THR F 3 69 ? -36.87785 -8.56276 47.44575 1.000 60.62714 69 THR F N 1
ATOM 10845 C CA . THR F 3 69 ? -36.42347 -9.67176 48.27494 1.000 55.52657 69 THR F CA 1
ATOM 10846 C C . THR F 3 69 ? -35.73093 -9.12703 49.52057 1.000 55.48197 69 THR F C 1
ATOM 10847 O O . THR F 3 69 ? -34.97238 -8.15622 49.44235 1.000 66.60943 69 THR F O 1
ATOM 10851 N N . ILE F 3 70 ? -36.00426 -9.74188 50.67138 1.000 58.08568 70 ILE F N 1
ATOM 10852 C CA . ILE F 3 70 ? -35.32919 -9.41514 51.92668 1.000 56.87919 70 ILE F CA 1
ATOM 10853 C C . ILE F 3 70 ? -34.76576 -10.72229 52.46313 1.000 67.83282 70 ILE F C 1
ATOM 10854 O O . ILE F 3 70 ? -35.48879 -11.50817 53.08752 1.000 71.60439 70 ILE F O 1
ATOM 10859 N N . THR F 3 71 ? -33.47738 -10.96119 52.22746 1.000 78.94948 71 THR F N 1
ATOM 10860 C CA . THR F 3 71 ? -32.82940 -12.18677 52.67889 1.000 75.85970 71 THR F CA 1
ATOM 10861 C C . THR F 3 71 ? -32.42358 -12.04062 54.14072 1.000 77.23192 71 THR F C 1
ATOM 10862 O O . THR F 3 71 ? -31.67849 -11.12256 54.49305 1.000 92.40124 71 THR F O 1
ATOM 10866 N N . GLY F 3 72 ? -32.89884 -12.94914 54.98847 1.000 76.86135 72 GLY F N 1
ATOM 10867 C CA . GLY F 3 72 ? -32.62467 -12.85685 56.41035 1.000 75.54385 72 GLY F CA 1
ATOM 10868 C C . GLY F 3 72 ? -33.32401 -11.67671 57.05586 1.000 70.94572 72 GLY F C 1
ATOM 10869 O O . GLY F 3 72 ? -32.67843 -10.71075 57.47079 1.000 74.48695 72 GLY F O 1
ATOM 10870 N N . VAL F 3 73 ? -34.65312 -11.74699 57.14622 1.000 68.02503 73 VAL F N 1
ATOM 10871 C CA . VAL F 3 73 ? -35.43527 -10.61502 57.62413 1.000 70.71019 73 VAL F CA 1
ATOM 10872 C C . VAL F 3 73 ? -35.29649 -10.48488 59.14005 1.000 69.75351 73 VAL F C 1
ATOM 10873 O O . VAL F 3 73 ? -35.14984 -11.47793 59.86340 1.000 66.79840 73 VAL F O 1
ATOM 10877 N N . ARG F 3 74 ? -35.31556 -9.24312 59.62427 1.000 70.96340 74 ARG F N 1
ATOM 10878 C CA . ARG F 3 74 ? -35.14251 -8.93217 61.03611 1.000 71.71934 74 ARG F CA 1
ATOM 10879 C C . ARG F 3 74 ? -36.36941 -8.19284 61.55954 1.000 73.41902 74 ARG F C 1
ATOM 10880 O O . ARG F 3 74 ? -37.24129 -7.76909 60.79684 1.000 70.20378 74 ARG F O 1
ATOM 10888 N N . ALA F 3 75 ? -36.42444 -8.03775 62.88679 1.000 77.08649 75 ALA F N 1
ATOM 10889 C CA . ALA F 3 75 ? -37.58554 -7.41329 63.51622 1.000 65.63819 75 ALA F CA 1
ATOM 10890 C C . ALA F 3 75 ? -37.74197 -5.96368 63.07879 1.000 64.15226 75 ALA F C 1
ATOM 10891 O O . ALA F 3 75 ? -38.86120 -5.49719 62.83322 1.000 70.06565 75 ALA F O 1
ATOM 10893 N N . GLU F 3 76 ? -36.63182 -5.23458 62.96950 1.000 67.99191 76 GLU F N 1
ATOM 10894 C CA . GLU F 3 76 ? -36.69278 -3.84046 62.55592 1.000 58.89499 76 GLU F CA 1
ATOM 10895 C C . GLU F 3 76 ? -37.19904 -3.66849 61.13080 1.000 61.23747 76 GLU F C 1
ATOM 10896 O O . GLU F 3 76 ? -37.45737 -2.53159 60.72386 1.000 73.47461 76 GLU F O 1
ATOM 10902 N N . ASP F 3 77 ? -37.34138 -4.75539 60.36651 1.000 55.54292 77 ASP F N 1
ATOM 10903 C CA . ASP F 3 77 ? -37.83320 -4.68451 58.99464 1.000 54.91827 77 ASP F CA 1
ATOM 10904 C C . ASP F 3 77 ? -39.35115 -4.66813 58.91945 1.000 62.84001 77 ASP F C 1
ATOM 10905 O O . ASP F 3 77 ? -39.90338 -4.53299 57.82016 1.000 55.86949 77 ASP F O 1
ATOM 10910 N N . GLU F 3 78 ? -40.03072 -4.82197 60.05113 1.000 65.94759 78 GLU F N 1
ATOM 10911 C CA . GLU F 3 78 ? -41.48459 -4.78621 60.07733 1.000 62.53707 78 GLU F CA 1
ATOM 10912 C C . GLU F 3 78 ? -41.95000 -3.39749 59.66563 1.000 61.31917 78 GLU F C 1
ATOM 10913 O O . GLU F 3 78 ? -41.53383 -2.39957 60.26704 1.000 58.87179 78 GLU F O 1
ATOM 10919 N N . ALA F 3 79 ? -42.78425 -3.33287 58.62875 1.000 50.19672 79 ALA F N 1
ATOM 10920 C CA . ALA F 3 79 ? -43.29502 -2.07155 58.09428 1.000 45.87083 79 ALA F CA 1
ATOM 10921 C C . ALA F 3 79 ? -44.30615 -2.38806 56.99607 1.000 43.16493 79 ALA F C 1
ATOM 10922 O O . ALA F 3 79 ? -44.55170 -3.55417 56.67096 1.000 42.01199 79 ALA F O 1
ATOM 10924 N N . VAL F 3 80 ? -44.89254 -1.33428 56.42406 1.000 46.70532 80 VAL F N 1
ATOM 10925 C CA . VAL F 3 80 ? -45.64326 -1.42318 55.17212 1.000 48.65413 80 VAL F CA 1
ATOM 10926 C C . VAL F 3 80 ? -44.70243 -1.02222 54.04424 1.000 47.30366 80 VAL F C 1
ATOM 10927 O O . VAL F 3 80 ? -43.99588 -0.01093 54.15056 1.000 39.79126 80 VAL F O 1
ATOM 10931 N N . TYR F 3 81 ? -44.68193 -1.80776 52.96733 1.000 41.49809 81 TYR F N 1
ATOM 10932 C CA . TYR F 3 81 ? -43.81183 -1.54834 51.82189 1.000 35.51758 81 TYR F CA 1
ATOM 10933 C C . TYR F 3 81 ? -44.65741 -1.13998 50.62343 1.000 45.70196 81 TYR F C 1
ATOM 10934 O O . TYR F 3 81 ? -45.55041 -1.88714 50.20127 1.000 50.63418 81 TYR F O 1
ATOM 10943 N N . PHE F 3 82 ? -44.38272 0.04343 50.08686 1.000 45.95758 82 PHE F N 1
ATOM 10944 C CA . PHE F 3 82 ? -45.06018 0.53693 48.89896 1.000 42.69451 82 PHE F CA 1
ATOM 10945 C C . PHE F 3 82 ? -44.12358 0.39981 47.71080 1.000 40.89712 82 PHE F C 1
ATOM 10946 O O . PHE F 3 82 ? -42.94233 0.75144 47.80471 1.000 48.86521 82 PHE F O 1
ATOM 10954 N N . CYS F 3 83 ? -44.63423 -0.13838 46.61013 1.000 52.11992 83 CYS F N 1
ATOM 10955 C CA . CYS F 3 83 ? -43.89322 -0.08145 45.36184 1.000 57.44412 83 CYS F CA 1
ATOM 10956 C C . CYS F 3 83 ? -44.32391 1.15877 44.60516 1.000 44.82556 83 CYS F C 1
ATOM 10957 O O . CYS F 3 83 ? -45.44973 1.63880 44.74638 1.000 43.62104 83 CYS F O 1
ATOM 10960 N N . GLY F 3 84 ? -43.40377 1.69899 43.82634 1.000 40.68638 84 GLY F N 1
ATOM 10961 C CA . GLY F 3 84 ? -43.72702 2.85927 43.02624 1.000 49.54312 84 GLY F CA 1
ATOM 10962 C C . GLY F 3 84 ? -43.19690 2.68418 41.62938 1.000 51.51297 84 GLY F C 1
ATOM 10963 O O . GLY F 3 84 ? -42.14747 2.05872 41.43718 1.000 51.18599 84 GLY F O 1
ATOM 10964 N N . SER F 3 85 ? -43.91304 3.20760 40.63808 1.000 41.04870 85 SER F N 1
ATOM 10965 C CA . SER F 3 85 ? -43.41825 3.16632 39.26939 1.000 37.74600 85 SER F CA 1
ATOM 10966 C C . SER F 3 85 ? -44.03391 4.30694 38.47972 1.000 47.73516 85 SER F C 1
ATOM 10967 O O . SER F 3 85 ? -44.30008 5.37620 39.03791 1.000 49.74956 85 SER F O 1
ATOM 10970 N N . ALA F 3 86 ? -44.27503 4.09208 37.18996 1.000 44.10885 86 ALA F N 1
ATOM 10971 C CA . ALA F 3 86 ? -44.97280 5.08933 36.39718 1.000 51.61650 86 ALA F CA 1
ATOM 10972 C C . ALA F 3 86 ? -45.70915 4.39603 35.26076 1.000 56.56736 86 ALA F C 1
ATOM 10973 O O . ALA F 3 86 ? -45.24935 3.37966 34.73079 1.000 65.10990 86 ALA F O 1
ATOM 10975 N N . ASP F 3 87 ? -46.85706 4.96172 34.88803 1.000 53.27699 87 ASP F N 1
ATOM 10976 C CA . ASP F 3 87 ? -47.67221 4.39879 33.82435 1.000 49.24566 87 ASP F CA 1
ATOM 10977 C C . ASP F 3 87 ? -47.18707 4.91233 32.47088 1.000 55.03878 87 ASP F C 1
ATOM 10978 O O . ASP F 3 87 ? -46.22872 5.68173 32.37614 1.000 62.31263 87 ASP F O 1
ATOM 10983 N N . SER F 3 88 ? -47.85846 4.48517 31.40240 1.000 59.93432 88 SER F N 1
ATOM 10984 C CA . SER F 3 88 ? -47.38986 4.80811 30.06064 1.000 72.28742 88 SER F CA 1
ATOM 10985 C C . SER F 3 88 ? -47.57464 6.27615 29.69909 1.000 78.67689 88 SER F C 1
ATOM 10986 O O . SER F 3 88 ? -47.09247 6.69900 28.64244 1.000 77.38462 88 SER F O 1
ATOM 10989 N N . SER F 3 89 ? -48.25219 7.05982 30.53527 1.000 81.68927 89 SER F N 1
ATOM 10990 C CA . SER F 3 89 ? -48.45307 8.47818 30.27217 1.000 84.86248 89 SER F CA 1
ATOM 10991 C C . SER F 3 89 ? -47.41469 9.35826 30.95564 1.000 83.24120 89 SER F C 1
ATOM 10992 O O . SER F 3 89 ? -47.41319 10.57467 30.73838 1.000 91.80561 89 SER F O 1
ATOM 10995 N N . GLY F 3 90 ? -46.53140 8.77788 31.76463 1.000 70.78765 90 GLY F N 1
ATOM 10996 C CA . GLY F 3 90 ? -45.53213 9.54187 32.48047 1.000 68.97450 90 GLY F CA 1
ATOM 10997 C C . GLY F 3 90 ? -45.93411 9.94569 33.87515 1.000 68.11101 90 GLY F C 1
ATOM 10998 O O . GLY F 3 90 ? -45.27804 10.81127 34.46633 1.000 78.53607 90 GLY F O 1
ATOM 10999 N N . THR F 3 91 ? -46.98996 9.34678 34.41378 1.000 64.71960 91 THR F N 1
ATOM 11000 C CA . THR F 3 91 ? -47.51959 9.66579 35.72919 1.000 54.74818 91 THR F CA 1
ATOM 11001 C C . THR F 3 91 ? -47.03250 8.62547 36.72639 1.000 42.27401 91 THR F C 1
ATOM 11002 O O . THR F 3 91 ? -47.24723 7.42683 36.52416 1.000 46.33993 91 THR F O 1
ATOM 11006 N N . ALA F 3 92 ? -46.37410 9.07408 37.79240 1.000 44.50983 92 ALA F N 1
ATOM 11007 C CA . ALA F 3 92 ? -45.94672 8.14006 38.82670 1.000 37.55801 92 ALA F CA 1
ATOM 11008 C C . ALA F 3 92 ? -47.15698 7.57067 39.56065 1.000 47.62205 92 ALA F C 1
ATOM 11009 O O . ALA F 3 92 ? -48.18557 8.23360 39.71819 1.000 53.56849 92 ALA F O 1
ATOM 11011 N N . ILE F 3 93 ? -47.03594 6.31424 39.99074 1.000 50.04816 93 ILE F N 1
ATOM 11012 C CA . ILE F 3 93 ? -48.11190 5.61035 40.67807 1.000 43.99771 93 ILE F CA 1
ATOM 11013 C C . ILE F 3 93 ? -47.51382 4.70605 41.74329 1.000 41.04191 93 ILE F C 1
ATOM 11014 O O . ILE F 3 93 ? -46.38370 4.22448 41.61759 1.000 44.79711 93 ILE F O 1
ATOM 11019 N N . PHE F 3 94 ? -48.29416 4.46843 42.79324 1.000 49.81286 94 PHE F N 1
ATOM 11020 C CA . PHE F 3 94 ? -47.89854 3.61207 43.89627 1.000 45.15038 94 PHE F CA 1
ATOM 11021 C C . PHE F 3 94 ? -48.88836 2.46827 44.03772 1.000 48.00944 94 PHE F C 1
ATOM 11022 O O . PHE F 3 94 ? -50.07489 2.61357 43.72807 1.000 48.89615 94 PHE F O 1
ATOM 11030 N N . GLY F 3 95 ? -48.38908 1.32773 44.51291 1.000 41.77929 95 GLY F N 1
ATOM 11031 C CA . GLY F 3 95 ? -49.26548 0.25991 44.93774 1.000 37.90969 95 GLY F CA 1
ATOM 11032 C C . GLY F 3 95 ? -49.91974 0.59073 46.26074 1.000 46.32842 95 GLY F C 1
ATOM 11033 O O . GLY F 3 95 ? -49.61998 1.60182 46.89715 1.000 54.50014 95 GLY F O 1
ATOM 11034 N N . ALA F 3 96 ? -50.83783 -0.27835 46.67655 1.000 51.92006 96 ALA F N 1
ATOM 11035 C CA . ALA F 3 96 ? -51.62186 -0.01727 47.87815 1.000 41.58354 96 ALA F CA 1
ATOM 11036 C C . ALA F 3 96 ? -50.90264 -0.40823 49.15855 1.000 47.47754 96 ALA F C 1
ATOM 11037 O O . ALA F 3 96 ? -51.46620 -0.22827 50.24495 1.000 57.46540 96 ALA F O 1
ATOM 11039 N N . GLY F 3 97 ? -49.67866 -0.92539 49.06360 1.000 47.29882 97 GLY F N 1
ATOM 11040 C CA . GLY F 3 97 ? -48.89714 -1.25805 50.24080 1.000 45.39316 97 GLY F CA 1
ATOM 11041 C C . GLY F 3 97 ? -48.97992 -2.71281 50.64718 1.000 54.51022 97 GLY F C 1
ATOM 11042 O O . GLY F 3 97 ? -50.03704 -3.34673 50.52051 1.000 49.63298 97 GLY F O 1
ATOM 11043 N N . THR F 3 98 ? -47.87151 -3.25731 51.14190 1.000 56.82254 98 THR F N 1
ATOM 11044 C CA . THR F 3 98 ? -47.81334 -4.62433 51.64164 1.000 47.31757 98 THR F CA 1
ATOM 11045 C C . THR F 3 98 ? -47.33106 -4.60553 53.08510 1.000 47.07035 98 THR F C 1
ATOM 11046 O O . THR F 3 98 ? -46.18755 -4.22433 53.35629 1.000 58.64376 98 THR F O 1
ATOM 11050 N N . THR F 3 99 ? -48.19021 -5.04256 54.00207 1.000 58.59576 99 THR F N 1
ATOM 11051 C CA . THR F 3 99 ? -47.81764 -5.15356 55.40630 1.000 49.48278 99 THR F CA 1
ATOM 11052 C C . THR F 3 99 ? -46.95354 -6.38815 55.62087 1.000 54.18186 99 THR F C 1
ATOM 11053 O O . THR F 3 99 ? -47.41473 -7.51635 55.42027 1.000 55.81363 99 THR F O 1
ATOM 11057 N N . LEU F 3 100 ? -45.70594 -6.18102 56.03519 1.000 53.16496 100 LEU F N 1
ATOM 11058 C CA . LEU F 3 100 ? -44.83328 -7.28132 56.41706 1.000 41.37314 100 LEU F CA 1
ATOM 11059 C C . LEU F 3 100 ? -44.93052 -7.51772 57.91976 1.000 61.42537 100 LEU F C 1
ATOM 11060 O O . LEU F 3 100 ? -44.87500 -6.56746 58.70691 1.000 60.67691 100 LEU F O 1
ATOM 11065 N N . THR F 3 101 ? -45.06223 -8.78773 58.31260 1.000 55.22469 101 THR F N 1
ATOM 11066 C CA . THR F 3 101 ? -45.17727 -9.18839 59.71352 1.000 51.85438 101 THR F CA 1
ATOM 11067 C C . THR F 3 101 ? -44.12471 -10.24917 60.00556 1.000 66.58612 101 THR F C 1
ATOM 11068 O O . THR F 3 101 ? -44.22579 -11.37606 59.50934 1.000 87.13677 101 THR F O 1
ATOM 11072 N N . VAL F 3 102 ? -43.11617 -9.89622 60.79886 1.000 61.59655 102 VAL F N 1
ATOM 11073 C CA . VAL F 3 102 ? -42.22755 -10.89917 61.37861 1.000 64.80241 102 VAL F CA 1
ATOM 11074 C C . VAL F 3 102 ? -42.92527 -11.47137 62.60290 1.000 58.00252 102 VAL F C 1
ATOM 11075 O O . VAL F 3 102 ? -43.22701 -10.74508 63.55446 1.000 62.38417 102 VAL F O 1
ATOM 11079 N N . LEU F 3 103 ? -43.20835 -12.76860 62.56878 1.000 56.92183 103 LEU F N 1
ATOM 11080 C CA . LEU F 3 103 ? -44.11623 -13.35999 63.53675 1.000 53.27237 103 LEU F CA 1
ATOM 11081 C C . LEU F 3 103 ? -43.49724 -13.39082 64.92660 1.000 62.68648 103 LEU F C 1
ATOM 11082 O O . LEU F 3 103 ? -42.32203 -13.72851 65.09748 1.000 66.84983 103 LEU F O 1
ATOM 11087 N N . ARG F 3 104 ? -44.30635 -13.02627 65.92215 1.000 66.93345 104 ARG F N 1
ATOM 11088 C CA . ARG F 3 104 ? -43.91100 -13.10701 67.32011 1.000 64.11788 104 ARG F CA 1
ATOM 11089 C C . ARG F 3 104 ? -44.80494 -14.10446 68.04091 1.000 58.25771 104 ARG F C 1
ATOM 11090 O O . ARG F 3 104 ? -45.47624 -14.91772 67.39824 1.000 59.83785 104 ARG F O 1
ATOM 11098 N N . THR F 3 105 ? -44.82329 -14.05554 69.36906 1.000 63.07020 105 THR F N 1
ATOM 11099 C CA . THR F 3 105 ? -45.62544 -14.98993 70.14296 1.000 60.95082 105 THR F CA 1
ATOM 11100 C C . THR F 3 105 ? -47.09713 -14.60371 70.08537 1.000 57.06540 105 THR F C 1
ATOM 11101 O O . THR F 3 105 ? -47.44961 -13.42459 70.17907 1.000 56.00063 105 THR F O 1
ATOM 11105 N N . VAL F 3 106 ? -47.95289 -15.60852 69.92898 1.000 48.84535 106 VAL F N 1
ATOM 11106 C CA . VAL F 3 106 ? -49.38844 -15.38441 69.81966 1.000 49.81646 106 VAL F CA 1
ATOM 11107 C C . VAL F 3 106 ? -49.96915 -15.16609 71.20878 1.000 44.31640 106 VAL F C 1
ATOM 11108 O O . VAL F 3 106 ? -49.74048 -15.96581 72.12527 1.000 53.54824 106 VAL F O 1
ATOM 11112 N N . ALA F 3 107 ? -50.71579 -14.07540 71.36482 1.000 40.37192 107 ALA F N 1
ATOM 11113 C CA . ALA F 3 107 ? -51.34794 -13.69254 72.62136 1.000 43.68776 107 ALA F CA 1
ATOM 11114 C C . ALA F 3 107 ? -52.81340 -13.38388 72.36565 1.000 42.81510 107 ALA F C 1
ATOM 11115 O O . ALA F 3 107 ? -53.13230 -12.58561 71.48056 1.000 47.34149 107 ALA F O 1
ATOM 11117 N N . ALA F 3 108 ? -53.69734 -14.01276 73.13906 1.000 43.11535 108 ALA F N 1
ATOM 11118 C CA . ALA F 3 108 ? -55.12803 -13.79848 72.99168 1.000 39.58953 108 ALA F CA 1
ATOM 11119 C C . ALA F 3 108 ? -55.54907 -12.52675 73.71702 1.000 46.90082 108 ALA F C 1
ATOM 11120 O O . ALA F 3 108 ? -54.98258 -12.18406 74.75675 1.000 52.25074 108 ALA F O 1
ATOM 11122 N N . PRO F 3 109 ? -56.52905 -11.79950 73.18440 1.000 42.56451 109 PRO F N 1
ATOM 11123 C CA . PRO F 3 109 ? -56.93448 -10.54905 73.82381 1.000 42.40230 109 PRO F CA 1
ATOM 11124 C C . PRO F 3 109 ? -57.70668 -10.81100 75.10109 1.000 46.47019 109 PRO F C 1
ATOM 11125 O O . PRO F 3 109 ? -58.32381 -11.86378 75.27561 1.000 47.21466 109 PRO F O 1
ATOM 11129 N N . SER F 3 110 ? -57.62756 -9.84954 76.01589 1.000 41.98945 110 SER F N 1
ATOM 11130 C CA . SER F 3 110 ? -58.57128 -9.72651 77.11656 1.000 42.62869 110 SER F CA 1
ATOM 11131 C C . SER F 3 110 ? -59.63710 -8.73569 76.67748 1.000 34.65458 110 SER F C 1
ATOM 11132 O O . SER F 3 110 ? -59.30569 -7.64051 76.21280 1.000 49.48988 110 SER F O 1
ATOM 11135 N N . VAL F 3 111 ? -60.90561 -9.12756 76.77909 1.000 45.55477 111 VAL F N 1
ATOM 11136 C CA . VAL F 3 111 ? -62.00155 -8.32861 76.24047 1.000 36.24908 111 VAL F CA 1
ATOM 11137 C C . VAL F 3 111 ? -62.74908 -7.67907 77.39170 1.000 41.96219 111 VAL F C 1
ATOM 11138 O O . VAL F 3 111 ? -63.01455 -8.31790 78.41614 1.000 41.61981 111 VAL F O 1
ATOM 11142 N N . PHE F 3 112 ? -63.06713 -6.39721 77.23485 1.000 35.91353 112 PHE F N 1
ATOM 11143 C CA . PHE F 3 112 ? -63.89521 -5.66543 78.17780 1.000 25.72851 112 PHE F CA 1
ATOM 11144 C C . PHE F 3 112 ? -64.94141 -4.87667 77.40350 1.000 37.41967 112 PHE F C 1
ATOM 11145 O O . PHE F 3 112 ? -64.65496 -4.34316 76.32532 1.000 45.09059 112 PHE F O 1
ATOM 11153 N N . ILE F 3 113 ? -66.14822 -4.78837 77.95659 1.000 33.14340 113 ILE F N 1
ATOM 11154 C CA . ILE F 3 113 ? -67.23029 -4.02155 77.35446 1.000 38.12988 113 ILE F CA 1
ATOM 11155 C C . ILE F 3 113 ? -67.69097 -2.96730 78.35262 1.000 43.58974 113 ILE F C 1
ATOM 11156 O O . ILE F 3 113 ? -67.86903 -3.26174 79.54117 1.000 55.53306 113 ILE F O 1
ATOM 11161 N N . PHE F 3 114 ? -67.84993 -1.73410 77.87759 1.000 49.15749 114 PHE F N 1
ATOM 11162 C CA . PHE F 3 114 ? -68.25423 -0.61536 78.71738 1.000 45.57436 114 PHE F CA 1
ATOM 11163 C C . PHE F 3 114 ? -69.60243 -0.08726 78.25528 1.000 46.72228 114 PHE F C 1
ATOM 11164 O O . PHE F 3 114 ? -69.73769 0.29970 77.07992 1.000 50.13807 114 PHE F O 1
ATOM 11172 N N . PRO F 3 115 ? -70.60104 -0.01268 79.12641 1.000 43.21730 115 PRO F N 1
ATOM 11173 C CA . PRO F 3 115 ? -71.87073 0.60695 78.75320 1.000 37.66182 115 PRO F CA 1
ATOM 11174 C C . PRO F 3 115 ? -71.73667 2.10882 78.60838 1.000 53.31471 115 PRO F C 1
ATOM 11175 O O . PRO F 3 115 ? -70.75649 2.71338 79.07294 1.000 57.15542 115 PRO F O 1
ATOM 11179 N N . PRO F 3 116 ? -72.69707 2.75112 77.95298 1.000 50.04899 116 PRO F N 1
ATOM 11180 C CA . PRO F 3 116 ? -72.71554 4.20803 77.93974 1.000 51.80119 116 PRO F CA 1
ATOM 11181 C C . PRO F 3 116 ? -72.98545 4.73830 79.33372 1.000 46.46565 116 PRO F C 1
ATOM 11182 O O . PRO F 3 116 ? -73.58649 4.07542 80.18247 1.000 52.93014 116 PRO F O 1
ATOM 11186 N N . SER F 3 117 ? -72.53215 5.96040 79.55677 1.000 49.33678 117 SER F N 1
ATOM 11187 C CA . SER F 3 117 ? -72.70341 6.62164 80.83382 1.000 47.64205 117 SER F CA 1
ATOM 11188 C C . SER F 3 117 ? -74.03593 7.34890 80.86835 1.000 57.70947 117 SER F C 1
ATOM 11189 O O . SER F 3 117 ? -74.54525 7.79766 79.83710 1.000 57.59059 117 SER F O 1
ATOM 11192 N N . ASP F 3 118 ? -74.60005 7.47046 82.07357 1.000 65.02564 118 ASP F N 1
ATOM 11193 C CA . ASP F 3 118 ? -75.83387 8.23282 82.21550 1.000 64.06331 118 ASP F CA 1
ATOM 11194 C C . ASP F 3 118 ? -75.63840 9.67079 81.76671 1.000 64.42357 118 ASP F C 1
ATOM 11195 O O . ASP F 3 118 ? -76.58215 10.30621 81.28104 1.000 66.02810 118 ASP F O 1
ATOM 11200 N N . GLU F 3 119 ? -74.41930 10.19565 81.90855 1.000 64.54389 119 GLU F N 1
ATOM 11201 C CA . GLU F 3 119 ? -74.15233 11.56296 81.47823 1.000 57.42923 119 GLU F CA 1
ATOM 11202 C C . GLU F 3 119 ? -74.29986 11.69917 79.96875 1.000 55.54644 119 GLU F C 1
ATOM 11203 O O . GLU F 3 119 ? -74.85207 12.68961 79.48167 1.000 66.90771 119 GLU F O 1
ATOM 11209 N N . GLN F 3 120 ? -73.82329 10.70688 79.20863 1.000 60.08965 120 GLN F N 1
ATOM 11210 C CA . GLN F 3 120 ? -73.93675 10.79324 77.75627 1.000 50.16048 120 GLN F CA 1
ATOM 11211 C C . GLN F 3 120 ? -75.37907 10.64376 77.29960 1.000 48.90299 120 GLN F C 1
ATOM 11212 O O . GLN F 3 120 ? -75.83382 11.38872 76.42407 1.000 58.94883 120 GLN F O 1
ATOM 11218 N N . LEU F 3 121 ? -76.11178 9.68274 77.87525 1.000 51.27636 121 LEU F N 1
ATOM 11219 C CA . LEU F 3 121 ? -77.49486 9.45346 77.46173 1.000 60.21093 121 LEU F CA 1
ATOM 11220 C C . LEU F 3 121 ? -78.34352 10.71149 77.57119 1.000 65.36290 121 LEU F C 1
ATOM 11221 O O . LEU F 3 121 ? -79.28973 10.88525 76.79673 1.000 75.56572 121 LEU F O 1
ATOM 11226 N N . LYS F 3 122 ? -78.02875 11.59731 78.51917 1.000 68.00061 122 LYS F N 1
ATOM 11227 C CA . LYS F 3 122 ? -78.76459 12.85289 78.62438 1.000 61.18150 122 LYS F CA 1
ATOM 11228 C C . LYS F 3 122 ? -78.70007 13.65452 77.32859 1.000 59.31236 122 LYS F C 1
ATOM 11229 O O . LYS F 3 122 ? -79.63485 14.39766 77.01016 1.000 77.37350 122 LYS F O 1
ATOM 11235 N N . SER F 3 123 ? -77.61018 13.52504 76.57696 1.000 60.92929 123 SER F N 1
ATOM 11236 C CA . SER F 3 123 ? -77.43286 14.25281 75.32794 1.000 66.37600 123 SER F CA 1
ATOM 11237 C C . SER F 3 123 ? -78.14136 13.59313 74.15223 1.000 73.10180 123 SER F C 1
ATOM 11238 O O . SER F 3 123 ? -78.10637 14.14079 73.04527 1.000 86.47168 123 SER F O 1
ATOM 11241 N N . GLY F 3 124 ? -78.75635 12.43081 74.35192 1.000 65.97521 124 GLY F N 1
ATOM 11242 C CA . GLY F 3 124 ? -79.46626 11.76122 73.28256 1.000 56.33860 124 GLY F CA 1
ATOM 11243 C C . GLY F 3 124 ? -78.62880 10.83218 72.44551 1.000 53.31883 124 GLY F C 1
ATOM 11244 O O . GLY F 3 124 ? -79.05176 10.46037 71.34535 1.000 59.33717 124 GLY F O 1
ATOM 11245 N N . THR F 3 125 ? -77.45847 10.43176 72.93118 1.000 55.71488 125 THR F N 1
ATOM 11246 C CA . THR F 3 125 ? -76.58305 9.52838 72.20588 1.000 43.05953 125 THR F CA 1
ATOM 11247 C C . THR F 3 125 ? -76.06833 8.47437 73.17413 1.000 47.22658 125 THR F C 1
ATOM 11248 O O . THR F 3 125 ? -76.00320 8.70027 74.38560 1.000 51.27118 125 THR F O 1
ATOM 11252 N N . ALA F 3 126 ? -75.75543 7.29949 72.63535 1.000 48.42129 126 ALA F N 1
ATOM 11253 C CA . ALA F 3 126 ? -75.23616 6.18895 73.41506 1.000 47.20577 126 ALA F CA 1
ATOM 11254 C C . ALA F 3 126 ? -74.02635 5.61666 72.69475 1.000 45.90178 126 ALA F C 1
ATOM 11255 O O . ALA F 3 126 ? -74.11163 5.28688 71.50794 1.000 48.51419 126 ALA F O 1
ATOM 11257 N N . SER F 3 127 ? -72.90301 5.51831 73.40441 1.000 45.16247 127 SER F N 1
ATOM 11258 C CA . SER F 3 127 ? -71.67735 4.93673 72.87342 1.000 39.05479 127 SER F CA 1
ATOM 11259 C C . SER F 3 127 ? -71.31885 3.73758 73.73197 1.000 38.37142 127 SER F C 1
ATOM 11260 O O . SER F 3 127 ? -71.09685 3.88342 74.94011 1.000 40.38749 127 SER F O 1
ATOM 11263 N N . VAL F 3 128 ? -71.29414 2.55462 73.11951 1.000 35.08591 128 VAL F N 1
ATOM 11264 C CA . VAL F 3 128 ? -70.91096 1.31731 73.78937 1.000 39.84875 128 VAL F CA 1
ATOM 11265 C C . VAL F 3 128 ? -69.53181 0.94341 73.27524 1.000 38.25723 128 VAL F C 1
ATOM 11266 O O . VAL F 3 128 ? -69.28282 0.98585 72.06194 1.000 38.51532 128 VAL F O 1
ATOM 11270 N N . VAL F 3 129 ? -68.62849 0.60552 74.18697 1.000 32.91438 129 VAL F N 1
ATOM 11271 C CA . VAL F 3 129 ? -67.21798 0.48457 73.85048 1.000 34.77430 129 VAL F CA 1
ATOM 11272 C C . VAL F 3 129 ? -66.75531 -0.89836 74.25944 1.000 34.03492 129 VAL F C 1
ATOM 11273 O O . VAL F 3 129 ? -67.01355 -1.33950 75.38449 1.000 43.83432 129 VAL F O 1
ATOM 11277 N N . CYS F 3 130 ? -66.10107 -1.58462 73.33638 1.000 37.68838 130 CYS F N 1
ATOM 11278 C CA . CYS F 3 130 ? -65.52114 -2.89873 73.54795 1.000 29.02033 130 CYS F CA 1
ATOM 11279 C C . CYS F 3 130 ? -64.01495 -2.73663 73.41440 1.000 30.50159 130 CYS F C 1
ATOM 11280 O O . CYS F 3 130 ? -63.54413 -2.09425 72.47094 1.000 40.38793 130 CYS F O 1
ATOM 11283 N N . LEU F 3 131 ? -63.26218 -3.28650 74.35794 1.000 38.19055 131 LEU F N 1
ATOM 11284 C CA . LEU F 3 131 ? -61.81197 -3.14928 74.35957 1.000 35.98766 131 LEU F CA 1
ATOM 11285 C C . LEU F 3 131 ? -61.16163 -4.52118 74.25340 1.000 33.26272 131 LEU F C 1
ATOM 11286 O O . LEU F 3 131 ? -61.50816 -5.43907 75.00246 1.000 37.14956 131 LEU F O 1
ATOM 11291 N N . LEU F 3 132 ? -60.23332 -4.66354 73.31483 1.000 34.96231 132 LEU F N 1
ATOM 11292 C CA . LEU F 3 132 ? -59.37513 -5.84016 73.20512 1.000 29.21016 132 LEU F CA 1
ATOM 11293 C C . LEU F 3 132 ? -57.96862 -5.41225 73.59743 1.000 35.72911 132 LEU F C 1
ATOM 11294 O O . LEU F 3 132 ? -57.47430 -4.40061 73.09445 1.000 44.02756 132 LEU F O 1
ATOM 11299 N N . ASN F 3 133 ? -57.32797 -6.14939 74.50354 1.000 37.60081 133 ASN F N 1
ATOM 11300 C CA . ASN F 3 133 ? -56.13561 -5.63133 75.16624 1.000 34.21143 133 ASN F CA 1
ATOM 11301 C C . ASN F 3 133 ? -54.96397 -6.60092 75.04762 1.000 40.20349 133 ASN F C 1
ATOM 11302 O O . ASN F 3 133 ? -55.09931 -7.79297 75.34114 1.000 40.05034 133 ASN F O 1
ATOM 11307 N N . ASN F 3 134 ? -53.81900 -6.08407 74.60479 1.000 46.02635 134 ASN F N 1
ATOM 11308 C CA . ASN F 3 134 ? -52.54644 -6.80915 74.58833 1.000 52.82503 134 ASN F CA 1
ATOM 11309 C C . ASN F 3 134 ? -52.67417 -8.17039 73.89872 1.000 44.19923 134 ASN F C 1
ATOM 11310 O O . ASN F 3 134 ? -52.52018 -9.22337 74.50941 1.000 45.87331 134 ASN F O 1
ATOM 11315 N N . PHE F 3 135 ? -52.94673 -8.12412 72.59696 1.000 36.08361 135 PHE F N 1
ATOM 11316 C CA . PHE F 3 135 ? -53.09350 -9.34311 71.81257 1.000 30.72322 135 PHE F CA 1
ATOM 11317 C C . PHE F 3 135 ? -52.11623 -9.31719 70.64521 1.000 32.44059 135 PHE F C 1
ATOM 11318 O O . PHE F 3 135 ? -51.57357 -8.27294 70.27834 1.000 33.10502 135 PHE F O 1
ATOM 11326 N N . TYR F 3 136 ? -51.89628 -10.49369 70.06154 1.000 41.72515 136 TYR F N 1
ATOM 11327 C CA . TYR F 3 136 ? -51.04294 -10.64683 68.90390 1.000 43.54781 136 TYR F CA 1
ATOM 11328 C C . TYR F 3 136 ? -51.50669 -11.93492 68.24684 1.000 37.14530 136 TYR F C 1
ATOM 11329 O O . TYR F 3 136 ? -51.75936 -12.91602 68.96218 1.000 40.35555 136 TYR F O 1
ATOM 11338 N N . PRO F 3 137 ? -51.60498 -11.98697 66.90295 1.000 37.52289 137 PRO F N 1
ATOM 11339 C CA . PRO F 3 137 ? -51.30013 -10.91770 65.94518 1.000 46.41611 137 PRO F CA 1
ATOM 11340 C C . PRO F 3 137 ? -52.38683 -9.85091 65.84678 1.000 50.52348 137 PRO F C 1
ATOM 11341 O O . PRO F 3 137 ? -53.43894 -9.98967 66.46781 1.000 48.88363 137 PRO F O 1
ATOM 11345 N N . ARG F 3 138 ? -52.11421 -8.79396 65.07280 1.000 39.37198 138 ARG F N 1
ATOM 11346 C CA . ARG F 3 138 ? -53.03513 -7.66473 64.98848 1.000 42.42609 138 ARG F CA 1
ATOM 11347 C C . ARG F 3 138 ? -54.42462 -8.09105 64.52148 1.000 43.26690 138 ARG F C 1
ATOM 11348 O O . ARG F 3 138 ? -55.42559 -7.48440 64.92042 1.000 44.34614 138 ARG F O 1
ATOM 11356 N N . GLU F 3 139 ? -54.51268 -9.13563 63.70443 1.000 49.53065 139 GLU F N 1
ATOM 11357 C CA . GLU F 3 139 ? -55.78654 -9.51975 63.11225 1.000 39.17354 139 GLU F CA 1
ATOM 11358 C C . GLU F 3 139 ? -56.74332 -10.00791 64.18678 1.000 44.63071 139 GLU F C 1
ATOM 11359 O O . GLU F 3 139 ? -56.46792 -10.99462 64.87356 1.000 47.14856 139 GLU F O 1
ATOM 11365 N N . ALA F 3 140 ? -57.86563 -9.31022 64.33075 1.000 39.80580 140 ALA F N 1
ATOM 11366 C CA . ALA F 3 140 ? -58.93787 -9.73445 65.21328 1.000 38.41203 140 ALA F CA 1
ATOM 11367 C C . ALA F 3 140 ? -60.25449 -9.27704 64.61130 1.000 41.96527 140 ALA F C 1
ATOM 11368 O O . ALA F 3 140 ? -60.31261 -8.26362 63.91158 1.000 56.90788 140 ALA F O 1
ATOM 11370 N N . LYS F 3 141 ? -61.31389 -10.01867 64.90469 1.000 39.91067 141 LYS F N 1
ATOM 11371 C CA . LYS F 3 141 ? -62.64100 -9.71199 64.39342 1.000 43.67172 141 LYS F CA 1
ATOM 11372 C C . LYS F 3 141 ? -63.56367 -9.42084 65.56427 1.000 36.98030 141 LYS F C 1
ATOM 11373 O O . LYS F 3 141 ? -63.68824 -10.24211 66.48068 1.000 44.16027 141 LYS F O 1
ATOM 11379 N N . VAL F 3 142 ? -64.20881 -8.26149 65.52934 1.000 46.71418 142 VAL F N 1
ATOM 11380 C CA . VAL F 3 142 ? -65.12348 -7.82836 66.57516 1.000 49.25921 142 VAL F CA 1
ATOM 11381 C C . VAL F 3 142 ? -66.50716 -7.68863 65.96331 1.000 37.19222 142 VAL F C 1
ATOM 11382 O O . VAL F 3 142 ? -66.70313 -6.89238 65.03828 1.000 49.89943 142 VAL F O 1
ATOM 11386 N N . GLN F 3 143 ? -67.46532 -8.44875 66.47033 1.000 41.26355 143 GLN F N 1
ATOM 11387 C CA . GLN F 3 143 ? -68.84556 -8.29929 66.03802 1.000 49.47043 143 GLN F CA 1
ATOM 11388 C C . GLN F 3 143 ? -69.69934 -7.80560 67.19405 1.000 47.84512 143 GLN F C 1
ATOM 11389 O O . GLN F 3 143 ? -69.55762 -8.26775 68.33211 1.000 42.18607 143 GLN F O 1
ATOM 11395 N N . TRP F 3 144 ? -70.58669 -6.86892 66.89482 1.000 49.21397 144 TRP F N 1
ATOM 11396 C CA . TRP F 3 144 ? -71.53631 -6.35479 67.86689 1.000 41.76980 144 TRP F CA 1
ATOM 11397 C C . TRP F 3 144 ? -72.87373 -7.04600 67.67165 1.000 43.47411 144 TRP F C 1
ATOM 11398 O O . TRP F 3 144 ? -73.37141 -7.13065 66.54430 1.000 50.39833 144 TRP F O 1
ATOM 11409 N N . LYS F 3 145 ? -73.44770 -7.54654 68.76354 1.000 43.60062 145 LYS F N 1
ATOM 11410 C CA . LYS F 3 145 ? -74.78627 -8.11245 68.75124 1.000 47.65181 145 LYS F CA 1
ATOM 11411 C C . LYS F 3 145 ? -75.64065 -7.37641 69.77114 1.000 50.46553 145 LYS F C 1
ATOM 11412 O O . LYS F 3 145 ? -75.20381 -7.14195 70.90348 1.000 66.64245 145 LYS F O 1
ATOM 11418 N N . VAL F 3 146 ? -76.85047 -7.01390 69.36169 1.000 52.85949 146 VAL F N 1
ATOM 11419 C CA . VAL F 3 146 ? -77.81895 -6.32560 70.20258 1.000 53.19676 146 VAL F CA 1
ATOM 11420 C C . VAL F 3 146 ? -79.05059 -7.21502 70.25448 1.000 56.97462 146 VAL F C 1
ATOM 11421 O O . VAL F 3 146 ? -79.75113 -7.36825 69.24540 1.000 59.37706 146 VAL F O 1
ATOM 11425 N N . ASP F 3 147 ? -79.30850 -7.80996 71.42165 1.000 63.04384 147 ASP F N 1
ATOM 11426 C CA . ASP F 3 147 ? -80.32087 -8.85537 71.57704 1.000 66.09688 147 ASP F CA 1
ATOM 11427 C C . ASP F 3 147 ? -80.18048 -9.91836 70.48661 1.000 68.78832 147 ASP F C 1
ATOM 11428 O O . ASP F 3 147 ? -81.15444 -10.31415 69.83999 1.000 69.76798 147 ASP F O 1
ATOM 11433 N N . ASN F 3 148 ? -78.93868 -10.36970 70.27997 1.000 51.91296 148 ASN F N 1
ATOM 11434 C CA . ASN F 3 148 ? -78.57610 -11.44296 69.35047 1.000 51.71391 148 ASN F CA 1
ATOM 11435 C C . ASN F 3 148 ? -78.71941 -11.05361 67.88417 1.000 50.58104 148 ASN F C 1
ATOM 11436 O O . ASN F 3 148 ? -78.72735 -11.92807 67.01595 1.000 68.17744 148 ASN F O 1
ATOM 11441 N N . ALA F 3 149 ? -78.81861 -9.76362 67.57985 1.000 57.96238 149 ALA F N 1
ATOM 11442 C CA . ALA F 3 149 ? -78.88847 -9.27846 66.20716 1.000 48.64848 149 ALA F CA 1
ATOM 11443 C C . ALA F 3 149 ? -77.53767 -8.68765 65.82565 1.000 45.63911 149 ALA F C 1
ATOM 11444 O O . ALA F 3 149 ? -77.04793 -7.77385 66.49290 1.000 44.32633 149 ALA F O 1
ATOM 11446 N N . LEU F 3 150 ? -76.95176 -9.19654 64.74645 1.000 52.08600 150 LEU F N 1
ATOM 11447 C CA . LEU F 3 150 ? -75.64261 -8.73477 64.29953 1.000 43.20594 150 LEU F CA 1
ATOM 11448 C C . LEU F 3 150 ? -75.73594 -7.29615 63.80459 1.000 46.55774 150 LEU F C 1
ATOM 11449 O O . LEU F 3 150 ? -76.51809 -6.99112 62.89884 1.000 59.62319 150 LEU F O 1
ATOM 11454 N N . GLN F 3 151 ? -74.94417 -6.41271 64.40240 1.000 46.71745 151 GLN F N 1
ATOM 11455 C CA . GLN F 3 151 ? -74.89006 -5.01838 63.99413 1.000 42.39684 151 GLN F CA 1
ATOM 11456 C C . GLN F 3 151 ? -73.95908 -4.84747 62.79962 1.000 43.98430 151 GLN F C 1
ATOM 11457 O O . GLN F 3 151 ? -73.00186 -5.60240 62.61596 1.000 53.58107 151 GLN F O 1
ATOM 11463 N N . SER F 3 152 ? -74.25391 -3.83962 61.98514 1.000 51.78979 152 SER F N 1
ATOM 11464 C CA . SER F 3 152 ? -73.49727 -3.58631 60.76914 1.000 48.43987 152 SER F CA 1
ATOM 11465 C C . SER F 3 152 ? -73.56240 -2.10529 60.44824 1.000 46.75353 152 SER F C 1
ATOM 11466 O O . SER F 3 152 ? -74.64633 -1.51561 60.45897 1.000 64.19412 152 SER F O 1
ATOM 11469 N N . GLY F 3 153 ? -72.40677 -1.51020 60.17192 1.000 47.03282 153 GLY F N 1
ATOM 11470 C CA . GLY F 3 153 ? -72.36848 -0.15356 59.67111 1.000 41.04705 153 GLY F CA 1
ATOM 11471 C C . GLY F 3 153 ? -72.49591 0.92788 60.71147 1.000 46.56177 153 GLY F C 1
ATOM 11472 O O . GLY F 3 153 ? -72.57844 2.10694 60.34582 1.000 60.84754 153 GLY F O 1
ATOM 11473 N N . ASN F 3 154 ? -72.51152 0.57709 61.99437 1.000 48.75084 154 ASN F N 1
ATOM 11474 C CA . ASN F 3 154 ? -72.68500 1.56237 63.05477 1.000 39.18877 154 ASN F CA 1
ATOM 11475 C C . ASN F 3 154 ? -71.61007 1.41992 64.12260 1.000 36.56972 154 ASN F C 1
ATOM 11476 O O . ASN F 3 154 ? -71.86714 1.67992 65.30066 1.000 43.11518 154 ASN F O 1
ATOM 11481 N N . SER F 3 155 ? -70.39710 1.02343 63.73102 1.000 43.94208 155 SER F N 1
ATOM 11482 C CA . SER F 3 155 ? -69.29037 0.87814 64.66909 1.000 41.64070 155 SER F CA 1
ATOM 11483 C C . SER F 3 155 ? -67.97715 1.27106 64.00551 1.000 45.14359 155 SER F C 1
ATOM 11484 O O . SER F 3 155 ? -67.81021 1.13959 62.79043 1.000 50.29106 155 SER F O 1
ATOM 11487 N N . GLN F 3 156 ? -67.03458 1.73394 64.82599 1.000 38.16792 156 GLN F N 1
ATOM 11488 C CA . GLN F 3 156 ? -65.73234 2.17737 64.35336 1.000 32.56777 156 GLN F CA 1
ATOM 11489 C C . GLN F 3 156 ? -64.65562 1.59398 65.25256 1.000 32.52320 156 GLN F C 1
ATOM 11490 O O . GLN F 3 156 ? -64.79209 1.58406 66.48125 1.000 41.40777 156 GLN F O 1
ATOM 11496 N N . GLU F 3 157 ? -63.59216 1.11188 64.62731 1.000 38.47338 157 GLU F N 1
ATOM 11497 C CA . GLU F 3 157 ? -62.45919 0.50034 65.29974 1.000 36.31279 157 GLU F CA 1
ATOM 11498 C C . GLU F 3 157 ? -61.26932 1.44959 65.32535 1.000 42.38592 157 GLU F C 1
ATOM 11499 O O . GLU F 3 157 ? -61.14250 2.35657 64.50100 1.000 48.56676 157 GLU F O 1
ATOM 11505 N N . SER F 3 158 ? -60.38718 1.21406 66.28781 1.000 43.67678 158 SER F N 1
ATOM 11506 C CA . SER F 3 158 ? -59.14177 1.95536 66.40832 1.000 30.24482 158 SER F CA 1
ATOM 11507 C C . SER F 3 158 ? -58.16228 1.02923 67.10879 1.000 33.67603 158 SER F C 1
ATOM 11508 O O . SER F 3 158 ? -58.52950 0.35581 68.07440 1.000 51.38536 158 SER F O 1
ATOM 11511 N N . VAL F 3 159 ? -56.94005 0.96917 66.60369 1.000 36.29670 159 VAL F N 1
ATOM 11512 C CA . VAL F 3 159 ? -55.94245 0.03326 67.08980 1.000 37.91578 159 VAL F CA 1
ATOM 11513 C C . VAL F 3 159 ? -54.67786 0.82030 67.40543 1.000 43.03242 159 VAL F C 1
ATOM 11514 O O . VAL F 3 159 ? -54.41585 1.86522 66.80540 1.000 46.61339 159 VAL F O 1
ATOM 11518 N N . THR F 3 160 ? -53.90784 0.34196 68.37958 1.000 54.04309 160 THR F N 1
ATOM 11519 C CA . THR F 3 160 ? -52.66201 1.02023 68.71437 1.000 54.25322 160 THR F CA 1
ATOM 11520 C C . THR F 3 160 ? -51.52663 0.48755 67.84780 1.000 45.23929 160 THR F C 1
ATOM 11521 O O . THR F 3 160 ? -51.65205 -0.52997 67.16878 1.000 46.48319 160 THR F O 1
ATOM 11525 N N . GLU F 3 161 ? -50.39739 1.17800 67.88138 1.000 52.92198 161 GLU F N 1
ATOM 11526 C CA . GLU F 3 161 ? -49.23777 0.59104 67.24012 1.000 57.27573 161 GLU F CA 1
ATOM 11527 C C . GLU F 3 161 ? -48.64942 -0.49953 68.13488 1.000 62.25470 161 GLU F C 1
ATOM 11528 O O . GLU F 3 161 ? -49.06030 -0.69217 69.28404 1.000 62.48199 161 GLU F O 1
ATOM 11534 N N . GLN F 3 162 ? -47.70100 -1.24765 67.58453 1.000 62.86906 162 GLN F N 1
ATOM 11535 C CA . GLN F 3 162 ? -47.14728 -2.37661 68.31709 1.000 64.19592 162 GLN F CA 1
ATOM 11536 C C . GLN F 3 162 ? -46.36587 -1.86078 69.51952 1.000 63.42462 162 GLN F C 1
ATOM 11537 O O . GLN F 3 162 ? -45.44634 -1.04954 69.37010 1.000 75.80163 162 GLN F O 1
ATOM 11543 N N . ASP F 3 163 ? -46.75005 -2.31538 70.71030 1.000 58.75845 163 ASP F N 1
ATOM 11544 C CA . ASP F 3 163 ? -46.08155 -1.89182 71.93467 1.000 64.75119 163 ASP F CA 1
ATOM 11545 C C . ASP F 3 163 ? -44.61271 -2.30171 71.91044 1.000 79.42513 163 ASP F C 1
ATOM 11546 O O . ASP F 3 163 ? -44.27655 -3.44282 71.58745 1.000 86.57087 163 ASP F O 1
ATOM 11551 N N . SER F 3 164 ? -43.73658 -1.35858 72.25879 1.000 85.04243 164 SER F N 1
ATOM 11552 C CA . SER F 3 164 ? -42.30154 -1.57420 72.09660 1.000 101.73214 164 SER F CA 1
ATOM 11553 C C . SER F 3 164 ? -41.78058 -2.69603 72.99022 1.000 109.58339 164 SER F C 1
ATOM 11554 O O . SER F 3 164 ? -40.94190 -3.49627 72.55908 1.000 114.38716 164 SER F O 1
ATOM 11557 N N . LYS F 3 165 ? -42.25101 -2.77024 74.23683 1.000 107.39983 165 LYS F N 1
ATOM 11558 C CA . LYS F 3 165 ? -41.64120 -3.67058 75.20864 1.000 101.46842 165 LYS F CA 1
ATOM 11559 C C . LYS F 3 165 ? -42.22033 -5.07878 75.19228 1.000 91.12726 165 LYS F C 1
ATOM 11560 O O . LYS F 3 165 ? -41.55200 -6.00594 75.66453 1.000 100.50574 165 LYS F O 1
ATOM 11566 N N . ASP F 3 166 ? -43.43894 -5.27247 74.67979 1.000 73.44875 166 ASP F N 1
ATOM 11567 C CA . ASP F 3 166 ? -44.01607 -6.60886 74.63038 1.000 73.74520 166 ASP F CA 1
ATOM 11568 C C . ASP F 3 166 ? -44.59706 -6.97399 73.27237 1.000 69.15158 166 ASP F C 1
ATOM 11569 O O . ASP F 3 166 ? -45.02910 -8.11810 73.09558 1.000 73.23509 166 ASP F O 1
ATOM 11574 N N . SER F 3 167 ? -44.61865 -6.04610 72.31476 1.000 68.71753 167 SER F N 1
ATOM 11575 C CA . SER F 3 167 ? -45.01272 -6.33334 70.93602 1.000 74.89845 167 SER F CA 1
ATOM 11576 C C . SER F 3 167 ? -46.42971 -6.90608 70.87367 1.000 73.76058 167 SER F C 1
ATOM 11577 O O . SER F 3 167 ? -46.66055 -8.02931 70.42220 1.000 88.15980 167 SER F O 1
ATOM 11580 N N . THR F 3 168 ? -47.38251 -6.11499 71.35431 1.000 51.82935 168 THR F N 1
ATOM 11581 C CA . THR F 3 168 ? -48.78535 -6.49323 71.31004 1.000 48.50576 168 THR F CA 1
ATOM 11582 C C . THR F 3 168 ? -49.60353 -5.30260 70.84614 1.000 46.12172 168 THR F C 1
ATOM 11583 O O . THR F 3 168 ? -49.15269 -4.15442 70.87827 1.000 45.30103 168 THR F O 1
ATOM 11587 N N . TYR F 3 169 ? -50.81767 -5.58577 70.40731 1.000 43.10443 169 TYR F N 1
ATOM 11588 C CA . TYR F 3 169 ? -51.72363 -4.52920 70.00541 1.000 35.86432 169 TYR F CA 1
ATOM 11589 C C . TYR F 3 169 ? -52.86092 -4.41164 71.00704 1.000 42.92798 169 TYR F C 1
ATOM 11590 O O . TYR F 3 169 ? -53.12405 -5.31570 71.79973 1.000 51.12156 169 TYR F O 1
ATOM 11599 N N . SER F 3 170 ? -53.52029 -3.26232 70.98030 1.000 41.44083 170 SER F N 1
ATOM 11600 C CA . SER F 3 170 ? -54.79543 -3.11998 71.65135 1.000 34.32040 170 SER F CA 1
ATOM 11601 C C . SER F 3 170 ? -55.79105 -2.51305 70.68251 1.000 44.28174 170 SER F C 1
ATOM 11602 O O . SER F 3 170 ? -55.41689 -1.80903 69.74224 1.000 41.51589 170 SER F O 1
ATOM 11605 N N . LEU F 3 171 ? -57.06099 -2.82590 70.89735 1.000 38.47273 171 LEU F N 1
ATOM 11606 C CA . LEU F 3 171 ? -58.09713 -2.42398 69.96399 1.000 31.33334 171 LEU F CA 1
ATOM 11607 C C . LEU F 3 171 ? -59.31972 -2.00395 70.74744 1.000 30.15460 171 LEU F C 1
ATOM 11608 O O . LEU F 3 171 ? -59.69497 -2.65376 71.72895 1.000 37.60304 171 LEU F O 1
ATOM 11613 N N . SER F 3 172 ? -59.92498 -0.90991 70.31238 1.000 30.16418 172 SER F N 1
ATOM 11614 C CA . SER F 3 172 ? -61.21534 -0.47620 70.81032 1.000 41.84472 172 SER F CA 1
ATOM 11615 C C . SER F 3 172 ? -62.18355 -0.45939 69.64585 1.000 41.92836 172 SER F C 1
ATOM 11616 O O . SER F 3 172 ? -61.83386 -0.01030 68.54859 1.000 44.36951 172 SER F O 1
ATOM 11619 N N . SER F 3 173 ? -63.38648 -0.96650 69.87870 1.000 34.92982 173 SER F N 1
ATOM 11620 C CA . SER F 3 173 ? -64.48076 -0.83581 68.93225 1.000 30.68167 173 SER F CA 1
ATOM 11621 C C . SER F 3 173 ? -65.62868 -0.13640 69.63424 1.000 32.73147 173 SER F C 1
ATOM 11622 O O . SER F 3 173 ? -65.93685 -0.44330 70.78831 1.000 46.59355 173 SER F O 1
ATOM 11625 N N . THR F 3 174 ? -66.25170 0.81190 68.94614 1.000 34.63723 174 THR F N 1
ATOM 11626 C CA . THR F 3 174 ? -67.22291 1.70639 69.55355 1.000 28.75236 174 THR F CA 1
ATOM 11627 C C . THR F 3 174 ? -68.52349 1.65347 68.76815 1.000 36.02552 174 THR F C 1
ATOM 11628 O O . THR F 3 174 ? -68.55250 2.00838 67.58304 1.000 45.18717 174 THR F O 1
ATOM 11632 N N . LEU F 3 175 ? -69.59679 1.23877 69.43167 1.000 37.01672 175 LEU F N 1
ATOM 11633 C CA . LEU F 3 175 ? -70.92432 1.16148 68.82733 1.000 40.41614 175 LEU F CA 1
ATOM 11634 C C . LEU F 3 175 ? -71.73013 2.38539 69.22937 1.000 34.20513 175 LEU F C 1
ATOM 11635 O O . LEU F 3 175 ? -71.76619 2.74778 70.41246 1.000 41.11202 175 LEU F O 1
ATOM 11640 N N . THR F 3 176 ? -72.37266 3.02184 68.25000 1.000 33.43470 176 THR F N 1
ATOM 11641 C CA . THR F 3 176 ? -73.04548 4.29716 68.44700 1.000 41.18632 176 THR F CA 1
ATOM 11642 C C . THR F 3 176 ? -74.51836 4.17404 68.08066 1.000 45.49703 176 THR F C 1
ATOM 11643 O O . THR F 3 176 ? -74.85994 3.72331 66.98227 1.000 44.38884 176 THR F O 1
ATOM 11647 N N . LEU F 3 177 ? -75.38493 4.58761 69.00056 1.000 47.51763 177 LEU F N 1
ATOM 11648 C CA . LEU F 3 177 ? -76.82182 4.47056 68.83169 1.000 39.30128 177 LEU F CA 1
ATOM 11649 C C . LEU F 3 177 ? -77.47733 5.71884 69.38834 1.000 37.63854 177 LEU F C 1
ATOM 11650 O O . LEU F 3 177 ? -76.90698 6.40846 70.24092 1.000 51.00805 177 LEU F O 1
ATOM 11655 N N . SER F 3 178 ? -78.67710 6.01810 68.89872 1.000 37.78419 178 SER F N 1
ATOM 11656 C CA . SER F 3 178 ? -79.44927 7.06626 69.53364 1.000 34.44268 178 SER F CA 1
ATOM 11657 C C . SER F 3 178 ? -79.95766 6.57428 70.88175 1.000 45.03434 178 SER F C 1
ATOM 11658 O O . SER F 3 178 ? -80.11491 5.37130 71.10716 1.000 59.40668 178 SER F O 1
ATOM 11661 N N . LYS F 3 179 ? -80.19504 7.52450 71.78904 1.000 45.60044 179 LYS F N 1
ATOM 11662 C CA . LYS F 3 179 ? -80.83692 7.20597 73.06109 1.000 48.67142 179 LYS F CA 1
ATOM 11663 C C . LYS F 3 179 ? -82.07478 6.34331 72.84751 1.000 52.19916 179 LYS F C 1
ATOM 11664 O O . LYS F 3 179 ? -82.26434 5.32394 73.52266 1.000 54.22743 179 LYS F O 1
ATOM 11670 N N . ALA F 3 180 ? -82.91615 6.72305 71.88343 1.000 58.42555 180 ALA F N 1
ATOM 11671 C CA . ALA F 3 180 ? -84.19407 6.03752 71.70645 1.000 54.60610 180 ALA F CA 1
ATOM 11672 C C . ALA F 3 180 ? -83.99546 4.58508 71.30763 1.000 59.20293 180 ALA F C 1
ATOM 11673 O O . ALA F 3 180 ? -84.70835 3.70258 71.79645 1.000 66.77513 180 ALA F O 1
ATOM 11675 N N . ASP F 3 181 ? -83.03227 4.31752 70.41936 1.000 51.41163 181 ASP F N 1
ATOM 11676 C CA . ASP F 3 181 ? -82.76414 2.94498 70.00086 1.000 50.35975 181 ASP F CA 1
ATOM 11677 C C . ASP F 3 181 ? -82.10425 2.14772 71.11293 1.000 52.63818 181 ASP F C 1
ATOM 11678 O O . ASP F 3 181 ? -82.36017 0.94770 71.26160 1.000 58.86170 181 ASP F O 1
ATOM 11683 N N . TYR F 3 182 ? -81.23231 2.79231 71.88640 1.000 48.91438 182 TYR F N 1
ATOM 11684 C CA . TYR F 3 182 ? -80.52176 2.08388 72.94321 1.000 44.35657 182 TYR F CA 1
ATOM 11685 C C . TYR F 3 182 ? -81.48581 1.56213 73.99942 1.000 48.07929 182 TYR F C 1
ATOM 11686 O O . TYR F 3 182 ? -81.38407 0.40809 74.43125 1.000 58.13841 182 TYR F O 1
ATOM 11695 N N . GLU F 3 183 ? -82.44138 2.38824 74.41149 1.000 51.69969 183 GLU F N 1
ATOM 11696 C CA . GLU F 3 183 ? -83.37362 2.00828 75.46247 1.000 54.72858 183 GLU F CA 1
ATOM 11697 C C . GLU F 3 183 ? -84.44313 1.02682 75.00058 1.000 52.69073 183 GLU F C 1
ATOM 11698 O O . GLU F 3 183 ? -85.31732 0.67447 75.79932 1.000 57.02395 183 GLU F O 1
ATOM 11704 N N . LYS F 3 184 ? -84.40897 0.56037 73.75392 1.000 46.80619 184 LYS F N 1
ATOM 11705 C CA . LYS F 3 184 ? -85.36966 -0.45828 73.35018 1.000 56.68013 184 LYS F CA 1
ATOM 11706 C C . LYS F 3 184 ? -84.84266 -1.87601 73.51825 1.000 61.42955 184 LYS F C 1
ATOM 11707 O O . LYS F 3 184 ? -85.62498 -2.82665 73.40514 1.000 67.01278 184 LYS F O 1
ATOM 11713 N N . HIS F 3 185 ? -83.55590 -2.04241 73.80214 1.000 54.27143 185 HIS F N 1
ATOM 11714 C CA . HIS F 3 185 ? -82.92592 -3.35186 73.80643 1.000 55.10945 185 HIS F CA 1
ATOM 11715 C C . HIS F 3 185 ? -82.28273 -3.63660 75.15665 1.000 49.43766 185 HIS F C 1
ATOM 11716 O O . HIS F 3 185 ? -81.88388 -2.71887 75.88055 1.000 55.31016 185 HIS F O 1
ATOM 11723 N N . LYS F 3 186 ? -82.17684 -4.92928 75.47702 1.000 46.30232 186 LYS F N 1
ATOM 11724 C CA . LYS F 3 186 ? -81.63866 -5.39025 76.75080 1.000 50.21870 186 LYS F CA 1
ATOM 11725 C C . LYS F 3 186 ? -80.16248 -5.76980 76.65153 1.000 54.58577 186 LYS F C 1
ATOM 11726 O O . LYS F 3 186 ? -79.31506 -5.14843 77.30029 1.000 47.96830 186 LYS F O 1
ATOM 11732 N N . VAL F 3 187 ? -79.83161 -6.77288 75.84320 1.000 57.81396 187 VAL F N 1
ATOM 11733 C CA . VAL F 3 187 ? -78.49194 -7.35517 75.84937 1.000 55.67383 187 VAL F CA 1
ATOM 11734 C C . VAL F 3 187 ? -77.63276 -6.68292 74.78899 1.000 47.66324 187 VAL F C 1
ATOM 11735 O O . VAL F 3 187 ? -77.98618 -6.67101 73.60489 1.000 51.32387 187 VAL F O 1
ATOM 11739 N N . TYR F 3 188 ? -76.49895 -6.13467 75.21764 1.000 38.01019 188 TYR F N 1
ATOM 11740 C CA . TYR F 3 188 ? -75.45005 -5.63958 74.33911 1.000 35.98502 188 TYR F CA 1
ATOM 11741 C C . TYR F 3 188 ? -74.22202 -6.51345 74.52146 1.000 42.66521 188 TYR F C 1
ATOM 11742 O O . TYR F 3 188 ? -73.89939 -6.90920 75.64425 1.000 48.20819 188 TYR F O 1
ATOM 11751 N N . ALA F 3 189 ? -73.54593 -6.82335 73.41796 1.000 36.85704 189 ALA F N 1
ATOM 11752 C CA . ALA F 3 189 ? -72.52985 -7.86204 73.43479 1.000 30.39314 189 ALA F CA 1
ATOM 11753 C C . ALA F 3 189 ? -71.55325 -7.63870 72.29598 1.000 40.59896 189 ALA F C 1
ATOM 11754 O O . ALA F 3 189 ? -71.96786 -7.28771 71.18678 1.000 46.92941 189 ALA F O 1
ATOM 11756 N N . CYS F 3 190 ? -70.26108 -7.84645 72.56840 1.000 39.17260 190 CYS F N 1
ATOM 11757 C CA . CYS F 3 190 ? -69.25013 -7.86526 71.51874 1.000 42.12988 190 CYS F CA 1
ATOM 11758 C C . CYS F 3 190 ? -68.59235 -9.23003 71.49587 1.000 46.76249 190 CYS F C 1
ATOM 11759 O O . CYS F 3 190 ? -68.18412 -9.75175 72.53984 1.000 40.58698 190 CYS F O 1
ATOM 11762 N N . GLU F 3 191 ? -68.52463 -9.80591 70.29998 1.000 49.08844 191 GLU F N 1
ATOM 11763 C CA . GLU F 3 191 ? -67.96235 -11.12208 70.05524 1.000 47.41644 191 GLU F CA 1
ATOM 11764 C C . GLU F 3 191 ? -66.61521 -10.95654 69.36751 1.000 41.57057 191 GLU F C 1
ATOM 11765 O O . GLU F 3 191 ? -66.49846 -10.18486 68.40960 1.000 45.63457 191 GLU F O 1
ATOM 11771 N N . VAL F 3 192 ? -65.61136 -11.69152 69.83925 1.000 34.89769 192 VAL F N 1
ATOM 11772 C CA . VAL F 3 192 ? -64.22176 -11.45774 69.46355 1.000 37.70413 192 VAL F CA 1
ATOM 11773 C C . VAL F 3 192 ? -63.61303 -12.75372 68.94962 1.000 35.69542 192 VAL F C 1
ATOM 11774 O O . VAL F 3 192 ? -63.55910 -13.75376 69.67690 1.000 41.04941 192 VAL F O 1
ATOM 11778 N N . THR F 3 193 ? -63.13487 -12.73258 67.71123 1.000 37.63611 193 THR F N 1
ATOM 11779 C CA . THR F 3 193 ? -62.46297 -13.87033 67.10344 1.000 41.29893 193 THR F CA 1
ATOM 11780 C C . THR F 3 193 ? -60.98303 -13.54459 66.92074 1.000 37.69147 193 THR F C 1
ATOM 11781 O O . THR F 3 193 ? -60.63455 -12.43802 66.50716 1.000 47.96818 193 THR F O 1
ATOM 11785 N N . HIS F 3 194 ? -60.11205 -14.50110 67.23419 1.000 42.19384 194 HIS F N 1
ATOM 11786 C CA . HIS F 3 194 ? -58.68033 -14.23640 67.18426 1.000 39.76406 194 HIS F CA 1
ATOM 11787 C C . HIS F 3 194 ? -57.93067 -15.56392 67.21684 1.000 44.45019 194 HIS F C 1
ATOM 11788 O O . HIS F 3 194 ? -58.42355 -16.56055 67.74883 1.000 56.33459 194 HIS F O 1
ATOM 11795 N N . GLN F 3 195 ? -56.72878 -15.56358 66.62376 1.000 49.51626 195 GLN F N 1
ATOM 11796 C CA . GLN F 3 195 ? -55.92445 -16.78244 66.52602 1.000 43.72240 195 GLN F CA 1
ATOM 11797 C C . GLN F 3 195 ? -55.68964 -17.43012 67.88507 1.000 46.56761 195 GLN F C 1
ATOM 11798 O O . GLN F 3 195 ? -55.58305 -18.65810 67.97407 1.000 55.88129 195 GLN F O 1
ATOM 11804 N N . GLY F 3 196 ? -55.55537 -16.62436 68.94214 1.000 45.16114 196 GLY F N 1
ATOM 11805 C CA . GLY F 3 196 ? -55.29467 -17.13315 70.27463 1.000 46.95133 196 GLY F CA 1
ATOM 11806 C C . GLY F 3 196 ? -56.49582 -17.66224 71.03022 1.000 54.83848 196 GLY F C 1
ATOM 11807 O O . GLY F 3 196 ? -56.33484 -18.13806 72.15728 1.000 57.60901 196 GLY F O 1
ATOM 11808 N N . LEU F 3 197 ? -57.69432 -17.59363 70.44971 1.000 44.40225 197 LEU F N 1
ATOM 11809 C CA . LEU F 3 197 ? -58.91272 -18.10623 71.06444 1.000 40.31238 197 LEU F CA 1
ATOM 11810 C C . LEU F 3 197 ? -59.39612 -19.33213 70.30580 1.000 44.53195 197 LEU F C 1
ATOM 11811 O O . LEU F 3 197 ? -59.49296 -19.30308 69.07369 1.000 56.22973 197 LEU F O 1
ATOM 11816 N N . SER F 3 198 ? -59.70676 -20.40543 71.04532 1.000 42.12782 198 SER F N 1
ATOM 11817 C CA . SER F 3 198 ? -60.27623 -21.59761 70.42894 1.000 43.26441 198 SER F CA 1
ATOM 11818 C C . SER F 3 198 ? -61.69907 -21.34456 69.95027 1.000 54.89434 198 SER F C 1
ATOM 11819 O O . SER F 3 198 ? -62.11826 -21.87401 68.91285 1.000 58.64786 198 SER F O 1
ATOM 11822 N N . LEU F 3 199 ? -62.46338 -20.56597 70.70869 1.000 52.48595 199 LEU F N 1
ATOM 11823 C CA . LEU F 3 199 ? -63.82605 -20.19235 70.37693 1.000 57.58443 199 LEU F CA 1
ATOM 11824 C C . LEU F 3 199 ? -63.96050 -18.69028 70.54769 1.000 44.38088 199 LEU F C 1
ATOM 11825 O O . LEU F 3 199 ? -63.19261 -18.07998 71.29867 1.000 53.11233 199 LEU F O 1
ATOM 11830 N N . PRO F 3 200 ? -64.90417 -18.06138 69.85170 1.000 52.68750 200 PRO F N 1
ATOM 11831 C CA . PRO F 3 200 ? -65.09841 -16.61800 70.03271 1.000 50.52812 200 PRO F CA 1
ATOM 11832 C C . PRO F 3 200 ? -65.47499 -16.29204 71.47009 1.000 48.17784 200 PRO F C 1
ATOM 11833 O O . PRO F 3 200 ? -66.19605 -17.04368 72.12860 1.000 54.49483 200 PRO F O 1
ATOM 11837 N N . VAL F 3 201 ? -64.97932 -15.15647 71.94860 1.000 48.68834 201 VAL F N 1
ATOM 11838 C CA . VAL F 3 201 ? -65.23572 -14.68646 73.30170 1.000 40.92642 201 VAL F CA 1
ATOM 11839 C C . VAL F 3 201 ? -66.23453 -13.54000 73.23881 1.000 40.42694 201 VAL F C 1
ATOM 11840 O O . VAL F 3 201 ? -65.98390 -12.51974 72.58586 1.000 46.07157 201 VAL F O 1
ATOM 11844 N N . THR F 3 202 ? -67.35643 -13.70792 73.93340 1.000 49.89140 202 THR F N 1
ATOM 11845 C CA . THR F 3 202 ? -68.40200 -12.70398 74.04953 1.000 44.68575 202 THR F CA 1
ATOM 11846 C C . THR F 3 202 ? -68.35782 -12.09605 75.44208 1.000 41.37182 202 THR F C 1
ATOM 11847 O O . THR F 3 202 ? -68.41443 -12.82438 76.43727 1.000 50.67416 202 THR F O 1
ATOM 11851 N N . LYS F 3 203 ? -68.26267 -10.77185 75.50958 1.000 45.57742 203 LYS F N 1
ATOM 11852 C CA . LYS F 3 203 ? -68.57103 -10.01218 76.71261 1.000 45.25655 203 LYS F CA 1
ATOM 11853 C C . LYS F 3 203 ? -69.88856 -9.28395 76.49061 1.000 41.71840 203 LYS F C 1
ATOM 11854 O O . LYS F 3 203 ? -70.14538 -8.76779 75.39612 1.000 39.30390 203 LYS F O 1
ATOM 11860 N N . SER F 3 204 ? -70.72606 -9.22792 77.52015 1.000 45.71929 204 SER F N 1
ATOM 11861 C CA . SER F 3 204 ? -72.01609 -8.59189 77.32160 1.000 50.34706 204 SER F CA 1
ATOM 11862 C C . SER F 3 204 ? -72.50688 -7.97554 78.62088 1.000 44.59420 204 SER F C 1
ATOM 11863 O O . SER F 3 204 ? -72.05456 -8.32766 79.71186 1.000 50.63623 204 SER F O 1
ATOM 11866 N N . PHE F 3 205 ? -73.44620 -7.04161 78.48871 1.000 42.35259 205 PHE F N 1
ATOM 11867 C CA . PHE F 3 205 ? -74.16129 -6.51681 79.63935 1.000 42.93750 205 PHE F CA 1
ATOM 11868 C C . PHE F 3 205 ? -75.62841 -6.34671 79.27519 1.000 50.88093 205 PHE F C 1
ATOM 11869 O O . PHE F 3 205 ? -75.99150 -6.26080 78.09796 1.000 45.59917 205 PHE F O 1
ATOM 11877 N N . ASN F 3 206 ? -76.47073 -6.28788 80.30431 1.000 57.48438 206 ASN F N 1
ATOM 11878 C CA . ASN F 3 206 ? -77.88418 -5.97216 80.14702 1.000 53.23527 206 ASN F CA 1
ATOM 11879 C C . ASN F 3 206 ? -78.10917 -4.51288 80.51605 1.000 52.83417 206 ASN F C 1
ATOM 11880 O O . ASN F 3 206 ? -77.85107 -4.11153 81.65820 1.000 57.87716 206 ASN F O 1
ATOM 11885 N N . ARG F 3 207 ? -78.60548 -3.73198 79.56076 1.000 42.87695 207 ARG F N 1
ATOM 11886 C CA . ARG F 3 207 ? -78.97498 -2.34765 79.83186 1.000 52.20947 207 ARG F CA 1
ATOM 11887 C C . ARG F 3 207 ? -79.83273 -2.25411 81.08050 1.000 70.19995 207 ARG F C 1
ATOM 11888 O O . ARG F 3 207 ? -80.91503 -2.84268 81.14497 1.000 88.65095 207 ARG F O 1
ATOM 11896 N N . GLY F 3 208 ? -79.33978 -1.52244 82.07893 1.000 65.93570 208 GLY F N 1
ATOM 11897 C CA . GLY F 3 208 ? -80.09834 -1.30405 83.29507 1.000 68.72831 208 GLY F CA 1
ATOM 11898 C C . GLY F 3 208 ? -79.61575 -2.08871 84.49790 1.000 84.15148 208 GLY F C 1
ATOM 11899 O O . GLY F 3 208 ? -79.48792 -1.53399 85.59387 1.000 100.39361 208 GLY F O 1
ATOM 11900 N N . GLU F 3 209 ? -79.34706 -3.37751 84.31556 1.000 89.05758 209 GLU F N 1
ATOM 11901 C CA . GLU F 3 209 ? -78.92141 -4.23062 85.42262 1.000 89.17717 209 GLU F CA 1
ATOM 11902 C C . GLU F 3 209 ? -77.52778 -3.84545 85.90396 1.000 82.23813 209 GLU F C 1
ATOM 11903 O O . GLU F 3 209 ? -76.84998 -3.03761 85.27242 1.000 79.78634 209 GLU F O 1
#